Protein 3NL6 (pdb70)

Radius of gyration: 38.92 Å; Cα contacts (8 Å, |Δi|>4): 3420; chains: 3; bounding box: 98×101×98 Å

Sequence (1545 aa):
KFSKEQFDYSLYLVTSGMIPEGKTLYGQVEAGLQNGVTLVQIREKDADTKFFIEEALQIKELCHAHNVPLIINDRIDVAMAIGADGIHVGQDDMPIPMIRKLVGPDMVIGWSVGFPEEVDELSKMGPVDYIGVGTLFPTLTKKAPMGTAGAIRVLDALERNNAHWCRTVGIGGLHPDNIERVLYQCVSSNGKRSLDGICVVSDIIASLDAAKSTKILRGLIDKTDYKFVNIGLSTKNSLTTTDEIQSIISNTLKARPLVQHITNKVHQNFGANVTLALGSSPIMSEIQSEVNDLAAIPHATLLLNTGSVAPPEMLKAAIRAYNDVKRPIVFDPVGYSATETRLLLNNKLLTFGQFSCIKGNSSEILGLAELSNELLIQATKIVAFKYKTVAVCTGEFDFIADGTIEGKYSLSKGTNGTSVEDIPCVAVEAGPIEIMGDITASGCSLGSTIACMIGGQPSEGNLFHAVVAGVMLYKAAGKIASEKCNGSGSFQVELIDALYRLTRENTPVTWAPKLTHTKFSKEQFDYSLYLVTDSGMIPEGKTLYGQVEAGLQNGVTLVQIREKDADTKFFIEEALQIKELCHAHNVPLIINDRIDVAMAIGADGIHVGQDDMPIPMIRKLVGPDMVIGWSVGFPEEVDELSKMGPDVDYIGVGTLPTLTKKAPMGTAGAIRVLDALERNNAHWCRTVGIGGLHPDNIERVLYQCVSSNGKRSLDGICVVSDIIASLDAAKSTKILRGLIDKTDYKFVNIGLSTKNSLTTTDEIQSIISNTLKARPLVQHITNKVHQNFGANVTLALGSSPIMSEIQSEVNDLAAIPHATLLLNTGSVAPPEMLKAAIRAYNDVKRPIVFDPSATETRLLLNNKLLTFGQFSCIKGNSSEILGLAELSNELLIQATKIVAFKYKTVAVCTGEFDFIADGTIEGKYSLKGTNTSVEDIPCVAVEAGPIEIMGDITASGCSLGSTIACMIGGQPSEGNLFHAVVAGVMLYKAAGKIASEKCNGSGSFQVELIDALYRLTRENTPVTWAPKLTHTFSKEQFDYSLYLVTDSGMIPEGKTLYGQVEAGLQNGVTLVQIREKDADTKFFIEEALQIKELCHAHNVPLIINDRIDVAMAIGADGIHVGQDDMPIPMIRKLVGPDMVIGWSVGFPEEVDELSKMGPDMVDYIGVGTLPTLTMGTAGAIRVLDALERNNAHWCRTVGIGGLHPDNIERVLYQCVSSNGKRSLDGICVVSDIIASLDAAKSTKILRGLIDKTDYKFVNIGLSTKNSLTTTDEIQSIISNTLKARPLVQHITNKVHQNFGANVTLALGSSPIMSEIQSEVNDLAAIPHATLLLNTGSVAPPEMLKAAIRAYNDVKRPIVFDPVGYSATETRLLLNNKLLTFGQFSCIKGNSSEILGLAELSNELLIQATKIVAFKYKTVAVCTGEFDFIADGTIEGKYSLSTNGTSVEDIPCVAVEAGPIEIMGDITASGCSLGSTIACMIGGQPSEGNLFHAVVAGVMLYKAAGKIASEKCNGSGSFQVELIDALYRLTRENTPVTWAPKLTHT

Secondary structure (DSSP, 8-state):
---GGG---SEEEE--TTPPTT--HHHHHHHHHHTT-SEEEE--SSS-TTHHHHHHHHHHHHHHHTT--EEE-S-SHHHHHTT-SEEEE-TTSS-HHHHHHHH-TTSEEEEEE-SHHHHHHHHHT----EEEES--S-----PPP-HHHHHHHHHHHHHHTT-TT-EEEEESS--TTTHHHHHHH-B-TTSS-B-S-EEESHHHHT-TTHHHHHHHHHHHHH--B---SSSB-----S---HHHHHHHHHHHHHH--EEEEE--HHHHHHHHHHHHHTTSEEE----HHHHHHHTTSTT-EEEEESS-S--HHHHHHHHHHHHTTT--EEEE-TT-TTSHHHHHHHHHHTTS---SEEEE-HHHHHHHTT---HHHHHHHHHHHHHTTSEEEE-SSSEEEEE--GGGB--SSS--SS--TTSS-EEEEE-S--GGGGSSTTHHHHHHHHHHHHHHT--TT-BHHHHHHHHHHHHHHHHHHHHHH-SSHHHHHHHHHHHHHHHHHS--GGG---EEEE-/---GGG---SEEEE--TTSPPSS--HHHHHHHHHTTT--EEEEE-SSS-HHHHHHHHHHHHHHHHHTT--EEEES-HHHHHHTT-SEEEE-TTS--HHHHHHHH-TTSEEEEEE-SHHHHHHHHTTTT---EEEE-----SS-----HHHHHHHHHHHHHHTT-TT-EEEEESS--TTTHHHHHHH-B-TTSS-B---EEESHHHHT-S-HHHHHHHHHHHHH--B---SSS------S---HHHHHHHHHHHHHH--EEEEE--STTHHHHHHHHHHTT-EEE----HHHHHHHHHSTTEEEEEETT-SS-HHHHHHHHHHHHHTT--EEEE---SHHHHHHHHHHHTT---SEEEE-HHHHHHHTT---HHHHHHHHHHHHHTTSEEEE-SSSEEEEE--GGGB---------TTTS-EEEEE-S--GGGGSSTTHHHHHHHHHHHHHHT--TT--HHHHHHHHHHHHHHHHHHHHHH-SSHHHHHHHHHHHHHHHHHTT-GGG---EEEE-/--GGG---SSEEE--TTSPPTT--HHHHHHHHHHTT--EEEE--SSS-HHHHHHHHHHHHHHHHTTT--EEEES-HHHHHHHT-SEEEE-SSS--HHHHHHHH-TTSEEEEEE-SHHHHHHHHHT-SSS--EEEE--------HHHHHHHHHHHHHHHT-TT-EEEEESS--TTTHHHHHHH-B-TTSS-B-SEEEESSTTTT-S-HHHHHHHHHHHHH--B---SSSB-----S---HHHHHHHHHHHHHH--EEEEE--TTHHHHHHHHHHHTT-EEE----TTTHHHHTTSTT-EEEEETTSS--HHHHHHHHHHHHHTT--EEEE-TTTTTSHHHHHHHHHHTTT---SEEEE-HHHHHHHTT---SHHHHHHHHHHHHTTSEEEE-SSSEEEEE--GGGB-----TT--TTSS-EEEE--S--GGGGSSTTHHHHHHHHHHHHHHT--TT-BHHHHHHHHHHHHHHHHHHHHHH-SSHHHHHHHHHHHHHHHHHHT-GGG----EEE-

Solvent-accessible surface area: 56375 Å² total; per-residue (Å²): 141,32,52,63,147,114,20,66,12,17,0,2,0,4,4,46,87,60,43,20,174,88,82,84,16,80,29,5,0,54,14,0,14,115,53,17,6,31,0,0,9,0,70,23,113,143,32,108,68,153,108,5,51,104,23,0,84,101,2,39,133,9,0,72,84,73,114,8,4,0,0,0,12,38,73,12,74,2,0,82,70,7,38,10,18,0,0,20,2,15,75,143,49,70,78,8,84,117,0,52,179,100,26,23,98,116,20,1,0,0,18,45,2,16,99,30,116,24,0,56,89,0,20,97,73,19,115,7,12,1,0,6,0,15,52,2,19,101,66,186,72,167,66,85,62,35,1,7,19,3,0,6,102,0,0,40,3,1,49,156,50,104,1,120,52,0,76,0,2,0,51,8,13,6,57,56,69,8,0,37,17,0,1,1,5,0,5,0,34,54,2,145,15,0,0,14,0,0,3,4,19,40,23,0,0,44,11,145,74,3,36,133,24,0,54,78,0,53,38,29,4,89,75,74,51,20,83,3,0,67,0,18,11,49,60,68,116,86,54,11,66,57,110,57,5,70,54,9,3,53,41,3,60,178,27,131,0,12,0,0,1,0,2,29,48,13,0,17,35,1,0,0,10,0,0,20,0,4,5,0,39,26,41,41,0,53,55,89,69,1,2,103,53,1,0,71,63,106,58,0,0,0,0,0,0,1,20,7,126,7,73,48,120,3,2,105,35,0,0,108,4,0,26,85,74,83,18,0,0,0,0,7,1,41,21,2,46,69,7,105,36,28,74,103,43,0,63,109,0,9,27,26,3,1,5,1,0,0,5,1,62,46,74,11,0,46,29,5,11,80,113,111,67,143,86,25,31,101,2,0,37,29,0,0,2,11,14,1,0,0,0,0,1,27,42,95,70,8,6,0,0,8,0,2,20,63,0,95,7,34,39,46,73,4,24,94,74,23,21,23,134,90,7,28,11,10,7,0,36,5,26,99,23,156,18,22,49,13,5,14,17,25,21,14,0,6,0,0,0,0,0,0,3,0,0,2,6,35,69,153,13,14,2,5,15,0,0,0,0,0,0,12,0,8,14,1,0,0,54,47,0,33,119,113,24,102,4,2,9,17,1,29,20,28,0,12,0,0,0,38,66,9,2,100,86,21,59,9,90,98,25,48,11,112,26,59,110,85,162,22,51,68,147,116,14,65,12,16,0,1,0,6,0,29,40,77,59,39,25,176,82,83,88,11,85,33,5,0,56,16,0,14,116,45,18,6,23,0,0,8,0,54,22,131,120,36,106,61,150,110,6,50,102,16,0,81,97,1,47,138,7,0,49,78,68,95,12,4,0,0,0,12,31,79,10,70,3,0,74,75,9,37,7,18,0,0,21,1,17,74,144,80,64,70,4,85,113,0,29,186,94,29,26,107,80,29,1,0,0,19,44,1,17,130,31,108,22,0,55,96,0,24,94,59,24,84,65,0,11,0,0,5,0,17,56,14,104,43,175,20,64,223,142,68,36,7,13,13,5,0,5,100,0,0,42,2,0,50,151,55,101,0,124,52,0,79,0,0,0,45,10,12,7,62,51,66,26,0,37,28,6,1,0,4,0,8,1,32,56,1,148,16,1,1,22,0,0,2,3,18,34,22,0,0,44,13,146,68,4,42,133,21,0,52,75,0,45,39,26,6,94,74,75,49,19,75,3,1,74,0,16,9,54,50,71,113,83,58,11,72,48,102,60,5,56,57,11,3,56,40,3,59,182,30,121,0,22,0,0,1,0,5,35,46,15,0,17,33,4,0,0,9,0,0,18,0,4,5,0,33,27,37,38,2,55,58,89,73,1,5,100,55,3,1,72,61,114,53,0,0,0,0,1,8,12,16,16,139,10,73,52,119,4,8,106,32,0,0,103,2,0,29,91,64,87,18,0,0,0,0,10,20,64,90,4,118,38,53,81,114,45,9,60,107,1,7,50,24,3,0,3,1,0,0,7,0,60,47,77,42,0,46,37,21,6,80,105,116,67,143,82,24,31,89,2,0,28,26,0,0,2,10,10,2,0,0,0,0,0,25,45,87,70,7,6,0,0,5,0,1,20,69,0,84,7,44,48,80,5,18,158,61,16,19,136,92,9,34,9,7,8,0,40,3,26,98,22,159,20,26,49,14,5,12,15,22,21,18,0,8,0,0,0,0,0,0,2,0,0,3,3,43,68,147,12,14,1,6,7,0,0,0,0,0,1,12,0,7,14,0,0,0,53,40,0,31,118,113,26,97,5,4,10,17,0,27,25,32,0,11,1,0,0,38,71,8,3,98,85,25,54,9,125,91,20,49,12,103,33,59,105,66,80,58,70,151,106,16,71,10,5,6,2,0,5,1,24,34,84,57,42,24,179,92,82,88,15,85,29,3,0,64,18,0,13,114,46,25,10,24,0,0,4,0,53,27,126,144,42,105,96,150,109,4,54,106,16,0,76,106,3,46,135,12,0,80,82,73,110,6,2,0,0,0,15,25,40,13,92,4,0,81,74,7,40,6,27,0,0,19,1,17,74,146,59,72,70,3,70,118,0,24,181,96,24,22,91,118,25,1,0,0,19,43,3,14,120,33,111,25,0,54,89,0,18,94,48,21,77,72,43,0,15,0,0,4,0,17,71,14,138,66,191,73,82,7,9,14,4,0,3,104,0,0,36,3,0,52,154,54,102,1,118,55,0,77,0,1,0,53,6,19,7,66,57,74,27,0,34,25,7,3,0,4,0,5,0,34,56,1,142,18,1,0,16,0,1,3,9,18,29,23,2,0,43,18,138,72,2,42,135,23,2,52,79,5,49,37,28,5,91,81,78,58,17,84,2,0,71,0,20,11,53,59,74,120,84,62,13,67,58,100,55,8,67,57,9,2,50,42,4,61,189,30,110,0,26,0,1,0,0,3,24,42,16,0,14,36,2,0,1,9,0,0,13,0,4,4,0,30,32,36,31,6,51,52,94,70,2,3,108,51,2,1,70,55,121,52,0,0,0,0,0,1,1,17,14,130,14,80,46,118,6,5,110,30,0,0,107,4,0,24,86,73,86,18,0,0,0,0,5,0,40,15,6,51,66,6,116,37,20,62,108,44,0,52,113,0,7,46,31,4,1,4,1,0,0,4,0,60,47,76,20,0,45,27,0,10,73,116,121,67,146,83,24,27,100,3,0,29,30,0,0,2,11,11,0,0,0,0,0,0,23,44,94,85,6,3,0,0,6,0,1,24,71,0,89,4,49,52,66,18,84,82,37,23,22,140,91,11,34,12,9,6,0,13,8,30,102,22,154,19,24,54,18,5,10,17,17,25,12,0,8,0,0,0,0,0,0,2,0,0,4,5,46,62,144,12,14,1,5,7,0,0,0,0,0,1,13,0,10,14,2,0,0,57,51,0,30,119,107,26,94,2,4,6,15,0,30,26,31,0,9,0,0,0,37,70,21,3,95,69,26,60,9,88,103,32,50,11,128,36,71,103,85

InterPro domains:
  IPR000417 Hydroxyethylthiazole kinase [PF02110] (262-527)
  IPR000417 Hydroxyethylthiazole kinase [PR01099] (265-272)
  IPR000417 Hydroxyethylthiazole kinase [PR01099] (278-299)
  IPR000417 Hydroxyethylthiazole kinase [PR01099] (310-318)
  IPR000417 Hydroxyethylthiazole kinase [PR01099] (334-351)
  IPR000417 Hydroxyethylthiazole kinase [PR01099] (365-379)
  IPR000417 Hydroxyethylthiazole kinase [PR01099] (412-429)
  IPR000417 Hydroxyethylthiazole kinase [TIGR00694] (261-529)
  IPR000417 Hydroxyethylthiazole kinase [cd01170] (262-522)
  IPR013785 Aldolase-type TIM barrel [G3DSA:3.20.20.70] (1-230)
  IPR022998 Thiamine phosphate synthase/TenI [PF02581] (12-212)
  IPR022998 Thiamine phosphate synthase/TenI [cd00564] (12-226)
  IPR029056 Ribokinase-like [G3DSA:3.40.1190.20] (231-540)
  IPR029056 Ribokinase-like [SSF53613] (263-528)
  IPR034291 Thiamine phosphate synthase [MF_00097] (9-230)
  IPR034291 Thiamine phosphate synthase [TIGR00693] (11-223)
  IPR036206 Thiamin phosphate synthase superfamily [SSF51391] (7-230)

GO terms:
  GO:0004789 thiamine-phosphate diphosphorylase activity (F, IDA)
  GO:0004417 hydroxyethylthiazole kinase activity (F, IDA)

CATH classification: 3.20.20.70 (+1 more: 3.40.1190.20)

Structure (mmCIF, N/CA/C/O backbone):
data_3NL6
#
_entry.id   3NL6
#
_cell.length_a   163.173
_cell.length_b   153.528
_cell.length_c   109.618
_cell.angle_alpha   90.000
_cell.angle_beta   117.990
_cell.angle_gamma   90.000
#
_symmetry.space_group_name_H-M   'C 1 2 1'
#
loop_
_entity.id
_entity.type
_entity.pdbx_description
1 polymer 'Thiamine biosynthetic bifunctional enzyme'
2 non-polymer 'MAGNESIUM ION'
3 non-polymer 'THIAMIN PHOSPHATE'
4 non-polymer 'PHOSPHOMETHYLPHOSPHONIC ACID ADENYLATE ESTER'
#
loop_
_atom_site.group_PDB
_atom_site.id
_atom_site.type_symbol
_atom_site.label_atom_id
_atom_site.label_alt_id
_atom_site.label_comp_id
_atom_site.label_asym_id
_atom_site.label_entity_id
_atom_site.label_seq_id
_atom_site.pdbx_PDB_ins_code
_atom_site.Cartn_x
_atom_site.Cartn_y
_atom_site.Cartn_z
_atom_site.occupancy
_atom_site.B_iso_or_equiv
_atom_site.auth_seq_id
_atom_site.auth_comp_id
_atom_site.auth_asym_id
_atom_site.auth_atom_id
_atom_site.pdbx_PDB_model_num
ATOM 1 N N . LYS A 1 2 ? 85.549 63.712 -17.930 1.00 48.06 2 LYS A N 1
ATOM 2 C CA . LYS A 1 2 ? 84.198 64.113 -17.502 1.00 60.90 2 LYS A CA 1
ATOM 3 C C . LYS A 1 2 ? 83.101 63.954 -18.560 1.00 66.59 2 LYS A C 1
ATOM 4 O O . LYS A 1 2 ? 82.962 64.791 -19.462 1.00 72.28 2 LYS A O 1
ATOM 6 N N . PHE A 1 3 ? 82.291 62.909 -18.428 1.00 62.54 3 PHE A N 1
ATOM 7 C CA . PHE A 1 3 ? 81.153 62.729 -19.329 1.00 58.64 3 PHE A CA 1
ATOM 8 C C . PHE A 1 3 ? 79.854 63.296 -18.755 1.00 57.80 3 PHE A C 1
ATOM 9 O O . PHE A 1 3 ? 79.602 63.213 -17.555 1.00 62.65 3 PHE A O 1
ATOM 17 N N . SER A 1 4 ? 79.020 63.863 -19.614 1.00 55.66 4 SER A N 1
ATOM 18 C CA . SER A 1 4 ? 77.679 64.238 -19.197 1.00 56.38 4 SER A CA 1
ATOM 19 C C . SER A 1 4 ? 76.734 63.067 -19.464 1.00 60.50 4 SER A C 1
ATOM 20 O O . SER A 1 4 ? 76.964 62.282 -20.392 1.00 58.59 4 SER A O 1
ATOM 23 N N . LYS A 1 5 ? 75.685 62.943 -18.651 1.00 59.50 5 LYS A N 1
ATOM 24 C CA . LYS A 1 5 ? 74.726 61.841 -18.786 1.00 61.42 5 LYS A CA 1
ATOM 25 C C . LYS A 1 5 ? 74.318 61.587 -20.242 1.00 63.26 5 LYS A C 1
ATOM 26 O O . LYS A 1 5 ? 74.113 60.443 -20.645 1.00 63.05 5 LYS A O 1
ATOM 32 N N . GLU A 1 6 ? 74.221 62.656 -21.025 1.00 58.04 6 GLU A N 1
ATOM 33 C CA . GLU A 1 6 ? 73.788 62.572 -22.416 1.00 62.89 6 GLU A CA 1
ATOM 34 C C . GLU A 1 6 ? 74.817 61.903 -23.337 1.00 63.38 6 GLU A C 1
ATOM 35 O O . GLU A 1 6 ? 74.469 61.399 -24.414 1.00 56.49 6 GLU A O 1
ATOM 41 N N . GLN A 1 7 ? 76.080 61.912 -22.919 1.00 55.92 7 GLN A N 1
ATOM 42 C CA . GLN A 1 7 ? 77.165 61.402 -23.751 1.00 52.93 7 GLN A CA 1
ATOM 43 C C . GLN A 1 7 ? 77.354 59.895 -23.623 1.00 59.41 7 GLN A C 1
ATOM 44 O O . GLN A 1 7 ? 78.217 59.318 -24.286 1.00 62.31 7 GLN A O 1
ATOM 50 N N . PHE A 1 8 ? 76.567 59.258 -22.762 1.00 50.61 8 PHE A N 1
ATOM 51 C CA . PHE A 1 8 ? 76.659 57.813 -22.595 1.00 46.89 8 PHE A CA 1
ATOM 52 C C . PHE A 1 8 ? 76.033 57.048 -23.760 1.00 52.31 8 PHE A C 1
ATOM 53 O O . PHE A 1 8 ? 74.892 57.304 -24.166 1.00 49.69 8 PHE A O 1
ATOM 61 N N . ASP A 1 9 ? 76.801 56.104 -24.286 1.00 48.23 9 ASP A N 1
ATOM 62 C CA . ASP A 1 9 ? 76.373 55.260 -25.379 1.00 43.61 9 ASP A CA 1
ATOM 63 C C . ASP A 1 9 ? 76.281 53.831 -24.845 1.00 47.61 9 ASP A C 1
ATOM 64 O O . ASP A 1 9 ? 77.308 53.156 -24.660 1.00 39.35 9 ASP A O 1
ATOM 69 N N . TYR A 1 10 ? 75.051 53.373 -24.600 1.00 45.51 10 TYR A N 1
ATOM 70 C CA . TYR A 1 10 ? 74.831 52.041 -24.033 1.00 42.85 10 TYR A CA 1
ATOM 71 C C . TYR A 1 10 ? 74.801 50.923 -25.067 1.00 42.53 10 TYR A C 1
ATOM 72 O O . TYR A 1 10 ? 74.610 49.765 -24.708 1.00 47.99 10 TYR A O 1
ATOM 81 N N . SER A 1 11 ? 74.992 51.266 -26.337 1.00 44.35 11 SER A N 1
ATOM 82 C CA . SER A 1 11 ? 74.960 50.288 -27.428 1.00 43.65 11 SER A CA 1
ATOM 83 C C . SER A 1 11 ? 75.423 48.903 -27.006 1.00 46.14 11 SER A C 1
ATOM 84 O O . SER A 1 11 ? 74.638 47.952 -27.042 1.00 41.37 11 SER A O 1
ATOM 87 N N . LEU A 1 12 ? 76.704 48.803 -26.628 1.00 41.80 12 LEU A N 1
ATOM 88 C CA . LEU A 1 12 ? 77.322 47.545 -26.203 1.00 37.52 12 LEU A CA 1
ATOM 89 C C . LEU A 1 12 ? 78.056 47.729 -24.878 1.00 45.35 12 LEU A C 1
ATOM 90 O O . LEU A 1 12 ? 79.167 48.265 -24.813 1.00 41.71 12 LEU A O 1
ATOM 95 N N . TYR A 1 13 ? 77.406 47.262 -23.824 1.00 44.36 13 TYR A N 1
ATOM 96 C CA . TYR A 1 13 ? 77.767 47.571 -22.458 1.00 41.02 13 TYR A CA 1
ATOM 97 C C . TYR A 1 13 ? 78.403 46.333 -21.865 1.00 41.20 13 TYR A C 1
ATOM 98 O O . TYR A 1 13 ? 77.747 45.307 -21.718 1.00 41.98 13 TYR A O 1
ATOM 107 N N . LEU A 1 14 ? 79.689 46.433 -21.540 1.00 40.07 14 LEU A N 1
ATOM 108 C CA . LEU A 1 14 ? 80.472 45.294 -21.055 1.00 41.53 14 LEU A CA 1
ATOM 109 C C . LEU A 1 14 ? 80.558 45.270 -19.533 1.00 40.21 14 LEU A C 1
ATOM 110 O O . LEU A 1 14 ? 80.884 46.279 -18.920 1.00 39.33 14 LEU A O 1
ATOM 115 N N . VAL A 1 15 ? 80.274 44.120 -18.931 1.00 41.74 15 VAL A N 1
ATOM 116 C CA . VAL A 1 15 ? 80.366 43.955 -17.477 1.00 39.35 15 VAL A CA 1
ATOM 117 C C . VAL A 1 15 ? 81.379 42.857 -17.141 1.00 43.11 15 VAL A C 1
ATOM 118 O O . VAL A 1 15 ? 81.272 41.742 -17.659 1.00 47.38 15 VAL A O 1
ATOM 122 N N . THR A 1 16 ? 82.348 43.157 -16.273 1.00 39.92 16 THR A N 1
ATOM 123 C CA . THR A 1 16 ? 83.530 42.295 -16.102 1.00 37.36 16 THR A CA 1
ATOM 124 C C . THR A 1 16 ? 83.336 41.131 -15.135 1.00 37.35 16 THR A C 1
ATOM 125 O O . THR A 1 16 ? 82.441 41.166 -14.298 1.00 42.48 16 THR A O 1
ATOM 129 N N . SER A 1 18 ? 85.637 38.237 -14.271 1.00 67.48 18 SER A N 1
ATOM 130 C CA . SER A 1 18 ? 86.935 38.047 -13.607 1.00 69.46 18 SER A CA 1
ATOM 131 C C . SER A 1 18 ? 87.302 36.575 -13.368 1.00 73.86 18 SER A C 1
ATOM 132 O O . SER A 1 18 ? 88.094 35.980 -14.106 1.00 72.58 18 SER A O 1
ATOM 135 N N . GLY A 1 19 ? 86.726 36.005 -12.312 1.00 69.87 19 GLY A N 1
ATOM 136 C CA . GLY A 1 19 ? 86.868 34.594 -12.024 1.00 66.40 19 GLY A CA 1
ATOM 137 C C . GLY A 1 19 ? 86.672 33.725 -13.257 1.00 64.36 19 GLY A C 1
ATOM 138 O O . GLY A 1 19 ? 87.238 32.638 -13.329 1.00 66.67 19 GLY A O 1
ATOM 139 N N . MET A 1 20 ? 85.899 34.183 -14.237 1.00 62.34 20 MET A N 1
ATOM 140 C CA . MET A 1 20 ? 85.715 33.385 -15.447 1.00 61.04 20 MET A CA 1
ATOM 141 C C . MET A 1 20 ? 86.518 33.857 -16.660 1.00 60.90 20 MET A C 1
ATOM 142 O O . MET A 1 20 ? 85.948 33.969 -17.753 1.00 67.54 20 MET A O 1
ATOM 147 N N . ILE A 1 21 ? 87.812 34.121 -16.482 1.00 59.59 21 ILE A N 1
ATOM 148 C CA . ILE A 1 21 ? 88.665 34.532 -17.590 1.00 59.97 21 ILE A CA 1
ATOM 149 C C . ILE A 1 21 ? 89.495 33.367 -18.108 1.00 60.50 21 ILE A C 1
ATOM 150 O O . ILE A 1 21 ? 89.897 32.493 -17.347 1.00 63.69 21 ILE A O 1
ATOM 155 N N . PRO A 1 22 ? 89.727 33.330 -19.420 1.00 60.16 22 PRO A N 1
ATOM 156 C CA . PRO A 1 22 ? 90.530 32.242 -19.978 1.00 66.35 22 PRO A CA 1
ATOM 157 C C . PRO A 1 22 ? 92.009 32.449 -19.673 1.00 76.04 22 PRO A C 1
ATOM 158 O O . PRO A 1 22 ? 92.488 33.587 -19.650 1.00 74.64 22 PRO A O 1
ATOM 162 N N . GLU A 1 23 ? 92.723 31.349 -19.459 1.00 75.15 23 GLU A N 1
ATOM 163 C CA . GLU A 1 23 ? 94.140 31.402 -19.141 1.00 75.72 23 GLU A CA 1
ATOM 164 C C . GLU A 1 23 ? 94.963 32.059 -20.244 1.00 76.15 23 GLU A C 1
ATOM 165 O O . GLU A 1 23 ? 94.606 32.015 -21.428 1.00 68.10 23 GLU A O 1
ATOM 171 N N . GLY A 1 24 ? 96.066 32.679 -19.835 1.00 74.72 24 GLY A N 1
ATOM 172 C CA . GLY A 1 24 ? 96.933 33.388 -20.754 1.00 75.19 24 GLY A CA 1
ATOM 173 C C . GLY A 1 24 ? 96.304 34.702 -21.159 1.00 82.16 24 GLY A C 1
ATOM 174 O O . GLY A 1 24 ? 96.746 35.349 -22.111 1.00 79.73 24 GLY A O 1
ATOM 175 N N . LYS A 1 25 ? 95.266 35.094 -20.424 1.00 82.32 25 LYS A N 1
ATOM 176 C CA . LYS A 1 25 ? 94.531 36.326 -20.701 1.00 75.83 25 LYS A CA 1
ATOM 177 C C . LYS A 1 25 ? 94.268 37.131 -19.427 1.00 70.78 25 LYS A C 1
ATOM 178 O O . LYS A 1 25 ? 94.228 36.579 -18.330 1.00 73.07 25 LYS A O 1
ATOM 184 N N . THR A 1 26 ? 94.100 38.440 -19.581 1.00 63.66 26 THR A N 1
ATOM 185 C CA . THR A 1 26 ? 93.899 39.331 -18.445 1.00 64.40 26 THR A CA 1
ATOM 186 C C . THR A 1 26 ? 92.575 40.068 -18.556 1.00 62.75 26 THR A C 1
ATOM 187 O O . THR A 1 26 ? 92.092 40.316 -19.661 1.00 61.87 26 THR A O 1
ATOM 191 N N . LEU A 1 27 ? 91.996 40.441 -17.420 1.00 60.70 27 LEU A N 1
ATOM 192 C CA . LEU A 1 27 ? 90.818 41.293 -17.454 1.00 54.01 27 LEU A CA 1
ATOM 193 C C . LEU A 1 27 ? 91.117 42.466 -18.357 1.00 55.21 27 LEU A C 1
ATOM 194 O O . LEU A 1 27 ? 90.335 42.788 -19.242 1.00 59.82 27 LEU A O 1
ATOM 199 N N . TYR A 1 28 ? 92.265 43.095 -18.133 1.00 53.20 28 TYR A N 1
ATOM 200 C CA . TYR A 1 28 ? 92.694 44.231 -18.937 1.00 54.35 28 TYR A CA 1
ATOM 201 C C . TYR A 1 28 ? 92.735 43.923 -20.439 1.00 56.02 28 TYR A C 1
ATOM 202 O O . TYR A 1 28 ? 92.328 44.746 -21.260 1.00 56.46 28 TYR A O 1
ATOM 211 N N . GLY A 1 29 ? 93.245 42.749 -20.797 1.00 56.27 29 GLY A N 1
ATOM 212 C CA . GLY A 1 29 ? 93.375 42.375 -22.194 1.00 55.73 29 GLY A CA 1
ATOM 213 C C . GLY A 1 29 ? 92.028 42.265 -22.888 1.00 60.31 29 GLY A C 1
ATOM 214 O O . GLY A 1 29 ? 91.838 42.807 -23.978 1.00 55.98 29 GLY A O 1
ATOM 215 N N . GLN A 1 30 ? 91.102 41.554 -22.244 1.00 57.99 30 GLN A N 1
ATOM 216 C CA . GLN A 1 30 ? 89.755 41.321 -22.751 1.00 52.46 30 GLN A CA 1
ATOM 217 C C . GLN A 1 30 ? 88.975 42.617 -22.907 1.00 59.25 30 GLN A C 1
ATOM 218 O O . GLN A 1 30 ? 88.313 42.845 -23.933 1.00 55.84 30 GLN A O 1
ATOM 224 N N . VAL A 1 31 ? 89.031 43.450 -21.872 1.00 53.19 31 VAL A N 1
ATOM 225 C CA . VAL A 1 31 ? 88.377 44.745 -21.916 1.00 49.29 31 VAL A CA 1
ATOM 226 C C . VAL A 1 31 ? 88.945 45.569 -23.058 1.00 56.20 31 VAL A C 1
ATOM 227 O O . VAL A 1 31 ? 88.221 46.295 -23.733 1.00 61.02 31 VAL A O 1
ATOM 231 N N . GLU A 1 32 ? 90.245 45.449 -23.286 1.00 57.93 32 GLU A N 1
ATOM 232 C CA . GLU A 1 32 ? 90.866 46.136 -24.410 1.00 59.32 32 GLU A CA 1
ATOM 233 C C . GLU A 1 32 ? 90.417 45.546 -25.745 1.00 59.68 32 GLU A C 1
ATOM 234 O O . GLU A 1 32 ? 90.245 46.267 -26.727 1.00 63.96 32 GLU A O 1
ATOM 240 N N . ALA A 1 33 ? 90.236 44.231 -25.776 1.00 55.46 33 ALA A N 1
ATOM 241 C CA . ALA A 1 33 ? 89.775 43.560 -26.977 1.00 56.73 33 ALA A CA 1
ATOM 242 C C . ALA A 1 33 ? 88.414 44.125 -27.343 1.00 61.78 33 ALA A C 1
ATOM 243 O O . ALA A 1 33 ? 88.133 44.392 -28.508 1.00 61.71 33 ALA A O 1
ATOM 245 N N . GLY A 1 34 ? 87.580 44.324 -26.330 1.00 60.54 34 GLY A N 1
ATOM 246 C CA . GLY A 1 34 ? 86.241 44.835 -26.535 1.00 55.30 34 GLY A CA 1
ATOM 247 C C . GLY A 1 34 ? 86.189 46.315 -26.847 1.00 56.71 34 GLY A C 1
ATOM 248 O O . GLY A 1 34 ? 85.321 46.767 -27.599 1.00 68.52 34 GLY A O 1
ATOM 249 N N . LEU A 1 35 ? 87.101 47.080 -26.263 1.00 54.04 35 LEU A N 1
ATOM 250 C CA . LEU A 1 35 ? 87.107 48.521 -26.467 1.00 56.45 35 LEU A CA 1
ATOM 251 C C . LEU A 1 35 ? 87.583 48.836 -27.871 1.00 60.81 35 LEU A C 1
ATOM 252 O O . LEU A 1 35 ? 87.208 49.848 -28.462 1.00 62.64 35 LEU A O 1
ATOM 257 N N . GLN A 1 36 ? 88.421 47.957 -28.410 1.00 61.83 36 GLN A N 1
ATOM 258 C CA . GLN A 1 36 ? 88.960 48.135 -29.753 1.00 64.46 36 GLN A CA 1
ATOM 259 C C . GLN A 1 36 ? 87.932 47.759 -30.815 1.00 62.96 36 GLN A C 1
ATOM 260 O O . GLN A 1 36 ? 87.783 48.452 -31.822 1.00 62.65 36 GLN A O 1
ATOM 266 N N . ASN A 1 37 ? 87.224 46.658 -30.583 1.00 60.84 37 ASN A N 1
ATOM 267 C CA . ASN A 1 37 ? 86.211 46.187 -31.519 1.00 56.62 37 ASN A CA 1
ATOM 268 C C . ASN A 1 37 ? 84.806 46.249 -30.929 1.00 56.75 37 ASN A C 1
ATOM 269 O O . ASN A 1 37 ? 84.052 45.278 -30.994 1.00 48.48 37 ASN A O 1
ATOM 274 N N . GLY A 1 38 ? 84.461 47.396 -30.353 1.00 30.00 38 GLY A N 1
ATOM 275 C CA . GLY A 1 38 ? 83.152 47.585 -29.755 1.00 30.00 38 GLY A CA 1
ATOM 276 C C . GLY A 1 38 ? 82.296 47.579 -28.504 1.00 30.00 38 GLY A C 1
ATOM 277 O O . GLY A 1 38 ? 81.171 47.080 -28.513 1.00 30.00 38 GLY A O 1
ATOM 278 N N . VAL A 1 39 ? 82.833 48.136 -27.423 1.00 30.00 39 VAL A N 1
ATOM 279 C CA . VAL A 1 39 ? 82.116 48.195 -26.155 1.00 30.00 39 VAL A CA 1
ATOM 280 C C . VAL A 1 39 ? 82.126 49.712 -26.008 1.00 30.00 39 VAL A C 1
ATOM 281 O O . VAL A 1 39 ? 83.177 50.347 -26.094 1.00 30.00 39 VAL A O 1
ATOM 283 N N . THR A 1 40 ? 80.949 50.288 -25.786 1.00 30.00 40 THR A N 1
ATOM 284 C CA . THR A 1 40 ? 80.820 51.732 -25.627 1.00 30.00 40 THR A CA 1
ATOM 285 C C . THR A 1 40 ? 80.615 52.109 -24.164 1.00 30.00 40 THR A C 1
ATOM 286 O O . THR A 1 40 ? 80.321 53.261 -23.845 1.00 30.00 40 THR A O 1
ATOM 290 N N . LEU A 1 41 ? 80.772 51.131 -23.278 1.00 38.34 41 LEU A N 1
ATOM 291 C CA . LEU A 1 41 ? 80.604 51.358 -21.848 1.00 36.50 41 LEU A CA 1
ATOM 292 C C . LEU A 1 41 ? 81.088 50.158 -21.040 1.00 41.46 41 LEU A C 1
ATOM 293 O O . LEU A 1 41 ? 80.758 49.014 -21.353 1.00 43.77 41 LEU A O 1
ATOM 298 N N . VAL A 1 42 ? 81.871 50.427 -20.001 1.00 38.84 42 VAL A N 1
ATOM 299 C CA . VAL A 1 42 ? 82.400 49.376 -19.155 1.00 37.32 42 VAL A CA 1
ATOM 300 C C . VAL A 1 42 ? 82.004 49.529 -17.701 1.00 37.95 42 VAL A C 1
ATOM 301 O O . VAL A 1 42 ? 82.187 50.578 -17.091 1.00 41.87 42 VAL A O 1
ATOM 305 N N . GLN A 1 43 ? 81.453 48.471 -17.139 1.00 37.73 43 GLN A N 1
ATOM 306 C CA . GLN A 1 43 ? 81.206 48.444 -15.713 1.00 41.34 43 GLN A CA 1
ATOM 307 C C . GLN A 1 43 ? 82.146 47.444 -15.071 1.00 40.38 43 GLN A C 1
ATOM 308 O O . GLN A 1 43 ? 82.367 46.363 -15.611 1.00 37.22 43 GLN A O 1
ATOM 314 N N . ILE A 1 44 ? 82.697 47.812 -13.918 1.00 44.28 44 ILE A N 1
ATOM 315 C CA . ILE A 1 44 ? 83.587 46.927 -13.178 1.00 44.95 44 ILE A CA 1
ATOM 316 C C . ILE A 1 44 ? 82.860 46.280 -12.020 1.00 45.82 44 ILE A C 1
ATOM 317 O O . ILE A 1 44 ? 82.268 46.963 -11.179 1.00 42.71 44 ILE A O 1
ATOM 322 N N . ARG A 1 45 ? 82.921 44.954 -11.997 1.00 45.71 45 ARG A N 1
ATOM 323 C CA . ARG A 1 45 ? 82.181 44.139 -11.052 1.00 46.85 45 ARG A CA 1
ATOM 324 C C . ARG A 1 45 ? 83.155 43.202 -10.336 1.00 54.67 45 ARG A C 1
ATOM 325 O O . ARG A 1 45 ? 83.739 42.313 -10.963 1.00 52.90 45 ARG A O 1
ATOM 333 N N . GLU A 1 46 ? 83.347 43.409 -9.033 1.00 54.13 46 GLU A N 1
ATOM 334 C CA . GLU A 1 46 ? 84.254 42.562 -8.251 1.00 55.82 46 GLU A CA 1
ATOM 335 C C . GLU A 1 46 ? 83.650 42.201 -6.909 1.00 60.19 46 GLU A C 1
ATOM 336 O O . GLU A 1 46 ? 84.075 42.719 -5.875 1.00 60.31 46 GLU A O 1
ATOM 342 N N . LYS A 1 47 ? 82.671 41.302 -6.930 1.00 63.60 47 LYS A N 1
ATOM 343 C CA . LYS A 1 47 ? 81.875 40.991 -5.746 1.00 65.15 47 LYS A CA 1
ATOM 344 C C . LYS A 1 47 ? 82.634 40.291 -4.615 1.00 68.60 47 LYS A C 1
ATOM 345 O O . LYS A 1 47 ? 82.070 40.080 -3.538 1.00 68.72 47 LYS A O 1
ATOM 351 N N . ASP A 1 48 ? 83.897 39.933 -4.843 1.00 63.07 48 ASP A N 1
ATOM 352 C CA . ASP A 1 48 ? 84.622 39.139 -3.854 1.00 64.85 48 ASP A CA 1
ATOM 353 C C . ASP A 1 48 ? 86.047 39.616 -3.567 1.00 69.94 48 ASP A C 1
ATOM 354 O O . ASP A 1 48 ? 86.685 39.150 -2.623 1.00 71.34 48 ASP A O 1
ATOM 359 N N . ALA A 1 49 ? 86.539 40.554 -4.368 1.00 66.24 49 ALA A N 1
ATOM 360 C CA . ALA A 1 49 ? 87.911 41.027 -4.231 1.00 59.40 49 ALA A CA 1
ATOM 361 C C . ALA A 1 49 ? 88.096 41.991 -3.060 1.00 62.39 49 ALA A C 1
ATOM 362 O O . ALA A 1 49 ? 87.138 42.566 -2.546 1.00 56.63 49 ALA A O 1
ATOM 364 N N . ASP A 1 50 ? 89.344 42.162 -2.644 1.00 59.98 50 ASP A N 1
ATOM 365 C CA . ASP A 1 50 ? 89.661 43.083 -1.570 1.00 62.68 50 ASP A CA 1
ATOM 366 C C . ASP A 1 50 ? 89.489 44.510 -2.064 1.00 62.75 50 ASP A C 1
ATOM 367 O O . ASP A 1 50 ? 89.936 44.852 -3.160 1.00 59.36 50 ASP A O 1
ATOM 372 N N . THR A 1 51 ? 88.825 45.340 -1.266 1.00 57.08 51 THR A N 1
ATOM 373 C CA . THR A 1 51 ? 88.493 46.684 -1.715 1.00 54.08 51 THR A CA 1
ATOM 374 C C . THR A 1 51 ? 89.757 47.505 -1.977 1.00 59.74 51 THR A C 1
ATOM 375 O O . THR A 1 51 ? 89.677 48.683 -2.334 1.00 62.33 51 THR A O 1
ATOM 379 N N . LYS A 1 52 ? 90.923 46.890 -1.793 1.00 57.73 52 LYS A N 1
ATOM 380 C CA . LYS A 1 52 ? 92.179 47.534 -2.168 1.00 57.28 52 LYS A CA 1
ATOM 381 C C . LYS A 1 52 ? 92.604 47.125 -3.570 1.00 62.66 52 LYS A C 1
ATOM 382 O O . LYS A 1 52 ? 93.134 47.935 -4.333 1.00 66.08 52 LYS A O 1
ATOM 388 N N . PHE A 1 53 ? 92.386 45.855 -3.890 1.00 61.05 53 PHE A N 1
ATOM 389 C CA . PHE A 1 53 ? 92.692 45.315 -5.204 1.00 60.77 53 PHE A CA 1
ATOM 390 C C . PHE A 1 53 ? 91.688 45.881 -6.201 1.00 58.84 53 PHE A C 1
ATOM 391 O O . PHE A 1 53 ? 92.040 46.342 -7.286 1.00 55.51 53 PHE A O 1
ATOM 399 N N . PHE A 1 54 ? 90.425 45.843 -5.806 1.00 59.01 54 PHE A N 1
ATOM 400 C CA . PHE A 1 54 ? 89.355 46.464 -6.558 1.00 52.81 54 PHE A CA 1
ATOM 401 C C . PHE A 1 54 ? 89.786 47.867 -6.998 1.00 53.37 54 PHE A C 1
ATOM 402 O O . PHE A 1 54 ? 89.703 48.218 -8.175 1.00 48.55 54 PHE A O 1
ATOM 410 N N . ILE A 1 55 ? 90.268 48.674 -6.058 1.00 55.93 55 ILE A N 1
ATOM 411 C CA . ILE A 1 55 ? 90.657 50.041 -6.398 1.00 49.83 55 ILE A CA 1
ATOM 412 C C . ILE A 1 55 ? 91.787 50.084 -7.423 1.00 53.75 55 ILE A C 1
ATOM 413 O O . ILE A 1 55 ? 91.703 50.794 -8.426 1.00 52.79 55 ILE A O 1
ATOM 418 N N . GLU A 1 56 ? 92.838 49.312 -7.177 1.00 53.87 56 GLU A N 1
ATOM 419 C CA . GLU A 1 56 ? 93.937 49.207 -8.123 1.00 55.36 56 GLU A CA 1
ATOM 420 C C . GLU A 1 56 ? 93.436 48.769 -9.506 1.00 57.23 56 GLU A C 1
ATOM 421 O O . GLU A 1 56 ? 93.696 49.432 -10.516 1.00 55.19 56 GLU A O 1
ATOM 427 N N . GLU A 1 57 ? 92.696 47.665 -9.547 1.00 54.01 57 GLU A N 1
ATOM 428 C CA . GLU A 1 57 ? 92.148 47.166 -10.800 1.00 52.49 57 GLU A CA 1
ATOM 429 C C . GLU A 1 57 ? 91.316 48.249 -11.499 1.00 58.38 57 GLU A C 1
ATOM 430 O O . GLU A 1 57 ? 91.382 48.413 -12.721 1.00 56.58 57 GLU A O 1
ATOM 436 N N . ALA A 1 58 ? 90.550 49.006 -10.718 1.00 54.87 58 ALA A N 1
ATOM 437 C CA . ALA A 1 58 ? 89.626 49.973 -11.292 1.00 48.48 58 ALA A CA 1
ATOM 438 C C . ALA A 1 58 ? 90.344 51.207 -11.816 1.00 56.54 58 ALA A C 1
ATOM 439 O O . ALA A 1 58 ? 89.965 51.762 -12.847 1.00 57.91 58 ALA A O 1
ATOM 441 N N . LEU A 1 59 ? 91.376 51.647 -11.104 1.00 60.02 59 LEU A N 1
ATOM 442 C CA . LEU A 1 59 ? 92.119 52.822 -11.532 1.00 56.47 59 LEU A CA 1
ATOM 443 C C . LEU A 1 59 ? 92.847 52.486 -12.809 1.00 57.60 59 LEU A C 1
ATOM 444 O O . LEU A 1 59 ? 92.968 53.318 -13.707 1.00 57.99 59 LEU A O 1
ATOM 449 N N . GLN A 1 60 ? 93.328 51.250 -12.881 1.00 53.77 60 GLN A N 1
ATOM 450 C CA . GLN A 1 60 ? 94.029 50.787 -14.061 1.00 56.00 60 GLN A CA 1
ATOM 451 C C . GLN A 1 60 ? 93.097 50.841 -15.258 1.00 56.00 60 GLN A C 1
ATOM 452 O O . GLN A 1 60 ? 93.409 51.471 -16.265 1.00 60.07 60 GLN A O 1
ATOM 458 N N . ILE A 1 61 ? 91.940 50.198 -15.131 1.00 58.88 61 ILE A N 1
ATOM 459 C CA . ILE A 1 61 ? 90.975 50.103 -16.228 1.00 54.15 61 ILE A CA 1
ATOM 460 C C . ILE A 1 61 ? 90.235 51.410 -16.550 1.00 52.92 61 ILE A C 1
ATOM 461 O O . ILE A 1 61 ? 89.787 51.604 -17.682 1.00 46.75 61 ILE A O 1
ATOM 466 N N . LYS A 1 62 ? 90.129 52.312 -15.574 1.00 54.56 62 LYS A N 1
ATOM 467 C CA . LYS A 1 62 ? 89.546 53.628 -15.835 1.00 52.96 62 LYS A CA 1
ATOM 468 C C . LYS A 1 62 ? 90.396 54.375 -16.842 1.00 52.96 62 LYS A C 1
ATOM 469 O O . LYS A 1 62 ? 89.874 55.077 -17.705 1.00 54.87 62 LYS A O 1
ATOM 475 N N . GLU A 1 63 ? 91.710 54.228 -16.725 1.00 52.36 63 GLU A N 1
ATOM 476 C CA . GLU A 1 63 ? 92.616 54.824 -17.692 1.00 56.77 63 GLU A CA 1
ATOM 477 C C . GLU A 1 63 ? 92.480 54.170 -19.063 1.00 58.73 63 GLU A C 1
ATOM 478 O O . GLU A 1 63 ? 92.446 54.863 -20.077 1.00 58.73 63 GLU A O 1
ATOM 484 N N . LEU A 1 64 ? 92.390 52.842 -19.097 1.00 54.81 64 LEU A N 1
ATOM 485 C CA . LEU A 1 64 ? 92.182 52.140 -20.362 1.00 53.10 64 LEU A CA 1
ATOM 486 C C . LEU A 1 64 ? 90.916 52.649 -21.037 1.00 54.02 64 LEU A C 1
ATOM 487 O O . LEU A 1 64 ? 90.933 53.022 -22.209 1.00 56.68 64 LEU A O 1
ATOM 492 N N . CYS A 1 65 ? 89.814 52.658 -20.296 1.00 52.96 65 CYS A N 1
ATOM 493 C CA . CYS A 1 65 ? 88.552 53.138 -20.842 1.00 50.69 65 CYS A CA 1
ATOM 494 C C . CYS A 1 65 ? 88.697 54.552 -21.372 1.00 51.44 65 CYS A C 1
ATOM 495 O O . CYS A 1 65 ? 88.618 54.774 -22.576 1.00 56.18 65 CYS A O 1
ATOM 498 N N . HIS A 1 66 ? 88.908 55.495 -20.463 1.00 46.88 66 HIS A N 1
ATOM 499 C CA . HIS A 1 66 ? 89.106 56.898 -20.799 1.00 45.62 66 HIS A CA 1
ATOM 500 C C . HIS A 1 66 ? 89.995 57.126 -22.021 1.00 46.55 66 HIS A C 1
ATOM 501 O O . HIS A 1 66 ? 89.870 58.130 -22.703 1.00 47.41 66 HIS A O 1
ATOM 508 N N . ALA A 1 67 ? 90.908 56.206 -22.294 1.00 50.92 67 ALA A N 1
ATOM 509 C CA . ALA A 1 67 ? 91.748 56.334 -23.479 1.00 51.33 67 ALA A CA 1
ATOM 510 C C . ALA A 1 67 ? 90.941 56.170 -24.783 1.00 52.44 67 ALA A C 1
ATOM 511 O O . ALA A 1 67 ? 91.284 56.757 -25.805 1.00 50.17 67 ALA A O 1
ATOM 513 N N . HIS A 1 68 ? 89.882 55.362 -24.735 1.00 54.07 68 HIS A N 1
ATOM 514 C CA . HIS A 1 68 ? 88.970 55.180 -25.866 1.00 50.18 68 HIS A CA 1
ATOM 515 C C . HIS A 1 68 ? 87.717 56.046 -25.728 1.00 52.44 68 HIS A C 1
ATOM 516 O O . HIS A 1 68 ? 86.744 55.878 -26.466 1.00 54.70 68 HIS A O 1
ATOM 523 N N . ASN A 1 69 ? 87.741 56.973 -24.781 1.00 50.50 69 ASN A N 1
ATOM 524 C CA . ASN A 1 69 ? 86.626 57.889 -24.595 1.00 50.21 69 ASN A CA 1
ATOM 525 C C . ASN A 1 69 ? 85.359 57.170 -24.180 1.00 51.71 69 ASN A C 1
ATOM 526 O O . ASN A 1 69 ? 84.277 57.579 -24.557 1.00 48.39 69 ASN A O 1
ATOM 531 N N . VAL A 1 70 ? 85.490 56.096 -23.410 1.00 53.64 70 VAL A N 1
ATOM 532 C CA . VAL A 1 70 ? 84.318 55.431 -22.846 1.00 47.87 70 VAL A CA 1
ATOM 533 C C . VAL A 1 70 ? 84.361 55.425 -21.317 1.00 49.38 70 VAL A C 1
ATOM 534 O O . VAL A 1 70 ? 85.327 54.968 -20.721 1.00 47.26 70 VAL A O 1
ATOM 538 N N . PRO A 1 71 ? 83.309 55.955 -20.682 1.00 49.86 71 PRO A N 1
ATOM 539 C CA . PRO A 1 71 ? 83.211 56.076 -19.226 1.00 45.95 71 PRO A CA 1
ATOM 540 C C . PRO A 1 71 ? 83.286 54.728 -18.530 1.00 46.83 71 PRO A C 1
ATOM 541 O O . PRO A 1 71 ? 83.014 53.704 -19.158 1.00 43.56 71 PRO A O 1
ATOM 545 N N . LEU A 1 72 ? 83.651 54.742 -17.248 1.00 42.88 72 LEU A N 1
ATOM 546 C CA . LEU A 1 72 ? 83.701 53.539 -16.436 1.00 39.14 72 LEU A CA 1
ATOM 547 C C . LEU A 1 72 ? 82.685 53.613 -15.315 1.00 41.60 72 LEU A C 1
ATOM 548 O O . LEU A 1 72 ? 82.553 54.632 -14.642 1.00 42.42 72 LEU A O 1
ATOM 553 N N . ILE A 1 73 ? 81.960 52.517 -15.114 1.00 40.68 73 ILE A N 1
ATOM 554 C CA . ILE A 1 73 ? 80.950 52.448 -14.065 1.00 39.55 73 ILE A CA 1
ATOM 555 C C . ILE A 1 73 ? 81.288 51.363 -13.048 1.00 41.68 73 ILE A C 1
ATOM 556 O O . ILE A 1 73 ? 81.592 50.227 -13.415 1.00 43.02 73 ILE A O 1
ATOM 561 N N . ILE A 1 74 ? 81.232 51.719 -11.769 1.00 40.30 74 ILE A N 1
ATOM 562 C CA . ILE A 1 74 ? 81.536 50.778 -10.697 1.00 37.92 74 ILE A CA 1
ATOM 563 C C . ILE A 1 74 ? 80.297 49.989 -10.287 1.00 40.27 74 ILE A C 1
ATOM 564 O O . ILE A 1 74 ? 79.175 50.341 -10.651 1.00 41.44 74 ILE A O 1
ATOM 569 N N . ASN A 1 75 ? 80.509 48.919 -9.527 1.00 40.92 75 ASN A N 1
ATOM 570 C CA . ASN A 1 75 ? 79.411 48.078 -9.064 1.00 41.54 75 ASN A CA 1
ATOM 571 C C . ASN A 1 75 ? 79.211 48.174 -7.555 1.00 44.12 75 ASN A C 1
ATOM 572 O O . ASN A 1 75 ? 79.871 48.964 -6.881 1.00 43.65 75 ASN A O 1
ATOM 577 N N . ASP A 1 76 ? 78.296 47.364 -7.032 1.00 30.00 76 ASP A N 1
ATOM 578 C CA . ASP A 1 76 ? 78.008 47.357 -5.603 1.00 30.00 76 ASP A CA 1
ATOM 579 C C . ASP A 1 76 ? 79.143 47.995 -4.808 1.00 30.00 76 ASP A C 1
ATOM 580 O O . ASP A 1 76 ? 79.850 47.316 -4.063 1.00 30.00 76 ASP A O 1
ATOM 585 N N . ARG A 1 77 ? 79.310 49.303 -4.972 1.00 38.70 77 ARG A N 1
ATOM 586 C CA . ARG A 1 77 ? 80.359 50.035 -4.271 1.00 47.98 77 ARG A CA 1
ATOM 587 C C . ARG A 1 77 ? 80.362 51.507 -4.668 1.00 46.06 77 ARG A C 1
ATOM 588 O O . ARG A 1 77 ? 80.801 51.864 -5.761 1.00 44.43 77 ARG A O 1
ATOM 596 N N . ILE A 1 78 ? 79.871 52.357 -3.773 1.00 47.85 78 ILE A N 1
ATOM 597 C CA . ILE A 1 78 ? 79.816 53.792 -4.028 1.00 46.26 78 ILE A CA 1
ATOM 598 C C . ILE A 1 78 ? 81.093 54.484 -3.565 1.00 52.38 78 ILE A C 1
ATOM 599 O O . ILE A 1 78 ? 81.436 55.563 -4.049 1.00 51.27 78 ILE A O 1
ATOM 604 N N . ASP A 1 79 ? 81.793 53.857 -2.625 1.00 48.90 79 ASP A N 1
ATOM 605 C CA . ASP A 1 79 ? 83.035 54.413 -2.094 1.00 46.74 79 ASP A CA 1
ATOM 606 C C . ASP A 1 79 ? 84.260 54.141 -2.969 1.00 47.36 79 ASP A C 1
ATOM 607 O O . ASP A 1 79 ? 85.075 55.029 -3.189 1.00 51.31 79 ASP A O 1
ATOM 612 N N . VAL A 1 80 ? 84.398 52.927 -3.477 1.00 45.91 80 VAL A N 1
ATOM 613 C CA . VAL A 1 80 ? 85.410 52.694 -4.499 1.00 45.07 80 VAL A CA 1
ATOM 614 C C . VAL A 1 80 ? 85.218 53.666 -5.671 1.00 50.96 80 VAL A C 1
ATOM 615 O O . VAL A 1 80 ? 86.193 54.087 -6.291 1.00 53.83 80 VAL A O 1
ATOM 619 N N . ALA A 1 81 ? 83.966 54.025 -5.967 1.00 49.72 81 ALA A N 1
ATOM 620 C CA . ALA A 1 81 ? 83.658 54.850 -7.138 1.00 47.54 81 ALA A CA 1
ATOM 621 C C . ALA A 1 81 ? 83.974 56.328 -6.917 1.00 51.64 81 ALA A C 1
ATOM 622 O O . ALA A 1 81 ? 84.347 57.037 -7.852 1.00 50.33 81 ALA A O 1
ATOM 624 N N . MET A 1 82 ? 83.817 56.796 -5.683 1.00 50.22 82 MET A N 1
ATOM 625 C CA . MET A 1 82 ? 84.311 58.119 -5.317 1.00 48.62 82 MET A CA 1
ATOM 626 C C . MET A 1 82 ? 85.845 58.098 -5.219 1.00 49.30 82 MET A C 1
ATOM 627 O O . MET A 1 82 ? 86.534 58.888 -5.857 1.00 47.14 82 MET A O 1
ATOM 632 N N . ALA A 1 83 ? 86.380 57.173 -4.437 1.00 47.60 83 ALA A N 1
ATOM 633 C CA . ALA A 1 83 ? 87.825 56.989 -4.384 1.00 47.57 83 ALA A CA 1
ATOM 634 C C . ALA A 1 83 ? 88.477 57.245 -5.740 1.00 51.64 83 ALA A C 1
ATOM 635 O O . ALA A 1 83 ? 89.284 58.161 -5.883 1.00 54.25 83 ALA A O 1
ATOM 637 N N . ILE A 1 84 ? 88.115 56.453 -6.742 1.00 50.54 84 ILE A N 1
ATOM 638 C CA . ILE A 1 84 ? 88.808 56.526 -8.023 1.00 47.59 84 ILE A CA 1
ATOM 639 C C . ILE A 1 84 ? 88.190 57.492 -9.020 1.00 47.76 84 ILE A C 1
ATOM 640 O O . ILE A 1 84 ? 88.674 57.612 -10.141 1.00 49.54 84 ILE A O 1
ATOM 645 N N . GLY A 1 85 ? 87.143 58.199 -8.610 1.00 48.82 85 GLY A N 1
ATOM 646 C CA . GLY A 1 85 ? 86.474 59.123 -9.510 1.00 46.93 85 GLY A CA 1
ATOM 647 C C . GLY A 1 85 ? 85.887 58.383 -10.707 1.00 55.39 85 GLY A C 1
ATOM 648 O O . GLY A 1 85 ? 86.312 58.562 -11.850 1.00 60.24 85 GLY A O 1
ATOM 649 N N . ALA A 1 86 ? 84.912 57.524 -10.445 1.00 51.97 86 ALA A N 1
ATOM 650 C CA . ALA A 1 86 ? 84.246 56.791 -11.510 1.00 48.84 86 ALA A CA 1
ATOM 651 C C . ALA A 1 86 ? 83.199 57.665 -12.196 1.00 51.68 86 ALA A C 1
ATOM 652 O O . ALA A 1 86 ? 82.779 58.697 -11.663 1.00 50.05 86 ALA A O 1
ATOM 654 N N . ASP A 1 87 ? 82.775 57.226 -13.376 1.00 47.46 87 ASP A N 1
ATOM 655 C CA . ASP A 1 87 ? 81.840 57.968 -14.200 1.00 44.96 87 ASP A CA 1
ATOM 656 C C . ASP A 1 87 ? 80.389 57.692 -13.821 1.00 49.03 87 ASP A C 1
ATOM 657 O O . ASP A 1 87 ? 79.483 58.491 -14.117 1.00 42.42 87 ASP A O 1
ATOM 662 N N . GLY A 1 88 ? 80.189 56.550 -13.168 1.00 45.38 88 GLY A N 1
ATOM 663 C CA . GLY A 1 88 ? 78.892 56.149 -12.650 1.00 49.63 88 GLY A CA 1
ATOM 664 C C . GLY A 1 88 ? 79.015 54.920 -11.759 1.00 47.40 88 GLY A C 1
ATOM 665 O O . GLY A 1 88 ? 80.094 54.328 -11.671 1.00 40.63 88 GLY A O 1
ATOM 666 N N . ILE A 1 89 ? 77.921 54.539 -11.101 1.00 41.75 89 ILE A N 1
ATOM 667 C CA . ILE A 1 89 ? 77.886 53.321 -10.300 1.00 41.22 89 ILE A CA 1
ATOM 668 C C . ILE A 1 89 ? 76.612 52.554 -10.567 1.00 42.84 89 ILE A C 1
ATOM 669 O O . ILE A 1 89 ? 75.582 53.158 -10.830 1.00 46.38 89 ILE A O 1
ATOM 674 N N . HIS A 1 90 ? 76.665 51.230 -10.473 1.00 41.63 90 HIS A N 1
ATOM 675 C CA . HIS A 1 90 ? 75.474 50.415 -10.670 1.00 39.85 90 HIS A CA 1
ATOM 676 C C . HIS A 1 90 ? 75.113 49.680 -9.400 1.00 43.60 90 HIS A C 1
ATOM 677 O O . HIS A 1 90 ? 75.985 49.112 -8.757 1.00 47.15 90 HIS A O 1
ATOM 684 N N . VAL A 1 91 ? 73.831 49.679 -9.039 1.00 48.91 91 VAL A N 1
ATOM 685 C CA . VAL A 1 91 ? 73.377 48.983 -7.827 1.00 46.84 91 VAL A CA 1
ATOM 686 C C . VAL A 1 91 ? 72.125 48.145 -8.061 1.00 46.56 91 VAL A C 1
ATOM 687 O O . VAL A 1 91 ? 71.529 48.174 -9.147 1.00 47.06 91 VAL A O 1
ATOM 691 N N . GLY A 1 92 ? 71.727 47.405 -7.033 1.00 46.17 92 GLY A N 1
ATOM 692 C CA . GLY A 1 92 ? 70.554 46.556 -7.113 1.00 45.72 92 GLY A CA 1
ATOM 693 C C . GLY A 1 92 ? 69.489 46.940 -6.109 1.00 46.58 92 GLY A C 1
ATOM 694 O O . GLY A 1 92 ? 69.663 47.884 -5.351 1.00 50.56 92 GLY A O 1
ATOM 695 N N . GLN A 1 93 ? 68.382 46.206 -6.102 1.00 48.59 93 GLN A N 1
ATOM 696 C CA . GLN A 1 93 ? 67.294 46.493 -5.180 1.00 48.52 93 GLN A CA 1
ATOM 697 C C . GLN A 1 93 ? 67.706 46.301 -3.728 1.00 55.46 93 GLN A C 1
ATOM 698 O O . GLN A 1 93 ? 67.027 46.785 -2.823 1.00 59.38 93 GLN A O 1
ATOM 704 N N . ASP A 1 94 ? 68.818 45.601 -3.507 1.00 55.51 94 ASP A N 1
ATOM 705 C CA . ASP A 1 94 ? 69.256 45.284 -2.151 1.00 56.36 94 ASP A CA 1
ATOM 706 C C . ASP A 1 94 ? 70.609 45.916 -1.837 1.00 57.39 94 ASP A C 1
ATOM 707 O O . ASP A 1 94 ? 71.105 45.828 -0.715 1.00 59.51 94 ASP A O 1
ATOM 712 N N . ASP A 1 95 ? 71.208 46.552 -2.835 1.00 53.57 95 ASP A N 1
ATOM 713 C CA . ASP A 1 95 ? 72.396 47.359 -2.606 1.00 51.22 95 ASP A CA 1
ATOM 714 C C . ASP A 1 95 ? 71.921 48.657 -1.914 1.00 51.02 95 ASP A C 1
ATOM 715 O O . ASP A 1 95 ? 70.858 48.663 -1.298 1.00 49.39 95 ASP A O 1
ATOM 720 N N . MET A 1 96 ? 72.678 49.746 -2.010 1.00 46.50 96 MET A N 1
ATOM 721 C CA . MET A 1 96 ? 72.347 50.980 -1.279 1.00 45.18 96 MET A CA 1
ATOM 722 C C . MET A 1 96 ? 71.207 51.770 -1.901 1.00 47.09 96 MET A C 1
ATOM 723 O O . MET A 1 96 ? 71.241 52.067 -3.090 1.00 50.50 96 MET A O 1
ATOM 728 N N . PRO A 1 97 ? 70.206 52.156 -1.094 1.00 51.02 97 PRO A N 1
ATOM 729 C CA . PRO A 1 97 ? 69.102 52.980 -1.617 1.00 42.51 97 PRO A CA 1
ATOM 730 C C . PRO A 1 97 ? 69.608 54.135 -2.487 1.00 47.82 97 PRO A C 1
ATOM 731 O O . PRO A 1 97 ? 70.693 54.656 -2.236 1.00 51.87 97 PRO A O 1
ATOM 735 N N . ILE A 1 98 ? 68.833 54.524 -3.497 1.00 47.89 98 ILE A N 1
ATOM 736 C CA . ILE A 1 98 ? 69.313 55.458 -4.509 1.00 44.77 98 ILE A CA 1
ATOM 737 C C . ILE A 1 98 ? 69.508 56.890 -4.021 1.00 46.94 98 ILE A C 1
ATOM 738 O O . ILE A 1 98 ? 70.538 57.497 -4.298 1.00 50.16 98 ILE A O 1
ATOM 743 N N . PRO A 1 99 ? 68.519 57.450 -3.313 1.00 48.01 99 PRO A N 1
ATOM 744 C CA . PRO A 1 99 ? 68.749 58.803 -2.801 1.00 49.42 99 PRO A CA 1
ATOM 745 C C . PRO A 1 99 ? 70.020 58.909 -1.925 1.00 48.98 99 PRO A C 1
ATOM 746 O O . PRO A 1 99 ? 70.786 59.857 -2.113 1.00 50.47 99 PRO A O 1
ATOM 750 N N . MET A 1 100 ? 70.271 57.963 -1.022 1.00 43.26 100 MET A N 1
ATOM 751 C CA . MET A 1 100 ? 71.526 58.014 -0.253 1.00 48.24 100 MET A CA 1
ATOM 752 C C . MET A 1 100 ? 72.703 58.107 -1.196 1.00 46.47 100 MET A C 1
ATOM 753 O O . MET A 1 100 ? 73.621 58.887 -0.980 1.00 48.44 100 MET A O 1
ATOM 758 N N . ILE A 1 101 ? 72.675 57.296 -2.244 1.00 46.66 101 ILE A N 1
ATOM 759 C CA . ILE A 1 101 ? 73.771 57.270 -3.195 1.00 45.77 101 ILE A CA 1
ATOM 760 C C . ILE A 1 101 ? 73.935 58.636 -3.797 1.00 48.40 101 ILE A C 1
ATOM 761 O O . ILE A 1 101 ? 75.052 59.155 -3.894 1.00 51.82 101 ILE A O 1
ATOM 766 N N . ARG A 1 102 ? 72.809 59.216 -4.201 1.00 43.06 102 ARG A N 1
ATOM 767 C CA . ARG A 1 102 ? 72.817 60.518 -4.844 1.00 46.81 102 ARG A CA 1
ATOM 768 C C . ARG A 1 102 ? 73.344 61.548 -3.866 1.00 46.59 102 ARG A C 1
ATOM 769 O O . ARG A 1 102 ? 74.047 62.480 -4.247 1.00 47.76 102 ARG A O 1
ATOM 777 N N . LYS A 1 103 ? 73.018 61.368 -2.595 1.00 46.14 103 LYS A N 1
ATOM 778 C CA . LYS A 1 103 ? 73.465 62.312 -1.586 1.00 51.97 103 LYS A CA 1
ATOM 779 C C . LYS A 1 103 ? 74.989 62.374 -1.475 1.00 50.05 103 LYS A C 1
ATOM 780 O O . LYS A 1 103 ? 75.536 63.444 -1.234 1.00 48.12 103 LYS A O 1
ATOM 786 N N . LEU A 1 104 ? 75.676 61.249 -1.675 1.00 48.52 104 LEU A N 1
ATOM 787 C CA . LEU A 1 104 ? 77.136 61.233 -1.505 1.00 53.14 104 LEU A CA 1
ATOM 788 C C . LEU A 1 104 ? 77.888 61.617 -2.772 1.00 52.91 104 LEU A C 1
ATOM 789 O O . LEU A 1 104 ? 78.952 62.238 -2.711 1.00 56.75 104 LEU A O 1
ATOM 794 N N . VAL A 1 105 ? 77.352 61.219 -3.918 1.00 49.47 105 VAL A N 1
ATOM 795 C CA . VAL A 1 105 ? 78.081 61.380 -5.166 1.00 47.55 105 VAL A CA 1
ATOM 796 C C . VAL A 1 105 ? 77.713 62.667 -5.885 1.00 52.16 105 VAL A C 1
ATOM 797 O O . VAL A 1 105 ? 78.417 63.095 -6.800 1.00 52.12 105 VAL A O 1
ATOM 801 N N . GLY A 1 106 ? 76.615 63.285 -5.457 1.00 51.86 106 GLY A N 1
ATOM 802 C CA . GLY A 1 106 ? 76.100 64.482 -6.102 1.00 53.56 106 GLY A CA 1
ATOM 803 C C . GLY A 1 106 ? 75.559 64.177 -7.484 1.00 60.56 106 GLY A C 1
ATOM 804 O O . GLY A 1 106 ? 75.628 63.029 -7.935 1.00 56.97 106 GLY A O 1
ATOM 805 N N . PRO A 1 107 ? 75.024 65.196 -8.176 1.00 62.39 107 PRO A N 1
ATOM 806 C CA . PRO A 1 107 ? 74.568 64.957 -9.549 1.00 65.49 107 PRO A CA 1
ATOM 807 C C . PRO A 1 107 ? 75.780 64.811 -10.456 1.00 70.32 107 PRO A C 1
ATOM 808 O O . PRO A 1 107 ? 76.914 64.924 -9.969 1.00 72.25 107 PRO A O 1
ATOM 812 N N . ASP A 1 108 ? 75.552 64.544 -11.737 1.00 64.29 108 ASP A N 1
ATOM 813 C CA . ASP A 1 108 ? 76.649 64.397 -12.704 1.00 73.69 108 ASP A CA 1
ATOM 814 C C . ASP A 1 108 ? 77.401 63.069 -12.631 1.00 70.59 108 ASP A C 1
ATOM 815 O O . ASP A 1 108 ? 78.357 62.852 -13.382 1.00 72.21 108 ASP A O 1
ATOM 820 N N . MET A 1 109 ? 76.992 62.190 -11.722 1.00 64.91 109 MET A N 1
ATOM 821 C CA . MET A 1 109 ? 77.529 60.833 -11.718 1.00 59.46 109 MET A CA 1
ATOM 822 C C . MET A 1 109 ? 76.293 60.017 -12.116 1.00 58.37 109 MET A C 1
ATOM 823 O O . MET A 1 109 ? 75.197 60.219 -11.587 1.00 55.41 109 MET A O 1
ATOM 828 N N . VAL A 1 110 ? 76.479 59.115 -13.072 1.00 55.77 110 VAL A N 1
ATOM 829 C CA . VAL A 1 110 ? 75.402 58.271 -13.572 1.00 50.90 110 VAL A CA 1
ATOM 830 C C . VAL A 1 110 ? 75.089 57.175 -12.557 1.00 50.62 110 VAL A C 1
ATOM 831 O O . VAL A 1 110 ? 75.994 56.546 -12.009 1.00 48.95 110 VAL A O 1
ATOM 835 N N . ILE A 1 111 ? 73.808 56.958 -12.294 1.00 45.44 111 ILE A N 1
ATOM 836 C CA . ILE A 1 111 ? 73.395 55.908 -11.376 1.00 43.73 111 ILE A CA 1
ATOM 837 C C . ILE A 1 111 ? 72.532 54.906 -12.122 1.00 45.93 111 ILE A C 1
ATOM 838 O O . ILE A 1 111 ? 71.466 55.261 -12.623 1.00 45.46 111 ILE A O 1
ATOM 843 N N . GLY A 1 112 ? 73.013 53.667 -12.218 1.00 42.71 112 GLY A N 1
ATOM 844 C CA . GLY A 1 112 ? 72.277 52.588 -12.844 1.00 38.09 112 GLY A CA 1
ATOM 845 C C . GLY A 1 112 ? 71.550 51.819 -11.771 1.00 40.74 112 GLY A C 1
ATOM 846 O O . GLY A 1 112 ? 71.964 51.856 -10.628 1.00 46.34 112 GLY A O 1
ATOM 847 N N . TRP A 1 113 ? 70.471 51.126 -12.127 1.00 45.43 113 TRP A N 1
ATOM 848 C CA . TRP A 1 113 ? 69.702 50.333 -11.167 1.00 42.37 113 TRP A CA 1
ATOM 849 C C . TRP A 1 113 ? 69.339 49.009 -11.810 1.00 44.37 113 TRP A C 1
ATOM 850 O O . TRP A 1 113 ? 69.165 48.926 -13.022 1.00 47.65 113 TRP A O 1
ATOM 861 N N . SER A 1 114 ? 69.219 47.963 -11.013 1.00 42.01 114 SER A N 1
ATOM 862 C CA . SER A 1 114 ? 68.774 46.699 -11.563 1.00 38.82 114 SER A CA 1
ATOM 863 C C . SER A 1 114 ? 67.266 46.584 -11.437 1.00 40.88 114 SER A C 1
ATOM 864 O O . SER A 1 114 ? 66.723 46.705 -10.347 1.00 44.08 114 SER A O 1
ATOM 867 N N . VAL A 1 115 ? 66.580 46.371 -12.553 1.00 42.30 115 VAL A N 1
ATOM 868 C CA . VAL A 1 115 ? 65.118 46.334 -12.520 1.00 45.84 115 VAL A CA 1
ATOM 869 C C . VAL A 1 115 ? 64.563 45.134 -13.244 1.00 41.16 115 VAL A C 1
ATOM 870 O O . VAL A 1 115 ? 64.901 44.909 -14.392 1.00 42.57 115 VAL A O 1
ATOM 874 N N . GLY A 1 116 ? 63.703 44.371 -12.582 1.00 42.85 116 GLY A N 1
ATOM 875 C CA . GLY A 1 116 ? 63.097 43.217 -13.220 1.00 46.10 116 GLY A CA 1
ATOM 876 C C . GLY A 1 116 ? 61.583 43.299 -13.330 1.00 48.59 116 GLY A C 1
ATOM 877 O O . GLY A 1 116 ? 60.967 42.463 -13.985 1.00 53.37 116 GLY A O 1
ATOM 878 N N . PHE A 1 117 ? 60.987 44.305 -12.693 1.00 46.28 117 PHE A N 1
ATOM 879 C CA . PHE A 1 117 ? 59.538 44.376 -12.543 1.00 47.47 117 PHE A CA 1
ATOM 880 C C . PHE A 1 117 ? 59.045 45.791 -12.689 1.00 48.78 117 PHE A C 1
ATOM 881 O O . PHE A 1 117 ? 59.759 46.734 -12.370 1.00 52.17 117 PHE A O 1
ATOM 889 N N . PRO A 1 118 ? 57.802 45.946 -13.146 1.00 50.25 118 PRO A N 1
ATOM 890 C CA . PRO A 1 118 ? 57.238 47.288 -13.271 1.00 50.40 118 PRO A CA 1
ATOM 891 C C . PRO A 1 118 ? 57.156 48.017 -11.925 1.00 46.98 118 PRO A C 1
ATOM 892 O O . PRO A 1 118 ? 57.399 49.215 -11.899 1.00 47.91 118 PRO A O 1
ATOM 896 N N . GLU A 1 119 ? 56.835 47.318 -10.838 1.00 48.70 119 GLU A N 1
ATOM 897 C CA . GLU A 1 119 ? 56.753 47.947 -9.508 1.00 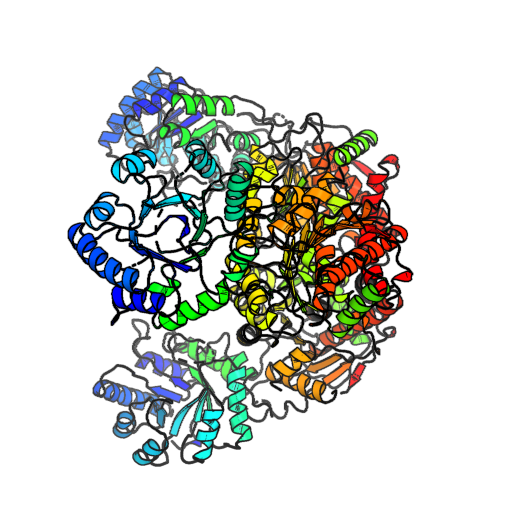50.42 119 GLU A CA 1
ATOM 898 C C . GLU A 1 119 ? 57.988 48.782 -9.186 1.00 52.17 119 GLU A C 1
ATOM 899 O O . GLU A 1 119 ? 57.908 49.779 -8.467 1.00 54.60 119 GLU A O 1
ATOM 905 N N . GLU A 1 120 ? 59.133 48.359 -9.714 1.00 48.71 120 GLU A N 1
ATOM 906 C CA . GLU A 1 120 ? 60.390 49.037 -9.454 1.00 48.37 120 GLU A CA 1
ATOM 907 C C . GLU A 1 120 ? 60.538 50.261 -10.336 1.00 48.15 120 GLU A C 1
ATOM 908 O O . GLU A 1 120 ? 61.151 51.244 -9.927 1.00 53.10 120 GLU A O 1
ATOM 914 N N . VAL A 1 121 ? 59.992 50.205 -11.547 1.00 46.90 121 VAL A N 1
ATOM 915 C CA . VAL A 1 121 ? 59.988 51.370 -12.427 1.00 43.85 121 VAL A CA 1
ATOM 916 C C . VAL A 1 121 ? 59.114 52.472 -11.831 1.00 49.31 121 VAL A C 1
ATOM 917 O O . VAL A 1 121 ? 59.333 53.659 -12.077 1.00 50.41 121 VAL A O 1
ATOM 921 N N . ASP A 1 122 ? 58.128 52.068 -11.035 1.00 49.24 122 ASP A N 1
ATOM 922 C CA . ASP A 1 122 ? 57.230 53.012 -10.385 1.00 52.65 122 ASP A CA 1
ATOM 923 C C . ASP A 1 122 ? 57.987 53.873 -9.370 1.00 54.64 122 ASP A C 1
ATOM 924 O O . ASP A 1 122 ? 57.782 55.092 -9.303 1.00 53.76 122 ASP A O 1
ATOM 929 N N . GLU A 1 123 ? 58.865 53.242 -8.592 1.00 52.15 123 GLU A N 1
ATOM 930 C CA . GLU A 1 123 ? 59.692 53.958 -7.618 1.00 49.48 123 GLU A CA 1
ATOM 931 C C . GLU A 1 123 ? 60.689 54.849 -8.332 1.00 49.02 123 GLU A C 1
ATOM 932 O O . GLU A 1 123 ? 60.845 56.020 -8.014 1.00 54.61 123 GLU A O 1
ATOM 938 N N . LEU A 1 124 ? 61.391 54.251 -9.281 1.00 50.04 124 LEU A N 1
ATOM 939 C CA . LEU A 1 124 ? 62.306 54.951 -10.163 1.00 50.89 124 LEU A CA 1
ATOM 940 C C . LEU A 1 124 ? 61.724 56.300 -10.563 1.00 54.82 124 LEU A C 1
ATOM 941 O O . LEU A 1 124 ? 62.443 57.306 -10.618 1.00 57.35 124 LEU A O 1
ATOM 946 N N . SER A 1 125 ? 60.415 56.309 -10.820 1.00 48.46 125 SER A N 1
ATOM 947 C CA . SER A 1 125 ? 59.687 57.511 -11.232 1.00 53.13 125 SER A CA 1
ATOM 948 C C . SER A 1 125 ? 59.269 58.432 -10.086 1.00 54.50 125 SER A C 1
ATOM 949 O O . SER A 1 125 ? 59.356 59.655 -10.206 1.00 53.99 125 SER A O 1
ATOM 952 N N . LYS A 1 126 ? 58.787 57.854 -8.991 1.00 48.34 126 LYS A N 1
ATOM 953 C CA . LYS A 1 126 ? 58.446 58.653 -7.828 1.00 46.54 126 LYS A CA 1
ATOM 954 C C . LYS A 1 126 ? 59.709 59.309 -7.276 1.00 54.38 126 LYS A C 1
ATOM 955 O O . LYS A 1 126 ? 59.649 60.047 -6.299 1.00 54.76 126 LYS A O 1
ATOM 957 N N . MET A 1 127 ? 60.854 59.028 -7.895 1.00 54.95 127 MET A N 1
ATOM 958 C CA . MET A 1 127 ? 62.114 59.643 -7.482 1.00 55.91 127 MET A CA 1
ATOM 959 C C . MET A 1 127 ? 62.478 60.776 -8.432 1.00 50.85 127 MET A C 1
ATOM 960 O O . MET A 1 127 ? 63.329 61.601 -8.115 1.00 60.67 127 MET A O 1
ATOM 965 N N . GLY A 1 128 ? 61.841 60.817 -9.595 1.00 46.88 128 GLY A N 1
ATOM 966 C CA . GLY A 1 128 ? 62.142 61.839 -10.587 1.00 52.45 128 GLY A CA 1
ATOM 967 C C . GLY A 1 128 ? 63.504 61.615 -11.215 1.00 50.84 128 GLY A C 1
ATOM 968 O O . GLY A 1 128 ? 64.032 60.511 -11.126 1.00 57.32 128 GLY A O 1
ATOM 969 N N . PRO A 1 129 ? 64.058 62.640 -11.889 1.00 54.11 129 PRO A N 1
ATOM 970 C CA . PRO A 1 129 ? 65.461 62.628 -12.351 1.00 50.68 129 PRO A CA 1
ATOM 971 C C . PRO A 1 129 ? 66.441 63.189 -11.304 1.00 60.01 129 PRO A C 1
ATOM 972 O O . PRO A 1 129 ? 67.637 62.853 -11.303 1.00 64.38 129 PRO A O 1
ATOM 976 N N . VAL A 1 132 ? 68.453 58.299 -10.597 1.00 38.55 132 VAL A N 1
ATOM 977 C CA . VAL A 1 132 ? 68.507 57.086 -11.452 1.00 45.58 132 VAL A CA 1
ATOM 978 C C . VAL A 1 132 ? 68.502 57.437 -12.926 1.00 40.39 132 VAL A C 1
ATOM 979 O O . VAL A 1 132 ? 67.558 58.041 -13.395 1.00 43.02 132 VAL A O 1
ATOM 983 N N . ASP A 1 133 ? 69.536 57.032 -13.655 1.00 39.92 133 ASP A N 1
ATOM 984 C CA . ASP A 1 133 ? 69.732 57.498 -15.022 1.00 40.98 133 ASP A CA 1
ATOM 985 C C . ASP A 1 133 ? 69.562 56.413 -16.089 1.00 43.73 133 ASP A C 1
ATOM 986 O O . ASP A 1 133 ? 69.185 56.698 -17.220 1.00 43.62 133 ASP A O 1
ATOM 991 N N . TYR A 1 134 ? 69.853 55.172 -15.726 1.00 45.51 134 TYR A N 1
ATOM 992 C CA . TYR A 1 134 ? 69.561 54.036 -16.586 1.00 42.40 134 TYR A CA 1
ATOM 993 C C . TYR A 1 134 ? 69.173 52.845 -15.701 1.00 44.25 134 TYR A C 1
ATOM 994 O O . TYR A 1 134 ? 69.297 52.906 -14.474 1.00 43.90 134 TYR A O 1
ATOM 1003 N N . ILE A 1 135 ? 68.665 51.785 -16.324 1.00 42.18 135 ILE A N 1
ATOM 1004 C CA . ILE A 1 135 ? 68.368 50.535 -15.640 1.00 39.04 135 ILE A CA 1
ATOM 1005 C C . ILE A 1 135 ? 68.813 49.394 -16.550 1.00 42.80 135 ILE A C 1
ATOM 1006 O O . ILE A 1 135 ? 68.744 49.512 -17.785 1.00 43.09 135 ILE A O 1
ATOM 1011 N N . GLY A 1 136 ? 69.293 48.309 -15.945 1.00 38.45 136 GLY A N 1
ATOM 1012 C CA . GLY A 1 136 ? 69.508 47.062 -16.654 1.00 33.61 136 GLY A CA 1
ATOM 1013 C C . GLY A 1 136 ? 68.296 46.215 -16.366 1.00 35.27 136 GLY A C 1
ATOM 1014 O O . GLY A 1 136 ? 67.917 46.057 -15.210 1.00 39.82 136 GLY A O 1
ATOM 1015 N N . VAL A 1 137 ? 67.658 45.695 -17.405 1.00 42.87 137 VAL A N 1
ATOM 1016 C CA . VAL A 1 137 ? 66.336 45.110 -17.226 1.00 39.88 137 VAL A CA 1
ATOM 1017 C C . VAL A 1 137 ? 66.396 43.608 -16.982 1.00 45.08 137 VAL A C 1
ATOM 1018 O O . VAL A 1 137 ? 66.807 42.840 -17.869 1.00 37.63 137 VAL A O 1
ATOM 1022 N N . GLY A 1 138 ? 65.998 43.255 -15.745 1.00 48.16 138 GLY A N 1
ATOM 1023 C CA . GLY A 1 138 ? 65.886 41.916 -15.179 1.00 36.63 138 GLY A CA 1
ATOM 1024 C C . GLY A 1 138 ? 66.960 41.017 -15.704 1.00 45.50 138 GLY A C 1
ATOM 1025 O O . GLY A 1 138 ? 67.862 41.486 -16.386 1.00 53.56 138 GLY A O 1
ATOM 1026 N N . THR A 1 139 ? 66.896 39.730 -15.404 1.00 43.06 139 THR A N 1
ATOM 1027 C CA . THR A 1 139 ? 67.757 38.819 -16.133 1.00 45.55 139 THR A CA 1
ATOM 1028 C C . THR A 1 139 ? 66.911 38.111 -17.168 1.00 44.95 139 THR A C 1
ATOM 1029 O O . THR A 1 139 ? 66.151 37.210 -16.835 1.00 55.79 139 THR A O 1
ATOM 1033 N N . LEU A 1 140 ? 67.026 38.531 -18.422 1.00 42.32 140 LEU A N 1
ATOM 1034 C CA . LEU A 1 140 ? 66.162 37.995 -19.474 1.00 48.83 140 LEU A CA 1
ATOM 1035 C C . LEU A 1 140 ? 66.203 36.471 -19.543 1.00 43.80 140 LEU A C 1
ATOM 1036 O O . LEU A 1 140 ? 65.241 35.803 -19.185 1.00 51.21 140 LEU A O 1
ATOM 1041 N N . PHE A 1 141 ? 67.322 35.925 -19.996 1.00 40.81 141 PHE A N 1
ATOM 1042 C CA . PHE A 1 141 ? 67.482 34.479 -20.105 1.00 45.31 141 PHE A CA 1
ATOM 1043 C C . PHE A 1 141 ? 68.354 33.924 -18.981 1.00 52.22 141 PHE A C 1
ATOM 1044 O O . PHE A 1 141 ? 69.131 34.664 -18.372 1.00 55.29 141 PHE A O 1
ATOM 1052 N N . PRO A 1 142 ? 68.241 32.615 -18.704 1.00 53.62 142 PRO A N 1
ATOM 1053 C CA . PRO A 1 142 ? 69.038 32.043 -17.615 1.00 61.20 142 PRO A CA 1
ATOM 1054 C C . PRO A 1 142 ? 70.530 32.281 -17.828 1.00 64.74 142 PRO A C 1
ATOM 1055 O O . PRO A 1 142 ? 71.080 31.827 -18.838 1.00 60.13 142 PRO A O 1
ATOM 1059 N N . THR A 1 143 ? 71.152 33.012 -16.900 1.00 62.61 143 THR A N 1
ATOM 1060 C CA . THR A 1 143 ? 72.602 33.208 -16.887 1.00 70.31 143 THR A CA 1
ATOM 1061 C C . THR A 1 143 ? 73.206 32.254 -15.849 1.00 74.16 143 THR A C 1
ATOM 1062 O O . THR A 1 143 ? 72.486 31.519 -15.168 1.00 75.60 143 THR A O 1
ATOM 1066 N N . LEU A 1 144 ? 74.527 32.255 -15.740 1.00 73.86 144 LEU A N 1
ATOM 1067 C CA . LEU A 1 144 ? 75.204 31.461 -14.725 1.00 76.70 144 LEU A CA 1
ATOM 1068 C C . LEU A 1 144 ? 76.215 32.358 -14.011 1.00 73.57 144 LEU A C 1
ATOM 1069 O O . LEU A 1 144 ? 77.028 31.893 -13.216 1.00 76.42 144 LEU A O 1
ATOM 1074 N N . THR A 1 145 ? 76.139 33.655 -14.299 1.00 70.54 145 THR A N 1
ATOM 1075 C CA . THR A 1 145 ? 77.069 34.631 -13.752 1.00 68.27 145 THR A CA 1
ATOM 1076 C C . THR A 1 145 ? 76.536 35.255 -12.460 1.00 72.49 145 THR A C 1
ATOM 1077 O O . THR A 1 145 ? 77.268 35.386 -11.469 1.00 71.32 145 THR A O 1
ATOM 1081 N N . LYS A 1 150 ? 68.149 35.363 -7.139 1.00 63.67 150 LYS A N 1
ATOM 1082 C CA . LYS A 1 150 ? 67.015 36.163 -6.660 1.00 76.65 150 LYS A CA 1
ATOM 1083 C C . LYS A 1 150 ? 65.694 35.780 -7.349 1.00 90.32 150 LYS A C 1
ATOM 1084 O O . LYS A 1 150 ? 65.031 34.821 -6.942 1.00 91.32 150 LYS A O 1
ATOM 1086 N N . LYS A 1 151 ? 65.317 36.534 -8.385 1.00 89.93 151 LYS A N 1
ATOM 1087 C CA . LYS A 1 151 ? 64.151 36.213 -9.217 1.00 80.71 151 LYS A CA 1
ATOM 1088 C C . LYS A 1 151 ? 64.552 35.392 -10.456 1.00 85.05 151 LYS A C 1
ATOM 1089 O O . LYS A 1 151 ? 65.724 35.372 -10.844 1.00 79.39 151 LYS A O 1
ATOM 1091 N N . ALA A 1 152 ? 63.585 34.711 -11.071 1.00 86.50 152 ALA A N 1
ATOM 1092 C CA . ALA A 1 152 ? 63.870 33.843 -12.219 1.00 80.77 152 ALA A CA 1
ATOM 1093 C C . ALA A 1 152 ? 63.775 34.601 -13.541 1.00 75.69 152 ALA A C 1
ATOM 1094 O O . ALA A 1 152 ? 63.039 35.584 -13.639 1.00 73.94 152 ALA A O 1
ATOM 1096 N N . PRO A 1 153 ? 64.530 34.145 -14.559 1.00 74.71 153 PRO A N 1
ATOM 1097 C CA . PRO A 1 153 ? 64.540 34.715 -15.916 1.00 68.78 153 PRO A CA 1
ATOM 1098 C C . PRO A 1 153 ? 63.146 34.945 -16.562 1.00 69.01 153 PRO A C 1
ATOM 1099 O O . PRO A 1 153 ? 62.245 34.092 -16.547 1.00 71.64 153 PRO A O 1
ATOM 1103 N N . MET A 1 154 ? 62.995 36.129 -17.146 1.00 58.33 154 MET A N 1
ATOM 1104 C CA . MET A 1 154 ? 61.690 36.634 -17.537 1.00 55.89 154 MET A CA 1
ATOM 1105 C C . MET A 1 154 ? 61.523 36.818 -19.050 1.00 51.04 154 MET A C 1
ATOM 1106 O O . MET A 1 154 ? 60.408 36.972 -19.541 1.00 47.80 154 MET A O 1
ATOM 1111 N N . GLY A 1 155 ? 62.632 36.822 -19.782 1.00 49.82 155 GLY A N 1
ATOM 1112 C CA . GLY A 1 155 ? 62.588 36.930 -21.229 1.00 42.84 155 GLY A CA 1
ATOM 1113 C C . GLY A 1 155 ? 62.016 38.239 -21.730 1.00 38.39 155 GLY A C 1
ATOM 1114 O O . GLY A 1 155 ? 61.629 39.090 -20.951 1.00 43.43 155 GLY A O 1
ATOM 1115 N N . THR A 1 156 ? 61.948 38.397 -23.044 1.00 42.20 156 THR A N 1
ATOM 1116 C CA . THR A 1 156 ? 61.468 39.642 -23.626 1.00 36.76 156 THR A CA 1
ATOM 1117 C C . THR A 1 156 ? 60.119 40.078 -23.068 1.00 38.01 156 THR A C 1
ATOM 1118 O O . THR A 1 156 ? 59.884 41.266 -22.900 1.00 43.94 156 THR A O 1
ATOM 1122 N N . ALA A 1 157 ? 59.224 39.135 -22.792 1.00 38.45 157 ALA A N 1
ATOM 1123 C CA . ALA A 1 157 ? 57.890 39.493 -22.310 1.00 37.41 157 ALA A CA 1
ATOM 1124 C C . ALA A 1 157 ? 57.964 40.282 -21.015 1.00 40.37 157 ALA A C 1
ATOM 1125 O O . ALA A 1 157 ? 57.135 41.153 -20.764 1.00 41.97 157 ALA A O 1
ATOM 1127 N N . GLY A 1 158 ? 58.958 39.965 -20.192 1.00 38.40 158 GLY A N 1
ATOM 1128 C CA . GLY A 1 158 ? 59.148 40.640 -18.922 1.00 39.91 158 GLY A CA 1
ATOM 1129 C C . GLY A 1 158 ? 59.856 41.963 -19.123 1.00 41.55 158 GLY A C 1
ATOM 1130 O O . GLY A 1 158 ? 59.601 42.935 -18.400 1.00 43.24 158 GLY A O 1
ATOM 1131 N N . ALA A 1 159 ? 60.747 41.995 -20.112 1.00 36.35 159 ALA A N 1
ATOM 1132 C CA . ALA A 1 159 ? 61.363 43.238 -20.551 1.00 34.57 159 ALA A CA 1
ATOM 1133 C C . ALA A 1 159 ? 60.289 44.208 -20.996 1.00 39.81 159 ALA A C 1
ATOM 1134 O O . ALA A 1 159 ? 60.240 45.346 -20.531 1.00 41.06 159 ALA A O 1
ATOM 1136 N N . ILE A 1 160 ? 59.423 43.750 -21.902 1.00 41.31 160 ILE A N 1
ATOM 1137 C CA . ILE A 1 160 ? 58.364 44.588 -22.444 1.00 37.59 160 ILE A CA 1
ATOM 1138 C C . ILE A 1 160 ? 57.491 45.165 -21.333 1.00 39.55 160 ILE A C 1
ATOM 1139 O O . ILE A 1 160 ? 57.098 46.325 -21.390 1.00 43.23 160 ILE A O 1
ATOM 1144 N N . ARG A 1 161 ? 57.190 44.376 -20.313 1.00 37.75 161 ARG A N 1
ATOM 1145 C CA . ARG A 1 161 ? 56.387 44.917 -19.229 1.00 43.11 161 ARG A CA 1
ATOM 1146 C C . ARG A 1 161 ? 57.078 46.124 -18.607 1.00 43.77 161 ARG A C 1
ATOM 1147 O O . ARG A 1 161 ? 56.432 47.118 -18.267 1.00 45.18 161 ARG A O 1
ATOM 1155 N N . VAL A 1 162 ? 58.397 46.049 -18.492 1.00 41.72 162 VAL A N 1
ATOM 1156 C CA . VAL A 1 162 ? 59.155 47.135 -17.887 1.00 40.65 162 VAL A CA 1
ATOM 1157 C C . VAL A 1 162 ? 59.257 48.362 -18.794 1.00 41.72 162 VAL A C 1
ATOM 1158 O O . VAL A 1 162 ? 59.141 49.493 -18.312 1.00 40.46 162 VAL A O 1
ATOM 1162 N N . LEU A 1 163 ? 59.469 48.153 -20.094 1.00 38.86 163 LEU A N 1
ATOM 1163 C CA . LEU A 1 163 ? 59.476 49.276 -21.038 1.00 38.58 163 LEU A CA 1
ATOM 1164 C C . LEU A 1 163 ? 58.140 50.004 -21.057 1.00 41.59 163 LEU A C 1
ATOM 1165 O O . LEU A 1 163 ? 58.093 51.222 -21.206 1.00 46.88 163 LEU A O 1
ATOM 1170 N N . ASP A 1 164 ? 57.048 49.266 -20.914 1.00 41.99 164 ASP A N 1
ATOM 1171 C CA . ASP A 1 164 ? 55.737 49.903 -20.886 1.00 45.67 164 ASP A CA 1
ATOM 1172 C C . ASP A 1 164 ? 55.517 50.760 -19.633 1.00 46.76 164 ASP A C 1
ATOM 1173 O O . ASP A 1 164 ? 54.839 51.790 -19.687 1.00 50.19 164 ASP A O 1
ATOM 1178 N N . ALA A 1 165 ? 56.080 50.330 -18.512 1.00 41.26 165 ALA A N 1
ATOM 1179 C CA . ALA A 1 165 ? 55.961 51.075 -17.271 1.00 41.95 165 ALA A CA 1
ATOM 1180 C C . ALA A 1 165 ? 56.692 52.414 -17.392 1.00 43.35 165 ALA A C 1
ATOM 1181 O O . ALA A 1 165 ? 56.252 53.427 -16.849 1.00 47.19 165 ALA A O 1
ATOM 1183 N N . LEU A 1 166 ? 57.810 52.417 -18.109 1.00 40.82 166 LEU A N 1
ATOM 1184 C CA . LEU A 1 166 ? 58.561 53.642 -18.334 1.00 41.86 166 LEU A CA 1
ATOM 1185 C C . LEU A 1 166 ? 57.699 54.586 -19.127 1.00 45.40 166 LEU A C 1
ATOM 1186 O O . LEU A 1 166 ? 57.650 55.784 -18.862 1.00 47.34 166 LEU A O 1
ATOM 1191 N N . GLU A 1 167 ? 57.024 54.022 -20.115 1.00 45.22 167 GLU A N 1
ATOM 1192 C CA . GLU A 1 167 ? 56.200 54.792 -21.026 1.00 46.51 167 GLU A CA 1
ATOM 1193 C C . GLU A 1 167 ? 54.958 55.330 -20.320 1.00 47.81 167 GLU A C 1
ATOM 1194 O O . GLU A 1 167 ? 54.648 56.519 -20.410 1.00 43.46 167 GLU A O 1
ATOM 1200 N N . ARG A 1 168 ? 54.266 54.456 -19.596 1.00 45.03 168 ARG A N 1
ATOM 1201 C CA . ARG A 1 168 ? 53.106 54.865 -18.822 1.00 43.65 168 ARG A CA 1
ATOM 1202 C C . ARG A 1 168 ? 53.470 55.935 -17.800 1.00 47.85 168 ARG A C 1
ATOM 1203 O O . ARG A 1 168 ? 52.704 56.878 -17.590 1.00 52.14 168 ARG A O 1
ATOM 1211 N N . ASN A 1 169 ? 54.637 55.779 -17.174 1.00 43.54 169 ASN A N 1
ATOM 1212 C CA . ASN A 1 169 ? 55.126 56.707 -16.158 1.00 40.73 169 ASN A CA 1
ATOM 1213 C C . ASN A 1 169 ? 55.880 57.884 -16.741 1.00 43.60 169 ASN A C 1
ATOM 1214 O O . ASN A 1 169 ? 56.387 58.725 -16.007 1.00 44.13 169 ASN A O 1
ATOM 1219 N N . ASN A 1 170 ? 55.974 57.929 -18.062 1.00 49.68 170 ASN A N 1
ATOM 1220 C CA . ASN A 1 170 ? 56.646 59.027 -18.746 1.00 48.49 170 ASN A CA 1
ATOM 1221 C C . ASN A 1 170 ? 58.016 59.317 -18.166 1.00 48.12 170 ASN A C 1
ATOM 1222 O O . ASN A 1 170 ? 58.394 60.477 -18.035 1.00 53.33 170 ASN A O 1
ATOM 1227 N N . ALA A 1 171 ? 58.755 58.269 -17.804 1.00 53.37 171 ALA A N 1
ATOM 1228 C CA . ALA A 1 171 ? 60.097 58.429 -17.233 1.00 46.53 171 ALA A CA 1
ATOM 1229 C C . ALA A 1 171 ? 61.133 58.557 -18.345 1.00 46.22 171 ALA A C 1
ATOM 1230 O O . ALA A 1 171 ? 61.933 57.653 -18.574 1.00 41.71 171 ALA A O 1
ATOM 1232 N N . HIS A 1 172 ? 61.103 59.697 -19.029 1.00 51.68 172 HIS A N 1
ATOM 1233 C CA . HIS A 1 172 ? 61.913 59.935 -20.223 1.00 50.12 172 HIS A CA 1
ATOM 1234 C C . HIS A 1 172 ? 63.409 59.996 -19.919 1.00 45.74 172 HIS A C 1
ATOM 1235 O O . HIS A 1 172 ? 64.234 59.663 -20.760 1.00 44.17 172 HIS A O 1
ATOM 1242 N N . TRP A 1 173 ? 63.766 60.426 -18.718 1.00 46.71 173 TRP A N 1
ATOM 1243 C CA . TRP A 1 173 ? 65.182 60.550 -18.378 1.00 44.94 173 TRP A CA 1
ATOM 1244 C C . TRP A 1 173 ? 65.916 59.213 -18.351 1.00 43.84 173 TRP A C 1
ATOM 1245 O O . TRP A 1 173 ? 67.107 59.146 -18.618 1.00 47.86 173 TRP A O 1
ATOM 1256 N N . CYS A 1 174 ? 65.184 58.149 -18.064 1.00 44.36 174 CYS A N 1
ATOM 1257 C CA . CYS A 1 174 ? 65.765 56.844 -17.820 1.00 38.94 174 CYS A CA 1
ATOM 1258 C C . CYS A 1 174 ? 66.048 56.016 -19.076 1.00 37.82 174 CYS A C 1
ATOM 1259 O O . CYS A 1 174 ? 65.137 55.688 -19.805 1.00 42.40 174 CYS A O 1
ATOM 1262 N N . ARG A 1 175 ? 67.309 55.668 -19.315 1.00 43.36 175 ARG A N 1
ATOM 1263 C CA . ARG A 1 175 ? 67.683 54.767 -20.414 1.00 39.44 175 ARG A CA 1
ATOM 1264 C C . ARG A 1 175 ? 67.550 53.316 -19.973 1.00 39.72 175 ARG A C 1
ATOM 1265 O O . ARG A 1 175 ? 67.332 53.040 -18.799 1.00 41.19 175 ARG A O 1
ATOM 1273 N N . THR A 1 176 ? 67.698 52.379 -20.903 1.00 40.93 176 THR A N 1
ATOM 1274 C CA . THR A 1 176 ? 67.625 50.962 -20.546 1.00 40.73 176 THR A CA 1
ATOM 1275 C C . THR A 1 176 ? 68.650 50.133 -21.304 1.00 40.23 176 THR A C 1
ATOM 1276 O O . THR A 1 176 ? 68.974 50.444 -22.445 1.00 43.15 176 THR A O 1
ATOM 1280 N N . VAL A 1 177 ? 69.157 49.077 -20.671 1.00 39.48 177 VAL A N 1
ATOM 1281 C CA . VAL A 1 177 ? 69.915 48.037 -21.377 1.00 35.15 177 VAL A CA 1
ATOM 1282 C C . VAL A 1 177 ? 69.374 46.659 -21.000 1.00 35.91 177 VAL A C 1
ATOM 1283 O O . VAL A 1 177 ? 68.873 46.470 -19.901 1.00 39.71 177 VAL A O 1
ATOM 1287 N N . GLY A 1 178 ? 69.447 45.698 -21.908 1.00 39.14 178 GLY A N 1
ATOM 1288 C CA . GLY A 1 178 ? 69.014 44.352 -21.578 1.00 40.51 178 GLY A CA 1
ATOM 1289 C C . GLY A 1 178 ? 70.196 43.549 -21.067 1.00 41.13 178 GLY A C 1
ATOM 1290 O O . GLY A 1 178 ? 71.312 43.779 -21.529 1.00 37.11 178 GLY A O 1
ATOM 1291 N N . ILE A 1 179 ? 69.961 42.621 -20.134 1.00 40.04 179 ILE A N 1
ATOM 1292 C CA . ILE A 1 179 ? 71.049 41.831 -19.539 1.00 40.12 179 ILE A CA 1
ATOM 1293 C C . ILE A 1 179 ? 70.675 40.413 -19.061 1.00 45.18 179 ILE A C 1
ATOM 1294 O O . ILE A 1 179 ? 69.584 40.185 -18.529 1.00 45.09 179 ILE A O 1
ATOM 1299 N N . GLY A 1 180 ? 71.598 39.469 -19.246 1.00 39.41 180 GLY A N 1
ATOM 1300 C CA . GLY A 1 180 ? 71.443 38.136 -18.698 1.00 37.80 180 GLY A CA 1
ATOM 1301 C C . GLY A 1 180 ? 71.175 37.067 -19.740 1.00 50.74 180 GLY A C 1
ATOM 1302 O O . GLY A 1 180 ? 70.066 36.956 -20.260 1.00 47.04 180 GLY A O 1
ATOM 1303 N N . GLY A 1 181 ? 72.192 36.272 -20.050 1.00 46.23 181 GLY A N 1
ATOM 1304 C CA . GLY A 1 181 ? 72.016 35.160 -20.958 1.00 41.86 181 GLY A CA 1
ATOM 1305 C C . GLY A 1 181 ? 72.176 35.572 -22.399 1.00 43.82 181 GLY A C 1
ATOM 1306 O O . GLY A 1 181 ? 71.932 34.784 -23.308 1.00 45.56 181 GLY A O 1
ATOM 1307 N N . LEU A 1 182 ? 72.614 36.806 -22.602 1.00 44.81 182 LEU A N 1
ATOM 1308 C CA . LEU A 1 182 ? 72.641 37.406 -23.923 1.00 42.70 182 LEU A CA 1
ATOM 1309 C C . LEU A 1 182 ? 73.794 36.921 -24.786 1.00 42.24 182 LEU A C 1
ATOM 1310 O O . LEU A 1 182 ? 74.938 37.253 -24.530 1.00 47.62 182 LEU A O 1
ATOM 1315 N N . HIS A 1 183 ? 73.487 36.150 -25.822 1.00 45.71 183 HIS A N 1
ATOM 1316 C CA . HIS A 1 183 ? 74.492 35.715 -26.792 1.00 45.62 183 HIS A CA 1
ATOM 1317 C C . HIS A 1 183 ? 73.994 35.854 -28.233 1.00 54.63 183 HIS A C 1
ATOM 1318 O O . HIS A 1 183 ? 72.819 36.156 -28.469 1.00 54.09 183 HIS A O 1
ATOM 1325 N N . PRO A 1 184 ? 74.890 35.644 -29.208 1.00 54.83 184 PRO A N 1
ATOM 1326 C CA . PRO A 1 184 ? 74.545 35.710 -30.638 1.00 48.26 184 PRO A CA 1
ATOM 1327 C C . PRO A 1 184 ? 73.261 34.957 -31.040 1.00 51.75 184 PRO A C 1
ATOM 1328 O O . PRO A 1 184 ? 72.624 35.307 -32.045 1.00 52.25 184 PRO A O 1
ATOM 1332 N N . ASP A 1 185 ? 72.876 33.944 -30.270 1.00 47.58 185 ASP A N 1
ATOM 1333 C CA . ASP A 1 185 ? 71.706 33.144 -30.616 1.00 46.84 185 ASP A CA 1
ATOM 1334 C C . ASP A 1 185 ? 70.369 33.718 -30.114 1.00 51.39 185 ASP A C 1
ATOM 1335 O O . ASP A 1 185 ? 69.316 33.099 -30.291 1.00 53.07 185 ASP A O 1
ATOM 1340 N N . ASN A 1 186 ? 70.397 34.890 -29.487 1.00 49.24 186 ASN A N 1
ATOM 1341 C CA . ASN A 1 186 ? 69.171 35.460 -28.938 1.00 46.41 186 ASN A CA 1
ATOM 1342 C C . ASN A 1 186 ? 69.154 36.978 -28.913 1.00 49.44 186 ASN A C 1
ATOM 1343 O O . ASN A 1 186 ? 68.154 37.594 -28.548 1.00 51.50 186 ASN A O 1
ATOM 1348 N N . ILE A 1 187 ? 70.258 37.586 -29.316 1.00 49.86 187 ILE A N 1
ATOM 1349 C CA . ILE A 1 187 ? 70.347 39.036 -29.287 1.00 47.34 187 ILE A CA 1
ATOM 1350 C C . ILE A 1 187 ? 69.363 39.682 -30.255 1.00 49.23 187 ILE A C 1
ATOM 1351 O O . ILE A 1 187 ? 68.541 40.490 -29.842 1.00 51.35 187 ILE A O 1
ATOM 1356 N N . GLU A 1 188 ? 69.424 39.315 -31.530 1.00 47.81 188 GLU A N 1
ATOM 1357 C CA . GLU A 1 188 ? 68.563 39.960 -32.515 1.00 48.85 188 GLU A CA 1
ATOM 1358 C C . GLU A 1 188 ? 67.070 39.733 -32.242 1.00 49.45 188 GLU A C 1
ATOM 1359 O O . GLU A 1 188 ? 66.237 40.564 -32.593 1.00 46.16 188 GLU A O 1
ATOM 1365 N N . ARG A 1 189 ? 66.732 38.629 -31.588 1.00 50.75 189 ARG A N 1
ATOM 1366 C CA . ARG A 1 189 ? 65.353 38.430 -31.157 1.00 46.24 189 ARG A CA 1
ATOM 1367 C C . ARG A 1 189 ? 65.003 39.288 -29.944 1.00 46.83 189 ARG A C 1
ATOM 1368 O O . ARG A 1 189 ? 63.886 39.792 -29.839 1.00 48.97 189 ARG A O 1
ATOM 1376 N N . VAL A 1 190 ? 65.953 39.446 -29.028 1.00 45.64 190 VAL A N 1
ATOM 1377 C CA . VAL A 1 190 ? 65.735 40.278 -27.850 1.00 45.85 190 VAL A CA 1
ATOM 1378 C C . VAL A 1 190 ? 65.609 41.745 -28.222 1.00 44.47 190 VAL A C 1
ATOM 1379 O O . VAL A 1 190 ? 64.875 42.483 -27.582 1.00 47.33 190 VAL A O 1
ATOM 1383 N N . LEU A 1 191 ? 66.328 42.159 -29.258 1.00 45.08 191 LEU A N 1
ATOM 1384 C CA . LEU A 1 191 ? 66.372 43.555 -29.672 1.00 43.54 191 LEU A CA 1
ATOM 1385 C C . LEU A 1 191 ? 65.151 43.831 -30.539 1.00 46.45 191 LEU A C 1
ATOM 1386 O O . LEU A 1 191 ? 64.580 44.920 -30.519 1.00 45.64 191 LEU A O 1
ATOM 1391 N N . TYR A 1 192 ? 64.753 42.806 -31.284 1.00 47.53 192 TYR A N 1
ATOM 1392 C CA . TYR A 1 192 ? 63.596 42.848 -32.178 1.00 47.18 192 TYR A CA 1
ATOM 1393 C C . TYR A 1 192 ? 62.270 42.863 -31.407 1.00 44.24 192 TYR A C 1
ATOM 1394 O O . TYR A 1 192 ? 61.395 43.692 -31.677 1.00 39.03 192 TYR A O 1
ATOM 1403 N N . GLN A 1 193 ? 62.129 41.975 -30.426 1.00 45.33 193 GLN A N 1
ATOM 1404 C CA . GLN A 1 193 ? 60.890 41.948 -29.664 1.00 42.15 193 GLN A CA 1
ATOM 1405 C C . GLN A 1 193 ? 60.877 42.689 -28.321 1.00 44.09 193 GLN A C 1
ATOM 1406 O O . GLN A 1 193 ? 59.854 42.712 -27.647 1.00 47.64 193 GLN A O 1
ATOM 1412 N N . CYS A 1 194 ? 61.977 43.343 -27.950 1.00 43.08 194 CYS A N 1
ATOM 1413 C CA . CYS A 1 194 ? 61.951 44.205 -26.763 1.00 38.72 194 CYS A CA 1
ATOM 1414 C C . CYS A 1 194 ? 61.693 45.662 -27.106 1.00 47.13 194 CYS A C 1
ATOM 1415 O O . CYS A 1 194 ? 62.620 46.479 -27.085 1.00 48.55 194 CYS A O 1
ATOM 1418 N N . VAL A 1 195 ? 60.438 45.977 -27.427 1.00 46.82 195 VAL A N 1
ATOM 1419 C CA . VAL A 1 195 ? 60.000 47.358 -27.631 1.00 43.55 195 VAL A CA 1
ATOM 1420 C C . VAL A 1 195 ? 58.683 47.596 -26.922 1.00 39.19 195 VAL A C 1
ATOM 1421 O O . VAL A 1 195 ? 57.838 46.716 -26.858 1.00 38.90 195 VAL A O 1
ATOM 1425 N N . SER A 1 196 ? 58.523 48.795 -26.389 1.00 40.17 196 SER A N 1
ATOM 1426 C CA . SER A 1 196 ? 57.290 49.214 -25.747 1.00 37.41 196 SER A CA 1
ATOM 1427 C C . SER A 1 196 ? 56.044 48.914 -26.592 1.00 41.40 196 SER A C 1
ATOM 1428 O O . SER A 1 196 ? 56.096 48.915 -27.821 1.00 39.39 196 SER A O 1
ATOM 1431 N N . SER A 1 197 ? 54.918 48.677 -25.932 1.00 39.87 197 SER A N 1
ATOM 1432 C CA . SER A 1 197 ? 53.657 48.453 -26.640 1.00 42.60 197 SER A CA 1
ATOM 1433 C C . SER A 1 197 ? 53.214 49.588 -27.570 1.00 45.24 197 SER A C 1
ATOM 1434 O O . SER A 1 197 ? 52.392 49.369 -28.451 1.00 47.48 197 SER A O 1
ATOM 1437 N N . ASN A 1 198 ? 53.758 50.790 -27.387 1.00 47.39 198 ASN A N 1
ATOM 1438 C CA . ASN A 1 198 ? 53.401 51.930 -28.237 1.00 45.45 198 ASN A CA 1
ATOM 1439 C C . ASN A 1 198 ? 54.440 52.252 -29.306 1.00 44.07 198 ASN A C 1
ATOM 1440 O O . ASN A 1 198 ? 54.432 53.335 -29.890 1.00 48.36 198 ASN A O 1
ATOM 1445 N N . GLY A 1 199 ? 55.332 51.305 -29.559 1.00 40.78 199 GLY A N 1
ATOM 1446 C CA . GLY A 1 199 ? 56.344 51.465 -30.589 1.00 49.03 199 GLY A CA 1
ATOM 1447 C C . GLY A 1 199 ? 57.379 52.552 -30.347 1.00 48.82 199 GLY A C 1
ATOM 1448 O O . GLY A 1 199 ? 58.304 52.713 -31.147 1.00 48.55 199 GLY A O 1
ATOM 1449 N N . LYS A 1 200 ? 57.245 53.280 -29.239 1.00 42.62 200 LYS A N 1
ATOM 1450 C CA . LYS A 1 200 ? 58.054 54.476 -29.026 1.00 46.08 200 LYS A CA 1
ATOM 1451 C C . LYS A 1 200 ? 59.394 54.259 -28.314 1.00 52.04 200 LYS A C 1
ATOM 1452 O O . LYS A 1 200 ? 60.288 55.090 -28.423 1.00 56.32 200 LYS A O 1
ATOM 1458 N N . ARG A 1 201 ? 59.544 53.150 -27.598 1.00 45.88 201 ARG A N 1
ATOM 1459 C CA . ARG A 1 201 ? 60.757 52.921 -26.829 1.00 44.27 201 ARG A CA 1
ATOM 1460 C C . ARG A 1 201 ? 61.299 51.503 -26.970 1.00 41.61 201 ARG A C 1
ATOM 1461 O O . ARG A 1 201 ? 60.579 50.539 -26.749 1.00 42.43 201 ARG A O 1
ATOM 1469 N N . SER A 1 202 ? 62.569 51.374 -27.332 1.00 43.24 202 SER A N 1
ATOM 1470 C CA . SER A 1 202 ? 63.215 50.064 -27.330 1.00 44.14 202 SER A CA 1
ATOM 1471 C C . SER A 1 202 ? 64.474 50.055 -26.442 1.00 42.08 202 SER A C 1
ATOM 1472 O O . SER A 1 202 ? 64.848 51.077 -25.875 1.00 42.69 202 SER A O 1
ATOM 1475 N N . LEU A 1 203 ? 65.124 48.907 -26.301 1.00 42.29 203 LEU A N 1
ATOM 1476 C CA . LEU A 1 203 ? 66.337 48.869 -25.488 1.00 41.82 203 LEU A CA 1
ATOM 1477 C C . LEU A 1 203 ? 67.349 49.830 -26.066 1.00 43.67 203 LEU A C 1
ATOM 1478 O O . LEU A 1 203 ? 67.409 50.019 -27.278 1.00 44.07 203 LEU A O 1
ATOM 1483 N N . ASP A 1 204 ? 68.147 50.426 -25.185 1.00 44.99 204 ASP A N 1
ATOM 1484 C CA . ASP A 1 204 ? 69.152 51.409 -25.565 1.00 43.32 204 ASP A CA 1
ATOM 1485 C C . ASP A 1 204 ? 70.484 50.752 -25.862 1.00 44.76 204 ASP A C 1
ATOM 1486 O O . ASP A 1 204 ? 71.375 51.360 -26.455 1.00 46.25 204 ASP A O 1
ATOM 1491 N N . GLY A 1 205 ? 70.617 49.507 -25.435 1.00 40.79 205 GLY A N 1
ATOM 1492 C CA . GLY A 1 205 ? 71.846 48.779 -25.637 1.00 41.84 205 GLY A CA 1
ATOM 1493 C C . GLY A 1 205 ? 71.744 47.360 -25.123 1.00 45.44 205 GLY A C 1
ATOM 1494 O O . GLY A 1 205 ? 70.725 46.932 -24.576 1.00 40.65 205 GLY A O 1
ATOM 1495 N N . ILE A 1 206 ? 72.821 46.617 -25.304 1.00 44.47 206 ILE A N 1
ATOM 1496 C CA . ILE A 1 206 ? 72.838 45.236 -24.889 1.00 40.91 206 ILE A CA 1
ATOM 1497 C C . ILE A 1 206 ? 74.040 45.016 -24.016 1.00 44.09 206 ILE A C 1
ATOM 1498 O O . ILE A 1 206 ? 75.106 45.575 -24.251 1.00 46.10 206 ILE A O 1
ATOM 1503 N N . CYS A 1 207 ? 73.862 44.201 -22.993 1.00 44.32 207 CYS A N 1
ATOM 1504 C CA . CYS A 1 207 ? 74.860 44.100 -21.960 1.00 41.74 207 CYS A CA 1
ATOM 1505 C C . CYS A 1 207 ? 75.365 42.660 -21.791 1.00 45.19 207 CYS A C 1
ATOM 1506 O O . CYS A 1 207 ? 74.578 41.729 -21.617 1.00 42.62 207 CYS A O 1
ATOM 1509 N N . VAL A 1 208 ? 76.681 42.477 -21.848 1.00 47.04 208 VAL A N 1
ATOM 1510 C CA . VAL A 1 208 ? 77.260 41.137 -21.731 1.00 44.41 208 VAL A CA 1
ATOM 1511 C C . VAL A 1 208 ? 78.362 41.019 -20.695 1.00 45.20 208 VAL A C 1
ATOM 1512 O O . VAL A 1 208 ? 79.085 41.976 -20.403 1.00 49.76 208 VAL A O 1
ATOM 1516 N N . VAL A 1 209 ? 78.490 39.820 -20.149 1.00 44.96 209 VAL A N 1
ATOM 1517 C CA . VAL A 1 209 ? 79.654 39.471 -19.361 1.00 42.27 209 VAL A CA 1
ATOM 1518 C C . VAL A 1 209 ? 80.350 38.302 -20.052 1.00 45.89 209 VAL A C 1
ATOM 1519 O O . VAL A 1 209 ? 81.313 38.481 -20.801 1.00 49.58 209 VAL A O 1
ATOM 1523 N N . SER A 1 210 ? 79.824 37.106 -19.828 1.00 47.25 210 SER A N 1
ATOM 1524 C CA . SER A 1 210 ? 80.478 35.883 -20.264 1.00 48.81 210 SER A CA 1
ATOM 1525 C C . SER A 1 210 ? 80.737 35.801 -21.770 1.00 49.29 210 SER A C 1
ATOM 1526 O O . SER A 1 210 ? 81.634 35.084 -22.206 1.00 50.73 210 SER A O 1
ATOM 1529 N N . ASP A 1 211 ? 79.973 36.527 -22.575 1.00 46.23 211 ASP A N 1
ATOM 1530 C CA . ASP A 1 211 ? 80.150 36.386 -24.009 1.00 50.58 211 ASP A CA 1
ATOM 1531 C C . ASP A 1 211 ? 81.485 36.961 -24.479 1.00 53.01 211 ASP A C 1
ATOM 1532 O O . ASP A 1 211 ? 82.045 36.514 -25.486 1.00 56.40 211 ASP A O 1
ATOM 1537 N N . ILE A 1 212 ? 81.990 37.948 -23.747 1.00 48.76 212 ILE A N 1
ATOM 1538 C CA . ILE A 1 212 ? 83.270 38.561 -24.083 1.00 50.87 212 ILE A CA 1
ATOM 1539 C C . ILE A 1 212 ? 84.367 38.207 -23.068 1.00 53.39 212 ILE A C 1
ATOM 1540 O O . ILE A 1 212 ? 85.437 37.708 -23.432 1.00 51.48 212 ILE A O 1
ATOM 1545 N N . ILE A 1 213 ? 84.092 38.453 -21.794 1.00 48.07 213 ILE A N 1
ATOM 1546 C CA . ILE A 1 213 ? 85.077 38.187 -20.759 1.00 53.92 213 ILE A CA 1
ATOM 1547 C C . ILE A 1 213 ? 85.643 36.767 -20.867 1.00 55.31 213 ILE A C 1
ATOM 1548 O O . ILE A 1 213 ? 86.856 36.567 -20.807 1.00 56.18 213 ILE A O 1
ATOM 1553 N N . ALA A 1 214 ? 84.759 35.793 -21.047 1.00 50.86 214 ALA A N 1
ATOM 1554 C CA . ALA A 1 214 ? 85.152 34.391 -21.076 1.00 51.78 214 ALA A CA 1
ATOM 1555 C C . ALA A 1 214 ? 85.575 33.952 -22.461 1.00 51.24 214 ALA A C 1
ATOM 1556 O O . ALA A 1 214 ? 85.612 32.760 -22.745 1.00 49.17 214 ALA A O 1
ATOM 1558 N N . SER A 1 215 ? 85.900 34.903 -23.323 1.00 50.33 215 SER A N 1
ATOM 1559 C CA . SER A 1 215 ? 86.128 34.566 -24.722 1.00 58.17 215 SER A CA 1
ATOM 1560 C C . SER A 1 215 ? 87.589 34.293 -25.034 1.00 64.11 215 SER A C 1
ATOM 1561 O O . SER A 1 215 ? 88.474 35.040 -24.609 1.00 62.71 215 SER A O 1
ATOM 1564 N N . LEU A 1 216 ? 87.833 33.228 -25.795 1.00 66.93 216 LEU A N 1
ATOM 1565 C CA . LEU A 1 216 ? 89.186 32.908 -26.255 1.00 68.28 216 LEU A CA 1
ATOM 1566 C C . LEU A 1 216 ? 89.665 33.919 -27.313 1.00 74.61 216 LEU A C 1
ATOM 1567 O O . LEU A 1 216 ? 90.859 34.240 -27.383 1.00 70.47 216 LEU A O 1
ATOM 1572 N N . ASP A 1 217 ? 88.730 34.408 -28.134 1.00 69.02 217 ASP A N 1
ATOM 1573 C CA . ASP A 1 217 ? 88.983 35.548 -29.019 1.00 64.06 217 ASP A CA 1
ATOM 1574 C C . ASP A 1 217 ? 87.931 36.632 -28.773 1.00 63.37 217 ASP A C 1
ATOM 1575 O O . ASP A 1 217 ? 86.953 36.756 -29.516 1.00 64.03 217 ASP A O 1
ATOM 1580 N N . ALA A 1 218 ? 88.140 37.406 -27.712 1.00 61.37 218 ALA A N 1
ATOM 1581 C CA . ALA A 1 218 ? 87.231 38.475 -27.326 1.00 56.93 218 ALA A CA 1
ATOM 1582 C C . ALA A 1 218 ? 87.165 39.576 -28.373 1.00 56.88 218 ALA A C 1
ATOM 1583 O O . ALA A 1 218 ? 86.280 40.424 -28.332 1.00 57.85 218 ALA A O 1
ATOM 1585 N N . ALA A 1 219 ? 88.109 39.579 -29.303 1.00 60.30 219 ALA A N 1
ATOM 1586 C CA . ALA A 1 219 ? 88.099 40.588 -30.350 1.00 61.96 219 ALA A CA 1
ATOM 1587 C C . ALA A 1 219 ? 87.059 40.174 -31.372 1.00 63.80 219 ALA A C 1
ATOM 1588 O O . ALA A 1 219 ? 86.304 41.000 -31.878 1.00 66.84 219 ALA A O 1
ATOM 1590 N N . LYS A 1 220 ? 87.011 38.878 -31.658 1.00 63.01 220 LYS A N 1
ATOM 1591 C CA . LYS A 1 220 ? 86.043 38.341 -32.602 1.00 65.07 220 LYS A CA 1
ATOM 1592 C C . LYS A 1 220 ? 84.648 38.409 -32.000 1.00 65.36 220 LYS A C 1
ATOM 1593 O O . LYS A 1 220 ? 83.700 38.878 -32.641 1.00 63.02 220 LYS A O 1
ATOM 1599 N N . SER A 1 221 ? 84.533 37.943 -30.759 1.00 61.12 221 SER A N 1
ATOM 1600 C CA . SER A 1 221 ? 83.253 37.914 -30.073 1.00 57.18 221 SER A CA 1
ATOM 1601 C C . SER A 1 221 ? 82.590 39.283 -30.082 1.00 57.23 221 SER A C 1
ATOM 1602 O O . SER A 1 221 ? 81.383 39.383 -30.257 1.00 61.92 221 SER A O 1
ATOM 1605 N N . THR A 1 222 ? 83.381 40.334 -29.915 1.00 55.40 222 THR A N 1
ATOM 1606 C CA . THR A 1 222 ? 82.840 41.682 -29.815 1.00 52.47 222 THR A CA 1
ATOM 1607 C C . THR A 1 222 ? 82.371 42.177 -31.176 1.00 55.95 222 THR A C 1
ATOM 1608 O O . THR A 1 222 ? 81.314 42.803 -31.297 1.00 56.67 222 THR A O 1
ATOM 1612 N N . LYS A 1 223 ? 83.149 41.891 -32.209 1.00 59.69 223 LYS A N 1
ATOM 1613 C CA . LYS A 1 223 ? 82.780 42.338 -33.543 1.00 60.73 223 LYS A CA 1
ATOM 1614 C C . LYS A 1 223 ? 81.445 41.702 -33.953 1.00 58.59 223 LYS A C 1
ATOM 1615 O O . LYS A 1 223 ? 80.594 42.356 -34.563 1.00 55.27 223 LYS A O 1
ATOM 1617 N N . ILE A 1 224 ? 81.265 40.429 -33.600 1.00 59.15 224 ILE A N 1
ATOM 1618 C CA . ILE A 1 224 ? 80.022 39.713 -33.880 1.00 53.79 224 ILE A CA 1
ATOM 1619 C C . ILE A 1 224 ? 78.838 40.389 -33.198 1.00 60.69 224 ILE A C 1
ATOM 1620 O O . ILE A 1 224 ? 77.792 40.605 -33.825 1.00 62.56 224 ILE A O 1
ATOM 1625 N N . LEU A 1 225 ? 79.000 40.723 -31.919 1.00 53.25 225 LEU A N 1
ATOM 1626 C CA . LEU A 1 225 ? 77.946 41.414 -31.194 1.00 49.08 225 LEU A CA 1
ATOM 1627 C C . LEU A 1 225 ? 77.710 42.782 -31.799 1.00 51.55 225 LEU A C 1
ATOM 1628 O O . LEU A 1 225 ? 76.581 43.271 -31.836 1.00 49.34 225 LEU A O 1
ATOM 1633 N N . ARG A 1 226 ? 78.773 43.412 -32.273 1.00 52.88 226 ARG A N 1
ATOM 1634 C CA . ARG A 1 226 ? 78.614 44.734 -32.854 1.00 51.38 226 ARG A CA 1
ATOM 1635 C C . ARG A 1 226 ? 77.788 44.707 -34.123 1.00 52.02 226 ARG A C 1
ATOM 1636 O O . ARG A 1 226 ? 76.900 45.534 -34.294 1.00 54.74 226 ARG A O 1
ATOM 1644 N N . GLY A 1 227 ? 78.069 43.752 -35.006 1.00 56.88 227 GLY A N 1
ATOM 1645 C CA . GLY A 1 227 ? 77.268 43.573 -36.211 1.00 52.73 227 GLY A CA 1
ATOM 1646 C C . GLY A 1 227 ? 75.805 43.358 -35.865 1.00 52.83 227 GLY A C 1
ATOM 1647 O O . GLY A 1 227 ? 74.941 44.111 -36.303 1.00 57.17 227 GLY A O 1
ATOM 1648 N N . LEU A 1 228 ? 75.539 42.323 -35.070 1.00 53.46 228 LEU A N 1
ATOM 1649 C CA . LEU A 1 228 ? 74.211 42.060 -34.522 1.00 49.31 228 LEU A CA 1
ATOM 1650 C C . LEU A 1 228 ? 73.494 43.304 -34.006 1.00 50.42 228 LEU A C 1
ATOM 1651 O O . LEU A 1 228 ? 72.312 43.485 -34.255 1.00 58.55 228 LEU A O 1
ATOM 1656 N N . ILE A 1 229 ? 74.200 44.159 -33.285 1.00 47.49 229 ILE A N 1
ATOM 1657 C CA . ILE A 1 229 ? 73.552 45.256 -32.588 1.00 45.34 229 ILE A CA 1
ATOM 1658 C C . ILE A 1 229 ? 73.240 46.437 -33.499 1.00 52.17 229 ILE A C 1
ATOM 1659 O O . ILE A 1 229 ? 72.217 47.096 -33.328 1.00 56.37 229 ILE A O 1
ATOM 1664 N N . ASP A 1 230 ? 74.097 46.722 -34.472 1.00 49.79 230 ASP A N 1
ATOM 1665 C CA . ASP A 1 230 ? 73.852 47.906 -35.293 1.00 55.21 230 ASP A CA 1
ATOM 1666 C C . ASP A 1 230 ? 73.291 47.596 -36.690 1.00 57.78 230 ASP A C 1
ATOM 1667 O O . ASP A 1 230 ? 73.226 48.462 -37.558 1.00 56.33 230 ASP A O 1
ATOM 1672 N N . LYS A 1 231 ? 72.879 46.348 -36.876 1.00 61.25 231 LYS A N 1
ATOM 1673 C CA . LYS A 1 231 ? 72.032 45.937 -37.988 1.00 56.92 231 LYS A CA 1
ATOM 1674 C C . LYS A 1 231 ? 70.609 46.383 -37.620 1.00 57.19 231 LYS A C 1
ATOM 1675 O O . LYS A 1 231 ? 70.368 46.756 -36.471 1.00 59.46 231 LYS A O 1
ATOM 1681 N N . THR A 1 232 ? 69.671 46.367 -38.566 1.00 54.29 232 THR A N 1
ATOM 1682 C CA . THR A 1 232 ? 68.296 46.798 -38.265 1.00 54.44 232 THR A CA 1
ATOM 1683 C C . THR A 1 232 ? 67.226 45.814 -38.761 1.00 58.74 232 THR A C 1
ATOM 1684 O O . THR A 1 232 ? 66.026 46.116 -38.782 1.00 53.64 232 THR A O 1
ATOM 1688 N N . ASP A 1 233 ? 67.664 44.624 -39.142 1.00 60.23 233 ASP A N 1
ATOM 1689 C CA . ASP A 1 233 ? 66.823 43.727 -39.901 1.00 58.63 233 ASP A CA 1
ATOM 1690 C C . ASP A 1 233 ? 66.982 42.297 -39.410 1.00 57.06 233 ASP A C 1
ATOM 1691 O O . ASP A 1 233 ? 68.067 41.724 -39.493 1.00 59.65 233 ASP A O 1
ATOM 1696 N N . TYR A 1 234 ? 65.897 41.718 -38.909 1.00 52.64 234 TYR A N 1
ATOM 1697 C CA . TYR A 1 234 ? 65.942 40.366 -38.367 1.00 53.59 234 TYR A CA 1
ATOM 1698 C C . TYR A 1 234 ? 65.190 39.347 -39.227 1.00 55.05 234 TYR A C 1
ATOM 1699 O O . TYR A 1 234 ? 64.005 39.098 -39.017 1.00 54.83 234 TYR A O 1
ATOM 1708 N N . LYS A 1 235 ? 65.885 38.745 -40.184 1.00 55.04 235 LYS A N 1
ATOM 1709 C CA . LYS A 1 235 ? 65.284 37.704 -41.017 1.00 55.27 235 LYS A CA 1
ATOM 1710 C C . LYS A 1 235 ? 65.128 36.380 -40.260 1.00 53.33 235 LYS A C 1
ATOM 1711 O O . LYS A 1 235 ? 65.995 35.513 -40.367 1.00 53.91 235 LYS A O 1
ATOM 1717 N N . PHE A 1 236 ? 64.032 36.207 -39.517 1.00 47.14 236 PHE A N 1
ATOM 1718 C CA . PHE A 1 236 ? 63.878 35.005 -38.690 1.00 45.00 236 PHE A CA 1
ATOM 1719 C C . PHE A 1 236 ? 63.317 33.810 -39.451 1.00 48.20 236 PHE A C 1
ATOM 1720 O O . PHE A 1 236 ? 63.498 32.657 -39.047 1.00 49.60 236 PHE A O 1
ATOM 1728 N N . VAL A 1 237 ? 62.643 34.091 -40.559 1.00 52.07 237 VAL A N 1
ATOM 1729 C CA . VAL A 1 237 ? 62.115 33.044 -41.429 1.00 50.69 237 VAL A CA 1
ATOM 1730 C C . VAL A 1 237 ? 62.417 33.370 -42.888 1.00 51.25 237 VAL A C 1
ATOM 1731 O O . VAL A 1 237 ? 62.392 34.531 -43.296 1.00 55.58 237 VAL A O 1
ATOM 1735 N N . ASN A 1 238 ? 62.732 32.344 -43.663 1.00 48.36 238 ASN A N 1
ATOM 1736 C CA . ASN A 1 238 ? 63.029 32.523 -45.076 1.00 57.52 238 ASN A CA 1
ATOM 1737 C C . ASN A 1 238 ? 61.766 32.698 -45.948 1.00 59.67 238 ASN A C 1
ATOM 1738 O O . ASN A 1 238 ? 61.548 31.965 -46.917 1.00 61.74 238 ASN A O 1
ATOM 1743 N N . ILE A 1 239 ? 60.933 33.666 -45.576 1.00 58.35 239 ILE A N 1
ATOM 1744 C CA . ILE A 1 239 ? 59.726 34.017 -46.311 1.00 51.22 239 ILE A CA 1
ATOM 1745 C C . ILE A 1 239 ? 59.516 35.502 -46.101 1.00 54.91 239 ILE A C 1
ATOM 1746 O O . ILE A 1 239 ? 59.709 35.989 -44.993 1.00 62.08 239 ILE A O 1
ATOM 1751 N N . GLY A 1 240 ? 59.121 36.226 -47.143 1.00 53.97 240 GLY A N 1
ATOM 1752 C CA . GLY A 1 240 ? 58.933 37.667 -47.038 1.00 49.71 240 GLY A CA 1
ATOM 1753 C C . GLY A 1 240 ? 57.980 38.143 -45.947 1.00 50.05 240 GLY A C 1
ATOM 1754 O O . GLY A 1 240 ? 56.945 37.528 -45.680 1.00 47.95 240 GLY A O 1
ATOM 1755 N N . LEU A 1 241 ? 58.324 39.265 -45.325 1.00 54.01 241 LEU A N 1
ATOM 1756 C CA . LEU A 1 241 ? 57.549 39.786 -44.202 1.00 56.79 241 LEU A CA 1
ATOM 1757 C C . LEU A 1 241 ? 57.010 41.178 -44.463 1.00 57.97 241 LEU A C 1
ATOM 1758 O O . LEU A 1 241 ? 56.672 41.904 -43.517 1.00 57.40 241 LEU A O 1
ATOM 1763 N N . SER A 1 242 ? 56.934 41.556 -45.733 1.00 56.24 242 SER A N 1
ATOM 1764 C CA . SER A 1 242 ? 56.503 42.903 -46.077 1.00 55.83 242 SER A CA 1
ATOM 1765 C C . SER A 1 242 ? 55.111 43.184 -45.526 1.00 56.55 242 SER A C 1
ATOM 1766 O O . SER A 1 242 ? 54.285 42.277 -45.422 1.00 57.56 242 SER A O 1
ATOM 1769 N N . THR A 1 243 ? 54.866 44.437 -45.146 1.00 59.61 243 THR A N 1
ATOM 1770 C CA . THR A 1 243 ? 53.554 44.829 -44.629 1.00 64.27 243 THR A CA 1
ATOM 1771 C C . THR A 1 243 ? 52.539 44.934 -45.774 1.00 66.87 243 THR A C 1
ATOM 1772 O O . THR A 1 243 ? 52.844 45.445 -46.861 1.00 57.62 243 THR A O 1
ATOM 1776 N N . LYS A 1 244 ? 51.336 44.432 -45.513 1.00 66.97 244 LYS A N 1
ATOM 1777 C CA . LYS A 1 244 ? 50.295 44.353 -46.523 1.00 67.05 244 LYS A CA 1
ATOM 1778 C C . LYS A 1 244 ? 48.991 45.008 -46.064 1.00 70.82 244 LYS A C 1
ATOM 1779 O O . LYS A 1 244 ? 48.297 44.485 -45.184 1.00 70.95 244 LYS A O 1
ATOM 1785 N N . ASN A 1 245 ? 48.661 46.147 -46.672 1.00 68.52 245 ASN A N 1
ATOM 1786 C CA . ASN A 1 245 ? 47.416 46.850 -46.376 1.00 66.89 245 ASN A CA 1
ATOM 1787 C C . ASN A 1 245 ? 46.252 46.281 -47.181 1.00 69.20 245 ASN A C 1
ATOM 1788 O O . ASN A 1 245 ? 45.103 46.277 -46.732 1.00 61.09 245 ASN A O 1
ATOM 1793 N N . SER A 1 246 ? 46.561 45.800 -48.379 1.00 64.05 246 SER A N 1
ATOM 1794 C CA . SER A 1 246 ? 45.540 45.326 -49.295 1.00 63.11 246 SER A CA 1
ATOM 1795 C C . SER A 1 246 ? 45.123 43.913 -48.938 1.00 61.50 246 SER A C 1
ATOM 1796 O O . SER A 1 246 ? 45.978 43.044 -48.757 1.00 62.15 246 SER A O 1
ATOM 1799 N N . LEU A 1 247 ? 43.812 43.695 -48.824 1.00 54.06 247 LEU A N 1
ATOM 1800 C CA . LEU A 1 247 ? 43.254 42.353 -48.658 1.00 52.27 247 LEU A CA 1
ATOM 1801 C C . LEU A 1 247 ? 43.942 41.321 -49.541 1.00 51.97 247 LEU A C 1
ATOM 1802 O O . LEU A 1 247 ? 44.433 41.631 -50.625 1.00 57.23 247 LEU A O 1
ATOM 1807 N N . THR A 1 248 ? 43.969 40.086 -49.067 1.00 51.07 248 THR A N 1
ATOM 1808 C CA . THR A 1 248 ? 44.643 39.022 -49.779 1.00 51.19 248 THR A CA 1
ATOM 1809 C C . THR A 1 248 ? 43.751 38.633 -50.929 1.00 53.63 248 THR A C 1
ATOM 1810 O O . THR A 1 248 ? 42.586 38.282 -50.721 1.00 60.21 248 THR A O 1
ATOM 1814 N N . THR A 1 249 ? 44.276 38.723 -52.146 1.00 55.57 249 THR A N 1
ATOM 1815 C CA . THR A 1 249 ? 43.446 38.526 -53.335 1.00 53.68 249 THR A CA 1
ATOM 1816 C C . THR A 1 249 ? 43.321 37.062 -53.684 1.00 54.45 249 THR A C 1
ATOM 1817 O O . THR A 1 249 ? 44.201 36.259 -53.365 1.00 54.10 249 THR A O 1
ATOM 1821 N N . THR A 1 250 ? 42.217 36.738 -54.347 1.00 47.63 250 THR A N 1
ATOM 1822 C CA . THR A 1 250 ? 41.950 35.406 -54.857 1.00 45.75 250 THR A CA 1
ATOM 1823 C C . THR A 1 250 ? 43.076 34.879 -55.733 1.00 49.41 250 THR A C 1
ATOM 1824 O O . THR A 1 250 ? 43.357 33.684 -55.734 1.00 55.83 250 THR A O 1
ATOM 1828 N N . ASP A 1 251 ? 43.731 35.763 -56.471 1.00 48.62 251 ASP A N 1
ATOM 1829 C CA . ASP A 1 251 ? 44.899 35.350 -57.238 1.00 54.36 251 ASP A CA 1
ATOM 1830 C C . ASP A 1 251 ? 46.012 34.848 -56.306 1.00 57.92 251 ASP A C 1
ATOM 1831 O O . ASP A 1 251 ? 46.628 33.810 -56.562 1.00 56.28 251 ASP A O 1
ATOM 1836 N N . GLU A 1 252 ? 46.254 35.598 -55.229 1.00 54.84 252 GLU A N 1
ATOM 1837 C CA . GLU A 1 252 ? 47.272 35.271 -54.234 1.00 53.14 252 GLU A CA 1
ATOM 1838 C C . GLU A 1 252 ? 46.969 33.956 -53.507 1.00 53.66 252 GLU A C 1
ATOM 1839 O O . GLU A 1 252 ? 47.832 33.067 -53.423 1.00 48.11 252 GLU A O 1
ATOM 1845 N N . ILE A 1 253 ? 45.749 33.829 -52.981 1.00 50.06 253 ILE A N 1
ATOM 1846 C CA . ILE A 1 253 ? 45.378 32.616 -52.267 1.00 45.77 253 ILE A CA 1
ATOM 1847 C C . ILE A 1 253 ? 45.595 31.430 -53.174 1.00 46.83 253 ILE A C 1
ATOM 1848 O O . ILE A 1 253 ? 46.006 30.371 -52.733 1.00 46.33 253 ILE A O 1
ATOM 1853 N N . GLN A 1 254 ? 45.316 31.614 -54.456 1.00 49.81 254 GLN A N 1
ATOM 1854 C CA . GLN A 1 254 ? 45.46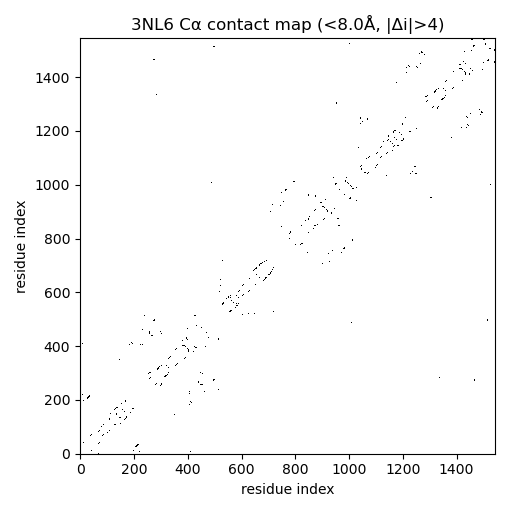3 30.523 -55.404 1.00 53.86 254 GLN A CA 1
ATOM 1855 C C . GLN A 1 254 ? 46.928 30.199 -55.625 1.00 53.56 254 GLN A C 1
ATOM 1856 O O . GLN A 1 254 ? 47.281 29.084 -56.011 1.00 54.04 254 GLN A O 1
ATOM 1862 N N . SER A 1 255 ? 47.786 31.179 -55.385 1.00 53.96 255 SER A N 1
ATOM 1863 C CA . SER A 1 255 ? 49.200 30.972 -55.625 1.00 53.99 255 SER A CA 1
ATOM 1864 C C . SER A 1 255 ? 49.855 30.303 -54.430 1.00 52.37 255 SER A C 1
ATOM 1865 O O . SER A 1 255 ? 50.787 29.522 -54.593 1.00 53.42 255 SER A O 1
ATOM 1868 N N . ILE A 1 256 ? 49.359 30.613 -53.235 1.00 53.98 256 ILE A N 1
ATOM 1869 C CA . ILE A 1 256 ? 49.808 29.950 -52.015 1.00 48.87 256 ILE A CA 1
ATOM 1870 C C . ILE A 1 256 ? 49.569 28.456 -52.164 1.00 48.68 256 ILE A C 1
ATOM 1871 O O . ILE A 1 256 ? 50.510 27.663 -52.167 1.00 48.24 256 ILE A O 1
ATOM 1876 N N . ILE A 1 257 ? 48.302 28.079 -52.313 1.00 50.54 257 ILE A N 1
ATOM 1877 C CA . ILE A 1 257 ? 47.931 26.674 -52.484 1.00 50.43 257 ILE A CA 1
ATOM 1878 C C . ILE A 1 257 ? 48.752 25.959 -53.562 1.00 51.64 257 ILE A C 1
ATOM 1879 O O . ILE A 1 257 ? 49.230 24.841 -53.348 1.00 51.87 257 ILE A O 1
ATOM 1884 N N . SER A 1 258 ? 48.920 26.602 -54.714 1.00 50.30 258 SER A N 1
ATOM 1885 C CA . SER A 1 258 ? 49.744 26.034 -55.774 1.00 50.56 258 SER A CA 1
ATOM 1886 C C . SER A 1 258 ? 51.118 25.721 -55.220 1.00 51.46 258 SER A C 1
ATOM 1887 O O . SER A 1 258 ? 51.594 24.584 -55.284 1.00 51.33 258 SER A O 1
ATOM 1890 N N . ASN A 1 259 ? 51.738 26.752 -54.657 1.00 52.25 259 ASN A N 1
ATOM 1891 C CA . ASN A 1 259 ? 53.087 26.678 -54.125 1.00 51.04 259 ASN A CA 1
ATOM 1892 C C . ASN A 1 259 ? 53.296 25.595 -53.082 1.00 52.00 259 ASN A C 1
ATOM 1893 O O . ASN A 1 259 ? 54.351 24.963 -53.051 1.00 50.33 259 ASN A O 1
ATOM 1898 N N . THR A 1 260 ? 52.297 25.378 -52.232 1.00 48.40 260 THR A N 1
ATOM 1899 C CA . THR A 1 260 ? 52.395 24.306 -51.253 1.00 49.14 260 THR A CA 1
ATOM 1900 C C . THR A 1 260 ? 52.181 22.911 -51.836 1.00 48.85 260 THR A C 1
ATOM 1901 O O . THR A 1 260 ? 52.814 21.958 -51.390 1.00 51.26 260 THR A O 1
ATOM 1905 N N . LEU A 1 261 ? 51.310 22.775 -52.829 1.00 51.44 261 LEU A N 1
ATOM 1906 C CA . LEU A 1 261 ? 51.137 21.465 -53.460 1.00 55.05 261 LEU A CA 1
ATOM 1907 C C . LEU A 1 261 ? 52.445 21.038 -54.115 1.00 56.42 261 LEU A C 1
ATOM 1908 O O . LEU A 1 261 ? 52.819 19.862 -54.086 1.00 51.88 261 LEU A O 1
ATOM 1913 N N . LYS A 1 262 ? 53.137 22.019 -54.686 1.00 56.47 262 LYS A N 1
ATOM 1914 C CA . LYS A 1 262 ? 54.391 21.805 -55.397 1.00 55.37 262 LYS A CA 1
ATOM 1915 C C . LYS A 1 262 ? 55.536 21.484 -54.445 1.00 62.89 262 LYS A C 1
ATOM 1916 O O . LYS A 1 262 ? 56.175 20.434 -54.557 1.00 64.18 262 LYS A O 1
ATOM 1922 N N . ALA A 1 263 ? 55.796 22.395 -53.512 1.00 59.80 263 ALA A N 1
ATOM 1923 C CA . ALA A 1 263 ? 56.822 22.185 -52.499 1.00 54.35 263 ALA A CA 1
ATOM 1924 C C . ALA A 1 263 ? 56.621 20.860 -51.759 1.00 58.21 263 ALA A C 1
ATOM 1925 O O . ALA A 1 263 ? 57.587 20.135 -51.490 1.00 60.87 263 ALA A O 1
ATOM 1927 N N . ARG A 1 264 ? 55.365 20.542 -51.449 1.00 57.15 264 ARG A N 1
ATOM 1928 C CA . ARG A 1 264 ? 55.035 19.371 -50.635 1.00 56.34 264 ARG A CA 1
ATOM 1929 C C . ARG A 1 264 ? 55.824 19.410 -49.323 1.00 57.08 264 ARG A C 1
ATOM 1930 O O . ARG A 1 264 ? 56.722 18.590 -49.104 1.00 52.93 264 ARG A O 1
ATOM 1938 N N . PRO A 1 265 ? 55.485 20.382 -48.451 1.00 55.53 265 PRO A N 1
ATOM 1939 C CA . PRO A 1 265 ? 56.214 20.705 -47.219 1.00 52.89 265 PRO A CA 1
ATOM 1940 C C . PRO A 1 265 ? 56.143 19.623 -46.156 1.00 54.11 265 PRO A C 1
ATOM 1941 O O . PRO A 1 265 ? 55.080 19.097 -45.842 1.00 53.36 265 PRO A O 1
ATOM 1945 N N . LEU A 1 266 ? 57.305 19.297 -45.610 1.00 57.19 266 LEU A N 1
ATOM 1946 C CA . LEU A 1 266 ? 57.396 18.453 -44.439 1.00 54.20 266 LEU A CA 1
ATOM 1947 C C . LEU A 1 266 ? 56.883 19.262 -43.254 1.00 54.64 266 LEU A C 1
ATOM 1948 O O . LEU A 1 266 ? 57.410 20.341 -42.957 1.00 55.13 266 LEU A O 1
ATOM 1953 N N . VAL A 1 267 ? 55.854 18.750 -42.584 1.00 50.08 267 VAL A N 1
ATOM 1954 C CA . VAL A 1 267 ? 55.263 19.449 -41.454 1.00 47.22 267 VAL A CA 1
ATOM 1955 C C . VAL A 1 267 ? 55.407 18.640 -40.183 1.00 44.86 267 VAL A C 1
ATOM 1956 O O . VAL A 1 267 ? 54.651 17.708 -39.948 1.00 43.52 267 VAL A O 1
ATOM 1960 N N . GLN A 1 268 ? 56.373 19.015 -39.354 1.00 44.24 268 GLN A N 1
ATOM 1961 C CA . GLN A 1 268 ? 56.601 18.309 -38.101 1.00 45.20 268 GLN A CA 1
ATOM 1962 C C . GLN A 1 268 ? 55.606 18.755 -37.036 1.00 46.44 268 GLN A C 1
ATOM 1963 O O . GLN A 1 268 ? 55.525 19.942 -36.698 1.00 40.75 268 GLN A O 1
ATOM 1969 N N . HIS A 1 269 ? 54.849 17.788 -36.519 1.00 45.55 269 HIS A N 1
ATOM 1970 C CA . HIS A 1 269 ? 53.850 18.044 -35.499 1.00 39.77 269 HIS A CA 1
ATOM 1971 C C . HIS A 1 269 ? 54.373 17.639 -34.137 1.00 46.82 269 HIS A C 1
ATOM 1972 O O . HIS A 1 269 ? 54.887 16.542 -33.957 1.00 47.27 269 HIS A O 1
ATOM 1979 N N . ILE A 1 270 ? 54.258 18.547 -33.183 1.00 45.60 270 ILE A N 1
ATOM 1980 C CA . ILE A 1 270 ? 54.521 18.242 -31.795 1.00 47.78 270 ILE A CA 1
ATOM 1981 C C . ILE A 1 270 ? 53.256 18.694 -31.100 1.00 48.37 270 ILE A C 1
ATOM 1982 O O . ILE A 1 270 ? 53.016 19.881 -30.937 1.00 49.64 270 ILE A O 1
ATOM 1987 N N . THR A 1 271 ? 52.433 17.745 -30.697 1.00 47.20 271 THR A N 1
ATOM 1988 C CA . THR A 1 271 ? 51.053 18.081 -30.463 1.00 55.32 271 THR A CA 1
ATOM 1989 C C . THR A 1 271 ? 50.413 17.018 -29.575 1.00 56.28 271 THR A C 1
ATOM 1990 O O . THR A 1 271 ? 50.891 15.892 -29.524 1.00 62.22 271 THR A O 1
ATOM 1994 N N . ASN A 1 272 ? 49.359 17.381 -28.849 1.00 58.41 272 ASN A N 1
ATOM 1995 C CA . ASN A 1 272 ? 48.667 16.431 -27.978 1.00 61.46 272 ASN A CA 1
ATOM 1996 C C . ASN A 1 272 ? 48.276 15.191 -28.760 1.00 67.36 272 ASN A C 1
ATOM 1997 O O . ASN A 1 272 ? 48.396 15.162 -29.985 1.00 67.30 272 ASN A O 1
ATOM 2002 N N . LYS A 1 273 ? 47.787 14.174 -28.060 1.00 68.74 273 LYS A N 1
ATOM 2003 C CA . LYS A 1 273 ? 47.453 12.909 -28.704 1.00 66.61 273 LYS A CA 1
ATOM 2004 C C . LYS A 1 273 ? 46.173 12.987 -29.536 1.00 60.24 273 LYS A C 1
ATOM 2005 O O . LYS A 1 273 ? 46.100 12.397 -30.614 1.00 57.93 273 LYS A O 1
ATOM 2007 N N . VAL A 1 274 ? 45.173 13.717 -29.046 1.00 62.51 274 VAL A N 1
ATOM 2008 C CA . VAL A 1 274 ? 43.888 13.816 -29.753 1.00 61.61 274 VAL A CA 1
ATOM 2009 C C . VAL A 1 274 ? 43.997 14.435 -31.147 1.00 62.57 274 VAL A C 1
ATOM 2010 O O . VAL A 1 274 ? 43.139 14.206 -32.006 1.00 68.42 274 VAL A O 1
ATOM 2014 N N . HIS A 1 275 ? 45.049 15.219 -31.362 1.00 60.36 275 HIS A N 1
ATOM 2015 C CA . HIS A 1 275 ? 45.274 15.889 -32.635 1.00 56.85 275 HIS A CA 1
ATOM 2016 C C . HIS A 1 275 ? 46.125 15.064 -33.616 1.00 53.61 275 HIS A C 1
ATOM 2017 O O . HIS A 1 275 ? 46.065 15.294 -34.812 1.00 58.85 275 HIS A O 1
ATOM 2024 N N . GLN A 1 276 ? 46.896 14.100 -33.125 1.00 54.94 276 GLN A N 1
ATOM 2025 C CA . GLN A 1 276 ? 47.895 13.430 -33.961 1.00 55.40 276 GLN A CA 1
ATOM 2026 C C . GLN A 1 276 ? 47.316 12.936 -35.283 1.00 60.17 276 GLN A C 1
ATOM 2027 O O . GLN A 1 276 ? 47.825 13.256 -36.362 1.00 58.46 276 GLN A O 1
ATOM 2033 N N . ASN A 1 277 ? 46.259 12.138 -35.201 1.00 59.51 277 ASN A N 1
ATOM 2034 C CA . ASN A 1 277 ? 45.710 11.526 -36.399 1.00 58.94 277 ASN A CA 1
ATOM 2035 C C . ASN A 1 277 ? 44.943 12.525 -37.268 1.00 58.29 277 ASN A C 1
ATOM 2036 O O . ASN A 1 277 ? 45.153 12.614 -38.482 1.00 59.21 277 ASN A O 1
ATOM 2041 N N . PHE A 1 278 ? 44.049 13.272 -36.637 1.00 52.76 278 PHE A N 1
ATOM 2042 C CA . PHE A 1 278 ? 43.308 14.308 -37.329 1.00 50.64 278 PHE A CA 1
ATOM 2043 C C . PHE A 1 278 ? 44.279 15.224 -38.071 1.00 52.14 278 PHE A C 1
ATOM 2044 O O . PHE A 1 278 ? 44.160 15.422 -39.281 1.00 47.00 278 PHE A O 1
ATOM 2052 N N . GLY A 1 279 ? 45.255 15.756 -37.337 1.00 52.70 279 GLY A N 1
ATOM 2053 C CA . GLY A 1 279 ? 46.209 16.703 -37.876 1.00 44.68 279 GLY A CA 1
ATOM 2054 C C . GLY A 1 279 ? 47.075 16.113 -38.963 1.00 43.68 279 GLY A C 1
ATOM 2055 O O . GLY A 1 279 ? 47.497 16.810 -39.881 1.00 45.26 279 GLY A O 1
ATOM 2056 N N . ALA A 1 280 ? 47.359 14.825 -38.869 1.00 42.07 280 ALA A N 1
ATOM 2057 C CA . ALA A 1 280 ? 48.149 14.199 -39.909 1.00 48.15 280 ALA A CA 1
ATOM 2058 C C . ALA A 1 280 ? 47.332 14.136 -41.201 1.00 53.46 280 ALA A C 1
ATOM 2059 O O . ALA A 1 280 ? 47.861 14.359 -42.292 1.00 50.75 280 ALA A O 1
ATOM 2061 N N . ASN A 1 281 ? 46.039 13.853 -41.074 1.00 47.44 281 ASN A N 1
ATOM 2062 C CA . ASN A 1 281 ? 45.183 13.740 -42.251 1.00 53.65 281 ASN A CA 1
ATOM 2063 C C . ASN A 1 281 ? 44.874 15.092 -42.910 1.00 55.13 281 ASN A C 1
ATOM 2064 O O . ASN A 1 281 ? 44.796 15.198 -44.144 1.00 52.50 281 ASN A O 1
ATOM 2069 N N . VAL A 1 282 ? 44.682 16.118 -42.086 1.00 49.54 282 VAL A N 1
ATOM 2070 C CA . VAL A 1 282 ? 44.465 17.451 -42.608 1.00 44.12 282 VAL A CA 1
ATOM 2071 C C . VAL A 1 282 ? 45.707 17.810 -43.392 1.00 47.34 282 VAL A C 1
ATOM 2072 O O . VAL A 1 282 ? 45.642 18.473 -44.420 1.00 49.28 282 VAL A O 1
ATOM 2076 N N . THR A 1 283 ? 46.850 17.350 -42.902 1.00 46.46 283 THR A N 1
ATOM 2077 C CA . THR A 1 283 ? 48.117 17.722 -43.505 1.00 47.78 283 THR A CA 1
ATOM 2078 C C . THR A 1 283 ? 48.259 17.131 -44.893 1.00 45.92 283 THR A C 1
ATOM 2079 O O . THR A 1 283 ? 48.528 17.850 -45.844 1.00 49.09 283 THR A O 1
ATOM 2083 N N . LEU A 1 284 ? 48.097 15.825 -45.027 1.00 42.74 284 LEU A N 1
ATOM 2084 C CA . LEU A 1 284 ? 48.268 15.260 -46.352 1.00 51.49 284 LEU A CA 1
ATOM 2085 C C . LEU A 1 284 ? 47.005 15.414 -47.228 1.00 53.48 284 LEU A C 1
ATOM 2086 O O . LEU A 1 284 ? 47.019 15.088 -48.415 1.00 54.08 284 LEU A O 1
ATOM 2091 N N . ALA A 1 285 ? 45.942 15.966 -46.643 1.00 46.59 285 ALA A N 1
ATOM 2092 C CA . ALA A 1 285 ? 44.820 16.457 -47.433 1.00 49.46 285 ALA A CA 1
ATOM 2093 C C . ALA A 1 285 ? 45.276 17.667 -48.215 1.00 47.90 285 ALA A C 1
ATOM 2094 O O . ALA A 1 285 ? 44.778 17.934 -49.298 1.00 48.00 285 ALA A O 1
ATOM 2096 N N . LEU A 1 286 ? 46.229 18.403 -47.655 1.00 50.52 286 LEU A N 1
ATOM 2097 C CA . LEU A 1 286 ? 46.715 19.625 -48.287 1.00 49.63 286 LEU A CA 1
ATOM 2098 C C . LEU A 1 286 ? 47.966 19.362 -49.117 1.00 49.44 286 LEU A C 1
ATOM 2099 O O . LEU A 1 286 ? 48.658 20.289 -49.526 1.00 46.30 286 LEU A O 1
ATOM 2104 N N . GLY A 1 287 ? 48.238 18.088 -49.376 1.00 51.22 287 GLY A N 1
ATOM 2105 C CA . GLY A 1 287 ? 49.228 17.723 -50.368 1.00 53.82 287 GLY A CA 1
ATOM 2106 C C . GLY A 1 287 ? 50.647 17.955 -49.911 1.00 59.85 287 GLY A C 1
ATOM 2107 O O . GLY A 1 287 ? 51.541 18.193 -50.723 1.00 67.09 287 GLY A O 1
ATOM 2108 N N . SER A 1 288 ? 50.844 17.903 -48.599 1.00 58.87 288 SER A N 1
ATOM 2109 C CA . SER A 1 288 ? 52.172 17.905 -48.006 1.00 58.07 288 SER A CA 1
ATOM 2110 C C . SER A 1 288 ? 52.273 16.695 -47.080 1.00 58.93 288 SER A C 1
ATOM 2111 O O . SER A 1 288 ? 51.318 15.919 -46.976 1.00 58.13 288 SER A O 1
ATOM 2114 N N . SER A 1 289 ? 53.419 16.510 -46.427 1.00 58.11 289 SER A N 1
ATOM 2115 C CA . SER A 1 289 ? 53.617 15.312 -45.602 1.00 59.28 289 SER A CA 1
ATOM 2116 C C . SER A 1 289 ? 53.904 15.648 -44.153 1.00 49.46 289 SER A C 1
ATOM 2117 O O . SER A 1 289 ? 54.721 16.507 -43.871 1.00 51.92 289 SER A O 1
ATOM 2120 N N . PRO A 1 290 ? 53.220 14.971 -43.230 1.00 46.26 290 PRO A N 1
ATOM 2121 C CA . PRO A 1 290 ? 53.387 15.230 -41.806 1.00 49.56 290 PRO A CA 1
ATOM 2122 C C . PRO A 1 290 ? 54.391 14.264 -41.163 1.00 53.83 290 PRO A C 1
ATOM 2123 O O . PRO A 1 290 ? 54.551 13.132 -41.627 1.00 50.21 290 PRO A O 1
ATOM 2127 N N . ILE A 1 291 ? 55.073 14.715 -40.115 1.00 50.70 291 ILE A N 1
ATOM 2128 C CA . ILE A 1 291 ? 55.854 13.808 -39.287 1.00 49.03 291 ILE A CA 1
ATOM 2129 C C . ILE A 1 291 ? 55.534 14.110 -37.854 1.00 48.14 291 ILE A C 1
ATOM 2130 O O . ILE A 1 291 ? 55.587 15.265 -37.434 1.00 49.06 291 ILE A O 1
ATOM 2135 N N . MET A 1 292 ? 55.203 13.070 -37.102 1.00 46.40 292 MET A N 1
ATOM 2136 C CA . MET A 1 292 ? 54.944 13.229 -35.680 1.00 51.20 292 MET A CA 1
ATOM 2137 C C . MET A 1 292 ? 56.120 12.738 -34.832 1.00 50.29 292 MET A C 1
ATOM 2138 O O . MET A 1 292 ? 55.989 11.777 -34.083 1.00 54.62 292 MET A O 1
ATOM 2143 N N . SER A 1 293 ? 57.264 13.406 -34.961 1.00 46.31 293 SER A N 1
ATOM 2144 C CA . SER A 1 293 ? 58.458 13.063 -34.193 1.00 53.42 293 SER A CA 1
ATOM 2145 C C . SER A 1 293 ? 58.678 13.955 -32.974 1.00 55.83 293 SER A C 1
ATOM 2146 O O . SER A 1 293 ? 58.690 15.183 -33.071 1.00 54.82 293 SER A O 1
ATOM 2149 N N . GLU A 1 294 ? 58.882 13.320 -31.827 1.00 62.22 294 GLU A N 1
ATOM 2150 C CA . GLU A 1 294 ? 59.130 14.035 -30.586 1.00 59.86 294 GLU A CA 1
ATOM 2151 C C . GLU A 1 294 ? 60.522 13.666 -30.087 1.00 59.57 294 GLU A C 1
ATOM 2152 O O . GLU A 1 294 ? 60.757 13.574 -28.881 1.00 61.71 294 GLU A O 1
ATOM 2158 N N . ILE A 1 295 ? 61.444 13.458 -31.024 1.00 55.94 295 ILE A N 1
ATOM 2159 C CA . ILE A 1 295 ? 62.776 12.959 -30.699 1.00 52.64 295 ILE A CA 1
ATOM 2160 C C . ILE A 1 295 ? 63.892 13.986 -30.922 1.00 53.74 295 ILE A C 1
ATOM 2161 O O . ILE A 1 295 ? 64.252 14.271 -32.062 1.00 53.01 295 ILE A O 1
ATOM 2166 N N . GLN A 1 296 ? 64.459 14.508 -29.832 1.00 52.88 296 GLN A N 1
ATOM 2167 C CA . GLN A 1 296 ? 65.558 15.488 -29.895 1.00 52.07 296 GLN A CA 1
ATOM 2168 C C . GLN A 1 296 ? 66.649 15.219 -30.929 1.00 54.17 296 GLN A C 1
ATOM 2169 O O . GLN A 1 296 ? 67.026 16.124 -31.673 1.00 51.37 296 GLN A O 1
ATOM 2175 N N . SER A 1 297 ? 67.193 14.000 -30.941 1.00 49.83 297 SER A N 1
ATOM 2176 C CA . SER A 1 297 ? 68.312 13.672 -31.835 1.00 49.30 297 SER A CA 1
ATOM 2177 C C . SER A 1 297 ? 67.989 13.840 -33.326 1.00 56.86 297 SER A C 1
ATOM 2178 O O . SER A 1 297 ? 68.888 14.013 -34.158 1.00 53.47 297 SER A O 1
ATOM 2181 N N . GLU A 1 298 ? 66.701 13.788 -33.654 1.00 55.13 298 GLU A N 1
ATOM 2182 C CA . GLU A 1 298 ? 66.252 13.905 -35.033 1.00 56.19 298 GLU A CA 1
ATOM 2183 C C . GLU A 1 298 ? 66.008 15.350 -35.463 1.00 59.53 298 GLU A C 1
ATOM 2184 O O . GLU A 1 298 ? 66.189 15.692 -36.639 1.00 59.62 298 GLU A O 1
ATOM 2190 N N . VAL A 1 299 ? 65.590 16.185 -34.511 1.00 55.06 299 VAL A N 1
ATOM 2191 C CA . VAL A 1 299 ? 65.058 17.509 -34.829 1.00 57.09 299 VAL A CA 1
ATOM 2192 C C . VAL A 1 299 ? 65.933 18.267 -35.807 1.00 58.73 299 VAL A C 1
ATOM 2193 O O . VAL A 1 299 ? 65.430 18.927 -36.717 1.00 54.72 299 VAL A O 1
ATOM 2197 N N . ASN A 1 300 ? 67.242 18.182 -35.616 1.00 55.48 300 ASN A N 1
ATOM 2198 C CA . ASN A 1 300 ? 68.157 18.918 -36.472 1.00 60.29 300 ASN A CA 1
ATOM 2199 C C . ASN A 1 300 ? 68.134 18.498 -37.940 1.00 61.26 300 ASN A C 1
ATOM 2200 O O . ASN A 1 300 ? 68.075 19.353 -38.825 1.00 58.11 300 ASN A O 1
ATOM 2205 N N . ASP A 1 301 ? 68.191 17.193 -38.199 1.00 62.08 301 ASP A N 1
ATOM 2206 C CA . ASP A 1 301 ? 68.218 16.715 -39.577 1.00 61.82 301 ASP A CA 1
ATOM 2207 C C . ASP A 1 301 ? 66.835 16.801 -40.191 1.00 62.31 301 ASP A C 1
ATOM 2208 O O . ASP A 1 301 ? 66.696 16.957 -41.401 1.00 67.10 301 ASP A O 1
ATOM 2213 N N . LEU A 1 302 ? 65.816 16.730 -39.342 1.00 63.23 302 LEU A N 1
ATOM 2214 C CA . LEU A 1 302 ? 64.426 16.898 -39.765 1.00 57.41 302 LEU A CA 1
ATOM 2215 C C . LEU A 1 302 ? 64.194 18.287 -40.354 1.00 55.20 302 LEU A C 1
ATOM 2216 O O . LEU A 1 302 ? 63.594 18.428 -41.409 1.00 62.11 302 LEU A O 1
ATOM 2221 N N . ALA A 1 303 ? 64.675 19.311 -39.659 1.00 54.21 303 ALA A N 1
ATOM 2222 C CA . ALA A 1 303 ? 64.478 20.695 -40.062 1.00 48.20 303 ALA A CA 1
ATOM 2223 C C . ALA A 1 303 ? 65.392 21.120 -41.202 1.00 48.04 303 ALA A C 1
ATOM 2224 O O . ALA A 1 303 ? 65.251 22.212 -41.733 1.00 54.06 303 ALA A O 1
ATOM 2226 N N . ALA A 1 304 ? 66.332 20.266 -41.578 1.00 54.51 304 ALA A N 1
ATOM 2227 C CA . ALA A 1 304 ? 67.245 20.598 -42.664 1.00 56.95 304 ALA A CA 1
ATOM 2228 C C . ALA A 1 304 ? 66.537 20.357 -43.989 1.00 61.38 304 ALA A C 1
ATOM 2229 O O . ALA A 1 304 ? 66.859 20.969 -45.010 1.00 63.93 304 ALA A O 1
ATOM 2231 N N . ILE A 1 305 ? 65.561 19.458 -43.953 1.00 58.60 305 ILE A N 1
ATOM 2232 C CA . ILE A 1 305 ? 64.750 19.136 -45.118 1.00 61.47 305 ILE A CA 1
ATOM 2233 C C . ILE A 1 305 ? 64.075 20.366 -45.719 1.00 63.70 305 ILE A C 1
ATOM 2234 O O . ILE A 1 305 ? 63.489 21.175 -44.995 1.00 65.39 305 ILE A O 1
ATOM 2239 N N . PRO A 1 306 ? 64.170 20.515 -47.051 1.00 64.43 306 PRO A N 1
ATOM 2240 C CA . PRO A 1 306 ? 63.569 21.645 -47.770 1.00 64.14 306 PRO A CA 1
ATOM 2241 C C . PRO A 1 306 ? 62.082 21.830 -47.459 1.00 62.29 306 PRO A C 1
ATOM 2242 O O . PRO A 1 306 ? 61.291 20.891 -47.550 1.00 57.98 306 PRO A O 1
ATOM 2246 N N . HIS A 1 307 ? 61.727 23.052 -47.079 1.00 61.85 307 HIS A N 1
ATOM 2247 C CA . HIS A 1 307 ? 60.343 23.425 -46.786 1.00 57.93 307 HIS A CA 1
ATOM 2248 C C . HIS A 1 307 ? 59.796 22.865 -45.474 1.00 57.70 307 HIS A C 1
ATOM 2249 O O . HIS A 1 307 ? 58.602 22.962 -45.202 1.00 55.88 307 HIS A O 1
ATOM 2256 N N . ALA A 1 308 ? 60.683 22.312 -44.652 1.00 59.39 308 ALA A N 1
ATOM 2257 C CA . ALA A 1 308 ? 60.311 21.868 -43.314 1.00 55.64 308 ALA A CA 1
ATOM 2258 C C . ALA A 1 308 ? 59.585 22.979 -42.557 1.00 53.05 308 ALA A C 1
ATOM 2259 O O . ALA A 1 308 ? 59.856 24.165 -42.748 1.00 50.00 308 ALA A O 1
ATOM 2261 N N . THR A 1 309 ? 58.663 22.578 -41.692 1.00 48.91 309 THR A N 1
ATOM 2262 C CA . THR A 1 309 ? 57.817 23.510 -40.975 1.00 45.02 309 THR A CA 1
ATOM 2263 C C . THR A 1 309 ? 57.409 22.841 -39.676 1.00 46.08 309 THR A C 1
ATOM 2264 O O . THR A 1 309 ? 57.204 21.625 -39.654 1.00 49.54 309 THR A O 1
ATOM 2268 N N . LEU A 1 310 ? 57.293 23.616 -38.599 1.00 40.04 310 LEU A N 1
ATOM 2269 C CA . LEU A 1 310 ? 56.996 23.045 -37.288 1.00 39.99 310 LEU A CA 1
ATOM 2270 C C . LEU A 1 310 ? 55.710 23.599 -36.684 1.00 39.62 310 LEU A C 1
ATOM 2271 O O . LEU A 1 310 ? 55.553 24.804 -36.516 1.00 37.91 310 LEU A O 1
ATOM 2276 N N . LEU A 1 311 ? 54.788 22.701 -36.368 1.00 41.74 311 LEU A N 1
ATOM 2277 C CA . LEU A 1 311 ? 53.559 23.072 -35.690 1.00 39.56 311 LEU A CA 1
ATOM 2278 C C . LEU A 1 311 ? 53.763 22.655 -34.258 1.00 42.57 311 LEU A C 1
ATOM 2279 O O . LEU A 1 311 ? 54.099 21.505 -33.982 1.00 43.05 311 LEU A O 1
ATOM 2284 N N . LEU A 1 312 ? 53.600 23.596 -33.343 1.00 46.38 312 LEU A N 1
ATOM 2285 C CA . LEU A 1 312 ? 53.922 23.328 -31.956 1.00 40.20 312 LEU A CA 1
ATOM 2286 C C . LEU A 1 312 ? 52.702 23.501 -31.081 1.00 44.15 312 LEU A C 1
ATOM 2287 O O . LEU A 1 312 ? 52.286 24.615 -30.790 1.00 44.76 312 LEU A O 1
ATOM 2292 N N . ASN A 1 313 ? 52.125 22.382 -30.674 1.00 48.23 313 ASN A N 1
ATOM 2293 C CA . ASN A 1 313 ? 51.057 22.392 -29.694 1.00 49.14 313 ASN A CA 1
ATOM 2294 C C . ASN A 1 313 ? 51.516 22.151 -28.262 1.00 59.52 313 ASN A C 1
ATOM 2295 O O . ASN A 1 313 ? 52.360 21.293 -27.968 1.00 59.35 313 ASN A O 1
ATOM 2300 N N . THR A 1 314 ? 50.914 22.914 -27.371 1.00 55.54 314 THR A N 1
ATOM 2301 C CA . THR A 1 314 ? 51.208 22.863 -25.965 1.00 53.53 314 THR A CA 1
ATOM 2302 C C . THR A 1 314 ? 50.362 21.790 -25.300 1.00 61.99 314 THR A C 1
ATOM 2303 O O . THR A 1 314 ? 49.299 21.433 -25.801 1.00 61.72 314 THR A O 1
ATOM 2307 N N . GLY A 1 315 ? 50.840 21.270 -24.174 1.00 72.27 315 GLY A N 1
ATOM 2308 C CA . GLY A 1 315 ? 50.184 20.155 -23.516 1.00 75.97 315 GLY A CA 1
ATOM 2309 C C . GLY A 1 315 ? 50.898 18.872 -23.893 1.00 81.31 315 GLY A C 1
ATOM 2310 O O . GLY A 1 315 ? 51.219 18.058 -23.017 1.00 81.23 315 GLY A O 1
ATOM 2311 N N . SER A 1 316 ? 51.138 18.707 -25.199 1.00 72.62 316 SER A N 1
ATOM 2312 C CA . SER A 1 316 ? 52.014 17.661 -25.740 1.00 73.57 316 SER A CA 1
ATOM 2313 C C . SER A 1 316 ? 52.938 17.090 -24.671 1.00 78.53 316 SER A C 1
ATOM 2314 O O . SER A 1 316 ? 53.617 17.841 -23.968 1.00 86.99 316 SER A O 1
ATOM 2317 N N . VAL A 1 317 ? 52.965 15.765 -24.558 1.00 81.58 317 VAL A N 1
ATOM 2318 C CA . VAL A 1 317 ? 53.737 15.074 -23.518 1.00 84.39 317 VAL A CA 1
ATOM 2319 C C . VAL A 1 317 ? 55.195 15.548 -23.397 1.00 78.08 317 VAL A C 1
ATOM 2320 O O . VAL A 1 317 ? 55.756 15.608 -22.289 1.00 68.70 317 VAL A O 1
ATOM 2324 N N . ALA A 1 318 ? 55.778 15.898 -24.544 1.00 75.42 318 ALA A N 1
ATOM 2325 C CA . ALA A 1 318 ? 57.201 16.236 -24.663 1.00 78.01 318 ALA A CA 1
ATOM 2326 C C . ALA A 1 318 ? 57.773 17.074 -23.524 1.00 69.58 318 ALA A C 1
ATOM 2327 O O . ALA A 1 318 ? 57.128 17.999 -23.034 1.00 69.37 318 ALA A O 1
ATOM 2329 N N . PRO A 1 319 ? 59.004 16.749 -23.117 1.00 64.10 319 PRO A N 1
ATOM 2330 C CA . PRO A 1 319 ? 59.783 17.462 -22.099 1.00 62.49 319 PRO A CA 1
ATOM 2331 C C . PRO A 1 319 ? 60.219 18.816 -22.631 1.00 64.69 319 PRO A C 1
ATOM 2332 O O . PRO A 1 319 ? 60.680 18.883 -23.774 1.00 63.23 319 PRO A O 1
ATOM 2336 N N . PRO A 1 320 ? 60.075 19.881 -21.826 1.00 64.45 320 PRO A N 1
ATOM 2337 C CA . PRO A 1 320 ? 60.507 21.220 -22.239 1.00 60.06 320 PRO A CA 1
ATOM 2338 C C . PRO A 1 320 ? 61.907 21.230 -22.849 1.00 60.62 320 PRO A C 1
ATOM 2339 O O . PRO A 1 320 ? 62.197 22.105 -23.660 1.00 58.45 320 PRO A O 1
ATOM 2343 N N . GLU A 1 321 ? 62.755 20.275 -22.478 1.00 61.83 321 GLU A N 1
ATOM 2344 C CA . GLU A 1 321 ? 64.079 20.171 -23.085 1.00 58.94 321 GLU A CA 1
ATOM 2345 C C . GLU A 1 321 ? 63.989 19.995 -24.601 1.00 57.73 321 GLU A C 1
ATOM 2346 O O . GLU A 1 321 ? 64.597 20.753 -25.351 1.00 52.74 321 GLU A O 1
ATOM 2352 N N . MET A 1 322 ? 63.234 18.994 -25.052 1.00 58.80 322 MET A N 1
ATOM 2353 C CA . MET A 1 322 ? 63.146 18.709 -26.484 1.00 53.54 322 MET A CA 1
ATOM 2354 C C . MET A 1 322 ? 62.480 19.880 -27.199 1.00 54.41 322 MET A C 1
ATOM 2355 O O . MET A 1 322 ? 62.890 20.266 -28.296 1.00 53.34 322 MET A O 1
ATOM 2360 N N . LEU A 1 323 ? 61.468 20.461 -26.559 1.00 56.52 323 LEU A N 1
ATOM 2361 C CA . LEU A 1 323 ? 60.762 21.602 -27.124 1.00 49.97 323 LEU A CA 1
ATOM 2362 C C . LEU A 1 323 ? 61.724 22.750 -27.388 1.00 50.35 323 LEU A C 1
ATOM 2363 O O . LEU A 1 323 ? 61.691 23.334 -28.466 1.00 48.94 323 LEU A O 1
ATOM 2368 N N . LYS A 1 324 ? 62.595 23.066 -26.428 1.00 48.33 324 LYS A N 1
ATOM 2369 C CA . LYS A 1 324 ? 63.567 24.135 -26.645 1.00 45.67 324 LYS A CA 1
ATOM 2370 C C . LYS A 1 324 ? 64.450 23.756 -27.832 1.00 44.83 324 LYS A C 1
ATOM 2371 O O . LYS A 1 324 ? 64.697 24.570 -28.716 1.00 45.17 324 LYS A O 1
ATOM 2377 N N . ALA A 1 325 ? 64.881 22.503 -27.874 1.00 42.95 325 ALA A N 1
ATOM 2378 C CA . ALA A 1 325 ? 65.797 22.053 -28.918 1.00 46.10 325 ALA A CA 1
ATOM 2379 C C . ALA A 1 325 ? 65.184 22.154 -30.316 1.00 50.52 325 ALA A C 1
ATOM 2380 O O . ALA A 1 325 ? 65.877 22.487 -31.284 1.00 49.72 325 ALA A O 1
ATOM 2382 N N . ALA A 1 326 ? 63.890 21.853 -30.417 1.00 45.68 326 ALA A N 1
ATOM 2383 C CA . ALA A 1 326 ? 63.184 21.926 -31.688 1.00 44.48 326 ALA A CA 1
ATOM 2384 C C . ALA A 1 326 ? 63.052 23.378 -32.131 1.00 46.64 326 ALA A C 1
ATOM 2385 O O . ALA A 1 326 ? 63.507 23.749 -33.211 1.00 49.84 326 ALA A O 1
ATOM 2387 N N . ILE A 1 327 ? 62.432 24.198 -31.288 1.00 44.01 327 ILE A N 1
ATOM 2388 C CA . ILE A 1 327 ? 62.271 25.617 -31.571 1.00 39.28 327 ILE A CA 1
ATOM 2389 C C . ILE A 1 327 ? 63.546 26.230 -32.128 1.00 39.44 327 ILE A C 1
ATOM 2390 O O . ILE A 1 327 ? 63.515 26.889 -33.161 1.00 45.54 327 ILE A O 1
ATOM 2395 N N . ARG A 1 328 ? 64.663 25.998 -31.448 1.00 43.86 328 ARG A N 1
ATOM 2396 C CA . ARG A 1 328 ? 65.960 26.545 -31.847 1.00 47.31 328 ARG A CA 1
ATOM 2397 C C . ARG A 1 328 ? 66.444 25.930 -33.158 1.00 45.23 328 ARG A C 1
ATOM 2398 O O . ARG A 1 328 ? 67.115 26.581 -33.953 1.00 48.18 328 ARG A O 1
ATOM 2406 N N . ALA A 1 329 ? 66.091 24.672 -33.380 1.00 45.58 329 ALA A N 1
ATOM 2407 C CA . ALA A 1 329 ? 66.514 23.965 -34.578 1.00 47.60 329 ALA A CA 1
ATOM 2408 C C . ALA A 1 329 ? 65.859 24.547 -35.823 1.00 46.81 329 ALA A C 1
ATOM 2409 O O . ALA A 1 329 ? 66.464 24.571 -36.888 1.00 51.62 329 ALA A O 1
ATOM 2411 N N . TYR A 1 330 ? 64.624 25.017 -35.687 1.00 46.22 330 TYR A N 1
ATOM 2412 C CA . TYR A 1 330 ? 63.930 25.625 -36.822 1.00 49.84 330 TYR A CA 1
ATOM 2413 C C . TYR A 1 330 ? 64.326 27.082 -37.005 1.00 49.78 330 TYR A C 1
ATOM 2414 O O . TYR A 1 330 ? 64.479 27.544 -38.134 1.00 54.87 330 TYR A O 1
ATOM 2423 N N . ASN A 1 331 ? 64.506 27.803 -35.904 1.00 48.39 331 ASN A N 1
ATOM 2424 C CA . ASN A 1 331 ? 64.979 29.189 -35.981 1.00 53.12 331 ASN A CA 1
ATOM 2425 C C . ASN A 1 331 ? 66.405 29.264 -36.516 1.00 51.77 331 ASN A C 1
ATOM 2426 O O . ASN A 1 331 ? 66.743 30.176 -37.272 1.00 50.09 331 ASN A O 1
ATOM 2431 N N . ASP A 1 332 ? 67.228 28.297 -36.113 1.00 50.90 332 ASP A N 1
ATOM 2432 C CA . ASP A 1 332 ? 68.611 28.184 -36.575 1.00 53.35 332 ASP A CA 1
ATOM 2433 C C . ASP A 1 332 ? 68.706 28.092 -38.095 1.00 57.20 332 ASP A C 1
ATOM 2434 O O . ASP A 1 332 ? 69.739 28.403 -38.689 1.00 56.69 332 ASP A O 1
ATOM 2439 N N . VAL A 1 333 ? 67.623 27.643 -38.718 1.00 56.83 333 VAL A N 1
ATOM 2440 C CA . VAL A 1 333 ? 67.620 27.332 -40.138 1.00 53.22 333 VAL A CA 1
ATOM 2441 C C . VAL A 1 333 ? 66.600 28.213 -40.873 1.00 55.29 333 VAL A C 1
ATOM 2442 O O . VAL A 1 333 ? 66.449 28.147 -42.094 1.00 59.59 333 VAL A O 1
ATOM 2446 N N . LYS A 1 334 ? 65.919 29.059 -40.108 1.00 52.60 334 LYS A N 1
ATOM 2447 C CA . LYS A 1 334 ? 64.999 30.052 -40.656 1.00 51.23 334 LYS A CA 1
ATOM 2448 C C . LYS A 1 334 ? 63.766 29.424 -41.303 1.00 55.41 334 LYS A C 1
ATOM 2449 O O . LYS A 1 334 ? 63.227 29.933 -42.288 1.00 51.80 334 LYS A O 1
ATOM 2455 N N . ARG A 1 335 ? 63.324 28.316 -40.719 1.00 51.63 335 ARG A N 1
ATOM 2456 C CA . ARG A 1 335 ? 62.064 27.699 -41.082 1.00 50.16 335 ARG A CA 1
ATOM 2457 C C . ARG A 1 335 ? 60.964 28.143 -40.110 1.00 48.92 335 ARG A C 1
ATOM 2458 O O . ARG A 1 335 ? 61.227 28.331 -38.922 1.00 48.13 335 ARG A O 1
ATOM 2466 N N . PRO A 1 336 ? 59.726 28.313 -40.619 1.00 49.52 336 PRO A N 1
ATOM 2467 C CA . PRO A 1 336 ? 58.586 28.830 -39.844 1.00 42.39 336 PRO A CA 1
ATOM 2468 C C . PRO A 1 336 ? 58.146 27.908 -38.703 1.00 41.58 336 PRO A C 1
ATOM 2469 O O . PRO A 1 336 ? 58.257 26.687 -38.785 1.00 40.89 336 PRO A O 1
ATOM 2473 N N . ILE A 1 337 ? 57.646 28.512 -37.633 1.00 41.57 337 ILE A N 1
ATOM 2474 C CA . ILE A 1 337 ? 57.080 27.766 -36.524 1.00 39.55 337 ILE A CA 1
ATOM 2475 C C . ILE A 1 337 ? 55.709 28.323 -36.216 1.00 38.47 337 ILE A C 1
ATOM 2476 O O . ILE A 1 337 ? 55.535 29.539 -36.096 1.00 37.41 337 ILE A O 1
ATOM 2481 N N . VAL A 1 338 ? 54.736 27.434 -36.078 1.00 37.16 338 VAL A N 1
ATOM 2482 C CA . VAL A 1 338 ? 53.387 27.842 -35.739 1.00 34.28 338 VAL A CA 1
ATOM 2483 C C . VAL A 1 338 ? 53.087 27.376 -34.325 1.00 39.04 338 VAL A C 1
ATOM 2484 O O . VAL A 1 338 ? 53.167 26.189 -34.013 1.00 44.28 338 VAL A O 1
ATOM 2488 N N . PHE A 1 339 ? 52.761 28.324 -33.461 1.00 35.68 339 PHE A N 1
ATOM 2489 C CA . PHE A 1 339 ? 52.623 28.042 -32.051 1.00 35.95 339 PHE A CA 1
ATOM 2490 C C . PHE A 1 339 ? 51.159 28.133 -31.631 1.00 38.53 339 PHE A C 1
ATOM 2491 O O . PHE A 1 339 ? 50.511 29.144 -31.859 1.00 40.60 339 PHE A O 1
ATOM 2499 N N . ASP A 1 340 ? 50.640 27.066 -31.031 1.00 42.10 340 ASP A N 1
ATOM 2500 C CA . ASP A 1 340 ? 49.271 27.045 -30.526 1.00 43.41 340 ASP A CA 1
ATOM 2501 C C . ASP A 1 340 ? 49.279 26.784 -29.033 1.00 47.42 340 ASP A C 1
ATOM 2502 O O . ASP A 1 340 ? 49.370 25.636 -28.619 1.00 51.42 340 ASP A O 1
ATOM 2507 N N . PRO A 1 341 ? 49.185 27.844 -28.237 1.00 44.79 341 PRO A N 1
ATOM 2508 C CA . PRO A 1 341 ? 49.183 27.714 -26.777 1.00 48.19 341 PRO A CA 1
ATOM 2509 C C . PRO A 1 341 ? 47.829 27.250 -26.251 1.00 51.70 341 PRO A C 1
ATOM 2510 O O . PRO A 1 341 ? 46.974 28.078 -25.935 1.00 58.46 341 PRO A O 1
ATOM 2514 N N . VAL A 1 342 ? 47.642 25.937 -26.160 1.00 48.04 342 VAL A N 1
ATOM 2515 C CA . VAL A 1 342 ? 46.388 25.374 -25.674 1.00 47.11 342 VAL A CA 1
ATOM 2516 C C . VAL A 1 342 ? 45.903 26.102 -24.425 1.00 55.72 342 VAL A C 1
ATOM 2517 O O . VAL A 1 342 ? 46.704 26.545 -23.603 1.00 62.86 342 VAL A O 1
ATOM 2521 N N . GLY A 1 343 ? 44.586 26.222 -24.290 1.00 30.00 343 GLY A N 1
ATOM 2522 C CA . GLY A 1 343 ? 43.996 26.893 -23.147 1.00 30.00 343 GLY A CA 1
ATOM 2523 C C . GLY A 1 343 ? 45.000 27.139 -22.038 1.00 30.00 343 GLY A C 1
ATOM 2524 O O . GLY A 1 343 ? 44.644 27.162 -20.859 1.00 30.00 343 GLY A O 1
ATOM 2525 N N . TYR A 1 344 ? 46.260 27.325 -22.418 1.00 30.00 344 TYR A N 1
ATOM 2526 C CA . TYR A 1 344 ? 47.323 27.571 -21.451 1.00 30.00 344 TYR A CA 1
ATOM 2527 C C . TYR A 1 344 ? 46.827 28.428 -20.291 1.00 30.00 344 TYR A C 1
ATOM 2528 O O . TYR A 1 344 ? 46.956 28.048 -19.127 1.00 30.00 344 TYR A O 1
ATOM 2537 N N . SER A 1 345 ? 46.259 29.585 -20.616 1.00 30.00 345 SER A N 1
ATOM 2538 C CA . SER A 1 345 ? 45.743 30.496 -19.603 1.00 30.00 345 SER A CA 1
ATOM 2539 C C . SER A 1 345 ? 44.569 29.877 -18.851 1.00 30.00 345 SER A C 1
ATOM 2540 O O . SER A 1 345 ? 43.563 30.539 -18.598 1.00 30.00 345 SER A O 1
ATOM 2543 N N . ALA A 1 346 ? 44.706 28.604 -18.495 1.00 67.49 346 ALA A N 1
ATOM 2544 C CA . ALA A 1 346 ? 43.659 27.894 -17.772 1.00 62.10 346 ALA A CA 1
ATOM 2545 C C . ALA A 1 346 ? 44.157 27.406 -16.416 1.00 61.17 346 ALA A C 1
ATOM 2546 O O . ALA A 1 346 ? 43.398 27.350 -15.448 1.00 55.22 346 ALA A O 1
ATOM 2548 N N . THR A 1 347 ? 45.437 27.054 -16.353 1.00 58.06 347 THR A N 1
ATOM 2549 C CA . THR A 1 347 ? 46.035 26.573 -15.123 1.00 61.00 347 THR A CA 1
ATOM 2550 C C . THR A 1 347 ? 47.401 27.223 -14.992 1.00 60.55 347 THR A C 1
ATOM 2551 O O . THR A 1 347 ? 48.095 27.428 -15.990 1.00 62.64 347 THR A O 1
ATOM 2555 N N . GLU A 1 348 ? 47.773 27.573 -13.767 1.00 63.81 348 GLU A N 1
ATOM 2556 C CA . GLU A 1 348 ? 49.100 28.105 -13.498 1.00 63.61 348 GLU A CA 1
ATOM 2557 C C . GLU A 1 348 ? 50.161 27.263 -14.217 1.00 55.21 348 GLU A C 1
ATOM 2558 O O . GLU A 1 348 ? 51.115 27.798 -14.768 1.00 56.32 348 GLU A O 1
ATOM 2564 N N . THR A 1 349 ? 49.984 25.948 -14.228 1.00 46.68 349 THR A N 1
ATOM 2565 C CA . THR A 1 349 ? 50.942 25.065 -14.890 1.00 50.59 349 THR A CA 1
ATOM 2566 C C . THR A 1 349 ? 51.158 25.331 -16.389 1.00 52.60 349 THR A C 1
ATOM 2567 O O . THR A 1 349 ? 52.298 25.383 -16.841 1.00 51.70 349 THR A O 1
ATOM 2571 N N . ARG A 1 350 ? 50.077 25.484 -17.158 1.00 53.60 350 ARG A N 1
ATOM 2572 C CA . ARG A 1 350 ? 50.186 25.761 -18.596 1.00 51.28 350 ARG A CA 1
ATOM 2573 C C . ARG A 1 350 ? 50.678 27.175 -18.858 1.00 51.51 350 ARG A C 1
ATOM 2574 O O . ARG A 1 350 ? 51.398 27.422 -19.828 1.00 50.27 350 ARG A O 1
ATOM 2582 N N . LEU A 1 351 ? 50.293 28.097 -17.979 1.00 54.36 351 LEU A N 1
ATOM 2583 C CA . LEU A 1 351 ? 50.769 29.477 -18.032 1.00 49.14 351 LEU A CA 1
ATOM 2584 C C . LEU A 1 351 ? 52.284 29.532 -17.953 1.00 47.60 351 LEU A C 1
ATOM 2585 O O . LEU A 1 351 ? 52.928 30.179 -18.778 1.00 45.04 351 LEU A O 1
ATOM 2590 N N . LEU A 1 352 ? 52.837 28.864 -16.940 1.00 49.08 352 LEU A N 1
ATOM 2591 C CA . LEU A 1 352 ? 54.274 28.670 -16.813 1.00 45.38 352 LEU A CA 1
ATOM 2592 C C . LEU A 1 352 ? 54.889 28.136 -18.095 1.00 42.88 352 LEU A C 1
ATOM 2593 O O . LEU A 1 352 ? 55.726 28.785 -18.699 1.00 47.61 352 LEU A O 1
ATOM 2598 N N . LEU A 1 353 ? 54.473 26.944 -18.502 1.00 44.13 353 LEU A N 1
ATOM 2599 C CA . LEU A 1 353 ? 55.084 26.247 -19.633 1.00 42.58 353 LEU A CA 1
ATOM 2600 C C . LEU A 1 353 ? 55.103 27.044 -20.954 1.00 49.79 353 LEU A C 1
ATOM 2601 O O . LEU A 1 353 ? 56.124 27.070 -21.653 1.00 46.63 353 LEU A O 1
ATOM 2606 N N . ASN A 1 354 ? 53.983 27.684 -21.295 1.00 47.07 354 ASN A N 1
ATOM 2607 C CA . ASN A 1 354 ? 53.901 28.490 -22.511 1.00 43.76 354 ASN A CA 1
ATOM 2608 C C . ASN A 1 354 ? 54.732 29.762 -22.437 1.00 44.54 354 ASN A C 1
ATOM 2609 O O . ASN A 1 354 ? 55.362 30.172 -23.414 1.00 42.25 354 ASN A O 1
ATOM 2614 N N . ASN A 1 355 ? 54.732 30.392 -21.276 1.00 40.19 355 ASN A N 1
ATOM 2615 C CA . ASN A 1 355 ? 55.557 31.566 -21.107 1.00 42.84 355 ASN A CA 1
ATOM 2616 C C . ASN A 1 355 ? 57.026 31.221 -21.319 1.00 41.51 355 ASN A C 1
ATOM 2617 O O . ASN A 1 355 ? 57.771 31.991 -21.922 1.00 45.45 355 ASN A O 1
ATOM 2622 N N . LYS A 1 356 ? 57.431 30.050 -20.844 1.00 41.70 356 LYS A N 1
ATOM 2623 C CA . LYS A 1 356 ? 58.813 29.604 -20.977 1.00 43.00 356 LYS A CA 1
ATOM 2624 C C . LYS A 1 356 ? 59.110 29.266 -22.436 1.00 46.43 356 LYS A C 1
ATOM 2625 O O . LYS A 1 356 ? 60.123 29.683 -22.995 1.00 46.56 356 LYS A O 1
ATOM 2631 N N . LEU A 1 357 ? 58.213 28.511 -23.054 1.00 45.13 357 LEU A N 1
ATOM 2632 C CA . LEU A 1 357 ? 58.335 28.220 -24.474 1.00 46.86 357 LEU A CA 1
ATOM 2633 C C . LEU A 1 357 ? 58.478 29.494 -25.294 1.00 42.57 357 LEU A C 1
ATOM 2634 O O . LEU A 1 357 ? 59.265 29.545 -26.231 1.00 41.25 357 LEU A O 1
ATOM 2639 N N . LEU A 1 358 ? 57.715 30.520 -24.938 1.00 42.30 358 LEU A N 1
ATOM 2640 C CA . LEU A 1 358 ? 57.741 31.771 -25.682 1.00 40.72 358 LEU A CA 1
ATOM 2641 C C . LEU A 1 358 ? 59.074 32.507 -25.578 1.00 45.03 358 LEU A C 1
ATOM 2642 O O . LEU A 1 358 ? 59.330 33.427 -26.357 1.00 50.27 358 LEU A O 1
ATOM 2647 N N . THR A 1 359 ? 59.917 32.110 -24.627 1.00 39.32 359 THR A N 1
ATOM 2648 C CA . THR A 1 359 ? 61.251 32.695 -24.520 1.00 39.71 359 THR A CA 1
ATOM 2649 C C . THR A 1 359 ? 62.321 31.936 -25.308 1.00 43.16 359 THR A C 1
ATOM 2650 O O . THR A 1 359 ? 63.475 32.351 -25.322 1.00 47.11 359 THR A O 1
ATOM 2654 N N . PHE A 1 360 ? 61.957 30.833 -25.959 1.00 45.54 360 PHE A N 1
ATOM 2655 C CA . PHE A 1 360 ? 62.953 29.966 -26.607 1.00 43.22 360 PHE A CA 1
ATOM 2656 C C . PHE A 1 360 ? 63.267 30.292 -28.072 1.00 45.34 360 PHE A C 1
ATOM 2657 O O . PHE A 1 360 ? 64.249 29.793 -28.627 1.00 43.01 360 PHE A O 1
ATOM 2665 N N . GLY A 1 361 ? 62.432 31.103 -28.711 1.00 45.03 361 GLY A N 1
ATOM 2666 C CA . GLY A 1 361 ? 62.631 31.388 -30.122 1.00 44.95 361 GLY A CA 1
ATOM 2667 C C . GLY A 1 361 ? 61.627 32.356 -30.720 1.00 46.00 361 GLY A C 1
ATOM 2668 O O . GLY A 1 361 ? 60.796 32.919 -30.012 1.00 42.16 361 GLY A O 1
ATOM 2669 N N . GLN A 1 362 ? 61.723 32.555 -32.033 1.00 45.06 362 GLN A N 1
ATOM 2670 C CA . GLN A 1 362 ? 60.814 33.428 -32.762 1.00 42.17 362 GLN A CA 1
ATOM 2671 C C . GLN A 1 362 ? 59.788 32.630 -33.532 1.00 48.57 362 GLN A C 1
ATOM 2672 O O . GLN A 1 362 ? 60.141 31.758 -34.329 1.00 47.03 362 GLN A O 1
ATOM 2678 N N . PHE A 1 363 ? 58.516 32.949 -33.304 1.00 43.83 363 PHE A N 1
ATOM 2679 C CA . PHE A 1 363 ? 57.430 32.233 -33.959 1.00 41.58 363 PHE A CA 1
ATOM 2680 C C . PHE A 1 363 ? 56.886 32.998 -35.160 1.00 39.39 363 PHE A C 1
ATOM 2681 O O . PHE A 1 363 ? 56.749 34.210 -35.120 1.00 38.53 363 PHE A O 1
ATOM 2689 N N . SER A 1 364 ? 56.603 32.282 -36.239 1.00 43.69 364 SER A N 1
ATOM 2690 C CA . SER A 1 364 ? 56.018 32.894 -37.421 1.00 37.93 364 SER A CA 1
ATOM 2691 C C . SER A 1 364 ? 54.577 33.280 -37.121 1.00 38.27 364 SER A C 1
ATOM 2692 O O . SER A 1 364 ? 54.142 34.384 -37.444 1.00 38.02 364 SER A O 1
ATOM 2695 N N . CYS A 1 365 ? 53.846 32.375 -36.479 1.00 31.89 365 CYS A N 1
ATOM 2696 C CA . CYS A 1 365 ? 52.444 32.600 -36.204 1.00 33.74 365 CYS A CA 1
ATOM 2697 C C . CYS A 1 365 ? 52.054 32.049 -34.858 1.00 33.22 365 CYS A C 1
ATOM 2698 O O . CYS A 1 365 ? 52.476 30.963 -34.490 1.00 37.01 365 CYS A O 1
ATOM 2701 N N . ILE A 1 366 ? 51.230 32.791 -34.136 1.00 31.86 366 ILE A N 1
ATOM 2702 C CA . ILE A 1 366 ? 50.660 32.315 -32.885 1.00 36.24 366 ILE A CA 1
ATOM 2703 C C . ILE A 1 366 ? 49.138 32.282 -33.000 1.00 39.44 366 ILE A C 1
ATOM 2704 O O . ILE A 1 366 ? 48.508 33.294 -33.284 1.00 42.25 366 ILE A O 1
ATOM 2709 N N . LYS A 1 367 ? 48.551 31.115 -32.769 1.00 45.65 367 LYS A N 1
ATOM 2710 C CA . LYS A 1 367 ? 47.137 30.869 -33.036 1.00 41.35 367 LYS A CA 1
ATOM 2711 C C . LYS A 1 367 ? 46.424 30.446 -31.755 1.00 45.64 367 LYS A C 1
ATOM 2712 O O . LYS A 1 367 ? 46.919 29.583 -31.038 1.00 45.82 367 LYS A O 1
ATOM 2718 N N . GLY A 1 368 ? 45.271 31.035 -31.454 1.00 42.71 368 GLY A N 1
ATOM 2719 C CA . GLY A 1 368 ? 44.539 30.640 -30.260 1.00 41.62 368 GLY A CA 1
ATOM 2720 C C . GLY A 1 368 ? 43.077 31.049 -30.259 1.00 40.26 368 GLY A C 1
ATOM 2721 O O . GLY A 1 368 ? 42.672 31.885 -31.041 1.00 39.40 368 GLY A O 1
ATOM 2722 N N . ASN A 1 369 ? 42.278 30.455 -29.383 1.00 40.34 369 ASN A N 1
ATOM 2723 C CA . ASN A 1 369 ? 40.881 30.833 -29.288 1.00 38.13 369 ASN A CA 1
ATOM 2724 C C . ASN A 1 369 ? 40.773 32.132 -28.536 1.00 43.38 369 ASN A C 1
ATOM 2725 O O . ASN A 1 369 ? 41.778 32.787 -28.304 1.00 47.80 369 ASN A O 1
ATOM 2730 N N . SER A 1 370 ? 39.565 32.520 -28.153 1.00 50.46 370 SER A N 1
ATOM 2731 C CA . SER A 1 370 ? 39.388 33.807 -27.488 1.00 48.90 370 SER A CA 1
ATOM 2732 C C . SER A 1 370 ? 40.074 33.833 -26.123 1.00 48.52 370 SER A C 1
ATOM 2733 O O . SER A 1 370 ? 40.885 34.711 -25.861 1.00 52.74 370 SER A O 1
ATOM 2736 N N . SER A 1 371 ? 39.767 32.864 -25.268 1.00 45.24 371 SER A N 1
ATOM 2737 C CA . SER A 1 371 ? 40.402 32.760 -23.961 1.00 45.67 371 SER A CA 1
ATOM 2738 C C . SER A 1 371 ? 41.922 32.919 -24.038 1.00 48.75 371 SER A C 1
ATOM 2739 O O . SER A 1 371 ? 42.505 33.709 -23.300 1.00 50.35 371 SER A O 1
ATOM 2742 N N . GLU A 1 372 ? 42.561 32.159 -24.922 1.00 50.03 372 GLU A N 1
ATOM 2743 C CA . GLU A 1 372 ? 44.018 32.143 -25.006 1.00 42.97 372 GLU A CA 1
ATOM 2744 C C . GLU A 1 372 ? 44.558 33.492 -25.474 1.00 47.09 372 GLU A C 1
ATOM 2745 O O . GLU A 1 372 ? 45.459 34.063 -24.856 1.00 44.61 372 GLU A O 1
ATOM 2751 N N . ILE A 1 373 ? 43.996 34.008 -26.559 1.00 44.71 373 ILE A N 1
ATOM 2752 C CA . ILE A 1 373 ? 44.416 35.300 -27.078 1.00 44.21 373 ILE A CA 1
ATOM 2753 C C . ILE A 1 373 ? 44.218 36.460 -26.080 1.00 48.12 373 ILE A C 1
ATOM 2754 O O . ILE A 1 373 ? 45.012 37.404 -26.055 1.00 53.54 373 ILE A O 1
ATOM 2759 N N . LEU A 1 374 ? 43.179 36.404 -25.253 1.00 45.98 374 LEU A N 1
ATOM 2760 C CA . LEU A 1 374 ? 43.014 37.431 -24.221 1.00 44.10 374 LEU A CA 1
ATOM 2761 C C . LEU A 1 374 ? 44.038 37.261 -23.105 1.00 52.53 374 LEU A C 1
ATOM 2762 O O . LEU A 1 374 ? 44.428 38.234 -22.454 1.00 55.51 374 LEU A O 1
ATOM 2767 N N . GLY A 1 375 ? 44.474 36.022 -22.889 1.00 46.93 375 GLY A N 1
ATOM 2768 C CA . GLY A 1 375 ? 45.503 35.746 -21.906 1.00 49.82 375 GLY A CA 1
ATOM 2769 C C . GLY A 1 375 ? 46.841 36.320 -22.340 1.00 51.57 375 GLY A C 1
ATOM 2770 O O . GLY A 1 375 ? 47.460 37.095 -21.621 1.00 51.92 375 GLY A O 1
ATOM 2771 N N . LEU A 1 376 ? 47.272 35.937 -23.537 1.00 51.20 376 LEU A N 1
ATOM 2772 C CA . LEU A 1 376 ? 48.526 36.390 -24.111 1.00 44.31 376 LEU A CA 1
ATOM 2773 C C . LEU A 1 376 ? 48.566 37.903 -24.290 1.00 49.61 376 LEU A C 1
ATOM 2774 O O . LEU A 1 376 ? 49.634 38.500 -24.282 1.00 51.96 376 LEU A O 1
ATOM 2779 N N . ALA A 1 377 ? 47.405 38.526 -24.464 1.00 53.10 377 ALA A N 1
ATOM 2780 C CA . ALA A 1 377 ? 47.344 39.978 -24.550 1.00 48.17 377 ALA A CA 1
ATOM 2781 C C . ALA A 1 377 ? 47.498 40.574 -23.157 1.00 52.56 377 ALA A C 1
ATOM 2782 O O . ALA A 1 377 ? 47.452 41.790 -22.981 1.00 51.47 377 ALA A O 1
ATOM 2784 N N . GLU A 1 378 ? 47.693 39.702 -22.171 1.00 54.55 378 GLU A N 1
ATOM 2785 C CA . GLU A 1 378 ? 47.848 40.120 -20.781 1.00 59.42 378 GLU A CA 1
ATOM 2786 C C . GLU A 1 378 ? 46.658 40.994 -20.392 1.00 65.33 378 GLU A C 1
ATOM 2787 O O . GLU A 1 378 ? 46.826 42.023 -19.735 1.00 59.43 378 GLU A O 1
ATOM 2793 N N . LEU A 1 379 ? 45.466 40.558 -20.820 1.00 67.11 379 LEU A N 1
ATOM 2794 C CA . LEU A 1 379 ? 44.190 41.271 -20.633 1.00 72.07 379 LEU A CA 1
ATOM 2795 C C . LEU A 1 379 ? 44.288 42.516 -19.742 1.00 82.79 379 LEU A C 1
ATOM 2796 O O . LEU A 1 379 ? 43.583 42.653 -18.735 1.00 85.81 379 LEU A O 1
ATOM 2798 N N . SER A 1 394 ? 33.025 39.933 -26.535 1.00 60.26 394 SER A N 1
ATOM 2799 C CA . SER A 1 394 ? 32.876 41.026 -27.498 1.00 63.00 394 SER A CA 1
ATOM 2800 C C . SER A 1 394 ? 33.663 40.749 -28.777 1.00 63.82 394 SER A C 1
ATOM 2801 O O . SER A 1 394 ? 34.094 39.621 -28.988 1.00 70.59 394 SER A O 1
ATOM 2804 N N . ASN A 1 395 ? 33.849 41.766 -29.622 1.00 58.56 395 ASN A N 1
ATOM 2805 C CA . ASN A 1 395 ? 34.544 41.605 -30.912 1.00 59.96 395 ASN A CA 1
ATOM 2806 C C . ASN A 1 395 ? 35.650 42.640 -31.156 1.00 59.42 395 ASN A C 1
ATOM 2807 O O . ASN A 1 395 ? 36.679 42.344 -31.763 1.00 51.77 395 ASN A O 1
ATOM 2812 N N . GLU A 1 396 ? 35.422 43.869 -30.714 1.00 61.67 396 GLU A N 1
ATOM 2813 C CA . GLU A 1 396 ? 36.446 44.889 -30.845 1.00 62.82 396 GLU A CA 1
ATOM 2814 C C . GLU A 1 396 ? 37.591 44.507 -29.931 1.00 56.38 396 GLU A C 1
ATOM 2815 O O . GLU A 1 396 ? 38.759 44.614 -30.300 1.00 53.15 396 GLU A O 1
ATOM 2821 N N . LEU A 1 397 ? 37.225 44.059 -28.734 1.00 50.40 397 LEU A N 1
ATOM 2822 C CA . LEU A 1 397 ? 38.170 43.645 -27.714 1.00 52.93 397 LEU A CA 1
ATOM 2823 C C . LEU A 1 397 ? 39.058 42.506 -28.216 1.00 51.28 397 LEU A C 1
ATOM 2824 O O . LEU A 1 397 ? 40.266 42.511 -27.989 1.00 45.45 397 LEU A O 1
ATOM 2829 N N . LEU A 1 398 ? 38.449 41.541 -28.907 1.00 53.86 398 LEU A N 1
ATOM 2830 C CA . LEU A 1 398 ? 39.182 40.440 -29.528 1.00 48.17 398 LEU A CA 1
ATOM 2831 C C . LEU A 1 398 ? 40.106 40.942 -30.624 1.00 52.27 398 LEU A C 1
ATOM 2832 O O . LEU A 1 398 ? 41.160 40.351 -30.881 1.00 50.98 398 LEU A O 1
ATOM 2837 N N . ILE A 1 399 ? 39.703 42.029 -31.276 1.00 48.74 399 ILE A N 1
ATOM 2838 C CA . ILE A 1 399 ? 40.522 42.624 -32.314 1.00 43.36 399 ILE A CA 1
ATOM 2839 C C . ILE A 1 399 ? 41.653 43.430 -31.694 1.00 50.42 399 ILE A C 1
ATOM 2840 O O . ILE A 1 399 ? 42.758 43.481 -32.234 1.00 52.08 399 ILE A O 1
ATOM 2845 N N . GLN A 1 400 ? 41.379 44.062 -30.558 1.00 48.88 400 GLN A N 1
ATOM 2846 C CA . GLN A 1 400 ? 42.411 44.788 -29.840 1.00 44.98 400 GLN A CA 1
ATOM 2847 C C . GLN A 1 400 ? 43.417 43.774 -29.283 1.00 47.76 400 GLN A C 1
ATOM 2848 O O . GLN A 1 400 ? 44.626 43.964 -29.384 1.00 45.24 400 GLN A O 1
ATOM 2854 N N . ALA A 1 401 ? 42.909 42.678 -28.728 1.00 46.76 401 ALA A N 1
ATOM 2855 C CA . ALA A 1 401 ? 43.766 41.637 -28.171 1.00 42.65 401 ALA A CA 1
ATOM 2856 C C . ALA A 1 401 ? 44.635 40.962 -29.235 1.00 43.91 401 ALA A C 1
ATOM 2857 O O . ALA A 1 401 ? 45.837 40.822 -29.055 1.00 43.08 401 ALA A O 1
ATOM 2859 N N . THR A 1 402 ? 44.032 40.533 -30.337 1.00 41.46 402 THR A N 1
ATOM 2860 C CA . THR A 1 402 ? 44.799 39.902 -31.401 1.00 36.85 402 THR A CA 1
ATOM 2861 C C . THR A 1 402 ? 45.935 40.805 -31.890 1.00 38.28 402 THR A C 1
ATOM 2862 O O . THR A 1 402 ? 46.967 40.315 -32.326 1.00 41.01 402 THR A O 1
ATOM 2866 N N . LYS A 1 403 ? 45.762 42.119 -31.817 1.00 39.27 403 LYS A N 1
ATOM 2867 C CA . LYS A 1 403 ? 46.790 43.012 -32.342 1.00 40.29 403 LYS A CA 1
ATOM 2868 C C . LYS A 1 403 ? 47.924 43.080 -31.343 1.00 44.93 403 LYS A C 1
ATOM 2869 O O . LYS A 1 403 ? 49.096 43.222 -31.711 1.00 44.92 403 LYS A O 1
ATOM 2875 N N . ILE A 1 404 ? 47.560 42.989 -30.068 1.00 44.80 404 ILE A N 1
ATOM 2876 C CA . ILE A 1 404 ? 48.525 43.053 -28.982 1.00 42.56 404 ILE A CA 1
ATOM 2877 C C . ILE A 1 404 ? 49.420 41.833 -29.053 1.00 42.04 404 ILE A C 1
ATOM 2878 O O . ILE A 1 404 ? 50.642 41.946 -29.040 1.00 42.57 404 ILE A O 1
ATOM 2883 N N . VAL A 1 405 ? 48.808 40.663 -29.153 1.00 43.02 405 VAL A N 1
ATOM 2884 C CA . VAL A 1 405 ? 49.586 39.446 -29.244 1.00 43.40 405 VAL A CA 1
ATOM 2885 C C . VAL A 1 405 ? 50.493 39.513 -30.464 1.00 40.93 405 VAL A C 1
ATOM 2886 O O . VAL A 1 405 ? 51.671 39.213 -30.374 1.00 41.53 405 VAL A O 1
ATOM 2890 N N . ALA A 1 406 ? 49.956 39.935 -31.598 1.00 39.12 406 ALA A N 1
ATOM 2891 C CA . ALA A 1 406 ? 50.762 39.988 -32.805 1.00 38.80 406 ALA A CA 1
ATOM 2892 C C . ALA A 1 406 ? 51.989 40.842 -32.564 1.00 41.40 406 ALA A C 1
ATOM 2893 O O . ALA A 1 406 ? 53.098 40.482 -32.963 1.00 42.27 406 ALA A O 1
ATOM 2895 N N . PHE A 1 407 ? 51.791 41.975 -31.904 1.00 40.68 407 PHE A N 1
ATOM 2896 C CA . PHE A 1 407 ? 52.876 42.932 -31.742 1.00 41.46 407 PHE A CA 1
ATOM 2897 C C . PHE A 1 407 ? 53.849 42.517 -30.646 1.00 42.31 407 PHE A C 1
ATOM 2898 O O . PHE A 1 407 ? 55.068 42.554 -30.842 1.00 42.19 407 PHE A O 1
ATOM 2906 N N . LYS A 1 408 ? 53.297 42.132 -29.497 1.00 41.44 408 LYS A N 1
ATOM 2907 C CA . LYS A 1 408 ? 54.081 41.665 -28.359 1.00 37.91 408 LYS A CA 1
ATOM 2908 C C . LYS A 1 408 ? 55.152 40.675 -28.792 1.00 39.56 408 LYS A C 1
ATOM 2909 O O . LYS A 1 408 ? 56.326 40.848 -28.455 1.00 38.55 408 LYS A O 1
ATOM 2915 N N . TYR A 1 409 ? 54.745 39.660 -29.557 1.00 33.87 409 TYR A N 1
ATOM 2916 C CA . TYR A 1 409 ? 55.654 38.584 -29.948 1.00 38.77 409 TYR A CA 1
ATOM 2917 C C . TYR A 1 409 ? 56.247 38.761 -31.339 1.00 36.94 409 TYR A C 1
ATOM 2918 O O . TYR A 1 409 ? 56.941 37.877 -31.846 1.00 33.24 409 TYR A O 1
ATOM 2927 N N . LYS A 1 410 ? 56.010 39.933 -31.922 1.00 39.01 410 LYS A N 1
ATOM 2928 C CA . LYS A 1 410 ? 56.466 40.227 -33.276 1.00 41.88 410 LYS A CA 1
ATOM 2929 C C . LYS A 1 410 ? 56.107 39.070 -34.193 1.00 42.07 410 LYS A C 1
ATOM 2930 O O . LYS A 1 410 ? 56.970 38.331 -34.676 1.00 43.53 410 LYS A O 1
ATOM 2936 N N . THR A 1 411 ? 54.816 38.917 -34.432 1.00 37.19 411 THR A N 1
ATOM 2937 C CA . THR A 1 411 ? 54.333 37.682 -35.003 1.00 40.56 411 THR A CA 1
ATOM 2938 C C . THR A 1 411 ? 53.007 37.903 -35.718 1.00 41.96 411 THR A C 1
ATOM 2939 O O . THR A 1 411 ? 52.354 38.931 -35.511 1.00 45.06 411 THR A O 1
ATOM 2943 N N . VAL A 1 412 ? 52.613 36.952 -36.566 1.00 41.94 412 VAL A N 1
ATOM 2944 C CA . VAL A 1 412 ? 51.251 36.929 -37.101 1.00 37.71 412 VAL A CA 1
ATOM 2945 C C . VAL A 1 412 ? 50.353 36.166 -36.146 1.00 35.15 412 VAL A C 1
ATOM 2946 O O . VAL A 1 412 ? 50.444 34.955 -36.067 1.00 39.69 412 VAL A O 1
ATOM 2950 N N . ALA A 1 413 ? 49.485 36.859 -35.425 1.00 34.84 413 ALA A N 1
ATOM 2951 C CA . ALA A 1 413 ? 48.585 36.185 -34.497 1.00 37.71 413 ALA A CA 1
ATOM 2952 C C . ALA A 1 413 ? 47.205 35.924 -35.105 1.00 38.29 413 ALA A C 1
ATOM 2953 O O . ALA A 1 413 ? 46.665 36.749 -35.835 1.00 42.34 413 ALA A O 1
ATOM 2955 N N . VAL A 1 414 ? 46.630 34.776 -34.784 1.00 37.76 414 VAL A N 1
ATOM 2956 C CA . VAL A 1 414 ? 45.295 34.436 -35.242 1.00 37.18 414 VAL A CA 1
ATOM 2957 C C . VAL A 1 414 ? 44.374 34.146 -34.064 1.00 38.45 414 VAL A C 1
ATOM 2958 O O . VAL A 1 414 ? 44.687 33.293 -33.241 1.00 43.09 414 VAL A O 1
ATOM 2962 N N . CYS A 1 415 ? 43.246 34.848 -33.976 1.00 38.67 415 CYS A N 1
ATOM 2963 C CA . CYS A 1 415 ? 42.254 34.584 -32.933 1.00 39.06 415 CYS A CA 1
ATOM 2964 C C . CYS A 1 415 ? 41.019 33.938 -33.543 1.00 44.92 415 CYS A C 1
ATOM 2965 O O . CYS A 1 415 ? 40.241 34.607 -34.214 1.00 50.15 415 CYS A O 1
ATOM 2968 N N . THR A 1 416 ? 40.834 32.642 -33.303 1.00 47.96 416 THR A N 1
ATOM 2969 C CA . THR A 1 416 ? 39.723 31.892 -33.893 1.00 42.86 416 THR A CA 1
ATOM 2970 C C . THR A 1 416 ? 38.398 32.053 -33.155 1.00 45.61 416 THR A C 1
ATOM 2971 O O . THR A 1 416 ? 38.346 32.109 -31.928 1.00 52.01 416 THR A O 1
ATOM 2975 N N . GLY A 1 417 ? 37.324 32.098 -33.930 1.00 52.03 417 GLY A N 1
ATOM 2976 C CA . GLY A 1 417 ? 35.973 32.220 -33.413 1.00 54.36 417 GLY A CA 1
ATOM 2977 C C . GLY A 1 417 ? 35.021 32.192 -34.593 1.00 49.66 417 GLY A C 1
ATOM 2978 O O . GLY A 1 417 ? 35.366 31.670 -35.654 1.00 45.68 417 GLY A O 1
ATOM 2979 N N . GLU A 1 418 ? 33.831 32.754 -34.423 1.00 49.09 418 GLU A N 1
ATOM 2980 C CA . GLU A 1 418 ? 32.912 32.886 -35.546 1.00 54.19 418 GLU A CA 1
ATOM 2981 C C . GLU A 1 418 ? 33.600 33.709 -36.635 1.00 54.67 418 GLU A C 1
ATOM 2982 O O . GLU A 1 418 ? 33.577 33.357 -37.821 1.00 50.49 418 GLU A O 1
ATOM 2988 N N . PHE A 1 419 ? 34.218 34.808 -36.215 1.00 48.93 419 PHE A N 1
ATOM 2989 C CA . PHE A 1 419 ? 35.180 35.499 -37.042 1.00 44.20 419 PHE A CA 1
ATOM 2990 C C . PHE A 1 419 ? 36.570 35.035 -36.604 1.00 55.92 419 PHE A C 1
ATOM 2991 O O . PHE A 1 419 ? 36.845 34.908 -35.406 1.00 55.16 419 PHE A O 1
ATOM 2999 N N . ASP A 1 420 ? 37.443 34.761 -37.566 1.00 52.59 420 ASP A N 1
ATOM 3000 C CA . ASP A 1 420 ? 38.843 34.524 -37.263 1.00 46.36 420 ASP A CA 1
ATOM 3001 C C . ASP A 1 420 ? 39.527 35.850 -37.521 1.00 49.20 420 ASP A C 1
ATOM 3002 O O . ASP A 1 420 ? 39.273 36.473 -38.545 1.00 50.10 420 ASP A O 1
ATOM 3007 N N . PHE A 1 421 ? 40.358 36.309 -36.591 1.00 46.43 421 PHE A N 1
ATOM 3008 C CA . PHE A 1 421 ? 41.065 37.571 -36.778 1.00 44.19 421 PHE A CA 1
ATOM 3009 C C . PHE A 1 421 ? 42.540 37.326 -36.991 1.00 45.49 421 PHE A C 1
ATOM 3010 O O . PHE A 1 421 ? 43.133 36.504 -36.298 1.00 52.47 421 PHE A O 1
ATOM 3018 N N . ILE A 1 422 ? 43.144 38.032 -37.938 1.00 40.13 422 ILE A N 1
ATOM 3019 C CA . ILE A 1 422 ? 44.556 37.813 -38.224 1.00 40.62 422 ILE A CA 1
ATOM 3020 C C . ILE A 1 422 ? 45.310 39.127 -38.214 1.00 46.80 422 ILE A C 1
ATOM 3021 O O . ILE A 1 422 ? 45.097 39.953 -39.093 1.00 51.80 422 ILE A O 1
ATOM 3026 N N . ALA A 1 423 ? 46.184 39.329 -37.226 1.00 46.67 423 ALA A N 1
ATOM 3027 C CA . ALA A 1 423 ? 47.012 40.542 -37.168 1.00 40.50 423 ALA A CA 1
ATOM 3028 C C . ALA A 1 423 ? 48.449 40.244 -37.588 1.00 39.09 423 ALA A C 1
ATOM 3029 O O . ALA A 1 423 ? 48.901 39.111 -37.466 1.00 39.93 423 ALA A O 1
ATOM 3031 N N . ASP A 1 424 ? 49.162 41.249 -38.093 1.00 40.86 424 ASP A N 1
ATOM 3032 C CA . ASP A 1 424 ? 50.557 41.064 -38.515 1.00 41.78 424 ASP A CA 1
ATOM 3033 C C . ASP A 1 424 ? 51.530 41.977 -37.749 1.00 43.30 424 ASP A C 1
ATOM 3034 O O . ASP A 1 424 ? 51.706 43.148 -38.089 1.00 44.90 424 ASP A O 1
ATOM 3039 N N . GLY A 1 425 ? 52.172 41.432 -36.718 1.00 43.79 425 GLY A N 1
ATOM 3040 C CA . GLY A 1 425 ? 53.023 42.237 -35.849 1.00 44.67 425 GLY A CA 1
ATOM 3041 C C . GLY A 1 425 ? 54.508 42.225 -36.176 1.00 43.04 425 GLY A C 1
ATOM 3042 O O . GLY A 1 425 ? 55.319 42.663 -35.370 1.00 45.79 425 GLY A O 1
ATOM 3043 N N . THR A 1 426 ? 54.859 41.746 -37.365 1.00 44.77 426 THR A N 1
ATOM 3044 C CA . THR A 1 426 ? 56.251 41.504 -37.734 1.00 39.72 426 THR A CA 1
ATOM 3045 C C . THR A 1 426 ? 57.056 42.745 -38.121 1.00 46.74 426 THR A C 1
ATOM 3046 O O . THR A 1 426 ? 58.283 42.733 -38.031 1.00 51.88 426 THR A O 1
ATOM 3050 N N . ILE A 1 427 ? 56.374 43.809 -38.542 1.00 45.38 427 ILE A N 1
ATOM 3051 C CA . ILE A 1 427 ? 57.026 45.051 -38.979 1.00 43.58 427 ILE A CA 1
ATOM 3052 C C . ILE A 1 427 ? 58.217 44.832 -39.916 1.00 46.08 427 ILE A C 1
ATOM 3053 O O . ILE A 1 427 ? 59.190 45.575 -39.872 1.00 46.33 427 ILE A O 1
ATOM 3058 N N . GLU A 1 428 ? 58.146 43.811 -40.754 1.00 51.13 428 GLU A N 1
ATOM 3059 C CA . GLU A 1 428 ? 59.151 43.605 -41.798 1.00 54.00 428 GLU A CA 1
ATOM 3060 C C . GLU A 1 428 ? 60.526 43.202 -41.264 1.00 57.07 428 GLU A C 1
ATOM 3061 O O . GLU A 1 428 ? 61.517 43.263 -41.997 1.00 60.47 428 GLU A O 1
ATOM 3067 N N . GLY A 1 429 ? 60.583 42.789 -39.997 1.00 56.82 429 GLY A N 1
ATOM 3068 C CA . GLY A 1 429 ? 61.820 42.312 -39.389 1.00 52.37 429 GLY A CA 1
ATOM 3069 C C . GLY A 1 429 ? 62.694 43.417 -38.815 1.00 52.29 429 GLY A C 1
ATOM 3070 O O . GLY A 1 429 ? 63.792 43.172 -38.310 1.00 54.66 429 GLY A O 1
ATOM 3071 N N . LYS A 1 430 ? 62.191 44.642 -38.880 1.00 50.46 430 LYS A N 1
ATOM 3072 C CA . LYS A 1 430 ? 62.957 45.806 -38.464 1.00 54.24 430 LYS A CA 1
ATOM 3073 C C . LYS A 1 430 ? 63.132 45.889 -36.955 1.00 52.43 430 LYS A C 1
ATOM 3074 O O . LYS A 1 430 ? 62.210 45.612 -36.184 1.00 46.87 430 LYS A O 1
ATOM 3080 N N . TYR A 1 431 ? 64.336 46.264 -36.544 1.00 52.42 431 TYR A N 1
ATOM 3081 C CA . TYR A 1 431 ? 64.578 46.655 -35.163 1.00 50.22 431 TYR A CA 1
ATOM 3082 C C . TYR A 1 431 ? 65.618 47.762 -35.088 1.00 48.88 431 TYR A C 1
ATOM 3083 O O . TYR A 1 431 ? 66.479 47.876 -35.960 1.00 52.35 431 TYR A O 1
ATOM 3092 N N . SER A 1 432 ? 65.522 48.586 -34.053 1.00 51.22 432 SER A N 1
ATOM 3093 C CA . SER A 1 432 ? 66.514 49.628 -33.811 1.00 52.86 432 SER A CA 1
ATOM 3094 C C . SER A 1 432 ? 66.777 49.748 -32.320 1.00 47.30 432 SER A C 1
ATOM 3095 O O . SER A 1 432 ? 66.062 49.171 -31.508 1.00 49.01 432 SER A O 1
ATOM 3098 N N . LEU A 1 433 ? 67.790 50.514 -31.948 1.00 48.46 433 LEU A N 1
ATOM 3099 C CA . LEU A 1 433 ? 68.029 50.753 -30.535 1.00 46.17 433 LEU A CA 1
ATOM 3100 C C . LEU A 1 433 ? 67.293 52.008 -30.116 1.00 46.07 433 LEU A C 1
ATOM 3101 O O . LEU A 1 433 ? 67.290 52.992 -30.842 1.00 50.53 433 LEU A O 1
ATOM 3106 N N . SER A 1 434 ? 66.631 51.940 -28.967 1.00 46.76 434 SER A N 1
ATOM 3107 C CA . SER A 1 434 ? 65.951 53.081 -28.339 1.00 47.02 434 SER A CA 1
ATOM 3108 C C . SER A 1 434 ? 64.906 53.874 -29.134 1.00 52.47 434 SER A C 1
ATOM 3109 O O . SER A 1 434 ? 64.176 54.656 -28.534 1.00 56.61 434 SER A O 1
ATOM 3112 N N . LYS A 1 435 ? 64.834 53.691 -30.455 1.00 55.25 435 LYS A N 1
ATOM 3113 C CA . LYS A 1 435 ? 63.990 54.538 -31.321 1.00 56.46 435 LYS A CA 1
ATOM 3114 C C . LYS A 1 435 ? 62.475 54.572 -31.006 1.00 59.53 435 LYS A C 1
ATOM 3115 O O . LYS A 1 435 ? 61.909 55.653 -30.830 1.00 68.22 435 LYS A O 1
ATOM 3117 N N . GLY A 1 436 ? 61.807 53.424 -30.953 1.00 51.76 436 GLY A N 1
ATOM 3118 C CA . GLY A 1 436 ? 62.404 52.142 -31.236 1.00 52.24 436 GLY A CA 1
ATOM 3119 C C . GLY A 1 436 ? 61.706 51.468 -32.399 1.00 60.82 436 GLY A C 1
ATOM 3120 O O . GLY A 1 436 ? 62.138 50.407 -32.843 1.00 60.54 436 GLY A O 1
ATOM 3121 N N . THR A 1 437 ? 60.632 52.082 -32.892 1.00 56.13 437 THR A N 1
ATOM 3122 C CA . THR A 1 437 ? 59.878 51.519 -34.004 1.00 66.90 437 THR A CA 1
ATOM 3123 C C . THR A 1 437 ? 59.532 52.599 -35.027 1.00 71.80 437 THR A C 1
ATOM 3124 O O . THR A 1 437 ? 59.279 53.751 -34.666 1.00 70.10 437 THR A O 1
ATOM 3128 N N . ASN A 1 438 ? 59.515 52.229 -36.305 1.00 76.10 438 ASN A N 1
ATOM 3129 C CA . ASN A 1 438 ? 59.145 53.179 -37.358 1.00 83.41 438 ASN A CA 1
ATOM 3130 C C . ASN A 1 438 ? 57.657 53.543 -37.262 1.00 78.67 438 ASN A C 1
ATOM 3131 O O . ASN A 1 438 ? 56.876 53.199 -38.150 1.00 75.05 438 ASN A O 1
ATOM 3133 N N . GLY A 1 439 ? 57.268 54.222 -36.182 1.00 75.62 439 GLY A N 1
ATOM 3134 C CA . GLY A 1 439 ? 55.873 54.572 -35.954 1.00 71.58 439 GLY A CA 1
ATOM 3135 C C . GLY A 1 439 ? 54.862 53.452 -36.168 1.00 67.97 439 GLY A C 1
ATOM 3136 O O . GLY A 1 439 ? 54.040 53.506 -37.081 1.00 75.61 439 GLY A O 1
ATOM 3137 N N . THR A 1 440 ? 54.909 52.437 -35.316 1.00 68.25 440 THR A N 1
ATOM 3138 C CA . THR A 1 440 ? 54.019 51.289 -35.446 1.00 61.89 440 THR A CA 1
ATOM 3139 C C . THR A 1 440 ? 53.683 50.746 -34.069 1.00 57.23 440 THR A C 1
ATOM 3140 O O . THR A 1 440 ? 54.485 50.039 -33.472 1.00 61.86 440 THR A O 1
ATOM 3144 N N . SER A 1 441 ? 52.504 51.064 -33.559 1.00 53.81 441 SER A N 1
ATOM 3145 C CA . SER A 1 441 ? 52.138 50.616 -32.220 1.00 57.64 441 SER A CA 1
ATOM 3146 C C . SER A 1 441 ? 51.307 49.330 -32.211 1.00 56.92 441 SER A C 1
ATOM 3147 O O . SER A 1 441 ? 50.919 48.815 -33.258 1.00 57.76 441 SER A O 1
ATOM 3150 N N . VAL A 1 442 ? 51.074 48.809 -31.010 1.00 55.85 442 VAL A N 1
ATOM 3151 C CA . VAL A 1 442 ? 50.141 47.713 -30.772 1.00 54.77 442 VAL A CA 1
ATOM 3152 C C . VAL A 1 442 ? 48.819 47.999 -31.473 1.00 62.81 442 VAL A C 1
ATOM 3153 O O . VAL A 1 442 ? 48.038 47.093 -31.769 1.00 58.79 442 VAL A O 1
ATOM 3157 N N . GLU A 1 443 ? 48.602 49.278 -31.765 1.00 69.50 443 GLU A N 1
ATOM 3158 C CA . GLU A 1 443 ? 47.293 49.801 -32.128 1.00 64.04 443 GLU A CA 1
ATOM 3159 C C . GLU A 1 443 ? 47.105 49.976 -33.619 1.00 61.12 443 GLU A C 1
ATOM 3160 O O . GLU A 1 443 ? 45.994 50.246 -34.067 1.00 72.70 443 GLU A O 1
ATOM 3166 N N . ASP A 1 444 ? 48.171 49.842 -34.398 1.00 57.11 444 ASP A N 1
ATOM 3167 C CA . ASP A 1 444 ? 48.016 50.049 -35.838 1.00 68.73 444 ASP A CA 1
ATOM 3168 C C . ASP A 1 444 ? 48.882 49.164 -36.744 1.00 65.31 444 ASP A C 1
ATOM 3169 O O . ASP A 1 444 ? 49.443 49.619 -37.742 1.00 66.97 444 ASP A O 1
ATOM 3174 N N . ILE A 1 445 ? 48.970 47.891 -36.385 1.00 62.07 445 ILE A N 1
ATOM 3175 C CA . ILE A 1 445 ? 49.411 46.864 -37.310 1.00 53.99 445 ILE A CA 1
ATOM 3176 C C . ILE A 1 445 ? 48.185 46.403 -38.127 1.00 54.45 445 ILE A C 1
ATOM 3177 O O . ILE A 1 445 ? 47.033 46.527 -37.677 1.00 49.00 445 ILE A O 1
ATOM 3182 N N . PRO A 1 446 ? 48.419 45.893 -39.342 1.00 49.85 446 PRO A N 1
ATOM 3183 C CA . PRO A 1 446 ? 47.256 45.504 -40.147 1.00 46.45 446 PRO A CA 1
ATOM 3184 C C . PRO A 1 446 ? 46.534 44.304 -39.520 1.00 50.48 446 PRO A C 1
ATOM 3185 O O . PRO A 1 446 ? 47.172 43.318 -39.159 1.00 53.96 446 PRO A O 1
ATOM 3189 N N . CYS A 1 447 ? 45.219 44.391 -39.375 1.00 48.12 447 CYS A N 1
ATOM 3190 C CA . CYS A 1 447 ? 44.452 43.296 -38.806 1.00 45.53 447 CYS A CA 1
ATOM 3191 C C . CYS A 1 447 ? 43.160 43.061 -39.585 1.00 52.67 447 CYS A C 1
ATOM 3192 O O . CYS A 1 447 ? 42.222 43.851 -39.501 1.00 51.45 447 CYS A O 1
ATOM 3195 N N . VAL A 1 448 ? 43.126 41.955 -40.326 1.00 48.18 448 VAL A N 1
ATOM 3196 C CA . VAL A 1 448 ? 42.009 41.597 -41.174 1.00 44.46 448 VAL A CA 1
ATOM 3197 C C . VAL A 1 448 ? 41.048 40.651 -40.453 1.00 50.82 448 VAL A C 1
ATOM 3198 O O . VAL A 1 448 ? 41.197 40.393 -39.258 1.00 48.23 448 VAL A O 1
ATOM 3202 N N . ALA A 1 449 ? 40.056 40.147 -41.187 1.00 49.94 449 ALA A N 1
ATOM 3203 C CA . ALA A 1 449 ? 38.983 39.335 -40.611 1.00 47.54 449 ALA A CA 1
ATOM 3204 C C . ALA A 1 449 ? 38.452 38.312 -41.622 1.00 49.22 449 ALA A C 1
ATOM 3205 O O . ALA A 1 449 ? 38.467 38.549 -42.835 1.00 49.48 449 ALA A O 1
ATOM 3207 N N . VAL A 1 450 ? 37.998 37.170 -41.119 1.00 42.58 450 VAL A N 1
ATOM 3208 C CA . VAL A 1 450 ? 37.523 36.090 -41.970 1.00 39.13 450 VAL A CA 1
ATOM 3209 C C . VAL A 1 450 ? 36.266 35.497 -41.352 1.00 47.26 450 VAL A C 1
ATOM 3210 O O . VAL A 1 450 ? 36.234 35.211 -40.157 1.00 48.37 450 VAL A O 1
ATOM 3214 N N . GLU A 1 451 ? 35.219 35.348 -42.165 1.00 53.06 451 GLU A N 1
ATOM 3215 C CA . GLU A 1 451 ? 33.922 34.896 -41.667 1.00 51.12 451 GLU A CA 1
ATOM 3216 C C . GLU A 1 451 ? 33.028 34.332 -42.767 1.00 56.72 451 GLU A C 1
ATOM 3217 O O . GLU A 1 451 ? 33.006 34.834 -43.894 1.00 56.56 451 GLU A O 1
ATOM 3223 N N . ALA A 1 452 ? 32.303 33.272 -42.427 1.00 56.72 452 ALA A N 1
ATOM 3224 C CA . ALA A 1 452 ? 31.399 32.619 -43.361 1.00 55.04 452 ALA A CA 1
ATOM 3225 C C . ALA A 1 452 ? 30.098 32.240 -42.659 1.00 53.26 452 ALA A C 1
ATOM 3226 O O . ALA A 1 452 ? 29.508 31.194 -42.939 1.00 55.66 452 ALA A O 1
ATOM 3228 N N . GLY A 1 453 ? 29.659 33.107 -41.749 1.00 53.46 453 GLY A N 1
ATOM 3229 C CA . GLY A 1 453 ? 28.441 32.888 -40.989 1.00 52.37 453 GLY A CA 1
ATOM 3230 C C . GLY A 1 453 ? 28.721 32.064 -39.754 1.00 58.49 453 GLY A C 1
ATOM 3231 O O . GLY A 1 453 ? 29.855 31.640 -39.550 1.00 59.90 453 GLY A O 1
ATOM 3232 N N . PRO A 1 454 ? 27.696 31.852 -38.911 1.00 63.21 454 PRO A N 1
ATOM 3233 C CA . PRO A 1 454 ? 27.784 30.941 -37.762 1.00 58.88 454 PRO A CA 1
ATOM 3234 C C . PRO A 1 454 ? 27.818 29.485 -38.214 1.00 58.02 454 PRO A C 1
ATOM 3235 O O . PRO A 1 454 ? 26.998 29.046 -39.023 1.00 54.80 454 PRO A O 1
ATOM 3239 N N . ILE A 1 455 ? 28.793 28.756 -37.692 1.00 60.06 455 ILE A N 1
ATOM 3240 C CA . ILE A 1 455 ? 28.962 27.348 -37.979 1.00 60.09 455 ILE A CA 1
ATOM 3241 C C . ILE A 1 455 ? 29.371 26.704 -36.668 1.00 60.95 455 ILE A C 1
ATOM 3242 O O . ILE A 1 455 ? 30.490 26.214 -36.535 1.00 62.49 455 ILE A O 1
ATOM 3247 N N . GLU A 1 456 ? 28.459 26.725 -35.697 1.00 66.49 456 GLU A N 1
ATOM 3248 C CA . GLU A 1 456 ? 28.748 26.222 -34.356 1.00 70.38 456 GLU A CA 1
ATOM 3249 C C . GLU A 1 456 ? 29.385 24.841 -34.371 1.00 68.77 456 GLU A C 1
ATOM 3250 O O . GLU A 1 456 ? 30.219 24.534 -33.522 1.00 69.65 456 GLU A O 1
ATOM 3256 N N . ILE A 1 457 ? 28.996 24.019 -35.341 1.00 61.17 457 ILE A N 1
ATOM 3257 C CA . ILE A 1 457 ? 29.495 22.648 -35.437 1.00 63.74 457 ILE A CA 1
ATOM 3258 C C . ILE A 1 457 ? 31.029 22.544 -35.567 1.00 64.99 457 ILE A C 1
ATOM 3259 O O . ILE A 1 457 ? 31.600 21.497 -35.262 1.00 69.56 457 ILE A O 1
ATOM 3264 N N . MET A 1 458 ? 31.707 23.607 -35.998 1.00 61.22 458 MET A N 1
ATOM 3265 C CA . MET A 1 458 ? 33.171 23.549 -36.084 1.00 63.62 458 MET A CA 1
ATOM 3266 C C . MET A 1 458 ? 33.827 23.424 -34.698 1.00 70.94 458 MET A C 1
ATOM 3267 O O . MET A 1 458 ? 34.979 22.993 -34.570 1.00 67.29 458 MET A O 1
ATOM 3272 N N . GLY A 1 459 ? 33.083 23.791 -33.660 1.00 70.78 459 GLY A N 1
ATOM 3273 C CA . GLY A 1 459 ? 33.590 23.710 -32.303 1.00 70.97 459 GLY A CA 1
ATOM 3274 C C . GLY A 1 459 ? 33.058 22.504 -31.556 1.00 69.57 459 GLY A C 1
ATOM 3275 O O . GLY A 1 459 ? 33.285 22.364 -30.356 1.00 68.97 459 GLY A O 1
ATOM 3276 N N . ASP A 1 460 ? 32.343 21.636 -32.268 1.00 69.33 460 ASP A N 1
ATOM 3277 C CA . ASP A 1 460 ? 31.812 20.407 -31.679 1.00 68.82 460 ASP A CA 1
ATOM 3278 C C . ASP A 1 460 ? 32.595 19.183 -32.155 1.00 66.62 460 ASP A C 1
ATOM 3279 O O . ASP A 1 460 ? 32.089 18.059 -32.137 1.00 66.67 460 ASP A O 1
ATOM 3284 N N . ILE A 1 461 ? 33.834 19.425 -32.581 1.00 67.46 461 ILE A N 1
ATOM 3285 C CA . ILE A 1 461 ? 34.781 18.374 -32.965 1.00 64.33 461 ILE A CA 1
ATOM 3286 C C . ILE A 1 461 ? 36.187 18.746 -32.460 1.00 69.73 461 ILE A C 1
ATOM 3287 O O . ILE A 1 461 ? 36.582 19.917 -32.498 1.00 71.58 461 ILE A O 1
ATOM 3292 N N . THR A 1 462 ? 36.930 17.752 -31.974 1.00 70.47 462 THR A N 1
ATOM 3293 C CA . THR A 1 462 ? 38.185 18.005 -31.256 1.00 71.40 462 THR A CA 1
ATOM 3294 C C . THR A 1 462 ? 39.330 18.495 -32.146 1.00 69.38 462 THR A C 1
ATOM 3295 O O . THR A 1 462 ? 39.449 18.096 -33.309 1.00 69.03 462 THR A O 1
ATOM 3299 N N . ALA A 1 463 ? 40.168 19.357 -31.575 1.00 69.39 463 ALA A N 1
ATOM 3300 C CA . ALA A 1 463 ? 41.306 19.940 -32.281 1.00 68.23 463 ALA A CA 1
ATOM 3301 C C . ALA A 1 463 ? 40.911 20.672 -33.571 1.00 65.39 463 ALA A C 1
ATOM 3302 O O . ALA A 1 463 ? 41.688 20.722 -34.526 1.00 64.65 463 ALA A O 1
ATOM 3304 N N . SER A 1 464 ? 39.703 21.227 -33.606 1.00 61.12 464 SER A N 1
ATOM 3305 C CA . SER A 1 464 ? 39.326 22.111 -34.699 1.00 59.79 464 SER A CA 1
ATOM 3306 C C . SER A 1 464 ? 40.431 23.154 -34.886 1.00 59.99 464 SER A C 1
ATOM 3307 O O . SER A 1 464 ? 40.917 23.384 -35.994 1.00 54.15 464 SER A O 1
ATOM 3310 N N . GLY A 1 465 ? 40.834 23.766 -33.776 1.00 62.62 465 GLY A N 1
ATOM 3311 C CA . GLY A 1 465 ? 41.868 24.780 -33.784 1.00 59.08 465 GLY A CA 1
ATOM 3312 C C . GLY A 1 465 ? 43.248 24.206 -34.043 1.00 57.55 465 GLY A C 1
ATOM 3313 O O . GLY A 1 465 ? 44.068 24.836 -34.707 1.00 55.15 465 GLY A O 1
ATOM 3314 N N . CYS A 1 466 ? 43.513 23.012 -33.521 1.00 56.04 466 CYS A N 1
ATOM 3315 C CA . CYS A 1 466 ? 44.793 22.360 -33.788 1.00 57.74 466 CYS A CA 1
ATOM 3316 C C . CYS A 1 466 ? 44.945 22.116 -35.298 1.00 55.69 466 CYS A C 1
ATOM 3317 O O . CYS A 1 466 ? 45.997 22.397 -35.879 1.00 47.05 466 CYS A O 1
ATOM 3320 N N . SER A 1 467 ? 43.875 21.623 -35.929 1.00 59.70 467 SER A N 1
ATOM 3321 C CA . SER A 1 467 ? 43.849 21.370 -37.377 1.00 53.03 467 SER A CA 1
ATOM 3322 C C . SER A 1 467 ? 43.872 22.645 -38.218 1.00 50.29 467 SER A C 1
ATOM 3323 O O . SER A 1 467 ? 44.413 22.662 -39.332 1.00 46.94 467 SER A O 1
ATOM 3326 N N . LEU A 1 468 ? 43.286 23.713 -37.691 1.00 44.59 468 LEU A N 1
ATOM 3327 C CA . LEU A 1 468 ? 43.532 25.020 -38.269 1.00 44.22 468 LEU A CA 1
ATOM 3328 C C . LEU A 1 468 ? 45.041 25.271 -38.342 1.00 43.86 468 LEU A C 1
ATOM 3329 O O . LEU A 1 468 ? 45.556 25.707 -39.367 1.00 40.98 468 LEU A O 1
ATOM 3334 N N . GLY A 1 469 ? 45.742 24.972 -37.247 1.00 46.64 469 GLY A N 1
ATOM 3335 C CA . GLY A 1 469 ? 47.188 25.102 -37.182 1.00 41.35 469 GLY A CA 1
ATOM 3336 C C . GLY A 1 469 ? 47.923 24.279 -38.229 1.00 42.56 469 GLY A C 1
ATOM 3337 O O . GLY A 1 469 ? 48.890 24.747 -38.830 1.00 41.62 469 GLY A O 1
ATOM 3338 N N . SER A 1 470 ? 47.476 23.046 -38.450 1.00 44.27 470 SER A N 1
ATOM 3339 C CA . SER A 1 470 ? 48.038 22.217 -39.513 1.00 42.45 470 SER A CA 1
ATOM 3340 C C . SER A 1 470 ? 47.903 22.905 -40.869 1.00 45.67 470 SER A C 1
ATOM 3341 O O . SER A 1 470 ? 48.855 22.926 -41.653 1.00 45.45 470 SER A O 1
ATOM 3344 N N . THR A 1 471 ? 46.724 23.475 -41.136 1.00 42.56 471 THR A N 1
ATOM 3345 C CA . THR A 1 471 ? 46.449 24.114 -42.420 1.00 39.82 471 THR A CA 1
ATOM 3346 C C . THR A 1 471 ? 47.355 25.320 -42.627 1.00 40.25 471 THR A C 1
ATOM 3347 O O . THR A 1 471 ? 47.985 25.473 -43.673 1.00 41.14 471 THR A O 1
ATOM 3351 N N . ILE A 1 472 ? 47.426 26.174 -41.617 1.00 40.88 472 ILE A N 1
ATOM 3352 C CA . ILE A 1 472 ? 48.321 27.324 -41.648 1.00 38.36 472 ILE A CA 1
ATOM 3353 C C . ILE A 1 472 ? 49.774 26.903 -41.907 1.00 44.51 472 ILE A C 1
ATOM 3354 O O . ILE A 1 472 ? 50.454 27.479 -42.763 1.00 40.92 472 ILE A O 1
ATOM 3359 N N . ALA A 1 473 ? 50.239 25.889 -41.175 1.00 41.94 473 ALA A N 1
ATOM 3360 C CA . ALA A 1 473 ? 51.608 25.415 -41.311 1.00 38.37 473 ALA A CA 1
ATOM 3361 C C . ALA A 1 473 ? 51.908 25.029 -42.751 1.00 45.83 473 ALA A C 1
ATOM 3362 O O . ALA A 1 473 ? 52.965 25.376 -43.279 1.00 46.38 473 ALA A O 1
ATOM 3364 N N . CYS A 1 474 ? 50.981 24.309 -43.385 1.00 44.97 474 CYS A N 1
ATOM 3365 C CA . CYS A 1 474 ? 51.184 23.853 -44.764 1.00 45.59 474 CYS A CA 1
ATOM 3366 C C . CYS A 1 474 ? 51.241 25.030 -45.719 1.00 45.71 474 CYS A C 1
ATOM 3367 O O . CYS A 1 474 ? 52.135 25.113 -46.562 1.00 44.57 474 CYS A O 1
ATOM 3370 N N . MET A 1 475 ? 50.281 25.940 -45.577 1.00 45.02 475 MET A N 1
ATOM 3371 C CA . MET A 1 475 ? 50.261 27.143 -46.390 1.00 46.19 475 MET A CA 1
ATOM 3372 C C . MET A 1 475 ? 51.579 27.896 -46.218 1.00 47.85 475 MET A C 1
ATOM 3373 O O . MET A 1 475 ? 52.258 28.189 -47.201 1.00 52.97 475 MET A O 1
ATOM 3378 N N . ILE A 1 476 ? 51.945 28.200 -44.975 1.00 42.84 476 ILE A N 1
ATOM 3379 C CA . ILE A 1 476 ? 53.222 28.856 -44.722 1.00 47.56 476 ILE A CA 1
ATOM 3380 C C . ILE A 1 476 ? 54.360 27.975 -45.202 1.00 47.50 476 ILE A C 1
ATOM 3381 O O . ILE A 1 476 ? 55.372 28.466 -45.680 1.00 50.53 476 ILE A O 1
ATOM 3386 N N . GLY A 1 477 ? 54.199 26.668 -45.051 1.00 46.38 477 GLY A N 1
ATOM 3387 C CA . GLY A 1 477 ? 55.267 25.735 -45.350 1.00 48.28 477 GLY A CA 1
ATOM 3388 C C . GLY A 1 477 ? 55.801 25.857 -46.765 1.00 54.81 477 GLY A C 1
ATOM 3389 O O . GLY A 1 477 ? 57.016 25.967 -46.970 1.00 56.73 477 GLY A O 1
ATOM 3390 N N . GLY A 1 478 ? 54.890 25.853 -47.739 1.00 51.10 478 GLY A N 1
ATOM 3391 C CA . GLY A 1 478 ? 55.259 25.828 -49.146 1.00 54.07 478 GLY A CA 1
ATOM 3392 C C . GLY A 1 478 ? 55.680 27.164 -49.745 1.00 58.62 478 GLY A C 1
ATOM 3393 O O . GLY A 1 478 ? 56.027 27.250 -50.927 1.00 63.61 478 GLY A O 1
ATOM 3394 N N . GLN A 1 479 ? 55.653 28.215 -48.937 1.00 50.53 479 GLN A N 1
ATOM 3395 C CA . GLN A 1 479 ? 56.073 29.530 -49.403 1.00 56.40 479 GLN A CA 1
ATOM 3396 C C . GLN A 1 479 ? 57.562 29.618 -49.762 1.00 62.31 479 GLN A C 1
ATOM 3397 O O . GLN A 1 479 ? 58.425 29.078 -49.054 1.00 67.63 479 GLN A O 1
ATOM 3403 N N . PRO A 1 480 ? 57.857 30.301 -50.879 1.00 64.02 480 PRO A N 1
ATOM 3404 C CA . PRO A 1 480 ? 59.202 30.540 -51.404 1.00 63.36 480 PRO A CA 1
ATOM 3405 C C . PRO A 1 480 ? 59.877 31.700 -50.700 1.00 66.83 480 PRO A C 1
ATOM 3406 O O . PRO A 1 480 ? 59.296 32.349 -49.829 1.00 64.57 480 PRO A O 1
ATOM 3410 N N . SER A 1 481 ? 61.108 31.968 -51.107 1.00 67.93 481 SER A N 1
ATOM 3411 C CA . SER A 1 481 ? 61.859 33.082 -50.571 1.00 71.21 481 SER A CA 1
ATOM 3412 C C . SER A 1 481 ? 61.098 34.390 -50.793 1.00 70.77 481 SER A C 1
ATOM 3413 O O . SER A 1 481 ? 61.125 35.288 -49.952 1.00 69.70 481 SER A O 1
ATOM 3416 N N . GLU A 1 482 ? 60.402 34.484 -51.920 1.00 70.67 482 GLU A N 1
ATOM 3417 C CA . GLU A 1 482 ? 59.733 35.724 -52.308 1.00 71.33 482 GLU A CA 1
ATOM 3418 C C . GLU A 1 482 ? 58.282 35.769 -51.856 1.00 64.87 482 GLU A C 1
ATOM 3419 O O . GLU A 1 482 ? 57.566 36.721 -52.155 1.00 50.46 482 GLU A O 1
ATOM 3425 N N . GLY A 1 483 ? 57.851 34.731 -51.145 1.00 67.85 483 GLY A N 1
ATOM 3426 C CA . GLY A 1 483 ? 56.487 34.662 -50.646 1.00 60.23 483 GLY A CA 1
ATOM 3427 C C . GLY A 1 483 ? 56.201 35.711 -49.586 1.00 57.00 483 GLY A C 1
ATOM 3428 O O . GLY A 1 483 ? 57.061 36.528 -49.267 1.00 54.80 483 GLY A O 1
ATOM 3429 N N . ASN A 1 484 ? 54.984 35.696 -49.053 1.00 52.46 484 ASN A N 1
ATOM 3430 C CA . ASN A 1 484 ? 54.601 36.617 -47.990 1.00 54.33 484 ASN A CA 1
ATOM 3431 C C . ASN A 1 484 ? 53.968 35.868 -46.837 1.00 55.49 484 ASN A C 1
ATOM 3432 O O . ASN A 1 484 ? 52.967 35.171 -47.012 1.00 55.06 484 ASN A O 1
ATOM 3437 N N . LEU A 1 485 ? 54.551 36.027 -45.656 1.00 52.80 485 LEU A N 1
ATOM 3438 C CA . LEU A 1 485 ? 54.112 35.288 -44.492 1.00 47.14 485 LEU A CA 1
ATOM 3439 C C . LEU A 1 485 ? 52.656 35.583 -44.197 1.00 46.98 485 LEU A C 1
ATOM 3440 O O . LEU A 1 485 ? 51.836 34.669 -44.091 1.00 48.76 485 LEU A O 1
ATOM 3445 N N . PHE A 1 486 ? 52.322 36.861 -44.085 1.00 47.95 486 PHE A N 1
ATOM 3446 C CA . PHE A 1 486 ? 50.940 37.245 -43.796 1.00 48.10 486 PHE A CA 1
ATOM 3447 C C . PHE A 1 486 ? 49.926 36.612 -44.748 1.00 50.16 486 PHE A C 1
ATOM 3448 O O . PHE A 1 486 ? 48.968 35.991 -44.299 1.00 54.04 486 PHE A O 1
ATOM 3456 N N . HIS A 1 487 ? 50.134 36.770 -46.053 1.00 48.30 487 HIS A N 1
ATOM 3457 C CA . HIS A 1 487 ? 49.175 36.272 -47.031 1.00 49.89 487 HIS A CA 1
ATOM 3458 C C . HIS A 1 487 ? 48.970 34.774 -46.891 1.00 47.20 487 HIS A C 1
ATOM 3459 O O . HIS A 1 487 ? 47.870 34.267 -47.137 1.00 45.58 487 HIS A O 1
ATOM 3466 N N . ALA A 1 488 ? 50.025 34.061 -46.514 1.00 42.74 488 ALA A N 1
ATOM 3467 C CA . ALA A 1 488 ? 49.914 32.607 -46.400 1.00 42.98 488 ALA A CA 1
ATOM 3468 C C . ALA A 1 488 ? 49.122 32.182 -45.166 1.00 40.10 488 ALA A C 1
ATOM 3469 O O . ALA A 1 488 ? 48.455 31.157 -45.169 1.00 38.99 488 ALA A O 1
ATOM 3471 N N . VAL A 1 489 ? 49.188 32.975 -44.110 1.00 43.99 489 VAL A N 1
ATOM 3472 C CA . VAL A 1 489 ? 48.408 32.678 -42.920 1.00 44.39 489 VAL A CA 1
ATOM 3473 C C . VAL A 1 489 ? 46.933 32.926 -43.231 1.00 43.11 489 VAL A C 1
ATOM 3474 O O . VAL A 1 489 ? 46.061 32.130 -42.874 1.00 46.17 489 VAL A O 1
ATOM 3478 N N . VAL A 1 490 ? 46.643 34.023 -43.913 1.00 39.90 490 VAL A N 1
ATOM 3479 C CA . VAL A 1 490 ? 45.259 34.288 -44.269 1.00 44.93 490 VAL A CA 1
ATOM 3480 C C . VAL A 1 490 ? 44.778 33.248 -45.294 1.00 43.87 490 VAL A C 1
ATOM 3481 O O . VAL A 1 490 ? 43.688 32.695 -45.162 1.00 44.03 490 VAL A O 1
ATOM 3485 N N . ALA A 1 491 ? 45.598 32.966 -46.302 1.00 40.86 491 ALA A N 1
ATOM 3486 C CA . ALA A 1 491 ? 45.254 31.929 -47.260 1.00 39.13 491 ALA A CA 1
ATOM 3487 C C . ALA A 1 491 ? 44.720 30.704 -46.525 1.00 42.28 491 ALA A C 1
ATOM 3488 O O . ALA A 1 491 ? 43.642 30.203 -46.842 1.00 42.89 491 ALA A O 1
ATOM 3490 N N . GLY A 1 492 ? 45.458 30.252 -45.516 1.00 38.18 492 GLY A N 1
ATOM 3491 C CA . GLY A 1 492 ? 45.115 29.045 -44.793 1.00 35.56 492 GLY A CA 1
ATOM 3492 C C . GLY A 1 492 ? 43.924 29.136 -43.860 1.00 38.21 492 GLY A C 1
ATOM 3493 O O . GLY A 1 492 ? 43.307 28.124 -43.546 1.00 41.68 492 GLY A O 1
ATOM 3494 N N . VAL A 1 493 ? 43.596 30.331 -43.392 1.00 37.48 493 VAL A N 1
ATOM 3495 C CA . VAL A 1 493 ? 42.373 30.492 -42.614 1.00 39.64 493 VAL A CA 1
ATOM 3496 C C . VAL A 1 493 ? 41.126 30.530 -43.522 1.00 44.23 493 VAL A C 1
ATOM 3497 O O . VAL A 1 493 ? 40.092 29.942 -43.195 1.00 43.05 493 VAL A O 1
ATOM 3501 N N . MET A 1 494 ? 41.224 31.230 -44.652 1.00 43.92 494 MET A N 1
ATOM 3502 C CA . MET A 1 494 ? 40.177 31.194 -45.667 1.00 43.20 494 MET A CA 1
ATOM 3503 C C . MET A 1 494 ? 39.884 29.737 -45.973 1.00 45.19 494 MET A C 1
ATOM 3504 O O . MET A 1 494 ? 38.748 29.276 -45.856 1.00 45.29 494 MET A O 1
ATOM 3509 N N . LEU A 1 495 ? 40.933 29.018 -46.360 1.00 40.80 495 LEU A N 1
ATOM 3510 C CA . LEU A 1 495 ? 40.811 27.640 -46.787 1.00 40.47 495 LEU A CA 1
ATOM 3511 C C . LEU A 1 495 ? 40.090 26.820 -45.738 1.00 41.12 495 LEU A C 1
ATOM 3512 O O . LEU A 1 495 ? 39.104 26.156 -46.034 1.00 45.46 495 LEU A O 1
ATOM 3517 N N . TYR A 1 496 ? 40.574 26.876 -44.506 1.00 40.93 496 TYR A N 1
ATOM 3518 C CA . TYR A 1 496 ? 40.012 26.049 -43.445 1.00 44.19 496 TYR A CA 1
ATOM 3519 C C . TYR A 1 496 ? 38.552 26.424 -43.193 1.00 43.48 496 TYR A C 1
ATOM 3520 O O . TYR A 1 496 ? 37.705 25.562 -42.954 1.00 44.41 496 TYR A O 1
ATOM 3529 N N . LYS A 1 497 ? 38.261 27.717 -43.251 1.00 44.94 497 LYS A N 1
ATOM 3530 C CA . LYS A 1 497 ? 36.903 28.195 -43.040 1.00 46.29 497 LYS A CA 1
ATOM 3531 C C . LYS A 1 497 ? 36.022 27.816 -44.218 1.00 45.27 497 LYS A C 1
ATOM 3532 O O . LYS A 1 497 ? 34.859 27.453 -44.044 1.00 43.29 497 LYS A O 1
ATOM 3538 N N . ALA A 1 498 ? 36.579 27.905 -45.420 1.00 45.19 498 ALA A N 1
ATOM 3539 C CA . ALA A 1 498 ? 35.843 27.519 -46.615 1.00 45.69 498 ALA A CA 1
ATOM 3540 C C . ALA A 1 498 ? 35.502 26.031 -46.563 1.00 49.65 498 ALA A C 1
ATOM 3541 O O . ALA A 1 498 ? 34.405 25.620 -46.963 1.00 49.68 498 ALA A O 1
ATOM 3543 N N . ALA A 1 499 ? 36.432 25.226 -46.052 1.00 43.95 499 ALA A N 1
ATOM 3544 C CA . ALA A 1 499 ? 36.199 23.795 -45.960 1.00 38.56 499 ALA A CA 1
ATOM 3545 C C . ALA A 1 499 ? 35.202 23.464 -44.861 1.00 39.58 499 ALA A C 1
ATOM 3546 O O . ALA A 1 499 ? 34.463 22.486 -44.954 1.00 45.02 499 ALA A O 1
ATOM 3548 N N . GLY A 1 500 ? 35.153 24.291 -43.832 1.00 39.18 500 GLY A N 1
ATOM 3549 C CA . GLY A 1 500 ? 34.220 24.054 -42.750 1.00 42.14 500 GLY A CA 1
ATOM 3550 C C . GLY A 1 500 ? 32.796 24.389 -43.150 1.00 47.34 500 GLY A C 1
ATOM 3551 O O . GLY A 1 500 ? 31.843 23.749 -42.708 1.00 51.35 500 GLY A O 1
ATOM 3552 N N . LYS A 1 501 ? 32.646 25.411 -43.983 1.00 46.92 501 LYS A N 1
ATOM 3553 C CA . LYS A 1 501 ? 31.330 25.823 -44.439 1.00 48.72 501 LYS A CA 1
ATOM 3554 C C . LYS A 1 501 ? 30.707 24.664 -45.214 1.00 48.38 501 LYS A C 1
ATOM 3555 O O . LYS A 1 501 ? 29.568 24.263 -44.965 1.00 47.48 501 LYS A O 1
ATOM 3561 N N . ILE A 1 502 ? 31.478 24.121 -46.148 1.00 41.90 502 ILE A N 1
ATOM 3562 C CA . ILE A 1 502 ? 31.025 23.013 -46.960 1.00 39.88 502 ILE A CA 1
ATOM 3563 C C . ILE A 1 502 ? 30.654 21.809 -46.108 1.00 44.75 502 ILE A C 1
ATOM 3564 O O . ILE A 1 502 ? 29.554 21.283 -46.230 1.00 45.45 502 ILE A O 1
ATOM 3569 N N . ALA A 1 503 ? 31.552 21.386 -45.223 1.00 46.59 503 ALA A N 1
ATOM 3570 C CA . ALA A 1 503 ? 31.285 20.205 -44.403 1.00 45.20 503 ALA A CA 1
ATOM 3571 C C . ALA A 1 503 ? 30.017 20.353 -43.556 1.00 46.62 503 ALA A C 1
ATOM 3572 O O . ALA A 1 503 ? 29.281 19.389 -43.361 1.00 46.36 503 ALA A O 1
ATOM 3574 N N . SER A 1 504 ? 29.760 21.559 -43.062 1.00 46.65 504 SER A N 1
ATOM 3575 C CA . SER A 1 504 ? 28.590 21.797 -42.221 1.00 46.45 504 SER A CA 1
ATOM 3576 C C . SER A 1 504 ? 27.298 21.635 -43.005 1.00 48.82 504 SER A C 1
ATOM 3577 O O . SER A 1 504 ? 26.235 21.417 -42.425 1.00 51.88 504 SER A O 1
ATOM 3580 N N . GLU A 1 505 ? 27.392 21.763 -44.324 1.00 48.17 505 GLU A N 1
ATOM 3581 C CA . GLU A 1 505 ? 26.235 21.580 -45.198 1.00 49.76 505 GLU A CA 1
ATOM 3582 C C . GLU A 1 505 ? 25.999 20.097 -45.485 1.00 47.97 505 GLU A C 1
ATOM 3583 O O . GLU A 1 505 ? 24.871 19.620 -45.421 1.00 50.79 505 GLU A O 1
ATOM 3589 N N . LYS A 1 506 ? 27.078 19.372 -45.765 1.00 43.37 506 LYS A N 1
ATOM 3590 C CA . LYS A 1 506 ? 27.000 17.965 -46.136 1.00 43.12 506 LYS A CA 1
ATOM 3591 C C . LYS A 1 506 ? 26.938 16.972 -44.966 1.00 44.04 506 LYS A C 1
ATOM 3592 O O . LYS A 1 506 ? 26.744 15.778 -45.168 1.00 47.00 506 LYS A O 1
ATOM 3598 N N . CYS A 1 507 ? 27.094 17.446 -43.741 1.00 47.79 507 CYS A N 1
ATOM 3599 C CA . CYS A 1 507 ? 27.243 16.518 -42.623 1.00 46.44 507 CYS A CA 1
ATOM 3600 C C . CYS A 1 507 ? 25.899 16.164 -41.985 1.00 48.05 507 CYS A C 1
ATOM 3601 O O . CYS A 1 507 ? 24.890 16.780 -42.291 1.00 46.18 507 CYS A O 1
ATOM 3604 N N . ASN A 1 508 ? 25.888 15.172 -41.098 1.00 48.98 508 ASN A N 1
ATOM 3605 C CA . ASN A 1 508 ? 24.677 14.827 -40.349 1.00 49.17 508 ASN A CA 1
ATOM 3606 C C . ASN A 1 508 ? 24.881 14.828 -38.821 1.00 52.67 508 ASN A C 1
ATOM 3607 O O . ASN A 1 508 ? 24.119 14.203 -38.076 1.00 50.90 508 ASN A O 1
ATOM 3612 N N . GLY A 1 509 ? 25.902 15.550 -38.363 1.00 53.27 509 GLY A N 1
ATOM 3613 C CA . GLY A 1 509 ? 26.295 15.557 -36.960 1.00 51.34 509 GLY A CA 1
ATOM 3614 C C . GLY A 1 509 ? 27.804 15.642 -36.814 1.00 50.41 509 GLY A C 1
ATOM 3615 O O . GLY A 1 509 ? 28.523 15.687 -37.814 1.00 52.14 509 GLY A O 1
ATOM 3616 N N . SER A 1 510 ? 28.292 15.656 -35.577 1.00 50.66 510 SER A N 1
ATOM 3617 C CA . SER A 1 510 ? 29.724 15.817 -35.319 1.00 48.31 510 SER A CA 1
ATOM 3618 C C . SER A 1 510 ? 30.576 14.828 -36.086 1.00 46.68 510 SER A C 1
ATOM 3619 O O . SER A 1 510 ? 31.558 15.201 -36.722 1.00 49.42 510 SER A O 1
ATOM 3622 N N . GLY A 1 511 ? 30.200 13.560 -36.001 1.00 47.35 511 GLY A N 1
ATOM 3623 C CA . GLY A 1 511 ? 30.989 12.479 -36.562 1.00 51.35 511 GLY A CA 1
ATOM 3624 C C . GLY A 1 511 ? 31.334 12.647 -38.025 1.00 50.19 511 GLY A C 1
ATOM 3625 O O . GLY A 1 511 ? 32.500 12.559 -38.403 1.00 50.95 511 GLY A O 1
ATOM 3626 N N . SER A 1 512 ? 30.319 12.871 -38.851 1.00 48.02 512 SER A N 1
ATOM 3627 C CA . SER A 1 512 ? 30.537 13.040 -40.283 1.00 51.15 512 SER A CA 1
ATOM 3628 C C . SER A 1 512 ? 31.052 14.432 -40.611 1.00 47.78 512 SER A C 1
ATOM 3629 O O . SER A 1 512 ? 31.694 14.636 -41.645 1.00 49.82 512 SER A O 1
ATOM 3632 N N . PHE A 1 513 ? 30.778 15.395 -39.739 1.00 44.49 513 PHE A N 1
ATOM 3633 C CA . PHE A 1 513 ? 31.346 16.716 -39.954 1.00 46.24 513 PHE A CA 1
ATOM 3634 C C . PHE A 1 513 ? 32.851 16.610 -40.177 1.00 49.78 513 PHE A C 1
ATOM 3635 O O . PHE A 1 513 ? 33.396 17.244 -41.083 1.00 47.80 513 PHE A O 1
ATOM 3643 N N . GLN A 1 514 ? 33.523 15.804 -39.356 1.00 48.18 514 GLN A N 1
ATOM 3644 C CA . GLN A 1 514 ? 34.976 15.725 -39.422 1.00 45.14 514 GLN A CA 1
ATOM 3645 C C . GLN A 1 514 ? 35.482 15.093 -40.711 1.00 45.71 514 GLN A C 1
ATOM 3646 O O . GLN A 1 514 ? 36.469 15.547 -41.289 1.00 42.42 514 GLN A O 1
ATOM 3652 N N . VAL A 1 515 ? 34.806 14.047 -41.166 1.00 48.93 515 VAL A N 1
ATOM 3653 C CA . VAL A 1 515 ? 35.219 13.377 -42.392 1.00 48.20 515 VAL A CA 1
ATOM 3654 C C . VAL A 1 515 ? 34.958 14.271 -43.597 1.00 46.99 515 VAL A C 1
ATOM 3655 O O . VAL A 1 515 ? 35.719 14.261 -44.559 1.00 50.01 515 VAL A O 1
ATOM 3659 N N . GLU A 1 516 ? 33.905 15.074 -43.535 1.00 45.09 516 GLU A N 1
ATOM 3660 C CA . GLU A 1 516 ? 33.649 16.023 -44.609 1.00 45.07 516 GLU A CA 1
ATOM 3661 C C . GLU A 1 516 ? 34.650 17.172 -44.590 1.00 44.75 516 GLU A C 1
ATOM 3662 O O . GLU A 1 516 ? 35.111 17.617 -45.633 1.00 45.26 516 GLU A O 1
ATOM 3668 N N . LEU A 1 517 ? 34.985 17.654 -43.401 1.00 43.75 517 LEU A N 1
ATOM 3669 C CA . LEU A 1 517 ? 35.989 18.699 -43.271 1.00 42.74 517 LEU A CA 1
ATOM 3670 C C . LEU A 1 517 ? 37.279 18.316 -44.002 1.00 41.14 517 LEU A C 1
ATOM 3671 O O . LEU A 1 517 ? 37.861 19.126 -44.718 1.00 37.98 517 LEU A O 1
ATOM 3676 N N . ILE A 1 518 ? 37.718 17.077 -43.833 1.00 38.67 518 ILE A N 1
ATOM 3677 C CA . ILE A 1 518 ? 38.916 16.629 -44.517 1.00 42.11 518 ILE A CA 1
ATOM 3678 C C . ILE A 1 518 ? 38.683 16.536 -46.014 1.00 40.33 518 ILE A C 1
ATOM 3679 O O . ILE A 1 518 ? 39.435 17.099 -46.811 1.00 39.64 518 ILE A O 1
ATOM 3684 N N . ASP A 1 519 ? 37.635 15.822 -46.397 1.00 43.65 519 ASP A N 1
ATOM 3685 C CA . ASP A 1 519 ? 37.240 15.766 -47.801 1.00 45.74 519 ASP A CA 1
ATOM 3686 C C . ASP A 1 519 ? 37.209 17.157 -48.442 1.00 43.52 519 ASP A C 1
ATOM 3687 O O . ASP A 1 519 ? 37.790 17.367 -49.503 1.00 41.77 519 ASP A O 1
ATOM 3692 N N . ALA A 1 520 ? 36.533 18.098 -47.787 1.00 39.12 520 ALA A N 1
ATOM 3693 C CA . ALA A 1 520 ? 36.396 19.448 -48.316 1.00 42.27 520 ALA A CA 1
ATOM 3694 C C . ALA A 1 520 ? 37.753 20.094 -48.563 1.00 44.04 520 ALA A C 1
ATOM 3695 O O . ALA A 1 520 ? 37.940 20.773 -49.575 1.00 44.81 520 ALA A O 1
ATOM 3697 N N . LEU A 1 521 ? 38.693 19.883 -47.638 1.00 43.45 521 LEU A N 1
ATOM 3698 C CA . LEU A 1 521 ? 40.054 20.409 -47.776 1.00 39.22 521 LEU A CA 1
ATOM 3699 C C . LEU A 1 521 ? 40.744 19.721 -48.933 1.00 42.90 521 LEU A C 1
ATOM 3700 O O . LEU A 1 521 ? 41.490 20.348 -49.689 1.00 41.34 521 LEU A O 1
ATOM 3705 N N . TYR A 1 522 ? 40.499 18.417 -49.051 1.00 40.30 522 TYR A N 1
ATOM 3706 C CA . TYR A 1 522 ? 41.076 17.619 -50.120 1.00 41.77 522 TYR A CA 1
ATOM 3707 C C . TYR A 1 522 ? 40.567 18.075 -51.479 1.00 48.44 522 TYR A C 1
ATOM 3708 O O . TYR A 1 522 ? 41.340 18.198 -52.426 1.00 51.02 522 TYR A O 1
ATOM 3717 N N . ARG A 1 523 ? 39.258 18.308 -51.573 1.00 46.50 523 ARG A N 1
ATOM 3718 C CA . ARG A 1 523 ? 38.632 18.733 -52.824 1.00 46.72 523 ARG A CA 1
ATOM 3719 C C . ARG A 1 523 ? 39.049 20.161 -53.166 1.00 51.87 523 ARG A C 1
ATOM 3720 O O . ARG A 1 523 ? 39.430 20.456 -54.303 1.00 53.32 523 ARG A O 1
ATOM 3728 N N . LEU A 1 524 ? 38.987 21.036 -52.166 1.00 47.80 524 LEU A N 1
ATOM 3729 C CA . LEU A 1 524 ? 39.224 22.461 -52.361 1.00 45.20 524 LEU A CA 1
ATOM 3730 C C . LEU A 1 524 ? 40.598 22.791 -52.925 1.00 46.99 524 LEU A C 1
ATOM 3731 O O . LEU A 1 524 ? 40.741 23.734 -53.698 1.00 55.94 524 LEU A O 1
ATOM 3736 N N . THR A 1 525 ? 41.606 22.015 -52.548 1.00 45.14 525 THR A N 1
ATOM 3737 C CA . THR A 1 525 ? 42.972 22.326 -52.936 1.00 47.22 525 THR A CA 1
ATOM 3738 C C . THR A 1 525 ? 43.357 21.577 -54.202 1.00 52.74 525 THR A C 1
ATOM 3739 O O . THR A 1 525 ? 44.305 21.942 -54.892 1.00 56.65 525 THR A O 1
ATOM 3743 N N . ARG A 1 526 ? 42.617 20.525 -54.515 1.00 50.60 526 ARG A N 1
ATOM 3744 C CA . ARG A 1 526 ? 42.845 19.830 -55.766 1.00 52.56 526 ARG A CA 1
ATOM 3745 C C . ARG A 1 526 ? 42.421 20.725 -56.947 1.00 61.31 526 ARG A C 1
ATOM 3746 O O . ARG A 1 526 ? 42.886 20.547 -58.073 1.00 68.72 526 ARG A O 1
ATOM 3754 N N . GLU A 1 527 ? 41.556 21.701 -56.680 1.00 61.85 527 GLU A N 1
ATOM 3755 C CA . GLU A 1 527 ? 41.142 22.686 -57.683 1.00 58.14 527 GLU A CA 1
ATOM 3756 C C . GLU A 1 527 ? 41.197 24.101 -57.111 1.00 65.65 527 GLU A C 1
ATOM 3757 O O . GLU A 1 527 ? 40.177 24.602 -56.643 1.00 72.02 527 GLU A O 1
ATOM 3763 N N . ASN A 1 528 ? 42.355 24.758 -57.116 1.00 63.77 528 ASN A N 1
ATOM 3764 C CA . ASN A 1 528 ? 42.375 26.121 -56.588 1.00 60.96 528 ASN A CA 1
ATOM 3765 C C . ASN A 1 528 ? 41.409 26.958 -57.381 1.00 60.43 528 ASN A C 1
ATOM 3766 O O . ASN A 1 528 ? 41.755 27.470 -58.439 1.00 64.25 528 ASN A O 1
ATOM 3771 N N . THR A 1 529 ? 40.196 27.100 -56.881 1.00 57.04 529 THR A N 1
ATOM 3772 C CA . THR A 1 529 ? 39.307 28.089 -57.441 1.00 58.34 529 THR A CA 1
ATOM 3773 C C . THR A 1 529 ? 38.751 28.868 -56.276 1.00 56.82 529 THR A C 1
ATOM 3774 O O . THR A 1 529 ? 37.561 28.799 -55.989 1.00 64.79 529 THR A O 1
ATOM 3778 N N . PRO A 1 530 ? 39.627 29.601 -55.583 1.00 52.66 530 PRO A N 1
ATOM 3779 C CA . PRO A 1 530 ? 39.185 30.358 -54.416 1.00 54.40 530 PRO A CA 1
ATOM 3780 C C . PRO A 1 530 ? 38.034 31.312 -54.746 1.00 58.92 530 PRO A C 1
ATOM 3781 O O . PRO A 1 530 ? 37.287 31.645 -53.820 1.00 58.95 530 PRO A O 1
ATOM 3785 N N . VAL A 1 531 ? 37.888 31.731 -56.012 1.00 57.24 531 VAL A N 1
ATOM 3786 C CA . VAL A 1 531 ? 36.768 32.598 -56.422 1.00 60.06 531 VAL A CA 1
ATOM 3787 C C . VAL A 1 531 ? 35.445 31.997 -55.963 1.00 58.12 531 VAL A C 1
ATOM 3788 O O . VAL A 1 531 ? 34.481 32.707 -55.673 1.00 56.04 531 VAL A O 1
ATOM 3790 N N . THR A 1 532 ? 35.440 30.672 -55.891 1.00 54.88 532 THR A N 1
ATOM 3791 C CA . THR A 1 532 ? 34.314 29.862 -55.443 1.00 51.61 532 THR A CA 1
ATOM 3792 C C . THR A 1 532 ? 34.037 29.849 -53.929 1.00 58.65 532 THR A C 1
ATOM 3793 O O . THR A 1 532 ? 32.883 29.705 -53.528 1.00 52.41 532 THR A O 1
ATOM 3797 N N . TRP A 1 533 ? 35.074 29.983 -53.092 1.00 55.24 533 TRP A N 1
ATOM 3798 C CA . TRP A 1 533 ? 34.915 29.775 -51.647 1.00 48.63 533 TRP A CA 1
ATOM 3799 C C . TRP A 1 533 ? 33.905 30.701 -50.991 1.00 49.36 533 TRP A C 1
ATOM 3800 O O . TRP A 1 533 ? 33.571 31.743 -51.536 1.00 49.88 533 TRP A O 1
ATOM 3811 N N . ALA A 1 534 ? 33.440 30.315 -49.807 1.00 49.53 534 ALA A N 1
ATOM 3812 C CA . ALA A 1 534 ? 32.350 31.019 -49.128 1.00 53.87 534 ALA A CA 1
ATOM 3813 C C . ALA A 1 534 ? 32.746 32.122 -48.126 1.00 57.81 534 ALA A C 1
ATOM 3814 O O . ALA A 1 534 ? 31.924 32.993 -47.814 1.00 54.68 534 ALA A O 1
ATOM 3816 N N . PRO A 1 535 ? 33.982 32.080 -47.591 1.00 57.36 535 PRO A N 1
ATOM 3817 C CA . PRO A 1 535 ? 34.236 33.046 -46.513 1.00 55.22 535 PRO A CA 1
ATOM 3818 C C . PRO A 1 535 ? 34.556 34.427 -47.056 1.00 51.71 535 PRO A C 1
ATOM 3819 O O . PRO A 1 535 ? 35.121 34.534 -48.146 1.00 51.42 535 PRO A O 1
ATOM 3823 N N . LYS A 1 536 ? 34.203 35.454 -46.283 1.00 51.80 536 LYS A N 1
ATOM 3824 C CA . LYS A 1 536 ? 34.414 36.853 -46.645 1.00 52.00 536 LYS A CA 1
ATOM 3825 C C . LYS A 1 536 ? 35.588 37.456 -45.849 1.00 53.15 536 LYS A C 1
ATOM 3826 O O . LYS A 1 536 ? 35.614 37.410 -44.613 1.00 48.00 536 LYS A O 1
ATOM 3832 N N . LEU A 1 537 ? 36.543 38.029 -46.574 1.00 48.33 537 LEU A N 1
ATOM 3833 C CA . LEU A 1 537 ? 37.761 38.595 -46.005 1.00 43.65 537 LEU A CA 1
ATOM 3834 C C . LEU A 1 537 ? 37.673 40.106 -45.974 1.00 47.67 537 LEU A C 1
ATOM 3835 O O . LEU A 1 537 ? 37.484 40.719 -47.021 1.00 56.56 537 LEU A O 1
ATOM 3840 N N . THR A 1 538 ? 37.815 40.711 -44.794 1.00 46.04 538 THR A N 1
ATOM 3841 C CA . THR A 1 538 ? 37.603 42.159 -44.641 1.00 46.43 538 THR A CA 1
ATOM 3842 C C . THR A 1 538 ? 38.589 42.842 -43.694 1.00 48.61 538 THR A C 1
ATOM 3843 O O . THR A 1 538 ? 39.073 42.228 -42.749 1.00 55.10 538 THR A O 1
ATOM 3847 N N . HIS A 1 539 ? 38.872 44.117 -43.937 1.00 43.00 539 HIS A N 1
ATOM 3848 C CA . HIS A 1 539 ? 39.638 44.916 -42.996 1.00 46.49 539 HIS A CA 1
ATOM 3849 C C . HIS A 1 539 ? 38.888 45.033 -41.684 1.00 53.78 539 HIS A C 1
ATOM 3850 O O . HIS A 1 539 ? 37.657 45.071 -41.680 1.00 47.91 539 HIS A O 1
ATOM 3857 N N . THR A 1 540 ? 39.633 45.089 -40.577 1.00 54.70 540 THR A N 1
ATOM 3858 C CA . THR A 1 540 ? 39.037 45.207 -39.243 1.00 58.04 540 THR A CA 1
ATOM 3859 C C . THR A 1 540 ? 38.618 46.650 -38.950 1.00 68.83 540 THR A C 1
ATOM 3860 O O . THR A 1 540 ? 37.742 46.907 -38.115 1.00 69.21 540 THR A O 1
ATOM 3863 N N . LYS B 1 2 ? 38.869 -6.961 35.542 1.00 56.64 2 LYS B N 1
ATOM 3864 C CA . LYS B 1 2 ? 38.042 -5.811 35.916 1.00 65.91 2 LYS B CA 1
ATOM 3865 C C . LYS B 1 2 ? 37.231 -5.200 34.755 1.00 72.51 2 LYS B C 1
ATOM 3866 O O . LYS B 1 2 ? 36.277 -4.450 34.995 1.00 68.42 2 LYS B O 1
ATOM 3872 N N . PHE B 1 3 ? 37.632 -5.475 33.513 1.00 72.82 3 PHE B N 1
ATOM 3873 C CA . PHE B 1 3 ? 36.815 -5.134 32.345 1.00 69.03 3 PHE B CA 1
ATOM 3874 C C . PHE B 1 3 ? 36.373 -6.436 31.693 1.00 72.93 3 PHE B C 1
ATOM 3875 O O . PHE B 1 3 ? 37.205 -7.308 31.416 1.00 70.21 3 PHE B O 1
ATOM 3883 N N . SER B 1 4 ? 35.071 -6.579 31.458 1.00 69.19 4 SER B N 1
ATOM 3884 C CA . SER B 1 4 ? 34.557 -7.768 30.785 1.00 68.89 4 SER B CA 1
ATOM 3885 C C . SER B 1 4 ? 34.752 -7.627 29.279 1.00 69.09 4 SER B C 1
ATOM 3886 O O . SER B 1 4 ? 34.726 -6.518 28.749 1.00 66.82 4 SER B O 1
ATOM 3889 N N . LYS B 1 5 ? 34.946 -8.746 28.592 1.00 67.66 5 LYS B N 1
ATOM 3890 C CA . LYS B 1 5 ? 35.175 -8.709 27.154 1.00 66.28 5 LYS B CA 1
ATOM 3891 C C . LYS B 1 5 ? 34.143 -7.843 26.424 1.00 68.01 5 LYS B C 1
ATOM 3892 O O . LYS B 1 5 ? 34.438 -7.264 25.381 1.00 66.94 5 LYS B O 1
ATOM 3898 N N . GLU B 1 6 ? 32.939 -7.746 26.981 1.00 66.16 6 GLU B N 1
ATOM 3899 C CA . GLU B 1 6 ? 31.844 -7.044 26.317 1.00 66.77 6 GLU B CA 1
ATOM 3900 C C . GLU B 1 6 ? 31.893 -5.537 26.568 1.00 65.44 6 GLU B C 1
ATOM 3901 O O . GLU B 1 6 ? 31.219 -4.763 25.890 1.00 65.29 6 GLU B O 1
ATOM 3907 N N . GLN B 1 7 ? 32.688 -5.119 27.545 1.00 64.18 7 GLN B N 1
ATOM 3908 C CA . GLN B 1 7 ? 32.740 -3.710 27.918 1.00 60.60 7 GLN B CA 1
ATOM 3909 C C . GLN B 1 7 ? 33.762 -2.917 27.104 1.00 60.66 7 GLN B C 1
ATOM 3910 O O . GLN B 1 7 ? 33.895 -1.708 27.278 1.00 62.75 7 GLN B O 1
ATOM 3916 N N . PHE B 1 8 ? 34.476 -3.601 26.214 1.00 57.46 8 PHE B N 1
ATOM 3917 C CA . PHE B 1 8 ? 35.482 -2.969 25.361 1.00 52.65 8 PHE B CA 1
ATOM 3918 C C . PHE B 1 8 ? 34.873 -2.203 24.186 1.00 56.26 8 PHE B C 1
ATOM 3919 O O . PHE B 1 8 ? 34.314 -2.803 23.271 1.00 62.16 8 PHE B O 1
ATOM 3927 N N . ASP B 1 9 ? 34.991 -0.881 24.206 1.00 52.05 9 ASP B N 1
ATOM 3928 C CA . ASP B 1 9 ? 34.570 -0.054 23.084 1.00 45.46 9 ASP B CA 1
ATOM 3929 C C . ASP B 1 9 ? 35.754 0.045 22.120 1.00 52.32 9 ASP B C 1
ATOM 3930 O O . ASP B 1 9 ? 36.840 0.472 22.516 1.00 51.68 9 ASP B O 1
ATOM 3935 N N . TYR B 1 10 ? 35.567 -0.362 20.866 1.00 47.85 10 TYR B N 1
ATOM 3936 C CA . TYR B 1 10 ? 36.686 -0.374 19.923 1.00 47.55 10 TYR B CA 1
ATOM 3937 C C . TYR B 1 10 ? 36.699 0.850 19.042 1.00 47.77 10 TYR B C 1
ATOM 3938 O O . TYR B 1 10 ? 37.554 0.971 18.167 1.00 51.10 10 TYR B O 1
ATOM 3947 N N . SER B 1 11 ? 35.744 1.744 19.278 1.00 48.09 11 SER B N 1
ATOM 3948 C CA . SER B 1 11 ? 35.536 2.936 18.455 1.00 49.03 11 SER B CA 1
ATOM 3949 C C . SER B 1 11 ? 36.806 3.488 17.834 1.00 54.70 11 SER B C 1
ATOM 3950 O O . SER B 1 11 ? 37.055 3.302 16.641 1.00 48.88 11 SER B O 1
ATOM 3953 N N . LEU B 1 12 ? 37.580 4.193 18.667 1.00 52.58 12 LEU B N 1
ATOM 3954 C CA . LEU B 1 12 ? 38.859 4.787 18.289 1.00 46.92 12 LEU B CA 1
ATOM 3955 C C . LEU B 1 12 ? 39.958 4.178 19.146 1.00 49.45 12 LEU B C 1
ATOM 3956 O O . LEU B 1 12 ? 40.096 4.513 20.318 1.00 51.13 12 LEU B O 1
ATOM 3961 N N . TYR B 1 13 ? 40.741 3.287 18.550 1.00 47.98 13 TYR B N 1
ATOM 3962 C CA . TYR B 1 13 ? 41.729 2.492 19.272 1.00 46.29 13 TYR B CA 1
ATOM 3963 C C . TYR B 1 13 ? 43.136 3.017 18.987 1.00 48.67 13 TYR B C 1
ATOM 3964 O O . TYR B 1 13 ? 43.648 2.875 17.878 1.00 49.30 13 TYR B O 1
ATOM 3973 N N . LEU B 1 14 ? 43.745 3.633 20.001 1.00 53.95 14 LEU B N 1
ATOM 3974 C CA . LEU B 1 14 ? 45.075 4.250 19.899 1.00 48.44 14 LEU B CA 1
ATOM 3975 C C . LEU B 1 14 ? 46.187 3.261 20.235 1.00 47.70 14 LEU B C 1
ATOM 3976 O O . LEU B 1 14 ? 46.153 2.596 21.271 1.00 45.59 14 LEU B O 1
ATOM 3981 N N . VAL B 1 15 ? 47.166 3.167 19.346 1.00 46.20 15 VAL B N 1
ATOM 3982 C CA . VAL B 1 15 ? 48.294 2.264 19.529 1.00 49.83 15 VAL B CA 1
ATOM 3983 C C . VAL B 1 15 ? 49.589 3.080 19.578 1.00 56.08 15 VAL B C 1
ATOM 3984 O O . VAL B 1 15 ? 49.877 3.824 18.636 1.00 58.15 15 VAL B O 1
ATOM 3988 N N . THR B 1 16 ? 50.360 2.963 20.666 1.00 47.37 16 THR B N 1
ATOM 3989 C CA . THR B 1 16 ? 51.474 3.898 20.894 1.00 49.61 16 THR B CA 1
ATOM 3990 C C . THR B 1 16 ? 52.749 3.554 20.136 1.00 55.55 16 THR B C 1
ATOM 3991 O O . THR B 1 16 ? 52.961 2.411 19.729 1.00 59.49 16 THR B O 1
ATOM 3995 N N . ASP B 1 17 ? 53.587 4.567 19.942 1.00 57.86 17 ASP B N 1
ATOM 3996 C CA . ASP B 1 17 ? 54.950 4.382 19.444 1.00 67.11 17 ASP B CA 1
ATOM 3997 C C . ASP B 1 17 ? 55.839 5.433 20.115 1.00 72.21 17 ASP B C 1
ATOM 3998 O O . ASP B 1 17 ? 55.758 6.619 19.801 1.00 70.96 17 ASP B O 1
ATOM 4003 N N . SER B 1 18 ? 56.678 4.996 21.047 1.00 73.92 18 SER B N 1
ATOM 4004 C CA . SER B 1 18 ? 57.401 5.923 21.922 1.00 73.55 18 SER B CA 1
ATOM 4005 C C . SER B 1 18 ? 58.426 6.815 21.214 1.00 69.90 18 SER B C 1
ATOM 4006 O O . SER B 1 18 ? 58.781 7.869 21.726 1.00 63.65 18 SER B O 1
ATOM 4009 N N . GLY B 1 19 ? 58.895 6.399 20.042 1.00 71.28 19 GLY B N 1
ATOM 4010 C CA . GLY B 1 19 ? 59.953 7.128 19.366 1.00 70.75 19 GLY B CA 1
ATOM 4011 C C . GLY B 1 19 ? 59.516 7.920 18.149 1.00 70.04 19 GLY B C 1
ATOM 4012 O O . GLY B 1 19 ? 60.229 7.982 17.151 1.00 76.63 19 GLY B O 1
ATOM 4013 N N . MET B 1 20 ? 58.350 8.542 18.238 1.00 66.36 20 MET B N 1
ATOM 4014 C CA . MET B 1 20 ? 57.782 9.269 17.114 1.00 61.73 2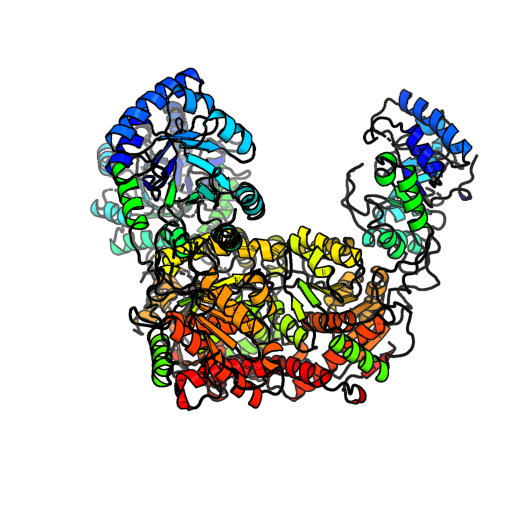0 MET B CA 1
ATOM 4015 C C . MET B 1 20 ? 57.050 10.483 17.667 1.00 62.40 20 MET B C 1
ATOM 4016 O O . MET B 1 20 ? 56.537 11.313 16.925 1.00 60.52 20 MET B O 1
ATOM 4021 N N . ILE B 1 21 ? 57.045 10.579 18.994 1.00 67.31 21 ILE B N 1
ATOM 4022 C CA . ILE B 1 21 ? 56.508 11.726 19.721 1.00 70.61 21 ILE B CA 1
ATOM 4023 C C . ILE B 1 21 ? 57.324 12.998 19.481 1.00 73.50 21 ILE B C 1
ATOM 4024 O O . ILE B 1 21 ? 58.555 12.969 19.538 1.00 71.32 21 ILE B O 1
ATOM 4029 N N . PRO B 1 22 ? 56.633 14.122 19.219 1.00 72.29 22 PRO B N 1
ATOM 4030 C CA . PRO B 1 22 ? 57.229 15.445 18.996 1.00 76.73 22 PRO B CA 1
ATOM 4031 C C . PRO B 1 22 ? 57.862 16.008 20.269 1.00 80.09 22 PRO B C 1
ATOM 4032 O O . PRO B 1 22 ? 57.396 15.681 21.364 1.00 79.27 22 PRO B O 1
ATOM 4036 N N . GLU B 1 23 ? 58.882 16.856 20.124 1.00 84.08 23 GLU B N 1
ATOM 4037 C CA . GLU B 1 23 ? 59.557 17.469 21.273 1.00 87.30 23 GLU B CA 1
ATOM 4038 C C . GLU B 1 23 ? 58.634 18.355 22.109 1.00 84.88 23 GLU B C 1
ATOM 4039 O O . GLU B 1 23 ? 57.656 18.913 21.599 1.00 77.87 23 GLU B O 1
ATOM 4045 N N . GLY B 1 24 ? 58.958 18.489 23.394 1.00 78.45 24 GLY B N 1
ATOM 4046 C CA . GLY B 1 24 ? 58.110 19.219 24.320 1.00 77.81 24 GLY B CA 1
ATOM 4047 C C . GLY B 1 24 ? 56.761 18.539 24.450 1.00 79.16 24 GLY B C 1
ATOM 4048 O O . GLY B 1 24 ? 55.732 19.186 24.656 1.00 75.79 24 GLY B O 1
ATOM 4049 N N . LYS B 1 25 ? 56.784 17.217 24.313 1.00 79.69 25 LYS B N 1
ATOM 4050 C CA . LYS B 1 25 ? 55.589 16.386 24.357 1.00 72.52 25 LYS B CA 1
ATOM 4051 C C . LYS B 1 25 ? 55.995 15.010 24.838 1.00 71.42 25 LYS B C 1
ATOM 4052 O O . LYS B 1 25 ? 57.072 14.529 24.493 1.00 75.18 25 LYS B O 1
ATOM 4058 N N . THR B 1 26 ? 55.146 14.382 25.644 1.00 67.77 26 THR B N 1
ATOM 4059 C CA . THR B 1 26 ? 55.433 13.041 26.151 1.00 67.30 26 THR B CA 1
ATOM 4060 C C . THR B 1 26 ? 54.322 12.050 25.822 1.00 65.76 26 THR B C 1
ATOM 4061 O O . THR B 1 26 ? 53.188 12.451 25.560 1.00 66.73 26 THR B O 1
ATOM 4065 N N . LEU B 1 27 ? 54.646 10.758 25.847 1.00 61.87 27 LEU B N 1
ATOM 4066 C CA . LEU B 1 27 ? 53.641 9.730 25.610 1.00 55.76 27 LEU B CA 1
ATOM 4067 C C . LEU B 1 27 ? 52.445 9.927 26.524 1.00 56.00 27 LEU B C 1
ATOM 4068 O O . LEU B 1 27 ? 51.306 9.933 26.069 1.00 65.11 27 LEU B O 1
ATOM 4073 N N . TYR B 1 28 ? 52.699 10.092 27.811 1.00 54.92 28 TYR B N 1
ATOM 4074 C CA . TYR B 1 28 ? 51.631 10.388 28.749 1.00 59.97 28 TYR B CA 1
ATOM 4075 C C . TYR B 1 28 ? 50.828 11.601 28.279 1.00 62.43 28 TYR B C 1
ATOM 4076 O O . TYR B 1 28 ? 49.604 11.654 28.442 1.00 66.18 28 TYR B O 1
ATOM 4085 N N . GLY B 1 29 ? 51.522 12.570 27.689 1.00 59.70 29 GLY B N 1
ATOM 4086 C CA . GLY B 1 29 ? 50.894 13.808 27.261 1.00 58.87 29 GLY B CA 1
ATOM 4087 C C . GLY B 1 29 ? 50.002 13.611 26.052 1.00 63.77 29 GLY B C 1
ATOM 4088 O O . GLY B 1 29 ? 48.912 14.180 25.969 1.00 61.40 29 GLY B O 1
ATOM 4089 N N . GLN B 1 30 ? 50.474 12.803 25.109 1.00 61.52 30 GLN B N 1
ATOM 4090 C CA . GLN B 1 30 ? 49.707 12.497 23.916 1.00 56.59 30 GLN B CA 1
ATOM 4091 C C . GLN B 1 30 ? 48.561 11.553 24.253 1.00 57.30 30 GLN B C 1
ATOM 4092 O O . GLN B 1 30 ? 47.437 11.751 23.804 1.00 57.98 30 GLN B O 1
ATOM 4098 N N . VAL B 1 31 ? 48.832 10.537 25.061 1.00 55.11 31 VAL B N 1
ATOM 4099 C CA . VAL B 1 31 ? 47.798 9.563 25.379 1.00 51.99 31 VAL B CA 1
ATOM 4100 C C . VAL B 1 31 ? 46.720 10.151 26.266 1.00 57.26 31 VAL B C 1
ATOM 4101 O O . VAL B 1 31 ? 45.640 9.594 26.370 1.00 66.62 31 VAL B O 1
ATOM 4105 N N . GLU B 1 32 ? 46.993 11.281 26.901 1.00 63.82 32 GLU B N 1
ATOM 4106 C CA . GLU B 1 32 ? 45.965 11.919 27.719 1.00 67.51 32 GLU B CA 1
ATOM 4107 C C . GLU B 1 32 ? 45.005 12.799 26.899 1.00 64.94 32 GLU B C 1
ATOM 4108 O O . GLU B 1 32 ? 43.805 12.846 27.173 1.00 67.21 32 GLU B O 1
ATOM 4114 N N . ALA B 1 33 ? 45.541 13.497 25.903 1.00 64.19 33 ALA B N 1
ATOM 4115 C CA . ALA B 1 33 ? 44.721 14.299 25.002 1.00 65.70 33 ALA B CA 1
ATOM 4116 C C . ALA B 1 33 ? 43.711 13.380 24.344 1.00 66.37 33 ALA B C 1
ATOM 4117 O O . ALA B 1 33 ? 42.501 13.602 24.417 1.00 66.11 33 ALA B O 1
ATOM 4119 N N . GLY B 1 34 ? 44.224 12.338 23.703 1.00 60.79 34 GLY B N 1
ATOM 4120 C CA . GLY B 1 34 ? 43.373 11.309 23.151 1.00 62.20 34 GLY B CA 1
ATOM 4121 C C . GLY B 1 34 ? 42.239 10.976 24.100 1.00 61.85 34 GLY B C 1
ATOM 4122 O O . GLY B 1 34 ? 41.077 11.139 23.745 1.00 65.28 34 GLY B O 1
ATOM 4123 N N . LEU B 1 35 ? 42.571 10.529 25.310 1.00 58.35 35 LEU B N 1
ATOM 4124 C CA . LEU B 1 35 ? 41.559 10.058 26.251 1.00 58.97 35 LEU B CA 1
ATOM 4125 C C . LEU B 1 35 ? 40.470 11.083 26.520 1.00 66.98 35 LEU B C 1
ATOM 4126 O O . LEU B 1 35 ? 39.377 10.734 26.972 1.00 67.05 35 LEU B O 1
ATOM 4131 N N . GLN B 1 36 ? 40.763 12.346 26.238 1.00 66.86 36 GLN B N 1
ATOM 4132 C CA . GLN B 1 36 ? 39.818 13.417 26.531 1.00 67.05 36 GLN B CA 1
ATOM 4133 C C . GLN B 1 36 ? 39.049 13.868 25.294 1.00 65.49 36 GLN B C 1
ATOM 4134 O O . GLN B 1 36 ? 38.231 14.782 25.354 1.00 68.05 36 GLN B O 1
ATOM 4140 N N . ASN B 1 37 ? 39.297 13.209 24.173 1.00 65.42 37 ASN B N 1
ATOM 4141 C CA . ASN B 1 37 ? 38.694 13.636 22.925 1.00 59.54 37 ASN B CA 1
ATOM 4142 C C . ASN B 1 37 ? 38.111 12.499 22.103 1.00 63.45 37 ASN B C 1
ATOM 4143 O O . ASN B 1 37 ? 37.531 12.727 21.040 1.00 63.53 37 ASN B O 1
ATOM 4148 N N . GLY B 1 38 ? 38.259 11.273 22.592 1.00 62.97 38 GLY B N 1
ATOM 4149 C CA . GLY B 1 38 ? 37.549 10.167 21.985 1.00 63.39 38 GLY B CA 1
ATOM 4150 C C . GLY B 1 38 ? 38.313 8.882 21.737 1.00 60.50 38 GLY B C 1
ATOM 4151 O O . GLY B 1 38 ? 37.964 8.130 20.827 1.00 62.25 38 GLY B O 1
ATOM 4152 N N . VAL B 1 39 ? 39.345 8.612 22.526 1.00 53.96 39 VAL B N 1
ATOM 4153 C CA . VAL B 1 39 ? 39.984 7.305 22.444 1.00 51.57 39 VAL B CA 1
ATOM 4154 C C . VAL B 1 39 ? 39.307 6.383 23.461 1.00 50.21 39 VAL B C 1
ATOM 4155 O O . VAL B 1 39 ? 38.886 6.825 24.526 1.00 52.25 39 VAL B O 1
ATOM 4159 N N . THR B 1 40 ? 39.162 5.112 23.117 1.00 48.32 40 THR B N 1
ATOM 4160 C CA . THR B 1 40 ? 38.326 4.221 23.905 1.00 48.74 40 THR B CA 1
ATOM 4161 C C . THR B 1 40 ? 39.079 2.956 24.267 1.00 51.03 40 THR B C 1
ATOM 4162 O O . THR B 1 40 ? 38.611 2.149 25.066 1.00 55.33 40 THR B O 1
ATOM 4166 N N . LEU B 1 41 ? 40.248 2.785 23.672 1.00 47.54 41 LEU B N 1
ATOM 4167 C CA . LEU B 1 41 ? 41.036 1.586 23.879 1.00 49.56 41 LEU B CA 1
ATOM 4168 C C . LEU B 1 41 ? 42.476 1.999 23.635 1.00 50.80 41 LEU B C 1
ATOM 4169 O O . LEU B 1 41 ? 42.754 2.681 22.648 1.00 51.50 41 LEU B O 1
ATOM 4174 N N . VAL B 1 42 ? 43.391 1.623 24.525 1.00 49.81 42 VAL B N 1
ATOM 4175 C CA . VAL B 1 42 ? 44.789 1.962 24.318 1.00 43.08 42 VAL B CA 1
ATOM 4176 C C . VAL B 1 42 ? 45.665 0.725 24.364 1.00 41.70 42 VAL B C 1
ATOM 4177 O O . VAL B 1 42 ? 45.489 -0.159 25.201 1.00 42.44 42 VAL B O 1
ATOM 4181 N N . GLN B 1 43 ? 46.601 0.661 23.434 1.00 44.23 43 GLN B N 1
ATOM 4182 C CA . GLN B 1 43 ? 47.584 -0.406 23.417 1.00 47.34 43 GLN B CA 1
ATOM 4183 C C . GLN B 1 43 ? 48.984 0.186 23.506 1.00 49.64 43 GLN B C 1
ATOM 4184 O O . GLN B 1 43 ? 49.313 1.139 22.797 1.00 51.15 43 GLN B O 1
ATOM 4190 N N . ILE B 1 44 ? 49.804 -0.386 24.377 1.00 48.79 44 ILE B N 1
ATOM 4191 C CA . ILE B 1 44 ? 51.191 0.038 24.525 1.00 53.67 44 ILE B CA 1
ATOM 4192 C C . ILE B 1 44 ? 52.127 -0.832 23.698 1.00 55.37 44 ILE B C 1
ATOM 4193 O O . ILE B 1 44 ? 52.098 -2.060 23.779 1.00 58.20 44 ILE B O 1
ATOM 4198 N N . ARG B 1 45 ? 52.949 -0.178 22.892 1.00 57.08 45 ARG B N 1
ATOM 4199 C CA . ARG B 1 45 ? 53.794 -0.867 21.936 1.00 57.99 45 ARG B CA 1
ATOM 4200 C C . ARG B 1 45 ? 55.215 -0.371 22.126 1.00 63.94 45 ARG B C 1
ATOM 4201 O O . ARG B 1 45 ? 55.465 0.838 22.123 1.00 67.77 45 ARG B O 1
ATOM 4209 N N . GLU B 1 46 ? 56.139 -1.307 22.308 1.00 65.93 46 GLU B N 1
ATOM 4210 C CA . GLU B 1 46 ? 57.544 -0.981 22.534 1.00 69.72 46 GLU B CA 1
ATOM 4211 C C . GLU B 1 46 ? 58.463 -2.051 21.955 1.00 75.37 46 GLU B C 1
ATOM 4212 O O . GLU B 1 46 ? 59.065 -2.838 22.697 1.00 76.94 46 GLU B O 1
ATOM 4218 N N . LYS B 1 47 ? 58.571 -2.063 20.627 1.00 70.51 47 LYS B N 1
ATOM 4219 C CA . LYS B 1 47 ? 59.297 -3.110 19.913 1.00 76.07 47 LYS B CA 1
ATOM 4220 C C . LYS B 1 47 ? 60.799 -3.151 20.237 1.00 84.68 47 LYS B C 1
ATOM 4221 O O . LYS B 1 47 ? 61.505 -4.061 19.792 1.00 84.64 47 LYS B O 1
ATOM 4227 N N . ASP B 1 48 ? 61.288 -2.182 21.009 1.00 83.37 48 ASP B N 1
ATOM 4228 C CA . ASP B 1 48 ? 62.731 -2.061 21.216 1.00 83.35 48 ASP B CA 1
ATOM 4229 C C . ASP B 1 48 ? 63.134 -1.702 22.642 1.00 84.82 48 ASP B C 1
ATOM 4230 O O . ASP B 1 48 ? 64.203 -2.100 23.108 1.00 78.92 48 ASP B O 1
ATOM 4235 N N . ALA B 1 49 ? 62.276 -0.959 23.331 1.00 81.96 49 ALA B N 1
ATOM 4236 C CA . ALA B 1 49 ? 62.589 -0.458 24.670 1.00 77.82 49 ALA B CA 1
ATOM 4237 C C . ALA B 1 49 ? 63.034 -1.526 25.677 1.00 72.90 49 ALA B C 1
ATOM 4238 O O . ALA B 1 49 ? 62.925 -2.726 25.430 1.00 62.79 49 ALA B O 1
ATOM 4240 N N . ASP B 1 50 ? 63.543 -1.063 26.815 1.00 73.97 50 ASP B N 1
ATOM 4241 C CA . ASP B 1 50 ? 63.977 -1.952 27.884 1.00 75.62 50 ASP B CA 1
ATOM 4242 C C . ASP B 1 50 ? 62.768 -2.554 28.579 1.00 67.47 50 ASP B C 1
ATOM 4243 O O . ASP B 1 50 ? 61.816 -1.845 28.900 1.00 61.90 50 ASP B O 1
ATOM 4248 N N . THR B 1 51 ? 62.822 -3.863 28.815 1.00 67.06 51 THR B N 1
ATOM 4249 C CA . THR B 1 51 ? 61.717 -4.584 29.433 1.00 59.75 51 THR B CA 1
ATOM 4250 C C . THR B 1 51 ? 61.335 -3.989 30.782 1.00 62.59 51 THR B C 1
ATOM 4251 O O . THR B 1 51 ? 60.230 -4.204 31.272 1.00 62.31 51 THR B O 1
ATOM 4255 N N . LYS B 1 52 ? 62.249 -3.237 31.384 1.00 65.09 52 LYS B N 1
ATOM 4256 C CA . LYS B 1 52 ? 61.973 -2.632 32.673 1.00 62.92 52 LYS B CA 1
ATOM 4257 C C . LYS B 1 52 ? 61.423 -1.223 32.510 1.00 64.92 52 LYS B C 1
ATOM 4258 O O . LYS B 1 52 ? 60.573 -0.798 33.289 1.00 69.61 52 LYS B O 1
ATOM 4264 N N . PHE B 1 53 ? 61.917 -0.489 31.517 1.00 63.42 53 PHE B N 1
ATOM 4265 C CA . PHE B 1 53 ? 61.352 0.821 31.214 1.00 66.33 53 PHE B CA 1
ATOM 4266 C C . PHE B 1 53 ? 59.919 0.596 30.761 1.00 65.46 53 PHE B C 1
ATOM 4267 O O . PHE B 1 53 ? 58.981 1.253 31.220 1.00 63.53 53 PHE B O 1
ATOM 4275 N N . PHE B 1 54 ? 59.780 -0.362 29.854 1.00 64.77 54 PHE B N 1
ATOM 4276 C CA . PHE B 1 54 ? 58.497 -0.835 29.370 1.00 64.08 54 PHE B CA 1
ATOM 4277 C C . PHE B 1 54 ? 57.491 -0.992 30.510 1.00 64.14 54 PHE B C 1
ATOM 4278 O O . PHE B 1 54 ? 56.397 -0.430 30.446 1.00 65.51 54 PHE B O 1
ATOM 4286 N N . ILE B 1 55 ? 57.855 -1.756 31.543 1.00 58.83 55 ILE B N 1
ATOM 4287 C CA . ILE B 1 55 ? 56.946 -2.012 32.668 1.00 59.34 55 ILE B CA 1
ATOM 4288 C C . ILE B 1 55 ? 56.570 -0.730 33.400 1.00 63.92 55 ILE B C 1
ATOM 4289 O O . ILE B 1 55 ? 55.390 -0.466 33.656 1.00 62.83 55 ILE B O 1
ATOM 4294 N N . GLU B 1 56 ? 57.579 0.063 33.744 1.00 64.24 56 GLU B N 1
ATOM 4295 C CA . GLU B 1 56 ? 57.338 1.316 34.437 1.00 66.08 56 GLU B CA 1
ATOM 4296 C C . GLU B 1 56 ? 56.407 2.196 33.604 1.00 63.61 56 GLU B C 1
ATOM 4297 O O . GLU B 1 56 ? 55.546 2.896 34.146 1.00 62.39 56 GLU B O 1
ATOM 4303 N N . GLU B 1 57 ? 56.572 2.144 32.285 1.00 63.16 57 GLU B N 1
ATOM 4304 C CA . GLU B 1 57 ? 55.724 2.916 31.374 1.00 67.61 57 GLU B CA 1
ATOM 4305 C C . GLU B 1 57 ? 54.299 2.373 31.310 1.00 65.58 57 GLU B C 1
ATOM 4306 O O . GLU B 1 57 ? 53.331 3.136 31.312 1.00 62.44 57 GLU B O 1
ATOM 4312 N N . ALA B 1 58 ? 54.177 1.051 31.247 1.00 62.66 58 ALA B N 1
ATOM 4313 C CA . ALA B 1 58 ? 52.868 0.420 31.215 1.00 62.97 58 ALA B CA 1
ATOM 4314 C C . ALA B 1 58 ? 52.060 0.780 32.459 1.00 64.93 58 ALA B C 1
ATOM 4315 O O . ALA B 1 58 ? 50.877 1.099 32.369 1.00 67.65 58 ALA B O 1
ATOM 4317 N N . LEU B 1 59 ? 52.706 0.745 33.618 1.00 62.62 59 LEU B N 1
ATOM 4318 C CA . LEU B 1 59 ? 52.017 0.967 34.885 1.00 60.64 59 LEU B CA 1
ATOM 4319 C C . LEU B 1 59 ? 51.472 2.378 35.015 1.00 58.35 59 LEU B C 1
ATOM 4320 O O . LEU B 1 59 ? 50.426 2.592 35.621 1.00 60.19 59 LEU B O 1
ATOM 4325 N N . GLN B 1 60 ? 52.193 3.334 34.444 1.00 58.54 60 GLN B N 1
ATOM 4326 C CA . GLN B 1 60 ? 51.884 4.750 34.613 1.00 67.83 60 GLN B CA 1
ATOM 4327 C C . GLN B 1 60 ? 50.733 5.163 33.709 1.00 66.89 60 GLN B C 1
ATOM 4328 O O . GLN B 1 60 ? 49.956 6.067 34.033 1.00 65.86 60 GLN B O 1
ATOM 4334 N N . ILE B 1 61 ? 50.643 4.486 32.570 1.00 63.48 61 ILE B N 1
ATOM 4335 C CA . ILE B 1 61 ? 49.588 4.714 31.601 1.00 62.79 61 ILE B CA 1
ATOM 4336 C C . ILE B 1 61 ? 48.348 3.898 31.973 1.00 64.05 61 ILE B C 1
ATOM 4337 O O . ILE B 1 61 ? 47.224 4.290 31.656 1.00 60.44 61 ILE B O 1
ATOM 4342 N N . LYS B 1 62 ? 48.554 2.780 32.669 1.00 58.03 62 LYS B N 1
ATOM 4343 C CA . LYS B 1 62 ? 47.435 1.993 33.170 1.00 56.95 62 LYS B CA 1
ATOM 4344 C C . LYS B 1 62 ? 46.614 2.797 34.161 1.00 63.01 62 LYS B C 1
ATOM 4345 O O . LYS B 1 62 ? 45.386 2.795 34.101 1.00 63.17 62 LYS B O 1
ATOM 4351 N N . GLU B 1 63 ? 47.290 3.477 35.082 1.00 64.48 63 GLU B N 1
ATOM 4352 C CA . GLU B 1 63 ? 46.601 4.392 35.979 1.00 66.55 63 GLU B CA 1
ATOM 4353 C C . GLU B 1 63 ? 45.776 5.356 35.154 1.00 62.29 63 GLU B C 1
ATOM 4354 O O . GLU B 1 63 ? 44.615 5.610 35.459 1.00 62.83 63 GLU B O 1
ATOM 4360 N N . LEU B 1 64 ? 46.392 5.885 34.103 1.00 61.04 64 LEU B N 1
ATOM 4361 C CA . LEU B 1 64 ? 45.782 6.929 33.284 1.00 66.41 64 LEU B CA 1
ATOM 4362 C C . LEU B 1 64 ? 44.530 6.417 32.591 1.00 64.59 64 LEU B C 1
ATOM 4363 O O . LEU B 1 64 ? 43.471 7.042 32.641 1.00 65.73 64 LEU B O 1
ATOM 4368 N N . CYS B 1 65 ? 44.665 5.277 31.931 1.00 63.77 65 CYS B N 1
ATOM 4369 C CA . CYS B 1 65 ? 43.557 4.696 31.196 1.00 63.71 65 CYS B CA 1
ATOM 4370 C C . CYS B 1 65 ? 42.369 4.424 32.117 1.00 65.07 65 CYS B C 1
ATOM 4371 O O . CYS B 1 65 ? 41.251 4.870 31.843 1.00 68.48 65 CYS B O 1
ATOM 4374 N N . HIS B 1 66 ? 42.618 3.714 33.214 1.00 60.54 66 HIS B N 1
ATOM 4375 C CA . HIS B 1 66 ? 41.584 3.430 34.207 1.00 57.83 66 HIS B CA 1
ATOM 4376 C C . HIS B 1 66 ? 40.985 4.708 34.790 1.00 60.68 66 HIS B C 1
ATOM 4377 O O . HIS B 1 66 ? 39.837 4.722 35.238 1.00 61.07 66 HIS B O 1
ATOM 4384 N N . ALA B 1 67 ? 41.766 5.780 34.807 1.00 61.33 67 ALA B N 1
ATOM 4385 C CA . ALA B 1 67 ? 41.254 7.045 35.307 1.00 62.69 67 ALA B CA 1
ATOM 4386 C C . ALA B 1 67 ? 40.018 7.379 34.499 1.00 66.43 67 ALA B C 1
ATOM 4387 O O . ALA B 1 67 ? 38.953 7.625 35.063 1.00 67.20 67 ALA B O 1
ATOM 4389 N N . HIS B 1 68 ? 40.169 7.349 33.174 1.00 65.79 68 HIS B N 1
ATOM 4390 C CA . HIS B 1 68 ? 39.077 7.626 32.237 1.00 69.23 68 HIS B CA 1
ATOM 4391 C C . HIS B 1 68 ? 38.204 6.394 31.964 1.00 69.63 68 HIS B C 1
ATOM 4392 O O . HIS B 1 68 ? 37.262 6.441 31.167 1.00 67.85 68 HIS B O 1
ATOM 4399 N N . ASN B 1 69 ? 38.533 5.292 32.624 1.00 65.24 69 ASN B N 1
ATOM 4400 C CA . ASN B 1 69 ? 37.776 4.059 32.475 1.00 67.51 69 ASN B CA 1
ATOM 4401 C C . ASN B 1 69 ? 37.912 3.454 31.083 1.00 68.45 69 ASN B C 1
ATOM 4402 O O . ASN B 1 69 ? 36.918 3.054 30.474 1.00 65.94 69 ASN B O 1
ATOM 4407 N N . VAL B 1 70 ? 39.140 3.397 30.577 1.00 62.92 70 VAL B N 1
ATOM 4408 C CA . VAL B 1 70 ? 39.395 2.712 29.316 1.00 60.66 70 VAL B CA 1
ATOM 4409 C C . VAL B 1 70 ? 40.536 1.729 29.512 1.00 55.45 70 VAL B C 1
ATOM 4410 O O . VAL B 1 70 ? 41.526 2.061 30.125 1.00 60.87 70 VAL B O 1
ATOM 4414 N N . PRO B 1 71 ? 40.376 0.495 29.028 1.00 56.95 71 PRO B N 1
ATOM 4415 C CA . PRO B 1 71 ? 41.374 -0.554 29.268 1.00 54.05 71 PRO B CA 1
ATOM 4416 C C . PRO B 1 71 ? 42.709 -0.331 28.548 1.00 50.19 71 PRO B C 1
ATOM 4417 O O . PRO B 1 71 ? 42.823 0.591 27.738 1.00 45.04 71 PRO B O 1
ATOM 4421 N N . LEU B 1 72 ? 43.690 -1.187 28.840 1.00 50.26 72 LEU B N 1
ATOM 4422 C CA . LEU B 1 72 ? 45.041 -1.076 28.290 1.00 50.62 72 LEU B CA 1
ATOM 4423 C C . LEU B 1 72 ? 45.557 -2.413 27.766 1.00 51.21 72 LEU B C 1
ATOM 4424 O O . LEU B 1 72 ? 45.461 -3.428 28.456 1.00 51.86 72 LEU B O 1
ATOM 4429 N N . ILE B 1 73 ? 46.128 -2.406 26.561 1.00 46.99 73 ILE B N 1
ATOM 4430 C CA . ILE B 1 73 ? 46.584 -3.637 25.912 1.00 46.67 73 ILE B CA 1
ATOM 4431 C C . ILE B 1 73 ? 48.096 -3.597 25.622 1.00 49.36 73 ILE B C 1
ATOM 4432 O O . ILE B 1 73 ? 48.639 -2.525 25.392 1.00 50.41 73 ILE B O 1
ATOM 4437 N N . ILE B 1 74 ? 48.743 -4.758 25.639 1.00 46.21 74 ILE B N 1
ATOM 4438 C CA . ILE B 1 74 ? 50.176 -4.839 25.381 1.00 43.61 74 ILE B CA 1
ATOM 4439 C C . ILE B 1 74 ? 50.468 -5.677 24.141 1.00 43.57 74 ILE B C 1
ATOM 4440 O O . ILE B 1 74 ? 50.015 -6.816 24.029 1.00 44.95 74 ILE B O 1
ATOM 4445 N N . ASN B 1 75 ? 51.227 -5.105 23.212 1.00 30.00 75 ASN B N 1
ATOM 4446 C CA . ASN B 1 75 ? 51.581 -5.797 21.979 1.00 30.00 75 ASN B CA 1
ATOM 4447 C C . ASN B 1 75 ? 53.092 -5.814 21.771 1.00 30.00 75 ASN B C 1
ATOM 4448 O O . ASN B 1 75 ? 53.685 -4.809 21.379 1.00 30.00 75 ASN B O 1
ATOM 4450 N N . ASP B 1 76 ? 53.708 -6.962 22.035 1.00 30.00 76 ASP B N 1
ATOM 4451 C CA . ASP B 1 76 ? 52.976 -8.135 22.498 1.00 30.00 76 ASP B CA 1
ATOM 4452 C C . ASP B 1 76 ? 53.751 -8.877 23.582 1.00 30.00 76 ASP B C 1
ATOM 4453 O O . ASP B 1 76 ? 54.131 -10.034 23.404 1.00 30.00 76 ASP B O 1
ATOM 4455 N N . ARG B 1 77 ? 53.980 -8.204 24.704 1.00 30.00 77 ARG B N 1
ATOM 4456 C CA . ARG B 1 77 ? 54.708 -8.799 25.819 1.00 30.00 77 ARG B CA 1
ATOM 4457 C C . ARG B 1 77 ? 53.760 -9.509 26.781 1.00 30.00 77 ARG B C 1
ATOM 4458 O O . ARG B 1 77 ? 53.135 -8.876 27.631 1.00 30.00 77 ARG B O 1
ATOM 4466 N N . ILE B 1 78 ? 53.660 -10.826 26.640 1.00 49.49 78 ILE B N 1
ATOM 4467 C CA . ILE B 1 78 ? 52.790 -11.624 27.496 1.00 51.68 78 ILE B CA 1
ATOM 4468 C C . ILE B 1 78 ? 53.174 -11.475 28.964 1.00 53.27 78 ILE B C 1
ATOM 4469 O O . ILE B 1 78 ? 52.337 -11.140 29.803 1.00 55.07 78 ILE B O 1
ATOM 4474 N N . ASP B 1 79 ? 54.443 -11.725 29.268 1.00 53.97 79 ASP B N 1
ATOM 4475 C CA . ASP B 1 79 ? 54.941 -11.619 30.641 1.00 61.36 79 ASP B CA 1
ATOM 4476 C C . ASP B 1 79 ? 54.697 -10.244 31.292 1.00 58.51 79 ASP B C 1
ATOM 4477 O O . ASP B 1 79 ? 54.177 -10.161 32.402 1.00 60.58 79 ASP B O 1
ATOM 4482 N N . VAL B 1 80 ? 55.091 -9.176 30.610 1.00 52.39 80 VAL B N 1
ATOM 4483 C CA . VAL B 1 80 ? 54.755 -7.829 31.039 1.00 54.49 80 VAL B CA 1
ATOM 4484 C C . VAL B 1 80 ? 53.256 -7.673 31.270 1.00 55.65 80 VAL B C 1
ATOM 4485 O O . VAL B 1 80 ? 52.839 -7.160 32.308 1.00 55.28 80 VAL B O 1
ATOM 4489 N N . ALA B 1 81 ? 52.457 -8.105 30.293 1.00 57.29 81 ALA B N 1
ATOM 4490 C CA . ALA B 1 81 ? 50.997 -8.001 30.367 1.00 57.15 81 ALA B CA 1
ATOM 4491 C C . ALA B 1 81 ? 50.487 -8.586 31.673 1.00 56.79 81 ALA B C 1
ATOM 4492 O O . ALA B 1 81 ? 49.595 -8.029 32.315 1.00 56.06 81 ALA B O 1
ATOM 4494 N N . MET B 1 82 ? 51.065 -9.722 32.052 1.00 57.28 82 MET B N 1
ATOM 4495 C CA . MET B 1 82 ? 50.773 -10.356 33.332 1.00 58.37 82 MET B CA 1
ATOM 4496 C C . MET B 1 82 ? 51.346 -9.546 34.495 1.00 57.28 82 MET B C 1
ATOM 4497 O O . MET B 1 82 ? 50.601 -9.059 35.346 1.00 56.93 82 MET B O 1
ATOM 4502 N N . ALA B 1 83 ? 52.667 -9.394 34.520 1.00 55.81 83 ALA B N 1
ATOM 4503 C CA . ALA B 1 83 ? 53.332 -8.573 35.530 1.00 54.34 83 ALA B CA 1
ATOM 4504 C C . ALA B 1 83 ? 52.482 -7.377 35.967 1.00 58.31 83 ALA B C 1
ATOM 4505 O O . ALA B 1 83 ? 52.096 -7.277 37.127 1.00 60.70 83 ALA B O 1
ATOM 4507 N N . ILE B 1 84 ? 52.170 -6.481 35.037 1.00 59.77 84 ILE B N 1
ATOM 4508 C CA . ILE B 1 84 ? 51.425 -5.274 35.384 1.00 60.78 84 ILE B CA 1
ATOM 4509 C C . ILE B 1 84 ? 49.918 -5.484 35.455 1.00 58.20 84 ILE B C 1
ATOM 4510 O O . ILE B 1 84 ? 49.182 -4.566 35.802 1.00 56.13 84 ILE B O 1
ATOM 4515 N N . GLY B 1 85 ? 49.457 -6.682 35.114 1.00 58.75 85 GLY B N 1
ATOM 4516 C CA . GLY B 1 85 ? 48.031 -6.963 35.113 1.00 59.81 85 GLY B CA 1
ATOM 4517 C C . GLY B 1 85 ? 47.293 -6.130 34.078 1.00 66.25 85 GLY B C 1
ATOM 4518 O O . GLY B 1 85 ? 46.388 -5.353 34.399 1.00 64.21 85 GLY B O 1
ATOM 4519 N N . ALA B 1 86 ? 47.689 -6.285 32.820 1.00 67.41 86 ALA B N 1
ATOM 4520 C CA . ALA B 1 86 ? 47.072 -5.540 31.728 1.00 59.86 86 ALA B CA 1
ATOM 4521 C C . ALA B 1 86 ? 45.660 -6.055 31.428 1.00 60.09 86 ALA B C 1
ATOM 4522 O O . ALA B 1 86 ? 45.263 -7.126 31.894 1.00 61.24 86 ALA B O 1
ATOM 4524 N N . ASP B 1 87 ? 44.909 -5.291 30.641 1.00 55.09 87 ASP B N 1
ATOM 4525 C CA . ASP B 1 87 ? 43.524 -5.626 30.346 1.00 52.49 87 ASP B CA 1
ATOM 4526 C C . ASP B 1 87 ? 43.379 -6.566 29.164 1.00 50.95 87 ASP B C 1
ATOM 4527 O O . ASP B 1 87 ? 42.377 -7.259 29.039 1.00 54.41 87 ASP B O 1
ATOM 4532 N N . GLY B 1 88 ? 44.389 -6.584 28.305 1.00 50.99 88 GLY B N 1
ATOM 4533 C CA . GLY B 1 88 ? 44.425 -7.472 27.160 1.00 48.26 88 GLY B CA 1
ATOM 4534 C C . GLY B 1 88 ? 45.805 -7.445 26.539 1.00 49.82 88 GLY B C 1
ATOM 4535 O O . GLY B 1 88 ? 46.692 -6.725 27.000 1.00 51.33 88 GLY B O 1
ATOM 4536 N N . ILE B 1 89 ? 46.007 -8.232 25.495 1.00 45.88 89 ILE B N 1
ATOM 4537 C CA . ILE B 1 89 ? 47.287 -8.227 24.812 1.00 43.76 89 ILE B CA 1
ATOM 4538 C C . ILE B 1 89 ? 47.081 -8.410 23.310 1.00 49.39 89 ILE B C 1
ATOM 4539 O O . ILE B 1 89 ? 46.177 -9.126 22.877 1.00 51.56 89 ILE B O 1
ATOM 4544 N N . HIS B 1 90 ? 47.909 -7.748 22.513 1.00 45.02 90 HIS B N 1
ATOM 4545 C CA . HIS B 1 90 ? 47.833 -7.899 21.073 1.00 43.82 90 HIS B CA 1
ATOM 4546 C C . HIS B 1 90 ? 49.058 -8.606 20.527 1.00 45.24 90 HIS B C 1
ATOM 4547 O O . HIS B 1 90 ? 50.159 -8.078 20.598 1.00 50.40 90 HIS B O 1
ATOM 4554 N N . VAL B 1 91 ? 48.874 -9.799 19.977 1.00 45.08 91 VAL B N 1
ATOM 4555 C CA . VAL B 1 91 ? 49.980 -10.481 19.312 1.00 48.25 91 VAL B CA 1
ATOM 4556 C C . VAL B 1 91 ? 49.763 -10.572 17.808 1.00 47.33 91 VAL B C 1
ATOM 4557 O O . VAL B 1 91 ? 48.675 -10.312 17.311 1.00 47.53 91 VAL B O 1
ATOM 4561 N N . GLY B 1 92 ? 50.810 -10.938 17.085 1.00 47.54 92 GLY B N 1
ATOM 4562 C CA . GLY B 1 92 ? 50.728 -11.028 15.646 1.00 46.87 92 GLY B CA 1
ATOM 4563 C C . GLY B 1 92 ? 51.002 -12.426 15.138 1.00 51.94 92 GLY B C 1
ATOM 4564 O O . GLY B 1 92 ? 51.194 -13.356 15.912 1.00 54.85 92 GLY B O 1
ATOM 4565 N N . GLN B 1 93 ? 51.035 -12.562 13.822 1.00 54.36 93 GLN B N 1
ATOM 4566 C CA . GLN B 1 93 ? 51.170 -13.856 13.182 1.00 54.12 93 GLN B CA 1
ATOM 4567 C C . GLN B 1 93 ? 52.521 -14.548 13.439 1.00 56.76 93 GLN B C 1
ATOM 4568 O O . GLN B 1 93 ? 52.662 -15.736 13.157 1.00 64.93 93 GLN B O 1
ATOM 4574 N N . ASP B 1 94 ? 53.513 -13.826 13.957 1.00 55.02 94 ASP B N 1
ATOM 4575 C CA . ASP B 1 94 ? 54.834 -14.430 14.197 1.00 59.56 94 ASP B CA 1
ATOM 4576 C C . ASP B 1 94 ? 55.282 -14.272 15.653 1.00 60.32 94 ASP B C 1
ATOM 4577 O O . ASP B 1 94 ? 56.425 -14.554 15.996 1.00 64.88 94 ASP B O 1
ATOM 4582 N N . ASP B 1 95 ? 54.382 -13.798 16.502 1.00 58.16 95 ASP B N 1
ATOM 4583 C CA . ASP B 1 95 ? 54.653 -13.723 17.929 1.00 53.56 95 ASP B CA 1
ATOM 4584 C C . ASP B 1 95 ? 54.156 -15.024 18.563 1.00 54.26 95 ASP B C 1
ATOM 4585 O O . ASP B 1 95 ? 54.254 -16.081 17.938 1.00 52.30 95 ASP B O 1
ATOM 4590 N N . MET B 1 96 ? 53.619 -14.976 19.778 1.00 51.73 96 MET B N 1
ATOM 4591 C CA . MET B 1 96 ? 53.300 -16.227 20.473 1.00 52.54 96 MET B CA 1
ATOM 4592 C C . MET B 1 96 ? 51.923 -16.792 20.157 1.00 51.58 96 MET B C 1
ATOM 4593 O O . MET B 1 96 ? 50.919 -16.098 20.285 1.00 51.63 96 MET B O 1
ATOM 4598 N N . PRO B 1 97 ? 51.872 -18.077 19.778 1.00 55.59 97 PRO B N 1
ATOM 4599 C CA . PRO B 1 97 ? 50.612 -18.728 19.376 1.00 50.34 97 PRO B CA 1
ATOM 4600 C C . PRO B 1 97 ? 49.508 -18.541 20.414 1.00 51.52 97 PRO B C 1
ATOM 4601 O O . PRO B 1 97 ? 49.774 -18.524 21.614 1.00 56.38 97 PRO B O 1
ATOM 4605 N N . ILE B 1 98 ? 48.276 -18.399 19.944 1.00 53.65 98 ILE B N 1
ATOM 4606 C CA . ILE B 1 98 ? 47.162 -18.082 20.822 1.00 52.46 98 ILE B CA 1
ATOM 4607 C C . ILE B 1 98 ? 46.935 -19.123 21.929 1.00 53.53 98 ILE B C 1
ATOM 4608 O O . ILE B 1 98 ? 46.787 -18.766 23.094 1.00 54.22 98 ILE B O 1
ATOM 4613 N N . PRO B 1 99 ? 46.898 -20.412 21.578 1.00 50.38 99 PRO B N 1
ATOM 4614 C CA . PRO B 1 99 ? 46.699 -21.360 22.675 1.00 54.51 99 PRO B CA 1
ATOM 4615 C C . PRO B 1 99 ? 47.697 -21.158 23.828 1.00 59.17 99 PRO B C 1
ATOM 4616 O O . PRO B 1 99 ? 47.255 -20.954 24.961 1.00 61.69 99 PRO B O 1
ATOM 4620 N N . MET B 1 100 ? 49.002 -21.190 23.565 1.00 55.96 100 MET B N 1
ATOM 4621 C CA . MET B 1 100 ? 49.971 -20.982 24.643 1.00 54.56 100 MET B CA 1
ATOM 4622 C C . MET B 1 100 ? 49.603 -19.788 25.513 1.00 57.20 100 MET B C 1
ATOM 4623 O O . MET B 1 100 ? 49.679 -19.849 26.738 1.00 61.48 100 MET B O 1
ATOM 4628 N N . ILE B 1 101 ? 49.220 -18.694 24.873 1.00 53.63 101 ILE B N 1
ATOM 4629 C CA . ILE B 1 101 ? 48.919 -17.469 25.594 1.00 55.16 101 ILE B CA 1
ATOM 4630 C C . ILE B 1 101 ? 47.748 -17.701 26.515 1.00 55.72 101 ILE B C 1
ATOM 4631 O O . ILE B 1 101 ? 47.815 -17.419 27.705 1.00 59.34 101 ILE B O 1
ATOM 4636 N N . ARG B 1 102 ? 46.669 -18.211 25.938 1.00 57.12 102 ARG B N 1
ATOM 4637 C CA . ARG B 1 102 ? 45.415 -18.400 26.644 1.00 56.06 102 ARG B CA 1
ATOM 4638 C C . ARG B 1 102 ? 45.683 -19.290 27.839 1.00 55.95 102 ARG B C 1
ATOM 4639 O O . ARG B 1 102 ? 45.074 -19.133 28.899 1.00 57.90 102 ARG B O 1
ATOM 4647 N N . LYS B 1 103 ? 46.638 -20.196 27.661 1.00 55.96 103 LYS B N 1
ATOM 4648 C CA . LYS B 1 103 ? 47.028 -21.140 28.700 1.00 58.59 103 LYS B CA 1
ATOM 4649 C C . LYS B 1 103 ? 47.803 -20.471 29.828 1.00 61.43 103 LYS B C 1
ATOM 4650 O O . LYS B 1 103 ? 47.927 -21.030 30.915 1.00 64.38 103 LYS B O 1
ATOM 4656 N N . LEU B 1 104 ? 48.325 -19.277 29.560 1.00 61.84 104 LEU B N 1
ATOM 4657 C CA . LEU B 1 104 ? 49.122 -18.535 30.531 1.00 53.19 104 LEU B CA 1
ATOM 4658 C C . LEU B 1 104 ? 48.318 -17.432 31.224 1.00 57.37 104 LEU B C 1
ATOM 4659 O O . LEU B 1 104 ? 48.666 -16.999 32.321 1.00 57.35 104 LEU B O 1
ATOM 4664 N N . VAL B 1 105 ? 47.241 -16.978 30.589 1.00 54.20 105 VAL B N 1
ATOM 4665 C CA . VAL B 1 105 ? 46.550 -15.782 31.062 1.00 52.78 105 VAL B CA 1
ATOM 4666 C C . VAL B 1 105 ? 45.090 -15.993 31.490 1.00 59.08 105 VAL B C 1
ATOM 4667 O O . VAL B 1 105 ? 44.493 -15.126 32.135 1.00 53.40 105 VAL B O 1
ATOM 4671 N N . GLY B 1 106 ? 44.517 -17.140 31.138 1.00 58.57 106 GLY B N 1
ATOM 4672 C CA . GLY B 1 106 ? 43.160 -17.445 31.549 1.00 58.01 106 GLY B CA 1
ATOM 4673 C C . GLY B 1 106 ? 42.150 -16.835 30.602 1.00 66.28 106 GLY B C 1
ATOM 4674 O O . GLY B 1 106 ? 42.493 -15.984 29.787 1.00 65.75 106 GLY B O 1
ATOM 4675 N N . PRO B 1 107 ? 40.886 -17.249 30.719 1.00 68.12 107 PRO B N 1
ATOM 4676 C CA . PRO B 1 107 ? 39.923 -16.995 29.648 1.00 68.67 107 PRO B CA 1
ATOM 4677 C C . PRO B 1 107 ? 39.392 -15.577 29.665 1.00 71.30 107 PRO B C 1
ATOM 4678 O O . PRO B 1 107 ? 38.804 -15.153 28.667 1.00 68.70 107 PRO B O 1
ATOM 4682 N N . ASP B 1 108 ? 39.605 -14.857 30.764 1.00 69.30 108 ASP B N 1
ATOM 4683 C CA . ASP B 1 108 ? 38.958 -13.556 30.956 1.00 69.45 108 ASP B CA 1
ATOM 4684 C C . ASP B 1 108 ? 39.703 -12.361 30.338 1.00 68.14 108 ASP B C 1
ATOM 4685 O O . ASP B 1 108 ? 39.145 -11.267 30.203 1.00 64.44 108 ASP B O 1
ATOM 4687 N N . MET B 1 109 ? 40.957 -12.565 29.961 1.00 64.77 109 MET B N 1
ATOM 4688 C CA . MET B 1 109 ? 41.738 -11.487 29.370 1.00 59.69 109 MET B CA 1
ATOM 4689 C C . MET B 1 109 ? 41.502 -11.399 27.864 1.00 58.20 109 MET B C 1
ATOM 4690 O O . MET B 1 109 ? 41.349 -12.423 27.202 1.00 58.13 109 MET B O 1
ATOM 4695 N N . VAL B 1 110 ? 41.470 -10.179 27.329 1.00 53.34 110 VAL B N 1
ATOM 4696 C CA . VAL B 1 110 ? 41.229 -9.967 25.903 1.00 53.08 110 VAL B CA 1
ATOM 4697 C C . VAL B 1 110 ? 42.483 -10.186 25.062 1.00 52.39 110 VAL B C 1
ATOM 4698 O O . VAL B 1 110 ? 43.511 -9.575 25.308 1.00 52.75 110 VAL B O 1
ATOM 4702 N N . ILE B 1 111 ? 42.390 -11.051 24.060 1.00 52.81 111 ILE B N 1
ATOM 4703 C CA . ILE B 1 111 ? 43.508 -11.294 23.155 1.00 45.83 111 ILE B CA 1
ATOM 4704 C C . ILE B 1 111 ? 43.184 -10.806 21.741 1.00 52.82 111 ILE B C 1
ATOM 4705 O O . ILE B 1 111 ? 42.250 -11.295 21.101 1.00 49.99 111 ILE B O 1
ATOM 4710 N N . GLY B 1 112 ? 43.957 -9.841 21.255 1.00 52.75 112 GLY B N 1
ATOM 4711 C CA . GLY B 1 112 ? 43.836 -9.391 19.880 1.00 48.48 112 GLY B CA 1
ATOM 4712 C C . GLY B 1 112 ? 44.812 -10.141 18.993 1.00 46.54 112 GLY B C 1
ATOM 4713 O O . GLY B 1 112 ? 45.860 -10.564 19.449 1.00 50.78 112 GLY B O 1
ATOM 4714 N N . TRP B 1 113 ? 44.468 -10.311 17.725 1.00 48.78 113 TRP B N 1
ATOM 4715 C CA . TRP B 1 113 ? 45.351 -10.964 16.776 1.00 45.39 113 TRP B CA 1
ATOM 4716 C C . TRP B 1 113 ? 45.470 -10.066 15.546 1.00 46.93 113 TRP B C 1
ATOM 4717 O O . TRP B 1 113 ? 44.527 -9.366 15.185 1.00 48.25 113 TRP B O 1
ATOM 4728 N N . SER B 1 114 ? 46.629 -10.059 14.909 1.00 45.30 114 SER B N 1
ATOM 4729 C CA . SER B 1 114 ? 46.784 -9.273 13.703 1.00 47.16 114 SER B CA 1
ATOM 4730 C C . SER B 1 114 ? 46.491 -10.152 12.507 1.00 49.14 114 SER B C 1
ATOM 4731 O O . SER B 1 114 ? 47.170 -11.156 12.286 1.00 51.27 114 SER B O 1
ATOM 4734 N N . VAL B 1 115 ? 45.475 -9.772 11.740 1.00 46.03 115 VAL B N 1
ATOM 4735 C CA . VAL B 1 115 ? 44.982 -10.613 10.657 1.00 46.78 115 VAL B CA 1
ATOM 4736 C C . VAL B 1 115 ? 44.974 -9.867 9.337 1.00 46.90 115 VAL B C 1
ATOM 4737 O O . VAL B 1 115 ? 44.372 -8.806 9.229 1.00 46.53 115 VAL B O 1
ATOM 4741 N N . GLY B 1 116 ? 45.628 -10.416 8.323 1.00 48.15 116 GLY B N 1
ATOM 4742 C CA . GLY B 1 116 ? 45.526 -9.825 6.998 1.00 56.25 116 GLY B CA 1
ATOM 4743 C C . GLY B 1 116 ? 45.102 -10.766 5.874 1.00 53.56 116 GLY B C 1
ATOM 4744 O O . GLY B 1 116 ? 45.364 -10.474 4.710 1.00 54.07 116 GLY B O 1
ATOM 4745 N N . PHE B 1 117 ? 44.472 -11.890 6.216 1.00 46.23 117 PHE B N 1
ATOM 4746 C CA . PHE B 1 117 ? 44.120 -12.914 5.238 1.00 50.02 117 PHE B CA 1
ATOM 4747 C C . PHE B 1 117 ? 42.997 -13.786 5.781 1.00 57.21 117 PHE B C 1
ATOM 4748 O O . PHE B 1 117 ? 42.949 -14.058 6.979 1.00 58.83 117 PHE B O 1
ATOM 4756 N N . PRO B 1 118 ? 42.098 -14.243 4.897 1.00 56.26 118 PRO B N 1
ATOM 4757 C CA . PRO B 1 118 ? 40.933 -15.050 5.281 1.00 55.34 118 PRO B CA 1
ATOM 4758 C C . PRO B 1 118 ? 41.315 -16.382 5.920 1.00 54.73 118 PRO B C 1
ATOM 4759 O O . PRO B 1 118 ? 40.556 -16.872 6.750 1.00 55.11 118 PRO B O 1
ATOM 4763 N N . GLU B 1 119 ? 42.448 -16.958 5.517 1.00 57.04 119 GLU B N 1
ATOM 4764 C CA . GLU B 1 119 ? 42.957 -18.215 6.082 1.00 59.70 119 GLU B CA 1
ATOM 4765 C C . GLU B 1 119 ? 43.165 -18.085 7.580 1.00 57.41 119 GLU B C 1
ATOM 4766 O O . GLU B 1 119 ? 42.885 -19.011 8.339 1.00 56.49 119 GLU B O 1
ATOM 4772 N N . GLU B 1 120 ? 43.666 -16.924 7.990 1.00 54.34 120 GLU B N 1
ATOM 4773 C CA . GLU B 1 120 ? 43.896 -16.629 9.394 1.00 51.34 120 GLU B CA 1
ATOM 4774 C C . GLU B 1 120 ? 42.583 -16.520 10.167 1.00 53.57 120 GLU B C 1
ATOM 4775 O O . GLU B 1 120 ? 42.556 -16.756 11.369 1.00 54.60 120 GLU B O 1
ATOM 4781 N N . VAL B 1 121 ? 41.492 -16.181 9.486 1.00 49.08 121 VAL B N 1
ATOM 4782 C CA . VAL B 1 121 ? 40.182 -16.183 10.137 1.00 49.08 121 VAL B CA 1
ATOM 4783 C C . VAL B 1 121 ? 39.634 -17.606 10.283 1.00 51.85 121 VAL B C 1
ATOM 4784 O O . VAL B 1 121 ? 38.930 -17.928 11.240 1.00 48.72 121 VAL B O 1
ATOM 4788 N N . ASP B 1 122 ? 39.967 -18.460 9.327 1.00 50.25 122 ASP B N 1
ATOM 4789 C CA . ASP B 1 122 ? 39.642 -19.858 9.453 1.00 50.32 122 ASP B CA 1
ATOM 4790 C C . ASP B 1 122 ? 40.345 -20.370 10.729 1.00 60.71 122 ASP B C 1
ATOM 4791 O O . ASP B 1 122 ? 39.698 -20.927 11.622 1.00 61.89 122 ASP B O 1
ATOM 4796 N N . GLU B 1 123 ? 41.656 -20.148 10.834 1.00 53.82 123 GLU B N 1
ATOM 4797 C CA . GLU B 1 123 ? 42.413 -20.616 11.997 1.00 57.22 123 GLU B CA 1
ATOM 4798 C C . GLU B 1 123 ?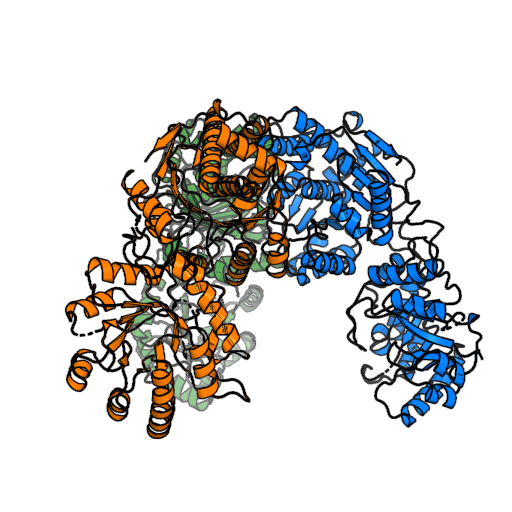 41.772 -20.106 13.270 1.00 53.54 123 GLU B C 1
ATOM 4799 O O . GLU B 1 123 ? 41.624 -20.823 14.246 1.00 58.18 123 GLU B O 1
ATOM 4805 N N . LEU B 1 124 ? 41.406 -18.840 13.241 1.00 51.66 124 LEU B N 1
ATOM 4806 C CA . LEU B 1 124 ? 40.851 -18.156 14.389 1.00 53.85 124 LEU B CA 1
ATOM 4807 C C . LEU B 1 124 ? 39.573 -18.858 14.838 1.00 55.87 124 LEU B C 1
ATOM 4808 O O . LEU B 1 124 ? 39.270 -18.927 16.031 1.00 58.02 124 LEU B O 1
ATOM 4813 N N . SER B 1 125 ? 38.840 -19.396 13.868 1.00 56.27 125 SER B N 1
ATOM 4814 C CA . SER B 1 125 ? 37.514 -19.954 14.105 1.00 56.13 125 SER B CA 1
ATOM 4815 C C . SER B 1 125 ? 37.556 -21.441 14.435 1.00 61.20 125 SER B C 1
ATOM 4816 O O . SER B 1 125 ? 36.615 -21.985 15.016 1.00 60.60 125 SER B O 1
ATOM 4819 N N . LYS B 1 126 ? 38.638 -22.102 14.039 1.00 58.05 126 LYS B N 1
ATOM 4820 C CA . LYS B 1 126 ? 38.842 -23.490 14.406 1.00 52.34 126 LYS B CA 1
ATOM 4821 C C . LYS B 1 126 ? 39.531 -23.528 15.769 1.00 61.30 126 LYS B C 1
ATOM 4822 O O . LYS B 1 126 ? 40.227 -24.491 16.099 1.00 69.87 126 LYS B O 1
ATOM 4824 N N . MET B 1 127 ? 39.351 -22.460 16.547 1.00 60.51 127 MET B N 1
ATOM 4825 C CA . MET B 1 127 ? 39.918 -22.351 17.896 1.00 60.66 127 MET B CA 1
ATOM 4826 C C . MET B 1 127 ? 38.780 -22.012 18.838 1.00 60.39 127 MET B C 1
ATOM 4827 O O . MET B 1 127 ? 38.964 -21.892 20.049 1.00 65.06 127 MET B O 1
ATOM 4832 N N . GLY B 1 128 ? 37.595 -21.850 18.271 1.00 57.82 128 GLY B N 1
ATOM 4833 C CA . GLY B 1 128 ? 36.429 -21.512 19.061 1.00 60.33 128 GLY B CA 1
ATOM 4834 C C . GLY B 1 128 ? 36.551 -20.135 19.669 1.00 58.92 128 GLY B C 1
ATOM 4835 O O . GLY B 1 128 ? 37.489 -19.402 19.351 1.00 59.46 128 GLY B O 1
ATOM 4836 N N . PRO B 1 129 ? 35.578 -19.768 20.515 1.00 60.76 129 PRO B N 1
ATOM 4837 C CA . PRO B 1 129 ? 35.533 -18.516 21.282 1.00 59.47 129 PRO B CA 1
ATOM 4838 C C . PRO B 1 129 ? 36.551 -18.415 22.433 1.00 70.27 129 PRO B C 1
ATOM 4839 O O . PRO B 1 129 ? 36.502 -17.431 23.187 1.00 76.74 129 PRO B O 1
ATOM 4843 N N . ASP B 1 130 ? 37.461 -19.378 22.573 1.00 71.98 130 ASP B N 1
ATOM 4844 C CA . ASP B 1 130 ? 38.593 -19.195 23.505 1.00 79.95 130 ASP B CA 1
ATOM 4845 C C . ASP B 1 130 ? 39.815 -18.516 22.861 1.00 64.61 130 ASP B C 1
ATOM 4846 O O . ASP B 1 130 ? 39.786 -17.326 22.523 1.00 52.32 130 ASP B O 1
ATOM 4848 N N . VAL B 1 132 ? 40.919 -15.852 20.919 1.00 45.78 132 VAL B N 1
ATOM 4849 C CA . VAL B 1 132 ? 40.858 -14.613 20.115 1.00 53.04 132 VAL B CA 1
ATOM 4850 C C . VAL B 1 132 ? 39.562 -13.825 20.268 1.00 46.37 132 VAL B C 1
ATOM 4851 O O . VAL B 1 132 ? 38.493 -14.328 19.977 1.00 51.86 132 VAL B O 1
ATOM 4855 N N . ASP B 1 133 ? 39.671 -12.569 20.674 1.00 46.02 133 ASP B N 1
ATOM 4856 C CA . ASP B 1 133 ? 38.499 -11.769 20.994 1.00 49.41 133 ASP B CA 1
ATOM 4857 C C . ASP B 1 133 ? 38.301 -10.584 20.038 1.00 52.13 133 ASP B C 1
ATOM 4858 O O . ASP B 1 133 ? 37.201 -10.035 19.933 1.00 52.29 133 ASP B O 1
ATOM 4863 N N . TYR B 1 134 ? 39.373 -10.178 19.367 1.00 47.18 134 TYR B N 1
ATOM 4864 C CA . TYR B 1 134 ? 39.280 -9.205 18.287 1.00 42.95 134 TYR B CA 1
ATOM 4865 C C . TYR B 1 134 ? 40.484 -9.374 17.372 1.00 45.65 134 TYR B C 1
ATOM 4866 O O . TYR B 1 134 ? 41.460 -10.025 17.737 1.00 41.60 134 TYR B O 1
ATOM 4875 N N . ILE B 1 135 ? 40.392 -8.820 16.167 1.00 47.61 135 ILE B N 1
ATOM 4876 C CA . ILE B 1 135 ? 41.523 -8.799 15.248 1.00 40.94 135 ILE B CA 1
ATOM 4877 C C . ILE B 1 135 ? 41.712 -7.388 14.696 1.00 42.92 135 ILE B C 1
ATOM 4878 O O . ILE B 1 135 ? 40.750 -6.611 14.588 1.00 40.57 135 ILE B O 1
ATOM 4883 N N . GLY B 1 136 ? 42.960 -7.050 14.381 1.00 43.35 136 GLY B N 1
ATOM 4884 C CA . GLY B 1 136 ? 43.261 -5.820 13.675 1.00 42.36 136 GLY B CA 1
ATOM 4885 C C . GLY B 1 136 ? 43.475 -6.210 12.228 1.00 46.77 136 GLY B C 1
ATOM 4886 O O . GLY B 1 136 ? 44.394 -6.983 11.939 1.00 43.70 136 GLY B O 1
ATOM 4887 N N . VAL B 1 137 ? 42.624 -5.715 11.327 1.00 44.40 137 VAL B N 1
ATOM 4888 C CA . VAL B 1 137 ? 42.697 -6.141 9.929 1.00 45.39 137 VAL B CA 1
ATOM 4889 C C . VAL B 1 137 ? 43.900 -5.537 9.195 1.00 49.66 137 VAL B C 1
ATOM 4890 O O . VAL B 1 137 ? 43.970 -4.319 9.013 1.00 39.77 137 VAL B O 1
ATOM 4894 N N . GLY B 1 138 ? 44.825 -6.431 8.805 1.00 58.55 138 GLY B N 1
ATOM 4895 C CA . GLY B 1 138 ? 46.047 -6.188 8.034 1.00 41.73 138 GLY B CA 1
ATOM 4896 C C . GLY B 1 138 ? 46.534 -4.768 8.019 1.00 54.13 138 GLY B C 1
ATOM 4897 O O . GLY B 1 138 ? 46.140 -3.967 8.860 1.00 60.04 138 GLY B O 1
ATOM 4898 N N . THR B 1 139 ? 47.413 -4.441 7.081 1.00 55.64 139 THR B N 1
ATOM 4899 C CA . THR B 1 139 ? 47.739 -3.036 6.873 1.00 54.96 139 THR B CA 1
ATOM 4900 C C . THR B 1 139 ? 46.969 -2.552 5.645 1.00 54.01 139 THR B C 1
ATOM 4901 O O . THR B 1 139 ? 47.129 -3.086 4.553 1.00 63.65 139 THR B O 1
ATOM 4905 N N . LEU B 1 140 ? 46.115 -1.555 5.833 1.00 47.73 140 LEU B N 1
ATOM 4906 C CA . LEU B 1 140 ? 45.281 -1.058 4.749 1.00 53.01 140 LEU B CA 1
ATOM 4907 C C . LEU B 1 140 ? 46.004 -0.132 3.753 1.00 49.18 140 LEU B C 1
ATOM 4908 O O . LEU B 1 140 ? 46.541 0.927 4.115 1.00 54.40 140 LEU B O 1
ATOM 4913 N N . PRO B 1 142 ? 48.991 1.525 3.501 1.00 64.90 142 PRO B N 1
ATOM 4914 C CA . PRO B 1 142 ? 50.452 1.500 3.604 1.00 71.78 142 PRO B CA 1
ATOM 4915 C C . PRO B 1 142 ? 50.926 2.552 4.591 1.00 80.28 142 PRO B C 1
ATOM 4916 O O . PRO B 1 142 ? 50.820 3.745 4.298 1.00 75.92 142 PRO B O 1
ATOM 4920 N N . THR B 1 143 ? 51.435 2.111 5.739 1.00 83.36 143 THR B N 1
ATOM 4921 C CA . THR B 1 143 ? 51.918 3.006 6.785 1.00 83.99 143 THR B CA 1
ATOM 4922 C C . THR B 1 143 ? 53.444 3.116 6.652 1.00 89.61 143 THR B C 1
ATOM 4923 O O . THR B 1 143 ? 54.055 2.442 5.815 1.00 89.50 143 THR B O 1
ATOM 4927 N N . LEU B 1 144 ? 54.054 3.982 7.454 1.00 86.50 144 LEU B N 1
ATOM 4928 C CA . LEU B 1 144 ? 55.507 4.066 7.527 1.00 89.46 144 LEU B CA 1
ATOM 4929 C C . LEU B 1 144 ? 55.905 3.717 8.962 1.00 89.59 144 LEU B C 1
ATOM 4930 O O . LEU B 1 144 ? 57.082 3.548 9.285 1.00 83.45 144 LEU B O 1
ATOM 4935 N N . THR B 1 145 ? 54.882 3.595 9.804 1.00 87.99 145 THR B N 1
ATOM 4936 C CA . THR B 1 145 ? 55.014 3.265 11.216 1.00 81.48 145 THR B CA 1
ATOM 4937 C C . THR B 1 145 ? 55.487 1.826 11.438 1.00 87.35 145 THR B C 1
ATOM 4938 O O . THR B 1 145 ? 55.741 1.413 12.573 1.00 88.86 145 THR B O 1
ATOM 4942 N N . LYS B 1 146 ? 55.610 1.063 10.355 1.00 95.61 146 LYS B N 1
ATOM 4943 C CA . LYS B 1 146 ? 55.927 -0.362 10.464 1.00 102.28 146 LYS B CA 1
ATOM 4944 C C . LYS B 1 146 ? 57.421 -0.633 10.662 1.00 106.50 146 LYS B C 1
ATOM 4945 O O . LYS B 1 146 ? 57.877 -0.808 11.798 1.00 103.87 146 LYS B O 1
ATOM 4947 N N . LYS B 1 147 ? 58.158 -0.661 9.549 1.00 106.15 147 LYS B N 1
ATOM 4948 C CA . LYS B 1 147 ? 59.591 -0.992 9.508 1.00 105.31 147 LYS B CA 1
ATOM 4949 C C . LYS B 1 147 ? 59.825 -2.414 8.975 1.00 99.51 147 LYS B C 1
ATOM 4950 O O . LYS B 1 147 ? 60.344 -3.287 9.673 1.00 85.83 147 LYS B O 1
ATOM 4956 N N . ALA B 1 152 ? 52.588 -6.215 2.371 1.00 69.75 152 ALA B N 1
ATOM 4957 C CA . ALA B 1 152 ? 51.949 -5.387 1.348 1.00 81.56 152 ALA B CA 1
ATOM 4958 C C . ALA B 1 152 ? 50.496 -5.043 1.691 1.00 74.22 152 ALA B C 1
ATOM 4959 O O . ALA B 1 152 ? 49.675 -5.936 1.904 1.00 70.37 152 ALA B O 1
ATOM 4961 N N . PRO B 1 153 ? 50.180 -3.739 1.747 1.00 72.94 153 PRO B N 1
ATOM 4962 C CA . PRO B 1 153 ? 48.815 -3.233 1.957 1.00 72.21 153 PRO B CA 1
ATOM 4963 C C . PRO B 1 153 ? 47.766 -3.818 1.003 1.00 74.21 153 PRO B C 1
ATOM 4964 O O . PRO B 1 153 ? 48.019 -4.076 -0.187 1.00 74.15 153 PRO B O 1
ATOM 4968 N N . MET B 1 154 ? 46.573 -4.021 1.553 1.00 64.79 154 MET B N 1
ATOM 4969 C CA . MET B 1 154 ? 45.551 -4.800 0.880 1.00 58.55 154 MET B CA 1
ATOM 4970 C C . MET B 1 154 ? 44.343 -3.953 0.523 1.00 50.17 154 MET B C 1
ATOM 4971 O O . MET B 1 154 ? 43.581 -4.287 -0.372 1.00 54.34 154 MET B O 1
ATOM 4976 N N . GLY B 1 155 ? 44.174 -2.844 1.218 1.00 51.98 155 GLY B N 1
ATOM 4977 C CA . GLY B 1 155 ? 43.066 -1.964 0.926 1.00 44.76 155 GLY B CA 1
ATOM 4978 C C . GLY B 1 155 ? 41.830 -2.500 1.600 1.00 44.39 155 GLY B C 1
ATOM 4979 O O . GLY B 1 155 ? 41.896 -3.505 2.306 1.00 47.35 155 GLY B O 1
ATOM 4980 N N . THR B 1 156 ? 40.706 -1.827 1.383 1.00 46.04 156 THR B N 1
ATOM 4981 C CA . THR B 1 156 ? 39.427 -2.261 1.925 1.00 41.91 156 THR B CA 1
ATOM 4982 C C . THR B 1 156 ? 38.962 -3.546 1.253 1.00 43.66 156 THR B C 1
ATOM 4983 O O . THR B 1 156 ? 38.304 -4.381 1.880 1.00 43.09 156 THR B O 1
ATOM 4987 N N . ALA B 1 157 ? 39.304 -3.709 -0.023 1.00 44.89 157 ALA B N 1
ATOM 4988 C CA . ALA B 1 157 ? 39.012 -4.960 -0.715 1.00 42.13 157 ALA B CA 1
ATOM 4989 C C . ALA B 1 157 ? 39.579 -6.116 0.094 1.00 44.42 157 ALA B C 1
ATOM 4990 O O . ALA B 1 157 ? 38.924 -7.146 0.259 1.00 47.12 157 ALA B O 1
ATOM 4992 N N . GLY B 1 158 ? 40.799 -5.931 0.602 1.00 45.58 158 GLY B N 1
ATOM 4993 C CA . GLY B 1 158 ? 41.484 -6.945 1.388 1.00 43.90 158 GLY B CA 1
ATOM 4994 C C . GLY B 1 158 ? 40.858 -7.132 2.759 1.00 42.44 158 GLY B C 1
ATOM 4995 O O . GLY B 1 158 ? 40.785 -8.242 3.282 1.00 45.28 158 GLY B O 1
ATOM 4996 N N . ALA B 1 159 ? 40.404 -6.034 3.343 1.00 36.55 159 ALA B N 1
ATOM 4997 C CA . ALA B 1 159 ? 39.644 -6.085 4.576 1.00 37.93 159 ALA B CA 1
ATOM 4998 C C . ALA B 1 159 ? 38.328 -6.856 4.407 1.00 47.30 159 ALA B C 1
ATOM 4999 O O . ALA B 1 159 ? 37.969 -7.674 5.259 1.00 45.42 159 ALA B O 1
ATOM 5001 N N . ILE B 1 160 ? 37.601 -6.590 3.320 1.00 44.99 160 ILE B N 1
ATOM 5002 C CA . ILE B 1 160 ? 36.323 -7.244 3.095 1.00 38.63 160 ILE B CA 1
ATOM 5003 C C . ILE B 1 160 ? 36.454 -8.767 3.047 1.00 42.34 160 ILE B C 1
ATOM 5004 O O . ILE B 1 160 ? 35.626 -9.477 3.622 1.00 42.97 160 ILE B O 1
ATOM 5009 N N . ARG B 1 161 ? 37.482 -9.281 2.378 1.00 39.02 161 ARG B N 1
ATOM 5010 C CA . ARG B 1 161 ? 37.663 -10.735 2.351 1.00 40.76 161 ARG B CA 1
ATOM 5011 C C . ARG B 1 161 ? 37.763 -11.290 3.773 1.00 46.22 161 ARG B C 1
ATOM 5012 O O . ARG B 1 161 ? 37.243 -12.370 4.070 1.00 49.22 161 ARG B O 1
ATOM 5020 N N . VAL B 1 162 ? 38.430 -10.539 4.647 1.00 43.94 162 VAL B N 1
ATOM 5021 C CA . VAL B 1 162 ? 38.602 -10.939 6.035 1.00 42.33 162 VAL B CA 1
ATOM 5022 C C . VAL B 1 162 ? 37.294 -10.818 6.793 1.00 43.97 162 VAL B C 1
ATOM 5023 O O . VAL B 1 162 ? 36.959 -11.688 7.596 1.00 45.66 162 VAL B O 1
ATOM 5027 N N . LEU B 1 163 ? 36.550 -9.745 6.546 1.00 39.67 163 LEU B N 1
ATOM 5028 C CA . LEU B 1 163 ? 35.232 -9.621 7.152 1.00 42.57 163 LEU B CA 1
ATOM 5029 C C . LEU B 1 163 ? 34.341 -10.768 6.677 1.00 49.40 163 LEU B C 1
ATOM 5030 O O . LEU B 1 163 ? 33.615 -11.370 7.467 1.00 50.93 163 LEU B O 1
ATOM 5035 N N . ASP B 1 164 ? 34.408 -11.079 5.387 1.00 44.61 164 ASP B N 1
ATOM 5036 C CA . ASP B 1 164 ? 33.562 -12.123 4.829 1.00 43.99 164 ASP B CA 1
ATOM 5037 C C . ASP B 1 164 ? 33.854 -13.478 5.448 1.00 49.30 164 ASP B C 1
ATOM 5038 O O . ASP B 1 164 ? 32.945 -14.297 5.611 1.00 46.68 164 ASP B O 1
ATOM 5043 N N . ALA B 1 165 ? 35.120 -13.721 5.783 1.00 46.13 165 ALA B N 1
ATOM 5044 C CA . ALA B 1 165 ? 35.506 -15.000 6.376 1.00 43.95 165 ALA B CA 1
ATOM 5045 C C . ALA B 1 165 ? 34.998 -15.135 7.813 1.00 46.16 165 ALA B C 1
ATOM 5046 O O . ALA B 1 165 ? 34.653 -16.227 8.249 1.00 44.98 165 ALA B O 1
ATOM 5048 N N . LEU B 1 166 ? 34.936 -14.021 8.540 1.00 49.90 166 LEU B N 1
ATOM 5049 C CA . LEU B 1 166 ? 34.268 -13.999 9.841 1.00 48.85 166 LEU B CA 1
ATOM 5050 C C . LEU B 1 166 ? 32.802 -14.395 9.665 1.00 50.05 166 LEU B C 1
ATOM 5051 O O . LEU B 1 166 ? 32.297 -15.295 10.325 1.00 49.03 166 LEU B O 1
ATOM 5056 N N . GLU B 1 167 ? 32.121 -13.711 8.756 1.00 52.87 167 GLU B N 1
ATOM 5057 C CA . GLU B 1 167 ? 30.707 -13.955 8.507 1.00 47.56 167 GLU B CA 1
ATOM 5058 C C . GLU B 1 167 ? 30.452 -15.389 8.023 1.00 50.69 167 GLU B C 1
ATOM 5059 O O . GLU B 1 167 ? 29.569 -16.086 8.531 1.00 47.07 167 GLU B O 1
ATOM 5065 N N . ARG B 1 168 ? 31.238 -15.836 7.051 1.00 46.92 168 ARG B N 1
ATOM 5066 C CA . ARG B 1 168 ? 31.147 -17.210 6.578 1.00 42.25 168 ARG B CA 1
ATOM 5067 C C . ARG B 1 168 ? 31.351 -18.203 7.716 1.00 49.43 168 ARG B C 1
ATOM 5068 O O . ARG B 1 168 ? 30.594 -19.150 7.839 1.00 51.47 168 ARG B O 1
ATOM 5076 N N . ASN B 1 169 ? 32.363 -17.981 8.555 1.00 50.65 169 ASN B N 1
ATOM 5077 C CA . ASN B 1 169 ? 32.625 -18.862 9.699 1.00 47.78 169 ASN B CA 1
ATOM 5078 C C . ASN B 1 169 ? 31.765 -18.570 10.935 1.00 51.61 169 ASN B C 1
ATOM 5079 O O . ASN B 1 169 ? 31.928 -19.206 11.978 1.00 46.09 169 ASN B O 1
ATOM 5084 N N . ASN B 1 170 ? 30.846 -17.615 10.815 1.00 53.58 170 ASN B N 1
ATOM 5085 C CA . ASN B 1 170 ? 30.094 -17.118 11.969 1.00 49.34 170 ASN B CA 1
ATOM 5086 C C . ASN B 1 170 ? 30.905 -17.082 13.269 1.00 53.03 170 ASN B C 1
ATOM 5087 O O . ASN B 1 170 ? 30.536 -17.717 14.259 1.00 54.55 170 ASN B O 1
ATOM 5092 N N . ALA B 1 171 ? 32.020 -16.353 13.244 1.00 51.72 171 ALA B N 1
ATOM 5093 C CA . ALA B 1 171 ? 32.808 -16.082 14.440 1.00 50.92 171 ALA B CA 1
ATOM 5094 C C . ALA B 1 171 ? 32.238 -14.861 15.141 1.00 51.42 171 ALA B C 1
ATOM 5095 O O . ALA B 1 171 ? 32.906 -13.836 15.262 1.00 47.30 171 ALA B O 1
ATOM 5097 N N . HIS B 1 172 ? 30.994 -14.983 15.596 1.00 52.21 172 HIS B N 1
ATOM 5098 C CA . HIS B 1 172 ? 30.270 -13.863 16.182 1.00 53.48 172 HIS B CA 1
ATOM 5099 C C . HIS B 1 172 ? 31.044 -13.237 17.349 1.00 48.53 172 HIS B C 1
ATOM 5100 O O . HIS B 1 172 ? 30.849 -12.067 17.682 1.00 47.19 172 HIS B O 1
ATOM 5107 N N . TRP B 1 173 ? 31.925 -14.013 17.969 1.00 51.71 173 TRP B N 1
ATOM 5108 C CA . TRP B 1 173 ? 32.591 -13.561 19.198 1.00 55.47 173 TRP B CA 1
ATOM 5109 C C . TRP B 1 173 ? 33.705 -12.547 18.976 1.00 50.45 173 TRP B C 1
ATOM 5110 O O . TRP B 1 173 ? 34.109 -11.860 19.900 1.00 52.22 173 TRP B O 1
ATOM 5121 N N . CYS B 1 174 ? 34.170 -12.450 17.736 1.00 55.08 174 CYS B N 1
ATOM 5122 C CA . CYS B 1 174 ? 35.368 -11.698 17.380 1.00 46.68 174 CYS B CA 1
ATOM 5123 C C . CYS B 1 174 ? 35.063 -10.311 16.826 1.00 48.42 174 CYS B C 1
ATOM 5124 O O . CYS B 1 174 ? 34.447 -10.190 15.773 1.00 51.08 174 CYS B O 1
ATOM 5127 N N . ARG B 1 175 ? 35.497 -9.266 17.523 1.00 47.42 175 ARG B N 1
ATOM 5128 C CA . ARG B 1 175 ? 35.377 -7.908 16.994 1.00 45.35 175 ARG B CA 1
ATOM 5129 C C . ARG B 1 175 ? 36.515 -7.566 16.017 1.00 44.76 175 ARG B C 1
ATOM 5130 O O . ARG B 1 175 ? 37.505 -8.292 15.909 1.00 42.45 175 ARG B O 1
ATOM 5138 N N . THR B 1 176 ? 36.362 -6.464 15.291 1.00 47.27 176 THR B N 1
ATOM 5139 C CA . THR B 1 176 ? 37.370 -6.050 14.319 1.00 45.48 176 THR B CA 1
ATOM 5140 C C . THR B 1 176 ? 37.616 -4.566 14.418 1.00 45.00 176 THR B C 1
ATOM 5141 O O . THR B 1 176 ? 36.679 -3.797 14.612 1.00 48.50 176 THR B O 1
ATOM 5145 N N . VAL B 1 177 ? 38.876 -4.172 14.267 1.00 39.57 177 VAL B N 1
ATOM 5146 C CA . VAL B 1 177 ? 39.236 -2.777 14.067 1.00 39.14 177 VAL B CA 1
ATOM 5147 C C . VAL B 1 177 ? 40.074 -2.701 12.787 1.00 41.20 177 VAL B C 1
ATOM 5148 O O . VAL B 1 177 ? 40.804 -3.646 12.466 1.00 46.41 177 VAL B O 1
ATOM 5152 N N . GLY B 1 178 ? 39.960 -1.607 12.037 1.00 40.53 178 GLY B N 1
ATOM 5153 C CA . GLY B 1 178 ? 40.852 -1.381 10.905 1.00 41.59 178 GLY B CA 1
ATOM 5154 C C . GLY B 1 178 ? 42.161 -0.729 11.345 1.00 45.70 178 GLY B C 1
ATOM 5155 O O . GLY B 1 178 ? 42.167 0.027 12.312 1.00 47.56 178 GLY B O 1
ATOM 5156 N N . ILE B 1 179 ? 43.268 -1.001 10.654 1.00 42.48 179 ILE B N 1
ATOM 5157 C CA . ILE B 1 179 ? 44.535 -0.378 11.035 1.00 46.54 179 ILE B CA 1
ATOM 5158 C C . ILE B 1 179 ? 45.584 -0.283 9.925 1.00 48.95 179 ILE B C 1
ATOM 5159 O O . ILE B 1 179 ? 45.623 -1.114 9.026 1.00 49.73 179 ILE B O 1
ATOM 5164 N N . GLY B 1 180 ? 46.440 0.734 10.000 1.00 49.24 180 GLY B N 1
ATOM 5165 C CA . GLY B 1 180 ? 47.513 0.894 9.035 1.00 46.61 180 GLY B CA 1
ATOM 5166 C C . GLY B 1 180 ? 47.222 1.910 7.950 1.00 55.84 180 GLY B C 1
ATOM 5167 O O . GLY B 1 180 ? 46.517 1.622 6.982 1.00 54.54 180 GLY B O 1
ATOM 5168 N N . GLY B 1 181 ? 47.767 3.109 8.105 1.00 54.25 181 GLY B N 1
ATOM 5169 C CA . GLY B 1 181 ? 47.622 4.130 7.085 1.00 48.99 181 GLY B CA 1
ATOM 5170 C C . GLY B 1 181 ? 46.508 5.114 7.360 1.00 40.69 181 GLY B C 1
ATOM 5171 O O . GLY B 1 181 ? 46.360 6.090 6.634 1.00 43.61 181 GLY B O 1
ATOM 5172 N N . LEU B 1 182 ? 45.751 4.875 8.424 1.00 39.96 182 LEU B N 1
ATOM 5173 C CA . LEU B 1 182 ? 44.489 5.574 8.654 1.00 41.68 182 LEU B CA 1
ATOM 5174 C C . LEU B 1 182 ? 44.599 7.026 9.125 1.00 44.56 182 LEU B C 1
ATOM 5175 O O . LEU B 1 182 ? 45.087 7.303 10.212 1.00 44.53 182 LEU B O 1
ATOM 5180 N N . HIS B 1 183 ? 44.103 7.943 8.295 1.00 50.93 183 HIS B N 1
ATOM 5181 C CA . HIS B 1 183 ? 44.050 9.378 8.597 1.00 47.81 183 HIS B CA 1
ATOM 5182 C C . HIS B 1 183 ? 42.700 9.970 8.150 1.00 54.48 183 HIS B C 1
ATOM 5183 O O . HIS B 1 183 ? 41.919 9.301 7.466 1.00 55.02 183 HIS B O 1
ATOM 5190 N N . PRO B 1 184 ? 42.418 11.227 8.530 1.00 54.58 184 PRO B N 1
ATOM 5191 C CA . PRO B 1 184 ? 41.148 11.868 8.150 1.00 49.10 184 PRO B CA 1
ATOM 5192 C C . PRO B 1 184 ? 40.797 11.778 6.658 1.00 53.29 184 PRO B C 1
ATOM 5193 O O . PRO B 1 184 ? 39.628 11.952 6.280 1.00 55.66 184 PRO B O 1
ATOM 5197 N N . ASP B 1 185 ? 41.777 11.487 5.814 1.00 48.24 185 ASP B N 1
ATOM 5198 C CA . ASP B 1 185 ? 41.526 11.501 4.376 1.00 50.83 185 ASP B CA 1
ATOM 5199 C C . ASP B 1 185 ? 41.111 10.145 3.765 1.00 53.20 185 ASP B C 1
ATOM 5200 O O . ASP B 1 185 ? 40.869 10.057 2.559 1.00 54.59 185 ASP B O 1
ATOM 5205 N N . ASN B 1 186 ? 41.049 9.094 4.583 1.00 51.09 186 ASN B N 1
ATOM 5206 C CA . ASN B 1 186 ? 40.650 7.766 4.107 1.00 47.39 186 ASN B CA 1
ATOM 5207 C C . ASN B 1 186 ? 39.734 7.060 5.087 1.00 49.50 186 ASN B C 1
ATOM 5208 O O . ASN B 1 186 ? 39.316 5.924 4.857 1.00 46.90 186 ASN B O 1
ATOM 5213 N N . ILE B 1 187 ? 39.429 7.727 6.193 1.00 50.65 187 ILE B N 1
ATOM 5214 C CA . ILE B 1 187 ? 38.764 7.038 7.292 1.00 52.10 187 ILE B CA 1
ATOM 5215 C C . ILE B 1 187 ? 37.301 6.791 7.007 1.00 47.17 187 ILE B C 1
ATOM 5216 O O . ILE B 1 187 ? 36.801 5.694 7.240 1.00 51.85 187 ILE B O 1
ATOM 5221 N N . GLU B 1 188 ? 36.612 7.800 6.499 1.00 48.63 188 GLU B N 1
ATOM 5222 C CA . GLU B 1 188 ? 35.222 7.609 6.116 1.00 51.72 188 GLU B CA 1
ATOM 5223 C C . GLU B 1 188 ? 35.109 6.634 4.947 1.00 48.02 188 GLU B C 1
ATOM 5224 O O . GLU B 1 188 ? 34.198 5.814 4.906 1.00 50.89 188 GLU B O 1
ATOM 5230 N N . ARG B 1 189 ? 36.046 6.698 4.011 1.00 45.62 189 ARG B N 1
ATOM 5231 C CA . ARG B 1 189 ? 36.046 5.732 2.922 1.00 45.98 189 ARG B CA 1
ATOM 5232 C C . ARG B 1 189 ? 36.225 4.319 3.462 1.00 50.09 189 ARG B C 1
ATOM 5233 O O . ARG B 1 189 ? 35.713 3.352 2.895 1.00 58.50 189 ARG B O 1
ATOM 5241 N N . VAL B 1 190 ? 36.947 4.199 4.564 1.00 46.89 190 VAL B N 1
ATOM 5242 C CA . VAL B 1 190 ? 37.241 2.891 5.138 1.00 50.67 190 VAL B CA 1
ATOM 5243 C C . VAL B 1 190 ? 36.053 2.322 5.920 1.00 47.71 190 VAL B C 1
ATOM 5244 O O . VAL B 1 190 ? 35.723 1.155 5.787 1.00 51.07 190 VAL B O 1
ATOM 5248 N N . LEU B 1 191 ? 35.423 3.153 6.739 1.00 48.11 191 LEU B N 1
ATOM 5249 C CA . LEU B 1 191 ? 34.194 2.787 7.422 1.00 47.37 191 LEU B CA 1
ATOM 5250 C C . LEU B 1 191 ? 33.087 2.455 6.428 1.00 51.14 191 LEU B C 1
ATOM 5251 O O . LEU B 1 191 ? 32.306 1.521 6.633 1.00 52.26 191 LEU B O 1
ATOM 5256 N N . TYR B 1 192 ? 33.027 3.251 5.362 1.00 50.09 192 TYR B N 1
ATOM 5257 C CA . TYR B 1 192 ? 31.994 3.170 4.334 1.00 45.85 192 TYR B CA 1
ATOM 5258 C C . TYR B 1 192 ? 32.075 1.897 3.503 1.00 44.50 192 TYR B C 1
ATOM 5259 O O . TYR B 1 192 ? 31.108 1.143 3.427 1.00 44.58 192 TYR B O 1
ATOM 5268 N N . GLN B 1 193 ? 33.224 1.649 2.885 1.00 43.66 193 GLN B N 1
ATOM 5269 C CA . GLN B 1 193 ? 33.346 0.465 2.051 1.00 43.25 193 GLN B CA 1
ATOM 5270 C C . GLN B 1 193 ? 33.918 -0.788 2.725 1.00 47.92 193 GLN B C 1
ATOM 5271 O O . GLN B 1 193 ? 34.044 -1.824 2.080 1.00 52.58 193 GLN B O 1
ATOM 5277 N N . CYS B 1 194 ? 34.224 -0.721 4.021 1.00 48.27 194 CYS B N 1
ATOM 5278 C CA . CYS B 1 194 ? 34.655 -1.923 4.753 1.00 49.44 194 CYS B CA 1
ATOM 5279 C C . CYS B 1 194 ? 33.501 -2.634 5.440 1.00 52.08 194 CYS B C 1
ATOM 5280 O O . CYS B 1 194 ? 33.397 -2.606 6.668 1.00 51.58 194 CYS B O 1
ATOM 5283 N N . VAL B 1 195 ? 32.633 -3.264 4.651 1.00 51.45 195 VAL B N 1
ATOM 5284 C CA . VAL B 1 195 ? 31.548 -4.056 5.219 1.00 52.53 195 VAL B CA 1
ATOM 5285 C C . VAL B 1 195 ? 31.494 -5.452 4.625 1.00 48.66 195 VAL B C 1
ATOM 5286 O O . VAL B 1 195 ? 32.058 -5.720 3.568 1.00 51.03 195 VAL B O 1
ATOM 5290 N N . SER B 1 196 ? 30.823 -6.340 5.342 1.00 50.19 196 SER B N 1
ATOM 5291 C CA . SER B 1 196 ? 30.665 -7.719 4.935 1.00 45.94 196 SER B CA 1
ATOM 5292 C C . SER B 1 196 ? 29.804 -7.765 3.677 1.00 55.27 196 SER B C 1
ATOM 5293 O O . SER B 1 196 ? 28.963 -6.892 3.463 1.00 54.90 196 SER B O 1
ATOM 5296 N N . SER B 1 197 ? 29.998 -8.774 2.838 1.00 56.15 197 SER B N 1
ATOM 5297 C CA . SER B 1 197 ? 29.181 -8.887 1.632 1.00 54.38 197 SER B CA 1
ATOM 5298 C C . SER B 1 197 ? 27.691 -9.016 1.939 1.00 59.60 197 SER B C 1
ATOM 5299 O O . SER B 1 197 ? 26.851 -8.490 1.201 1.00 62.02 197 SER B O 1
ATOM 5302 N N . ASN B 1 198 ? 27.361 -9.709 3.024 1.00 59.02 198 ASN B N 1
ATOM 5303 C CA . ASN B 1 198 ? 25.964 -9.852 3.419 1.00 56.02 198 ASN B CA 1
ATOM 5304 C C . ASN B 1 198 ? 25.452 -8.600 4.112 1.00 55.77 198 ASN B C 1
ATOM 5305 O O . ASN B 1 198 ? 24.287 -8.521 4.492 1.00 60.01 198 ASN B O 1
ATOM 5310 N N . GLY B 1 199 ? 26.339 -7.625 4.272 1.00 56.78 199 GLY B N 1
ATOM 5311 C CA . GLY B 1 199 ? 25.975 -6.318 4.791 1.00 57.95 199 GLY B CA 1
ATOM 5312 C C . GLY B 1 199 ? 25.719 -6.310 6.280 1.00 58.24 199 GLY B C 1
ATOM 5313 O O . GLY B 1 199 ? 25.421 -5.267 6.861 1.00 63.29 199 GLY B O 1
ATOM 5314 N N . LYS B 1 200 ? 25.863 -7.475 6.900 1.00 54.78 200 LYS B N 1
ATOM 5315 C CA . LYS B 1 200 ? 25.526 -7.644 8.304 1.00 55.90 200 LYS B CA 1
ATOM 5316 C C . LYS B 1 200 ? 26.604 -7.182 9.286 1.00 62.97 200 LYS B C 1
ATOM 5317 O O . LYS B 1 200 ? 26.291 -6.821 10.423 1.00 63.81 200 LYS B O 1
ATOM 5323 N N . ARG B 1 201 ? 27.863 -7.178 8.849 1.00 60.87 201 ARG B N 1
ATOM 5324 C CA . ARG B 1 201 ? 28.977 -6.887 9.752 1.00 54.50 201 ARG B CA 1
ATOM 5325 C C . ARG B 1 201 ? 29.984 -5.911 9.169 1.00 53.92 201 ARG B C 1
ATOM 5326 O O . ARG B 1 201 ? 30.556 -6.170 8.114 1.00 53.64 201 ARG B O 1
ATOM 5334 N N . SER B 1 202 ? 30.214 -4.797 9.862 1.00 55.87 202 SER B N 1
ATOM 5335 C CA . SER B 1 202 ? 31.237 -3.836 9.441 1.00 52.19 202 SER B CA 1
ATOM 5336 C C . SER B 1 202 ? 32.373 -3.742 10.462 1.00 49.62 202 SER B C 1
ATOM 5337 O O . SER B 1 202 ? 32.473 -4.566 11.370 1.00 51.04 202 SER B O 1
ATOM 5340 N N . LEU B 1 203 ? 33.234 -2.741 10.316 1.00 47.85 203 LEU B N 1
ATOM 5341 C CA . LEU B 1 203 ? 34.330 -2.582 11.263 1.00 51.69 203 LEU B CA 1
ATOM 5342 C C . LEU B 1 203 ? 33.795 -2.125 12.615 1.00 52.90 203 LEU B C 1
ATOM 5343 O O . LEU B 1 203 ? 32.809 -1.388 12.680 1.00 51.13 203 LEU B O 1
ATOM 5348 N N . ASP B 1 204 ? 34.454 -2.569 13.687 1.00 49.66 204 ASP B N 1
ATOM 5349 C CA . ASP B 1 204 ? 34.029 -2.255 15.051 1.00 48.56 204 ASP B CA 1
ATOM 5350 C C . ASP B 1 204 ? 34.697 -0.999 15.609 1.00 52.67 204 ASP B C 1
ATOM 5351 O O . ASP B 1 204 ? 34.257 -0.439 16.622 1.00 53.56 204 ASP B O 1
ATOM 5356 N N . GLY B 1 205 ? 35.759 -0.556 14.946 1.00 48.33 205 GLY B N 1
ATOM 5357 C CA . GLY B 1 205 ? 36.431 0.667 15.336 1.00 45.49 205 GLY B CA 1
ATOM 5358 C C . GLY B 1 205 ? 37.644 0.932 14.473 1.00 45.31 205 GLY B C 1
ATOM 5359 O O . GLY B 1 205 ? 37.941 0.181 13.545 1.00 43.64 205 GLY B O 1
ATOM 5360 N N . ILE B 1 206 ? 38.372 1.988 14.808 1.00 47.06 206 ILE B N 1
ATOM 5361 C CA . ILE B 1 206 ? 39.495 2.424 13.995 1.00 46.27 206 ILE B CA 1
ATOM 5362 C C . ILE B 1 206 ? 40.807 2.622 14.786 1.00 51.80 206 ILE B C 1
ATOM 5363 O O . ILE B 1 206 ? 40.824 3.195 15.880 1.00 50.53 206 ILE B O 1
ATOM 5368 N N . CYS B 1 207 ? 41.900 2.118 14.221 1.00 47.65 207 CYS B N 1
ATOM 5369 C CA . CYS B 1 207 ? 43.207 2.197 14.853 1.00 45.94 207 CYS B CA 1
ATOM 5370 C C . CYS B 1 207 ? 44.128 3.224 14.224 1.00 50.45 207 CYS B C 1
ATOM 5371 O O . CYS B 1 207 ? 44.350 3.229 13.005 1.00 50.60 207 CYS B O 1
ATOM 5374 N N . VAL B 1 208 ? 44.710 4.055 15.081 1.00 52.25 208 VAL B N 1
ATOM 5375 C CA . VAL B 1 208 ? 45.719 5.015 14.670 1.00 50.75 208 VAL B CA 1
ATOM 5376 C C . VAL B 1 208 ? 46.955 4.940 15.557 1.00 51.85 208 VAL B C 1
ATOM 5377 O O . VAL B 1 208 ? 46.866 4.707 16.769 1.00 47.71 208 VAL B O 1
ATOM 5381 N N . VAL B 1 209 ? 48.111 5.126 14.932 1.00 52.97 209 VAL B N 1
ATOM 5382 C CA . VAL B 1 209 ? 49.310 5.488 15.665 1.00 49.69 209 VAL B CA 1
ATOM 5383 C C . VAL B 1 209 ? 49.710 6.912 15.275 1.00 48.04 209 VAL B C 1
ATOM 5384 O O . VAL B 1 209 ? 49.484 7.856 16.036 1.00 50.41 209 VAL B O 1
ATOM 5388 N N . SER B 1 210 ? 50.264 7.079 14.078 1.00 44.96 210 SER B N 1
ATOM 5389 C CA . SER B 1 210 ? 50.797 8.385 13.690 1.00 50.22 210 SER B CA 1
ATOM 5390 C C . SER B 1 210 ? 49.804 9.548 13.813 1.00 50.20 210 SER B C 1
ATOM 5391 O O . SER B 1 210 ? 50.166 10.622 14.277 1.00 51.49 210 SER B O 1
ATOM 5394 N N . ASP B 1 211 ? 48.552 9.341 13.425 1.00 54.27 211 ASP B N 1
ATOM 5395 C CA . ASP B 1 211 ? 47.610 10.452 13.423 1.00 50.97 211 ASP B CA 1
ATOM 5396 C C . ASP B 1 211 ? 47.473 11.130 14.785 1.00 48.49 211 ASP B C 1
ATOM 5397 O O . ASP B 1 211 ? 47.229 12.339 14.858 1.00 46.37 211 ASP B O 1
ATOM 5402 N N . ILE B 1 212 ? 47.612 10.362 15.860 1.00 44.88 212 ILE B N 1
ATOM 5403 C CA . ILE B 1 212 ? 47.457 10.938 17.192 1.00 49.19 212 ILE B CA 1
ATOM 5404 C C . ILE B 1 212 ? 48.790 11.116 17.920 1.00 53.44 212 ILE B C 1
ATOM 5405 O O . ILE B 1 212 ? 49.110 12.209 18.393 1.00 53.28 212 ILE B O 1
ATOM 5410 N N . ILE B 1 213 ? 49.567 10.041 17.990 1.00 54.47 213 ILE B N 1
ATOM 5411 C CA . ILE B 1 213 ? 50.847 10.059 18.690 1.00 56.09 213 ILE B CA 1
ATOM 5412 C C . ILE B 1 213 ? 51.788 11.155 18.192 1.00 58.14 213 ILE B C 1
ATOM 5413 O O . ILE B 1 213 ? 52.284 11.954 18.983 1.00 59.17 213 ILE B O 1
ATOM 5418 N N . ALA B 1 214 ? 52.024 11.193 16.884 1.00 58.04 214 ALA B N 1
ATOM 5419 C CA . ALA B 1 214 ? 52.922 12.176 16.285 1.00 55.05 214 ALA B CA 1
ATOM 5420 C C . ALA B 1 214 ? 52.218 13.479 15.928 1.00 57.00 214 ALA B C 1
ATOM 5421 O O . ALA B 1 214 ? 52.576 14.125 14.946 1.00 57.59 214 ALA B O 1
ATOM 5423 N N . SER B 1 215 ? 51.228 13.877 16.714 1.00 51.85 215 SER B N 1
ATOM 5424 C CA . SER B 1 215 ? 50.539 15.127 16.418 1.00 62.98 215 SER B CA 1
ATOM 5425 C C . SER B 1 215 ? 51.027 16.322 17.258 1.00 72.47 215 SER B C 1
ATOM 5426 O O . SER B 1 215 ? 51.322 16.193 18.459 1.00 64.93 215 SER B O 1
ATOM 5429 N N . LEU B 1 216 ? 51.100 17.486 16.612 1.00 68.74 216 LEU B N 1
ATOM 5430 C CA . LEU B 1 216 ? 51.430 18.726 17.297 1.00 67.68 216 LEU B CA 1
ATOM 5431 C C . LEU B 1 216 ? 50.266 19.171 18.175 1.00 71.32 216 LEU B C 1
ATOM 5432 O O . LEU B 1 216 ? 50.444 19.969 19.098 1.00 73.17 216 LEU B O 1
ATOM 5437 N N . ASP B 1 217 ? 49.077 18.648 17.874 1.00 69.89 217 ASP B N 1
ATOM 5438 C CA . ASP B 1 217 ? 47.883 18.878 18.689 1.00 69.50 217 ASP B CA 1
ATOM 5439 C C . ASP B 1 217 ? 47.037 17.605 18.754 1.00 69.23 217 ASP B C 1
ATOM 5440 O O . ASP B 1 217 ? 46.136 17.409 17.933 1.00 65.97 217 ASP B O 1
ATOM 5445 N N . ALA B 1 218 ? 47.336 16.744 19.726 1.00 64.16 218 ALA B N 1
ATOM 5446 C CA . ALA B 1 218 ? 46.635 15.472 19.872 1.00 63.15 218 ALA B CA 1
ATOM 5447 C C . ALA B 1 218 ? 45.158 15.656 20.240 1.00 70.28 218 ALA B C 1
ATOM 5448 O O . ALA B 1 218 ? 44.307 14.845 19.858 1.00 64.50 218 ALA B O 1
ATOM 5450 N N . ALA B 1 219 ? 44.856 16.713 20.990 1.00 69.75 219 ALA B N 1
ATOM 5451 C CA . ALA B 1 219 ? 43.479 16.984 21.389 1.00 65.47 219 ALA B CA 1
ATOM 5452 C C . ALA B 1 219 ? 42.632 17.260 20.154 1.00 67.41 219 ALA B C 1
ATOM 5453 O O . ALA B 1 219 ? 41.530 16.731 20.010 1.00 67.59 219 ALA B O 1
ATOM 5455 N N . LYS B 1 220 ? 43.169 18.083 19.260 1.00 66.22 220 LYS B N 1
ATOM 5456 C CA . LYS B 1 220 ? 42.517 18.404 17.996 1.00 66.71 220 LYS B CA 1
ATOM 5457 C C . LYS B 1 220 ? 42.425 17.186 17.071 1.00 66.12 220 LYS B C 1
ATOM 5458 O O . LYS B 1 220 ? 41.346 16.852 16.570 1.00 65.73 220 LYS B O 1
ATOM 5464 N N . SER B 1 221 ? 43.557 16.527 16.844 1.00 59.81 221 SER B N 1
ATOM 5465 C CA . SER B 1 221 ? 43.596 15.383 15.944 1.00 56.30 221 SER B CA 1
ATOM 5466 C C . SER B 1 221 ? 42.582 14.313 16.323 1.00 57.18 221 SER B C 1
ATOM 5467 O O . SER B 1 221 ? 42.098 13.578 15.469 1.00 57.94 221 SER B O 1
ATOM 5470 N N . THR B 1 222 ? 42.264 14.226 17.606 1.00 57.25 222 THR B N 1
ATOM 5471 C CA . THR B 1 222 ? 41.369 13.187 18.076 1.00 55.57 222 THR B CA 1
ATOM 5472 C C . THR B 1 222 ? 39.933 13.598 17.850 1.00 59.55 222 THR B C 1
ATOM 5473 O O . THR B 1 222 ? 39.128 12.811 17.358 1.00 63.13 222 THR B O 1
ATOM 5477 N N . LYS B 1 223 ? 39.608 14.832 18.206 1.00 58.49 223 LYS B N 1
ATOM 5478 C CA . LYS B 1 223 ? 38.268 15.338 17.953 1.00 62.83 223 LYS B CA 1
ATOM 5479 C C . LYS B 1 223 ? 37.876 15.034 16.502 1.00 60.13 223 LYS B C 1
ATOM 5480 O O . LYS B 1 223 ? 36.772 14.564 16.234 1.00 58.85 223 LYS B O 1
ATOM 5482 N N . ILE B 1 224 ? 38.796 15.288 15.577 1.00 57.98 224 ILE B N 1
ATOM 5483 C CA . ILE B 1 224 ? 38.575 15.004 14.166 1.00 53.83 224 ILE B CA 1
ATOM 5484 C C . ILE B 1 224 ? 38.178 13.546 13.930 1.00 56.07 224 ILE B C 1
ATOM 5485 O O . ILE B 1 224 ? 37.068 13.271 13.481 1.00 63.58 224 ILE B O 1
ATOM 5490 N N . LEU B 1 225 ? 39.082 12.617 14.230 1.00 57.43 225 LEU B N 1
ATOM 5491 C CA . LEU B 1 225 ? 38.814 11.190 14.061 1.00 54.43 225 LEU B CA 1
ATOM 5492 C C . LEU B 1 225 ? 37.523 10.810 14.746 1.00 54.29 225 LEU B C 1
ATOM 5493 O O . LEU B 1 225 ? 36.832 9.906 14.308 1.00 60.74 225 LEU B O 1
ATOM 5498 N N . ARG B 1 226 ? 37.208 11.480 15.844 1.00 56.81 226 ARG B N 1
ATOM 5499 C CA . ARG B 1 226 ? 35.922 11.274 16.480 1.00 57.47 226 ARG B CA 1
ATOM 5500 C C . ARG B 1 226 ? 34.786 11.618 15.540 1.00 59.96 226 ARG B C 1
ATOM 5501 O O . ARG B 1 226 ? 33.993 10.747 15.191 1.00 65.13 226 ARG B O 1
ATOM 5509 N N . GLY B 1 227 ? 34.708 12.887 15.139 1.00 63.46 227 GLY B N 1
ATOM 5510 C CA . GLY B 1 227 ? 33.709 13.345 14.183 1.00 58.87 227 GLY B CA 1
ATOM 5511 C C . GLY B 1 227 ? 33.480 12.316 13.092 1.00 62.05 227 GLY B C 1
ATOM 5512 O O . GLY B 1 227 ? 32.363 11.843 12.898 1.00 62.82 227 GLY B O 1
ATOM 5513 N N . LEU B 1 228 ? 34.551 11.947 12.397 1.00 59.96 228 LEU B N 1
ATOM 5514 C CA . LEU B 1 228 ? 34.483 10.905 11.380 1.00 55.75 228 LEU B CA 1
ATOM 5515 C C . LEU B 1 228 ? 33.836 9.624 11.899 1.00 56.58 228 LEU B C 1
ATOM 5516 O O . LEU B 1 228 ? 32.860 9.146 11.343 1.00 58.36 228 LEU B O 1
ATOM 5521 N N . ILE B 1 229 ? 34.378 9.064 12.966 1.00 56.97 229 ILE B N 1
ATOM 5522 C CA . ILE B 1 229 ? 33.938 7.747 13.398 1.00 58.07 229 ILE B CA 1
ATOM 5523 C C . ILE B 1 229 ? 32.471 7.681 13.817 1.00 64.99 229 ILE B C 1
ATOM 5524 O O . ILE B 1 229 ? 31.767 6.737 13.454 1.00 71.23 229 ILE B O 1
ATOM 5529 N N . ASP B 1 230 ? 31.997 8.667 14.571 1.00 64.23 230 ASP B N 1
ATOM 5530 C CA . ASP B 1 230 ? 30.619 8.610 15.071 1.00 71.08 230 ASP B CA 1
ATOM 5531 C C . ASP B 1 230 ? 29.589 9.326 14.164 1.00 69.22 230 ASP B C 1
ATOM 5532 O O . ASP B 1 230 ? 28.396 9.404 14.482 1.00 65.46 230 ASP B O 1
ATOM 5537 N N . LYS B 1 231 ? 30.070 9.832 13.033 1.00 67.63 231 LYS B N 1
ATOM 5538 C CA . LYS B 1 231 ? 29.220 10.286 11.934 1.00 60.35 231 LYS B CA 1
ATOM 5539 C C . LYS B 1 231 ? 28.665 9.046 11.224 1.00 61.87 231 LYS B C 1
ATOM 5540 O O . LYS B 1 231 ? 29.234 7.962 11.331 1.00 62.93 231 LYS B O 1
ATOM 5546 N N . THR B 1 232 ? 27.556 9.177 10.513 1.00 60.69 232 THR B N 1
ATOM 5547 C CA . THR B 1 232 ? 26.927 7.989 9.934 1.00 64.53 232 THR B CA 1
ATOM 5548 C C . THR B 1 232 ? 26.649 8.089 8.425 1.00 64.58 232 THR B C 1
ATOM 5549 O O . THR B 1 232 ? 25.904 7.283 7.853 1.00 58.14 232 THR B O 1
ATOM 5553 N N . ASP B 1 233 ? 27.267 9.063 7.775 1.00 64.35 233 ASP B N 1
ATOM 5554 C CA . ASP B 1 233 ? 26.923 9.355 6.398 1.00 63.93 233 ASP B CA 1
ATOM 5555 C C . ASP B 1 233 ? 28.079 10.015 5.640 1.00 61.53 233 ASP B C 1
ATOM 5556 O O . ASP B 1 233 ? 28.646 11.005 6.092 1.00 58.59 233 ASP B O 1
ATOM 5561 N N . TYR B 1 234 ? 28.411 9.466 4.477 1.00 58.41 234 TYR B N 1
ATOM 5562 C CA . TYR B 1 234 ? 29.583 9.906 3.726 1.00 57.90 234 TYR B CA 1
ATOM 5563 C C . TYR B 1 234 ? 29.257 10.414 2.312 1.00 60.97 234 TYR B C 1
ATOM 5564 O O . TYR B 1 234 ? 29.242 9.643 1.358 1.00 56.95 234 TYR B O 1
ATOM 5573 N N . LYS B 1 235 ? 29.008 11.714 2.177 1.00 62.45 235 LYS B N 1
ATOM 5574 C CA . LYS B 1 235 ? 28.818 12.317 0.856 1.00 64.74 235 LYS B CA 1
ATOM 5575 C C . LYS B 1 235 ? 30.151 12.487 0.123 1.00 60.33 235 LYS B C 1
ATOM 5576 O O . LYS B 1 235 ? 30.838 13.496 0.292 1.00 60.76 235 LYS B O 1
ATOM 5582 N N . PHE B 1 236 ? 30.503 11.495 -0.690 1.00 55.69 236 PHE B N 1
ATOM 5583 C CA . PHE B 1 236 ? 31.772 11.485 -1.418 1.00 53.05 236 PHE B CA 1
ATOM 5584 C C . PHE B 1 236 ? 31.688 12.236 -2.756 1.00 55.46 236 PHE B C 1
ATOM 5585 O O . PHE B 1 236 ? 32.702 12.498 -3.422 1.00 48.67 236 PHE B O 1
ATOM 5593 N N . VAL B 1 237 ? 30.462 12.565 -3.150 1.00 60.00 237 VAL B N 1
ATOM 5594 C CA . VAL B 1 237 ? 30.220 13.249 -4.415 1.00 61.40 237 VAL B CA 1
ATOM 5595 C C . VAL B 1 237 ? 28.993 14.142 -4.298 1.00 60.44 237 VAL B C 1
ATOM 5596 O O . VAL B 1 237 ? 27.966 13.736 -3.750 1.00 61.41 237 VAL B O 1
ATOM 5600 N N . ASN B 1 238 ? 29.117 15.366 -4.803 1.00 61.15 238 ASN B N 1
ATOM 5601 C CA . ASN B 1 238 ? 28.062 16.363 -4.686 1.00 64.27 238 ASN B CA 1
ATOM 5602 C C . ASN B 1 238 ? 26.913 16.147 -5.670 1.00 64.59 238 ASN B C 1
ATOM 5603 O O . ASN B 1 238 ? 26.583 17.033 -6.459 1.00 67.38 238 ASN B O 1
ATOM 5608 N N . ILE B 1 239 ? 26.328 14.953 -5.612 1.00 65.21 239 ILE B N 1
ATOM 5609 C CA . ILE B 1 239 ? 25.181 14.556 -6.420 1.00 57.65 239 ILE B CA 1
ATOM 5610 C C . ILE B 1 239 ? 24.343 13.634 -5.549 1.00 57.47 239 ILE B C 1
ATOM 5611 O O . ILE B 1 239 ? 24.874 12.711 -4.942 1.00 63.43 239 ILE B O 1
ATOM 5616 N N . GLY B 1 240 ? 23.045 13.885 -5.469 1.00 53.39 240 GLY B N 1
ATOM 5617 C CA . GLY B 1 240 ? 22.164 13.061 -4.663 1.00 55.61 240 GLY B CA 1
ATOM 5618 C C . GLY B 1 240 ? 22.366 11.569 -4.857 1.00 58.65 240 GLY B C 1
ATOM 5619 O O . GLY B 1 240 ? 22.363 11.066 -5.981 1.00 55.03 240 GLY B O 1
ATOM 5620 N N . LEU B 1 241 ? 22.546 10.862 -3.747 1.00 61.37 241 LEU B N 1
ATOM 5621 C CA . LEU B 1 241 ? 22.794 9.427 -3.769 1.00 62.80 241 LEU B CA 1
ATOM 5622 C C . LEU B 1 241 ? 21.529 8.664 -3.428 1.00 70.34 241 LEU B C 1
ATOM 5623 O O . LEU B 1 241 ? 21.575 7.463 -3.142 1.00 72.31 241 LEU B O 1
ATOM 5628 N N . SER B 1 242 ? 20.400 9.362 -3.448 1.00 69.67 242 SER B N 1
ATOM 5629 C CA . SER B 1 242 ? 19.161 8.783 -2.956 1.00 71.67 242 SER B CA 1
ATOM 5630 C C . SER B 1 242 ? 18.883 7.436 -3.624 1.00 73.78 242 SER B C 1
ATOM 5631 O O . SER B 1 242 ? 19.242 7.225 -4.789 1.00 70.64 242 SER B O 1
ATOM 5634 N N . THR B 1 243 ? 18.269 6.521 -2.875 1.00 72.99 243 THR B N 1
ATOM 5635 C CA . THR B 1 243 ? 17.915 5.202 -3.409 1.00 81.05 243 THR B CA 1
ATOM 5636 C C . THR B 1 243 ? 16.603 5.234 -4.199 1.00 77.70 243 THR B C 1
ATOM 5637 O O . THR B 1 243 ? 15.553 5.616 -3.671 1.00 70.20 243 THR B O 1
ATOM 5641 N N . LYS B 1 244 ? 16.685 4.826 -5.465 1.00 77.54 244 LYS B N 1
ATOM 5642 C CA . LYS B 1 244 ? 15.539 4.829 -6.373 1.00 85.30 244 LYS B CA 1
ATOM 5643 C C . LYS B 1 244 ? 15.095 3.410 -6.736 1.00 81.50 244 LYS B C 1
ATOM 5644 O O . LYS B 1 244 ? 15.860 2.637 -7.317 1.00 79.95 244 LYS B O 1
ATOM 5650 N N . ASN B 1 245 ? 13.855 3.071 -6.398 1.00 77.79 245 ASN B N 1
ATOM 5651 C CA . ASN B 1 245 ? 13.329 1.746 -6.706 1.00 79.88 245 ASN B CA 1
ATOM 5652 C C . ASN B 1 245 ? 12.517 1.761 -7.998 1.00 77.51 245 ASN B C 1
ATOM 5653 O O . ASN B 1 245 ? 12.207 0.716 -8.575 1.00 76.90 245 ASN B O 1
ATOM 5658 N N . SER B 1 246 ? 12.188 2.962 -8.457 1.00 73.59 246 SER B N 1
ATOM 5659 C CA . SER B 1 246 ? 11.434 3.125 -9.690 1.00 74.56 246 SER B CA 1
ATOM 5660 C C . SER B 1 246 ? 12.372 3.194 -10.890 1.00 69.59 246 SER B C 1
ATOM 5661 O O . SER B 1 246 ? 13.515 3.628 -10.765 1.00 69.16 246 SER B O 1
ATOM 5664 N N . LEU B 1 247 ? 11.897 2.763 -12.054 1.00 70.10 247 LEU B N 1
ATOM 5665 C CA . LEU B 1 247 ? 12.688 2.918 -13.266 1.00 64.10 247 LEU B CA 1
ATOM 5666 C C . LEU B 1 247 ? 12.898 4.384 -13.607 1.00 66.32 247 LEU B C 1
ATOM 5667 O O . LEU B 1 247 ? 12.209 5.274 -13.095 1.00 68.65 247 LEU B O 1
ATOM 5672 N N . THR B 1 248 ? 13.862 4.625 -14.482 1.00 62.52 248 THR B N 1
ATOM 5673 C CA . THR B 1 248 ? 14.203 5.975 -14.878 1.00 59.46 248 THR B CA 1
ATOM 5674 C C . THR B 1 248 ? 13.242 6.466 -15.953 1.00 62.62 248 THR B C 1
ATOM 5675 O O . THR B 1 248 ? 13.297 6.035 -17.106 1.00 61.40 248 THR B O 1
ATOM 5679 N N . THR B 1 249 ? 12.356 7.370 -15.561 1.00 62.35 249 THR B N 1
ATOM 5680 C CA . THR B 1 249 ? 11.362 7.914 -16.473 1.00 60.83 249 THR B CA 1
ATOM 5681 C C . THR B 1 249 ? 11.984 8.725 -17.613 1.00 61.46 249 THR B C 1
ATOM 5682 O O . THR B 1 249 ? 13.130 9.183 -17.524 1.00 60.37 249 THR B O 1
ATOM 5686 N N . THR B 1 250 ? 11.213 8.885 -18.685 1.00 58.20 250 THR B N 1
ATOM 5687 C CA . THR B 1 250 ? 11.640 9.630 -19.864 1.00 57.02 250 THR B CA 1
ATOM 5688 C C . THR B 1 250 ? 11.843 11.110 -19.539 1.00 61.92 250 THR B C 1
ATOM 5689 O O . THR B 1 250 ? 12.674 11.785 -20.152 1.00 61.86 250 THR B O 1
ATOM 5693 N N . ASP B 1 251 ? 11.091 11.606 -18.562 1.00 64.00 251 ASP B N 1
ATOM 5694 C CA . ASP B 1 251 ? 11.277 12.965 -18.065 1.00 62.93 251 ASP B CA 1
ATOM 5695 C C . ASP B 1 251 ? 12.580 13.099 -17.268 1.00 63.33 251 ASP B C 1
ATOM 5696 O O . ASP B 1 251 ? 13.292 14.101 -17.376 1.00 62.60 251 ASP B O 1
ATOM 5701 N N . GLU B 1 252 ? 12.893 12.089 -16.465 1.00 60.05 252 GLU B N 1
ATOM 5702 C CA . GLU B 1 252 ? 14.142 12.103 -15.715 1.00 61.95 252 GLU B CA 1
ATOM 5703 C C . GLU B 1 252 ? 15.336 12.046 -16.659 1.00 61.08 252 GLU B C 1
ATOM 5704 O O . GLU B 1 252 ? 16.295 12.795 -16.486 1.00 61.82 252 GLU B O 1
ATOM 5710 N N . ILE B 1 253 ? 15.269 11.173 -17.662 1.00 56.95 253 ILE B N 1
ATOM 5711 C CA . ILE B 1 253 ? 16.342 11.082 -18.643 1.00 54.08 253 ILE B CA 1
ATOM 5712 C C . ILE B 1 253 ? 16.489 12.417 -19.348 1.00 56.61 253 ILE B C 1
ATOM 5713 O O . ILE B 1 253 ? 17.593 12.906 -19.573 1.00 56.88 253 ILE B O 1
ATOM 5718 N N . GLN B 1 254 ? 15.351 13.011 -19.669 1.00 60.44 254 GLN B N 1
ATOM 5719 C CA . GLN B 1 254 ? 15.301 14.237 -20.447 1.00 58.17 254 GLN B CA 1
ATOM 5720 C C . GLN B 1 254 ? 15.846 15.407 -19.643 1.00 58.89 254 GLN B C 1
ATOM 5721 O O . GLN B 1 254 ? 16.551 16.271 -20.171 1.00 56.51 254 GLN B O 1
ATOM 5727 N N . SER B 1 255 ? 15.505 15.431 -18.360 1.00 59.75 255 SER B N 1
ATOM 5728 C CA . SER B 1 255 ? 16.026 16.436 -17.447 1.00 61.41 255 SER B CA 1
ATOM 5729 C C . SER B 1 255 ? 17.538 16.267 -17.269 1.00 56.79 255 SER B C 1
ATOM 5730 O O . SER B 1 255 ? 18.274 17.253 -17.229 1.00 58.35 255 SER B O 1
ATOM 5733 N N . ILE B 1 256 ? 17.995 15.020 -17.162 1.00 53.44 256 ILE B N 1
ATOM 5734 C CA . ILE B 1 256 ? 19.428 14.736 -17.130 1.00 52.88 256 ILE B CA 1
ATOM 5735 C C . ILE B 1 256 ? 20.117 15.407 -18.322 1.00 56.29 256 ILE B C 1
ATOM 5736 O O . ILE B 1 256 ? 21.001 16.240 -18.138 1.00 56.40 256 ILE B O 1
ATOM 5741 N N . ILE B 1 257 ? 19.704 15.060 -19.542 1.00 55.94 257 ILE B N 1
ATOM 5742 C CA . ILE B 1 257 ? 20.339 15.604 -20.750 1.00 54.60 257 ILE B CA 1
ATOM 5743 C C . ILE B 1 257 ? 20.270 17.135 -20.864 1.00 55.92 257 ILE B C 1
ATOM 5744 O O . ILE B 1 257 ? 21.248 17.779 -21.263 1.00 54.99 257 ILE B O 1
ATOM 5749 N N . SER B 1 258 ? 19.126 17.721 -20.525 1.00 55.06 258 SER B N 1
ATOM 5750 C CA . SER B 1 258 ? 19.035 19.178 -20.530 1.00 58.19 258 SER B CA 1
ATOM 5751 C C . SER B 1 258 ? 20.142 19.700 -19.649 1.00 58.14 258 SER B C 1
ATOM 5752 O O . SER B 1 258 ? 20.907 20.585 -20.039 1.00 60.80 258 SER B O 1
ATOM 5755 N N . ASN B 1 259 ? 20.226 19.133 -18.453 1.00 58.50 259 ASN B N 1
ATOM 5756 C CA . ASN B 1 259 ? 21.204 19.578 -17.476 1.00 54.85 259 ASN B CA 1
ATOM 5757 C C . ASN B 1 259 ? 22.622 19.578 -17.991 1.00 49.28 259 ASN B C 1
ATOM 5758 O O . ASN B 1 259 ? 23.331 20.552 -17.809 1.00 55.82 259 ASN B O 1
ATOM 5763 N N . THR B 1 260 ? 23.039 18.505 -18.652 1.00 49.11 260 THR B N 1
ATOM 5764 C CA . THR B 1 260 ? 24.441 18.415 -19.037 1.00 52.05 260 THR B CA 1
ATOM 5765 C C . THR B 1 260 ? 24.787 19.299 -20.233 1.00 53.07 260 THR B C 1
ATOM 5766 O O . THR B 1 260 ? 25.900 19.805 -20.324 1.00 54.66 260 THR B O 1
ATOM 5770 N N . LEU B 1 261 ? 23.834 19.508 -21.136 1.00 61.05 261 LEU B N 1
ATOM 5771 C CA . LEU B 1 261 ? 24.036 20.464 -22.227 1.00 58.10 261 LEU B CA 1
ATOM 5772 C C . LEU B 1 261 ? 24.263 21.870 -21.669 1.00 56.12 261 LEU B C 1
ATOM 5773 O O . LEU B 1 261 ? 25.102 22.624 -22.174 1.00 51.18 261 LEU B O 1
ATOM 5778 N N . LYS B 1 262 ? 23.525 22.187 -20.606 1.00 52.38 262 LYS B N 1
ATOM 5779 C CA . LYS B 1 262 ? 23.493 23.516 -20.001 1.00 56.76 262 LYS B CA 1
ATOM 5780 C C . LYS B 1 262 ? 24.716 23.821 -19.150 1.00 60.85 262 LYS B C 1
ATOM 5781 O O . LYS B 1 262 ? 25.277 24.922 -19.216 1.00 57.37 262 LYS B O 1
ATOM 5787 N N . ALA B 1 263 ? 25.102 22.834 -18.340 1.00 65.73 263 ALA B N 1
ATOM 5788 C CA . ALA B 1 263 ? 26.286 22.900 -17.483 1.00 60.06 263 ALA B CA 1
ATOM 5789 C C . ALA B 1 263 ? 27.568 22.764 -18.304 1.00 58.60 263 ALA B C 1
ATOM 5790 O O . ALA B 1 263 ? 28.617 23.301 -17.937 1.00 56.78 263 ALA B O 1
ATOM 5792 N N . ARG B 1 264 ? 27.474 22.052 -19.423 1.00 56.41 264 ARG B N 1
ATOM 5793 C CA . ARG B 1 264 ? 28.630 21.817 -20.276 1.00 56.35 264 ARG B CA 1
ATOM 5794 C C . ARG B 1 264 ? 29.817 21.284 -19.456 1.00 58.80 264 ARG B C 1
ATOM 5795 O O . ARG B 1 264 ? 30.875 21.907 -19.412 1.00 60.18 264 ARG B O 1
ATOM 5803 N N . PRO B 1 265 ? 29.642 20.110 -18.815 1.00 57.85 265 PRO B N 1
ATOM 5804 C CA . PRO B 1 265 ? 30.649 19.539 -17.913 1.00 54.59 265 PRO B CA 1
ATOM 5805 C C . PRO B 1 265 ? 32.024 19.412 -18.551 1.00 54.24 265 PRO B C 1
ATOM 5806 O O . PRO B 1 265 ? 32.165 19.352 -19.771 1.00 55.10 265 PRO B O 1
ATOM 5810 N N . LEU B 1 266 ? 33.037 19.367 -17.700 1.00 52.21 266 LEU B N 1
ATOM 5811 C CA . LEU B 1 266 ? 34.412 19.197 -18.129 1.00 48.49 266 LEU B CA 1
ATOM 5812 C C . LEU B 1 266 ? 34.865 17.794 -17.741 1.00 51.17 266 LEU B C 1
ATOM 5813 O O . LEU B 1 266 ? 34.852 17.420 -16.566 1.00 54.54 266 LEU B O 1
ATOM 5818 N N . VAL B 1 267 ? 35.253 17.009 -18.735 1.00 49.23 267 VAL B N 1
ATOM 5819 C CA . VAL B 1 267 ? 35.510 15.605 -18.513 1.00 44.09 267 VAL B CA 1
ATOM 5820 C C . VAL B 1 267 ? 36.970 15.338 -18.766 1.00 48.37 267 VAL B C 1
ATOM 5821 O O . VAL B 1 267 ? 37.381 15.137 -19.904 1.00 50.28 267 VAL B O 1
ATOM 5825 N N . GLN B 1 268 ? 37.757 15.338 -17.701 1.00 44.92 268 GLN B N 1
ATOM 5826 C CA . GLN B 1 268 ? 39.162 15.035 -17.834 1.00 44.85 268 GLN B CA 1
ATOM 5827 C C . GLN B 1 268 ? 39.286 13.554 -18.141 1.00 44.55 268 GLN B C 1
ATOM 5828 O O . GLN B 1 268 ? 38.733 12.708 -17.437 1.00 44.40 268 GLN B O 1
ATOM 5834 N N . HIS B 1 269 ? 40.002 13.258 -19.216 1.00 45.92 269 HIS B N 1
ATOM 5835 C CA . HIS B 1 269 ? 40.229 11.898 -19.666 1.00 45.92 269 HIS B CA 1
ATOM 5836 C C . HIS B 1 269 ? 41.673 11.470 -19.376 1.00 52.16 269 HIS B C 1
ATOM 5837 O O . HIS B 1 269 ? 42.615 11.990 -19.973 1.00 53.90 269 HIS B O 1
ATOM 5844 N N . ILE B 1 270 ? 41.853 10.529 -18.461 1.00 47.08 270 ILE B N 1
ATOM 5845 C CA . ILE B 1 270 ? 43.117 9.826 -18.371 1.00 51.15 270 ILE B CA 1
ATOM 5846 C C . ILE B 1 270 ? 42.828 8.452 -18.944 1.00 53.67 270 ILE B C 1
ATOM 5847 O O . ILE B 1 270 ? 42.052 7.707 -18.360 1.00 56.06 270 ILE B O 1
ATOM 5852 N N . THR B 1 271 ? 43.424 8.118 -20.087 1.00 53.93 271 THR B N 1
ATOM 5853 C CA . THR B 1 271 ? 43.049 6.899 -20.804 1.00 59.62 271 THR B CA 1
ATOM 5854 C C . THR B 1 271 ? 44.074 6.472 -21.860 1.00 62.04 271 THR B C 1
ATOM 5855 O O . THR B 1 271 ? 45.051 7.178 -22.091 1.00 62.56 271 THR B O 1
ATOM 5859 N N . ASN B 1 272 ? 43.854 5.314 -22.487 1.00 64.12 272 ASN B N 1
ATOM 5860 C CA . ASN B 1 272 ? 44.785 4.795 -23.495 1.00 68.37 272 ASN B CA 1
ATOM 5861 C C . ASN B 1 272 ? 44.890 5.700 -24.714 1.00 67.34 272 ASN B C 1
ATOM 5862 O O . ASN B 1 272 ? 44.135 6.657 -24.861 1.00 63.72 272 ASN B O 1
ATOM 5867 N N . LYS B 1 273 ? 45.824 5.369 -25.600 1.00 71.90 273 LYS B N 1
ATOM 5868 C CA . LYS B 1 273 ? 46.032 6.139 -26.818 1.00 71.11 273 LYS B CA 1
ATOM 5869 C C . LYS B 1 273 ? 44.842 6.008 -27.766 1.00 65.22 273 LYS B C 1
ATOM 5870 O O . LYS B 1 273 ? 44.323 7.009 -28.246 1.00 60.07 273 LYS B O 1
ATOM 5872 N N . VAL B 1 274 ? 44.407 4.775 -28.024 1.00 67.69 274 VAL B N 1
ATOM 5873 C CA . VAL B 1 274 ? 43.316 4.536 -28.970 1.00 60.99 274 VAL B CA 1
ATOM 5874 C C . VAL B 1 274 ? 42.032 5.276 -28.614 1.00 61.45 274 VAL B C 1
ATOM 5875 O O . VAL B 1 274 ? 41.266 5.636 -29.502 1.00 70.03 274 VAL B O 1
ATOM 5879 N N . HIS B 1 275 ? 41.797 5.516 -27.328 1.00 62.24 275 HIS B N 1
ATOM 5880 C CA . HIS B 1 275 ? 40.550 6.144 -26.903 1.00 58.46 275 HIS B CA 1
ATOM 5881 C C . HIS B 1 275 ? 40.579 7.678 -26.855 1.00 60.60 275 HIS B C 1
ATOM 5882 O O . HIS B 1 275 ? 39.609 8.303 -26.441 1.00 61.41 275 HIS B O 1
ATOM 5889 N N . GLN B 1 276 ? 41.673 8.295 -27.281 1.00 62.23 276 GLN B N 1
ATOM 5890 C CA . GLN B 1 276 ? 41.789 9.746 -27.143 1.00 62.28 276 GLN B CA 1
ATOM 5891 C C . GLN B 1 276 ? 40.784 10.493 -28.015 1.00 60.07 276 GLN B C 1
ATOM 5892 O O . GLN B 1 276 ? 39.948 11.241 -27.514 1.00 59.82 276 GLN B O 1
ATOM 5898 N N . ASN B 1 277 ? 40.868 10.299 -29.322 1.00 57.98 277 ASN B N 1
ATOM 5899 C CA . ASN B 1 277 ? 40.077 11.114 -30.228 1.00 59.14 277 ASN B CA 1
ATOM 5900 C C . ASN B 1 277 ? 38.589 10.774 -30.171 1.00 58.34 277 ASN B C 1
ATOM 5901 O O . ASN B 1 277 ? 37.728 11.658 -30.066 1.00 52.78 277 ASN B O 1
ATOM 5906 N N . PHE B 1 278 ? 38.303 9.480 -30.242 1.00 54.48 278 PHE B N 1
ATOM 5907 C CA . PHE B 1 278 ? 36.947 8.977 -30.139 1.00 52.30 278 PHE B CA 1
ATOM 5908 C C . PHE B 1 278 ? 36.318 9.486 -28.845 1.00 52.64 278 PHE B C 1
ATOM 5909 O O . PHE B 1 278 ? 35.242 10.096 -28.855 1.00 49.00 278 PHE B O 1
ATOM 5917 N N . GLY B 1 279 ? 37.014 9.254 -27.735 1.00 54.07 279 GLY B N 1
ATOM 5918 C CA . GLY B 1 279 ? 36.524 9.645 -26.428 1.00 49.11 279 GLY B CA 1
ATOM 5919 C C . GLY B 1 279 ? 36.248 11.126 -26.348 1.00 48.04 279 GLY B C 1
ATOM 5920 O O . GLY B 1 279 ? 35.283 11.557 -25.711 1.00 45.83 279 GLY B O 1
ATOM 5921 N N . ALA B 1 280 ? 37.098 11.910 -27.003 1.00 52.33 280 ALA B N 1
ATOM 5922 C CA . ALA B 1 280 ? 36.952 13.362 -27.011 1.00 51.30 280 ALA B CA 1
ATOM 5923 C C . ALA B 1 280 ? 35.711 13.770 -27.782 1.00 54.15 280 ALA B C 1
ATOM 5924 O O . ALA B 1 280 ? 34.862 14.502 -27.274 1.00 53.54 280 ALA B O 1
ATOM 5926 N N . ASN B 1 281 ? 35.616 13.278 -29.011 1.00 53.47 281 ASN B N 1
ATOM 5927 C CA . ASN B 1 281 ? 34.490 13.577 -29.884 1.00 53.72 281 ASN B CA 1
ATOM 5928 C C . ASN B 1 281 ? 33.121 13.123 -29.356 1.00 53.77 281 ASN B C 1
ATOM 5929 O O . ASN B 1 281 ? 32.125 13.841 -29.512 1.00 52.36 281 ASN B O 1
ATOM 5934 N N . VAL B 1 282 ? 33.062 11.943 -28.741 1.00 46.36 282 VAL B N 1
ATOM 5935 C CA . VAL B 1 282 ? 31.857 11.553 -28.019 1.00 43.12 282 VAL B CA 1
ATOM 5936 C C . VAL B 1 282 ? 31.477 12.652 -27.031 1.00 45.96 282 VAL B C 1
ATOM 5937 O O . VAL B 1 282 ? 30.344 13.126 -27.002 1.00 43.21 282 VAL B O 1
ATOM 5941 N N . THR B 1 283 ? 32.452 13.062 -26.227 1.00 51.21 283 THR B N 1
ATOM 5942 C CA . THR B 1 283 ? 32.218 14.035 -25.168 1.00 47.36 283 THR B CA 1
ATOM 5943 C C . THR B 1 283 ? 31.641 15.329 -25.692 1.00 47.38 283 THR B C 1
ATOM 5944 O O . THR B 1 283 ? 30.633 15.808 -25.187 1.00 49.35 283 THR B O 1
ATOM 5948 N N . LEU B 1 284 ? 32.275 15.920 -26.691 1.00 46.84 284 LEU B N 1
ATOM 5949 C CA . LEU B 1 284 ? 31.732 17.176 -27.180 1.00 54.26 284 LEU B CA 1
ATOM 5950 C C . LEU B 1 284 ? 30.586 16.979 -28.190 1.00 51.82 284 LEU B C 1
ATOM 5951 O O . LEU B 1 284 ? 29.907 17.934 -28.552 1.00 53.79 284 LEU B O 1
ATOM 5956 N N . ALA B 1 285 ? 30.349 15.732 -28.594 1.00 47.55 285 ALA B N 1
ATOM 5957 C CA . ALA B 1 285 ? 29.105 15.399 -29.274 1.00 51.47 285 ALA B CA 1
ATOM 5958 C C . ALA B 1 285 ? 27.991 15.399 -28.242 1.00 49.51 285 ALA B C 1
ATOM 5959 O O . ALA B 1 285 ? 26.828 15.544 -28.584 1.00 50.80 285 ALA B O 1
ATOM 5961 N N . LEU B 1 286 ? 28.350 15.231 -26.974 1.00 50.49 286 LEU B N 1
ATOM 5962 C CA . LEU B 1 286 ? 27.365 15.306 -25.897 1.00 51.65 286 LEU B CA 1
ATOM 5963 C C . LEU B 1 286 ? 27.294 16.716 -25.330 1.00 53.27 286 LEU B C 1
ATOM 5964 O O . LEU B 1 286 ? 26.803 16.923 -24.222 1.00 51.11 286 LEU B O 1
ATOM 5969 N N . GLY B 1 287 ? 27.803 17.683 -26.085 1.00 56.50 287 GLY B N 1
ATOM 5970 C CA . GLY B 1 287 ? 27.702 19.080 -25.694 1.00 58.18 287 GLY B CA 1
ATOM 5971 C C . GLY B 1 287 ? 28.412 19.447 -24.401 1.00 60.28 287 GLY B C 1
ATOM 5972 O O . GLY B 1 287 ? 27.999 20.368 -23.696 1.00 63.43 287 GLY B O 1
ATOM 5973 N N . SER B 1 288 ? 29.476 18.721 -24.082 1.00 51.58 288 SER B N 1
ATOM 5974 C CA . SER B 1 288 ? 30.344 19.108 -22.983 1.00 54.74 288 SER B CA 1
ATOM 5975 C C . SER B 1 288 ? 31.797 19.077 -23.468 1.00 55.65 288 SER B C 1
ATOM 5976 O O . SER B 1 288 ? 32.059 18.612 -24.575 1.00 55.95 288 SER B O 1
ATOM 5979 N N . SER B 1 289 ? 32.729 19.599 -22.670 1.00 56.68 289 SER B N 1
ATOM 5980 C CA . SER B 1 289 ? 34.123 19.734 -23.116 1.00 57.49 289 SER B CA 1
ATOM 5981 C C . SER B 1 289 ? 35.070 18.809 -22.378 1.00 52.49 289 SER B C 1
ATOM 5982 O O . SER B 1 289 ? 34.917 18.594 -21.186 1.00 55.30 289 SER B O 1
ATOM 5985 N N . PRO B 1 290 ? 36.042 18.245 -23.101 1.00 49.76 290 PRO B N 1
ATOM 5986 C CA . PRO B 1 290 ? 37.029 17.284 -22.611 1.00 50.33 290 PRO B CA 1
ATOM 5987 C C . PRO B 1 290 ? 38.483 17.783 -22.580 1.00 56.34 290 PRO B C 1
ATOM 5988 O O . PRO B 1 290 ? 38.938 18.416 -23.536 1.00 54.52 290 PRO B O 1
ATOM 5992 N N . ILE B 1 291 ? 39.195 17.476 -21.493 1.00 54.83 291 ILE B N 1
ATOM 5993 C CA . ILE B 1 291 ? 40.633 17.714 -21.385 1.00 49.99 291 ILE B CA 1
ATOM 5994 C C . ILE B 1 291 ? 41.304 16.378 -21.338 1.00 50.37 291 ILE B C 1
ATOM 5995 O O . ILE B 1 291 ? 40.910 15.529 -20.551 1.00 50.62 291 ILE B O 1
ATOM 6000 N N . MET B 1 292 ? 42.337 16.189 -22.139 1.00 50.10 292 MET B N 1
ATOM 6001 C CA . MET B 1 292 ? 43.105 14.965 -22.037 1.00 54.80 292 MET B CA 1
ATOM 6002 C C . MET B 1 292 ? 44.405 15.177 -21.255 1.00 58.32 292 MET B C 1
ATOM 6003 O O . MET B 1 292 ? 45.462 14.714 -21.682 1.00 62.84 292 MET B O 1
ATOM 6008 N N . SER B 1 293 ? 44.327 15.863 -20.115 1.00 55.72 293 SER B N 1
ATOM 6009 C CA . SER B 1 293 ? 45.523 16.143 -19.303 1.00 59.80 293 SER B CA 1
ATOM 6010 C C . SER B 1 293 ? 46.033 14.969 -18.482 1.00 61.49 293 SER B C 1
ATOM 6011 O O . SER B 1 293 ? 45.264 14.251 -17.841 1.00 56.29 293 SER B O 1
ATOM 6014 N N . GLU B 1 294 ? 47.351 14.813 -18.469 1.00 65.56 294 GLU B N 1
ATOM 6015 C CA . GLU B 1 294 ? 47.975 13.772 -17.671 1.00 65.48 294 GLU B CA 1
ATOM 6016 C C . GLU B 1 294 ? 49.075 14.356 -16.783 1.00 61.62 294 GLU B C 1
ATOM 6017 O O . GLU B 1 294 ? 50.097 13.720 -16.542 1.00 59.72 294 GLU B O 1
ATOM 6023 N N . ILE B 1 295 ? 48.857 15.570 -16.294 1.00 61.62 295 ILE B N 1
ATOM 6024 C CA . ILE B 1 295 ? 49.890 16.280 -15.559 1.00 57.32 295 ILE B CA 1
ATOM 6025 C C . ILE B 1 295 ? 49.483 16.492 -14.105 1.00 57.72 295 ILE B C 1
ATOM 6026 O O . ILE B 1 295 ? 48.487 17.163 -13.830 1.00 57.93 295 ILE B O 1
ATOM 6031 N N . GLN B 1 296 ? 50.257 15.933 -13.176 1.00 55.48 296 GLN B N 1
ATOM 6032 C CA . GLN B 1 296 ? 50.010 16.128 -11.743 1.00 52.76 296 GLN B CA 1
ATOM 6033 C C . GLN B 1 296 ? 49.853 17.589 -11.313 1.00 58.76 296 GLN B C 1
ATOM 6034 O O . GLN B 1 296 ? 48.948 17.917 -10.536 1.00 56.92 296 GLN B O 1
ATOM 6040 N N . SER B 1 297 ? 50.757 18.449 -11.789 1.00 53.55 297 SER B N 1
ATOM 6041 C CA . SER B 1 297 ? 50.755 19.873 -11.442 1.00 48.37 297 SER B CA 1
ATOM 6042 C C . SER B 1 297 ? 49.387 20.514 -11.668 1.00 55.47 297 SER B C 1
ATOM 6043 O O . SER B 1 297 ? 49.055 21.527 -11.056 1.00 57.49 297 SER B O 1
ATOM 6046 N N . GLU B 1 298 ? 48.593 19.907 -12.551 1.00 62.59 298 GLU B N 1
ATOM 6047 C CA . GLU B 1 298 ? 47.339 20.489 -13.031 1.00 57.13 298 GLU B CA 1
ATOM 6048 C C . GLU B 1 298 ? 46.081 19.958 -12.361 1.00 56.34 298 GLU B C 1
ATOM 6049 O O . GLU B 1 298 ? 45.096 20.687 -12.235 1.00 58.38 298 GLU B O 1
ATOM 6055 N N . VAL B 1 299 ? 46.100 18.690 -11.959 1.00 50.58 299 VAL B N 1
ATOM 6056 C CA . VAL B 1 299 ? 44.866 18.005 -11.571 1.00 54.07 299 VAL B CA 1
ATOM 6057 C C . VAL B 1 299 ? 44.001 18.793 -10.593 1.00 56.34 299 VAL B C 1
ATOM 6058 O O . VAL B 1 299 ? 42.768 18.707 -10.622 1.00 55.10 299 VAL B O 1
ATOM 6062 N N . ASN B 1 300 ? 44.646 19.558 -9.726 1.00 51.55 300 ASN B N 1
ATOM 6063 C CA . ASN B 1 300 ? 43.928 20.295 -8.708 1.00 49.99 300 ASN B CA 1
ATOM 6064 C C . ASN B 1 300 ? 43.117 21.449 -9.271 1.00 53.21 300 ASN B C 1
ATOM 6065 O O . ASN B 1 300 ? 42.003 21.725 -8.806 1.00 51.85 300 ASN B O 1
ATOM 6070 N N . ASP B 1 301 ? 43.699 22.131 -10.256 1.00 54.69 301 ASP B N 1
ATOM 6071 C CA . ASP B 1 301 ? 43.050 23.252 -10.929 1.00 59.64 301 ASP B CA 1
ATOM 6072 C C . ASP B 1 301 ? 41.852 22.743 -11.732 1.00 54.30 301 ASP B C 1
ATOM 6073 O O . ASP B 1 301 ? 40.763 23.308 -11.666 1.00 52.52 301 ASP B O 1
ATOM 6078 N N . LEU B 1 302 ? 42.072 21.660 -12.472 1.00 50.29 302 LEU B N 1
ATOM 6079 C CA . LEU B 1 302 ? 41.033 21.029 -13.268 1.00 49.55 302 LEU B CA 1
ATOM 6080 C C . LEU B 1 302 ? 39.847 20.569 -12.426 1.00 50.52 302 LEU B C 1
ATOM 6081 O O . LEU B 1 302 ? 38.708 20.793 -12.801 1.00 52.03 302 LEU B O 1
ATOM 6086 N N . ALA B 1 303 ? 40.105 19.952 -11.280 1.00 50.24 303 ALA B N 1
ATOM 6087 C CA . ALA B 1 303 ? 39.018 19.471 -10.432 1.00 49.42 303 ALA B CA 1
ATOM 6088 C C . ALA B 1 303 ? 38.191 20.614 -9.855 1.00 54.39 303 ALA B C 1
ATOM 6089 O O . ALA B 1 303 ? 37.021 20.431 -9.498 1.00 56.79 303 ALA B O 1
ATOM 6091 N N . ALA B 1 304 ? 38.801 21.791 -9.766 1.00 52.10 304 ALA B N 1
ATOM 6092 C CA . ALA B 1 304 ? 38.178 22.938 -9.104 1.00 58.46 304 ALA B CA 1
ATOM 6093 C C . ALA B 1 304 ? 37.146 23.624 -9.994 1.00 61.38 304 ALA B C 1
ATOM 6094 O O . ALA B 1 304 ? 36.288 24.383 -9.525 1.00 60.17 304 ALA B O 1
ATOM 6096 N N . ILE B 1 305 ? 37.254 23.360 -11.286 1.00 56.90 305 ILE B N 1
ATOM 6097 C CA . ILE B 1 305 ? 36.320 23.883 -12.266 1.00 60.46 305 ILE B CA 1
ATOM 6098 C C . ILE B 1 305 ? 34.897 23.357 -12.021 1.00 61.27 305 ILE B C 1
ATOM 6099 O O . ILE B 1 305 ? 34.698 22.173 -11.742 1.00 59.96 305 ILE B O 1
ATOM 6104 N N . PRO B 1 306 ? 33.909 24.259 -12.102 1.00 59.56 306 PRO B N 1
ATOM 6105 C CA . PRO B 1 306 ? 32.517 24.096 -11.669 1.00 65.30 306 PRO B CA 1
ATOM 6106 C C . PRO B 1 306 ? 31.846 22.748 -11.945 1.00 67.16 306 PRO B C 1
ATOM 6107 O O . PRO B 1 306 ? 31.033 22.321 -11.113 1.00 69.11 306 PRO B O 1
ATOM 6111 N N . HIS B 1 307 ? 32.145 22.090 -13.061 1.00 59.21 307 HIS B N 1
ATOM 6112 C CA . HIS B 1 307 ? 31.549 20.767 -13.282 1.00 58.64 307 HIS B CA 1
ATOM 6113 C C . HIS B 1 307 ? 32.533 19.672 -13.697 1.00 57.94 307 HIS B C 1
ATOM 6114 O O . HIS B 1 307 ? 32.166 18.724 -14.386 1.00 54.86 307 HIS B O 1
ATOM 6121 N N . ALA B 1 308 ? 33.775 19.794 -13.243 1.00 56.24 308 ALA B N 1
ATOM 6122 C CA . ALA B 1 308 ? 34.804 18.819 -13.562 1.00 48.93 308 ALA B CA 1
ATOM 6123 C C . ALA B 1 308 ? 34.346 17.409 -13.243 1.00 48.17 308 ALA B C 1
ATOM 6124 O O . ALA B 1 308 ? 33.664 17.170 -12.243 1.00 44.59 308 ALA B O 1
ATOM 6126 N N . THR B 1 309 ? 34.745 16.487 -14.110 1.00 41.29 309 THR B N 1
ATOM 6127 C CA . THR B 1 309 ? 34.415 15.083 -13.989 1.00 40.60 309 THR B CA 1
ATOM 6128 C C . THR B 1 309 ? 35.627 14.325 -14.494 1.00 44.43 309 THR B C 1
ATOM 6129 O O . THR B 1 309 ? 36.232 14.715 -15.493 1.00 45.70 309 THR B O 1
ATOM 6133 N N . LEU B 1 310 ? 36.010 13.264 -13.794 1.00 40.68 310 LEU B N 1
ATOM 6134 C CA . LEU B 1 310 ? 37.191 12.518 -14.186 1.00 39.86 310 LEU B CA 1
ATOM 6135 C C . LEU B 1 310 ? 36.782 11.158 -14.709 1.00 40.93 310 LEU B C 1
ATOM 6136 O O . LEU B 1 310 ? 36.047 10.428 -14.047 1.00 36.20 310 LEU B O 1
ATOM 6141 N N . LEU B 1 311 ? 37.239 10.835 -15.912 1.00 40.56 311 LEU B N 1
ATOM 6142 C CA . LEU B 1 311 ? 37.034 9.515 -16.475 1.00 40.54 311 LEU B CA 1
ATOM 6143 C C . LEU B 1 311 ? 38.388 8.880 -16.426 1.00 44.88 311 LEU B C 1
ATOM 6144 O O . LEU B 1 311 ? 39.361 9.426 -16.943 1.00 46.92 311 LEU B O 1
ATOM 6149 N N . LEU B 1 312 ? 38.454 7.723 -15.791 1.00 46.97 312 LEU B N 1
ATOM 6150 C CA . LEU B 1 312 ? 39.726 7.085 -15.521 1.00 44.44 312 LEU B CA 1
ATOM 6151 C C . LEU B 1 312 ? 39.810 5.734 -16.216 1.00 47.64 312 LEU B C 1
ATOM 6152 O O . LEU B 1 312 ? 39.055 4.816 -15.915 1.00 48.19 312 LEU B O 1
ATOM 6157 N N . ASN B 1 313 ? 40.738 5.621 -17.151 1.00 49.20 313 ASN B N 1
ATOM 6158 C CA . ASN B 1 313 ? 40.841 4.427 -17.965 1.00 55.04 313 ASN B CA 1
ATOM 6159 C C . ASN B 1 313 ? 42.209 3.772 -17.853 1.00 62.36 313 ASN B C 1
ATOM 6160 O O . ASN B 1 313 ? 43.244 4.408 -18.048 1.00 72.97 313 ASN B O 1
ATOM 6165 N N . THR B 1 314 ? 42.197 2.487 -17.552 1.00 62.10 314 THR B N 1
ATOM 6166 C CA . THR B 1 314 ? 43.389 1.758 -17.162 1.00 64.46 314 THR B CA 1
ATOM 6167 C C . THR B 1 314 ? 44.267 1.402 -18.353 1.00 74.20 314 THR B C 1
ATOM 6168 O O . THR B 1 314 ? 43.841 1.512 -19.504 1.00 72.69 314 THR B O 1
ATOM 6172 N N . GLY B 1 315 ? 45.503 0.998 -18.073 1.00 79.72 315 GLY B N 1
ATOM 6173 C CA . GLY B 1 315 ? 46.400 0.529 -19.110 1.00 81.41 315 GLY B CA 1
ATOM 6174 C C . GLY B 1 315 ? 47.080 1.676 -19.823 1.00 89.55 315 GLY B C 1
ATOM 6175 O O . GLY B 1 315 ? 48.004 1.462 -20.609 1.00 94.96 315 GLY B O 1
ATOM 6176 N N . SER B 1 316 ? 46.620 2.897 -19.558 1.00 82.88 316 SER B N 1
ATOM 6177 C CA . SER B 1 316 ? 47.333 4.077 -20.029 1.00 82.97 316 SER B CA 1
ATOM 6178 C C . SER B 1 316 ? 48.750 4.041 -19.461 1.00 91.04 316 SER B C 1
ATOM 6179 O O . SER B 1 316 ? 49.065 3.205 -18.600 1.00 89.56 316 SER B O 1
ATOM 6182 N N . VAL B 1 317 ? 49.608 4.936 -19.944 1.00 95.06 317 VAL B N 1
ATOM 6183 C CA . VAL B 1 317 ? 51.017 4.929 -19.544 1.00 99.24 317 VAL B CA 1
ATOM 6184 C C . VAL B 1 317 ? 51.286 5.747 -18.281 1.00 88.66 317 VAL B C 1
ATOM 6185 O O . VAL B 1 317 ? 52.292 5.528 -17.598 1.00 87.47 317 VAL B O 1
ATOM 6189 N N . ALA B 1 318 ? 50.384 6.679 -17.978 1.00 81.08 318 ALA B N 1
ATOM 6190 C CA . ALA B 1 318 ? 50.512 7.538 -16.800 1.00 80.89 318 ALA B CA 1
ATOM 6191 C C . ALA B 1 318 ? 50.957 6.785 -15.541 1.00 76.79 318 ALA B C 1
ATOM 6192 O O . ALA B 1 318 ? 50.460 5.692 -15.247 1.00 75.35 318 ALA B O 1
ATOM 6194 N N . PRO B 1 319 ? 51.902 7.376 -14.795 1.00 67.30 319 PRO B N 1
ATOM 6195 C CA . PRO B 1 319 ? 52.400 6.803 -13.541 1.00 63.92 319 PRO B CA 1
ATOM 6196 C C . PRO B 1 319 ? 51.288 6.732 -12.498 1.00 58.03 319 PRO B C 1
ATOM 6197 O O . PRO B 1 319 ? 50.434 7.615 -12.454 1.00 60.03 319 PRO B O 1
ATOM 6201 N N . PRO B 1 320 ? 51.296 5.688 -11.665 1.00 56.55 320 PRO B N 1
ATOM 6202 C CA . PRO B 1 320 ? 50.330 5.499 -10.576 1.00 57.19 320 PRO B CA 1
ATOM 6203 C C . PRO B 1 320 ? 50.302 6.694 -9.650 1.00 59.06 320 PRO B C 1
ATOM 6204 O O . PRO B 1 320 ? 49.252 6.999 -9.076 1.00 55.01 320 PRO B O 1
ATOM 6208 N N . GLU B 1 321 ? 51.455 7.343 -9.496 1.00 57.96 321 GLU B N 1
ATOM 6209 C CA . GLU B 1 321 ? 51.571 8.526 -8.663 1.00 53.67 321 GLU B CA 1
ATOM 6210 C C . GLU B 1 321 ? 50.649 9.610 -9.174 1.00 56.62 321 GLU B C 1
ATOM 6211 O O . GLU B 1 321 ? 49.949 10.260 -8.393 1.00 58.91 321 GLU B O 1
ATOM 6217 N N . MET B 1 322 ? 50.649 9.808 -10.491 1.00 55.22 322 MET B N 1
ATOM 6218 C CA . MET B 1 322 ? 49.810 10.838 -11.093 1.00 54.70 322 MET B CA 1
ATOM 6219 C C . MET B 1 322 ? 48.345 10.455 -10.927 1.00 52.51 322 MET B C 1
ATOM 6220 O O . MET B 1 322 ? 47.512 11.295 -10.578 1.00 51.28 322 MET B O 1
ATOM 6225 N N . LEU B 1 323 ? 48.052 9.174 -11.158 1.00 52.66 323 LEU B N 1
ATOM 6226 C CA . LEU B 1 323 ? 46.714 8.615 -10.980 1.00 46.55 323 LEU B CA 1
ATOM 6227 C C . LEU B 1 323 ? 46.199 8.741 -9.552 1.00 48.19 323 LEU B C 1
ATOM 6228 O O . LEU B 1 323 ? 45.028 9.071 -9.345 1.00 42.10 323 LEU B O 1
ATOM 6233 N N . LYS B 1 324 ? 47.068 8.475 -8.572 1.00 47.97 324 LYS B N 1
ATOM 6234 C CA . LYS B 1 324 ? 46.702 8.623 -7.166 1.00 44.31 324 LYS B CA 1
ATOM 6235 C C . LYS B 1 324 ? 46.371 10.077 -6.838 1.00 50.48 324 LYS B C 1
ATOM 6236 O O . LYS B 1 324 ? 45.371 10.364 -6.168 1.00 50.24 324 LYS B O 1
ATOM 6242 N N . ALA B 1 325 ? 47.191 11.001 -7.328 1.00 50.70 325 ALA B N 1
ATOM 6243 C CA . ALA B 1 325 ? 46.939 12.419 -7.087 1.00 50.56 325 ALA B CA 1
ATOM 6244 C C . ALA B 1 325 ? 45.669 12.910 -7.803 1.00 44.24 325 ALA B C 1
ATOM 6245 O O . ALA B 1 325 ? 44.905 13.714 -7.263 1.00 41.97 325 ALA B O 1
ATOM 6247 N N . ALA B 1 326 ? 45.448 12.423 -9.018 1.00 42.80 326 ALA B N 1
ATOM 6248 C CA . ALA B 1 326 ? 44.204 12.718 -9.733 1.00 48.13 326 ALA B CA 1
ATOM 6249 C C . ALA B 1 326 ? 42.985 12.254 -8.935 1.00 43.26 326 ALA B C 1
ATOM 6250 O O . ALA B 1 326 ? 42.093 13.047 -8.623 1.00 45.93 326 ALA B O 1
ATOM 6252 N N . ILE B 1 327 ? 42.952 10.970 -8.600 1.00 39.39 327 ILE B N 1
ATOM 6253 C CA . ILE B 1 327 ? 41.842 10.429 -7.828 1.00 41.17 327 ILE B CA 1
ATOM 6254 C C . ILE B 1 327 ? 41.589 11.253 -6.569 1.00 40.19 327 ILE B C 1
ATOM 6255 O O . ILE B 1 327 ? 40.448 11.567 -6.236 1.00 39.04 327 ILE B O 1
ATOM 6260 N N . ARG B 1 328 ? 42.667 11.611 -5.880 1.00 47.25 328 ARG B N 1
ATOM 6261 C CA . ARG B 1 328 ? 42.561 12.362 -4.633 1.00 46.24 328 ARG B CA 1
ATOM 6262 C C . ARG B 1 328 ? 42.027 13.773 -4.860 1.00 45.36 328 ARG B C 1
ATOM 6263 O O . ARG B 1 328 ? 41.193 14.258 -4.097 1.00 46.45 328 ARG B O 1
ATOM 6271 N N . ALA B 1 329 ? 42.517 14.435 -5.903 1.00 44.65 329 ALA B N 1
ATOM 6272 C CA . ALA B 1 329 ? 42.009 15.751 -6.268 1.00 44.65 329 ALA B CA 1
ATOM 6273 C C . ALA B 1 329 ? 40.497 15.724 -6.492 1.00 48.27 329 ALA B C 1
ATOM 6274 O O . ALA B 1 329 ? 39.777 16.579 -5.979 1.00 52.88 329 ALA B O 1
ATOM 6276 N N . TYR B 1 330 ? 39.998 14.755 -7.249 1.00 41.73 330 TYR B N 1
ATOM 6277 C CA . TYR B 1 330 ? 38.563 14.767 -7.498 1.00 49.10 330 TYR B CA 1
ATOM 6278 C C . TYR B 1 330 ? 37.761 14.421 -6.259 1.00 46.90 330 TYR B C 1
ATOM 6279 O O . TYR B 1 330 ? 36.705 15.006 -6.021 1.00 50.90 330 TYR B O 1
ATOM 6288 N N . ASN B 1 331 ? 38.264 13.493 -5.460 1.00 41.64 331 ASN B N 1
ATOM 6289 C CA . ASN B 1 331 ? 37.595 13.169 -4.207 1.00 47.78 331 ASN B CA 1
ATOM 6290 C C . ASN B 1 331 ? 37.632 14.324 -3.187 1.00 52.44 331 ASN B C 1
ATOM 6291 O O . ASN B 1 331 ? 36.719 14.485 -2.368 1.00 52.24 331 ASN B O 1
ATOM 6296 N N . ASP B 1 332 ? 38.693 15.123 -3.238 1.00 50.39 332 ASP B N 1
ATOM 6297 C CA . ASP B 1 332 ? 38.854 16.246 -2.320 1.00 55.05 332 ASP B CA 1
ATOM 6298 C C . ASP B 1 332 ? 37.762 17.281 -2.552 1.00 55.44 332 ASP B C 1
ATOM 6299 O O . ASP B 1 332 ? 37.440 18.081 -1.668 1.00 56.04 332 ASP B O 1
ATOM 6304 N N . VAL B 1 333 ? 37.211 17.257 -3.761 1.00 52.80 333 VAL B N 1
ATOM 6305 C CA . VAL B 1 333 ? 36.298 18.284 -4.249 1.00 51.93 333 VAL B CA 1
ATOM 6306 C C . VAL B 1 333 ? 34.882 17.718 -4.425 1.00 55.76 333 VAL B C 1
ATOM 6307 O O . VAL B 1 333 ? 33.978 18.385 -4.933 1.00 59.25 333 VAL B O 1
ATOM 6311 N N . LYS B 1 334 ? 34.700 16.477 -3.994 1.00 56.99 334 LYS B N 1
ATOM 6312 C CA . LYS B 1 334 ? 33.434 15.780 -4.148 1.00 53.71 334 LYS B CA 1
ATOM 6313 C C . LYS B 1 334 ? 32.951 15.864 -5.590 1.00 56.03 334 LYS B C 1
ATOM 6314 O O . LYS B 1 334 ? 31.787 16.155 -5.851 1.00 58.67 334 LYS B O 1
ATOM 6320 N N . ARG B 1 335 ? 33.858 15.609 -6.527 1.00 51.75 335 ARG B N 1
ATOM 6321 C CA . ARG B 1 335 ? 33.492 15.534 -7.931 1.00 47.50 335 ARG B CA 1
ATOM 6322 C C . ARG B 1 335 ? 33.648 14.102 -8.467 1.00 50.45 335 ARG B C 1
ATOM 6323 O O . ARG B 1 335 ? 34.584 13.396 -8.075 1.00 44.88 335 ARG B O 1
ATOM 6331 N N . PRO B 1 336 ? 32.718 13.675 -9.356 1.00 46.27 336 PRO B N 1
ATOM 6332 C CA . PRO B 1 336 ? 32.538 12.304 -9.851 1.00 41.00 336 PRO B CA 1
ATOM 6333 C C . PRO B 1 336 ? 33.725 11.738 -10.618 1.00 43.68 336 PRO B C 1
ATOM 6334 O O . PRO B 1 336 ? 34.324 12.413 -11.466 1.00 42.12 336 PRO B O 1
ATOM 6338 N N . ILE B 1 337 ? 34.039 10.484 -10.308 1.00 43.91 337 ILE B N 1
ATOM 6339 C CA . ILE B 1 337 ? 35.040 9.714 -11.028 1.00 42.70 337 ILE B CA 1
ATOM 6340 C C . ILE B 1 337 ? 34.394 8.460 -11.608 1.00 39.77 337 ILE B C 1
ATOM 6341 O O . ILE B 1 337 ? 33.667 7.739 -10.917 1.00 37.13 337 ILE B O 1
ATOM 6346 N N . VAL B 1 338 ? 34.658 8.214 -12.884 1.00 37.47 338 VAL B N 1
ATOM 6347 C CA . VAL B 1 338 ? 34.166 7.028 -13.552 1.00 37.47 338 VAL B CA 1
ATOM 6348 C C . VAL B 1 338 ? 35.382 6.181 -13.820 1.00 43.01 338 VAL B C 1
ATOM 6349 O O . VAL B 1 338 ? 36.339 6.635 -14.444 1.00 46.86 338 VAL B O 1
ATOM 6353 N N . PHE B 1 339 ? 35.352 4.954 -13.323 1.00 40.67 339 PHE B N 1
ATOM 6354 C CA . PHE B 1 339 ? 36.494 4.074 -13.400 1.00 37.87 339 PHE B CA 1
ATOM 6355 C C . PHE B 1 339 ? 36.246 2.954 -14.407 1.00 45.14 339 PHE B C 1
ATOM 6356 O O . PHE B 1 339 ? 35.194 2.329 -14.416 1.00 47.90 339 PHE B O 1
ATOM 6364 N N . ASP B 1 340 ? 37.230 2.707 -15.258 1.00 51.40 340 ASP B N 1
ATOM 6365 C CA . ASP B 1 340 ? 37.133 1.670 -16.269 1.00 52.49 340 ASP B CA 1
ATOM 6366 C C . ASP B 1 340 ? 38.392 0.788 -16.265 1.00 52.23 340 ASP B C 1
ATOM 6367 O O . ASP B 1 340 ? 39.377 1.122 -16.909 1.00 58.84 340 ASP B O 1
ATOM 6372 N N . PRO B 1 341 ? 38.361 -0.351 -15.561 1.00 48.28 341 PRO B N 1
ATOM 6373 C CA . PRO B 1 341 ? 39.563 -1.184 -15.423 1.00 55.31 341 PRO B CA 1
ATOM 6374 C C . PRO B 1 341 ? 39.674 -2.185 -16.554 1.00 53.18 341 PRO B C 1
ATOM 6375 O O . PRO B 1 341 ? 39.033 -3.220 -16.457 1.00 55.83 341 PRO B O 1
ATOM 6379 N N . SER B 1 345 ? 41.958 -7.335 -15.887 1.00 60.25 345 SER B N 1
ATOM 6380 C CA . SER B 1 345 ? 42.531 -8.478 -15.150 1.00 69.04 345 SER B CA 1
ATOM 6381 C C . SER B 1 345 ? 43.034 -9.631 -16.051 1.00 69.80 345 SER B C 1
ATOM 6382 O O . SER B 1 345 ? 43.185 -10.773 -15.599 1.00 56.83 345 SER B O 1
ATOM 6385 N N . ALA B 1 346 ? 43.289 -9.325 -17.321 1.00 69.69 346 ALA B N 1
ATOM 6386 C CA . ALA B 1 346 ? 43.747 -10.321 -18.288 1.00 62.45 346 ALA B CA 1
ATOM 6387 C C . ALA B 1 346 ? 45.204 -10.707 -18.067 1.00 66.94 346 ALA B C 1
ATOM 6388 O O . ALA B 1 346 ? 45.629 -11.796 -18.453 1.00 62.61 346 ALA B O 1
ATOM 6390 N N . THR B 1 347 ? 45.970 -9.796 -17.471 1.00 67.19 347 THR B N 1
ATOM 6391 C CA . THR B 1 347 ? 47.369 -10.057 -17.133 1.00 65.65 347 THR B CA 1
ATOM 6392 C C . THR B 1 347 ? 47.665 -9.654 -15.690 1.00 67.59 347 THR B C 1
ATOM 6393 O O . THR B 1 347 ? 47.193 -8.621 -15.209 1.00 65.22 347 THR B O 1
ATOM 6397 N N . GLU B 1 348 ? 48.448 -10.481 -15.007 1.00 70.82 348 GLU B N 1
ATOM 6398 C CA . GLU B 1 348 ? 48.824 -10.240 -13.620 1.00 67.75 348 GLU B CA 1
ATOM 6399 C C . GLU B 1 348 ? 49.231 -8.775 -13.403 1.00 65.25 348 GLU B C 1
ATOM 6400 O O . GLU B 1 348 ? 48.902 -8.168 -12.378 1.00 62.08 348 GLU B O 1
ATOM 6406 N N . THR B 1 349 ? 49.934 -8.200 -14.373 1.00 64.16 349 THR B N 1
ATOM 6407 C CA . THR B 1 349 ? 50.378 -6.810 -14.249 1.00 63.96 349 THR B CA 1
ATOM 6408 C C . THR B 1 349 ? 49.207 -5.835 -14.117 1.00 61.74 349 THR B C 1
ATOM 6409 O O . THR B 1 349 ? 49.284 -4.873 -13.362 1.00 59.62 349 THR B O 1
ATOM 6413 N N . ARG B 1 350 ? 48.128 -6.089 -14.856 1.00 62.84 350 ARG B N 1
ATOM 6414 C CA . ARG B 1 350 ? 46.936 -5.237 -14.811 1.00 61.91 350 ARG B CA 1
ATOM 6415 C C . ARG B 1 350 ? 46.076 -5.466 -13.578 1.00 57.84 350 ARG B C 1
ATOM 6416 O O . ARG B 1 350 ? 45.402 -4.550 -13.112 1.00 56.76 350 ARG B O 1
ATOM 6424 N N . LEU B 1 351 ? 46.096 -6.688 -13.057 1.00 58.46 351 LEU B N 1
ATOM 6425 C CA . LEU B 1 351 ? 45.392 -6.994 -11.822 1.00 51.79 351 LEU B CA 1
ATOM 6426 C C . LEU B 1 351 ? 46.008 -6.206 -10.671 1.00 60.04 351 LEU B C 1
ATOM 6427 O O . LEU B 1 351 ? 45.293 -5.605 -9.865 1.00 59.47 351 LEU B O 1
ATOM 6432 N N . LEU B 1 352 ? 47.339 -6.207 -10.604 1.00 59.19 352 LEU B N 1
ATOM 6433 C CA . LEU B 1 352 ? 48.072 -5.370 -9.651 1.00 56.67 352 LEU B CA 1
ATOM 6434 C C . LEU B 1 352 ? 47.669 -3.900 -9.733 1.00 56.72 352 LEU B C 1
ATOM 6435 O O . LEU B 1 352 ? 47.136 -3.338 -8.781 1.00 59.64 352 LEU B O 1
ATOM 6440 N N . LEU B 1 353 ? 47.944 -3.285 -10.880 1.00 58.14 353 LEU B N 1
ATOM 6441 C CA . LEU B 1 353 ? 47.741 -1.851 -11.075 1.00 54.88 353 LEU B CA 1
ATOM 6442 C C . LEU B 1 353 ? 46.317 -1.405 -10.734 1.00 54.59 353 LEU B C 1
ATOM 6443 O O . LEU B 1 353 ? 46.115 -0.342 -10.147 1.00 50.61 353 LEU B O 1
ATOM 6448 N N . ASN B 1 354 ? 45.335 -2.225 -11.091 1.00 54.18 354 ASN B N 1
ATOM 6449 C CA . ASN B 1 354 ? 43.938 -1.882 -10.862 1.00 53.24 354 ASN B CA 1
ATOM 6450 C C . ASN B 1 354 ? 43.510 -2.008 -9.416 1.00 51.75 354 ASN B C 1
ATOM 6451 O O . ASN B 1 354 ? 42.804 -1.156 -8.891 1.00 49.40 354 ASN B O 1
ATOM 6456 N N . ASN B 1 355 ? 43.931 -3.078 -8.765 1.00 53.98 355 ASN B N 1
ATOM 6457 C CA . ASN B 1 355 ? 43.589 -3.234 -7.371 1.00 52.71 355 ASN B CA 1
ATOM 6458 C C . ASN B 1 355 ? 44.159 -2.069 -6.601 1.00 48.91 355 ASN B C 1
ATOM 6459 O O . ASN B 1 355 ? 43.579 -1.608 -5.619 1.00 49.85 355 ASN B O 1
ATOM 6464 N N . LYS B 1 356 ? 45.291 -1.574 -7.080 1.00 49.30 356 LYS B N 1
ATOM 6465 C CA . LYS B 1 356 ? 45.982 -0.490 -6.407 1.00 49.88 356 LYS B CA 1
ATOM 6466 C C . LYS B 1 356 ? 45.212 0.823 -6.524 1.00 51.23 356 LYS B C 1
ATOM 6467 O O . LYS B 1 356 ? 45.009 1.522 -5.532 1.00 54.83 356 LYS B O 1
ATOM 6473 N N . LEU B 1 357 ? 44.777 1.159 -7.734 1.00 49.13 357 LEU B N 1
ATOM 6474 C CA . LEU B 1 357 ? 43.993 2.371 -7.935 1.00 48.88 357 LEU B CA 1
ATOM 6475 C C . LEU B 1 357 ? 42.703 2.296 -7.128 1.00 49.32 357 LEU B C 1
ATOM 6476 O O . LEU B 1 357 ? 42.247 3.292 -6.573 1.00 48.28 357 LEU B O 1
ATOM 6481 N N . LEU B 1 358 ? 42.119 1.107 -7.054 1.00 47.35 358 LEU B N 1
ATOM 6482 C CA . LEU B 1 358 ? 40.896 0.931 -6.287 1.00 45.67 358 LEU B CA 1
ATOM 6483 C C . LEU B 1 358 ? 41.099 1.264 -4.796 1.00 47.81 358 LEU B C 1
ATOM 6484 O O . LEU B 1 358 ? 40.133 1.532 -4.083 1.00 49.62 358 LEU B O 1
ATOM 6489 N N . THR B 1 359 ? 42.349 1.283 -4.335 1.00 42.99 359 THR B N 1
ATOM 6490 C CA . THR B 1 359 ? 42.632 1.660 -2.948 1.00 48.20 359 THR B CA 1
ATOM 6491 C C . THR B 1 359 ? 42.873 3.159 -2.780 1.00 49.57 359 THR B C 1
ATOM 6492 O O . THR B 1 359 ? 42.935 3.654 -1.659 1.00 49.47 359 THR B O 1
ATOM 6496 N N . PHE B 1 360 ? 43.020 3.881 -3.885 1.00 48.69 360 PHE B N 1
ATOM 6497 C CA . PHE B 1 360 ? 43.309 5.307 -3.807 1.00 44.97 360 PHE B CA 1
ATOM 6498 C C . PHE B 1 360 ? 42.097 6.174 -3.523 1.00 43.60 360 PHE B C 1
ATOM 6499 O O . PHE B 1 360 ? 42.231 7.298 -3.055 1.00 42.99 360 PHE B O 1
ATOM 6507 N N . GLY B 1 361 ? 40.907 5.682 -3.825 1.00 47.93 361 GLY B N 1
ATOM 6508 C CA . GLY B 1 361 ? 39.766 6.567 -3.753 1.00 47.31 361 GLY B CA 1
ATOM 6509 C C . GLY B 1 361 ? 38.395 5.944 -3.839 1.00 47.66 361 GLY B C 1
ATOM 6510 O O . GLY B 1 361 ? 38.240 4.734 -4.023 1.00 49.37 361 GLY B O 1
ATOM 6511 N N . GLN B 1 362 ? 37.396 6.810 -3.698 1.00 47.71 362 GLN B N 1
ATOM 6512 C CA . GLN B 1 362 ? 35.994 6.438 -3.721 1.00 44.39 362 GLN B CA 1
ATOM 6513 C C . GLN B 1 362 ? 35.406 6.761 -5.087 1.00 47.65 362 GLN B C 1
ATOM 6514 O O . GLN B 1 362 ? 35.230 7.936 -5.426 1.00 51.65 362 GLN B O 1
ATOM 6520 N N . PHE B 1 363 ? 35.105 5.728 -5.871 1.00 43.78 363 PHE B N 1
ATOM 6521 C CA . PHE B 1 363 ? 34.604 5.928 -7.233 1.00 45.70 363 PHE B CA 1
ATOM 6522 C C . PHE B 1 363 ? 33.084 6.129 -7.355 1.00 44.45 363 PHE B C 1
ATOM 6523 O O . PHE B 1 363 ? 32.302 5.506 -6.643 1.00 43.24 363 PHE B O 1
ATOM 6531 N N . SER B 1 364 ? 32.678 7.007 -8.267 1.00 46.05 364 SER B N 1
ATOM 6532 C CA . SER B 1 364 ? 31.267 7.260 -8.510 1.00 38.49 364 SER B CA 1
ATOM 6533 C C . SER B 1 364 ? 30.637 6.153 -9.345 1.00 40.28 364 SER B C 1
ATOM 6534 O O . SER B 1 364 ? 29.486 5.796 -9.132 1.00 39.41 364 SER B O 1
ATOM 6537 N N . CYS B 1 365 ? 31.401 5.587 -10.271 1.00 36.85 365 CYS B N 1
ATOM 6538 C CA . CYS B 1 365 ? 30.882 4.528 -11.117 1.00 35.82 365 CYS B CA 1
ATOM 6539 C C . CYS B 1 365 ? 31.981 3.655 -11.695 1.00 38.86 365 CYS B C 1
ATOM 6540 O O . CYS B 1 365 ? 32.968 4.171 -12.209 1.00 42.13 365 CYS B O 1
ATOM 6543 N N . ILE B 1 366 ? 31.800 2.338 -11.634 1.00 34.85 366 ILE B N 1
ATOM 6544 C CA . ILE B 1 366 ? 32.748 1.399 -12.233 1.00 37.51 366 ILE B CA 1
ATOM 6545 C C . ILE B 1 366 ? 32.167 0.641 -13.445 1.00 44.66 366 ILE B C 1
ATOM 6546 O O . ILE B 1 366 ? 31.124 -0.005 -13.355 1.00 41.67 366 ILE B O 1
ATOM 6551 N N . LYS B 1 367 ? 32.874 0.708 -14.567 1.00 44.91 367 LYS B N 1
ATOM 6552 C CA . LYS B 1 367 ? 32.374 0.214 -15.839 1.00 43.99 367 LYS B CA 1
ATOM 6553 C C . LYS B 1 367 ? 33.295 -0.835 -16.452 1.00 51.68 367 LYS B C 1
ATOM 6554 O O . LYS B 1 367 ? 34.476 -0.576 -16.671 1.00 57.38 367 LYS B O 1
ATOM 6560 N N . GLY B 1 368 ? 32.759 -2.011 -16.756 1.00 49.56 368 GLY B N 1
ATOM 6561 C CA . GLY B 1 368 ? 33.529 -3.019 -17.458 1.00 48.77 368 GLY B CA 1
ATOM 6562 C C . GLY B 1 368 ? 32.655 -4.001 -18.212 1.00 47.11 368 GLY B C 1
ATOM 6563 O O . GLY B 1 368 ? 31.440 -3.969 -18.071 1.00 46.50 368 GLY B O 1
ATOM 6564 N N . ASN B 1 369 ? 33.277 -4.870 -19.006 1.00 42.64 369 ASN B N 1
ATOM 6565 C CA . ASN B 1 369 ? 32.557 -5.912 -19.711 1.00 47.72 369 ASN B CA 1
ATOM 6566 C C . ASN B 1 369 ? 32.356 -7.133 -18.824 1.00 54.23 369 ASN B C 1
ATOM 6567 O O . ASN B 1 369 ? 32.668 -7.094 -17.630 1.00 55.32 369 ASN B O 1
ATOM 6572 N N . SER B 1 370 ? 31.836 -8.218 -19.392 1.00 52.83 370 SER B N 1
ATOM 6573 C CA . SER B 1 370 ? 31.567 -9.406 -18.583 1.00 56.03 370 SER B CA 1
ATOM 6574 C C . SER B 1 370 ? 32.845 -9.942 -17.900 1.00 53.35 370 SER B C 1
ATOM 6575 O O . SER B 1 370 ? 32.844 -10.265 -16.710 1.00 45.67 370 SER B O 1
ATOM 6578 N N . SER B 1 371 ? 33.931 -10.023 -18.656 1.00 51.88 371 SER B N 1
ATOM 6579 C CA . SER B 1 371 ? 35.177 -10.526 -18.116 1.00 51.48 371 SER B CA 1
ATOM 6580 C C . SER B 1 371 ? 35.668 -9.702 -16.919 1.00 56.41 371 SER B C 1
ATOM 6581 O O . SER B 1 371 ? 36.021 -10.256 -15.875 1.00 56.31 371 SER B O 1
ATOM 6584 N N . GLU B 1 372 ? 35.684 -8.382 -17.070 1.00 53.34 372 GLU B N 1
ATOM 6585 C CA . GLU B 1 372 ? 36.245 -7.498 -16.051 1.00 49.58 372 GLU B CA 1
ATOM 6586 C C . GLU B 1 372 ? 35.354 -7.464 -14.823 1.00 50.19 372 GLU B C 1
ATOM 6587 O O . GLU B 1 372 ? 35.836 -7.419 -13.698 1.00 51.07 372 GLU B O 1
ATOM 6593 N N . ILE B 1 373 ? 34.046 -7.500 -15.038 1.00 52.16 373 ILE B N 1
ATOM 6594 C CA . ILE B 1 373 ? 33.107 -7.482 -13.922 1.00 52.04 373 ILE B CA 1
ATOM 6595 C C . ILE B 1 373 ? 33.128 -8.783 -13.115 1.00 52.42 373 ILE B C 1
ATOM 6596 O O . ILE B 1 373 ? 32.860 -8.786 -11.915 1.00 52.15 373 ILE B O 1
ATOM 6601 N N . LEU B 1 374 ? 33.450 -9.887 -13.774 1.00 52.94 374 LEU B N 1
ATOM 6602 C CA . LEU B 1 374 ? 33.544 -11.163 -13.086 1.00 53.05 374 LEU B CA 1
ATOM 6603 C C . LEU B 1 374 ? 34.857 -11.259 -12.314 1.00 57.22 374 LEU B C 1
ATOM 6604 O O . LEU B 1 374 ? 34.918 -11.890 -11.261 1.00 57.04 374 LEU B O 1
ATOM 6609 N N . GLY B 1 375 ? 35.905 -10.632 -12.846 1.00 56.89 375 GLY B N 1
ATOM 6610 C CA . GLY B 1 375 ? 37.165 -10.521 -12.134 1.00 44.76 375 GLY B CA 1
ATOM 6611 C C . GLY B 1 375 ? 36.953 -9.744 -10.845 1.00 51.64 375 GLY B C 1
ATOM 6612 O O . GLY B 1 375 ? 37.269 -10.229 -9.767 1.00 56.66 375 GLY B O 1
ATOM 6613 N N . LEU B 1 376 ? 36.392 -8.544 -10.954 1.00 52.18 376 LEU B N 1
ATOM 6614 C CA . LEU B 1 376 ? 36.141 -7.695 -9.788 1.00 50.05 376 LEU B CA 1
ATOM 6615 C C . LEU B 1 376 ? 35.154 -8.293 -8.785 1.00 49.94 376 LEU B C 1
ATOM 6616 O O . LEU B 1 376 ? 35.210 -7.973 -7.607 1.00 53.98 376 LEU B O 1
ATOM 6621 N N . ALA B 1 377 ? 34.250 -9.146 -9.251 1.00 51.09 377 ALA B N 1
ATOM 6622 C CA . ALA B 1 377 ? 33.285 -9.788 -8.367 1.00 52.05 377 ALA B CA 1
ATOM 6623 C C . ALA B 1 377 ? 33.949 -10.938 -7.621 1.00 55.30 377 ALA B C 1
ATOM 6624 O O . ALA B 1 377 ? 33.381 -11.497 -6.679 1.00 51.34 377 ALA B O 1
ATOM 6626 N N . GLU B 1 378 ? 35.161 -11.273 -8.060 1.00 56.78 378 GLU B N 1
ATOM 6627 C CA . GLU B 1 378 ? 35.954 -12.360 -7.493 1.00 57.85 378 GLU B CA 1
ATOM 6628 C C . GLU B 1 378 ? 35.460 -13.713 -8.010 1.00 65.82 378 GLU B C 1
ATOM 6629 O O . GLU B 1 378 ? 35.255 -14.657 -7.245 1.00 69.15 378 GLU B O 1
ATOM 6635 N N . LEU B 1 379 ? 35.292 -13.769 -9.334 1.00 61.99 379 LEU B N 1
ATOM 6636 C CA . LEU B 1 379 ? 34.821 -14.943 -10.087 1.00 67.78 379 LEU B CA 1
ATOM 6637 C C . LEU B 1 379 ? 33.305 -15.206 -10.002 1.00 67.27 379 LEU B C 1
ATOM 6638 O O . LEU B 1 379 ? 32.657 -14.952 -8.984 1.00 65.16 379 LEU B O 1
ATOM 6640 N N . SER B 1 394 ? 26.769 -17.052 -18.955 1.00 63.66 394 SER B N 1
ATOM 6641 C CA . SER B 1 394 ? 25.428 -16.915 -18.388 1.00 66.81 394 SER B CA 1
ATOM 6642 C C . SER B 1 394 ? 24.990 -15.463 -18.327 1.00 71.11 394 SER B C 1
ATOM 6643 O O . SER B 1 394 ? 25.679 -14.584 -18.840 1.00 76.23 394 SER B O 1
ATOM 6646 N N . ASN B 1 395 ? 23.851 -15.218 -17.684 1.00 70.29 395 ASN B N 1
ATOM 6647 C CA . ASN B 1 395 ? 23.194 -13.915 -17.721 1.00 67.46 395 ASN B CA 1
ATOM 6648 C C . ASN B 1 395 ? 22.759 -13.519 -16.320 1.00 66.74 395 ASN B C 1
ATOM 6649 O O . ASN B 1 395 ? 22.698 -12.340 -15.978 1.00 66.30 395 ASN B O 1
ATOM 6654 N N . GLU B 1 396 ? 22.441 -14.518 -15.508 1.00 73.20 396 GLU B N 1
ATOM 6655 C CA . GLU B 1 396 ? 22.074 -14.265 -14.126 1.00 71.44 396 GLU B CA 1
ATOM 6656 C C . GLU B 1 396 ? 23.349 -14.155 -13.330 1.00 64.90 396 GLU B C 1
ATOM 6657 O O . GLU B 1 396 ? 23.380 -13.512 -12.283 1.00 64.91 396 GLU B O 1
ATOM 6663 N N . LEU B 1 397 ? 24.404 -14.789 -13.833 1.00 60.95 397 LEU B N 1
ATOM 6664 C CA . LEU B 1 397 ? 25.703 -14.695 -13.187 1.00 59.94 397 LEU B CA 1
ATOM 6665 C C . LEU B 1 397 ? 26.203 -13.260 -13.305 1.00 60.43 397 LEU B C 1
ATOM 6666 O O . LEU B 1 397 ? 26.711 -12.689 -12.341 1.00 58.22 397 LEU B O 1
ATOM 6671 N N . LEU B 1 398 ? 26.029 -12.671 -14.485 1.00 61.36 398 LEU B N 1
ATOM 6672 C CA . LEU B 1 398 ? 26.436 -11.293 -14.700 1.00 55.62 398 LEU B CA 1
ATOM 6673 C C . LEU B 1 398 ? 25.667 -10.322 -13.805 1.00 59.16 398 LEU B C 1
ATOM 6674 O O . LEU B 1 398 ? 26.244 -9.366 -13.285 1.00 58.67 398 LEU B O 1
ATOM 6679 N N . ILE B 1 399 ? 24.373 -10.569 -13.617 1.00 54.83 399 ILE B N 1
ATOM 6680 C CA . ILE B 1 399 ? 23.561 -9.721 -12.747 1.00 50.79 399 ILE B CA 1
ATOM 6681 C C . ILE B 1 399 ? 23.946 -9.919 -11.284 1.00 57.68 399 ILE B C 1
ATOM 6682 O O . ILE B 1 399 ? 23.738 -9.043 -10.446 1.00 56.18 399 ILE B O 1
ATOM 6687 N N . GLN B 1 400 ? 24.496 -11.083 -10.970 1.00 55.40 400 GLN B N 1
ATOM 6688 C CA . GLN B 1 400 ? 25.001 -11.306 -9.632 1.00 58.80 400 GLN B CA 1
ATOM 6689 C C . GLN B 1 400 ? 26.360 -10.607 -9.511 1.00 58.94 400 GLN B C 1
ATOM 6690 O O . GLN B 1 400 ? 26.594 -9.799 -8.601 1.00 53.16 400 GLN B O 1
ATOM 6696 N N . ALA B 1 401 ? 27.251 -10.913 -10.446 1.00 54.17 401 ALA B N 1
ATOM 6697 C CA . ALA B 1 401 ? 28.567 -10.304 -10.448 1.00 52.30 401 ALA B CA 1
ATOM 6698 C C . ALA B 1 401 ? 28.493 -8.772 -10.492 1.00 51.43 401 ALA B C 1
ATOM 6699 O O . ALA B 1 401 ? 29.332 -8.091 -9.918 1.00 52.17 401 ALA B O 1
ATOM 6701 N N . THR B 1 402 ? 27.483 -8.225 -11.156 1.00 53.49 402 THR B N 1
ATOM 6702 C CA . THR B 1 402 ? 27.358 -6.773 -11.242 1.00 49.08 402 THR B CA 1
ATOM 6703 C C . THR B 1 402 ? 26.883 -6.169 -9.914 1.00 49.79 402 THR B C 1
ATOM 6704 O O . THR B 1 402 ? 27.233 -5.038 -9.583 1.00 48.13 402 THR B O 1
ATOM 6708 N N . LYS B 1 403 ? 26.101 -6.926 -9.147 1.00 51.43 403 LYS B N 1
ATOM 6709 C CA . LYS B 1 403 ? 25.599 -6.434 -7.866 1.00 49.44 403 LYS B CA 1
ATOM 6710 C C . LYS B 1 403 ? 26.693 -6.506 -6.797 1.00 52.04 403 LYS B C 1
ATOM 6711 O O . LYS B 1 403 ? 26.776 -5.655 -5.909 1.00 51.92 403 LYS B O 1
ATOM 6717 N N . ILE B 1 404 ? 27.537 -7.525 -6.892 1.00 50.42 404 ILE B N 1
ATOM 6718 C CA . ILE B 1 404 ? 28.660 -7.671 -5.982 1.00 50.83 404 ILE B CA 1
ATOM 6719 C C . ILE B 1 404 ? 29.602 -6.484 -6.113 1.00 49.30 404 ILE B C 1
ATOM 6720 O O . ILE B 1 404 ? 29.834 -5.761 -5.149 1.00 47.63 404 ILE B O 1
ATOM 6725 N N . VAL B 1 405 ? 30.127 -6.288 -7.319 1.00 48.29 405 VAL B N 1
ATOM 6726 C CA . VAL B 1 405 ? 31.021 -5.176 -7.615 1.00 41.34 405 VAL B CA 1
ATOM 6727 C C . VAL B 1 405 ? 30.480 -3.829 -7.174 1.00 42.99 405 VAL B C 1
ATOM 6728 O O . VAL B 1 405 ? 31.239 -2.989 -6.697 1.00 46.69 405 VAL B O 1
ATOM 6732 N N . ALA B 1 406 ? 29.179 -3.610 -7.341 1.00 43.08 406 ALA B N 1
ATOM 6733 C CA . ALA B 1 406 ? 28.591 -2.327 -6.956 1.00 44.46 406 ALA B CA 1
ATOM 6734 C C . ALA B 1 406 ? 28.630 -2.200 -5.452 1.00 46.34 406 ALA B C 1
ATOM 6735 O O . ALA B 1 406 ? 28.913 -1.131 -4.914 1.00 44.13 406 ALA B O 1
ATOM 6737 N N . PHE B 1 407 ? 28.344 -3.302 -4.773 1.00 42.87 407 PHE B N 1
ATOM 6738 C CA . PHE B 1 407 ? 28.322 -3.274 -3.328 1.00 48.23 407 PHE B CA 1
ATOM 6739 C C . PHE B 1 407 ? 29.738 -3.225 -2.734 1.00 45.30 407 PHE B C 1
ATOM 6740 O O . PHE B 1 407 ? 30.014 -2.423 -1.845 1.00 41.00 407 PHE B O 1
ATOM 6748 N N . LYS B 1 408 ? 30.623 -4.075 -3.244 1.00 43.74 408 LYS B N 1
ATOM 6749 C CA . LYS B 1 408 ? 31.997 -4.154 -2.768 1.00 44.01 408 LYS B CA 1
ATOM 6750 C C . LYS B 1 408 ? 32.667 -2.786 -2.694 1.00 48.30 408 LYS B C 1
ATOM 6751 O O . LYS B 1 408 ? 33.283 -2.443 -1.670 1.00 41.21 408 LYS B O 1
ATOM 6757 N N . TYR B 1 409 ? 32.538 -2.013 -3.776 1.00 43.25 409 TYR B N 1
ATOM 6758 C CA . TYR B 1 409 ? 33.187 -0.701 -3.873 1.00 44.55 409 TYR B CA 1
ATOM 6759 C C . TYR B 1 409 ? 32.244 0.474 -3.633 1.00 41.11 409 TYR B C 1
ATOM 6760 O O . TYR B 1 409 ? 32.589 1.624 -3.918 1.00 37.83 409 TYR B O 1
ATOM 6769 N N . LYS B 1 410 ? 31.073 0.174 -3.079 1.00 43.23 410 LYS B N 1
ATOM 6770 C CA . LYS B 1 410 ? 30.055 1.188 -2.800 1.00 46.78 410 LYS B CA 1
ATOM 6771 C C . LYS B 1 410 ? 29.864 2.156 -3.975 1.00 47.75 410 LYS B C 1
ATOM 6772 O O . LYS B 1 410 ? 30.032 3.369 -3.844 1.00 49.12 410 LYS B O 1
ATOM 6778 N N . THR B 1 411 ? 29.495 1.608 -5.125 1.00 44.96 411 THR B N 1
ATOM 6779 C CA . THR B 1 411 ? 29.520 2.375 -6.357 1.00 44.87 411 THR B CA 1
ATOM 6780 C C . THR B 1 411 ? 28.398 1.953 -7.311 1.00 47.76 411 THR B C 1
ATOM 6781 O O . THR B 1 411 ? 27.753 0.925 -7.110 1.00 51.01 411 THR B O 1
ATOM 6785 N N . VAL B 1 412 ? 28.153 2.745 -8.349 1.00 47.16 412 VAL B N 1
ATOM 6786 C CA . VAL B 1 412 ? 27.278 2.291 -9.424 1.00 43.11 412 VAL B CA 1
ATOM 6787 C C . VAL B 1 412 ? 28.117 1.488 -10.431 1.00 41.10 412 VAL B C 1
ATOM 6788 O O . VAL B 1 412 ? 28.931 2.056 -11.152 1.00 41.39 412 VAL B O 1
ATOM 6792 N N . ALA B 1 413 ? 27.939 0.168 -10.462 1.00 39.06 413 ALA B N 1
ATOM 6793 C CA . ALA B 1 413 ? 28.649 -0.674 -11.427 1.00 39.09 413 ALA B CA 1
ATOM 6794 C C . ALA B 1 413 ? 27.859 -0.830 -12.724 1.00 42.72 413 ALA B C 1
ATOM 6795 O O . ALA B 1 413 ? 26.638 -0.729 -12.733 1.00 42.98 413 ALA B O 1
ATOM 6797 N N . VAL B 1 414 ? 28.574 -1.069 -13.815 1.00 40.69 414 VAL B N 1
ATOM 6798 C CA . VAL B 1 414 ? 27.967 -1.230 -15.116 1.00 40.79 414 VAL B CA 1
ATOM 6799 C C . VAL B 1 414 ? 28.615 -2.404 -15.852 1.00 48.68 414 VAL B C 1
ATOM 6800 O O . VAL B 1 414 ? 29.827 -2.417 -16.069 1.00 44.23 414 VAL B O 1
ATOM 6804 N N . CYS B 1 415 ? 27.806 -3.383 -16.249 1.00 49.47 415 CYS B N 1
ATOM 6805 C CA . CYS B 1 415 ? 28.319 -4.531 -16.995 1.00 49.55 415 CYS B CA 1
ATOM 6806 C C . CYS B 1 415 ? 27.856 -4.497 -18.445 1.00 48.79 415 CYS B C 1
ATOM 6807 O O . CYS B 1 415 ? 26.694 -4.759 -18.726 1.00 50.77 415 CYS B O 1
ATOM 6810 N N . THR B 1 416 ? 28.765 -4.190 -19.365 1.00 49.10 416 THR B N 1
ATOM 6811 C CA . THR B 1 416 ? 28.407 -4.118 -20.779 1.00 51.43 416 THR B CA 1
ATOM 6812 C C . THR B 1 416 ? 28.205 -5.504 -21.397 1.00 52.07 416 THR B C 1
ATOM 6813 O O . THR B 1 416 ? 28.540 -6.525 -20.789 1.00 57.97 416 THR B O 1
ATOM 6817 N N . GLY B 1 417 ? 27.656 -5.524 -22.606 1.00 48.66 417 GLY B N 1
ATOM 6818 C CA . GLY B 1 417 ? 27.307 -6.757 -23.300 1.00 53.62 417 GLY B CA 1
ATOM 6819 C C . GLY B 1 417 ? 26.080 -6.550 -24.174 1.00 53.34 417 GLY B C 1
ATOM 6820 O O . GLY B 1 417 ? 25.679 -5.413 -24.435 1.00 51.59 417 GLY B O 1
ATOM 6821 N N . GLU B 1 418 ? 25.470 -7.632 -24.639 1.00 59.40 418 GLU B N 1
ATOM 6822 C CA . GLU B 1 418 ? 24.205 -7.477 -25.350 1.00 59.23 418 GLU B CA 1
ATOM 6823 C C . GLU B 1 418 ? 23.232 -6.740 -24.439 1.00 53.38 418 GLU B C 1
ATOM 6824 O O . GLU B 1 418 ? 22.614 -5.760 -24.841 1.00 56.01 418 GLU B O 1
ATOM 6830 N N . PHE B 1 419 ? 23.108 -7.212 -23.207 1.00 49.05 419 PHE B N 1
ATOM 6831 C CA . PHE B 1 419 ? 22.360 -6.493 -22.192 1.00 50.41 419 PHE B CA 1
ATOM 6832 C C . PHE B 1 419 ? 23.352 -5.780 -21.281 1.00 53.18 419 PHE B C 1
ATOM 6833 O O . PHE B 1 419 ? 24.343 -6.373 -20.870 1.00 55.80 419 PHE B O 1
ATOM 6841 N N . ASP B 1 420 ? 23.098 -4.512 -20.978 1.00 51.34 420 ASP B N 1
ATOM 6842 C CA . ASP B 1 420 ? 23.893 -3.777 -19.999 1.00 48.50 420 ASP B CA 1
ATOM 6843 C C . ASP B 1 420 ? 23.166 -3.808 -18.667 1.00 51.23 420 ASP B C 1
ATOM 6844 O O . ASP B 1 420 ? 21.993 -3.445 -18.596 1.00 52.10 420 ASP B O 1
ATOM 6849 N N . PHE B 1 421 ? 23.840 -4.251 -17.612 1.00 47.57 421 PHE B N 1
ATOM 6850 C CA . PHE B 1 421 ? 23.237 -4.228 -16.287 1.00 45.33 421 PHE B CA 1
ATOM 6851 C C . PHE B 1 421 ? 23.877 -3.126 -15.456 1.00 48.59 421 PHE B C 1
ATOM 6852 O O . PHE B 1 421 ? 25.073 -2.873 -15.566 1.00 51.91 421 PHE B O 1
ATOM 6860 N N . ILE B 1 422 ? 23.079 -2.472 -14.622 1.00 46.83 422 ILE B N 1
ATOM 6861 C CA . ILE B 1 422 ? 23.536 -1.306 -13.885 1.00 42.00 422 ILE B CA 1
ATOM 6862 C C . ILE B 1 422 ? 23.035 -1.410 -12.462 1.00 48.98 422 ILE B C 1
ATOM 6863 O O . ILE B 1 422 ? 21.847 -1.208 -12.213 1.00 52.15 422 ILE B O 1
ATOM 6868 N N . ALA B 1 423 ? 23.934 -1.727 -11.530 1.00 47.34 423 ALA B N 1
ATOM 6869 C CA . ALA B 1 423 ? 23.576 -1.853 -10.117 1.00 42.73 423 ALA B CA 1
ATOM 6870 C C . ALA B 1 423 ? 23.961 -0.606 -9.310 1.00 43.73 423 ALA B C 1
ATOM 6871 O O . ALA B 1 423 ? 24.956 0.050 -9.616 1.00 49.55 423 ALA B O 1
ATOM 6873 N N . ASP B 1 424 ? 23.165 -0.261 -8.299 1.00 45.26 424 ASP B N 1
ATOM 6874 C CA . ASP B 1 424 ? 23.489 0.871 -7.421 1.00 49.77 424 ASP B CA 1
ATOM 6875 C C . ASP B 1 424 ? 23.987 0.377 -6.070 1.00 50.58 424 ASP B C 1
ATOM 6876 O O . ASP B 1 424 ? 23.204 -0.086 -5.242 1.00 54.93 424 ASP B O 1
ATOM 6881 N N . GLY B 1 425 ? 25.291 0.473 -5.850 1.00 49.73 425 GLY B N 1
ATOM 6882 C CA . GLY B 1 425 ? 25.873 0.027 -4.597 1.00 53.12 425 GLY B CA 1
ATOM 6883 C C . GLY B 1 425 ? 26.052 1.113 -3.543 1.00 52.77 425 GLY B C 1
ATOM 6884 O O . GLY B 1 425 ? 26.502 0.827 -2.446 1.00 52.88 425 GLY B O 1
ATOM 6885 N N . THR B 1 426 ? 25.687 2.352 -3.854 1.00 53.26 426 THR B N 1
ATOM 6886 C CA . THR B 1 426 ? 25.964 3.464 -2.944 1.00 51.92 426 THR B CA 1
ATOM 6887 C C . THR B 1 426 ? 25.304 3.374 -1.553 1.00 57.91 426 THR B C 1
ATOM 6888 O O . THR B 1 426 ? 25.919 3.745 -0.552 1.00 56.80 426 THR B O 1
ATOM 6892 N N . ILE B 1 427 ? 24.063 2.903 -1.483 1.00 57.27 427 ILE B N 1
ATOM 6893 C CA . ILE B 1 427 ? 23.377 2.776 -0.194 1.00 55.86 427 ILE B CA 1
ATOM 6894 C C . ILE B 1 427 ? 23.161 4.132 0.504 1.00 63.04 427 ILE B C 1
ATOM 6895 O O . ILE B 1 427 ? 23.132 4.217 1.735 1.00 60.72 427 ILE B O 1
ATOM 6900 N N . GLU B 1 428 ? 23.015 5.186 -0.295 1.00 60.75 428 GLU B N 1
ATOM 6901 C CA . GLU B 1 428 ? 22.685 6.518 0.212 1.00 59.92 428 GLU B CA 1
ATOM 6902 C C . GLU B 1 428 ? 23.802 7.153 1.037 1.00 64.28 428 GLU B C 1
ATOM 6903 O O . GLU B 1 428 ? 23.573 8.108 1.790 1.00 64.19 428 GLU B O 1
ATOM 6909 N N . GLY B 1 429 ? 25.012 6.617 0.882 1.00 65.57 429 GLY B N 1
ATOM 6910 C CA . GLY B 1 429 ? 26.197 7.142 1.541 1.00 58.12 429 GLY B CA 1
ATOM 6911 C C . GLY B 1 429 ? 26.330 6.730 2.993 1.00 58.04 429 GLY B C 1
ATOM 6912 O O . GLY B 1 429 ? 27.049 7.371 3.762 1.00 63.01 429 GLY B O 1
ATOM 6913 N N . LYS B 1 430 ? 25.654 5.650 3.368 1.00 54.78 430 LYS B N 1
ATOM 6914 C CA . LYS B 1 430 ? 25.556 5.265 4.773 1.00 53.91 430 LYS B CA 1
ATOM 6915 C C . LYS B 1 430 ? 26.690 4.364 5.281 1.00 51.35 430 LYS B C 1
ATOM 6916 O O . LYS B 1 430 ? 27.073 3.371 4.646 1.00 39.02 430 LYS B O 1
ATOM 6922 N N . TYR B 1 431 ? 27.233 4.722 6.439 1.00 56.42 431 TYR B N 1
ATOM 6923 C CA . TYR B 1 431 ? 28.147 3.820 7.138 1.00 54.81 431 TYR B CA 1
ATOM 6924 C C . TYR B 1 431 ? 27.896 3.808 8.639 1.00 56.56 431 TYR B C 1
ATOM 6925 O O . TYR B 1 431 ? 27.353 4.762 9.195 1.00 54.81 431 TYR B O 1
ATOM 6934 N N . SER B 1 432 ? 28.265 2.705 9.282 1.00 57.76 432 SER B N 1
ATOM 6935 C CA . SER B 1 432 ? 28.223 2.617 10.738 1.00 58.30 432 SER B CA 1
ATOM 6936 C C . SER B 1 432 ? 29.272 1.611 11.204 1.00 56.94 432 SER B C 1
ATOM 6937 O O . SER B 1 432 ? 30.004 1.064 10.379 1.00 58.80 432 SER B O 1
ATOM 6940 N N . LEU B 1 433 ? 29.341 1.352 12.509 1.00 57.72 433 LEU B N 1
ATOM 6941 C CA . LEU B 1 433 ? 30.425 0.526 13.060 1.00 55.48 433 LEU B CA 1
ATOM 6942 C C . LEU B 1 433 ? 30.113 -0.974 13.246 1.00 52.10 433 LEU B C 1
ATOM 6943 O O . LEU B 1 433 ? 29.272 -1.371 14.049 1.00 52.49 433 LEU B O 1
ATOM 6948 N N . LYS B 1 435 ? 28.147 -3.561 13.013 1.00 43.45 435 LYS B N 1
ATOM 6949 C CA . LYS B 1 435 ? 26.699 -3.492 12.779 1.00 65.36 435 LYS B CA 1
ATOM 6950 C C . LYS B 1 435 ? 26.345 -3.448 11.288 1.00 69.47 435 LYS B C 1
ATOM 6951 O O . LYS B 1 435 ? 25.248 -3.839 10.891 1.00 71.87 435 LYS B O 1
ATOM 6953 N N . GLY B 1 436 ? 27.276 -2.961 10.471 1.00 66.42 436 GLY B N 1
ATOM 6954 C CA . GLY B 1 436 ? 27.119 -2.971 9.031 1.00 57.79 436 GLY B CA 1
ATOM 6955 C C . GLY B 1 436 ? 25.885 -2.218 8.597 1.00 68.61 436 GLY B C 1
ATOM 6956 O O . GLY B 1 436 ? 25.348 -1.396 9.333 1.00 71.67 436 GLY B O 1
ATOM 6957 N N . THR B 1 437 ? 25.423 -2.511 7.392 1.00 73.10 437 THR B N 1
ATOM 6958 C CA . THR B 1 437 ? 24.280 -1.808 6.844 1.00 76.47 437 THR B CA 1
ATOM 6959 C C . THR B 1 437 ? 23.067 -2.722 6.791 1.00 75.17 437 THR B C 1
ATOM 6960 O O . THR B 1 437 ? 23.011 -3.662 5.997 1.00 75.69 437 THR B O 1
ATOM 6964 N N . ASN B 1 438 ? 22.103 -2.432 7.656 1.00 78.29 438 ASN B N 1
ATOM 6965 C CA . ASN B 1 438 ? 20.884 -3.227 7.792 1.00 84.74 438 ASN B CA 1
ATOM 6966 C C . ASN B 1 438 ? 20.064 -3.229 6.515 1.00 86.30 438 ASN B C 1
ATOM 6967 O O . ASN B 1 438 ? 19.606 -2.179 6.053 1.00 85.96 438 ASN B O 1
ATOM 6972 N N . THR B 1 440 ? 20.228 -4.595 3.983 1.00 65.88 440 THR B N 1
ATOM 6973 C CA . THR B 1 440 ? 20.832 -4.320 2.685 1.00 69.59 440 THR B CA 1
ATOM 6974 C C . THR B 1 440 ? 22.123 -5.097 2.453 1.00 70.47 440 THR B C 1
ATOM 6975 O O . THR B 1 440 ? 23.021 -5.079 3.293 1.00 73.09 440 THR B O 1
ATOM 6979 N N . SER B 1 441 ? 22.222 -5.759 1.301 1.00 70.22 441 SER B N 1
ATOM 6980 C CA . SER B 1 441 ? 23.383 -6.598 0.994 1.00 69.94 441 SER B CA 1
ATOM 6981 C C . SER B 1 441 ? 23.716 -6.692 -0.499 1.00 67.88 441 SER B C 1
ATOM 6982 O O . SER B 1 441 ? 23.023 -6.131 -1.347 1.00 70.51 441 SER B O 1
ATOM 6985 N N . VAL B 1 442 ? 24.786 -7.426 -0.792 1.00 65.51 442 VAL B N 1
ATOM 6986 C CA . VAL B 1 442 ? 25.242 -7.713 -2.149 1.00 64.53 442 VAL B CA 1
ATOM 6987 C C . VAL B 1 442 ? 24.133 -8.311 -3.013 1.00 69.69 442 VAL B C 1
ATOM 6988 O O . VAL B 1 442 ? 24.273 -8.442 -4.233 1.00 67.00 442 VAL B O 1
ATOM 6992 N N . GLU B 1 443 ? 23.015 -8.645 -2.379 1.00 77.65 443 GLU B N 1
ATOM 6993 C CA . GLU B 1 443 ? 21.976 -9.432 -3.033 1.00 77.58 443 GLU B CA 1
ATOM 6994 C C . GLU B 1 443 ? 20.687 -8.657 -3.304 1.00 74.59 443 GLU B C 1
ATOM 6995 O O . GLU B 1 443 ? 19.895 -9.039 -4.178 1.00 74.12 443 GLU B O 1
ATOM 7001 N N . ASP B 1 444 ? 20.472 -7.572 -2.568 1.00 67.90 444 ASP B N 1
ATOM 7002 C CA . ASP B 1 444 ? 19.195 -6.871 -2.668 1.00 74.33 444 ASP B CA 1
ATOM 7003 C C . ASP B 1 444 ? 19.292 -5.378 -3.020 1.00 73.35 444 ASP B C 1
ATOM 7004 O O . ASP B 1 444 ? 18.337 -4.620 -2.818 1.00 73.16 444 ASP B O 1
ATOM 7009 N N . ILE B 1 445 ? 20.438 -4.960 -3.551 1.00 70.24 445 ILE B N 1
ATOM 7010 C CA . ILE B 1 445 ? 20.565 -3.625 -4.130 1.00 60.41 445 ILE B CA 1
ATOM 7011 C C . ILE B 1 445 ? 19.777 -3.574 -5.439 1.00 65.40 445 ILE B C 1
ATOM 7012 O O . ILE B 1 445 ? 19.604 -4.599 -6.112 1.00 64.06 445 ILE B O 1
ATOM 7017 N N . PRO B 1 446 ? 19.283 -2.384 -5.800 1.00 63.13 446 PRO B N 1
ATOM 7018 C CA . PRO B 1 446 ? 18.547 -2.214 -7.057 1.00 61.90 446 PRO B CA 1
ATOM 7019 C C . PRO B 1 446 ? 19.457 -2.482 -8.241 1.00 56.44 446 PRO B C 1
ATOM 7020 O O . PRO B 1 446 ? 20.573 -1.981 -8.264 1.00 54.77 446 PRO B O 1
ATOM 7024 N N . CYS B 1 447 ? 18.993 -3.271 -9.200 1.00 53.22 447 CYS B N 1
ATOM 7025 C CA . CYS B 1 447 ? 19.766 -3.534 -10.397 1.00 49.46 447 CYS B CA 1
ATOM 7026 C C . CYS B 1 447 ? 18.847 -3.602 -11.605 1.00 57.36 447 CYS B C 1
ATOM 7027 O O . CYS B 1 447 ? 17.981 -4.470 -11.669 1.00 62.78 447 CYS B O 1
ATOM 7030 N N . VAL B 1 448 ? 19.036 -2.693 -12.559 1.00 53.88 448 VAL B N 1
ATOM 7031 C CA . VAL B 1 448 ? 18.209 -2.658 -13.756 1.00 48.36 448 VAL B CA 1
ATOM 7032 C C . VAL B 1 448 ? 18.967 -3.182 -14.965 1.00 49.41 448 VAL B C 1
ATOM 7033 O O . VAL B 1 448 ? 20.127 -3.556 -14.858 1.00 48.16 448 VAL B O 1
ATOM 7037 N N . ALA B 1 449 ? 18.292 -3.226 -16.109 1.00 48.16 449 ALA B N 1
ATOM 7038 C CA . ALA B 1 449 ? 18.891 -3.721 -17.339 1.00 43.78 449 ALA B CA 1
ATOM 7039 C C . ALA B 1 449 ? 18.485 -2.850 -18.533 1.00 51.47 449 ALA B C 1
ATOM 7040 O O . ALA B 1 449 ? 17.468 -2.151 -18.511 1.00 49.80 449 ALA B O 1
ATOM 7042 N N . VAL B 1 450 ? 19.295 -2.881 -19.574 1.00 46.69 450 VAL B N 1
ATOM 7043 C CA . VAL B 1 450 ? 19.046 -2.050 -20.728 1.00 40.64 450 VAL B CA 1
ATOM 7044 C C . VAL B 1 450 ? 19.403 -2.882 -21.936 1.00 50.60 450 VAL B C 1
ATOM 7045 O O . VAL B 1 450 ? 20.546 -3.312 -22.088 1.00 51.82 450 VAL B O 1
ATOM 7049 N N . GLU B 1 451 ? 18.407 -3.147 -22.774 1.00 57.85 451 GLU B N 1
ATOM 7050 C CA . GLU B 1 451 ? 18.606 -3.982 -23.947 1.00 56.76 451 GLU B CA 1
ATOM 7051 C C . GLU B 1 451 ? 17.937 -3.338 -25.149 1.00 58.94 451 GLU B C 1
ATOM 7052 O O . GLU B 1 451 ? 16.972 -2.590 -25.004 1.00 58.64 451 GLU B O 1
ATOM 7058 N N . ALA B 1 452 ? 18.480 -3.601 -26.332 1.00 63.11 452 ALA B N 1
ATOM 7059 C CA . ALA B 1 452 ? 17.965 -3.011 -27.564 1.00 64.78 452 ALA B CA 1
ATOM 7060 C C . ALA B 1 452 ? 18.151 -3.978 -28.730 1.00 61.81 452 ALA B C 1
ATOM 7061 O O . ALA B 1 452 ? 18.358 -3.564 -29.872 1.00 59.95 452 ALA B O 1
ATOM 7063 N N . GLY B 1 453 ? 18.084 -5.270 -28.425 1.00 64.22 453 GLY B N 1
ATOM 7064 C CA . GLY B 1 453 ? 18.321 -6.304 -29.413 1.00 64.84 453 GLY B CA 1
ATOM 7065 C C . GLY B 1 453 ? 19.802 -6.499 -29.648 1.00 63.76 453 GLY B C 1
ATOM 7066 O O . GLY B 1 453 ? 20.622 -5.757 -29.120 1.00 60.49 453 GLY B O 1
ATOM 7067 N N . PRO B 1 454 ? 20.157 -7.518 -30.433 1.00 68.42 454 PRO B N 1
ATOM 7068 C CA . PRO B 1 454 ? 21.564 -7.717 -30.795 1.00 65.48 454 PRO B CA 1
ATOM 7069 C C . PRO B 1 454 ? 22.088 -6.579 -31.677 1.00 69.20 454 PRO B C 1
ATOM 7070 O O . PRO B 1 454 ? 21.399 -6.124 -32.602 1.00 59.99 454 PRO B O 1
ATOM 7074 N N . ILE B 1 455 ? 23.299 -6.118 -31.360 1.00 73.93 455 ILE B N 1
ATOM 7075 C CA . ILE B 1 455 ? 24.020 -5.129 -32.164 1.00 72.69 455 ILE B CA 1
ATOM 7076 C C . ILE B 1 455 ? 25.504 -5.482 -32.186 1.00 70.19 455 ILE B C 1
ATOM 7077 O O . ILE B 1 455 ? 26.340 -4.711 -31.710 1.00 67.58 455 ILE B O 1
ATOM 7082 N N . GLU B 1 456 ? 25.825 -6.648 -32.742 1.00 77.95 456 GLU B N 1
ATOM 7083 C CA . GLU B 1 456 ? 27.184 -7.184 -32.676 1.00 81.23 456 GLU B CA 1
ATOM 7084 C C . GLU B 1 456 ? 28.244 -6.205 -33.161 1.00 75.87 456 GLU B C 1
ATOM 7085 O O . GLU B 1 456 ? 29.370 -6.198 -32.662 1.00 71.16 456 GLU B O 1
ATOM 7091 N N . ILE B 1 457 ? 27.878 -5.381 -34.135 1.00 72.15 457 ILE B N 1
ATOM 7092 C CA . ILE B 1 457 ? 28.825 -4.452 -34.732 1.00 67.49 457 ILE B CA 1
ATOM 7093 C C . ILE B 1 457 ? 29.387 -3.454 -33.711 1.00 68.93 457 ILE B C 1
ATOM 7094 O O . ILE B 1 457 ? 30.492 -2.949 -33.897 1.00 70.06 457 ILE B O 1
ATOM 7099 N N . MET B 1 458 ? 28.650 -3.182 -32.631 1.00 69.28 458 MET B N 1
ATOM 7100 C CA . MET B 1 458 ? 29.133 -2.250 -31.598 1.00 69.69 458 MET B CA 1
ATOM 7101 C C . MET B 1 458 ? 30.464 -2.682 -30.967 1.00 69.24 458 MET B C 1
ATOM 7102 O O . MET B 1 458 ? 31.209 -1.859 -30.433 1.00 67.74 458 MET B O 1
ATOM 7107 N N . GLY B 1 459 ? 30.753 -3.976 -31.019 1.00 65.81 459 GLY B N 1
ATOM 7108 C CA . GLY B 1 459 ? 31.966 -4.495 -30.424 1.00 69.10 459 GLY B CA 1
ATOM 7109 C C . GLY B 1 459 ? 33.036 -4.694 -31.472 1.00 70.20 459 GLY B C 1
ATOM 7110 O O . GLY B 1 459 ? 34.132 -5.156 -31.161 1.00 72.29 459 GLY B O 1
ATOM 7111 N N . ASP B 1 460 ? 32.709 -4.351 -32.715 1.00 69.13 460 ASP B N 1
ATOM 7112 C CA . ASP B 1 460 ? 33.661 -4.431 -33.822 1.00 69.34 460 ASP B CA 1
ATOM 7113 C C . ASP B 1 460 ? 34.254 -3.059 -34.102 1.00 65.13 460 ASP B C 1
ATOM 7114 O O . ASP B 1 460 ? 34.767 -2.790 -35.192 1.00 63.99 460 ASP B O 1
ATOM 7119 N N . ILE B 1 461 ? 34.180 -2.206 -33.085 1.00 65.83 461 ILE B N 1
ATOM 7120 C CA . ILE B 1 461 ? 34.711 -0.848 -33.125 1.00 68.57 461 ILE B CA 1
ATOM 7121 C C . ILE B 1 461 ? 35.449 -0.597 -31.797 1.00 69.91 461 ILE B C 1
ATOM 7122 O O . ILE B 1 461 ? 34.971 -0.987 -30.723 1.00 69.65 461 ILE B O 1
ATOM 7127 N N . THR B 1 462 ? 36.624 0.026 -31.876 1.00 72.45 462 THR B N 1
ATOM 7128 C CA . THR B 1 462 ? 37.528 0.129 -30.723 1.00 68.97 462 THR B CA 1
ATOM 7129 C C . THR B 1 462 ? 37.162 1.225 -29.716 1.00 68.46 462 THR B C 1
ATOM 7130 O O . THR B 1 462 ? 36.707 2.311 -30.097 1.00 71.22 462 THR B O 1
ATOM 7134 N N . ALA B 1 463 ? 37.384 0.926 -28.436 1.00 64.21 463 ALA B N 1
ATOM 7135 C CA . ALA B 1 463 ? 37.072 1.836 -27.333 1.00 67.05 463 ALA B CA 1
ATOM 7136 C C . ALA B 1 463 ? 35.566 2.082 -27.175 1.00 67.72 463 ALA B C 1
ATOM 7137 O O . ALA B 1 463 ? 35.135 3.164 -26.765 1.00 65.51 463 ALA B O 1
ATOM 7139 N N . SER B 1 464 ? 34.770 1.070 -27.502 1.00 68.34 464 SER B N 1
ATOM 7140 C CA . SER B 1 464 ? 33.321 1.175 -27.412 1.00 65.11 464 SER B CA 1
ATOM 7141 C C . SER B 1 464 ? 32.900 1.441 -25.967 1.00 62.53 464 SER B C 1
ATOM 7142 O O . SER B 1 464 ? 32.241 2.441 -25.673 1.00 58.14 464 SER B O 1
ATOM 7145 N N . GLY B 1 465 ? 33.298 0.542 -25.068 1.00 68.78 465 GLY B N 1
ATOM 7146 C CA . GLY B 1 465 ? 33.052 0.696 -23.642 1.00 64.21 465 GLY B CA 1
ATOM 7147 C C . GLY B 1 465 ? 33.785 1.891 -23.053 1.00 57.76 465 GLY B C 1
ATOM 7148 O O . GLY B 1 465 ? 33.296 2.528 -22.119 1.00 55.10 465 GLY B O 1
ATOM 7149 N N . CYS B 1 466 ? 34.955 2.206 -23.602 1.00 58.80 466 CYS B N 1
ATOM 7150 C CA . CYS B 1 466 ? 35.650 3.436 -23.217 1.00 60.22 466 CYS B CA 1
ATOM 7151 C C . CYS B 1 466 ? 34.732 4.616 -23.502 1.00 52.02 466 CYS B C 1
ATOM 7152 O O . CYS B 1 466 ? 34.471 5.439 -22.628 1.00 44.37 466 CYS B O 1
ATOM 7155 N N . SER B 1 467 ? 34.213 4.676 -24.726 1.00 60.53 467 SER B N 1
ATOM 7156 C CA . SER B 1 467 ? 33.318 5.763 -25.121 1.00 48.42 467 SER B CA 1
ATOM 7157 C C . SER B 1 467 ? 31.957 5.753 -24.439 1.00 45.33 467 SER B C 1
ATOM 7158 O O . SER B 1 467 ? 31.361 6.812 -24.244 1.00 47.32 467 SER B O 1
ATOM 7161 N N . LEU B 1 468 ? 31.471 4.578 -24.054 1.00 43.26 468 LEU B N 1
ATOM 7162 C CA . LEU B 1 468 ? 30.324 4.527 -23.151 1.00 45.34 468 LEU B CA 1
ATOM 7163 C C . LEU B 1 468 ? 30.672 5.227 -21.835 1.00 45.41 468 LEU B C 1
ATOM 7164 O O . LEU B 1 468 ? 29.834 5.927 -21.253 1.00 40.01 468 LEU B O 1
ATOM 7169 N N . GLY B 1 469 ? 31.917 5.036 -21.385 1.00 48.22 469 GLY B N 1
ATOM 7170 C CA . GLY B 1 469 ? 32.472 5.751 -20.245 1.00 37.80 469 GLY B CA 1
ATOM 7171 C C . GLY B 1 469 ? 32.449 7.265 -20.387 1.00 42.44 469 GLY B C 1
ATOM 7172 O O . GLY B 1 469 ? 31.991 7.971 -19.482 1.00 41.02 469 GLY B O 1
ATOM 7173 N N . SER B 1 470 ? 32.932 7.777 -21.519 1.00 43.67 470 SER B N 1
ATOM 7174 C CA . SER B 1 470 ? 32.811 9.209 -21.797 1.00 41.03 470 SER B CA 1
ATOM 7175 C C . SER B 1 470 ? 31.366 9.665 -21.625 1.00 44.97 470 SER B C 1
ATOM 7176 O O . SER B 1 470 ? 31.102 10.719 -21.021 1.00 41.68 470 SER B O 1
ATOM 7179 N N . THR B 1 471 ? 30.432 8.869 -22.159 1.00 42.82 471 THR B N 1
ATOM 7180 C CA . THR B 1 471 ? 29.015 9.232 -22.141 1.00 42.22 471 THR B CA 1
ATOM 7181 C C . THR B 1 471 ? 28.492 9.316 -20.712 1.00 43.75 471 THR B C 1
ATOM 7182 O O . THR B 1 471 ? 27.885 10.316 -20.322 1.00 43.29 471 THR B O 1
ATOM 7186 N N . ILE B 1 472 ? 28.732 8.261 -19.938 1.00 42.31 472 ILE B N 1
ATOM 7187 C CA . ILE B 1 472 ? 28.349 8.236 -18.530 1.00 41.87 472 ILE B CA 1
ATOM 7188 C C . ILE B 1 472 ? 28.896 9.456 -17.792 1.00 44.59 472 ILE B C 1
ATOM 7189 O O . ILE B 1 472 ? 28.172 10.117 -17.047 1.00 44.11 472 ILE B O 1
ATOM 7194 N N . ALA B 1 473 ? 30.175 9.757 -18.008 1.00 43.49 473 ALA B N 1
ATOM 7195 C CA . ALA B 1 473 ? 30.811 10.885 -17.324 1.00 44.40 473 ALA B CA 1
ATOM 7196 C C . ALA B 1 473 ? 30.104 12.208 -17.601 1.00 48.03 473 ALA B C 1
ATOM 7197 O O . ALA B 1 473 ? 29.899 13.018 -16.683 1.00 42.91 473 ALA B O 1
ATOM 7199 N N . CYS B 1 474 ? 29.746 12.434 -18.867 1.00 45.54 474 CYS B N 1
ATOM 7200 C CA . CYS B 1 474 ? 29.088 13.680 -19.235 1.00 44.43 474 CYS B CA 1
ATOM 7201 C C . CYS B 1 474 ? 27.729 13.719 -18.555 1.00 46.48 474 CYS B C 1
ATOM 7202 O O . CYS B 1 474 ? 27.315 14.748 -18.015 1.00 49.16 474 CYS B O 1
ATOM 7205 N N . MET B 1 475 ? 27.054 12.578 -18.550 1.00 42.56 475 MET B N 1
ATOM 7206 C CA . MET B 1 475 ? 25.757 12.477 -17.903 1.00 44.51 475 MET B CA 1
ATOM 7207 C C . MET B 1 475 ? 25.852 12.745 -16.409 1.00 47.39 475 MET B C 1
ATOM 7208 O O . MET B 1 475 ? 25.035 13.490 -15.868 1.00 50.30 475 MET B O 1
ATOM 7213 N N . ILE B 1 476 ? 26.846 12.152 -15.746 1.00 46.42 476 ILE B N 1
ATOM 7214 C CA . ILE B 1 476 ? 27.098 12.461 -14.335 1.00 47.88 476 ILE B CA 1
ATOM 7215 C C . ILE B 1 476 ? 27.661 13.862 -14.126 1.00 50.41 476 ILE B C 1
ATOM 7216 O O . ILE B 1 476 ? 27.318 14.536 -13.150 1.00 55.90 476 ILE B O 1
ATOM 7221 N N . GLY B 1 477 ? 28.543 14.287 -15.027 1.00 46.28 477 GLY B N 1
ATOM 7222 C CA . GLY B 1 477 ? 29.064 15.643 -15.002 1.00 49.21 477 GLY B CA 1
ATOM 7223 C C . GLY B 1 477 ? 28.018 16.719 -14.725 1.00 58.47 477 GLY B C 1
ATOM 7224 O O . GLY B 1 477 ? 28.184 17.524 -13.804 1.00 63.39 477 GLY B O 1
ATOM 7225 N N . GLY B 1 478 ? 26.930 16.714 -15.498 1.00 50.05 478 GLY B N 1
ATOM 7226 C CA . GLY B 1 478 ? 25.943 17.782 -15.456 1.00 51.58 478 GLY B CA 1
ATOM 7227 C C . GLY B 1 478 ? 24.933 17.850 -14.316 1.00 54.19 478 GLY B C 1
ATOM 7228 O O . GLY B 1 478 ? 24.222 18.853 -14.165 1.00 53.75 478 GLY B O 1
ATOM 7229 N N . GLN B 1 479 ? 24.852 16.803 -13.505 1.00 53.56 479 GLN B N 1
ATOM 7230 C CA . GLN B 1 479 ? 23.888 16.791 -12.404 1.00 57.88 479 GLN B CA 1
ATOM 7231 C C . GLN B 1 479 ? 24.230 17.804 -11.314 1.00 64.05 479 GLN B C 1
ATOM 7232 O O . GLN B 1 479 ? 25.406 17.996 -10.974 1.00 66.97 479 GLN B O 1
ATOM 7238 N N . PRO B 1 480 ? 23.198 18.459 -10.766 1.00 63.31 480 PRO B N 1
ATOM 7239 C CA . PRO B 1 480 ? 23.352 19.421 -9.678 1.00 63.85 480 PRO B CA 1
ATOM 7240 C C . PRO B 1 480 ? 23.258 18.694 -8.351 1.00 65.85 480 PRO B C 1
ATOM 7241 O O . PRO B 1 480 ? 23.016 17.487 -8.332 1.00 63.16 480 PRO B O 1
ATOM 7245 N N . SER B 1 481 ? 23.425 19.434 -7.261 1.00 68.48 481 SER B N 1
ATOM 7246 C CA . SER B 1 481 ? 23.296 18.893 -5.917 1.00 67.22 481 SER B CA 1
ATOM 7247 C C . SER B 1 481 ? 22.067 17.994 -5.749 1.00 64.52 481 SER B C 1
ATOM 7248 O O . SER B 1 481 ? 22.147 16.955 -5.106 1.00 61.43 481 SER B O 1
ATOM 7251 N N . GLU B 1 482 ? 20.934 18.396 -6.323 1.00 68.84 482 GLU B N 1
ATOM 7252 C CA . GLU B 1 482 ? 19.683 17.643 -6.178 1.00 70.60 482 GLU B CA 1
ATOM 7253 C C . GLU B 1 482 ? 19.561 16.542 -7.218 1.00 68.87 482 GLU B C 1
ATOM 7254 O O . GLU B 1 482 ? 18.531 15.866 -7.297 1.00 65.22 482 GLU B O 1
ATOM 7260 N N . GLY B 1 483 ? 20.606 16.375 -8.021 1.00 64.53 483 GLY B N 1
ATOM 7261 C CA . GLY B 1 483 ? 20.604 15.365 -9.059 1.00 61.15 483 GLY B CA 1
ATOM 7262 C C . GLY B 1 483 ? 20.538 13.968 -8.479 1.00 58.30 483 GLY B C 1
ATOM 7263 O O . GLY B 1 483 ? 20.428 13.783 -7.266 1.00 56.12 483 GLY B O 1
ATOM 7264 N N . ASN B 1 484 ? 20.591 12.972 -9.347 1.00 52.95 484 ASN B N 1
ATOM 7265 C CA . ASN B 1 484 ? 20.690 11.613 -8.867 1.00 50.71 484 ASN B CA 1
ATOM 7266 C C . ASN B 1 484 ? 21.735 10.839 -9.636 1.00 52.57 484 ASN B C 1
ATOM 7267 O O . ASN B 1 484 ? 21.712 10.778 -10.861 1.00 52.72 484 ASN B O 1
ATOM 7272 N N . LEU B 1 485 ? 22.665 10.261 -8.891 1.00 55.04 485 LEU B N 1
ATOM 7273 C CA . LEU B 1 485 ? 23.776 9.529 -9.466 1.00 50.36 485 LEU B CA 1
ATOM 7274 C C . LEU B 1 485 ? 23.277 8.335 -10.282 1.00 47.11 485 LEU B C 1
ATOM 7275 O O . LEU B 1 485 ? 23.558 8.223 -11.480 1.00 47.77 485 LEU B O 1
ATOM 7280 N N . PHE B 1 486 ? 22.534 7.445 -9.639 1.00 44.24 486 PHE B N 1
ATOM 7281 C CA . PHE B 1 486 ? 22.046 6.261 -10.328 1.00 48.54 486 PHE B CA 1
ATOM 7282 C C . PHE B 1 486 ? 21.337 6.612 -11.639 1.00 52.04 486 PHE B C 1
ATOM 7283 O O . PHE B 1 486 ? 21.651 6.049 -12.686 1.00 50.06 486 PHE B O 1
ATOM 7291 N N . HIS B 1 487 ? 20.393 7.551 -11.584 1.00 49.84 487 HIS B N 1
ATOM 7292 C CA . HIS B 1 487 ? 19.610 7.894 -12.767 1.00 53.91 487 HIS B CA 1
ATOM 7293 C C . HIS B 1 487 ? 20.476 8.391 -13.914 1.00 51.03 487 HIS B C 1
ATOM 7294 O O . HIS B 1 487 ? 20.193 8.108 -15.085 1.00 48.77 487 HIS B O 1
ATOM 7301 N N . ALA B 1 488 ? 21.539 9.111 -13.578 1.00 45.38 488 ALA B N 1
ATOM 7302 C CA . ALA B 1 488 ? 22.419 9.670 -14.599 1.00 46.66 488 ALA B CA 1
ATOM 7303 C C . ALA B 1 488 ? 23.267 8.605 -15.296 1.00 44.44 488 ALA B C 1
ATOM 7304 O O . ALA B 1 488 ? 23.628 8.762 -16.456 1.00 45.67 488 ALA B O 1
ATOM 7306 N N . VAL B 1 489 ? 23.579 7.519 -14.601 1.00 43.11 489 VAL B N 1
ATOM 7307 C CA . VAL B 1 489 ? 24.315 6.429 -15.233 1.00 45.44 489 VAL B CA 1
ATOM 7308 C C . VAL B 1 489 ? 23.378 5.654 -16.157 1.00 48.17 489 VAL B C 1
ATOM 7309 O O . VAL B 1 489 ? 23.710 5.345 -17.306 1.00 47.28 489 VAL B O 1
ATOM 7313 N N . VAL B 1 490 ? 22.193 5.346 -15.655 1.00 46.50 490 VAL B N 1
ATOM 7314 C CA . VAL B 1 490 ? 21.212 4.695 -16.488 1.00 47.86 490 VAL B CA 1
ATOM 7315 C C . VAL B 1 490 ? 20.965 5.572 -17.722 1.00 51.34 490 VAL B C 1
ATOM 7316 O O . VAL B 1 490 ? 21.070 5.101 -18.854 1.00 50.85 490 VAL B O 1
ATOM 7320 N N . ALA B 1 491 ? 20.671 6.851 -17.509 1.00 44.73 491 ALA B N 1
ATOM 7321 C CA . ALA B 1 491 ? 20.445 7.755 -18.633 1.00 47.05 491 ALA B CA 1
ATOM 7322 C C . ALA B 1 491 ? 21.555 7.648 -19.676 1.00 51.34 491 ALA B C 1
ATOM 7323 O O . ALA B 1 491 ? 21.278 7.583 -20.877 1.00 50.39 491 ALA B O 1
ATOM 7325 N N . GLY B 1 492 ? 22.805 7.617 -19.207 1.00 46.15 492 GLY B N 1
ATOM 7326 C CA . GLY B 1 492 ? 23.965 7.528 -20.076 1.00 41.96 492 GLY B CA 1
ATOM 7327 C C . GLY B 1 492 ? 24.030 6.229 -20.852 1.00 46.06 492 GLY B C 1
ATOM 7328 O O . GLY B 1 492 ? 24.369 6.210 -22.034 1.00 47.24 492 GLY B O 1
ATOM 7329 N N . VAL B 1 493 ? 23.700 5.131 -20.188 1.00 47.07 493 VAL B N 1
ATOM 7330 C CA . VAL B 1 493 ? 23.645 3.833 -20.853 1.00 48.89 493 VAL B CA 1
ATOM 7331 C C . VAL B 1 493 ? 22.529 3.767 -21.923 1.00 48.93 493 VAL B C 1
ATOM 7332 O O . VAL B 1 493 ? 22.745 3.283 -23.039 1.00 47.46 493 VAL B O 1
ATOM 7336 N N . MET B 1 494 ? 21.342 4.259 -21.589 1.00 49.63 494 MET B N 1
ATOM 7337 C CA . MET B 1 494 ? 20.263 4.333 -22.560 1.00 45.58 494 MET B CA 1
ATOM 7338 C C . MET B 1 494 ? 20.748 5.088 -23.785 1.00 49.76 494 MET B C 1
ATOM 7339 O O . MET B 1 494 ? 20.707 4.570 -24.901 1.00 48.97 494 MET B O 1
ATOM 7344 N N . LEU B 1 495 ? 21.222 6.312 -23.562 1.00 45.75 495 LEU B N 1
ATOM 7345 C CA . LEU B 1 495 ? 21.658 7.190 -24.645 1.00 45.58 495 LEU B CA 1
ATOM 7346 C C . LEU B 1 495 ? 22.639 6.512 -25.590 1.00 46.71 495 LEU B C 1
ATOM 7347 O O . LEU B 1 495 ? 22.473 6.574 -26.806 1.00 48.97 495 LEU B O 1
ATOM 7352 N N . TYR B 1 496 ? 23.662 5.871 -25.029 1.00 44.80 496 TYR B N 1
ATOM 7353 C CA . TYR B 1 496 ? 24.690 5.214 -25.831 1.00 43.18 496 TYR B CA 1
ATOM 7354 C C . TYR B 1 496 ? 24.127 4.012 -26.591 1.00 43.70 496 TYR B C 1
ATOM 7355 O O . TYR B 1 496 ? 24.476 3.778 -27.742 1.00 46.48 496 TYR B O 1
ATOM 7364 N N . LYS B 1 497 ? 23.263 3.242 -25.944 1.00 43.99 497 LYS B N 1
ATOM 7365 C CA . LYS B 1 497 ? 22.669 2.095 -26.604 1.00 45.08 497 LYS B CA 1
ATOM 7366 C C . LYS B 1 497 ? 21.747 2.586 -27.695 1.00 48.79 497 LYS B C 1
ATOM 7367 O O . LYS B 1 497 ? 21.776 2.094 -28.821 1.00 51.75 497 LYS B O 1
ATOM 7373 N N . ALA B 1 498 ? 20.927 3.571 -27.358 1.00 48.15 498 ALA B N 1
ATOM 7374 C CA . ALA B 1 498 ? 20.020 4.144 -28.334 1.00 48.85 498 ALA B CA 1
ATOM 7375 C C . ALA B 1 498 ? 20.802 4.588 -29.560 1.00 50.26 498 ALA B C 1
ATOM 7376 O O . ALA B 1 498 ? 20.338 4.432 -30.692 1.00 53.12 498 ALA B O 1
ATOM 7378 N N . ALA B 1 499 ? 21.993 5.136 -29.338 1.00 45.73 499 ALA B N 1
ATOM 7379 C CA . ALA B 1 499 ? 22.758 5.697 -30.439 1.00 41.64 499 ALA B CA 1
ATOM 7380 C C . ALA B 1 499 ? 23.502 4.627 -31.207 1.00 42.53 499 ALA B C 1
ATOM 7381 O O . ALA B 1 499 ? 23.941 4.856 -32.327 1.00 48.88 499 ALA B O 1
ATOM 7383 N N . GLY B 1 500 ? 23.627 3.449 -30.619 1.00 41.24 500 GLY B N 1
ATOM 7384 C CA . GLY B 1 500 ? 24.258 2.344 -31.314 1.00 46.21 500 GLY B CA 1
ATOM 7385 C C . GLY B 1 500 ? 23.261 1.569 -32.161 1.00 48.31 500 GLY B C 1
ATOM 7386 O O . GLY B 1 500 ? 23.618 0.974 -33.180 1.00 47.12 500 GLY B O 1
ATOM 7387 N N . LYS B 1 501 ? 22.006 1.558 -31.722 1.00 46.02 501 LYS B N 1
ATOM 7388 C CA . LYS B 1 501 ? 20.925 0.984 -32.504 1.00 46.17 501 LYS B CA 1
ATOM 7389 C C . LYS B 1 501 ? 20.808 1.770 -33.805 1.00 44.65 501 LYS B C 1
ATOM 7390 O O . LYS B 1 501 ? 20.821 1.205 -34.897 1.00 41.34 501 LYS B O 1
ATOM 7396 N N . ILE B 1 502 ? 20.720 3.086 -33.675 1.00 42.59 502 ILE B N 1
ATOM 7397 C CA . ILE B 1 502 ? 20.601 3.961 -34.832 1.00 41.69 502 ILE B CA 1
ATOM 7398 C C . ILE B 1 502 ? 21.791 3.873 -35.786 1.00 41.70 502 ILE B C 1
ATOM 7399 O O . ILE B 1 502 ? 21.631 3.978 -36.988 1.00 45.97 502 ILE B O 1
ATOM 7404 N N . ALA B 1 503 ? 22.990 3.683 -35.268 1.00 44.83 503 ALA B N 1
ATOM 7405 C CA . ALA B 1 503 ? 24.140 3.624 -36.158 1.00 44.56 503 ALA B CA 1
ATOM 7406 C C . ALA B 1 503 ? 24.170 2.287 -36.894 1.00 46.53 503 ALA B C 1
ATOM 7407 O O . ALA B 1 503 ? 24.487 2.225 -38.077 1.00 49.02 503 ALA B O 1
ATOM 7409 N N . SER B 1 504 ? 23.842 1.211 -36.193 1.00 46.31 504 SER B N 1
ATOM 7410 C CA . SER B 1 504 ? 23.883 -0.100 -36.813 1.00 47.23 504 SER B CA 1
ATOM 7411 C C . SER B 1 504 ? 22.954 -0.137 -38.020 1.00 47.81 504 SER B C 1
ATOM 7412 O O . SER B 1 504 ? 23.207 -0.852 -38.982 1.00 54.31 504 SER B O 1
ATOM 7415 N N . GLU B 1 505 ? 21.886 0.652 -37.974 1.00 48.39 505 GLU B N 1
ATOM 7416 C CA . GLU B 1 505 ? 20.911 0.675 -39.059 1.00 44.26 505 GLU B CA 1
ATOM 7417 C C . GLU B 1 505 ? 21.412 1.509 -40.236 1.00 46.64 505 GLU B C 1
ATOM 7418 O O . GLU B 1 505 ? 21.085 1.232 -41.388 1.00 53.03 505 GLU B O 1
ATOM 7424 N N . LYS B 1 506 ? 22.224 2.519 -39.952 1.00 42.49 506 LYS B N 1
ATOM 7425 C CA . LYS B 1 506 ? 22.638 3.461 -40.989 1.00 44.34 506 LYS B CA 1
ATOM 7426 C C . LYS B 1 506 ? 24.034 3.203 -41.555 1.00 45.17 506 LYS B C 1
ATOM 7427 O O . LYS B 1 506 ? 24.486 3.925 -42.432 1.00 42.86 506 LYS B O 1
ATOM 7433 N N . CYS B 1 507 ? 24.714 2.171 -41.073 1.00 47.04 507 CYS B N 1
ATOM 7434 C CA . CYS B 1 507 ? 26.120 1.988 -41.431 1.00 49.62 507 CYS B CA 1
ATOM 7435 C C . CYS B 1 507 ? 26.317 0.941 -42.521 1.00 53.67 507 CYS B C 1
ATOM 7436 O O . CYS B 1 507 ? 25.412 0.173 -42.823 1.00 58.83 507 CYS B O 1
ATOM 7439 N N . ASN B 1 508 ? 27.514 0.913 -43.097 1.00 55.24 508 ASN B N 1
ATOM 7440 C CA . ASN B 1 508 ? 27.884 -0.084 -44.099 1.00 51.31 508 ASN B CA 1
ATOM 7441 C C . ASN B 1 508 ? 29.099 -0.899 -43.694 1.00 51.79 508 ASN B C 1
ATOM 7442 O O . ASN B 1 508 ? 29.827 -1.386 -44.551 1.00 51.03 508 ASN B O 1
ATOM 7447 N N . GLY B 1 509 ? 29.315 -1.037 -42.388 1.00 50.76 509 GLY B N 1
ATOM 7448 C CA . GLY B 1 509 ? 30.508 -1.684 -41.868 1.00 54.97 509 GLY B CA 1
ATOM 7449 C C . GLY B 1 509 ? 31.096 -0.973 -40.660 1.00 53.44 509 GLY B C 1
ATOM 7450 O O . GLY B 1 509 ? 30.540 0.015 -40.190 1.00 56.80 509 GLY B O 1
ATOM 7451 N N . SER B 1 510 ? 32.230 -1.469 -40.169 1.00 57.36 510 SER B N 1
ATOM 7452 C CA . SER B 1 510 ? 32.899 -0.910 -38.985 1.00 52.52 510 SER B CA 1
ATOM 7453 C C . SER B 1 510 ? 33.177 0.582 -39.092 1.00 52.61 510 SER B C 1
ATOM 7454 O O . SER B 1 510 ? 32.729 1.371 -38.254 1.00 50.17 510 SER B O 1
ATOM 7457 N N . GLY B 1 511 ? 33.947 0.948 -40.114 1.00 54.94 511 GLY B N 1
ATOM 7458 C CA . GLY B 1 511 ? 34.309 2.330 -40.372 1.00 51.48 511 GLY B CA 1
ATOM 7459 C C . GLY B 1 511 ? 33.153 3.306 -40.234 1.00 52.43 511 GLY B C 1
ATOM 7460 O O . GLY B 1 511 ? 33.206 4.237 -39.427 1.00 54.75 511 GLY B O 1
ATOM 7461 N N . SER B 1 512 ? 32.094 3.103 -41.002 1.00 46.30 512 SER B N 1
ATOM 7462 C CA . SER B 1 512 ? 31.006 4.073 -40.981 1.00 53.71 512 SER B CA 1
ATOM 7463 C C . SER B 1 512 ? 30.189 3.953 -39.700 1.00 48.53 512 SER B C 1
ATOM 7464 O O . SER B 1 512 ? 29.514 4.899 -39.302 1.00 50.45 512 SER B O 1
ATOM 7467 N N . PHE B 1 513 ? 30.251 2.800 -39.047 1.00 43.64 513 PHE B N 1
ATOM 7468 C CA . PHE B 1 513 ? 29.493 2.639 -37.816 1.00 47.25 513 PHE B CA 1
ATOM 7469 C C . PHE B 1 513 ? 29.911 3.691 -36.796 1.00 50.53 513 PHE B C 1
ATOM 7470 O O . PHE B 1 513 ? 29.062 4.390 -36.236 1.00 48.34 513 PHE B O 1
ATOM 7478 N N . GLN B 1 514 ? 31.217 3.811 -36.560 1.00 49.16 514 GLN B N 1
ATOM 7479 C CA . GLN B 1 514 ? 31.704 4.744 -35.548 1.00 45.33 514 GLN B CA 1
ATOM 7480 C C . GLN B 1 514 ? 31.281 6.184 -35.827 1.00 47.53 514 GLN B C 1
ATOM 7481 O O . GLN B 1 514 ? 30.842 6.896 -34.921 1.00 46.54 514 GLN B O 1
ATOM 7487 N N . VAL B 1 515 ? 31.408 6.623 -37.074 1.00 45.64 515 VAL B N 1
ATOM 7488 C CA . VAL B 1 515 ? 31.000 7.988 -37.403 1.00 46.98 515 VAL B CA 1
ATOM 7489 C C . VAL B 1 515 ? 29.481 8.181 -37.310 1.00 46.15 515 VAL B C 1
ATOM 7490 O O . VAL B 1 515 ? 29.006 9.279 -37.030 1.00 50.71 515 VAL B O 1
ATOM 7494 N N . GLU B 1 516 ? 28.725 7.112 -37.506 1.00 41.50 516 GLU B N 1
ATOM 7495 C CA . GLU B 1 516 ? 27.289 7.173 -37.286 1.00 44.86 516 GLU B CA 1
ATOM 7496 C C . GLU B 1 516 ? 26.962 7.250 -35.801 1.00 43.60 516 GLU B C 1
ATOM 7497 O O . GLU B 1 516 ? 26.004 7.912 -35.409 1.00 43.52 516 GLU B O 1
ATOM 7503 N N . LEU B 1 517 ? 27.750 6.555 -34.984 1.00 42.77 517 LEU B N 1
ATOM 7504 C CA . LEU B 1 517 ? 27.578 6.564 -33.532 1.00 43.47 517 LEU B CA 1
ATOM 7505 C C . LEU B 1 517 ? 27.652 7.988 -32.957 1.00 44.26 517 LEU B C 1
ATOM 7506 O O . LEU B 1 517 ? 26.770 8.422 -32.210 1.00 41.89 517 LEU B O 1
ATOM 7511 N N . ILE B 1 518 ? 28.710 8.714 -33.300 1.00 38.58 518 ILE B N 1
ATOM 7512 C CA . ILE B 1 518 ? 28.860 10.075 -32.820 1.00 40.09 518 ILE B CA 1
ATOM 7513 C C . ILE B 1 518 ? 27.743 10.988 -33.335 1.00 43.15 518 ILE B C 1
ATOM 7514 O O . ILE B 1 518 ? 27.171 11.783 -32.580 1.00 40.29 518 ILE B O 1
ATOM 7519 N N . ASP B 1 519 ? 27.429 10.875 -34.624 1.00 44.69 519 ASP B N 1
ATOM 7520 C CA . ASP B 1 519 ? 26.293 11.604 -35.182 1.00 42.31 519 ASP B CA 1
ATOM 7521 C C . ASP B 1 519 ? 25.034 11.293 -34.403 1.00 40.65 519 ASP B C 1
ATOM 7522 O O . ASP B 1 519 ? 24.320 12.195 -33.983 1.00 43.67 519 ASP B O 1
ATOM 7527 N N . ALA B 1 520 ? 24.758 10.009 -34.212 1.00 37.08 520 ALA B N 1
ATOM 7528 C CA . ALA B 1 520 ? 23.551 9.612 -33.506 1.00 40.61 520 ALA B CA 1
ATOM 7529 C C . ALA B 1 520 ? 23.524 10.208 -32.105 1.00 40.58 520 ALA B C 1
ATOM 7530 O O . ALA B 1 520 ? 22.471 10.616 -31.616 1.00 43.05 520 ALA B O 1
ATOM 7532 N N . LEU B 1 521 ? 24.689 10.274 -31.471 1.00 41.10 521 LEU B N 1
ATOM 7533 C CA . LEU B 1 521 ? 24.819 10.886 -30.147 1.00 40.37 521 LEU B CA 1
ATOM 7534 C C . LEU B 1 521 ? 24.613 12.395 -30.213 1.00 40.99 521 LEU B C 1
ATOM 7535 O O . LEU B 1 521 ? 24.003 12.987 -29.324 1.00 41.61 521 LEU B O 1
ATOM 7540 N N . TYR B 1 522 ? 25.122 13.013 -31.275 1.00 40.03 522 TYR B N 1
ATOM 7541 C CA . TYR B 1 522 ? 24.970 14.448 -31.470 1.00 36.45 522 TYR B CA 1
ATOM 7542 C C . TYR B 1 522 ? 23.504 14.826 -31.669 1.00 48.36 522 TYR B C 1
ATOM 7543 O O . TYR B 1 522 ? 22.995 15.709 -30.979 1.00 49.38 522 TYR B O 1
ATOM 7552 N N . ARG B 1 523 ? 22.829 14.141 -32.602 1.00 46.71 523 ARG B N 1
ATOM 7553 C CA . ARG B 1 523 ? 21.429 14.410 -32.938 1.00 41.77 523 ARG B CA 1
ATOM 7554 C C . ARG B 1 523 ? 20.492 14.104 -31.780 1.00 44.85 523 ARG B C 1
ATOM 7555 O O . ARG B 1 523 ? 19.627 14.909 -31.451 1.00 44.56 523 ARG B O 1
ATOM 7563 N N . LEU B 1 524 ? 20.655 12.927 -31.179 1.00 42.83 524 LEU B N 1
ATOM 7564 C CA . LEU B 1 524 ? 19.772 12.490 -30.099 1.00 44.61 524 LEU B CA 1
ATOM 7565 C C . LEU B 1 524 ? 19.693 13.482 -28.957 1.00 48.59 524 LEU B C 1
ATOM 7566 O O . LEU B 1 524 ? 18.618 13.707 -28.402 1.00 54.78 524 LEU B O 1
ATOM 7571 N N . THR B 1 525 ? 20.826 14.076 -28.601 1.00 48.41 525 THR B N 1
ATOM 7572 C CA . THR B 1 525 ? 20.858 14.967 -27.450 1.00 47.76 525 THR B CA 1
ATOM 7573 C C . THR B 1 525 ? 20.454 16.363 -27.869 1.00 49.06 525 THR B C 1
ATOM 7574 O O . THR B 1 525 ? 19.795 17.070 -27.112 1.00 54.72 525 THR B O 1
ATOM 7578 N N . ARG B 1 526 ? 20.834 16.757 -29.081 1.00 47.27 526 ARG B N 1
ATOM 7579 C CA . ARG B 1 526 ? 20.368 18.030 -29.630 1.00 52.49 526 ARG B CA 1
ATOM 7580 C C . ARG B 1 526 ? 18.824 18.113 -29.703 1.00 60.43 526 ARG B C 1
ATOM 7581 O O . ARG B 1 526 ? 18.253 19.190 -29.534 1.00 67.06 526 ARG B O 1
ATOM 7589 N N . GLU B 1 527 ? 18.149 16.989 -29.947 1.00 51.94 527 GLU B N 1
ATOM 7590 C CA . GLU B 1 527 ? 16.689 16.977 -29.933 1.00 56.28 527 GLU B CA 1
ATOM 7591 C C . GLU B 1 527 ? 16.149 16.199 -28.749 1.00 56.40 527 GLU B C 1
ATOM 7592 O O . GLU B 1 527 ? 15.072 15.629 -28.813 1.00 66.82 527 GLU B O 1
ATOM 7598 N N . ASN B 1 528 ? 16.933 16.157 -27.689 1.00 56.69 528 ASN B N 1
ATOM 7599 C CA . ASN B 1 528 ? 16.551 15.557 -26.420 1.00 57.85 528 ASN B CA 1
ATOM 7600 C C . ASN B 1 528 ? 15.073 15.142 -26.326 1.00 54.41 528 ASN B C 1
ATOM 7601 O O . ASN B 1 528 ? 14.243 15.902 -25.832 1.00 54.97 528 ASN B O 1
ATOM 7606 N N . THR B 1 529 ? 14.748 13.943 -26.813 1.00 54.04 529 THR B N 1
ATOM 7607 C CA . THR B 1 529 ? 13.382 13.423 -26.709 1.00 57.39 529 THR B CA 1
ATOM 7608 C C . THR B 1 529 ? 13.360 11.913 -26.495 1.00 61.86 529 THR B C 1
ATOM 7609 O O . THR B 1 529 ? 13.069 11.153 -27.420 1.00 63.44 529 THR B O 1
ATOM 7613 N N . PRO B 1 530 ? 13.645 11.477 -25.261 1.00 65.70 530 PRO B N 1
ATOM 7614 C CA . PRO B 1 530 ? 13.834 10.059 -24.910 1.00 61.36 530 PRO B CA 1
ATOM 7615 C C . PRO B 1 530 ? 12.677 9.136 -25.313 1.00 65.44 530 PRO B C 1
ATOM 7616 O O . PRO B 1 530 ? 12.925 7.949 -25.560 1.00 61.76 530 PRO B O 1
ATOM 7620 N N . VAL B 1 531 ? 11.451 9.655 -25.383 1.00 62.70 531 VAL B N 1
ATOM 7621 C CA . VAL B 1 531 ? 10.310 8.823 -25.760 1.00 60.08 531 VAL B CA 1
ATOM 7622 C C . VAL B 1 531 ? 10.632 8.026 -27.024 1.00 61.56 531 VAL B C 1
ATOM 7623 O O . VAL B 1 531 ? 10.170 6.904 -27.213 1.00 59.62 531 VAL B O 1
ATOM 7627 N N . THR B 1 532 ? 11.450 8.625 -27.878 1.00 64.76 532 THR B N 1
ATOM 7628 C CA . THR B 1 532 ? 11.773 8.084 -29.189 1.00 59.54 532 THR B CA 1
ATOM 7629 C C . THR B 1 532 ? 12.698 6.877 -29.169 1.00 62.59 532 THR B C 1
ATOM 7630 O O . THR B 1 532 ? 12.550 5.976 -29.990 1.00 61.25 532 THR B O 1
ATOM 7634 N N . TRP B 1 533 ? 13.646 6.859 -28.233 1.00 58.32 533 TRP B N 1
ATOM 7635 C CA . TRP B 1 533 ? 14.759 5.907 -28.284 1.00 57.21 533 TRP B CA 1
ATOM 7636 C C . TRP B 1 533 ? 14.385 4.426 -28.305 1.00 59.31 533 TRP B C 1
ATOM 7637 O O . TRP B 1 533 ? 13.356 4.012 -27.764 1.00 59.00 533 TRP B O 1
ATOM 7648 N N . ALA B 1 534 ? 15.262 3.632 -28.916 1.00 57.22 534 ALA B N 1
ATOM 7649 C CA . ALA B 1 534 ? 15.041 2.197 -29.089 1.00 57.42 534 ALA B CA 1
ATOM 7650 C C . ALA B 1 534 ? 15.108 1.347 -27.815 1.00 62.62 534 ALA B C 1
ATOM 7651 O O . ALA B 1 534 ? 14.291 0.443 -27.646 1.00 65.04 534 ALA B O 1
ATOM 7653 N N . PRO B 1 535 ? 16.096 1.611 -26.932 1.00 64.19 535 PRO B N 1
ATOM 7654 C CA . PRO B 1 535 ? 16.390 0.711 -25.809 1.00 62.87 535 PRO B CA 1
ATOM 7655 C C . PRO B 1 535 ? 15.249 0.599 -24.806 1.00 58.35 535 PRO B C 1
ATOM 7656 O O . PRO B 1 535 ? 14.497 1.558 -24.612 1.00 55.30 535 PRO B O 1
ATOM 7660 N N . LYS B 1 536 ? 15.162 -0.571 -24.177 1.00 55.48 536 LYS B N 1
ATOM 7661 C CA . LYS B 1 536 ? 14.108 -0.927 -23.233 1.00 57.53 536 LYS B CA 1
ATOM 7662 C C . LYS B 1 536 ? 14.710 -1.143 -21.838 1.00 57.74 536 LYS B C 1
ATOM 7663 O O . LYS B 1 536 ? 15.665 -1.906 -21.679 1.00 51.85 536 LYS B O 1
ATOM 7669 N N . LEU B 1 537 ? 14.137 -0.482 -20.834 1.00 54.19 537 LEU B N 1
ATOM 7670 C CA . LEU B 1 537 ? 14.696 -0.459 -19.481 1.00 48.61 537 LEU B CA 1
ATOM 7671 C C . LEU B 1 537 ? 13.879 -1.277 -18.492 1.00 53.84 537 LEU B C 1
ATOM 7672 O O . LEU B 1 537 ? 12.777 -0.873 -18.124 1.00 62.84 537 LEU B O 1
ATOM 7677 N N . THR B 1 538 ? 14.423 -2.406 -18.040 1.00 46.65 538 THR B N 1
ATOM 7678 C CA . THR B 1 538 ? 13.691 -3.298 -17.138 1.00 48.87 538 THR B CA 1
ATOM 7679 C C . THR B 1 538 ? 14.341 -3.443 -15.749 1.00 59.16 538 THR B C 1
ATOM 7680 O O . THR B 1 538 ? 15.372 -2.830 -15.465 1.00 55.60 538 THR B O 1
ATOM 7684 N N . HIS B 1 539 ? 13.733 -4.254 -14.884 1.00 57.68 539 HIS B N 1
ATOM 7685 C CA . HIS B 1 539 ? 14.351 -4.601 -13.604 1.00 54.42 539 HIS B CA 1
ATOM 7686 C C . HIS B 1 539 ? 15.059 -5.943 -13.733 1.00 56.26 539 HIS B C 1
ATOM 7687 O O . HIS B 1 539 ? 14.510 -6.875 -14.304 1.00 57.34 539 HIS B O 1
ATOM 7694 N N . THR B 1 540 ? 16.279 -6.040 -13.215 1.00 58.86 540 THR B N 1
ATOM 7695 C CA . THR B 1 540 ? 16.986 -7.314 -13.159 1.00 57.31 540 THR B CA 1
ATOM 7696 C C . THR B 1 540 ? 16.459 -8.082 -11.961 1.00 75.52 540 THR B C 1
ATOM 7697 O O . THR B 1 540 ? 17.156 -8.924 -11.385 1.00 83.66 540 THR B O 1
ATOM 7700 N N . PHE C 1 3 ? 98.763 -31.201 -37.314 1.00 64.03 3 PHE C N 1
ATOM 7701 C CA . PHE C 1 3 ? 97.510 -30.623 -37.805 1.00 62.96 3 PHE C CA 1
ATOM 7702 C C . PHE C 1 3 ? 97.690 -29.796 -39.073 1.00 70.74 3 PHE C C 1
ATOM 7703 O O . PHE C 1 3 ? 98.340 -28.749 -39.048 1.00 75.18 3 PHE C O 1
ATOM 7711 N N . SER C 1 4 ? 97.100 -30.258 -40.173 1.00 69.09 4 SER C N 1
ATOM 7712 C CA . SER C 1 4 ? 97.050 -29.476 -41.407 1.00 70.26 4 SER C CA 1
ATOM 7713 C C . SER C 1 4 ? 95.851 -28.529 -41.370 1.00 69.71 4 SER C C 1
ATOM 7714 O O . SER C 1 4 ? 94.831 -28.834 -40.744 1.00 67.87 4 SER C O 1
ATOM 7717 N N . LYS C 1 5 ? 95.962 -27.392 -42.050 1.00 64.36 5 LYS C N 1
ATOM 7718 C CA . LYS C 1 5 ? 94.880 -26.404 -42.067 1.00 70.14 5 LYS C CA 1
ATOM 7719 C C . LYS C 1 5 ? 93.453 -26.976 -42.246 1.00 69.95 5 LYS C C 1
ATOM 7720 O O . LYS C 1 5 ? 92.511 -26.524 -41.594 1.00 66.62 5 LYS C O 1
ATOM 7726 N N . GLU C 1 6 ? 93.298 -27.975 -43.108 1.00 68.21 6 GLU C N 1
ATOM 7727 C CA . GLU C 1 6 ? 91.975 -28.510 -43.412 1.00 66.92 6 GLU C CA 1
ATOM 7728 C C . GLU C 1 6 ? 91.453 -29.390 -42.282 1.00 66.62 6 GLU C C 1
ATOM 7729 O O . GLU C 1 6 ? 90.269 -29.736 -42.247 1.00 65.56 6 GLU C O 1
ATOM 7735 N N . GLN C 1 7 ? 92.343 -29.751 -41.361 1.00 68.95 7 GLN C N 1
ATOM 7736 C CA . GLN C 1 7 ? 91.976 -30.592 -40.223 1.00 67.96 7 GLN C CA 1
ATOM 7737 C C . GLN C 1 7 ? 91.318 -29.775 -39.113 1.00 65.27 7 GLN C C 1
ATOM 7738 O O . GLN C 1 7 ? 90.775 -30.331 -38.158 1.00 65.76 7 GLN C O 1
ATOM 7744 N N . PHE C 1 8 ? 91.373 -28.454 -39.245 1.00 61.25 8 PHE C N 1
ATOM 7745 C CA . PHE C 1 8 ? 90.769 -27.563 -38.264 1.00 62.57 8 PHE C CA 1
ATOM 7746 C C . PHE C 1 8 ? 89.250 -27.540 -38.390 1.00 58.99 8 PHE C C 1
ATOM 7747 O O . PHE C 1 8 ? 88.699 -27.031 -39.366 1.00 59.51 8 PHE C O 1
ATOM 7755 N N . ASP C 1 9 ? 88.581 -28.097 -37.393 1.00 58.00 9 ASP C N 1
ATOM 7756 C CA . ASP C 1 9 ? 87.133 -28.050 -37.316 1.00 55.34 9 ASP C CA 1
ATOM 7757 C C . ASP C 1 9 ? 86.760 -26.886 -36.411 1.00 58.61 9 ASP C C 1
ATOM 7758 O O . ASP C 1 9 ? 87.231 -26.790 -35.278 1.00 52.45 9 ASP C O 1
ATOM 7763 N N . TYR C 1 10 ? 85.927 -25.977 -36.899 1.00 59.54 10 TYR C N 1
ATOM 7764 C CA . TYR C 1 10 ? 85.444 -24.934 -36.008 1.00 52.92 10 TYR C CA 1
ATOM 7765 C C . TYR C 1 10 ? 84.097 -25.352 -35.432 1.00 55.62 10 TYR C C 1
ATOM 7766 O O . TYR C 1 10 ? 83.922 -26.515 -35.098 1.00 65.16 10 TYR C O 1
ATOM 7775 N N . SER C 1 11 ? 83.161 -24.435 -35.273 1.00 52.57 11 SER C N 1
ATOM 7776 C CA . SER C 1 11 ? 81.828 -24.828 -34.832 1.00 51.98 11 SER C CA 1
ATOM 7777 C C . SER C 1 11 ? 81.713 -25.224 -33.358 1.00 57.98 11 SER C C 1
ATOM 7778 O O . SER C 1 11 ? 80.685 -25.741 -32.942 1.00 67.66 11 SER C O 1
ATOM 7781 N N . LEU C 1 12 ? 82.772 -25.040 -32.582 1.00 56.43 12 LEU C N 1
ATOM 7782 C CA . LEU C 1 12 ? 82.633 -24.878 -31.137 1.00 54.26 12 LEU C CA 1
ATOM 7783 C C . LEU C 1 12 ? 83.970 -24.363 -30.663 1.00 55.16 12 LEU C C 1
ATOM 7784 O O . LEU C 1 12 ? 84.525 -24.852 -29.690 1.00 66.44 12 LEU C O 1
ATOM 7786 N N . TYR C 1 13 ? 84.485 -23.375 -31.387 1.00 53.73 13 TYR C N 1
ATOM 7787 C CA . TYR C 1 13 ? 85.709 -22.676 -31.027 1.00 53.05 13 TYR C CA 1
ATOM 7788 C C . TYR C 1 13 ? 85.570 -22.111 -29.618 1.00 52.14 13 TYR C C 1
ATOM 7789 O O . TYR C 1 13 ? 84.841 -21.149 -29.402 1.00 52.48 13 TYR C O 1
ATOM 7798 N N . LEU C 1 14 ? 86.254 -22.720 -28.657 1.00 50.16 14 LEU C N 1
ATOM 7799 C CA . LEU C 1 14 ? 86.158 -22.285 -27.273 1.00 48.99 14 LEU C CA 1
ATOM 7800 C C . LEU C 1 14 ? 87.316 -21.363 -26.958 1.00 50.01 14 LEU C C 1
ATOM 7801 O O . LEU C 1 14 ? 88.463 -21.800 -26.966 1.00 52.32 14 LEU C O 1
ATOM 7806 N N . VAL C 1 15 ? 87.019 -20.092 -26.687 1.00 49.85 15 VAL C N 1
ATOM 7807 C CA . VAL C 1 15 ? 88.038 -19.110 -26.293 1.00 52.28 15 VAL C CA 1
ATOM 7808 C C . VAL C 1 15 ? 88.102 -18.981 -24.754 1.00 53.79 15 VAL C C 1
ATOM 7809 O O . VAL C 1 15 ? 87.118 -18.611 -24.116 1.00 54.69 15 VAL C O 1
ATOM 7813 N N . THR C 1 16 ? 89.250 -19.298 -24.158 1.00 50.65 16 THR C N 1
ATOM 7814 C CA . THR C 1 16 ? 89.322 -19.401 -22.697 1.00 53.80 16 THR C CA 1
ATOM 7815 C C . THR C 1 16 ? 89.455 -18.070 -21.985 1.00 56.92 16 THR C C 1
ATOM 7816 O O . THR C 1 16 ? 89.912 -17.082 -22.560 1.00 61.03 16 THR C O 1
ATOM 7820 N N . ASP C 1 17 ? 89.074 -18.061 -20.715 1.00 61.82 17 ASP C N 1
ATOM 7821 C CA . ASP C 1 17 ? 89.278 -16.887 -19.871 1.00 74.85 17 ASP C CA 1
ATOM 7822 C C . ASP C 1 17 ? 89.459 -17.223 -18.379 1.00 78.53 17 ASP C C 1
ATOM 7823 O O . ASP C 1 17 ? 88.487 -17.286 -17.623 1.00 80.15 17 ASP C O 1
ATOM 7828 N N . SER C 1 18 ? 90.704 -17.423 -17.953 1.00 78.34 18 SER C N 1
ATOM 7829 C CA . SER C 1 18 ? 90.974 -17.605 -16.531 1.00 76.03 18 SER C CA 1
ATOM 7830 C C . SER C 1 18 ? 90.552 -16.326 -15.832 1.00 75.86 18 SER C C 1
ATOM 7831 O O . SER C 1 18 ? 90.713 -15.235 -16.380 1.00 75.36 18 SER C O 1
ATOM 7833 N N . GLY C 1 19 ? 89.989 -16.457 -14.637 1.00 75.42 19 GLY C N 1
ATOM 7834 C CA . GLY C 1 19 ? 89.511 -15.296 -13.909 1.00 80.04 19 GLY C CA 1
ATOM 7835 C C . GLY C 1 19 ? 88.090 -14.917 -14.285 1.00 76.00 19 GLY C C 1
ATOM 7836 O O . GLY C 1 19 ? 87.639 -13.798 -14.046 1.00 74.51 19 GLY C O 1
ATOM 7837 N N . MET C 1 20 ? 87.385 -15.860 -14.892 1.00 73.64 20 MET C N 1
ATOM 7838 C CA . MET C 1 20 ? 85.968 -15.703 -15.172 1.00 78.03 20 MET C CA 1
ATOM 7839 C C . MET C 1 20 ? 85.353 -17.020 -14.744 1.00 76.27 20 MET C C 1
ATOM 7840 O O . MET C 1 20 ? 84.163 -17.277 -14.933 1.00 70.12 20 MET C O 1
ATOM 7845 N N . ILE C 1 21 ? 86.199 -17.855 -14.151 1.00 76.82 21 ILE C N 1
ATOM 7846 C CA . ILE C 1 21 ? 85.813 -19.201 -13.765 1.00 79.34 21 ILE C CA 1
ATOM 7847 C C . ILE C 1 21 ? 85.093 -19.188 -12.429 1.00 80.58 21 ILE C C 1
ATOM 7848 O O . ILE C 1 21 ? 85.446 -18.418 -11.535 1.00 80.95 21 ILE C O 1
ATOM 7853 N N . PRO C 1 22 ? 84.057 -20.026 -12.305 1.00 77.82 22 PRO C N 1
ATOM 7854 C CA . PRO C 1 22 ? 83.283 -20.209 -11.076 1.00 85.21 22 PRO C CA 1
ATOM 7855 C C . PRO C 1 22 ? 84.122 -20.890 -10.006 1.00 89.13 22 PRO C C 1
ATOM 7856 O O . PRO C 1 22 ? 84.975 -21.718 -10.331 1.00 89.62 22 PRO C O 1
ATOM 7860 N N . GLU C 1 23 ? 83.875 -20.551 -8.745 1.00 91.05 23 GLU C N 1
ATOM 7861 C CA . GLU C 1 23 ? 84.602 -21.166 -7.644 1.00 95.31 23 GLU C CA 1
ATOM 7862 C C . GLU C 1 23 ? 84.453 -22.682 -7.655 1.00 95.61 23 GLU C C 1
ATOM 7863 O O . GLU C 1 23 ? 83.454 -23.222 -8.146 1.00 90.14 23 GLU C O 1
ATOM 7869 N N . GLY C 1 24 ? 85.463 -23.362 -7.119 1.00 91.53 24 GLY C N 1
ATOM 7870 C CA . GLY C 1 24 ? 85.467 -24.811 -7.065 1.00 90.49 24 GLY C CA 1
ATOM 7871 C C . GLY C 1 24 ? 85.691 -25.433 -8.428 1.00 92.23 24 GLY C C 1
ATOM 7872 O O . GLY C 1 24 ? 85.765 -26.654 -8.561 1.00 94.51 24 GLY C O 1
ATOM 7873 N N . LYS C 1 25 ? 85.797 -24.585 -9.444 1.00 87.11 25 LYS C N 1
ATOM 7874 C CA . LYS C 1 25 ? 86.076 -25.048 -10.793 1.00 84.05 25 LYS C CA 1
ATOM 7875 C C . LYS C 1 25 ? 87.415 -24.517 -11.292 1.00 84.50 25 LYS C C 1
ATOM 7876 O O . LYS C 1 25 ? 87.833 -23.422 -10.920 1.00 83.96 25 LYS C O 1
ATOM 7882 N N . THR C 1 26 ? 88.094 -25.301 -12.123 1.00 75.82 26 THR C N 1
ATOM 7883 C CA . THR C 1 26 ? 89.354 -24.862 -12.704 1.00 68.29 26 THR C CA 1
ATOM 7884 C C . THR C 1 26 ? 89.208 -24.647 -14.200 1.00 69.45 26 THR C C 1
ATOM 7885 O O . THR C 1 26 ? 88.251 -25.119 -14.814 1.00 69.62 26 THR C O 1
ATOM 7889 N N . LEU C 1 27 ? 90.157 -23.927 -14.786 1.00 69.49 27 LEU C N 1
ATOM 7890 C CA . LEU C 1 27 ? 90.175 -23.743 -16.228 1.00 64.12 27 LEU C CA 1
ATOM 7891 C C . LEU C 1 27 ? 90.294 -25.096 -16.899 1.00 62.59 27 LEU C C 1
ATOM 7892 O O . LEU C 1 27 ? 89.584 -25.385 -17.860 1.00 64.62 27 LEU C O 1
ATOM 7897 N N . TYR C 1 28 ? 91.201 -25.921 -16.384 1.00 61.90 28 TYR C N 1
ATOM 7898 C CA . TYR C 1 28 ? 91.403 -27.266 -16.901 1.00 64.16 28 TYR C CA 1
ATOM 7899 C C . TYR C 1 28 ? 90.078 -28.024 -16.942 1.00 66.71 28 TYR C C 1
ATOM 7900 O O . TYR C 1 28 ? 89.735 -28.638 -17.952 1.00 63.68 28 TYR C O 1
ATOM 7909 N N . GLY C 1 29 ? 89.339 -27.978 -15.837 1.00 67.26 29 GLY C N 1
ATOM 7910 C CA . GLY C 1 29 ? 88.049 -28.634 -15.749 1.00 65.18 29 GLY C CA 1
ATOM 7911 C C . GLY C 1 29 ? 87.084 -28.162 -16.820 1.00 64.99 29 GLY C C 1
ATOM 7912 O O . GLY C 1 29 ? 86.506 -28.974 -17.540 1.00 65.61 29 GLY C O 1
ATOM 7913 N N . GLN C 1 30 ? 86.917 -26.847 -16.931 1.00 65.95 30 GLN C N 1
ATOM 7914 C CA . GLN C 1 30 ? 85.988 -26.277 -17.902 1.00 60.68 30 GLN C CA 1
ATOM 7915 C C . GLN C 1 30 ? 86.380 -26.598 -19.337 1.00 61.02 30 GLN C C 1
ATOM 7916 O O . GLN C 1 30 ? 85.509 -26.794 -20.183 1.00 70.65 30 GLN C O 1
ATOM 7922 N N . VAL C 1 31 ? 87.676 -26.655 -19.624 1.00 52.65 31 VAL C N 1
ATOM 7923 C CA . VAL C 1 31 ? 88.108 -26.987 -20.975 1.00 51.22 31 VAL C CA 1
ATOM 7924 C C . VAL C 1 31 ? 88.029 -28.482 -21.242 1.00 60.70 31 VAL C C 1
ATOM 7925 O O . VAL C 1 31 ? 87.881 -28.902 -22.385 1.00 65.47 31 VAL C O 1
ATOM 7929 N N . GLU C 1 32 ? 88.124 -29.292 -20.192 1.00 65.17 32 GLU C N 1
ATOM 7930 C CA . GLU C 1 32 ? 87.976 -30.736 -20.346 1.00 65.03 32 GLU C CA 1
ATOM 7931 C C . GLU C 1 32 ? 86.505 -31.057 -20.627 1.00 65.84 32 GLU C C 1
ATOM 7932 O O . GLU C 1 32 ? 86.186 -31.859 -21.511 1.00 64.32 32 GLU C O 1
ATOM 7938 N N . ALA C 1 33 ? 85.620 -30.405 -19.875 1.00 64.29 33 ALA C N 1
ATOM 7939 C CA . ALA C 1 33 ? 84.177 -30.603 -20.004 1.00 69.04 33 ALA C CA 1
ATOM 7940 C C . ALA C 1 33 ? 83.695 -30.371 -21.434 1.00 68.84 33 ALA C C 1
ATOM 7941 O O . ALA C 1 33 ? 82.906 -31.146 -21.967 1.00 66.41 33 ALA C O 1
ATOM 7943 N N . GLY C 1 34 ? 84.175 -29.297 -22.048 1.00 67.52 34 GLY C N 1
ATOM 7944 C CA . GLY C 1 34 ? 83.809 -28.981 -23.414 1.00 68.36 34 GLY C CA 1
ATOM 7945 C C . GLY C 1 34 ? 84.393 -29.955 -24.417 1.00 65.19 34 GLY C C 1
ATOM 7946 O O . GLY C 1 34 ? 83.708 -30.378 -25.348 1.00 70.48 34 GLY C O 1
ATOM 7947 N N . LEU C 1 35 ? 85.663 -30.303 -24.231 1.00 64.12 35 LEU C N 1
ATOM 7948 C CA . LEU C 1 35 ? 86.356 -31.209 -25.144 1.00 64.47 35 LEU C CA 1
ATOM 7949 C C . LEU C 1 35 ? 85.730 -32.602 -25.109 1.00 68.10 35 LEU C C 1
ATOM 7950 O O . LEU C 1 35 ? 85.997 -33.446 -25.970 1.00 63.78 35 LEU C O 1
ATOM 7955 N N . GLN C 1 36 ? 84.899 -32.834 -24.100 1.00 68.05 36 GLN C N 1
ATOM 7956 C CA . GLN C 1 36 ? 84.190 -34.097 -23.972 1.00 71.59 36 GLN C CA 1
ATOM 7957 C C . GLN C 1 36 ? 82.780 -34.002 -24.565 1.00 71.27 36 GLN C C 1
ATOM 7958 O O . GLN C 1 36 ? 82.201 -34.995 -24.994 1.00 69.98 36 GLN C O 1
ATOM 7964 N N . ASN C 1 37 ? 82.231 -32.799 -24.590 1.00 67.46 37 ASN C N 1
ATOM 7965 C CA . ASN C 1 37 ? 80.860 -32.639 -25.018 1.00 68.24 37 ASN C CA 1
ATOM 7966 C C . ASN C 1 37 ? 80.736 -31.806 -26.281 1.00 70.68 37 ASN C C 1
ATOM 7967 O O . ASN C 1 37 ? 79.730 -31.137 -26.497 1.00 72.73 37 ASN C O 1
ATOM 7972 N N . GLY C 1 38 ? 81.763 -31.854 -27.120 1.00 67.53 38 GLY C N 1
ATOM 7973 C CA . GLY C 1 38 ? 81.648 -31.310 -28.459 1.00 64.19 38 GLY C CA 1
ATOM 7974 C C . GLY C 1 38 ? 82.261 -29.944 -28.670 1.00 60.79 38 GLY C C 1
ATOM 7975 O O . GLY C 1 38 ? 81.612 -29.036 -29.163 1.00 71.61 38 GLY C O 1
ATOM 7976 N N . VAL C 1 39 ? 83.516 -29.794 -28.280 1.00 59.00 39 VAL C N 1
ATOM 7977 C CA . VAL C 1 39 ? 84.286 -28.607 -28.610 1.00 52.80 39 VAL C CA 1
ATOM 7978 C C . VAL C 1 39 ? 85.333 -29.092 -29.585 1.00 53.79 39 VAL C C 1
ATOM 7979 O O . VAL C 1 39 ? 85.878 -30.176 -29.403 1.00 57.01 39 VAL C O 1
ATOM 7983 N N . THR C 1 40 ? 85.613 -28.321 -30.626 1.00 49.66 40 THR C N 1
ATOM 7984 C CA . THR C 1 40 ? 86.462 -28.834 -31.695 1.00 46.95 40 THR C CA 1
ATOM 7985 C C . THR C 1 40 ? 87.692 -27.976 -31.930 1.00 49.03 40 THR C C 1
ATOM 7986 O O . THR C 1 40 ? 88.538 -28.284 -32.775 1.00 49.30 40 THR C O 1
ATOM 7990 N N . LEU C 1 41 ? 87.786 -26.892 -31.177 1.00 52.02 41 LEU C N 1
ATOM 7991 C CA . LEU C 1 41 ? 88.902 -25.969 -31.309 1.00 50.77 41 LEU C CA 1
ATOM 7992 C C . LEU C 1 41 ? 88.996 -25.103 -30.048 1.00 51.78 41 LEU C C 1
ATOM 7993 O O . LEU C 1 41 ? 87.981 -24.643 -29.516 1.00 50.30 41 LEU C O 1
ATOM 7998 N N . VAL C 1 42 ? 90.216 -24.902 -29.558 1.00 51.38 42 VAL C N 1
ATOM 7999 C CA . VAL C 1 42 ? 90.421 -24.212 -28.292 1.00 44.92 42 VAL C CA 1
ATOM 8000 C C . VAL C 1 42 ? 91.446 -23.112 -28.450 1.00 44.06 42 VAL C C 1
ATOM 8001 O O . VAL C 1 42 ? 92.526 -23.330 -28.978 1.00 47.51 42 VAL C O 1
ATOM 8005 N N . GLN C 1 43 ? 91.095 -21.922 -27.995 1.00 44.08 43 GLN C N 1
ATOM 8006 C CA . GLN C 1 43 ? 92.039 -20.822 -27.978 1.00 49.09 43 GLN C CA 1
ATOM 8007 C C . GLN C 1 43 ? 92.357 -20.424 -26.538 1.00 52.78 43 GLN C C 1
ATOM 8008 O O . GLN C 1 43 ? 91.481 -20.441 -25.662 1.00 49.38 43 GLN C O 1
ATOM 8014 N N . ILE C 1 44 ? 93.618 -20.070 -26.307 1.00 49.46 44 ILE C N 1
ATOM 8015 C CA . ILE C 1 44 ? 94.085 -19.704 -24.979 1.00 53.31 44 ILE C CA 1
ATOM 8016 C C . ILE C 1 44 ? 94.362 -18.222 -24.889 1.00 52.87 44 ILE C C 1
ATOM 8017 O O . ILE C 1 44 ? 95.114 -17.652 -25.687 1.00 47.84 44 ILE C O 1
ATOM 8022 N N . ARG C 1 45 ? 93.737 -17.618 -23.890 1.00 56.43 45 ARG C N 1
ATOM 8023 C CA . ARG C 1 45 ? 93.699 -16.180 -23.749 1.00 60.15 45 ARG C CA 1
ATOM 8024 C C . ARG C 1 45 ? 94.062 -15.789 -22.316 1.00 67.13 45 ARG C C 1
ATOM 8025 O O . ARG C 1 45 ? 93.346 -16.113 -21.361 1.00 67.86 45 ARG C O 1
ATOM 8033 N N . GLU C 1 46 ? 95.204 -15.127 -22.167 1.00 69.26 46 GLU C N 1
ATOM 8034 C CA . GLU C 1 46 ? 95.563 -14.490 -20.906 1.00 73.91 46 GLU C CA 1
ATOM 8035 C C . GLU C 1 46 ? 96.077 -13.090 -21.221 1.00 79.68 46 GLU C C 1
ATOM 8036 O O . GLU C 1 46 ? 97.224 -12.922 -21.637 1.00 87.18 46 GLU C O 1
ATOM 8042 N N . LYS C 1 47 ? 95.221 -12.089 -21.048 1.00 75.98 47 LYS C N 1
ATOM 8043 C CA . LYS C 1 47 ? 95.588 -10.725 -21.401 1.00 80.03 47 LYS C CA 1
ATOM 8044 C C . LYS C 1 47 ? 96.396 -10.046 -20.289 1.00 86.30 47 LYS C C 1
ATOM 8045 O O . LYS C 1 47 ? 96.960 -8.969 -20.498 1.00 84.22 47 LYS C O 1
ATOM 8051 N N . ASP C 1 48 ? 96.462 -10.677 -19.117 1.00 85.71 48 ASP C N 1
ATOM 8052 C CA . ASP C 1 48 ? 97.056 -10.027 -17.949 1.00 85.58 48 ASP C CA 1
ATOM 8053 C C . ASP C 1 48 ? 98.150 -10.834 -17.241 1.00 85.37 48 ASP C C 1
ATOM 8054 O O . ASP C 1 48 ? 99.049 -10.259 -16.630 1.00 86.25 48 ASP C O 1
ATOM 8059 N N . ALA C 1 49 ? 98.081 -12.157 -17.323 1.00 84.57 49 ALA C N 1
ATOM 8060 C CA . ALA C 1 49 ? 98.999 -13.011 -16.564 1.00 82.36 49 ALA C CA 1
ATOM 8061 C C . ALA C 1 49 ? 100.474 -12.959 -17.006 1.00 80.18 49 ALA C C 1
ATOM 8062 O O . ALA C 1 49 ? 100.822 -12.334 -18.018 1.00 70.81 49 ALA C O 1
ATOM 8064 N N . ASP C 1 50 ? 101.325 -13.628 -16.226 1.00 75.86 50 ASP C N 1
ATOM 8065 C CA . ASP C 1 50 ? 102.768 -13.681 -16.465 1.00 74.91 50 ASP C CA 1
ATOM 8066 C C . ASP C 1 50 ? 103.100 -14.582 -17.634 1.00 69.52 50 ASP C C 1
ATOM 8067 O O . ASP C 1 50 ? 102.592 -15.697 -17.708 1.00 66.00 50 ASP C O 1
ATOM 8072 N N . THR C 1 51 ? 103.976 -14.123 -18.526 1.00 63.78 51 THR C N 1
ATOM 8073 C CA . THR C 1 51 ? 104.301 -14.906 -19.714 1.00 62.34 51 THR C CA 1
ATOM 8074 C C . THR C 1 51 ? 104.895 -16.264 -19.338 1.00 65.96 51 THR C C 1
ATOM 8075 O O . THR C 1 51 ? 105.038 -17.148 -20.185 1.00 67.22 51 THR C O 1
ATOM 8079 N N . LYS C 1 52 ? 105.233 -16.435 -18.067 1.00 61.54 52 LYS C N 1
ATOM 8080 C CA . LYS C 1 52 ? 105.772 -17.707 -17.613 1.00 62.31 52 LYS C CA 1
ATOM 8081 C C . LYS C 1 52 ? 104.657 -18.606 -17.125 1.00 65.39 52 LYS C C 1
ATOM 8082 O O . LYS C 1 52 ? 104.775 -19.825 -17.186 1.00 74.55 52 LYS C O 1
ATOM 8088 N N . PHE C 1 53 ? 103.579 -18.008 -16.625 1.00 63.90 53 PHE C N 1
ATOM 8089 C CA . PHE C 1 53 ? 102.432 -18.790 -16.176 1.00 69.03 53 PHE C CA 1
ATOM 8090 C C . PHE C 1 53 ? 101.574 -19.168 -17.374 1.00 69.42 53 PHE C C 1
ATOM 8091 O O . PHE C 1 53 ? 101.027 -20.265 -17.440 1.00 68.43 53 PHE C O 1
ATOM 8099 N N . PHE C 1 54 ? 101.445 -18.222 -18.297 1.00 64.72 54 PHE C N 1
ATOM 8100 C CA . PHE C 1 54 ? 100.856 -18.453 -19.596 1.00 63.14 54 PHE C CA 1
ATOM 8101 C C . PHE C 1 54 ? 101.426 -19.753 -20.165 1.00 68.57 54 PHE C C 1
ATOM 8102 O O . PHE C 1 54 ? 100.673 -20.664 -20.529 1.00 63.19 54 PHE C O 1
ATOM 8110 N N . ILE C 1 55 ? 102.759 -19.840 -20.224 1.00 64.41 55 ILE C N 1
ATOM 8111 C CA . ILE C 1 55 ? 103.445 -20.984 -20.833 1.00 56.17 55 ILE C CA 1
ATOM 8112 C C . ILE C 1 55 ? 103.133 -22.287 -20.111 1.00 58.13 55 ILE C C 1
ATOM 8113 O O . ILE C 1 55 ? 102.708 -23.268 -20.721 1.00 57.39 55 ILE C O 1
ATOM 8118 N N . GLU C 1 56 ? 103.330 -22.292 -18.802 1.00 62.05 56 GLU C N 1
ATOM 8119 C CA . GLU C 1 56 ? 103.033 -23.475 -18.014 1.00 67.56 56 GLU C CA 1
ATOM 8120 C C . GLU C 1 56 ? 101.574 -23.886 -18.213 1.00 64.52 56 GLU C C 1
ATOM 8121 O O . GLU C 1 56 ? 101.256 -25.068 -18.283 1.00 69.73 56 GLU C O 1
ATOM 8127 N N . GLU C 1 57 ? 100.690 -22.904 -18.322 1.00 63.98 57 GLU C N 1
ATOM 8128 C CA . GLU C 1 57 ? 99.268 -23.180 -18.467 1.00 63.28 57 GLU C CA 1
ATOM 8129 C C . GLU C 1 57 ? 98.927 -23.578 -19.894 1.00 61.08 57 GLU C C 1
ATOM 8130 O O . GLU C 1 57 ? 98.100 -24.455 -20.113 1.00 59.69 57 GLU C O 1
ATOM 8136 N N . ALA C 1 58 ? 99.566 -22.932 -20.862 1.00 57.03 58 ALA C N 1
ATOM 8137 C CA . ALA C 1 58 ? 99.353 -23.267 -22.261 1.00 53.65 58 ALA C CA 1
ATOM 8138 C C . ALA C 1 58 ? 99.841 -24.677 -22.574 1.00 59.80 58 ALA C C 1
ATOM 8139 O O . ALA C 1 58 ? 99.143 -25.453 -23.232 1.00 60.37 58 ALA C O 1
ATOM 8141 N N . LEU C 1 59 ? 101.040 -25.008 -22.100 1.00 62.65 59 LEU C N 1
ATOM 8142 C CA . LEU C 1 59 ? 101.595 -26.344 -22.296 1.00 57.05 59 LEU C CA 1
ATOM 8143 C C . LEU C 1 59 ? 100.752 -27.420 -21.632 1.00 56.55 59 LEU C C 1
ATOM 8144 O O . LEU C 1 59 ? 100.655 -28.535 -22.144 1.00 56.73 59 LEU C O 1
ATOM 8149 N N . GLN C 1 60 ? 100.140 -27.084 -20.499 1.00 53.01 60 GLN C N 1
ATOM 8150 C CA . GLN C 1 60 ? 99.331 -28.045 -19.758 1.00 58.43 60 GLN C CA 1
ATOM 8151 C C . GLN C 1 60 ? 98.069 -28.358 -20.521 1.00 62.95 60 GLN C C 1
ATOM 8152 O O . GLN C 1 60 ? 97.625 -29.510 -20.578 1.00 62.11 60 GLN C O 1
ATOM 8158 N N . ILE C 1 61 ? 97.501 -27.307 -21.107 1.00 68.15 61 ILE C N 1
ATOM 8159 C CA . ILE C 1 61 ? 96.248 -27.390 -21.843 1.00 59.28 61 ILE C CA 1
ATOM 8160 C C . ILE C 1 61 ? 96.494 -27.855 -23.272 1.00 61.20 61 ILE C C 1
ATOM 8161 O O . ILE C 1 61 ? 95.594 -28.420 -23.901 1.00 65.05 61 ILE C O 1
ATOM 8166 N N . LYS C 1 62 ? 97.708 -27.645 -23.786 1.00 56.17 62 LYS C N 1
ATOM 8167 C CA . LYS C 1 62 ? 98.046 -28.210 -25.094 1.00 57.22 62 LYS C CA 1
ATOM 8168 C C . LYS C 1 62 ? 97.912 -29.731 -25.056 1.00 64.45 62 LYS C C 1
ATOM 8169 O O . LYS C 1 62 ? 97.280 -30.327 -25.932 1.00 63.61 62 LYS C O 1
ATOM 8175 N N . GLU C 1 63 ? 98.501 -30.353 -24.035 1.00 61.39 63 GLU C N 1
ATOM 8176 C CA . GLU C 1 63 ? 98.369 -31.794 -23.847 1.00 64.73 63 GLU C CA 1
ATOM 8177 C C . GLU C 1 63 ? 96.915 -32.265 -23.838 1.00 66.49 63 GLU C C 1
ATOM 8178 O O . GLU C 1 63 ? 96.565 -33.192 -24.571 1.00 71.79 63 GLU C O 1
ATOM 8184 N N . LEU C 1 64 ? 96.076 -31.637 -23.014 1.00 63.98 64 LEU C N 1
ATOM 8185 C CA . LEU C 1 64 ? 94.656 -31.989 -22.957 1.00 67.79 64 LEU C CA 1
ATOM 8186 C C . LEU C 1 64 ? 94.024 -31.920 -24.349 1.00 64.79 64 LEU C C 1
ATOM 8187 O O . LEU C 1 64 ? 93.341 -32.846 -24.784 1.00 59.98 64 LEU C O 1
ATOM 8192 N N . CYS C 1 65 ? 94.258 -30.815 -25.043 1.00 61.71 65 CYS C N 1
ATOM 8193 C CA . CYS C 1 65 ? 93.694 -30.637 -26.371 1.00 64.69 65 CYS C CA 1
ATOM 8194 C C . CYS C 1 65 ? 94.166 -31.715 -27.326 1.00 63.26 65 CYS C C 1
ATOM 8195 O O . CYS C 1 65 ? 93.357 -32.386 -27.960 1.00 66.29 65 CYS C O 1
ATOM 8198 N N . HIS C 1 66 ? 95.477 -31.882 -27.422 1.00 62.32 66 HIS C N 1
ATOM 8199 C CA . HIS C 1 66 ? 96.049 -32.894 -28.294 1.00 61.23 66 HIS C CA 1
ATOM 8200 C C . HIS C 1 66 ? 95.569 -34.301 -27.950 1.00 65.85 66 HIS C C 1
ATOM 8201 O O . HIS C 1 66 ? 95.568 -35.180 -28.812 1.00 66.89 66 HIS C O 1
ATOM 8208 N N . ALA C 1 67 ? 95.148 -34.509 -26.704 1.00 64.49 67 ALA C N 1
ATOM 8209 C CA . ALA C 1 67 ? 94.624 -35.809 -26.276 1.00 61.61 67 ALA C CA 1
ATOM 8210 C C . ALA C 1 67 ? 93.194 -36.066 -26.763 1.00 63.54 67 ALA C C 1
ATOM 8211 O O . ALA C 1 67 ? 92.669 -37.166 -26.604 1.00 66.43 67 ALA C O 1
ATOM 8213 N N . HIS C 1 68 ? 92.565 -35.046 -27.342 1.00 63.36 68 HIS C N 1
ATOM 8214 C CA . HIS C 1 68 ? 91.253 -35.192 -27.956 1.00 55.99 68 HIS C CA 1
ATOM 8215 C C . HIS C 1 68 ? 91.371 -34.891 -29.442 1.00 61.51 68 HIS C C 1
ATOM 8216 O O . HIS C 1 68 ? 90.367 -34.736 -30.137 1.00 66.19 68 HIS C O 1
ATOM 8223 N N . ASN C 1 69 ? 92.605 -34.809 -29.928 1.00 60.22 69 ASN C N 1
ATOM 8224 C CA . ASN C 1 69 ? 92.869 -34.464 -31.326 1.00 62.75 69 ASN C CA 1
ATOM 8225 C C . ASN C 1 69 ? 92.201 -33.164 -31.759 1.00 66.26 69 ASN C C 1
ATOM 8226 O O . ASN C 1 69 ? 91.576 -33.101 -32.830 1.00 61.47 69 ASN C O 1
ATOM 8231 N N . VAL C 1 70 ? 92.323 -32.145 -30.908 1.00 62.49 70 VAL C N 1
ATOM 8232 C CA . VAL C 1 70 ? 91.896 -30.782 -31.219 1.00 56.35 70 VAL C CA 1
ATOM 8233 C C . VAL C 1 70 ? 93.074 -29.859 -31.033 1.00 54.64 70 VAL C C 1
ATOM 8234 O O . VAL C 1 70 ? 93.783 -29.950 -30.041 1.00 61.96 70 VAL C O 1
ATOM 8238 N N . PRO C 1 71 ? 93.306 -28.979 -32.005 1.00 53.77 71 PRO C N 1
ATOM 8239 C CA . PRO C 1 71 ? 94.446 -28.063 -31.984 1.00 55.24 71 PRO C CA 1
ATOM 8240 C C . PRO C 1 71 ? 94.284 -26.963 -30.946 1.00 53.39 71 PRO C C 1
ATOM 8241 O O . PRO C 1 71 ? 93.170 -26.680 -30.515 1.00 54.43 71 PRO C O 1
ATOM 8245 N N . LEU C 1 72 ? 95.399 -26.355 -30.558 1.00 54.71 72 LEU C N 1
ATOM 8246 C CA . LEU C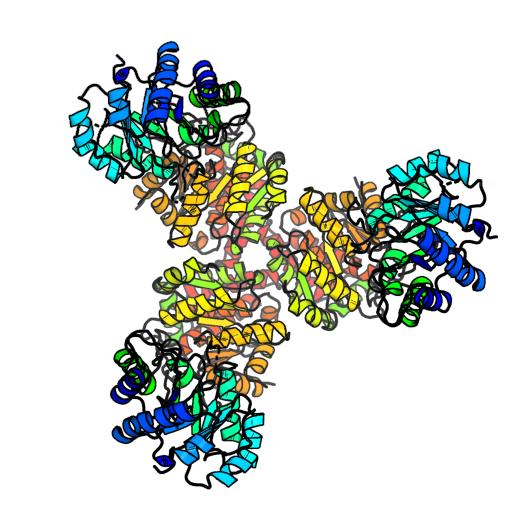 1 72 ? 95.406 -25.260 -29.594 1.00 52.12 72 LEU C CA 1
ATOM 8247 C C . LEU C 1 72 ? 95.849 -23.951 -30.256 1.00 50.28 72 LEU C C 1
ATOM 8248 O O . LEU C 1 72 ? 96.849 -23.904 -30.981 1.00 49.48 72 LEU C O 1
ATOM 8253 N N . ILE C 1 73 ? 95.103 -22.886 -29.998 1.00 46.91 73 ILE C N 1
ATOM 8254 C CA . ILE C 1 73 ? 95.480 -21.574 -30.484 1.00 45.83 73 ILE C CA 1
ATOM 8255 C C . ILE C 1 73 ? 95.831 -20.639 -29.321 1.00 51.25 73 ILE C C 1
ATOM 8256 O O . ILE C 1 73 ? 95.286 -20.752 -28.220 1.00 46.66 73 ILE C O 1
ATOM 8261 N N . ILE C 1 74 ? 96.767 -19.729 -29.571 1.00 52.06 74 ILE C N 1
ATOM 8262 C CA . ILE C 1 74 ? 97.241 -18.805 -28.552 1.00 47.29 74 ILE C CA 1
ATOM 8263 C C . ILE C 1 74 ? 96.975 -17.360 -28.948 1.00 47.77 74 ILE C C 1
ATOM 8264 O O . ILE C 1 74 ? 97.417 -16.904 -30.004 1.00 48.46 74 ILE C O 1
ATOM 8269 N N . ASN C 1 75 ? 96.247 -16.642 -28.100 1.00 47.20 75 ASN C N 1
ATOM 8270 C CA . ASN C 1 75 ? 95.896 -15.254 -28.375 1.00 49.13 75 ASN C CA 1
ATOM 8271 C C . ASN C 1 75 ? 97.069 -14.298 -28.176 1.00 52.59 75 ASN C C 1
ATOM 8272 O O . ASN C 1 75 ? 97.815 -14.408 -27.203 1.00 51.25 75 ASN C O 1
ATOM 8277 N N . ASP C 1 76 ? 97.223 -13.359 -29.105 1.00 53.03 76 ASP C N 1
ATOM 8278 C CA . ASP C 1 76 ? 98.291 -12.370 -29.030 1.00 50.73 76 ASP C CA 1
ATOM 8279 C C . ASP C 1 76 ? 99.632 -13.016 -28.694 1.00 52.58 76 ASP C C 1
ATOM 8280 O O . ASP C 1 76 ? 100.132 -13.858 -29.440 1.00 53.65 76 ASP C O 1
ATOM 8285 N N . ARG C 1 77 ? 100.210 -12.613 -27.567 1.00 30.00 77 ARG C N 1
ATOM 8286 C CA . ARG C 1 77 ? 101.496 -13.144 -27.131 1.00 30.00 77 ARG C CA 1
ATOM 8287 C C . ARG C 1 77 ? 101.919 -14.340 -27.977 1.00 30.00 77 ARG C C 1
ATOM 8288 O O . ARG C 1 77 ? 101.733 -15.490 -27.580 1.00 30.00 77 ARG C O 1
ATOM 8290 N N . ILE C 1 78 ? 102.491 -14.062 -29.144 1.00 40.55 78 ILE C N 1
ATOM 8291 C CA . ILE C 1 78 ? 102.948 -15.115 -30.043 1.00 51.80 78 ILE C CA 1
ATOM 8292 C C . ILE C 1 78 ? 104.090 -15.909 -29.419 1.00 52.67 78 ILE C C 1
ATOM 8293 O O . ILE C 1 78 ? 103.893 -17.023 -28.935 1.00 48.00 78 ILE C O 1
ATOM 8298 N N . ASP C 1 79 ? 105.285 -15.327 -29.432 1.00 54.24 79 ASP C N 1
ATOM 8299 C CA . ASP C 1 79 ? 106.457 -15.973 -28.858 1.00 53.08 79 ASP C CA 1
ATOM 8300 C C . ASP C 1 79 ? 106.028 -17.155 -27.994 1.00 51.23 79 ASP C C 1
ATOM 8301 O O . ASP C 1 79 ? 106.539 -18.257 -28.161 1.00 54.22 79 ASP C O 1
ATOM 8306 N N . VAL C 1 80 ? 105.070 -16.947 -27.099 1.00 43.94 80 VAL C N 1
ATOM 8307 C CA . VAL C 1 80 ? 104.497 -18.078 -26.387 1.00 47.48 80 VAL C CA 1
ATOM 8308 C C . VAL C 1 80 ? 104.203 -19.184 -27.395 1.00 53.41 80 VAL C C 1
ATOM 8309 O O . VAL C 1 80 ? 104.781 -20.278 -27.336 1.00 54.15 80 VAL C O 1
ATOM 8313 N N . ALA C 1 81 ? 103.314 -18.881 -28.339 1.00 56.30 81 ALA C N 1
ATOM 8314 C CA . ALA C 1 81 ? 102.892 -19.856 -29.331 1.00 51.67 81 ALA C CA 1
ATOM 8315 C C . ALA C 1 81 ? 104.101 -20.523 -29.993 1.00 52.64 81 ALA C C 1
ATOM 8316 O O . ALA C 1 81 ? 104.138 -21.745 -30.145 1.00 52.64 81 ALA C O 1
ATOM 8318 N N . MET C 1 82 ? 105.099 -19.731 -30.367 1.00 52.12 82 MET C N 1
ATOM 8319 C CA . MET C 1 82 ? 106.327 -20.310 -30.899 1.00 52.41 82 MET C CA 1
ATOM 8320 C C . MET C 1 82 ? 107.004 -21.200 -29.864 1.00 54.24 82 MET C C 1
ATOM 8321 O O . MET C 1 82 ? 107.294 -22.366 -30.126 1.00 57.90 82 MET C O 1
ATOM 8326 N N . ALA C 1 83 ? 107.225 -20.656 -28.680 1.00 48.01 83 ALA C N 1
ATOM 8327 C CA . ALA C 1 83 ? 107.866 -21.409 -27.617 1.00 51.69 83 ALA C CA 1
ATOM 8328 C C . ALA C 1 83 ? 107.175 -22.740 -27.353 1.00 55.01 83 ALA C C 1
ATOM 8329 O O . ALA C 1 83 ? 107.820 -23.793 -27.363 1.00 57.54 83 ALA C O 1
ATOM 8331 N N . ILE C 1 84 ? 105.872 -22.709 -27.104 1.00 51.59 84 ILE C N 1
ATOM 8332 C CA . ILE C 1 84 ? 105.191 -23.939 -26.700 1.00 58.28 84 ILE C CA 1
ATOM 8333 C C . ILE C 1 84 ? 104.796 -24.856 -27.863 1.00 59.06 84 ILE C C 1
ATOM 8334 O O . ILE C 1 84 ? 104.215 -25.918 -27.641 1.00 60.04 84 ILE C O 1
ATOM 8339 N N . GLY C 1 85 ? 105.110 -24.456 -29.094 1.00 55.97 85 GLY C N 1
ATOM 8340 C CA . GLY C 1 85 ? 104.685 -25.210 -30.262 1.00 55.30 85 GLY C CA 1
ATOM 8341 C C . GLY C 1 85 ? 103.165 -25.294 -30.362 1.00 62.46 85 GLY C C 1
ATOM 8342 O O . GLY C 1 85 ? 102.591 -26.381 -30.381 1.00 66.84 85 GLY C O 1
ATOM 8343 N N . ALA C 1 86 ? 102.506 -24.140 -30.403 1.00 62.33 86 ALA C N 1
ATOM 8344 C CA . ALA C 1 86 ? 101.053 -24.094 -30.521 1.00 55.89 86 ALA C CA 1
ATOM 8345 C C . ALA C 1 86 ? 100.674 -24.291 -31.969 1.00 56.61 86 ALA C C 1
ATOM 8346 O O . ALA C 1 86 ? 101.452 -23.975 -32.867 1.00 57.84 86 ALA C O 1
ATOM 8348 N N . ASP C 1 87 ? 99.463 -24.796 -32.185 1.00 58.51 87 ASP C N 1
ATOM 8349 C CA . ASP C 1 87 ? 98.971 -25.120 -33.522 1.00 55.15 87 ASP C CA 1
ATOM 8350 C C . ASP C 1 87 ? 98.569 -23.887 -34.331 1.00 54.43 87 ASP C C 1
ATOM 8351 O O . ASP C 1 87 ? 98.579 -23.903 -35.564 1.00 56.11 87 ASP C O 1
ATOM 8356 N N . GLY C 1 88 ? 98.220 -22.816 -33.634 1.00 54.46 88 GLY C N 1
ATOM 8357 C CA . GLY C 1 88 ? 97.874 -21.580 -34.303 1.00 61.16 88 GLY C CA 1
ATOM 8358 C C . GLY C 1 88 ? 97.801 -20.409 -33.346 1.00 59.28 88 GLY C C 1
ATOM 8359 O O . GLY C 1 88 ? 97.821 -20.597 -32.124 1.00 52.95 88 GLY C O 1
ATOM 8360 N N . ILE C 1 89 ? 97.713 -19.204 -33.911 1.00 53.64 89 ILE C N 1
ATOM 8361 C CA . ILE C 1 89 ? 97.610 -17.977 -33.131 1.00 50.62 89 ILE C CA 1
ATOM 8362 C C . ILE C 1 89 ? 96.458 -17.093 -33.611 1.00 53.81 89 ILE C C 1
ATOM 8363 O O . ILE C 1 89 ? 96.061 -17.147 -34.774 1.00 54.81 89 ILE C O 1
ATOM 8368 N N . HIS C 1 90 ? 95.931 -16.277 -32.704 1.00 52.10 90 HIS C N 1
ATOM 8369 C CA . HIS C 1 90 ? 94.868 -15.341 -33.025 1.00 50.45 90 HIS C CA 1
ATOM 8370 C C . HIS C 1 90 ? 95.298 -13.957 -32.590 1.00 55.29 90 HIS C C 1
ATOM 8371 O O . HIS C 1 90 ? 95.504 -13.720 -31.400 1.00 55.40 90 HIS C O 1
ATOM 8378 N N . VAL C 1 91 ? 95.444 -13.045 -33.549 1.00 55.76 91 VAL C N 1
ATOM 8379 C CA . VAL C 1 91 ? 95.787 -11.659 -33.237 1.00 54.76 91 VAL C CA 1
ATOM 8380 C C . VAL C 1 91 ? 94.649 -10.703 -33.569 1.00 57.53 91 VAL C C 1
ATOM 8381 O O . VAL C 1 91 ? 93.830 -10.974 -34.451 1.00 58.80 91 VAL C O 1
ATOM 8385 N N . GLY C 1 92 ? 94.605 -9.588 -32.844 1.00 58.20 92 GLY C N 1
ATOM 8386 C CA . GLY C 1 92 ? 93.636 -8.537 -33.082 1.00 54.90 92 GLY C CA 1
ATOM 8387 C C . GLY C 1 92 ? 94.149 -7.548 -34.114 1.00 59.22 92 GLY C C 1
ATOM 8388 O O . GLY C 1 92 ? 95.154 -7.781 -34.792 1.00 58.34 92 GLY C O 1
ATOM 8389 N N . GLN C 1 93 ? 93.457 -6.427 -34.232 1.00 62.18 93 GLN C N 1
ATOM 8390 C CA . GLN C 1 93 ? 93.754 -5.467 -35.278 1.00 59.38 93 GLN C CA 1
ATOM 8391 C C . GLN C 1 93 ? 94.769 -4.440 -34.773 1.00 61.17 93 GLN C C 1
ATOM 8392 O O . GLN C 1 93 ? 95.278 -3.611 -35.532 1.00 66.26 93 GLN C O 1
ATOM 8398 N N . ASP C 1 94 ? 95.058 -4.501 -33.480 1.00 58.18 94 ASP C N 1
ATOM 8399 C CA . ASP C 1 94 ? 96.026 -3.593 -32.874 1.00 67.12 94 ASP C CA 1
ATOM 8400 C C . ASP C 1 94 ? 97.233 -4.386 -32.378 1.00 70.20 94 ASP C C 1
ATOM 8401 O O . ASP C 1 94 ? 98.192 -3.834 -31.818 1.00 65.36 94 ASP C O 1
ATOM 8406 N N . ASP C 1 95 ? 97.160 -5.695 -32.588 1.00 63.49 95 ASP C N 1
ATOM 8407 C CA . ASP C 1 95 ? 98.241 -6.597 -32.260 1.00 56.94 95 ASP C CA 1
ATOM 8408 C C . ASP C 1 95 ? 99.271 -6.554 -33.397 1.00 58.23 95 ASP C C 1
ATOM 8409 O O . ASP C 1 95 ? 99.403 -5.526 -34.068 1.00 55.10 95 ASP C O 1
ATOM 8414 N N . MET C 1 96 ? 100.018 -7.632 -33.606 1.00 59.92 96 MET C N 1
ATOM 8415 C CA . MET C 1 96 ? 101.134 -7.590 -34.554 1.00 59.34 96 MET C CA 1
ATOM 8416 C C . MET C 1 96 ? 100.657 -7.815 -35.987 1.00 57.58 96 MET C C 1
ATOM 8417 O O . MET C 1 96 ? 99.835 -8.694 -36.233 1.00 57.24 96 MET C O 1
ATOM 8422 N N . PRO C 1 97 ? 101.166 -7.004 -36.935 1.00 59.98 97 PRO C N 1
ATOM 8423 C CA . PRO C 1 97 ? 100.824 -7.079 -38.362 1.00 50.83 97 PRO C CA 1
ATOM 8424 C C . PRO C 1 97 ? 101.039 -8.471 -38.943 1.00 59.22 97 PRO C C 1
ATOM 8425 O O . PRO C 1 97 ? 102.116 -9.055 -38.781 1.00 62.08 97 PRO C O 1
ATOM 8429 N N . ILE C 1 98 ? 100.017 -8.987 -39.617 1.00 53.14 98 ILE C N 1
ATOM 8430 C CA . ILE C 1 98 ? 100.055 -10.326 -40.174 1.00 55.59 98 ILE C CA 1
ATOM 8431 C C . ILE C 1 98 ? 101.358 -10.650 -40.907 1.00 58.59 98 ILE C C 1
ATOM 8432 O O . ILE C 1 98 ? 101.973 -11.682 -40.647 1.00 60.00 98 ILE C O 1
ATOM 8437 N N . PRO C 1 99 ? 101.784 -9.781 -41.832 1.00 57.19 99 PRO C N 1
ATOM 8438 C CA . PRO C 1 99 ? 103.037 -10.072 -42.536 1.00 59.12 99 PRO C CA 1
ATOM 8439 C C . PRO C 1 99 ? 104.226 -10.379 -41.599 1.00 58.42 99 PRO C C 1
ATOM 8440 O O . PRO C 1 99 ? 104.879 -11.404 -41.789 1.00 61.40 99 PRO C O 1
ATOM 8444 N N . MET C 1 100 ? 104.495 -9.539 -40.604 1.00 57.61 100 MET C N 1
ATOM 8445 C CA . MET C 1 100 ? 105.578 -9.824 -39.658 1.00 57.57 100 MET C CA 1
ATOM 8446 C C . MET C 1 100 ? 105.407 -11.185 -38.997 1.00 59.58 100 MET C C 1
ATOM 8447 O O . MET C 1 100 ? 106.383 -11.889 -38.747 1.00 63.34 100 MET C O 1
ATOM 8452 N N . ILE C 1 101 ? 104.166 -11.544 -38.693 1.00 54.83 101 ILE C N 1
ATOM 8453 C CA . ILE C 1 101 ? 103.894 -12.785 -37.987 1.00 54.17 101 ILE C CA 1
ATOM 8454 C C . ILE C 1 101 ? 104.206 -13.982 -38.858 1.00 58.35 101 ILE C C 1
ATOM 8455 O O . ILE C 1 101 ? 104.778 -14.972 -38.405 1.00 62.41 101 ILE C O 1
ATOM 8460 N N . ARG C 1 102 ? 103.806 -13.903 -40.115 1.00 59.19 102 ARG C N 1
ATOM 8461 C CA . ARG C 1 102 ? 104.060 -15.001 -41.019 1.00 60.96 102 ARG C CA 1
ATOM 8462 C C . ARG C 1 102 ? 105.570 -15.147 -41.144 1.00 56.16 102 ARG C C 1
ATOM 8463 O O . ARG C 1 102 ? 106.087 -16.244 -41.323 1.00 56.04 102 ARG C O 1
ATOM 8471 N N . LYS C 1 103 ? 106.274 -14.029 -41.017 1.00 52.80 103 LYS C N 1
ATOM 8472 C CA . LYS C 1 103 ? 107.720 -14.023 -41.163 1.00 58.88 103 LYS C CA 1
ATOM 8473 C C . LYS C 1 103 ? 108.422 -14.715 -39.982 1.00 59.16 103 LYS C C 1
ATOM 8474 O O . LYS C 1 103 ? 109.545 -15.205 -40.115 1.00 57.90 103 LYS C O 1
ATOM 8480 N N . LEU C 1 104 ? 107.756 -14.765 -38.833 1.00 57.10 104 LEU C N 1
ATOM 8481 C CA . LEU C 1 104 ? 108.317 -15.440 -37.664 1.00 57.25 104 LEU C CA 1
ATOM 8482 C C . LEU C 1 104 ? 107.942 -16.913 -37.622 1.00 62.92 104 LEU C C 1
ATOM 8483 O O . LEU C 1 104 ? 108.791 -17.769 -37.360 1.00 62.31 104 LEU C O 1
ATOM 8488 N N . VAL C 1 105 ? 106.666 -17.200 -37.877 1.00 62.99 105 VAL C N 1
ATOM 8489 C CA . VAL C 1 105 ? 106.111 -18.540 -37.689 1.00 62.23 105 VAL C CA 1
ATOM 8490 C C . VAL C 1 105 ? 106.127 -19.376 -38.964 1.00 65.88 105 VAL C C 1
ATOM 8491 O O . VAL C 1 105 ? 105.912 -20.590 -38.919 1.00 66.56 105 VAL C O 1
ATOM 8495 N N . GLY C 1 106 ? 106.370 -18.727 -40.098 1.00 62.62 106 GLY C N 1
ATOM 8496 C CA . GLY C 1 106 ? 106.382 -19.417 -41.375 1.00 65.99 106 GLY C CA 1
ATOM 8497 C C . GLY C 1 106 ? 105.012 -19.997 -41.669 1.00 76.78 106 GLY C C 1
ATOM 8498 O O . GLY C 1 106 ? 104.088 -19.837 -40.864 1.00 75.38 106 GLY C O 1
ATOM 8499 N N . PRO C 1 107 ? 104.867 -20.686 -42.814 1.00 79.74 107 PRO C N 1
ATOM 8500 C CA . PRO C 1 107 ? 103.554 -21.239 -43.155 1.00 75.56 107 PRO C CA 1
ATOM 8501 C C . PRO C 1 107 ? 103.288 -22.434 -42.258 1.00 83.18 107 PRO C C 1
ATOM 8502 O O . PRO C 1 107 ? 104.118 -22.710 -41.377 1.00 88.33 107 PRO C O 1
ATOM 8506 N N . ASP C 1 108 ? 102.165 -23.120 -42.469 1.00 75.46 108 ASP C N 1
ATOM 8507 C CA . ASP C 1 108 ? 101.813 -24.313 -41.665 1.00 84.50 108 ASP C CA 1
ATOM 8508 C C . ASP C 1 108 ? 101.138 -24.073 -40.365 1.00 78.41 108 ASP C C 1
ATOM 8509 O O . ASP C 1 108 ? 100.630 -25.001 -39.734 1.00 78.35 108 ASP C O 1
ATOM 8514 N N . MET C 1 109 ? 101.140 -22.814 -39.932 1.00 74.49 109 MET C N 1
ATOM 8515 C CA . MET C 1 109 ? 100.520 -22.428 -38.621 1.00 67.65 109 MET C CA 1
ATOM 8516 C C . MET C 1 109 ? 99.332 -21.555 -38.980 1.00 63.20 109 MET C C 1
ATOM 8517 O O . MET C 1 109 ? 99.436 -20.589 -39.743 1.00 57.30 109 MET C O 1
ATOM 8522 N N . VAL C 1 110 ? 98.194 -21.896 -38.387 1.00 59.93 110 VAL C N 1
ATOM 8523 C CA . VAL C 1 110 ? 96.967 -21.147 -38.598 1.00 59.05 110 VAL C CA 1
ATOM 8524 C C . VAL C 1 110 ? 97.086 -19.776 -37.931 1.00 58.52 110 VAL C C 1
ATOM 8525 O O . VAL C 1 110 ? 97.716 -19.631 -36.882 1.00 57.03 110 VAL C O 1
ATOM 8529 N N . ILE C 1 111 ? 96.508 -18.764 -38.558 1.00 55.68 111 ILE C N 1
ATOM 8530 C CA . ILE C 1 111 ? 96.569 -17.422 -38.017 1.00 54.84 111 ILE C CA 1
ATOM 8531 C C . ILE C 1 111 ? 95.184 -16.802 -38.085 1.00 55.33 111 ILE C C 1
ATOM 8532 O O . ILE C 1 111 ? 94.654 -16.596 -39.166 1.00 52.92 111 ILE C O 1
ATOM 8537 N N . GLY C 1 112 ? 94.595 -16.535 -36.923 1.00 56.14 112 GLY C N 1
ATOM 8538 C CA . GLY C 1 112 ? 93.283 -15.921 -36.850 1.00 51.50 112 GLY C CA 1
ATOM 8539 C C . GLY C 1 112 ? 93.363 -14.414 -36.707 1.00 54.53 112 GLY C C 1
ATOM 8540 O O . GLY C 1 112 ? 94.159 -13.896 -35.921 1.00 55.76 112 GLY C O 1
ATOM 8541 N N . TRP C 1 113 ? 92.534 -13.707 -37.468 1.00 52.01 113 TRP C N 1
ATOM 8542 C CA . TRP C 1 113 ? 92.478 -12.255 -37.388 1.00 51.54 113 TRP C CA 1
ATOM 8543 C C . TRP C 1 113 ? 91.099 -11.855 -36.913 1.00 50.05 113 TRP C C 1
ATOM 8544 O O . TRP C 1 113 ? 90.109 -12.456 -37.316 1.00 49.55 113 TRP C O 1
ATOM 8555 N N . SER C 1 114 ? 91.025 -10.853 -36.050 1.00 47.14 114 SER C N 1
ATOM 8556 C CA . SER C 1 114 ? 89.736 -10.368 -35.603 1.00 42.67 114 SER C CA 1
ATOM 8557 C C . SER C 1 114 ? 89.174 -9.385 -36.625 1.00 48.36 114 SER C C 1
ATOM 8558 O O . SER C 1 114 ? 89.851 -8.432 -37.025 1.00 47.09 114 SER C O 1
ATOM 8561 N N . VAL C 1 115 ? 87.941 -9.624 -37.065 1.00 47.64 115 VAL C N 1
ATOM 8562 C CA . VAL C 1 115 ? 87.353 -8.793 -38.116 1.00 50.53 115 VAL C CA 1
ATOM 8563 C C . VAL C 1 115 ? 85.935 -8.304 -37.832 1.00 47.17 115 VAL C C 1
ATOM 8564 O O . VAL C 1 115 ? 85.074 -9.064 -37.386 1.00 45.08 115 VAL C O 1
ATOM 8568 N N . GLY C 1 116 ? 85.718 -7.016 -38.083 1.00 46.01 116 GLY C N 1
ATOM 8569 C CA . GLY C 1 116 ? 84.402 -6.418 -37.961 1.00 55.07 116 GLY C CA 1
ATOM 8570 C C . GLY C 1 116 ? 83.901 -5.758 -39.244 1.00 53.05 116 GLY C C 1
ATOM 8571 O O . GLY C 1 116 ? 82.697 -5.709 -39.478 1.00 57.72 116 GLY C O 1
ATOM 8572 N N . PHE C 1 117 ? 84.820 -5.260 -40.071 1.00 53.88 117 PHE C N 1
ATOM 8573 C CA . PHE C 1 117 ? 84.464 -4.449 -41.240 1.00 59.75 117 PHE C CA 1
ATOM 8574 C C . PHE C 1 117 ? 85.040 -5.002 -42.529 1.00 58.37 117 PHE C C 1
ATOM 8575 O O . PHE C 1 117 ? 86.099 -5.618 -42.524 1.00 62.33 117 PHE C O 1
ATOM 8583 N N . PRO C 1 118 ? 84.356 -4.750 -43.647 1.00 59.70 118 PRO C N 1
ATOM 8584 C CA . PRO C 1 118 ? 84.769 -5.289 -44.941 1.00 57.38 118 PRO C CA 1
ATOM 8585 C C . PRO C 1 118 ? 86.121 -4.746 -45.381 1.00 57.61 118 PRO C C 1
ATOM 8586 O O . PRO C 1 118 ? 86.857 -5.460 -46.053 1.00 59.13 118 PRO C O 1
ATOM 8590 N N . GLU C 1 119 ? 86.435 -3.504 -45.027 1.00 55.49 119 GLU C N 1
ATOM 8591 C CA . GLU C 1 119 ? 87.697 -2.901 -45.439 1.00 62.06 119 GLU C CA 1
ATOM 8592 C C . GLU C 1 119 ? 88.859 -3.718 -44.887 1.00 67.61 119 GLU C C 1
ATOM 8593 O O . GLU C 1 119 ? 89.967 -3.713 -45.431 1.00 68.66 119 GLU C O 1
ATOM 8599 N N . GLU C 1 120 ? 88.596 -4.421 -43.794 1.00 58.88 120 GLU C N 1
ATOM 8600 C CA . GLU C 1 120 ? 89.592 -5.295 -43.213 1.00 56.96 120 GLU C CA 1
ATOM 8601 C C . GLU C 1 120 ? 89.763 -6.525 -44.083 1.00 57.06 120 GLU C C 1
ATOM 8602 O O . GLU C 1 120 ? 90.847 -7.092 -44.166 1.00 61.95 120 GLU C O 1
ATOM 8608 N N . VAL C 1 121 ? 88.691 -6.925 -44.754 1.00 63.23 121 VAL C N 1
ATOM 8609 C CA . VAL C 1 121 ? 88.737 -8.085 -45.636 1.00 57.70 121 VAL C CA 1
ATOM 8610 C C . VAL C 1 121 ? 89.468 -7.768 -46.933 1.00 58.08 121 VAL C C 1
ATOM 8611 O O . VAL C 1 121 ? 90.205 -8.594 -47.455 1.00 58.42 121 VAL C O 1
ATOM 8615 N N . ASP C 1 122 ? 89.277 -6.562 -47.447 1.00 61.30 122 ASP C N 1
ATOM 8616 C CA . ASP C 1 122 ? 90.080 -6.118 -48.573 1.00 63.68 122 ASP C CA 1
ATOM 8617 C C . ASP C 1 122 ? 91.569 -6.340 -48.262 1.00 67.35 122 ASP C C 1
ATOM 8618 O O . ASP C 1 122 ? 92.245 -7.058 -49.000 1.00 66.42 122 ASP C O 1
ATOM 8623 N N . GLU C 1 123 ? 92.068 -5.755 -47.167 1.00 61.79 123 GLU C N 1
ATOM 8624 C CA . GLU C 1 123 ? 93.459 -5.968 -46.751 1.00 62.81 123 GLU C CA 1
ATOM 8625 C C . GLU C 1 123 ? 93.784 -7.461 -46.681 1.00 64.54 123 GLU C C 1
ATOM 8626 O O . GLU C 1 123 ? 94.679 -7.951 -47.369 1.00 65.86 123 GLU C O 1
ATOM 8632 N N . LEU C 1 124 ? 93.070 -8.164 -45.807 1.00 56.61 124 LEU C N 1
ATOM 8633 C CA . LEU C 1 124 ? 93.175 -9.611 -45.687 1.00 53.94 124 LEU C CA 1
ATOM 8634 C C . LEU C 1 124 ? 93.332 -10.258 -47.056 1.00 61.25 124 LEU C C 1
ATOM 8635 O O . LEU C 1 124 ? 94.083 -11.215 -47.217 1.00 65.14 124 LEU C O 1
ATOM 8640 N N . SER C 1 125 ? 92.619 -9.728 -48.044 1.00 60.63 125 SER C N 1
ATOM 8641 C CA . SER C 1 125 ? 92.651 -10.281 -49.391 1.00 62.84 125 SER C CA 1
ATOM 8642 C C . SER C 1 125 ? 93.899 -9.841 -50.135 1.00 64.60 125 SER C C 1
ATOM 8643 O O . SER C 1 125 ? 94.496 -10.619 -50.871 1.00 68.03 125 SER C O 1
ATOM 8646 N N . LYS C 1 126 ? 94.285 -8.587 -49.939 1.00 60.86 126 LYS C N 1
ATOM 8647 C CA . LYS C 1 126 ? 95.446 -8.025 -50.613 1.00 63.50 126 LYS C CA 1
ATOM 8648 C C . LYS C 1 126 ? 96.725 -8.724 -50.170 1.00 72.09 126 LYS C C 1
ATOM 8649 O O . LYS C 1 126 ? 97.812 -8.407 -50.652 1.00 74.36 126 LYS C O 1
ATOM 8651 N N . MET C 1 127 ? 96.598 -9.669 -49.242 1.00 68.71 127 MET C N 1
ATOM 8652 C CA . MET C 1 127 ? 97.766 -10.368 -48.728 1.00 64.72 127 MET C CA 1
ATOM 8653 C C . MET C 1 127 ? 97.825 -11.766 -49.301 1.00 65.11 127 MET C C 1
ATOM 8654 O O . MET C 1 127 ? 98.774 -12.509 -49.062 1.00 77.45 127 MET C O 1
ATOM 8659 N N . GLY C 1 128 ? 96.814 -12.123 -50.074 1.00 60.80 128 GLY C N 1
ATOM 8660 C CA . GLY C 1 128 ? 96.788 -13.432 -50.693 1.00 68.89 128 GLY C CA 1
ATOM 8661 C C . GLY C 1 128 ? 96.607 -14.528 -49.667 1.00 67.86 128 GLY C C 1
ATOM 8662 O O . GLY C 1 128 ? 96.547 -14.254 -48.469 1.00 68.20 128 GLY C O 1
ATOM 8663 N N . PRO C 1 129 ? 96.516 -15.780 -50.134 1.00 68.80 129 PRO C N 1
ATOM 8664 C CA . PRO C 1 129 ? 96.276 -16.933 -49.260 1.00 67.34 129 PRO C CA 1
ATOM 8665 C C . PRO C 1 129 ? 97.267 -16.981 -48.111 1.00 74.81 129 PRO C C 1
ATOM 8666 O O . PRO C 1 129 ? 96.893 -16.630 -47.000 1.00 82.07 129 PRO C O 1
ATOM 8670 N N . ASP C 1 130 ? 98.504 -17.389 -48.378 1.00 71.87 130 ASP C N 1
ATOM 8671 C CA . ASP C 1 130 ? 99.494 -17.613 -47.324 1.00 73.38 130 ASP C CA 1
ATOM 8672 C C . ASP C 1 130 ? 99.568 -16.494 -46.270 1.00 72.95 130 ASP C C 1
ATOM 8673 O O . ASP C 1 130 ? 100.601 -15.835 -46.128 1.00 80.63 130 ASP C O 1
ATOM 8675 N N . MET C 1 131 ? 98.498 -16.302 -45.507 1.00 63.18 131 MET C N 1
ATOM 8676 C CA . MET C 1 131 ? 98.448 -15.214 -44.539 1.00 61.80 131 MET C CA 1
ATOM 8677 C C . MET C 1 131 ? 97.394 -15.471 -43.477 1.00 60.60 131 MET C C 1
ATOM 8678 O O . MET C 1 131 ? 97.673 -16.101 -42.461 1.00 64.91 131 MET C O 1
ATOM 8683 N N . VAL C 1 132 ? 96.186 -14.970 -43.702 1.00 56.54 132 VAL C N 1
ATOM 8684 C CA . VAL C 1 132 ? 95.102 -15.166 -42.750 1.00 51.23 132 VAL C CA 1
ATOM 8685 C C . VAL C 1 132 ? 94.307 -16.411 -43.097 1.00 52.42 132 VAL C C 1
ATOM 8686 O O . VAL C 1 132 ? 93.701 -16.495 -44.163 1.00 57.71 132 VAL C O 1
ATOM 8690 N N . ASP C 1 133 ? 94.299 -17.377 -42.191 1.00 47.36 133 ASP C N 1
ATOM 8691 C CA . ASP C 1 133 ? 93.637 -18.640 -42.456 1.00 52.01 133 ASP C CA 1
ATOM 8692 C C . ASP C 1 133 ? 92.182 -18.606 -42.013 1.00 50.22 133 ASP C C 1
ATOM 8693 O O . ASP C 1 133 ? 91.365 -19.394 -42.469 1.00 50.20 133 ASP C O 1
ATOM 8698 N N . TYR C 1 134 ? 91.853 -17.687 -41.124 1.00 47.90 134 TYR C N 1
ATOM 8699 C CA . TYR C 1 134 ? 90.481 -17.575 -40.683 1.00 46.61 134 TYR C CA 1
ATOM 8700 C C . TYR C 1 134 ? 90.324 -16.252 -39.976 1.00 48.50 134 TYR C C 1
ATOM 8701 O O . TYR C 1 134 ? 91.314 -15.643 -39.578 1.00 47.96 134 TYR C O 1
ATOM 8710 N N . ILE C 1 135 ? 89.079 -15.795 -39.868 1.00 46.11 135 ILE C N 1
ATOM 8711 C CA . ILE C 1 135 ? 88.752 -14.600 -39.102 1.00 45.97 135 ILE C CA 1
ATOM 8712 C C . ILE C 1 135 ? 87.599 -14.887 -38.159 1.00 49.70 135 ILE C C 1
ATOM 8713 O O . ILE C 1 135 ? 86.708 -15.697 -38.457 1.00 44.17 135 ILE C O 1
ATOM 8718 N N . GLY C 1 136 ? 87.657 -14.244 -36.998 1.00 49.05 136 GLY C N 1
ATOM 8719 C CA . GLY C 1 136 ? 86.535 -14.194 -36.090 1.00 48.60 136 GLY C CA 1
ATOM 8720 C C . GLY C 1 136 ? 85.800 -12.919 -36.438 1.00 49.60 136 GLY C C 1
ATOM 8721 O O . GLY C 1 136 ? 86.365 -11.822 -36.365 1.00 49.90 136 GLY C O 1
ATOM 8722 N N . VAL C 1 137 ? 84.557 -13.056 -36.874 1.00 48.42 137 VAL C N 1
ATOM 8723 C CA . VAL C 1 137 ? 83.760 -11.881 -37.151 1.00 47.35 137 VAL C CA 1
ATOM 8724 C C . VAL C 1 137 ? 82.986 -11.593 -35.877 1.00 45.04 137 VAL C C 1
ATOM 8725 O O . VAL C 1 137 ? 82.278 -12.451 -35.355 1.00 46.24 137 VAL C O 1
ATOM 8729 N N . GLY C 1 138 ? 83.183 -10.393 -35.353 1.00 44.86 138 GLY C N 1
ATOM 8730 C CA . GLY C 1 138 ? 82.638 -10.000 -34.069 1.00 45.20 138 GLY C CA 1
ATOM 8731 C C . GLY C 1 138 ? 82.922 -8.522 -33.936 1.00 50.74 138 GLY C C 1
ATOM 8732 O O . GLY C 1 138 ? 83.582 -7.945 -34.808 1.00 53.61 138 GLY C O 1
ATOM 8733 N N . THR C 1 139 ? 82.407 -7.898 -32.882 1.00 43.51 139 THR C N 1
ATOM 8734 C CA . THR C 1 139 ? 81.560 -8.568 -31.911 1.00 47.00 139 THR C CA 1
ATOM 8735 C C . THR C 1 139 ? 80.110 -8.404 -32.331 1.00 51.41 139 THR C C 1
ATOM 8736 O O . THR C 1 139 ? 79.708 -7.321 -32.740 1.00 57.79 139 THR C O 1
ATOM 8740 N N . LEU C 1 140 ? 79.312 -9.458 -32.212 1.00 46.15 140 LEU C N 1
ATOM 8741 C CA . LEU C 1 140 ? 77.922 -9.397 -32.668 1.00 48.19 140 LEU C CA 1
ATOM 8742 C C . LEU C 1 140 ? 76.953 -8.714 -31.680 1.00 44.77 140 LEU C C 1
ATOM 8743 O O . LEU C 1 140 ? 76.500 -9.304 -30.694 1.00 41.69 140 LEU C O 1
ATOM 8748 N N . PRO C 1 142 ? 76.912 -7.797 -28.391 1.00 59.68 142 PRO C N 1
ATOM 8749 C CA . PRO C 1 142 ? 77.206 -6.932 -27.245 1.00 74.46 142 PRO C CA 1
ATOM 8750 C C . PRO C 1 142 ? 77.553 -7.770 -26.032 1.00 84.62 142 PRO C C 1
ATOM 8751 O O . PRO C 1 142 ? 76.651 -8.215 -25.317 1.00 76.78 142 PRO C O 1
ATOM 8755 N N . THR C 1 143 ? 78.849 -7.978 -25.816 1.00 91.04 143 THR C N 1
ATOM 8756 C CA . THR C 1 143 ? 79.347 -8.819 -24.733 1.00 93.32 143 THR C CA 1
ATOM 8757 C C . THR C 1 143 ? 79.912 -7.960 -23.590 1.00 98.09 143 THR C C 1
ATOM 8758 O O . THR C 1 143 ? 79.967 -6.729 -23.689 1.00 95.46 143 THR C O 1
ATOM 8762 N N . LEU C 1 144 ? 80.320 -8.618 -22.508 1.00 94.64 144 LEU C N 1
ATOM 8763 C CA . LEU C 1 144 ? 80.883 -7.936 -21.349 1.00 93.01 144 LEU C CA 1
ATOM 8764 C C . LEU C 1 144 ? 82.309 -8.434 -21.121 1.00 94.00 144 LEU C C 1
ATOM 8765 O O . LEU C 1 144 ? 82.955 -8.082 -20.133 1.00 93.04 144 LEU C O 1
ATOM 8770 N N . THR C 1 145 ? 82.791 -9.255 -22.052 1.00 95.34 145 THR C N 1
ATOM 8771 C CA . THR C 1 145 ? 84.119 -9.856 -21.957 1.00 87.31 145 THR C CA 1
ATOM 8772 C C . THR C 1 145 ? 85.137 -9.037 -22.748 1.00 85.77 145 THR C C 1
ATOM 8773 O O . THR C 1 145 ? 86.264 -8.824 -22.301 1.00 81.71 145 THR C O 1
ATOM 8777 N N . MET C 1 154 ? 77.185 -5.133 -33.753 1.00 59.95 154 MET C N 1
ATOM 8778 C CA . MET C 1 154 ? 76.943 -4.910 -35.174 1.00 59.11 154 MET C CA 1
ATOM 8779 C C . MET C 1 154 ? 75.993 -5.949 -35.766 1.00 55.21 154 MET C C 1
ATOM 8780 O O . MET C 1 154 ? 75.567 -5.830 -36.914 1.00 55.04 154 MET C O 1
ATOM 8785 N N . GLY C 1 155 ? 75.665 -6.970 -34.984 1.00 52.12 155 GLY C N 1
ATOM 8786 C CA . GLY C 1 155 ? 74.636 -7.916 -35.380 1.00 49.36 155 GLY C CA 1
ATOM 8787 C C . GLY C 1 155 ? 74.976 -8.724 -36.616 1.00 48.59 155 GLY C C 1
ATOM 8788 O O . GLY C 1 155 ? 76.018 -8.527 -37.240 1.00 50.28 155 GLY C O 1
ATOM 8789 N N . THR C 1 156 ? 74.092 -9.648 -36.969 1.00 45.75 156 THR C N 1
ATOM 8790 C CA . THR C 1 156 ? 74.323 -10.513 -38.118 1.00 45.28 156 THR C CA 1
ATOM 8791 C C . THR C 1 156 ? 74.442 -9.710 -39.403 1.00 46.03 156 THR C C 1
ATOM 8792 O O . THR C 1 156 ? 75.169 -10.092 -40.322 1.00 44.08 156 THR C O 1
ATOM 8796 N N . ALA C 1 157 ? 73.730 -8.590 -39.451 1.00 47.72 157 ALA C N 1
ATOM 8797 C CA . ALA C 1 157 ? 73.769 -7.702 -40.603 1.00 47.42 157 ALA C CA 1
ATOM 8798 C C . ALA C 1 157 ? 75.194 -7.250 -40.866 1.00 48.38 157 ALA C C 1
ATOM 8799 O O . ALA C 1 157 ? 75.613 -7.147 -42.015 1.00 52.34 157 ALA C O 1
ATOM 8801 N N . GLY C 1 158 ? 75.935 -6.984 -39.793 1.00 52.66 158 GLY C N 1
ATOM 8802 C CA . GLY C 1 158 ? 77.331 -6.582 -39.896 1.00 49.79 158 GLY C CA 1
ATOM 8803 C C . GLY C 1 158 ? 78.183 -7.738 -40.375 1.00 47.06 158 GLY C C 1
ATOM 8804 O O . GLY C 1 158 ? 79.032 -7.583 -41.254 1.00 45.21 158 GLY C O 1
ATOM 8805 N N . ALA C 1 159 ? 77.938 -8.907 -39.789 1.00 48.70 159 ALA C N 1
ATOM 8806 C CA . ALA C 1 159 ? 78.568 -10.148 -40.219 1.00 47.70 159 ALA C CA 1
ATOM 8807 C C . ALA C 1 159 ? 78.382 -10.384 -41.712 1.00 52.57 159 ALA C C 1
ATOM 8808 O O . ALA C 1 159 ? 79.356 -10.682 -42.409 1.00 49.50 159 ALA C O 1
ATOM 8810 N N . ILE C 1 160 ? 77.137 -10.263 -42.192 1.00 48.07 160 ILE C N 1
ATOM 8811 C CA . ILE C 1 160 ? 76.835 -10.505 -43.604 1.00 47.38 160 ILE C CA 1
ATOM 8812 C C . ILE C 1 160 ? 77.689 -9.615 -44.485 1.00 48.83 160 ILE C C 1
ATOM 8813 O O . ILE C 1 160 ? 78.224 -10.058 -45.497 1.00 50.00 160 ILE C O 1
ATOM 8818 N N . ARG C 1 161 ? 77.825 -8.355 -44.100 1.00 46.82 161 ARG C N 1
ATOM 8819 C CA . ARG C 1 161 ? 78.574 -7.427 -44.931 1.00 50.24 161 ARG C CA 1
ATOM 8820 C C . ARG C 1 161 ? 79.991 -7.939 -45.121 1.00 51.79 161 ARG C C 1
ATOM 8821 O O . ARG C 1 161 ? 80.589 -7.751 -46.183 1.00 53.42 161 ARG C O 1
ATOM 8829 N N . VAL C 1 162 ? 80.500 -8.624 -44.098 1.00 49.90 162 VAL C N 1
ATOM 8830 C CA . VAL C 1 162 ? 81.863 -9.150 -44.111 1.00 49.98 162 VAL C CA 1
ATOM 8831 C C . VAL C 1 162 ? 81.953 -10.447 -44.917 1.00 47.01 162 VAL C C 1
ATOM 8832 O O . VAL C 1 162 ? 82.797 -10.565 -45.806 1.00 48.09 162 VAL C O 1
ATOM 8836 N N . LEU C 1 163 ? 81.086 -11.409 -44.608 1.00 45.36 163 LEU C N 1
ATOM 8837 C CA . LEU C 1 163 ? 80.953 -12.614 -45.427 1.00 48.04 163 LEU C CA 1
ATOM 8838 C C . LEU C 1 163 ? 80.880 -12.279 -46.913 1.00 52.27 163 LEU C C 1
ATOM 8839 O O . LEU C 1 163 ? 81.518 -12.933 -47.726 1.00 59.16 163 LEU C O 1
ATOM 8844 N N . ASP C 1 164 ? 80.091 -11.266 -47.261 1.00 51.33 164 ASP C N 1
ATOM 8845 C CA . ASP C 1 164 ? 79.959 -10.818 -48.647 1.00 49.31 164 ASP C CA 1
ATOM 8846 C C . ASP C 1 164 ? 81.270 -10.349 -49.242 1.00 54.99 164 ASP C C 1
ATOM 8847 O O . ASP C 1 164 ? 81.597 -10.688 -50.377 1.00 56.81 164 ASP C O 1
ATOM 8852 N N . ALA C 1 165 ? 82.003 -9.543 -48.475 1.00 55.57 165 ALA C N 1
ATOM 8853 C CA . ALA C 1 165 ? 83.292 -9.014 -48.904 1.00 51.55 165 ALA C CA 1
ATOM 8854 C C . ALA C 1 165 ? 84.270 -10.138 -49.212 1.00 52.57 165 ALA C C 1
ATOM 8855 O O . ALA C 1 165 ? 85.157 -9.995 -50.054 1.00 51.82 165 ALA C O 1
ATOM 8857 N N . LEU C 1 166 ? 84.111 -11.257 -48.518 1.00 52.05 166 LEU C N 1
ATOM 8858 C CA . LEU C 1 166 ? 84.943 -12.417 -48.778 1.00 55.83 166 LEU C CA 1
ATOM 8859 C C . LEU C 1 166 ? 84.594 -12.938 -50.150 1.00 56.87 166 LEU C C 1
ATOM 8860 O O . LEU C 1 166 ? 85.424 -12.974 -51.057 1.00 59.52 166 LEU C O 1
ATOM 8865 N N . GLU C 1 167 ? 83.337 -13.333 -50.282 1.00 60.33 167 GLU C N 1
ATOM 8866 C CA . GLU C 1 167 ? 82.772 -13.810 -51.533 1.00 58.75 167 GLU C CA 1
ATOM 8867 C C . GLU C 1 167 ? 83.117 -12.890 -52.706 1.00 53.47 167 GLU C C 1
ATOM 8868 O O . GLU C 1 167 ? 83.567 -13.347 -53.750 1.00 52.75 167 GLU C O 1
ATOM 8874 N N . ARG C 1 168 ? 82.914 -11.593 -52.519 1.00 50.15 168 ARG C N 1
ATOM 8875 C CA . ARG C 1 168 ? 83.311 -10.601 -53.506 1.00 49.25 168 ARG C CA 1
ATOM 8876 C C . ARG C 1 168 ? 84.773 -10.775 -53.906 1.00 54.56 168 ARG C C 1
ATOM 8877 O O . ARG C 1 168 ? 85.074 -10.984 -55.078 1.00 53.58 168 ARG C O 1
ATOM 8885 N N . ASN C 1 169 ? 85.665 -10.712 -52.917 1.00 59.46 169 ASN C N 1
ATOM 8886 C CA . ASN C 1 169 ? 87.115 -10.786 -53.118 1.00 56.38 169 ASN C CA 1
ATOM 8887 C C . ASN C 1 169 ? 87.613 -12.152 -53.543 1.00 55.85 169 ASN C C 1
ATOM 8888 O O . ASN C 1 169 ? 88.799 -12.337 -53.795 1.00 56.36 169 ASN C O 1
ATOM 8893 N N . ASN C 1 170 ? 86.705 -13.114 -53.608 1.00 63.22 170 ASN C N 1
ATOM 8894 C CA . ASN C 1 170 ? 87.089 -14.496 -53.857 1.00 70.10 170 ASN C CA 1
ATOM 8895 C C . ASN C 1 170 ? 88.270 -14.891 -52.980 1.00 69.94 170 ASN C C 1
ATOM 8896 O O . ASN C 1 170 ? 89.286 -15.399 -53.462 1.00 70.27 170 ASN C O 1
ATOM 8901 N N . ALA C 1 171 ? 88.124 -14.620 -51.686 1.00 66.32 171 ALA C N 1
ATOM 8902 C CA . ALA C 1 171 ? 89.073 -15.070 -50.683 1.00 63.19 171 ALA C CA 1
ATOM 8903 C C . ALA C 1 171 ? 88.572 -16.399 -50.135 1.00 63.88 171 ALA C C 1
ATOM 8904 O O . ALA C 1 171 ? 88.112 -16.492 -48.998 1.00 58.47 171 ALA C O 1
ATOM 8906 N N . HIS C 1 172 ? 88.650 -17.421 -50.978 1.00 68.31 172 HIS C N 1
ATOM 8907 C CA . HIS C 1 172 ? 88.160 -18.756 -50.663 1.00 68.21 172 HIS C CA 1
ATOM 8908 C C . HIS C 1 172 ? 88.913 -19.386 -49.493 1.00 64.10 172 HIS C C 1
ATOM 8909 O O . HIS C 1 172 ? 88.350 -20.169 -48.732 1.00 66.61 172 HIS C O 1
ATOM 8916 N N . TRP C 1 173 ? 90.191 -19.051 -49.356 1.00 61.81 173 TRP C N 1
ATOM 8917 C CA . TRP C 1 173 ? 91.040 -19.696 -48.358 1.00 60.74 173 TRP C CA 1
ATOM 8918 C C . TRP C 1 173 ? 90.623 -19.426 -46.913 1.00 61.29 173 TRP C C 1
ATOM 8919 O O . TRP C 1 173 ? 90.832 -20.261 -46.040 1.00 64.20 173 TRP C O 1
ATOM 8930 N N . CYS C 1 174 ? 90.020 -18.265 -46.675 1.00 59.15 174 CYS C N 1
ATOM 8931 C CA . CYS C 1 174 ? 89.782 -17.764 -45.327 1.00 49.26 174 CYS C CA 1
ATOM 8932 C C . CYS C 1 174 ? 88.492 -18.238 -44.659 1.00 48.59 174 CYS C C 1
ATOM 8933 O O . CYS C 1 174 ? 87.422 -17.788 -45.023 1.00 56.29 174 CYS C O 1
ATOM 8936 N N . ARG C 1 175 ? 88.596 -19.124 -43.670 1.00 48.60 175 ARG C N 1
ATOM 8937 C CA . ARG C 1 175 ? 87.436 -19.563 -42.889 1.00 44.87 175 ARG C CA 1
ATOM 8938 C C . ARG C 1 175 ? 86.898 -18.437 -42.011 1.00 43.86 175 ARG C C 1
ATOM 8939 O O . ARG C 1 175 ? 87.481 -17.358 -41.957 1.00 41.90 175 ARG C O 1
ATOM 8947 N N . THR C 1 176 ? 85.773 -18.685 -41.348 1.00 40.45 176 THR C N 1
ATOM 8948 C CA . THR C 1 176 ? 85.121 -17.667 -40.527 1.00 44.30 176 THR C CA 1
ATOM 8949 C C . THR C 1 176 ? 84.379 -18.310 -39.376 1.00 48.35 176 THR C C 1
ATOM 8950 O O . THR C 1 176 ? 83.715 -19.326 -39.550 1.00 47.66 176 THR C O 1
ATOM 8954 N N . VAL C 1 177 ? 84.498 -17.712 -38.197 1.00 50.10 177 VAL C N 1
ATOM 8955 C CA . VAL C 1 177 ? 83.672 -18.094 -37.060 1.00 48.16 177 VAL C CA 1
ATOM 8956 C C . VAL C 1 177 ? 83.069 -16.837 -36.456 1.00 48.93 177 VAL C C 1
ATOM 8957 O O . VAL C 1 177 ? 83.692 -15.776 -36.472 1.00 52.43 177 VAL C O 1
ATOM 8961 N N . GLY C 1 178 ? 81.844 -16.949 -35.955 1.00 47.60 178 GLY C N 1
ATOM 8962 C CA . GLY C 1 178 ? 81.149 -15.798 -35.405 1.00 46.02 178 GLY C CA 1
ATOM 8963 C C . GLY C 1 178 ? 81.488 -15.689 -33.936 1.00 48.97 178 GLY C C 1
ATOM 8964 O O . GLY C 1 178 ? 81.751 -16.702 -33.283 1.00 43.78 178 GLY C O 1
ATOM 8965 N N . ILE C 1 179 ? 81.484 -14.470 -33.407 1.00 46.69 179 ILE C N 1
ATOM 8966 C CA . ILE C 1 179 ? 81.901 -14.273 -32.028 1.00 44.56 179 ILE C CA 1
ATOM 8967 C C . ILE C 1 179 ? 81.425 -12.963 -31.410 1.00 44.52 179 ILE C C 1
ATOM 8968 O O . ILE C 1 179 ? 81.599 -11.886 -31.980 1.00 45.92 179 ILE C O 1
ATOM 8973 N N . GLY C 1 180 ? 80.829 -13.071 -30.230 1.00 43.91 180 GLY C N 1
ATOM 8974 C CA . GLY C 1 180 ? 80.439 -11.903 -29.473 1.00 44.87 180 GLY C CA 1
ATOM 8975 C C . GLY C 1 180 ? 79.108 -12.122 -28.801 1.00 54.89 180 GLY C C 1
ATOM 8976 O O . GLY C 1 180 ? 78.074 -12.100 -29.449 1.00 59.85 180 GLY C O 1
ATOM 8977 N N . GLY C 1 181 ? 79.119 -12.346 -27.498 1.00 58.56 181 GLY C N 1
ATOM 8978 C CA . GLY C 1 181 ? 77.872 -12.535 -26.787 1.00 60.40 181 GLY C CA 1
ATOM 8979 C C . GLY C 1 181 ? 76.962 -13.573 -27.411 1.00 51.47 181 GLY C C 1
ATOM 8980 O O . GLY C 1 181 ? 75.745 -13.436 -27.348 1.00 47.58 181 GLY C O 1
ATOM 8981 N N . LEU C 1 182 ? 77.559 -14.608 -28.004 1.00 55.69 182 LEU C N 1
ATOM 8982 C CA . LEU C 1 182 ? 76.823 -15.769 -28.512 1.00 55.04 182 LEU C CA 1
ATOM 8983 C C . LEU C 1 182 ? 76.352 -16.699 -27.389 1.00 56.74 182 LEU C C 1
ATOM 8984 O O . LEU C 1 182 ? 77.151 -17.189 -26.599 1.00 58.95 182 LEU C O 1
ATOM 8989 N N . HIS C 1 183 ? 75.050 -16.954 -27.336 1.00 60.68 183 HIS C N 1
ATOM 8990 C CA . HIS C 1 183 ? 74.473 -17.865 -26.352 1.00 60.05 183 HIS C CA 1
ATOM 8991 C C . HIS C 1 183 ? 73.380 -18.701 -27.020 1.00 61.52 183 HIS C C 1
ATOM 8992 O O . HIS C 1 183 ? 73.083 -18.495 -28.191 1.00 64.23 183 HIS C O 1
ATOM 8999 N N . PRO C 1 184 ? 72.789 -19.657 -26.286 1.00 62.46 184 PRO C N 1
ATOM 9000 C CA . PRO C 1 184 ? 71.709 -20.495 -26.828 1.00 64.19 184 PRO C CA 1
ATOM 9001 C C . PRO C 1 184 ? 70.483 -19.744 -27.358 1.00 63.46 184 PRO C C 1
ATOM 9002 O O . PRO C 1 184 ? 69.825 -20.233 -28.279 1.00 61.04 184 PRO C O 1
ATOM 9006 N N . ASP C 1 185 ? 70.169 -18.586 -26.789 1.00 66.19 185 ASP C N 1
ATOM 9007 C CA . ASP C 1 185 ? 68.986 -17.853 -27.229 1.00 63.85 185 ASP C CA 1
ATOM 9008 C C . ASP C 1 185 ? 69.162 -17.216 -28.614 1.00 64.98 185 ASP C C 1
ATOM 9009 O O . ASP C 1 185 ? 68.182 -17.037 -29.342 1.00 64.34 185 ASP C O 1
ATOM 9014 N N . ASN C 1 186 ? 70.403 -16.910 -28.991 1.00 57.84 186 ASN C N 1
ATOM 9015 C CA . ASN C 1 186 ? 70.666 -16.263 -30.277 1.00 57.28 186 ASN C CA 1
ATOM 9016 C C . ASN C 1 186 ? 71.529 -17.051 -31.261 1.00 60.17 186 ASN C C 1
ATOM 9017 O O . ASN C 1 186 ? 71.889 -16.535 -32.321 1.00 59.78 186 ASN C O 1
ATOM 9022 N N . ILE C 1 187 ? 71.868 -18.290 -30.927 1.00 61.99 187 ILE C N 1
ATOM 9023 C CA . ILE C 1 187 ? 72.805 -19.038 -31.766 1.00 59.41 187 ILE C CA 1
ATOM 9024 C C . ILE C 1 187 ? 72.186 -19.520 -33.080 1.00 58.55 187 ILE C C 1
ATOM 9025 O O . ILE C 1 187 ? 72.744 -19.279 -34.149 1.00 56.62 187 ILE C O 1
ATOM 9030 N N . GLU C 1 188 ? 71.035 -20.180 -33.013 1.00 57.34 188 GLU C N 1
ATOM 9031 C CA . GLU C 1 188 ? 70.403 -20.654 -34.243 1.00 60.44 188 GLU C CA 1
ATOM 9032 C C . GLU C 1 188 ? 70.061 -19.506 -35.191 1.00 56.10 188 GLU C C 1
ATOM 9033 O O . GLU C 1 188 ? 70.048 -19.686 -36.408 1.00 51.32 188 GLU C O 1
ATOM 9039 N N . ARG C 1 189 ? 69.818 -18.324 -34.631 1.00 56.62 189 ARG C N 1
ATOM 9040 C CA . ARG C 1 189 ? 69.505 -17.146 -35.439 1.00 56.79 189 ARG C CA 1
ATOM 9041 C C . ARG C 1 189 ? 70.739 -16.499 -36.055 1.00 54.00 189 ARG C C 1
ATOM 9042 O O . ARG C 1 189 ? 70.651 -15.838 -37.091 1.00 53.20 189 ARG C O 1
ATOM 9050 N N . VAL C 1 190 ? 71.884 -16.677 -35.409 1.00 54.86 190 VAL C N 1
ATOM 9051 C CA . VAL C 1 190 ? 73.136 -16.162 -35.947 1.00 53.28 190 VAL C CA 1
ATOM 9052 C C . VAL C 1 190 ? 73.594 -17.030 -37.113 1.00 50.65 190 VAL C C 1
ATOM 9053 O O . VAL C 1 190 ? 74.112 -16.536 -38.111 1.00 48.57 190 VAL C O 1
ATOM 9057 N N . LEU C 1 191 ? 73.376 -18.331 -36.967 1.00 52.26 191 LEU C N 1
ATOM 9058 C CA . LEU C 1 191 ? 73.784 -19.334 -37.942 1.00 53.01 191 LEU C CA 1
ATOM 9059 C C . LEU C 1 191 ? 72.815 -19.288 -39.111 1.00 55.78 191 LEU C C 1
ATOM 9060 O O . LEU C 1 191 ? 73.188 -19.530 -40.254 1.00 56.46 191 LEU C O 1
ATOM 9065 N N . TYR C 1 192 ? 71.561 -18.969 -38.795 1.00 54.26 192 TYR C N 1
ATOM 9066 C CA . TYR C 1 192 ? 70.470 -18.967 -39.756 1.00 51.44 192 TYR C CA 1
ATOM 9067 C C . TYR C 1 192 ? 70.518 -17.765 -40.691 1.00 50.69 192 TYR C C 1
ATOM 9068 O O . TYR C 1 192 ? 70.270 -17.903 -41.888 1.00 50.82 192 TYR C O 1
ATOM 9077 N N . GLN C 1 193 ? 70.856 -16.589 -40.167 1.00 54.27 193 GLN C N 1
ATOM 9078 C CA . GLN C 1 193 ? 70.873 -15.405 -41.026 1.00 50.60 193 GLN C CA 1
ATOM 9079 C C . GLN C 1 193 ? 72.240 -14.787 -41.329 1.00 47.92 193 GLN C C 1
ATOM 9080 O O . GLN C 1 193 ? 72.316 -13.697 -41.889 1.00 50.71 193 GLN C O 1
ATOM 9086 N N . CYS C 1 194 ? 73.315 -15.489 -40.987 1.00 51.73 194 CYS C N 1
ATOM 9087 C CA . CYS C 1 194 ? 74.650 -15.091 -41.435 1.00 53.01 194 CYS C CA 1
ATOM 9088 C C . CYS C 1 194 ? 75.077 -15.909 -42.649 1.00 58.18 194 CYS C C 1
ATOM 9089 O O . CYS C 1 194 ? 75.908 -16.812 -42.525 1.00 56.94 194 CYS C O 1
ATOM 9092 N N . VAL C 1 195 ? 74.489 -15.612 -43.810 1.00 54.33 195 VAL C N 1
ATOM 9093 C CA . VAL C 1 195 ? 74.936 -16.202 -45.070 1.00 54.32 195 VAL C CA 1
ATOM 9094 C C . VAL C 1 195 ? 75.322 -15.109 -46.062 1.00 52.97 195 VAL C C 1
ATOM 9095 O O . VAL C 1 195 ? 74.886 -13.962 -45.960 1.00 50.61 195 VAL C O 1
ATOM 9099 N N . SER C 1 196 ? 76.155 -15.477 -47.022 1.00 53.96 196 SER C N 1
ATOM 9100 C CA . SER C 1 196 ? 76.604 -14.546 -48.029 1.00 53.30 196 SER C CA 1
ATOM 9101 C C . SER C 1 196 ? 75.383 -14.085 -48.838 1.00 59.95 196 SER C C 1
ATOM 9102 O O . SER C 1 196 ? 74.367 -14.774 -48.881 1.00 55.60 196 SER C O 1
ATOM 9105 N N . SER C 1 197 ? 75.459 -12.921 -49.470 1.00 54.98 197 SER C N 1
ATOM 9106 C CA . SER C 1 197 ? 74.299 -12.444 -50.203 1.00 58.49 197 SER C CA 1
ATOM 9107 C C . SER C 1 197 ? 74.085 -13.346 -51.397 1.00 63.42 197 SER C C 1
ATOM 9108 O O . SER C 1 197 ? 72.980 -13.442 -51.919 1.00 64.02 197 SER C O 1
ATOM 9111 N N . ASN C 1 198 ? 75.147 -14.027 -51.815 1.00 63.92 198 ASN C N 1
ATOM 9112 C CA . ASN C 1 198 ? 75.030 -14.975 -52.913 1.00 58.41 198 ASN C CA 1
ATOM 9113 C C . ASN C 1 198 ? 74.739 -16.392 -52.432 1.00 57.94 198 ASN C C 1
ATOM 9114 O O . ASN C 1 198 ? 74.731 -17.334 -53.216 1.00 62.38 198 ASN C O 1
ATOM 9119 N N . GLY C 1 199 ? 74.502 -16.525 -51.132 1.00 62.48 199 GLY C N 1
ATOM 9120 C CA . GLY C 1 199 ? 74.067 -17.779 -50.534 1.00 60.71 199 GLY C CA 1
ATOM 9121 C C . GLY C 1 199 ? 75.084 -18.905 -50.526 1.00 59.03 199 GLY C C 1
ATOM 9122 O O . GLY C 1 199 ? 74.803 -20.005 -50.033 1.00 56.17 199 GLY C O 1
ATOM 9123 N N . LYS C 1 200 ? 76.269 -18.635 -51.063 1.00 57.55 200 LYS C N 1
ATOM 9124 C CA . LYS C 1 200 ? 77.288 -19.672 -51.174 1.00 61.90 200 LYS C CA 1
ATOM 9125 C C . LYS C 1 200 ? 78.145 -19.883 -49.915 1.00 57.24 200 LYS C C 1
ATOM 9126 O O . LYS C 1 200 ? 78.691 -20.968 -49.713 1.00 52.18 200 LYS C O 1
ATOM 9132 N N . ARG C 1 201 ? 78.236 -18.868 -49.059 1.00 56.21 201 ARG C N 1
ATOM 9133 C CA . ARG C 1 201 ? 79.136 -18.941 -47.913 1.00 54.52 201 ARG C CA 1
ATOM 9134 C C . ARG C 1 201 ? 78.479 -18.655 -46.563 1.00 51.97 201 ARG C C 1
ATOM 9135 O O . ARG C 1 201 ? 77.720 -17.698 -46.434 1.00 50.65 201 ARG C O 1
ATOM 9143 N N . SER C 1 202 ? 78.768 -19.483 -45.558 1.00 50.74 202 SER C N 1
ATOM 9144 C CA . SER C 1 202 ? 78.330 -19.172 -44.189 1.00 55.10 202 SER C CA 1
ATOM 9145 C C . SER C 1 202 ? 79.408 -19.342 -43.096 1.00 56.43 202 SER C C 1
ATOM 9146 O O . SER C 1 202 ? 80.596 -19.560 -43.383 1.00 55.63 202 SER C O 1
ATOM 9149 N N . LEU C 1 203 ? 78.993 -19.205 -41.839 1.00 58.10 203 LEU C N 1
ATOM 9150 C CA . LEU C 1 203 ? 79.934 -19.312 -40.721 1.00 50.55 203 LEU C CA 1
ATOM 9151 C C . LEU C 1 203 ? 80.407 -20.745 -40.574 1.00 54.52 203 LEU C C 1
ATOM 9152 O O . LEU C 1 203 ? 79.602 -21.679 -40.534 1.00 56.80 203 LEU C O 1
ATOM 9157 N N . ASP C 1 204 ? 81.726 -20.902 -40.501 1.00 55.52 204 ASP C N 1
ATOM 9158 C CA . ASP C 1 204 ? 82.357 -22.206 -40.397 1.00 49.95 204 ASP C CA 1
ATOM 9159 C C . ASP C 1 204 ? 82.312 -22.708 -38.968 1.00 53.18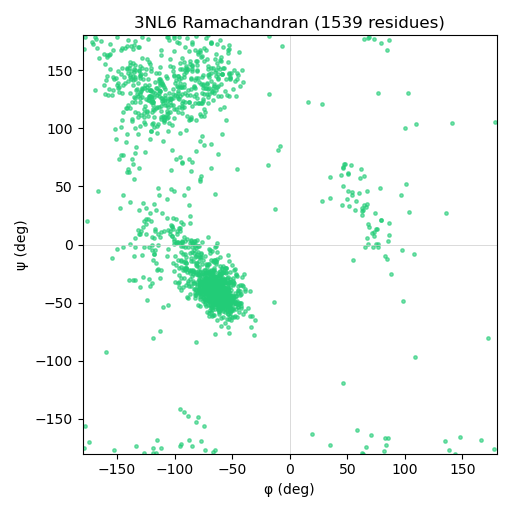 204 ASP C C 1
ATOM 9160 O O . ASP C 1 204 ? 82.655 -23.857 -38.698 1.00 54.73 204 ASP C O 1
ATOM 9165 N N . GLY C 1 205 ? 81.885 -21.846 -38.051 1.00 51.16 205 GLY C N 1
ATOM 9166 C CA . GLY C 1 205 ? 81.765 -22.244 -36.664 1.00 47.59 205 GLY C CA 1
ATOM 9167 C C . GLY C 1 205 ? 81.241 -21.176 -35.735 1.00 49.70 205 GLY C C 1
ATOM 9168 O O . GLY C 1 205 ? 81.148 -20.003 -36.094 1.00 53.46 205 GLY C O 1
ATOM 9169 N N . ILE C 1 206 ? 80.892 -21.588 -34.526 1.00 47.30 206 ILE C N 1
ATOM 9170 C CA . ILE C 1 206 ? 80.448 -20.651 -33.507 1.00 46.88 206 ILE C CA 1
ATOM 9171 C C . ILE C 1 206 ? 81.457 -20.575 -32.355 1.00 50.24 206 ILE C C 1
ATOM 9172 O O . ILE C 1 206 ? 82.011 -21.583 -31.923 1.00 50.82 206 ILE C O 1
ATOM 9177 N N . CYS C 1 207 ? 81.708 -19.369 -31.866 1.00 51.46 207 CYS C N 1
ATOM 9178 C CA . CYS C 1 207 ? 82.811 -19.152 -30.942 1.00 46.43 207 CYS C CA 1
ATOM 9179 C C . CYS C 1 207 ? 82.333 -18.596 -29.594 1.00 46.25 207 CYS C C 1
ATOM 9180 O O . CYS C 1 207 ? 81.628 -17.590 -29.560 1.00 46.44 207 CYS C O 1
ATOM 9183 N N . VAL C 1 208 ? 82.720 -19.254 -28.506 1.00 51.27 208 VAL C N 1
ATOM 9184 C CA . VAL C 1 208 ? 82.329 -18.821 -27.169 1.00 51.71 208 VAL C CA 1
ATOM 9185 C C . VAL C 1 208 ? 83.531 -18.776 -26.232 1.00 56.95 208 VAL C C 1
ATOM 9186 O O . VAL C 1 208 ? 84.616 -19.246 -26.575 1.00 58.76 208 VAL C O 1
ATOM 9190 N N . VAL C 1 209 ? 83.3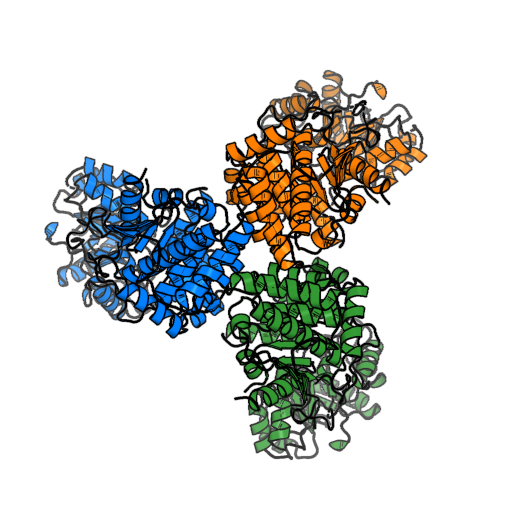30 -18.205 -25.049 1.00 56.21 209 VAL C N 1
ATOM 9191 C CA . VAL C 1 209 ? 84.394 -18.098 -24.058 1.00 49.92 209 VAL C CA 1
ATOM 9192 C C . VAL C 1 209 ? 83.822 -18.016 -22.646 1.00 56.34 209 VAL C C 1
ATOM 9193 O O . VAL C 1 209 ? 84.552 -18.134 -21.662 1.00 63.30 209 VAL C O 1
ATOM 9197 N N . SER C 1 210 ? 82.512 -17.813 -22.556 1.00 20.00 210 SER C N 1
ATOM 9198 C CA . SER C 1 210 ? 81.838 -17.716 -21.267 1.00 20.00 210 SER C CA 1
ATOM 9199 C C . SER C 1 210 ? 80.705 -18.731 -21.161 1.00 20.00 210 SER C C 1
ATOM 9200 O O . SER C 1 210 ? 80.591 -19.447 -20.166 1.00 20.00 210 SER C O 1
ATOM 9203 N N . ASP C 1 211 ? 79.870 -18.788 -22.193 1.00 64.63 211 ASP C N 1
ATOM 9204 C CA . ASP C 1 211 ? 78.746 -19.716 -22.218 1.00 65.12 211 ASP C CA 1
ATOM 9205 C C . ASP C 1 211 ? 79.140 -21.072 -21.641 1.00 63.66 211 ASP C C 1
ATOM 9206 O O . ASP C 1 211 ? 78.292 -21.820 -21.154 1.00 61.15 211 ASP C O 1
ATOM 9211 N N . ILE C 1 212 ? 80.431 -21.381 -21.700 1.00 63.34 212 ILE C N 1
ATOM 9212 C CA . ILE C 1 212 ? 80.941 -22.644 -21.182 1.00 65.08 212 ILE C CA 1
ATOM 9213 C C . ILE C 1 212 ? 81.992 -22.413 -20.100 1.00 63.70 212 ILE C C 1
ATOM 9214 O O . ILE C 1 212 ? 82.077 -23.169 -19.133 1.00 62.67 212 ILE C O 1
ATOM 9219 N N . ILE C 1 213 ? 82.789 -21.364 -20.272 1.00 64.38 213 ILE C N 1
ATOM 9220 C CA . ILE C 1 213 ? 83.836 -21.033 -19.313 1.00 67.34 213 ILE C CA 1
ATOM 9221 C C . ILE C 1 213 ? 83.244 -20.616 -17.971 1.00 67.49 213 ILE C C 1
ATOM 9222 O O . ILE C 1 213 ? 83.631 -21.136 -16.923 1.00 72.25 213 ILE C O 1
ATOM 9227 N N . ALA C 1 214 ? 82.305 -19.677 -18.009 1.00 64.77 214 ALA C N 1
ATOM 9228 C CA . ALA C 1 214 ? 81.659 -19.187 -16.793 1.00 65.44 214 ALA C CA 1
ATOM 9229 C C . ALA C 1 214 ? 80.510 -20.073 -16.313 1.00 67.83 214 ALA C C 1
ATOM 9230 O O . ALA C 1 214 ? 79.857 -19.755 -15.320 1.00 68.60 214 ALA C O 1
ATOM 9232 N N . SER C 1 215 ? 80.281 -21.187 -17.003 1.00 59.29 215 SER C N 1
ATOM 9233 C CA . SER C 1 215 ? 79.175 -22.080 -16.673 1.00 63.60 215 SER C CA 1
ATOM 9234 C C . SER C 1 215 ? 79.428 -22.952 -15.445 1.00 75.64 215 SER C C 1
ATOM 9235 O O . SER C 1 215 ? 80.547 -23.419 -15.220 1.00 78.87 215 SER C O 1
ATOM 9238 N N . LEU C 1 216 ? 78.378 -23.192 -14.664 1.00 76.34 216 LEU C N 1
ATOM 9239 C CA . LEU C 1 216 ? 78.476 -24.086 -13.515 1.00 74.48 216 LEU C CA 1
ATOM 9240 C C . LEU C 1 216 ? 78.567 -25.555 -13.940 1.00 81.41 216 LEU C C 1
ATOM 9241 O O . LEU C 1 216 ? 79.160 -26.374 -13.237 1.00 84.34 216 LEU C O 1
ATOM 9246 N N . ASP C 1 217 ? 77.987 -25.880 -15.095 1.00 79.07 217 ASP C N 1
ATOM 9247 C CA . ASP C 1 217 ? 78.003 -27.250 -15.625 1.00 81.76 217 ASP C CA 1
ATOM 9248 C C . ASP C 1 217 ? 78.360 -27.260 -17.122 1.00 81.35 217 ASP C C 1
ATOM 9249 O O . ASP C 1 217 ? 77.490 -27.402 -17.992 1.00 79.81 217 ASP C O 1
ATOM 9254 N N . ALA C 1 218 ? 79.650 -27.116 -17.412 1.00 75.01 218 ALA C N 1
ATOM 9255 C CA . ALA C 1 218 ? 80.121 -27.017 -18.790 1.00 71.07 218 ALA C CA 1
ATOM 9256 C C . ALA C 1 218 ? 79.862 -28.267 -19.649 1.00 71.82 218 ALA C C 1
ATOM 9257 O O . ALA C 1 218 ? 80.026 -28.229 -20.867 1.00 68.44 218 ALA C O 1
ATOM 9259 N N . ALA C 1 219 ? 79.478 -29.376 -19.026 1.00 74.08 219 ALA C N 1
ATOM 9260 C CA . ALA C 1 219 ? 79.124 -30.560 -19.795 1.00 70.64 219 ALA C CA 1
ATOM 9261 C C . ALA C 1 219 ? 77.824 -30.227 -20.477 1.00 74.67 219 ALA C C 1
ATOM 9262 O O . ALA C 1 219 ? 77.724 -30.236 -21.705 1.00 75.16 219 ALA C O 1
ATOM 9264 N N . LYS C 1 220 ? 76.832 -29.914 -19.650 1.00 75.71 220 LYS C N 1
ATOM 9265 C CA . LYS C 1 220 ? 75.509 -29.507 -20.105 1.00 70.95 220 LYS C CA 1
ATOM 9266 C C . LYS C 1 220 ? 75.602 -28.394 -21.149 1.00 71.27 220 LYS C C 1
ATOM 9267 O O . LYS C 1 220 ? 75.083 -28.528 -22.256 1.00 74.47 220 LYS C O 1
ATOM 9273 N N . SER C 1 221 ? 76.278 -27.302 -20.799 1.00 68.97 221 SER C N 1
ATOM 9274 C CA . SER C 1 221 ? 76.368 -26.137 -21.677 1.00 65.30 221 SER C CA 1
ATOM 9275 C C . SER C 1 221 ? 76.947 -26.436 -23.060 1.00 64.76 221 SER C C 1
ATOM 9276 O O . SER C 1 221 ? 76.475 -25.893 -24.058 1.00 68.94 221 SER C O 1
ATOM 9279 N N . THR C 1 222 ? 77.966 -27.287 -23.121 1.00 61.84 222 THR C N 1
ATOM 9280 C CA . THR C 1 222 ? 78.608 -27.617 -24.386 1.00 62.14 222 THR C CA 1
ATOM 9281 C C . THR C 1 222 ? 77.697 -28.535 -25.188 1.00 67.90 222 THR C C 1
ATOM 9282 O O . THR C 1 222 ? 77.582 -28.405 -26.411 1.00 64.45 222 THR C O 1
ATOM 9286 N N . LYS C 1 223 ? 77.043 -29.459 -24.491 1.00 70.96 223 LYS C N 1
ATOM 9287 C CA . LYS C 1 223 ? 76.119 -30.391 -25.132 1.00 71.29 223 LYS C CA 1
ATOM 9288 C C . LYS C 1 223 ? 74.913 -29.642 -25.697 1.00 67.66 223 LYS C C 1
ATOM 9289 O O . LYS C 1 223 ? 74.294 -30.082 -26.671 1.00 66.37 223 LYS C O 1
ATOM 9291 N N . ILE C 1 224 ? 74.589 -28.508 -25.082 1.00 65.50 224 ILE C N 1
ATOM 9292 C CA . ILE C 1 224 ? 73.479 -27.680 -25.539 1.00 63.93 224 ILE C CA 1
ATOM 9293 C C . ILE C 1 224 ? 73.846 -26.904 -26.788 1.00 57.78 224 ILE C C 1
ATOM 9294 O O . ILE C 1 224 ? 73.095 -26.902 -27.751 1.00 64.37 224 ILE C O 1
ATOM 9299 N N . LEU C 1 225 ? 74.996 -26.242 -26.771 1.00 59.08 225 LEU C N 1
ATOM 9300 C CA . LEU C 1 225 ? 75.483 -25.545 -27.953 1.00 58.47 225 LEU C CA 1
ATOM 9301 C C . LEU C 1 225 ? 75.770 -26.541 -29.064 1.00 62.59 225 LEU C C 1
ATOM 9302 O O . LEU C 1 225 ? 75.693 -26.206 -30.246 1.00 61.66 225 LEU C O 1
ATOM 9307 N N . ARG C 1 226 ? 76.105 -27.769 -28.692 1.00 60.62 226 ARG C N 1
ATOM 9308 C CA . ARG C 1 226 ? 76.309 -28.789 -29.703 1.00 60.08 226 ARG C CA 1
ATOM 9309 C C . ARG C 1 226 ? 75.004 -29.112 -30.426 1.00 64.25 226 ARG C C 1
ATOM 9310 O O . ARG C 1 226 ? 74.985 -29.212 -31.650 1.00 64.43 226 ARG C O 1
ATOM 9318 N N . GLY C 1 227 ? 73.914 -29.256 -29.673 1.00 65.51 227 GLY C N 1
ATOM 9319 C CA . GLY C 1 227 ? 72.591 -29.394 -30.263 1.00 56.71 227 GLY C CA 1
ATOM 9320 C C . GLY C 1 227 ? 72.342 -28.343 -31.336 1.00 61.43 227 GLY C C 1
ATOM 9321 O O . GLY C 1 227 ? 72.138 -28.667 -32.509 1.00 59.41 227 GLY C O 1
ATOM 9322 N N . LEU C 1 228 ? 72.382 -27.076 -30.931 1.00 57.32 228 LEU C N 1
ATOM 9323 C CA . LEU C 1 228 ? 72.175 -25.950 -31.839 1.00 52.56 228 LEU C CA 1
ATOM 9324 C C . LEU C 1 228 ? 73.113 -25.937 -33.041 1.00 54.21 228 LEU C C 1
ATOM 9325 O O . LEU C 1 228 ? 72.712 -25.606 -34.140 1.00 56.20 228 LEU C O 1
ATOM 9330 N N . ILE C 1 229 ? 74.375 -26.267 -32.837 1.00 59.57 229 ILE C N 1
ATOM 9331 C CA . ILE C 1 229 ? 75.346 -26.047 -33.896 1.00 60.38 229 ILE C CA 1
ATOM 9332 C C . ILE C 1 229 ? 75.194 -27.019 -35.062 1.00 62.13 229 ILE C C 1
ATOM 9333 O O . ILE C 1 229 ? 75.356 -26.635 -36.221 1.00 63.30 229 ILE C O 1
ATOM 9338 N N . ASP C 1 230 ? 74.868 -28.271 -34.762 1.00 60.85 230 ASP C N 1
ATOM 9339 C CA . ASP C 1 230 ? 74.849 -29.300 -35.796 1.00 63.22 230 ASP C CA 1
ATOM 9340 C C . ASP C 1 230 ? 73.433 -29.763 -36.146 1.00 62.24 230 ASP C C 1
ATOM 9341 O O . ASP C 1 230 ? 73.236 -30.771 -36.833 1.00 58.37 230 ASP C O 1
ATOM 9346 N N . LYS C 1 231 ? 72.456 -29.008 -35.654 1.00 67.29 231 LYS C N 1
ATOM 9347 C CA . LYS C 1 231 ? 71.089 -29.037 -36.168 1.00 61.56 231 LYS C CA 1
ATOM 9348 C C . LYS C 1 231 ? 71.101 -28.270 -37.486 1.00 63.44 231 LYS C C 1
ATOM 9349 O O . LYS C 1 231 ? 72.026 -27.503 -37.750 1.00 68.47 231 LYS C O 1
ATOM 9355 N N . THR C 1 232 ? 70.081 -28.455 -38.312 1.00 62.50 232 THR C N 1
ATOM 9356 C CA . THR C 1 232 ? 70.080 -27.858 -39.645 1.00 66.83 232 THR C CA 1
ATOM 9357 C C . THR C 1 232 ? 68.770 -27.088 -39.949 1.00 73.94 232 THR C C 1
ATOM 9358 O O . THR C 1 232 ? 68.524 -26.629 -41.075 1.00 68.57 232 THR C O 1
ATOM 9362 N N . ASP C 1 233 ? 67.947 -26.917 -38.923 1.00 71.33 233 ASP C N 1
ATOM 9363 C CA . ASP C 1 233 ? 66.570 -26.515 -39.137 1.00 70.34 233 ASP C CA 1
ATOM 9364 C C . ASP C 1 233 ? 66.062 -25.591 -38.030 1.00 65.92 233 ASP C C 1
ATOM 9365 O O . ASP C 1 233 ? 65.909 -26.003 -36.881 1.00 68.20 233 ASP C O 1
ATOM 9370 N N . TYR C 1 234 ? 65.784 -24.344 -38.393 1.00 62.39 234 TYR C N 1
ATOM 9371 C CA . TYR C 1 234 ? 65.341 -23.335 -37.435 1.00 61.86 234 TYR C CA 1
ATOM 9372 C C . TYR C 1 234 ? 63.848 -23.018 -37.583 1.00 60.78 234 TYR C C 1
ATOM 9373 O O . TYR C 1 234 ? 63.423 -22.408 -38.566 1.00 61.13 234 TYR C O 1
ATOM 9382 N N . LYS C 1 235 ? 63.057 -23.457 -36.607 1.00 58.12 235 LYS C N 1
ATOM 9383 C CA . LYS C 1 235 ? 61.649 -23.084 -36.527 1.00 58.90 235 LYS C CA 1
ATOM 9384 C C . LYS C 1 235 ? 61.460 -21.890 -35.590 1.00 63.46 235 LYS C C 1
ATOM 9385 O O . LYS C 1 235 ? 61.361 -22.055 -34.367 1.00 61.59 235 LYS C O 1
ATOM 9391 N N . PHE C 1 236 ? 61.405 -20.690 -36.166 1.00 59.09 236 PHE C N 1
ATOM 9392 C CA . PHE C 1 236 ? 61.262 -19.471 -35.376 1.00 58.31 236 PHE C CA 1
ATOM 9393 C C . PHE C 1 236 ? 59.808 -19.069 -35.149 1.00 60.44 236 PHE C C 1
ATOM 9394 O O . PHE C 1 236 ? 59.493 -18.314 -34.224 1.00 61.09 236 PHE C O 1
ATOM 9402 N N . VAL C 1 237 ? 58.922 -19.580 -35.991 1.00 57.39 237 VAL C N 1
ATOM 9403 C CA . VAL C 1 237 ? 57.510 -19.276 -35.848 1.00 57.95 237 VAL C CA 1
ATOM 9404 C C . VAL C 1 237 ? 56.665 -20.532 -36.094 1.00 59.03 237 VAL C C 1
ATOM 9405 O O . VAL C 1 237 ? 57.017 -21.379 -36.917 1.00 59.29 237 VAL C O 1
ATOM 9409 N N . ASN C 1 238 ? 55.569 -20.658 -35.351 1.00 60.24 238 ASN C N 1
ATOM 9410 C CA . ASN C 1 238 ? 54.694 -21.830 -35.432 1.00 63.15 238 ASN C CA 1
ATOM 9411 C C . ASN C 1 238 ? 53.787 -21.826 -36.664 1.00 61.04 238 ASN C C 1
ATOM 9412 O O . ASN C 1 238 ? 52.558 -21.850 -36.559 1.00 62.50 238 ASN C O 1
ATOM 9417 N N . ILE C 1 239 ? 54.410 -21.779 -37.832 1.00 57.65 239 ILE C N 1
ATOM 9418 C CA . ILE C 1 239 ? 53.696 -21.699 -39.087 1.00 56.58 239 ILE C CA 1
ATOM 9419 C C . ILE C 1 239 ? 54.629 -22.219 -40.158 1.00 58.11 239 ILE C C 1
ATOM 9420 O O . ILE C 1 239 ? 55.775 -21.775 -40.248 1.00 57.43 239 ILE C O 1
ATOM 9425 N N . GLY C 1 240 ? 54.148 -23.164 -40.960 1.00 52.49 240 GLY C N 1
ATOM 9426 C CA . GLY C 1 240 ? 54.938 -23.706 -42.046 1.00 49.23 240 GLY C CA 1
ATOM 9427 C C . GLY C 1 240 ? 55.625 -22.622 -42.857 1.00 54.30 240 GLY C C 1
ATOM 9428 O O . GLY C 1 240 ? 55.061 -21.552 -43.106 1.00 52.89 240 GLY C O 1
ATOM 9429 N N . LEU C 1 241 ? 56.850 -22.911 -43.277 1.00 51.63 241 LEU C N 1
ATOM 9430 C CA . LEU C 1 241 ? 57.657 -21.961 -44.028 1.00 59.25 241 LEU C CA 1
ATOM 9431 C C . LEU C 1 241 ? 57.954 -22.489 -45.419 1.00 62.86 241 LEU C C 1
ATOM 9432 O O . LEU C 1 241 ? 58.819 -21.961 -46.125 1.00 60.96 241 LEU C O 1
ATOM 9437 N N . SER C 1 242 ? 57.234 -23.538 -45.799 1.00 65.77 242 SER C N 1
ATOM 9438 C CA . SER C 1 242 ? 57.471 -24.212 -47.067 1.00 73.63 242 SER C CA 1
ATOM 9439 C C . SER C 1 242 ? 57.593 -23.234 -48.233 1.00 77.23 242 SER C C 1
ATOM 9440 O O . SER C 1 242 ? 56.878 -22.221 -48.307 1.00 68.61 242 SER C O 1
ATOM 9443 N N . THR C 1 243 ? 58.518 -23.543 -49.136 1.00 77.40 243 THR C N 1
ATOM 9444 C CA . THR C 1 243 ? 58.669 -22.766 -50.354 1.00 81.82 243 THR C CA 1
ATOM 9445 C C . THR C 1 243 ? 57.570 -23.131 -51.351 1.00 82.95 243 THR C C 1
ATOM 9446 O O . THR C 1 243 ? 57.407 -24.295 -51.732 1.00 75.43 243 THR C O 1
ATOM 9450 N N . LYS C 1 244 ? 56.805 -22.116 -51.739 1.00 85.18 244 LYS C N 1
ATOM 9451 C CA . LYS C 1 244 ? 55.702 -22.262 -52.677 1.00 84.25 244 LYS C CA 1
ATOM 9452 C C . LYS C 1 244 ? 56.044 -21.562 -53.984 1.00 85.68 244 LYS C C 1
ATOM 9453 O O . LYS C 1 244 ? 56.102 -20.332 -54.050 1.00 79.81 244 LYS C O 1
ATOM 9459 N N . ASN C 1 245 ? 56.276 -22.340 -55.028 1.00 85.65 245 ASN C N 1
ATOM 9460 C CA . ASN C 1 245 ? 56.524 -21.749 -56.329 1.00 84.94 245 ASN C CA 1
ATOM 9461 C C . ASN C 1 245 ? 55.225 -21.344 -57.016 1.00 81.39 245 ASN C C 1
ATOM 9462 O O . ASN C 1 245 ? 55.231 -20.524 -57.937 1.00 75.26 245 ASN C O 1
ATOM 9467 N N . SER C 1 246 ? 54.114 -21.914 -56.549 1.00 80.01 246 SER C N 1
ATOM 9468 C CA . SER C 1 246 ? 52.790 -21.616 -57.098 1.00 81.45 246 SER C CA 1
ATOM 9469 C C . SER C 1 246 ? 52.206 -20.344 -56.505 1.00 76.12 246 SER C C 1
ATOM 9470 O O . SER C 1 246 ? 52.247 -20.152 -55.293 1.00 75.54 246 SER C O 1
ATOM 9473 N N . LEU C 1 247 ? 51.649 -19.483 -57.353 1.00 75.93 247 LEU C N 1
ATOM 9474 C CA . LEU C 1 247 ? 50.858 -18.364 -56.860 1.00 71.18 247 LEU C CA 1
ATOM 9475 C C . LEU C 1 247 ? 49.911 -18.831 -55.751 1.00 71.44 247 LEU C C 1
ATOM 9476 O O . LEU C 1 247 ? 49.679 -20.032 -55.556 1.00 70.14 247 LEU C O 1
ATOM 9481 N N . THR C 1 248 ? 49.363 -17.861 -55.033 1.00 71.21 248 THR C N 1
ATOM 9482 C CA . THR C 1 248 ? 48.412 -18.131 -53.970 1.00 68.50 248 THR C CA 1
ATOM 9483 C C . THR C 1 248 ? 47.009 -18.197 -54.554 1.00 67.91 248 THR C C 1
ATOM 9484 O O . THR C 1 248 ? 46.542 -17.249 -55.185 1.00 67.39 248 THR C O 1
ATOM 9488 N N . THR C 1 249 ? 46.344 -19.325 -54.345 1.00 67.31 249 THR C N 1
ATOM 9489 C CA . THR C 1 249 ? 45.047 -19.561 -54.954 1.00 65.83 249 THR C CA 1
ATOM 9490 C C . THR C 1 249 ? 43.914 -18.856 -54.211 1.00 66.49 249 THR C C 1
ATOM 9491 O O . THR C 1 249 ? 44.075 -18.394 -53.078 1.00 63.37 249 THR C O 1
ATOM 9495 N N . THR C 1 250 ? 42.769 -18.779 -54.882 1.00 66.72 250 THR C N 1
ATOM 9496 C CA . THR C 1 250 ? 41.544 -18.247 -54.312 1.00 62.31 250 THR C CA 1
ATOM 9497 C C . THR C 1 250 ? 41.096 -19.012 -53.066 1.00 65.64 250 THR C C 1
ATOM 9498 O O . THR C 1 250 ? 40.658 -18.413 -52.088 1.00 65.75 250 THR C O 1
ATOM 9502 N N . ASP C 1 251 ? 41.205 -20.336 -53.104 1.00 64.49 251 ASP C N 1
ATOM 9503 C CA . ASP C 1 251 ? 40.793 -21.165 -51.979 1.00 64.36 251 ASP C CA 1
ATOM 9504 C C . ASP C 1 251 ? 41.742 -21.003 -50.793 1.00 65.70 251 ASP C C 1
ATOM 9505 O O . ASP C 1 251 ? 41.329 -21.059 -49.627 1.00 59.80 251 ASP C O 1
ATOM 9510 N N . GLU C 1 252 ? 43.024 -20.827 -51.100 1.00 65.18 252 GLU C N 1
ATOM 9511 C CA . GLU C 1 252 ? 44.023 -20.601 -50.067 1.00 64.48 252 GLU C CA 1
ATOM 9512 C C . GLU C 1 252 ? 43.700 -19.310 -49.317 1.00 61.83 252 GLU C C 1
ATOM 9513 O O . GLU C 1 252 ? 43.526 -19.327 -48.094 1.00 56.57 252 GLU C O 1
ATOM 9519 N N . ILE C 1 253 ? 43.578 -18.208 -50.060 1.00 56.78 253 ILE C N 1
ATOM 9520 C CA . ILE C 1 253 ? 43.208 -16.923 -49.474 1.00 51.56 253 ILE C CA 1
ATOM 9521 C C . ILE C 1 253 ? 41.937 -17.041 -48.666 1.00 51.18 253 ILE C C 1
ATOM 9522 O O . ILE C 1 253 ? 41.839 -16.536 -47.556 1.00 53.20 253 ILE C O 1
ATOM 9527 N N . GLN C 1 254 ? 40.960 -17.712 -49.251 1.00 57.37 254 GLN C N 1
ATOM 9528 C CA . GLN C 1 254 ? 39.667 -17.925 -48.633 1.00 55.81 254 GLN C CA 1
ATOM 9529 C C . GLN C 1 254 ? 39.832 -18.623 -47.296 1.00 55.94 254 GLN C C 1
ATOM 9530 O O . GLN C 1 254 ? 39.147 -18.303 -46.326 1.00 55.52 254 GLN C O 1
ATOM 9536 N N . SER C 1 255 ? 40.748 -19.582 -47.247 1.00 56.36 255 SER C N 1
ATOM 9537 C CA . SER C 1 255 ? 40.942 -20.369 -46.041 1.00 57.34 255 SER C CA 1
ATOM 9538 C C . SER C 1 255 ? 41.741 -19.601 -45.003 1.00 58.72 255 SER C C 1
ATOM 9539 O O . SER C 1 255 ? 41.440 -19.667 -43.807 1.00 58.11 255 SER C O 1
ATOM 9542 N N . ILE C 1 256 ? 42.767 -18.889 -45.463 1.00 56.78 256 ILE C N 1
ATOM 9543 C CA . ILE C 1 256 ? 43.527 -18.002 -44.598 1.00 52.85 256 ILE C CA 1
ATOM 9544 C C . ILE C 1 256 ? 42.555 -17.125 -43.827 1.00 54.99 256 ILE C C 1
ATOM 9545 O O . ILE C 1 256 ? 42.572 -17.100 -42.598 1.00 56.00 256 ILE C O 1
ATOM 9550 N N . ILE C 1 257 ? 41.703 -16.411 -44.562 1.00 53.23 257 ILE C N 1
ATOM 9551 C CA . ILE C 1 257 ? 40.743 -15.480 -43.965 1.00 53.82 257 ILE C CA 1
ATOM 9552 C C . ILE C 1 257 ? 39.807 -16.151 -42.961 1.00 54.83 257 ILE C C 1
ATOM 9553 O O . ILE C 1 257 ? 39.560 -15.618 -41.873 1.00 52.07 257 ILE C O 1
ATOM 9558 N N . SER C 1 258 ? 39.301 -17.323 -43.329 1.00 52.96 258 SER C N 1
ATOM 9559 C CA . SER C 1 258 ? 38.463 -18.116 -42.434 1.00 58.19 258 SER C CA 1
ATOM 9560 C C . SER C 1 258 ? 39.213 -18.534 -41.177 1.00 56.00 258 SER C C 1
ATOM 9561 O O . SER C 1 258 ? 38.681 -18.450 -40.071 1.00 57.24 258 SER C O 1
ATOM 9564 N N . ASN C 1 259 ? 40.443 -19.005 -41.356 1.00 56.44 259 ASN C N 1
ATOM 9565 C CA . ASN C 1 259 ? 41.306 -19.335 -40.223 1.00 57.11 259 ASN C CA 1
ATOM 9566 C C . ASN C 1 259 ? 41.376 -18.212 -39.182 1.00 55.86 259 ASN C C 1
ATOM 9567 O O . ASN C 1 259 ? 41.146 -18.442 -37.990 1.00 55.01 259 ASN C O 1
ATOM 9572 N N . THR C 1 260 ? 41.672 -16.996 -39.638 1.00 51.41 260 THR C N 1
ATOM 9573 C CA . THR C 1 260 ? 41.847 -15.875 -38.723 1.00 52.78 260 THR C CA 1
ATOM 9574 C C . THR C 1 260 ? 40.537 -15.397 -38.096 1.00 56.85 260 THR C C 1
ATOM 9575 O O . THR C 1 260 ? 40.520 -14.972 -36.940 1.00 53.56 260 THR C O 1
ATOM 9579 N N . LEU C 1 261 ? 39.441 -15.469 -38.849 1.00 58.65 261 LEU C N 1
ATOM 9580 C CA . LEU C 1 261 ? 38.133 -15.104 -38.302 1.00 62.29 261 LEU C CA 1
ATOM 9581 C C . LEU C 1 261 ? 37.746 -16.076 -37.198 1.00 62.23 261 LEU C C 1
ATOM 9582 O O . LEU C 1 261 ? 37.130 -15.701 -36.197 1.00 63.42 261 LEU C O 1
ATOM 9587 N N . LYS C 1 262 ? 38.124 -17.332 -37.401 1.00 61.62 262 LYS C N 1
ATOM 9588 C CA . LYS C 1 262 ? 37.773 -18.410 -36.494 1.00 65.15 262 LYS C CA 1
ATOM 9589 C C . LYS C 1 262 ? 38.716 -18.434 -35.301 1.00 60.21 262 LYS C C 1
ATOM 9590 O O . LYS C 1 262 ? 38.358 -18.936 -34.239 1.00 59.55 262 LYS C O 1
ATOM 9596 N N . ALA C 1 263 ? 39.913 -17.878 -35.480 1.00 61.29 263 ALA C N 1
ATOM 9597 C CA . ALA C 1 263 ? 40.904 -17.797 -34.394 1.00 65.88 263 ALA C CA 1
ATOM 9598 C C . ALA C 1 263 ? 40.747 -16.534 -33.541 1.00 61.49 263 ALA C C 1
ATOM 9599 O O . ALA C 1 263 ? 40.973 -16.564 -32.336 1.00 56.01 263 ALA C O 1
ATOM 9601 N N . ARG C 1 264 ? 40.327 -15.441 -34.178 1.00 66.28 264 ARG C N 1
ATOM 9602 C CA . ARG C 1 264 ? 40.310 -14.107 -33.564 1.00 63.42 264 ARG C CA 1
ATOM 9603 C C . ARG C 1 264 ? 41.623 -13.806 -32.853 1.00 59.83 264 ARG C C 1
ATOM 9604 O O . ARG C 1 264 ? 41.670 -13.742 -31.625 1.00 62.37 264 ARG C O 1
ATOM 9612 N N . PRO C 1 265 ? 42.699 -13.630 -33.632 1.00 58.19 265 PRO C N 1
ATOM 9613 C CA . PRO C 1 265 ? 44.040 -13.371 -33.107 1.00 54.86 265 PRO C CA 1
ATOM 9614 C C . PRO C 1 265 ? 44.141 -12.102 -32.266 1.00 56.75 265 PRO C C 1
ATOM 9615 O O . PRO C 1 265 ? 43.576 -11.060 -32.601 1.00 56.16 265 PRO C O 1
ATOM 9619 N N . LEU C 1 266 ? 44.872 -12.204 -31.163 1.00 60.12 266 LEU C N 1
ATOM 9620 C CA . LEU C 1 266 ? 45.299 -11.030 -30.422 1.00 52.78 266 LEU C CA 1
ATOM 9621 C C . LEU C 1 266 ? 46.492 -10.437 -31.166 1.00 54.25 266 LEU C C 1
ATOM 9622 O O . LEU C 1 266 ? 47.491 -11.125 -31.395 1.00 55.65 266 LEU C O 1
ATOM 9627 N N . VAL C 1 267 ? 46.374 -9.180 -31.583 1.00 52.84 267 VAL C N 1
ATOM 9628 C CA . VAL C 1 267 ? 47.452 -8.521 -32.304 1.00 48.46 267 VAL C CA 1
ATOM 9629 C C . VAL C 1 267 ? 47.939 -7.387 -31.445 1.00 52.10 267 VAL C C 1
ATOM 9630 O O . VAL C 1 267 ? 47.289 -6.349 -31.380 1.00 53.37 267 VAL C O 1
ATOM 9634 N N . GLN C 1 268 ? 49.072 -7.590 -30.775 1.00 51.66 268 GLN C N 1
ATOM 9635 C CA . GLN C 1 268 ? 49.656 -6.542 -29.961 1.00 47.26 268 GLN C CA 1
ATOM 9636 C C . GLN C 1 268 ? 50.304 -5.538 -30.894 1.00 49.07 268 GLN C C 1
ATOM 9637 O O . GLN C 1 268 ? 51.120 -5.903 -31.741 1.00 45.60 268 GLN C O 1
ATOM 9643 N N . HIS C 1 269 ? 49.907 -4.277 -30.735 1.00 52.36 269 HIS C N 1
ATOM 9644 C CA . HIS C 1 269 ? 50.406 -3.154 -31.518 1.00 49.40 269 HIS C CA 1
ATOM 9645 C C . HIS C 1 269 ? 51.389 -2.326 -30.697 1.00 51.57 269 HIS C C 1
ATOM 9646 O O . HIS C 1 269 ? 51.007 -1.704 -29.712 1.00 58.01 269 HIS C O 1
ATOM 9653 N N . ILE C 1 270 ? 52.652 -2.309 -31.085 1.00 51.93 270 ILE C N 1
ATOM 9654 C CA . ILE C 1 270 ? 53.570 -1.334 -30.520 1.00 56.87 270 ILE C CA 1
ATOM 9655 C C . ILE C 1 270 ? 53.858 -0.362 -31.648 1.00 58.54 270 ILE C C 1
ATOM 9656 O O . ILE C 1 270 ? 54.576 -0.689 -32.585 1.00 59.88 270 ILE C O 1
ATOM 9661 N N . THR C 1 271 ? 53.284 0.830 -31.580 1.00 61.64 271 THR C N 1
ATOM 9662 C CA . THR C 1 271 ? 53.266 1.671 -32.764 1.00 65.22 271 THR C CA 1
ATOM 9663 C C . THR C 1 271 ? 53.057 3.151 -32.459 1.00 62.90 271 THR C C 1
ATOM 9664 O O . THR C 1 271 ? 52.612 3.519 -31.373 1.00 64.90 271 THR C O 1
ATOM 9668 N N . ASN C 1 272 ? 53.373 3.985 -33.445 1.00 62.90 272 ASN C N 1
ATOM 9669 C CA . ASN C 1 272 ? 53.226 5.438 -33.355 1.00 67.79 272 ASN C CA 1
ATOM 9670 C C . ASN C 1 272 ? 51.799 5.896 -33.065 1.00 66.75 272 ASN C C 1
ATOM 9671 O O . ASN C 1 272 ? 50.831 5.277 -33.517 1.00 65.46 272 ASN C O 1
ATOM 9676 N N . LYS C 1 273 ? 51.679 6.999 -32.333 1.00 63.64 273 LYS C N 1
ATOM 9677 C CA . LYS C 1 273 ? 50.377 7.544 -31.957 1.00 67.23 273 LYS C CA 1
ATOM 9678 C C . LYS C 1 273 ? 49.364 7.623 -33.114 1.00 61.88 273 LYS C C 1
ATOM 9679 O O . LYS C 1 273 ? 48.233 7.155 -32.974 1.00 58.82 273 LYS C O 1
ATOM 9681 N N . VAL C 1 274 ? 49.761 8.204 -34.247 1.00 60.37 274 VAL C N 1
ATOM 9682 C CA . VAL C 1 274 ? 48.845 8.347 -35.386 1.00 54.34 274 VAL C CA 1
ATOM 9683 C C . VAL C 1 274 ? 48.168 7.032 -35.762 1.00 63.55 274 VAL C C 1
ATOM 9684 O O . VAL C 1 274 ? 46.962 6.991 -36.005 1.00 73.83 274 VAL C O 1
ATOM 9688 N N . HIS C 1 275 ? 48.945 5.957 -35.809 1.00 60.88 275 HIS C N 1
ATOM 9689 C CA . HIS C 1 275 ? 48.438 4.671 -36.257 1.00 58.37 275 HIS C CA 1
ATOM 9690 C C . HIS C 1 275 ? 47.663 3.909 -35.182 1.00 60.73 275 HIS C C 1
ATOM 9691 O O . HIS C 1 275 ? 47.234 2.790 -35.413 1.00 67.97 275 HIS C O 1
ATOM 9698 N N . GLN C 1 276 ? 47.470 4.507 -34.015 1.00 62.93 276 GLN C N 1
ATOM 9699 C CA . GLN C 1 276 ? 46.823 3.795 -32.913 1.00 62.54 276 GLN C CA 1
ATOM 9700 C C . GLN C 1 276 ? 45.374 3.391 -33.207 1.00 59.86 276 GLN C C 1
ATOM 9701 O O . GLN C 1 276 ? 45.061 2.204 -33.258 1.00 59.32 276 GLN C O 1
ATOM 9707 N N . ASN C 1 277 ? 44.484 4.367 -33.384 1.00 61.08 277 ASN C N 1
ATOM 9708 C CA . ASN C 1 277 ? 43.069 4.044 -33.543 1.00 59.18 277 ASN C CA 1
ATOM 9709 C C . ASN C 1 277 ? 42.778 3.419 -34.901 1.00 57.68 277 ASN C C 1
ATOM 9710 O O . ASN C 1 277 ? 42.007 2.463 -35.014 1.00 54.03 277 ASN C O 1
ATOM 9715 N N . PHE C 1 278 ? 43.397 3.974 -35.932 1.00 54.77 278 PHE C N 1
ATOM 9716 C CA . PHE C 1 278 ? 43.296 3.412 -37.261 1.00 54.94 278 PHE C CA 1
ATOM 9717 C C . PHE C 1 278 ? 43.635 1.925 -37.174 1.00 57.82 278 PHE C C 1
ATOM 9718 O O . PHE C 1 278 ? 42.773 1.071 -37.388 1.00 55.61 278 PHE C O 1
ATOM 9726 N N . GLY C 1 279 ? 44.880 1.623 -36.813 1.00 56.09 279 GLY C N 1
ATOM 9727 C CA . GLY C 1 279 ? 45.353 0.252 -36.751 1.00 50.75 279 GLY C CA 1
ATOM 9728 C C . GLY C 1 279 ? 44.485 -0.673 -35.920 1.00 52.08 279 GLY C C 1
ATOM 9729 O O . GLY C 1 279 ? 44.399 -1.869 -36.212 1.00 48.10 279 GLY C O 1
ATOM 9730 N N . ALA C 1 280 ? 43.853 -0.130 -34.881 1.00 52.21 280 ALA C N 1
ATOM 9731 C CA . ALA C 1 280 ? 43.020 -0.933 -33.984 1.00 50.00 280 ALA C CA 1
ATOM 9732 C C . ALA C 1 280 ? 41.693 -1.301 -34.640 1.00 55.62 280 ALA C C 1
ATOM 9733 O O . ALA C 1 280 ? 41.190 -2.411 -34.464 1.00 54.87 280 ALA C O 1
ATOM 9735 N N . ASN C 1 281 ? 41.124 -0.372 -35.397 1.00 54.33 281 ASN C N 1
ATOM 9736 C CA . ASN C 1 281 ? 39.870 -0.638 -36.086 1.00 51.53 281 ASN C CA 1
ATOM 9737 C C . ASN C 1 281 ? 40.048 -1.558 -37.295 1.00 53.75 281 ASN C C 1
ATOM 9738 O O . ASN C 1 281 ? 39.242 -2.460 -37.510 1.00 56.68 281 ASN C O 1
ATOM 9743 N N . VAL C 1 282 ? 41.104 -1.342 -38.075 1.00 49.55 282 VAL C N 1
ATOM 9744 C CA . VAL C 1 282 ? 41.451 -2.272 -39.138 1.00 44.88 282 VAL C CA 1
ATOM 9745 C C . VAL C 1 282 ? 41.568 -3.673 -38.559 1.00 51.51 282 VAL C C 1
ATOM 9746 O O . VAL C 1 282 ? 41.167 -4.659 -39.187 1.00 54.90 282 VAL C O 1
ATOM 9750 N N . THR C 1 283 ? 42.106 -3.751 -37.345 1.00 50.45 283 THR C N 1
ATOM 9751 C CA . THR C 1 283 ? 42.317 -5.025 -36.663 1.00 51.74 283 THR C CA 1
ATOM 9752 C C . THR C 1 283 ? 41.010 -5.746 -36.396 1.00 52.88 283 THR C C 1
ATOM 9753 O O . THR C 1 283 ? 40.852 -6.888 -36.812 1.00 54.88 283 THR C O 1
ATOM 9757 N N . LEU C 1 284 ? 40.068 -5.101 -35.712 1.00 54.16 284 LEU C N 1
ATOM 9758 C CA . LEU C 1 284 ? 38.817 -5.795 -35.417 1.00 57.32 284 LEU C CA 1
ATOM 9759 C C . LEU C 1 284 ? 37.771 -5.691 -36.529 1.00 58.88 284 LEU C C 1
ATOM 9760 O O . LEU C 1 284 ? 36.745 -6.379 -36.497 1.00 63.48 284 LEU C O 1
ATOM 9765 N N . ALA C 1 285 ? 38.052 -4.873 -37.537 1.00 54.48 285 ALA C N 1
ATOM 9766 C CA . ALA C 1 285 ? 37.314 -4.987 -38.788 1.00 53.95 285 ALA C CA 1
ATOM 9767 C C . ALA C 1 285 ? 37.696 -6.316 -39.403 1.00 54.49 285 ALA C C 1
ATOM 9768 O O . ALA C 1 285 ? 36.950 -6.885 -40.191 1.00 54.51 285 ALA C O 1
ATOM 9770 N N . LEU C 1 286 ? 38.873 -6.812 -39.042 1.00 54.24 286 LEU C N 1
ATOM 9771 C CA . LEU C 1 286 ? 39.320 -8.101 -39.547 1.00 56.42 286 LEU C CA 1
ATOM 9772 C C . LEU C 1 286 ? 38.974 -9.231 -38.586 1.00 56.80 286 LEU C C 1
ATOM 9773 O O . LEU C 1 286 ? 39.558 -10.310 -38.654 1.00 59.75 286 LEU C O 1
ATOM 9778 N N . GLY C 1 287 ? 38.023 -8.981 -37.691 1.00 54.23 287 GLY C N 1
ATOM 9779 C CA . GLY C 1 287 ? 37.530 -10.018 -36.801 1.00 59.14 287 GLY C CA 1
ATOM 9780 C C . GLY C 1 287 ? 38.527 -10.519 -35.763 1.00 63.54 287 GLY C C 1
ATOM 9781 O O . GLY C 1 287 ? 38.244 -11.472 -35.042 1.00 66.07 287 GLY C O 1
ATOM 9782 N N . SER C 1 288 ? 39.700 -9.897 -35.694 1.00 60.16 288 SER C N 1
ATOM 9783 C CA . SER C 1 288 ? 40.631 -10.167 -34.601 1.00 63.38 288 SER C CA 1
ATOM 9784 C C . SER C 1 288 ? 40.532 -9.065 -33.555 1.00 60.24 288 SER C C 1
ATOM 9785 O O . SER C 1 288 ? 39.735 -8.137 -33.710 1.00 60.98 288 SER C O 1
ATOM 9788 N N . SER C 1 289 ? 41.315 -9.178 -32.486 1.00 57.38 289 SER C N 1
ATOM 9789 C CA . SER C 1 289 ? 41.190 -8.260 -31.350 1.00 60.02 289 SER C CA 1
ATOM 9790 C C . SER C 1 289 ? 42.536 -7.682 -30.941 1.00 55.62 289 SER C C 1
ATOM 9791 O O . SER C 1 289 ? 43.477 -8.423 -30.669 1.00 58.75 289 SER C O 1
ATOM 9794 N N . PRO C 1 290 ? 42.626 -6.352 -30.886 1.00 50.00 290 PRO C N 1
ATOM 9795 C CA . PRO C 1 290 ? 43.907 -5.665 -30.749 1.00 53.76 290 PRO C CA 1
ATOM 9796 C C . PRO C 1 290 ? 44.213 -5.177 -29.332 1.00 53.73 290 PRO C C 1
ATOM 9797 O O . PRO C 1 290 ? 43.285 -4.846 -28.588 1.00 52.51 290 PRO C O 1
ATOM 9801 N N . ILE C 1 291 ? 45.503 -5.138 -28.982 1.00 54.65 291 ILE C N 1
ATOM 9802 C CA . ILE C 1 291 ? 45.991 -4.543 -27.735 1.00 51.42 291 ILE C CA 1
ATOM 9803 C C . ILE C 1 291 ? 47.117 -3.603 -28.075 1.00 53.62 291 ILE C C 1
ATOM 9804 O O . ILE C 1 291 ? 48.033 -3.987 -28.793 1.00 55.80 291 ILE C O 1
ATOM 9809 N N . MET C 1 292 ? 47.077 -2.384 -27.552 1.00 53.14 292 MET C N 1
ATOM 9810 C CA . MET C 1 292 ? 48.157 -1.441 -27.824 1.00 59.61 292 MET C CA 1
ATOM 9811 C C . MET C 1 292 ? 49.174 -1.296 -26.680 1.00 60.90 292 MET C C 1
ATOM 9812 O O . MET C 1 292 ? 49.874 -0.288 -26.603 1.00 65.03 292 MET C O 1
ATOM 9817 N N . SER C 1 293 ? 49.269 -2.307 -25.817 1.00 56.04 293 SER C N 1
ATOM 9818 C CA . SER C 1 293 ? 50.162 -2.265 -24.638 1.00 67.18 293 SER C CA 1
ATOM 9819 C C . SER C 1 293 ? 51.684 -2.138 -24.880 1.00 61.72 293 SER C C 1
ATOM 9820 O O . SER C 1 293 ? 52.281 -2.936 -25.607 1.00 58.57 293 SER C O 1
ATOM 9823 N N . GLU C 1 294 ? 52.309 -1.156 -24.233 1.00 64.33 294 GLU C N 1
ATOM 9824 C CA . GLU C 1 294 ? 53.772 -1.037 -24.254 1.00 66.33 294 GLU C CA 1
ATOM 9825 C C . GLU C 1 294 ? 54.406 -1.272 -22.874 1.00 64.40 294 GLU C C 1
ATOM 9826 O O . GLU C 1 294 ? 55.331 -0.567 -22.474 1.00 64.02 294 GLU C O 1
ATOM 9832 N N . ILE C 1 295 ? 53.920 -2.282 -22.162 1.00 62.45 295 ILE C N 1
ATOM 9833 C CA . ILE C 1 295 ? 54.367 -2.541 -20.799 1.00 63.86 295 ILE C CA 1
ATOM 9834 C C . ILE C 1 295 ? 55.274 -3.771 -20.696 1.00 62.32 295 ILE C C 1
ATOM 9835 O O . ILE C 1 295 ? 54.862 -4.881 -21.023 1.00 60.18 295 ILE C O 1
ATOM 9840 N N . GLN C 1 296 ? 56.503 -3.583 -20.225 1.00 63.45 296 GLN C N 1
ATOM 9841 C CA . GLN C 1 296 ? 57.437 -4.704 -20.104 1.00 57.40 296 GLN C CA 1
ATOM 9842 C C . GLN C 1 296 ? 56.918 -5.858 -19.249 1.00 58.93 296 GLN C C 1
ATOM 9843 O O . GLN C 1 296 ? 57.090 -7.027 -19.599 1.00 57.78 296 GLN C O 1
ATOM 9849 N N . SER C 1 297 ? 56.283 -5.534 -18.129 1.00 56.11 297 SER C N 1
ATOM 9850 C CA . SER C 1 297 ? 55.722 -6.560 -17.252 1.00 55.74 297 SER C CA 1
ATOM 9851 C C . SER C 1 297 ? 54.687 -7.468 -17.928 1.00 59.98 297 SER C C 1
ATOM 9852 O O . SER C 1 297 ? 54.414 -8.577 -17.460 1.00 58.55 297 SER C O 1
ATOM 9855 N N . GLU C 1 298 ? 54.120 -7.010 -19.038 1.00 61.93 298 GLU C N 1
ATOM 9856 C CA . GLU C 1 298 ? 53.037 -7.749 -19.679 1.00 60.16 298 GLU C CA 1
ATOM 9857 C C . GLU C 1 298 ? 53.459 -8.642 -20.837 1.00 55.33 298 GLU C C 1
ATOM 9858 O O . GLU C 1 298 ? 52.855 -9.688 -21.055 1.00 62.00 298 GLU C O 1
ATOM 9864 N N . VAL C 1 299 ? 54.472 -8.229 -21.588 1.00 50.14 299 VAL C N 1
ATOM 9865 C CA . VAL C 1 299 ? 54.783 -8.896 -22.851 1.00 56.11 299 VAL C CA 1
ATOM 9866 C C . VAL C 1 299 ? 54.718 -10.417 -22.758 1.00 61.70 299 VAL C C 1
ATOM 9867 O O . VAL C 1 299 ? 54.334 -11.086 -23.719 1.00 60.13 299 VAL C O 1
ATOM 9871 N N . ASN C 1 300 ? 55.102 -10.965 -21.610 1.00 58.03 300 ASN C N 1
ATOM 9872 C CA . ASN C 1 300 ? 55.175 -12.413 -21.463 1.00 62.66 300 ASN C CA 1
ATOM 9873 C C . ASN C 1 300 ? 53.818 -13.104 -21.429 1.00 60.39 300 ASN C C 1
ATOM 9874 O O . ASN C 1 300 ? 53.592 -14.063 -22.161 1.00 59.02 300 ASN C O 1
ATOM 9879 N N . ASP C 1 301 ? 52.926 -12.632 -20.565 1.00 62.02 301 ASP C N 1
ATOM 9880 C CA . ASP C 1 301 ? 51.607 -13.243 -20.452 1.00 63.36 301 ASP C CA 1
ATOM 9881 C C . ASP C 1 301 ? 50.744 -12.896 -21.661 1.00 65.33 301 ASP C C 1
ATOM 9882 O O . ASP C 1 301 ? 49.733 -13.547 -21.933 1.00 64.10 301 ASP C O 1
ATOM 9887 N N . LEU C 1 302 ? 51.176 -11.875 -22.392 1.00 63.55 302 LEU C N 1
ATOM 9888 C CA . LEU C 1 302 ? 50.506 -11.435 -23.604 1.00 60.35 302 LEU C CA 1
ATOM 9889 C C . LEU C 1 302 ? 50.860 -12.368 -24.752 1.00 60.96 302 LEU C C 1
ATOM 9890 O O . LEU C 1 302 ? 50.013 -12.701 -25.575 1.00 62.84 302 LEU C O 1
ATOM 9895 N N . ALA C 1 303 ? 52.122 -12.783 -24.808 1.00 58.53 303 ALA C N 1
ATOM 9896 C CA . ALA C 1 303 ? 52.600 -13.628 -25.893 1.00 55.50 303 ALA C CA 1
ATOM 9897 C C . ALA C 1 303 ? 52.201 -15.069 -25.663 1.00 57.65 303 ALA C C 1
ATOM 9898 O O . ALA C 1 303 ? 52.413 -15.922 -26.520 1.00 66.09 303 ALA C O 1
ATOM 9900 N N . ALA C 1 304 ? 51.622 -15.338 -24.500 1.00 59.38 304 ALA C N 1
ATOM 9901 C CA . ALA C 1 304 ? 51.233 -16.697 -24.140 1.00 63.74 304 ALA C CA 1
ATOM 9902 C C . ALA C 1 304 ? 49.802 -16.943 -24.572 1.00 63.04 304 ALA C C 1
ATOM 9903 O O . ALA C 1 304 ? 49.366 -18.087 -24.714 1.00 61.35 304 ALA C O 1
ATOM 9905 N N . ILE C 1 305 ? 49.074 -15.851 -24.772 1.00 64.15 305 ILE C N 1
ATOM 9906 C CA . ILE C 1 305 ? 47.702 -15.920 -25.255 1.00 64.25 305 ILE C CA 1
ATOM 9907 C C . ILE C 1 305 ? 47.662 -16.611 -26.621 1.00 64.70 305 ILE C C 1
ATOM 9908 O O . ILE C 1 305 ? 48.401 -16.241 -27.534 1.00 65.80 305 ILE C O 1
ATOM 9913 N N . PRO C 1 306 ? 46.806 -17.639 -26.739 1.00 63.77 306 PRO C N 1
ATOM 9914 C CA . PRO C 1 306 ? 46.763 -18.684 -27.769 1.00 66.33 306 PRO C CA 1
ATOM 9915 C C . PRO C 1 306 ? 47.156 -18.292 -29.205 1.00 72.71 306 PRO C C 1
ATOM 9916 O O . PRO C 1 306 ? 47.827 -19.107 -29.856 1.00 75.49 306 PRO C O 1
ATOM 9920 N N . HIS C 1 307 ? 46.755 -17.117 -29.695 1.00 60.23 307 HIS C N 1
ATOM 9921 C CA . HIS C 1 307 ? 47.131 -16.718 -31.058 1.00 61.06 307 HIS C CA 1
ATOM 9922 C C . HIS C 1 307 ? 47.857 -15.367 -31.171 1.00 62.69 307 HIS C C 1
ATOM 9923 O O . HIS C 1 307 ? 47.748 -14.674 -32.186 1.00 55.10 307 HIS C O 1
ATOM 9930 N N . ALA C 1 308 ? 48.623 -15.014 -30.141 1.00 64.97 308 ALA C N 1
ATOM 9931 C CA . ALA C 1 308 ? 49.285 -13.710 -30.083 1.00 60.31 308 ALA C CA 1
ATOM 9932 C C . ALA C 1 308 ? 50.114 -13.415 -31.331 1.00 56.72 308 ALA C C 1
ATOM 9933 O O . ALA C 1 308 ? 50.668 -14.326 -31.951 1.00 54.65 308 ALA C O 1
ATOM 9935 N N . THR C 1 309 ? 50.186 -12.133 -31.683 1.00 51.03 309 THR C N 1
ATOM 9936 C CA . THR C 1 309 ? 50.936 -11.667 -32.838 1.00 46.53 309 THR C CA 1
ATOM 9937 C C . THR C 1 309 ? 51.493 -10.289 -32.528 1.00 51.13 309 THR C C 1
ATOM 9938 O O . THR C 1 309 ? 50.856 -9.510 -31.817 1.00 54.86 309 THR C O 1
ATOM 9942 N N . LEU C 1 310 ? 52.669 -9.970 -33.059 1.00 49.45 310 LEU C N 1
ATOM 9943 C CA . LEU C 1 310 ? 53.298 -8.690 -32.739 1.00 46.86 310 LEU C CA 1
ATOM 9944 C C . LEU C 1 310 ? 53.445 -7.776 -33.949 1.00 47.37 310 LEU C C 1
ATOM 9945 O O . LEU C 1 310 ? 54.148 -8.097 -34.904 1.00 46.83 310 LEU C O 1
ATOM 9950 N N . LEU C 1 311 ? 52.781 -6.630 -33.900 1.00 46.78 311 LEU C N 1
ATOM 9951 C CA . LEU C 1 311 ? 52.963 -5.611 -34.921 1.00 47.04 311 LEU C CA 1
ATOM 9952 C C . LEU C 1 311 ? 53.848 -4.548 -34.308 1.00 50.43 311 LEU C C 1
ATOM 9953 O O . LEU C 1 311 ? 53.490 -3.939 -33.299 1.00 50.62 311 LEU C O 1
ATOM 9958 N N . LEU C 1 312 ? 55.001 -4.315 -34.913 1.00 49.32 312 LEU C N 1
ATOM 9959 C CA . LEU C 1 312 ? 55.976 -3.437 -34.299 1.00 47.10 312 LEU C CA 1
ATOM 9960 C C . LEU C 1 312 ? 56.367 -2.291 -35.214 1.00 49.30 312 LEU C C 1
ATOM 9961 O O . LEU C 1 312 ? 56.983 -2.492 -36.260 1.00 48.60 312 LEU C O 1
ATOM 9966 N N . ASN C 1 313 ? 56.005 -1.082 -34.804 1.00 54.13 313 ASN C N 1
ATOM 9967 C CA . ASN C 1 313 ? 56.354 0.118 -35.550 1.00 58.25 313 ASN C CA 1
ATOM 9968 C C . ASN C 1 313 ? 57.439 0.975 -34.903 1.00 67.39 313 ASN C C 1
ATOM 9969 O O . ASN C 1 313 ? 57.532 1.106 -33.680 1.00 73.24 313 ASN C O 1
ATOM 9974 N N . THR C 1 314 ? 58.256 1.563 -35.756 1.00 66.76 314 THR C N 1
ATOM 9975 C CA . THR C 1 314 ? 59.437 2.275 -35.331 1.00 6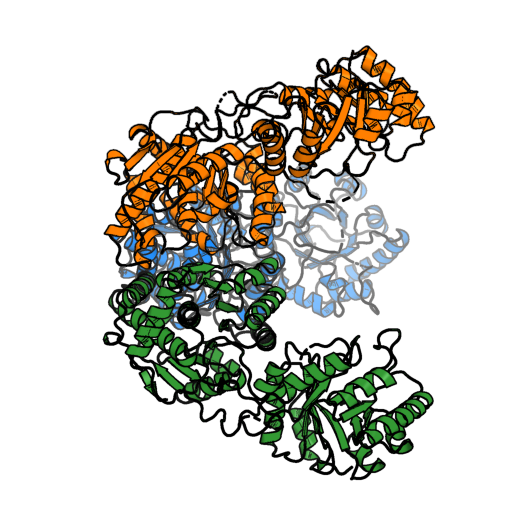8.03 314 THR C CA 1
ATOM 9976 C C . THR C 1 314 ? 59.140 3.754 -35.107 1.00 82.11 314 THR C C 1
ATOM 9977 O O . THR C 1 314 ? 58.163 4.288 -35.646 1.00 80.09 314 THR C O 1
ATOM 9981 N N . GLY C 1 315 ? 59.975 4.403 -34.294 1.00 86.28 315 GLY C N 1
ATOM 9982 C CA . GLY C 1 315 ? 59.822 5.817 -33.998 1.00 84.91 315 GLY C CA 1
ATOM 9983 C C . GLY C 1 315 ? 58.708 6.070 -33.001 1.00 90.21 315 GLY C C 1
ATOM 9984 O O . GLY C 1 315 ? 58.467 7.219 -32.616 1.00 89.96 315 GLY C O 1
ATOM 9985 N N . SER C 1 316 ? 58.026 4.995 -32.596 1.00 86.06 316 SER C N 1
ATOM 9986 C CA . SER C 1 316 ? 57.018 5.066 -31.539 1.00 86.79 316 SER C CA 1
ATOM 9987 C C . SER C 1 316 ? 57.689 5.543 -30.257 1.00 89.41 316 SER C C 1
ATOM 9988 O O . SER C 1 316 ? 58.909 5.455 -30.120 1.00 91.88 316 SER C O 1
ATOM 9991 N N . VAL C 1 317 ? 56.907 6.080 -29.330 1.00 89.46 317 VAL C N 1
ATOM 9992 C CA . VAL C 1 317 ? 57.473 6.520 -28.061 1.00 99.70 317 VAL C CA 1
ATOM 9993 C C . VAL C 1 317 ? 57.632 5.332 -27.112 1.00 96.71 317 VAL C C 1
ATOM 9994 O O . VAL C 1 317 ? 56.802 5.099 -26.231 1.00 98.66 317 VAL C O 1
ATOM 9998 N N . ALA C 1 318 ? 58.703 4.575 -27.313 1.00 92.00 318 ALA C N 1
ATOM 9999 C CA . ALA C 1 318 ? 58.932 3.363 -26.543 1.00 82.40 318 ALA C CA 1
ATOM 10000 C C . ALA C 1 318 ? 60.415 3.145 -26.385 1.00 75.96 318 ALA C C 1
ATOM 10001 O O . ALA C 1 318 ? 61.166 3.207 -27.362 1.00 72.59 318 ALA C O 1
ATOM 10003 N N . PRO C 1 319 ? 60.837 2.890 -25.145 1.00 69.85 319 PRO C N 1
ATOM 10004 C CA . PRO C 1 319 ? 62.236 2.663 -24.789 1.00 65.15 319 PRO C CA 1
ATOM 10005 C C . PRO C 1 319 ? 62.714 1.382 -25.445 1.00 66.42 319 PRO C C 1
ATOM 10006 O O . PRO C 1 319 ? 62.017 0.367 -25.330 1.00 65.75 319 PRO C O 1
ATOM 10010 N N . PRO C 1 320 ? 63.872 1.425 -26.130 1.00 65.31 320 PRO C N 1
ATOM 10011 C CA . PRO C 1 320 ? 64.478 0.265 -26.796 1.00 64.04 320 PRO C CA 1
ATOM 10012 C C . PRO C 1 320 ? 64.538 -0.969 -25.901 1.00 60.50 320 PRO C C 1
ATOM 10013 O O . PRO C 1 320 ? 64.631 -2.088 -26.405 1.00 58.13 320 PRO C O 1
ATOM 10017 N N . GLU C 1 321 ? 64.484 -0.759 -24.591 1.00 59.97 321 GLU C N 1
ATOM 10018 C CA . GLU C 1 321 ? 64.545 -1.856 -23.641 1.00 56.54 321 GLU C CA 1
ATOM 10019 C C . GLU C 1 321 ? 63.299 -2.711 -23.681 1.00 55.15 321 GLU C C 1
ATOM 10020 O O . GLU C 1 321 ? 63.388 -3.928 -23.570 1.00 52.85 321 GLU C O 1
ATOM 10026 N N . MET C 1 322 ? 62.137 -2.077 -23.839 1.00 61.93 322 MET C N 1
ATOM 10027 C CA . MET C 1 322 ? 60.869 -2.813 -23.907 1.00 59.67 322 MET C CA 1
ATOM 10028 C C . MET C 1 322 ? 60.670 -3.438 -25.292 1.00 57.01 322 MET C C 1
ATOM 10029 O O . MET C 1 322 ? 60.155 -4.551 -25.408 1.00 55.65 322 MET C O 1
ATOM 10034 N N . LEU C 1 323 ? 61.089 -2.725 -26.336 1.00 55.52 323 LEU C N 1
ATOM 10035 C CA . LEU C 1 323 ? 61.090 -3.285 -27.680 1.00 48.74 323 LEU C CA 1
ATOM 10036 C C . LEU C 1 323 ? 61.881 -4.594 -27.695 1.00 51.58 323 LEU C C 1
ATOM 10037 O O . LEU C 1 323 ? 61.417 -5.595 -28.237 1.00 50.30 323 LEU C O 1
ATOM 10042 N N . LYS C 1 324 ? 63.064 -4.595 -27.081 1.00 50.62 324 LYS C N 1
ATOM 10043 C CA . LYS C 1 324 ? 63.883 -5.803 -27.024 1.00 49.13 324 LYS C CA 1
ATOM 10044 C C . LYS C 1 324 ? 63.169 -6.930 -26.274 1.00 52.57 324 LYS C C 1
ATOM 10045 O O . LYS C 1 324 ? 63.110 -8.063 -26.754 1.00 53.87 324 LYS C O 1
ATOM 10051 N N . ALA C 1 325 ? 62.615 -6.615 -25.109 1.00 46.05 325 ALA C N 1
ATOM 10052 C CA . ALA C 1 325 ? 61.863 -7.596 -24.332 1.00 43.13 325 ALA C CA 1
ATOM 10053 C C . ALA C 1 325 ? 60.700 -8.212 -25.123 1.00 49.54 325 ALA C C 1
ATOM 10054 O O . ALA C 1 325 ? 60.421 -9.410 -25.012 1.00 45.96 325 ALA C O 1
ATOM 10056 N N . ALA C 1 326 ? 60.018 -7.383 -25.908 1.00 48.53 326 ALA C N 1
ATOM 10057 C CA . ALA C 1 326 ? 58.859 -7.830 -26.671 1.00 44.51 326 ALA C CA 1
ATOM 10058 C C . ALA C 1 326 ? 59.295 -8.777 -27.775 1.00 41.87 326 ALA C C 1
ATOM 10059 O O . ALA C 1 326 ? 58.836 -9.911 -27.843 1.00 45.17 326 ALA C O 1
ATOM 10061 N N . ILE C 1 327 ? 60.199 -8.319 -28.629 1.00 42.75 327 ILE C N 1
ATOM 10062 C CA . ILE C 1 327 ? 60.738 -9.176 -29.678 1.00 46.40 327 ILE C CA 1
ATOM 10063 C C . ILE C 1 327 ? 61.128 -10.551 -29.131 1.00 43.66 327 ILE C C 1
ATOM 10064 O O . ILE C 1 327 ? 60.768 -11.580 -29.691 1.00 44.70 327 ILE C O 1
ATOM 10069 N N . ARG C 1 328 ? 61.863 -10.556 -28.026 1.00 48.41 328 ARG C N 1
ATOM 10070 C CA . ARG C 1 328 ? 62.301 -11.790 -27.394 1.00 45.92 328 ARG C CA 1
ATOM 10071 C C . ARG C 1 328 ? 61.103 -12.579 -26.875 1.00 48.93 328 ARG C C 1
ATOM 10072 O O . ARG C 1 328 ? 61.034 -13.795 -27.049 1.00 52.01 328 ARG C O 1
ATOM 10080 N N . ALA C 1 329 ? 60.161 -11.893 -26.235 1.00 44.86 329 ALA C N 1
ATOM 10081 C CA . ALA C 1 329 ? 58.987 -12.561 -25.671 1.00 46.42 329 ALA C CA 1
ATOM 10082 C C . ALA C 1 329 ? 58.262 -13.406 -26.707 1.00 51.89 329 ALA C C 1
ATOM 10083 O O . ALA C 1 329 ? 57.876 -14.540 -26.429 1.00 54.51 329 ALA C O 1
ATOM 10085 N N . TYR C 1 330 ? 58.075 -12.853 -27.902 1.00 51.70 330 TYR C N 1
ATOM 10086 C CA . TYR C 1 330 ? 57.361 -13.570 -28.958 1.00 51.15 330 TYR C CA 1
ATOM 10087 C C . TYR C 1 330 ? 58.222 -14.660 -29.583 1.00 53.02 330 TYR C C 1
ATOM 10088 O O . TYR C 1 330 ? 57.740 -15.766 -29.807 1.00 57.44 330 TYR C O 1
ATOM 10097 N N . ASN C 1 331 ? 59.492 -14.364 -29.847 1.00 50.60 331 ASN C N 1
ATOM 10098 C CA . ASN C 1 331 ? 60.383 -15.361 -30.444 1.00 53.22 331 ASN C CA 1
ATOM 10099 C C . ASN C 1 331 ? 60.581 -16.587 -29.551 1.00 54.77 331 ASN C C 1
ATOM 10100 O O . ASN C 1 331 ? 60.805 -17.702 -30.041 1.00 53.38 331 ASN C O 1
ATOM 10105 N N . ASP C 1 332 ? 60.478 -16.367 -28.243 1.00 55.82 332 ASP C N 1
ATOM 10106 C CA . ASP C 1 332 ? 60.600 -17.436 -27.258 1.00 58.10 332 ASP C CA 1
ATOM 10107 C C . ASP C 1 332 ? 59.407 -18.371 -27.314 1.00 59.27 332 ASP C C 1
ATOM 10108 O O . ASP C 1 332 ? 59.522 -19.556 -26.991 1.00 63.35 332 ASP C O 1
ATOM 10113 N N . VAL C 1 333 ? 58.258 -17.826 -27.700 1.00 54.76 333 VAL C N 1
ATOM 10114 C CA . VAL C 1 333 ? 57.030 -18.607 -27.774 1.00 56.62 333 VAL C CA 1
ATOM 10115 C C . VAL C 1 333 ? 56.751 -19.018 -29.229 1.00 55.42 333 VAL C C 1
ATOM 10116 O O . VAL C 1 333 ? 55.727 -19.628 -29.528 1.00 54.69 333 VAL C O 1
ATOM 10120 N N . LYS C 1 334 ? 57.692 -18.692 -30.115 1.00 59.05 334 LYS C N 1
ATOM 10121 C CA . LYS C 1 334 ? 57.611 -19.000 -31.550 1.00 55.95 334 LYS C CA 1
ATOM 10122 C C . LYS C 1 334 ? 56.369 -18.425 -32.237 1.00 60.39 334 LYS C C 1
ATOM 10123 O O . LYS C 1 334 ? 55.789 -19.043 -33.132 1.00 57.99 334 LYS C O 1
ATOM 10129 N N . ARG C 1 335 ? 55.988 -17.226 -31.810 1.00 57.89 335 ARG C N 1
ATOM 10130 C CA . ARG C 1 335 ? 54.872 -16.494 -32.380 1.00 51.57 335 ARG C CA 1
ATOM 10131 C C . ARG C 1 335 ? 55.404 -15.414 -33.323 1.00 54.81 335 ARG C C 1
ATOM 10132 O O . ARG C 1 335 ? 56.529 -14.931 -33.139 1.00 48.75 335 ARG C O 1
ATOM 10140 N N . PRO C 1 336 ? 54.591 -15.030 -34.333 1.00 53.39 336 PRO C N 1
ATOM 10141 C CA . PRO C 1 336 ? 54.975 -14.169 -35.463 1.00 49.28 336 PRO C CA 1
ATOM 10142 C C . PRO C 1 336 ? 55.172 -12.706 -35.081 1.00 51.12 336 PRO C C 1
ATOM 10143 O O . PRO C 1 336 ? 54.374 -12.160 -34.316 1.00 51.39 336 PRO C O 1
ATOM 10147 N N . ILE C 1 337 ? 56.211 -12.076 -35.621 1.00 49.55 337 ILE C N 1
ATOM 10148 C CA . ILE C 1 337 ? 56.400 -10.645 -35.442 1.00 46.16 337 ILE C CA 1
ATOM 10149 C C . ILE C 1 337 ? 56.458 -9.981 -36.803 1.00 46.01 337 ILE C C 1
ATOM 10150 O O . ILE C 1 337 ? 57.099 -10.496 -37.721 1.00 44.26 337 ILE C O 1
ATOM 10155 N N . VAL C 1 338 ? 55.790 -8.836 -36.920 1.00 40.92 338 VAL C N 1
ATOM 10156 C CA . VAL C 1 338 ? 55.806 -8.049 -38.138 1.00 38.53 338 VAL C CA 1
ATOM 10157 C C . VAL C 1 338 ? 56.432 -6.705 -37.841 1.00 41.28 338 VAL C C 1
ATOM 10158 O O . VAL C 1 338 ? 56.036 -6.013 -36.903 1.00 43.53 338 VAL C O 1
ATOM 10162 N N . PHE C 1 339 ? 57.390 -6.327 -38.672 1.00 40.32 339 PHE C N 1
ATOM 10163 C CA . PHE C 1 339 ? 58.226 -5.174 -38.413 1.00 41.43 339 PHE C CA 1
ATOM 10164 C C . PHE C 1 339 ? 58.080 -4.131 -39.521 1.00 41.69 339 PHE C C 1
ATOM 10165 O O . PHE C 1 339 ? 58.311 -4.424 -40.685 1.00 39.09 339 PHE C O 1
ATOM 10173 N N . ASP C 1 340 ? 57.698 -2.915 -39.142 1.00 45.24 340 ASP C N 1
ATOM 10174 C CA . ASP C 1 340 ? 57.641 -1.779 -40.060 1.00 49.75 340 ASP C CA 1
ATOM 10175 C C . ASP C 1 340 ? 58.615 -0.669 -39.622 1.00 51.13 340 ASP C C 1
ATOM 10176 O O . ASP C 1 340 ? 58.383 -0.003 -38.614 1.00 56.00 340 ASP C O 1
ATOM 10181 N N . PRO C 1 341 ? 59.685 -0.479 -40.387 1.00 50.86 341 PRO C N 1
ATOM 10182 C CA . PRO C 1 341 ? 60.689 0.538 -40.062 1.00 55.42 341 PRO C CA 1
ATOM 10183 C C . PRO C 1 341 ? 60.348 1.905 -40.650 1.00 56.61 341 PRO C C 1
ATOM 10184 O O . PRO C 1 341 ? 60.978 2.330 -41.618 1.00 59.65 341 PRO C O 1
ATOM 10188 N N . VAL C 1 342 ? 59.364 2.582 -40.066 1.00 30.00 342 VAL C N 1
ATOM 10189 C CA . VAL C 1 342 ? 58.983 3.916 -40.518 1.00 30.00 342 VAL C CA 1
ATOM 10190 C C . VAL C 1 342 ? 60.205 4.827 -40.536 1.00 30.00 342 VAL C C 1
ATOM 10191 O O . VAL C 1 342 ? 61.252 4.480 -39.989 1.00 30.00 342 VAL C O 1
ATOM 10195 N N . GLY C 1 343 ? 60.074 5.991 -41.164 1.00 30.00 343 GLY C N 1
ATOM 10196 C CA . GLY C 1 343 ? 61.194 6.908 -41.275 1.00 30.00 343 GLY C CA 1
ATOM 10197 C C . GLY C 1 343 ? 62.490 6.124 -41.245 1.00 30.00 343 GLY C C 1
ATOM 10198 O O . GLY C 1 343 ? 63.484 6.553 -40.659 1.00 30.00 343 GLY C O 1
ATOM 10199 N N . TYR C 1 344 ? 62.465 4.959 -41.882 1.00 62.86 344 TYR C N 1
ATOM 10200 C CA . TYR C 1 344 ? 63.596 4.038 -41.881 1.00 59.83 344 TYR C CA 1
ATOM 10201 C C . TYR C 1 344 ? 64.954 4.732 -41.845 1.00 68.46 344 TYR C C 1
ATOM 10202 O O . TYR C 1 344 ? 65.660 4.677 -40.838 1.00 61.64 344 TYR C O 1
ATOM 10211 N N . SER C 1 345 ? 65.323 5.373 -42.949 1.00 68.69 345 SER C N 1
ATOM 10212 C CA . SER C 1 345 ? 66.664 5.931 -43.084 1.00 70.40 345 SER C CA 1
ATOM 10213 C C . SER C 1 345 ? 66.613 7.427 -43.372 1.00 70.49 345 SER C C 1
ATOM 10214 O O . SER C 1 345 ? 67.566 7.999 -43.903 1.00 66.07 345 SER C O 1
ATOM 10217 N N . ALA C 1 346 ? 65.497 8.056 -43.019 1.00 66.78 346 ALA C N 1
ATOM 10218 C CA . ALA C 1 346 ? 65.323 9.481 -43.237 1.00 61.83 346 ALA C CA 1
ATOM 10219 C C . ALA C 1 346 ? 66.313 10.248 -42.381 1.00 60.82 346 ALA C C 1
ATOM 10220 O O . ALA C 1 346 ? 66.715 11.359 -42.721 1.00 58.46 346 ALA C O 1
ATOM 10222 N N . THR C 1 347 ? 66.706 9.645 -41.265 1.00 63.26 347 THR C N 1
ATOM 10223 C CA . THR C 1 347 ? 67.556 10.328 -40.298 1.00 65.00 347 THR C CA 1
ATOM 10224 C C . THR C 1 347 ? 68.630 9.412 -39.718 1.00 62.01 347 THR C C 1
ATOM 10225 O O . THR C 1 347 ? 68.443 8.202 -39.634 1.00 63.83 347 THR C O 1
ATOM 10229 N N . GLU C 1 348 ? 69.757 9.990 -39.317 1.00 65.94 348 GLU C N 1
ATOM 10230 C CA . GLU C 1 348 ? 70.823 9.209 -38.695 1.00 68.99 348 GLU C CA 1
ATOM 10231 C C . GLU C 1 348 ? 70.278 8.491 -37.460 1.00 63.78 348 GLU C C 1
ATOM 10232 O O . GLU C 1 348 ? 70.709 7.389 -37.114 1.00 59.75 348 GLU C O 1
ATOM 10238 N N . THR C 1 349 ? 69.307 9.116 -36.809 1.00 61.75 349 THR C N 1
ATOM 10239 C CA . THR C 1 349 ? 68.775 8.594 -35.558 1.00 57.91 349 THR C CA 1
ATOM 10240 C C . THR C 1 349 ? 67.896 7.347 -35.715 1.00 57.54 349 THR C C 1
ATOM 10241 O O . THR C 1 349 ? 68.078 6.379 -34.983 1.00 58.62 349 THR C O 1
ATOM 10245 N N . ARG C 1 350 ? 66.953 7.363 -36.660 1.00 60.58 350 ARG C N 1
ATOM 10246 C CA . ARG C 1 350 ? 66.084 6.198 -36.906 1.00 60.32 350 ARG C CA 1
ATOM 10247 C C . ARG C 1 350 ? 66.857 5.030 -37.524 1.00 59.60 350 ARG C C 1
ATOM 10248 O O . ARG C 1 350 ? 66.662 3.873 -37.148 1.00 56.46 350 ARG C O 1
ATOM 10256 N N . LEU C 1 351 ? 67.728 5.339 -38.477 1.00 58.14 351 LEU C N 1
ATOM 10257 C CA . LEU C 1 351 ? 68.629 4.347 -39.036 1.00 53.25 351 LEU C CA 1
ATOM 10258 C C . LEU C 1 351 ? 69.270 3.545 -37.908 1.00 58.44 351 LEU C C 1
ATOM 10259 O O . LEU C 1 351 ? 69.179 2.320 -37.875 1.00 59.27 351 LEU C O 1
ATOM 10264 N N . LEU C 1 352 ? 69.913 4.244 -36.978 1.00 60.70 352 LEU C N 1
ATOM 10265 C CA . LEU C 1 352 ? 70.455 3.613 -35.779 1.00 56.02 352 LEU C CA 1
ATOM 10266 C C . LEU C 1 352 ? 69.414 2.770 -35.050 1.00 55.72 352 LEU C C 1
ATOM 10267 O O . LEU C 1 352 ? 69.626 1.587 -34.822 1.00 59.74 352 LEU C O 1
ATOM 10272 N N . LEU C 1 353 ? 68.292 3.383 -34.680 1.00 58.70 353 LEU C N 1
ATOM 10273 C CA . LEU C 1 353 ? 67.274 2.704 -33.876 1.00 54.02 353 LEU C CA 1
ATOM 10274 C C . LEU C 1 353 ? 66.709 1.444 -34.543 1.00 54.28 353 LEU C C 1
ATOM 10275 O O . LEU C 1 353 ? 66.454 0.446 -33.872 1.00 53.40 353 LEU C O 1
ATOM 10280 N N . ASN C 1 354 ? 66.509 1.492 -35.858 1.00 54.93 354 ASN C N 1
ATOM 10281 C CA . ASN C 1 354 ? 65.979 0.346 -36.590 1.00 51.23 354 ASN C CA 1
ATOM 10282 C C . ASN C 1 354 ? 66.977 -0.800 -36.581 1.00 53.85 354 ASN C C 1
ATOM 10283 O O . ASN C 1 354 ? 66.619 -1.962 -36.370 1.00 52.02 354 ASN C O 1
ATOM 10288 N N . ASN C 1 355 ? 68.239 -0.466 -36.803 1.00 45.55 355 ASN C N 1
ATOM 10289 C CA . ASN C 1 355 ? 69.266 -1.482 -36.892 1.00 46.27 355 ASN C CA 1
ATOM 10290 C C . ASN C 1 355 ? 69.520 -2.230 -35.580 1.00 51.07 355 ASN C C 1
ATOM 10291 O O . ASN C 1 355 ? 69.838 -3.422 -35.581 1.00 51.52 355 ASN C O 1
ATOM 10296 N N . LYS C 1 356 ? 69.372 -1.529 -34.464 1.00 47.89 356 LYS C N 1
ATOM 10297 C CA . LYS C 1 356 ? 69.540 -2.137 -33.158 1.00 48.21 356 LYS C CA 1
ATOM 10298 C C . LYS C 1 356 ? 68.471 -3.204 -32.973 1.00 48.88 356 LYS C C 1
ATOM 10299 O O . LYS C 1 356 ? 68.715 -4.257 -32.395 1.00 48.77 356 LYS C O 1
ATOM 10305 N N . LEU C 1 357 ? 67.283 -2.929 -33.496 1.00 52.96 357 LEU C N 1
ATOM 10306 C CA . LEU C 1 357 ? 66.138 -3.820 -33.336 1.00 51.87 357 LEU C CA 1
ATOM 10307 C C . LEU C 1 357 ? 66.237 -5.059 -34.212 1.00 48.84 357 LEU C C 1
ATOM 10308 O O . LEU C 1 357 ? 65.782 -6.131 -33.821 1.00 51.63 357 LEU C O 1
ATOM 10313 N N . LEU C 1 358 ? 66.821 -4.913 -35.397 1.00 47.86 358 LEU C N 1
ATOM 10314 C CA . LEU C 1 358 ? 66.978 -6.045 -36.305 1.00 45.78 358 LEU C CA 1
ATOM 10315 C C . LEU C 1 358 ? 67.996 -7.065 -35.788 1.00 48.95 358 LEU C C 1
ATOM 10316 O O . LEU C 1 358 ? 68.158 -8.143 -36.372 1.00 55.11 358 LEU C O 1
ATOM 10321 N N . THR C 1 359 ? 68.678 -6.719 -34.697 1.00 47.50 359 THR C N 1
ATOM 10322 C CA . THR C 1 359 ? 69.585 -7.642 -34.022 1.00 47.42 359 THR C CA 1
ATOM 10323 C C . THR C 1 359 ? 68.895 -8.284 -32.821 1.00 49.70 359 THR C C 1
ATOM 10324 O O . THR C 1 359 ? 69.349 -9.311 -32.319 1.00 50.18 359 THR C O 1
ATOM 10328 N N . PHE C 1 360 ? 67.796 -7.690 -32.366 1.00 48.12 360 PHE C N 1
ATOM 10329 C CA . PHE C 1 360 ? 67.064 -8.228 -31.222 1.00 44.62 360 PHE C CA 1
ATOM 10330 C C . PHE C 1 360 ? 66.354 -9.563 -31.489 1.00 49.63 360 PHE C C 1
ATOM 10331 O O . PHE C 1 360 ? 66.098 -10.318 -30.554 1.00 47.98 360 PHE C O 1
ATOM 10339 N N . GLY C 1 361 ? 66.012 -9.859 -32.743 1.00 49.86 361 GLY C N 1
ATOM 10340 C CA . GLY C 1 361 ? 65.275 -11.085 -33.012 1.00 46.26 361 GLY C CA 1
ATOM 10341 C C . GLY C 1 361 ? 65.006 -11.476 -34.461 1.00 50.81 361 GLY C C 1
ATOM 10342 O O . GLY C 1 361 ? 65.556 -10.888 -35.403 1.00 48.55 361 GLY C O 1
ATOM 10343 N N . GLN C 1 362 ? 64.146 -12.483 -34.628 1.00 45.66 362 GLN C N 1
ATOM 10344 C CA . GLN C 1 362 ? 63.818 -13.037 -35.939 1.00 47.68 362 GLN C CA 1
ATOM 10345 C C . GLN C 1 362 ? 62.393 -12.697 -36.359 1.00 52.11 362 GLN C C 1
ATOM 10346 O O . GLN C 1 362 ? 61.425 -13.216 -35.795 1.00 53.31 362 GLN C O 1
ATOM 10352 N N . PHE C 1 363 ? 62.264 -11.842 -37.366 1.00 46.28 363 PHE C N 1
ATOM 10353 C CA . PHE C 1 363 ? 60.941 -11.407 -37.786 1.00 50.85 363 PHE C CA 1
ATOM 10354 C C . PHE C 1 363 ? 60.329 -12.302 -38.879 1.00 49.93 363 PHE C C 1
ATOM 10355 O O . PHE C 1 363 ? 61.043 -12.882 -39.700 1.00 48.51 363 PHE C O 1
ATOM 10363 N N . SER C 1 364 ? 59.004 -12.419 -38.860 1.00 50.41 364 SER C N 1
ATOM 10364 C CA . SER C 1 364 ? 58.275 -13.222 -39.837 1.00 48.62 364 SER C CA 1
ATOM 10365 C C . SER C 1 364 ? 58.136 -12.459 -41.146 1.00 47.87 364 SER C C 1
ATOM 10366 O O . SER C 1 364 ? 58.249 -13.026 -42.233 1.00 46.46 364 SER C O 1
ATOM 10369 N N . CYS C 1 365 ? 57.918 -11.156 -41.029 1.00 46.42 365 CYS C N 1
ATOM 10370 C CA . CYS C 1 365 ? 57.777 -10.304 -42.193 1.00 41.36 365 CYS C CA 1
ATOM 10371 C C . CYS C 1 365 ? 58.299 -8.899 -41.919 1.00 38.98 365 CYS C C 1
ATOM 10372 O O . CYS C 1 365 ? 58.018 -8.327 -40.871 1.00 41.14 365 CYS C O 1
ATOM 10375 N N . ILE C 1 366 ? 59.060 -8.349 -42.860 1.00 35.45 366 ILE C N 1
ATOM 10376 C CA . ILE C 1 366 ? 59.438 -6.939 -42.813 1.00 38.73 366 ILE C CA 1
ATOM 10377 C C . ILE C 1 366 ? 58.719 -6.115 -43.890 1.00 46.30 366 ILE C C 1
ATOM 10378 O O . ILE C 1 366 ? 58.753 -6.456 -45.070 1.00 52.55 366 ILE C O 1
ATOM 10383 N N . LYS C 1 367 ? 58.090 -5.018 -43.482 1.00 48.99 367 LYS C N 1
ATOM 10384 C CA . LYS C 1 367 ? 57.175 -4.264 -44.343 1.00 45.43 367 LYS C CA 1
ATOM 10385 C C . LYS C 1 367 ? 57.570 -2.792 -44.490 1.00 48.78 367 LYS C C 1
ATOM 10386 O O . LYS C 1 367 ? 57.517 -2.042 -43.521 1.00 52.85 367 LYS C O 1
ATOM 10392 N N . GLY C 1 368 ? 57.943 -2.367 -45.692 1.00 45.04 368 GLY C N 1
ATOM 10393 C CA . GLY C 1 368 ? 58.283 -0.974 -45.902 1.00 44.20 368 GLY C CA 1
ATOM 10394 C C . GLY C 1 368 ? 57.857 -0.416 -47.244 1.00 44.43 368 GLY C C 1
ATOM 10395 O O . GLY C 1 368 ? 57.457 -1.158 -48.121 1.00 48.01 368 GLY C O 1
ATOM 10396 N N . ASN C 1 369 ? 57.944 0.897 -47.409 1.00 42.58 369 ASN C N 1
ATOM 10397 C CA . ASN C 1 369 ? 57.671 1.484 -48.703 1.00 48.75 369 ASN C CA 1
ATOM 10398 C C . ASN C 1 369 ? 58.882 1.318 -49.598 1.00 49.77 369 ASN C C 1
ATOM 10399 O O . ASN C 1 369 ? 59.591 0.337 -49.474 1.00 54.01 369 ASN C O 1
ATOM 10404 N N . SER C 1 370 ? 59.111 2.258 -50.508 1.00 52.64 370 SER C N 1
ATOM 10405 C CA . SER C 1 370 ? 60.194 2.126 -51.479 1.00 53.39 370 SER C CA 1
ATOM 10406 C C . SER C 1 370 ? 61.492 2.692 -50.925 1.00 56.78 370 SER C C 1
ATOM 10407 O O . SER C 1 370 ? 62.558 2.093 -51.055 1.00 57.43 370 SER C O 1
ATOM 10410 N N . SER C 1 371 ? 61.390 3.871 -50.331 1.00 54.12 371 SER C N 1
ATOM 10411 C CA . SER C 1 371 ? 62.511 4.496 -49.679 1.00 50.31 371 SER C CA 1
ATOM 10412 C C . SER C 1 371 ? 63.083 3.549 -48.607 1.00 57.24 371 SER C C 1
ATOM 10413 O O . SER C 1 371 ? 64.295 3.334 -48.517 1.00 57.80 371 SER C O 1
ATOM 10416 N N . GLU C 1 372 ? 62.196 2.969 -47.807 1.00 55.21 372 GLU C N 1
ATOM 10417 C CA . GLU C 1 372 ? 62.590 2.093 -46.714 1.00 50.79 372 GLU C CA 1
ATOM 10418 C C . GLU C 1 372 ? 63.225 0.778 -47.174 1.00 55.07 372 GLU C C 1
ATOM 10419 O O . GLU C 1 372 ? 64.178 0.301 -46.554 1.00 55.96 372 GLU C O 1
ATOM 10425 N N . ILE C 1 373 ? 62.708 0.201 -48.260 1.00 55.82 373 ILE C N 1
ATOM 10426 C CA . ILE C 1 373 ? 63.189 -1.091 -48.760 1.00 51.14 373 ILE C CA 1
ATOM 10427 C C . ILE C 1 373 ? 64.553 -0.979 -49.443 1.00 53.76 373 ILE C C 1
ATOM 10428 O O . ILE C 1 373 ? 65.294 -1.953 -49.511 1.00 55.95 373 ILE C O 1
ATOM 10433 N N . LEU C 1 374 ? 64.896 0.202 -49.945 1.00 55.06 374 LEU C N 1
ATOM 10434 C CA . LEU C 1 374 ? 66.193 0.380 -50.598 1.00 56.62 374 LEU C CA 1
ATOM 10435 C C . LEU C 1 374 ? 67.250 0.735 -49.566 1.00 61.45 374 LEU C C 1
ATOM 10436 O O . LEU C 1 374 ? 68.442 0.507 -49.772 1.00 67.57 374 LEU C O 1
ATOM 10441 N N . GLY C 1 375 ? 66.808 1.309 -48.455 1.00 57.84 375 GLY C N 1
ATOM 10442 C CA . GLY C 1 375 ? 67.703 1.550 -47.343 1.00 56.16 375 GLY C CA 1
ATOM 10443 C C . GLY C 1 375 ? 68.128 0.212 -46.784 1.00 58.38 375 GLY C C 1
ATOM 10444 O O . GLY C 1 375 ? 69.307 -0.017 -46.537 1.00 62.19 375 GLY C O 1
ATOM 10445 N N . LEU C 1 376 ? 67.157 -0.682 -46.615 1.00 55.97 376 LEU C N 1
ATOM 10446 C CA . LEU C 1 376 ? 67.388 -1.995 -46.030 1.00 52.23 376 LEU C CA 1
ATOM 10447 C C . LEU C 1 376 ? 68.152 -2.941 -46.939 1.00 53.45 376 LEU C C 1
ATOM 10448 O O . LEU C 1 376 ? 68.855 -3.825 -46.461 1.00 60.29 376 LEU C O 1
ATOM 10453 N N . ALA C 1 377 ? 68.000 -2.776 -48.245 1.00 54.96 377 ALA C N 1
ATOM 10454 C CA . ALA C 1 377 ? 68.699 -3.627 -49.189 1.00 52.40 377 ALA C CA 1
ATOM 10455 C C . ALA C 1 377 ? 70.099 -3.078 -49.345 1.00 61.44 377 ALA C C 1
ATOM 10456 O O . ALA C 1 377 ? 70.918 -3.625 -50.084 1.00 62.11 377 ALA C O 1
ATOM 10458 N N . GLU C 1 378 ? 70.358 -1.983 -48.636 1.00 63.34 378 GLU C N 1
ATOM 10459 C CA . GLU C 1 378 ? 71.681 -1.372 -48.592 1.00 63.87 378 GLU C CA 1
ATOM 10460 C C . GLU C 1 378 ? 72.124 -0.958 -49.983 1.00 75.00 378 GLU C C 1
ATOM 10461 O O . GLU C 1 378 ? 73.271 -1.194 -50.379 1.00 75.95 378 GLU C O 1
ATOM 10467 N N . LEU C 1 379 ? 71.177 -0.338 -50.697 1.00 69.26 379 LEU C N 1
ATOM 10468 C CA . LEU C 1 379 ? 71.352 0.228 -52.041 1.00 82.12 379 LEU C CA 1
ATOM 10469 C C . LEU C 1 379 ? 72.807 0.453 -52.456 1.00 89.81 379 LEU C C 1
ATOM 10470 O O . LEU C 1 379 ? 73.089 1.221 -53.381 1.00 90.34 379 LEU C O 1
ATOM 10472 N N . SER C 1 394 ? 62.640 3.322 -60.392 1.00 72.53 394 SER C N 1
ATOM 10473 C CA . SER C 1 394 ? 62.450 2.208 -61.322 1.00 77.22 394 SER C CA 1
ATOM 10474 C C . SER C 1 394 ? 61.636 1.087 -60.675 1.00 79.17 394 SER C C 1
ATOM 10475 O O . SER C 1 394 ? 61.054 1.290 -59.611 1.00 82.29 394 SER C O 1
ATOM 10478 N N . ASN C 1 395 ? 61.609 -0.094 -61.293 1.00 74.97 395 ASN C N 1
ATOM 10479 C CA . ASN C 1 395 ? 60.688 -1.143 -60.855 1.00 73.65 395 ASN C CA 1
ATOM 10480 C C . ASN C 1 395 ? 61.270 -2.554 -60.763 1.00 70.98 395 ASN C C 1
ATOM 10481 O O . ASN C 1 395 ? 60.818 -3.363 -59.954 1.00 62.47 395 ASN C O 1
ATOM 10486 N N . GLU C 1 396 ? 62.243 -2.863 -61.614 1.00 75.14 396 GLU C N 1
ATOM 10487 C CA . GLU C 1 396 ? 62.973 -4.119 -61.489 1.00 73.36 396 GLU C CA 1
ATOM 10488 C C . GLU C 1 396 ? 63.822 -3.970 -60.250 1.00 71.38 396 GLU C C 1
ATOM 10489 O O . GLU C 1 396 ? 64.069 -4.934 -59.518 1.00 65.36 396 GLU C O 1
ATOM 10495 N N . LEU C 1 397 ? 64.266 -2.732 -60.043 1.00 68.74 397 LEU C N 1
ATOM 10496 C CA . LEU C 1 397 ? 65.047 -2.342 -58.887 1.00 62.84 397 LEU C CA 1
ATOM 10497 C C . LEU C 1 397 ? 64.318 -2.715 -57.608 1.00 62.46 397 LEU C C 1
ATOM 10498 O O . LEU C 1 397 ? 64.845 -3.454 -56.782 1.00 65.73 397 LEU C O 1
ATOM 10503 N N . LEU C 1 398 ? 63.101 -2.206 -57.448 1.00 64.80 398 LEU C N 1
ATOM 10504 C CA . LEU C 1 398 ? 62.276 -2.540 -56.290 1.00 62.21 398 LEU C CA 1
ATOM 10505 C C . LEU C 1 398 ? 62.067 -4.047 -56.100 1.00 62.59 398 LEU C C 1
ATOM 10506 O O . LEU C 1 398 ? 61.709 -4.493 -55.012 1.00 61.66 398 LEU C O 1
ATOM 10511 N N . ILE C 1 399 ? 62.271 -4.835 -57.148 1.00 60.10 399 ILE C N 1
ATOM 10512 C CA . ILE C 1 399 ? 62.113 -6.274 -57.006 1.00 56.82 399 ILE C CA 1
ATOM 10513 C C . ILE C 1 399 ? 63.442 -6.907 -56.604 1.00 58.13 399 ILE C C 1
ATOM 10514 O O . ILE C 1 399 ? 63.482 -7.876 -55.844 1.00 52.29 399 ILE C O 1
ATOM 10519 N N . GLN C 1 400 ? 64.531 -6.350 -57.117 1.00 58.35 400 GLN C N 1
ATOM 10520 C CA . GLN C 1 400 ? 65.852 -6.744 -56.665 1.00 59.56 400 GLN C CA 1
ATOM 10521 C C . GLN C 1 400 ? 65.964 -6.407 -55.176 1.00 59.39 400 GLN C C 1
ATOM 10522 O O . GLN C 1 400 ? 66.307 -7.272 -54.357 1.00 55.82 400 GLN C O 1
ATOM 10528 N N . ALA C 1 401 ? 65.646 -5.157 -54.834 1.00 53.50 401 ALA C N 1
ATOM 10529 C CA . ALA C 1 401 ? 65.689 -4.682 -53.452 1.00 51.26 401 ALA C CA 1
ATOM 10530 C C . ALA C 1 401 ? 64.827 -5.499 -52.477 1.00 52.33 401 ALA C C 1
ATOM 10531 O O . ALA C 1 401 ? 65.284 -5.844 -51.384 1.00 48.89 401 ALA C O 1
ATOM 10533 N N . THR C 1 402 ? 63.593 -5.816 -52.862 1.00 52.80 402 THR C N 1
ATOM 10534 C CA . THR C 1 402 ? 62.702 -6.577 -51.977 1.00 48.92 402 THR C CA 1
ATOM 10535 C C . THR C 1 402 ? 63.223 -7.983 -51.687 1.00 49.89 402 THR C C 1
ATOM 10536 O O . THR C 1 402 ? 63.012 -8.514 -50.596 1.00 48.00 402 THR C O 1
ATOM 10540 N N . LYS C 1 403 ? 63.896 -8.582 -52.668 1.00 51.75 403 LYS C N 1
ATOM 10541 C CA . LYS C 1 403 ? 64.427 -9.934 -52.525 1.00 51.96 403 LYS C CA 1
ATOM 10542 C C . LYS C 1 403 ? 65.712 -9.948 -51.692 1.00 53.13 403 LYS C C 1
ATOM 10543 O O . LYS C 1 403 ? 66.051 -10.956 -51.081 1.00 54.13 403 LYS C O 1
ATOM 10549 N N . ILE C 1 404 ? 66.429 -8.830 -51.680 1.00 50.95 404 ILE C N 1
ATOM 10550 C CA . ILE C 1 404 ? 67.591 -8.683 -50.818 1.00 51.98 404 ILE C CA 1
ATOM 10551 C C . ILE C 1 404 ? 67.143 -8.607 -49.359 1.00 52.66 404 ILE C C 1
ATOM 10552 O O . ILE C 1 404 ? 67.627 -9.359 -48.504 1.00 52.67 404 ILE C O 1
ATOM 10557 N N . VAL C 1 405 ? 66.201 -7.708 -49.089 1.00 47.40 405 VAL C N 1
ATOM 10558 C CA . VAL C 1 405 ? 65.669 -7.527 -47.746 1.00 45.61 405 VAL C CA 1
ATOM 10559 C C . VAL C 1 405 ? 65.055 -8.814 -47.203 1.00 48.42 405 VAL C C 1
ATOM 10560 O O . VAL C 1 405 ? 65.073 -9.066 -46.001 1.00 51.66 405 VAL C O 1
ATOM 10564 N N . ALA C 1 406 ? 64.522 -9.642 -48.089 1.00 45.43 406 ALA C N 1
ATOM 10565 C CA . ALA C 1 406 ? 63.821 -10.831 -47.645 1.00 44.65 406 ALA C CA 1
ATOM 10566 C C . ALA C 1 406 ? 64.846 -11.854 -47.208 1.00 48.37 406 ALA C C 1
ATOM 10567 O O . ALA C 1 406 ? 64.675 -12.546 -46.203 1.00 45.76 406 ALA C O 1
ATOM 10569 N N . PHE C 1 407 ? 65.924 -11.930 -47.982 1.00 48.82 407 PHE C N 1
ATOM 10570 C CA . PHE C 1 407 ? 66.946 -12.947 -47.798 1.00 53.25 407 PHE C CA 1
ATOM 10571 C C . PHE C 1 407 ? 67.883 -12.540 -46.660 1.00 52.63 407 PHE C C 1
ATOM 10572 O O . PHE C 1 407 ? 68.264 -13.360 -45.824 1.00 41.64 407 PHE C O 1
ATOM 10580 N N . LYS C 1 408 ? 68.221 -11.254 -46.640 1.00 51.62 408 LYS C N 1
ATOM 10581 C CA . LYS C 1 408 ? 69.108 -10.691 -45.646 1.00 46.59 408 LYS C CA 1
ATOM 10582 C C . LYS C 1 408 ? 68.631 -10.955 -44.232 1.00 46.33 408 LYS C C 1
ATOM 10583 O O . LYS C 1 408 ? 69.418 -11.330 -43.371 1.00 51.27 408 LYS C O 1
ATOM 10589 N N . TYR C 1 409 ? 67.344 -10.750 -43.986 1.00 47.12 409 TYR C N 1
ATOM 10590 C CA . TYR C 1 409 ? 66.808 -10.922 -42.641 1.00 48.14 409 TYR C CA 1
ATOM 10591 C C . TYR C 1 409 ? 66.006 -12.205 -42.545 1.00 45.16 409 TYR C C 1
ATOM 10592 O O . TYR C 1 409 ? 65.308 -12.445 -41.560 1.00 45.72 409 TYR C O 1
ATOM 10601 N N . LYS C 1 410 ? 66.154 -13.037 -43.576 1.00 48.81 410 LYS C N 1
ATOM 10602 C CA . LYS C 1 410 ? 65.524 -14.358 -43.648 1.00 49.62 410 LYS C CA 1
ATOM 10603 C C . LYS C 1 410 ? 64.035 -14.273 -43.354 1.00 46.92 410 LYS C C 1
ATOM 10604 O O . LYS C 1 410 ? 63.523 -14.872 -42.411 1.00 47.48 410 LYS C O 1
ATOM 10610 N N . THR C 1 411 ? 63.334 -13.534 -44.193 1.00 47.53 411 THR C N 1
ATOM 10611 C CA . THR C 1 411 ? 62.003 -13.106 -43.839 1.00 48.19 411 THR C CA 1
ATOM 10612 C C . THR C 1 411 ? 61.160 -12.869 -45.087 1.00 50.56 411 THR C C 1
ATOM 10613 O O . THR C 1 411 ? 61.691 -12.827 -46.199 1.00 53.67 411 THR C O 1
ATOM 10617 N N . VAL C 1 412 ? 59.848 -12.728 -44.908 1.00 49.67 412 VAL C N 1
ATOM 10618 C CA . VAL C 1 412 ? 58.977 -12.288 -45.994 1.00 45.39 412 VAL C CA 1
ATOM 10619 C C . VAL C 1 412 ? 58.948 -10.761 -46.048 1.00 45.48 412 VAL C C 1
ATOM 10620 O O . VAL C 1 412 ? 58.396 -10.120 -45.161 1.00 46.49 412 VAL C O 1
ATOM 10624 N N . ALA C 1 413 ? 59.551 -10.182 -47.083 1.00 43.38 413 ALA C N 1
ATOM 10625 C CA . ALA C 1 413 ? 59.591 -8.731 -47.233 1.00 41.69 413 ALA C CA 1
ATOM 10626 C C . ALA C 1 413 ? 58.459 -8.242 -48.123 1.00 46.46 413 ALA C C 1
ATOM 10627 O O . ALA C 1 413 ? 58.193 -8.809 -49.178 1.00 47.22 413 ALA C O 1
ATOM 10629 N N . VAL C 1 414 ? 57.800 -7.173 -47.703 1.00 46.82 414 VAL C N 1
ATOM 10630 C CA . VAL C 1 414 ? 56.716 -6.612 -48.477 1.00 41.66 414 VAL C CA 1
ATOM 10631 C C . VAL C 1 414 ? 57.070 -5.194 -48.860 1.00 45.82 414 VAL C C 1
ATOM 10632 O O . VAL C 1 414 ? 57.286 -4.369 -47.985 1.00 46.27 414 VAL C O 1
ATOM 10636 N N . CYS C 1 415 ? 57.129 -4.908 -50.160 1.00 47.55 415 CYS C N 1
ATOM 10637 C CA . CYS C 1 415 ? 57.427 -3.557 -50.625 1.00 44.53 415 CYS C CA 1
ATOM 10638 C C . CYS C 1 415 ? 56.221 -2.823 -51.178 1.00 51.13 415 CYS C C 1
ATOM 10639 O O . CYS C 1 415 ? 55.891 -2.985 -52.351 1.00 56.61 415 CYS C O 1
ATOM 10642 N N . THR C 1 416 ? 55.594 -1.979 -50.363 1.00 53.72 416 THR C N 1
ATOM 10643 C CA . THR C 1 416 ? 54.412 -1.242 -50.806 1.00 52.88 416 THR C CA 1
ATOM 10644 C C . THR C 1 416 ? 54.702 -0.328 -52.000 1.00 55.16 416 THR C C 1
ATOM 10645 O O . THR C 1 416 ? 55.844 -0.208 -52.448 1.00 58.44 416 THR C O 1
ATOM 10649 N N . GLY C 1 417 ? 53.655 0.315 -52.505 1.00 54.44 417 GLY C N 1
ATOM 10650 C CA . GLY C 1 417 ? 53.736 1.103 -53.723 1.00 56.46 417 GLY C CA 1
ATOM 10651 C C . GLY C 1 417 ? 52.556 0.797 -54.625 1.00 53.76 417 GLY C C 1
ATOM 10652 O O . GLY C 1 417 ? 51.609 0.132 -54.203 1.00 49.66 417 GLY C O 1
ATOM 10653 N N . GLU C 1 418 ? 52.605 1.274 -55.866 1.00 60.48 418 GLU C N 1
ATOM 10654 C CA . GLU C 1 418 ? 51.536 0.980 -56.823 1.00 61.34 418 GLU C CA 1
ATOM 10655 C C . GLU C 1 418 ? 51.457 -0.513 -57.054 1.00 59.48 418 GLU C C 1
ATOM 10656 O O . GLU C 1 418 ? 50.383 -1.109 -56.991 1.00 57.75 418 GLU C O 1
ATOM 10662 N N . PHE C 1 419 ? 52.611 -1.109 -57.326 1.00 60.28 419 PHE C N 1
ATOM 10663 C CA . PHE C 1 419 ? 52.757 -2.548 -57.216 1.00 61.55 419 PHE C CA 1
ATOM 10664 C C . PHE C 1 419 ? 53.298 -2.878 -55.831 1.00 59.58 419 PHE C C 1
ATOM 10665 O O . PHE C 1 419 ? 54.288 -2.297 -55.397 1.00 63.19 419 PHE C O 1
ATOM 10673 N N . ASP C 1 420 ? 52.649 -3.804 -55.138 1.00 55.08 420 ASP C N 1
ATOM 10674 C CA . ASP C 1 420 ? 53.182 -4.346 -53.901 1.00 52.94 420 ASP C CA 1
ATOM 10675 C C . ASP C 1 420 ? 54.013 -5.571 -54.251 1.00 55.99 420 ASP C C 1
ATOM 10676 O O . ASP C 1 420 ? 53.552 -6.439 -54.986 1.00 59.61 420 ASP C O 1
ATOM 10681 N N . PHE C 1 421 ? 55.240 -5.649 -53.745 1.00 52.97 421 PHE C N 1
ATOM 10682 C CA . PHE C 1 421 ? 56.064 -6.838 -53.982 1.00 54.65 421 PHE C CA 1
ATOM 10683 C C . PHE C 1 421 ? 56.233 -7.675 -52.724 1.00 54.40 421 PHE C C 1
ATOM 10684 O O . PHE C 1 421 ? 56.484 -7.133 -51.647 1.00 54.55 421 PHE C O 1
ATOM 10692 N N . ILE C 1 422 ? 56.101 -8.991 -52.856 1.00 49.64 422 ILE C N 1
ATOM 10693 C CA . ILE C 1 422 ? 56.305 -9.888 -51.724 1.00 44.09 422 ILE C CA 1
ATOM 10694 C C . ILE C 1 422 ? 57.339 -10.959 -52.075 1.00 52.71 422 ILE C C 1
ATOM 10695 O O . ILE C 1 422 ? 57.156 -11.726 -53.025 1.00 50.06 422 ILE C O 1
ATOM 10700 N N . ALA C 1 423 ? 58.440 -10.987 -51.318 1.00 54.80 423 ALA C N 1
ATOM 10701 C CA . ALA C 1 423 ? 59.470 -12.013 -51.476 1.00 44.95 423 ALA C CA 1
ATOM 10702 C C . ALA C 1 423 ? 59.537 -12.902 -50.246 1.00 47.11 423 ALA C C 1
ATOM 10703 O O . ALA C 1 423 ? 59.389 -12.428 -49.122 1.00 48.90 423 ALA C O 1
ATOM 10705 N N . ASP C 1 424 ? 59.737 -14.197 -50.459 1.00 50.90 424 ASP C N 1
ATOM 10706 C CA . ASP C 1 424 ? 59.964 -15.114 -49.353 1.00 50.37 424 ASP C CA 1
ATOM 10707 C C . ASP C 1 424 ? 61.438 -15.453 -49.304 1.00 54.04 424 ASP C C 1
ATOM 10708 O O . ASP C 1 424 ? 62.011 -15.879 -50.300 1.00 56.06 424 ASP C O 1
ATOM 10713 N N . GLY C 1 425 ? 62.058 -15.245 -48.151 1.00 51.98 425 GLY C N 1
ATOM 10714 C CA . GLY C 1 425 ? 63.475 -15.514 -48.012 1.00 53.10 425 GLY C CA 1
ATOM 10715 C C . GLY C 1 425 ? 63.767 -16.383 -46.810 1.00 52.27 425 GLY C C 1
ATOM 10716 O O . GLY C 1 425 ? 64.915 -16.527 -46.420 1.00 50.84 425 GLY C O 1
ATOM 10717 N N . THR C 1 426 ? 62.725 -16.964 -46.225 1.00 50.55 426 THR C N 1
ATOM 10718 C CA . THR C 1 426 ? 62.867 -17.766 -45.017 1.00 50.82 426 THR C CA 1
ATOM 10719 C C . THR C 1 426 ? 63.507 -19.134 -45.289 1.00 58.92 426 THR C C 1
ATOM 10720 O O . THR C 1 426 ? 63.852 -19.864 -44.355 1.00 56.75 426 THR C O 1
ATOM 10724 N N . ILE C 1 427 ? 63.654 -19.470 -46.568 1.00 55.51 427 ILE C N 1
ATOM 10725 C CA . ILE C 1 427 ? 64.237 -20.740 -47.003 1.00 57.20 427 ILE C CA 1
ATOM 10726 C C . ILE C 1 427 ? 63.948 -21.961 -46.120 1.00 58.55 427 ILE C C 1
ATOM 10727 O O . ILE C 1 427 ? 64.826 -22.792 -45.909 1.00 55.88 427 ILE C O 1
ATOM 10732 N N . GLU C 1 428 ? 62.723 -22.063 -45.617 1.00 61.63 428 GLU C N 1
ATOM 10733 C CA . GLU C 1 428 ? 62.256 -23.261 -44.920 1.00 61.46 428 GLU C CA 1
ATOM 10734 C C . GLU C 1 428 ? 62.918 -23.411 -43.560 1.00 61.94 428 GLU C C 1
ATOM 10735 O O . GLU C 1 428 ? 62.791 -24.446 -42.901 1.00 63.88 428 GLU C O 1
ATOM 10741 N N . GLY C 1 429 ? 63.619 -22.363 -43.148 1.00 60.51 429 GLY C N 1
ATOM 10742 C CA . GLY C 1 429 ? 64.285 -22.341 -41.858 1.00 61.87 429 GLY C CA 1
ATOM 10743 C C . GLY C 1 429 ? 65.599 -23.097 -41.844 1.00 59.02 429 GLY C C 1
ATOM 10744 O O . GLY C 1 429 ? 66.073 -23.493 -40.782 1.00 62.36 429 GLY C O 1
ATOM 10745 N N . LYS C 1 430 ? 66.195 -23.292 -43.017 1.00 53.16 430 LYS C N 1
ATOM 10746 C CA . LYS C 1 430 ? 67.408 -24.095 -43.121 1.00 58.30 430 LYS C CA 1
ATOM 10747 C C . LYS C 1 430 ? 68.690 -23.305 -42.870 1.00 61.31 430 LYS C C 1
ATOM 10748 O O . LYS C 1 430 ? 68.878 -22.205 -43.388 1.00 57.51 430 LYS C O 1
ATOM 10754 N N . TYR C 1 431 ? 69.576 -23.873 -42.064 1.00 61.01 431 TYR C N 1
ATOM 10755 C CA . TYR C 1 431 ? 70.929 -23.346 -41.982 1.00 60.26 431 TYR C CA 1
ATOM 10756 C C . TYR C 1 431 ? 71.932 -24.477 -41.997 1.00 64.38 431 TYR C C 1
ATOM 10757 O O . TYR C 1 431 ? 71.583 -25.654 -41.856 1.00 62.48 431 TYR C O 1
ATOM 10766 N N . SER C 1 432 ? 73.188 -24.104 -42.172 1.00 66.02 432 SER C N 1
ATOM 10767 C CA . SER C 1 432 ? 74.271 -25.064 -42.165 1.00 64.56 432 SER C CA 1
ATOM 10768 C C . SER C 1 432 ? 75.571 -24.335 -41.869 1.00 60.20 432 SER C C 1
ATOM 10769 O O . SER C 1 432 ? 75.661 -23.116 -42.028 1.00 58.05 432 SER C O 1
ATOM 10772 N N . LEU C 1 433 ? 76.581 -25.083 -41.450 1.00 52.78 433 LEU C N 1
ATOM 10773 C CA . LEU C 1 433 ? 77.900 -24.503 -41.280 1.00 55.13 433 LEU C CA 1
ATOM 10774 C C . LEU C 1 433 ? 78.623 -24.479 -42.615 1.00 55.44 433 LEU C C 1
ATOM 10775 O O . LEU C 1 433 ? 78.556 -25.447 -43.371 1.00 56.83 433 LEU C O 1
ATOM 10780 N N . SER C 1 434 ? 79.280 -23.357 -42.905 1.00 54.95 434 SER C N 1
ATOM 10781 C CA . SER C 1 434 ? 80.149 -23.210 -44.081 1.00 55.85 434 SER C CA 1
ATOM 10782 C C . SER C 1 434 ? 79.424 -23.034 -45.435 1.00 55.54 434 SER C C 1
ATOM 10783 O O . SER C 1 434 ? 78.579 -23.851 -45.843 1.00 63.06 434 SER C O 1
ATOM 10785 N N . THR C 1 437 ? 73.677 -21.817 -47.016 1.00 50.72 437 THR C N 1
ATOM 10786 C CA . THR C 1 437 ? 72.330 -21.971 -47.585 1.00 77.52 437 THR C CA 1
ATOM 10787 C C . THR C 1 437 ? 72.395 -21.995 -49.097 1.00 76.88 437 THR C C 1
ATOM 10788 O O . THR C 1 437 ? 72.229 -20.962 -49.748 1.00 78.82 437 THR C O 1
ATOM 10790 N N . ASN C 1 438 ? 72.621 -23.178 -49.655 1.00 78.66 438 ASN C N 1
ATOM 10791 C CA . ASN C 1 438 ? 72.856 -23.295 -51.081 1.00 85.44 438 ASN C CA 1
ATOM 10792 C C . ASN C 1 438 ? 72.054 -24.437 -51.685 1.00 87.42 438 ASN C C 1
ATOM 10793 O O . ASN C 1 438 ? 71.749 -25.419 -51.009 1.00 83.26 438 ASN C O 1
ATOM 10795 N N . GLY C 1 439 ? 71.687 -24.278 -52.952 1.00 84.59 439 GLY C N 1
ATOM 10796 C CA . GLY C 1 439 ? 71.965 -23.047 -53.676 1.00 83.17 439 GLY C CA 1
ATOM 10797 C C . GLY C 1 439 ? 70.752 -22.134 -53.816 1.00 87.58 439 GLY C C 1
ATOM 10798 O O . GLY C 1 439 ? 70.068 -22.128 -54.844 1.00 81.30 439 GLY C O 1
ATOM 10799 N N . THR C 1 440 ? 70.472 -21.366 -52.770 1.00 85.86 440 THR C N 1
ATOM 10800 C CA . THR C 1 440 ? 69.405 -20.375 -52.816 1.00 77.66 440 THR C CA 1
ATOM 10801 C C . THR C 1 440 ? 70.039 -19.029 -52.572 1.00 75.36 440 THR C C 1
ATOM 10802 O O . THR C 1 440 ? 70.563 -18.784 -51.489 1.00 73.74 440 THR C O 1
ATOM 10806 N N . SER C 1 441 ? 70.012 -18.158 -53.570 1.00 72.02 441 SER C N 1
ATOM 10807 C CA . SER C 1 441 ? 70.678 -16.870 -53.430 1.00 71.10 441 SER C CA 1
ATOM 10808 C C . SER C 1 441 ? 69.684 -15.736 -53.262 1.00 69.65 441 SER C C 1
ATOM 10809 O O . SER C 1 441 ? 68.471 -15.951 -53.267 1.00 71.69 441 SER C O 1
ATOM 10812 N N . VAL C 1 442 ? 70.214 -14.528 -53.103 1.00 66.71 442 VAL C N 1
ATOM 10813 C CA . VAL C 1 442 ? 69.404 -13.319 -53.090 1.00 66.45 442 VAL C CA 1
ATOM 10814 C C . VAL C 1 442 ? 68.724 -13.091 -54.452 1.00 75.21 442 VAL C C 1
ATOM 10815 O O . VAL C 1 442 ? 67.772 -12.316 -54.561 1.00 66.59 442 VAL C O 1
ATOM 10819 N N . GLU C 1 443 ? 69.200 -13.790 -55.479 1.00 74.62 443 GLU C N 1
ATOM 10820 C CA . GLU C 1 443 ? 68.732 -13.556 -56.840 1.00 75.79 443 GLU C CA 1
ATOM 10821 C C . GLU C 1 443 ? 67.532 -14.427 -57.221 1.00 75.75 443 GLU C C 1
ATOM 10822 O O . GLU C 1 443 ? 66.835 -14.145 -58.197 1.00 82.87 443 GLU C O 1
ATOM 10828 N N . ASP C 1 444 ? 67.271 -15.475 -56.451 1.00 70.60 444 ASP C N 1
ATOM 10829 C CA . ASP C 1 444 ? 66.189 -16.380 -56.814 1.00 76.93 444 ASP C CA 1
ATOM 10830 C C . ASP C 1 444 ? 65.458 -16.997 -55.625 1.00 75.10 444 ASP C C 1
ATOM 10831 O O . ASP C 1 444 ? 65.661 -18.161 -55.276 1.00 73.14 444 ASP C O 1
ATOM 10836 N N . ILE C 1 445 ? 64.605 -16.187 -55.012 1.00 73.35 445 ILE C N 1
ATOM 10837 C CA . ILE C 1 445 ? 63.688 -16.626 -53.973 1.00 64.17 445 ILE C CA 1
ATOM 10838 C C . ILE C 1 445 ? 62.304 -16.286 -54.517 1.00 59.71 445 ILE C C 1
ATOM 10839 O O . ILE C 1 445 ? 62.176 -15.398 -55.364 1.00 62.81 445 ILE C O 1
ATOM 10844 N N . PRO C 1 446 ? 61.260 -16.993 -54.063 1.00 58.53 446 PRO C N 1
ATOM 10845 C CA . PRO C 1 446 ? 59.927 -16.715 -54.624 1.00 57.53 446 PRO C CA 1
ATOM 10846 C C . PRO C 1 446 ? 59.494 -15.274 -54.386 1.00 58.99 446 PRO C C 1
ATOM 10847 O O . PRO C 1 446 ? 59.341 -14.896 -53.229 1.00 60.40 446 PRO C O 1
ATOM 10851 N N . CYS C 1 447 ? 59.302 -14.489 -55.445 1.00 58.97 447 CYS C N 1
ATOM 10852 C CA . CYS C 1 447 ? 58.833 -13.110 -55.299 1.00 52.27 447 CYS C CA 1
ATOM 10853 C C . CYS C 1 447 ? 57.679 -12.753 -56.234 1.00 61.34 447 CYS C C 1
ATOM 10854 O O . CYS C 1 447 ? 57.876 -12.604 -57.441 1.00 62.69 447 CYS C O 1
ATOM 10857 N N . VAL C 1 448 ? 56.489 -12.571 -55.661 1.00 63.29 448 VAL C N 1
ATOM 10858 C CA . VAL C 1 448 ? 55.274 -12.277 -56.422 1.00 56.26 448 VAL C CA 1
ATOM 10859 C C . VAL C 1 448 ? 54.974 -10.781 -56.472 1.00 58.31 448 VAL C C 1
ATOM 10860 O O . VAL C 1 448 ? 55.703 -9.977 -55.884 1.00 52.40 448 VAL C O 1
ATOM 10864 N N . ALA C 1 449 ? 53.898 -10.415 -57.177 1.00 56.40 449 ALA C N 1
ATOM 10865 C CA . ALA C 1 449 ? 53.451 -9.018 -57.251 1.00 54.55 449 ALA C CA 1
ATOM 10866 C C . ALA C 1 449 ? 51.929 -8.855 -57.097 1.00 57.45 449 ALA C C 1
ATOM 10867 O O . ALA C 1 449 ? 51.161 -9.789 -57.352 1.00 56.94 449 ALA C O 1
ATOM 10869 N N . VAL C 1 450 ? 51.501 -7.669 -56.666 1.00 52.96 450 VAL C N 1
ATOM 10870 C CA . VAL C 1 450 ? 50.080 -7.375 -56.499 1.00 48.78 450 VAL C CA 1
ATOM 10871 C C . VAL C 1 450 ? 49.770 -5.955 -56.957 1.00 53.82 450 VAL C C 1
ATOM 10872 O O . VAL C 1 450 ? 50.320 -5.006 -56.417 1.00 55.63 450 VAL C O 1
ATOM 10876 N N . GLU C 1 451 ? 48.896 -5.797 -57.951 1.00 63.47 451 GLU C N 1
ATOM 10877 C CA . GLU C 1 451 ? 48.667 -4.464 -58.522 1.00 66.63 451 GLU C CA 1
ATOM 10878 C C . GLU C 1 451 ? 47.280 -4.247 -59.122 1.00 67.01 451 GLU C C 1
ATOM 10879 O O . GLU C 1 451 ? 47.035 -4.625 -60.265 1.00 75.68 451 GLU C O 1
ATOM 10881 N N . ALA C 1 452 ? 46.390 -3.602 -58.371 1.00 61.45 452 ALA C N 1
ATOM 10882 C CA . ALA C 1 452 ? 45.055 -3.275 -58.877 1.00 60.82 452 ALA C CA 1
ATOM 10883 C C . ALA C 1 452 ? 44.970 -1.894 -59.532 1.00 53.66 452 ALA C C 1
ATOM 10884 O O . ALA C 1 452 ? 44.005 -1.168 -59.309 1.00 51.09 452 ALA C O 1
ATOM 10886 N N . GLY C 1 453 ? 45.974 -1.535 -60.331 1.00 61.01 453 GLY C N 1
ATOM 10887 C CA . GLY C 1 453 ? 46.019 -0.234 -60.989 1.00 59.76 453 GLY C CA 1
ATOM 10888 C C . GLY C 1 453 ? 46.332 0.925 -60.057 1.00 59.88 453 GLY C C 1
ATOM 10889 O O . GLY C 1 453 ? 46.462 0.732 -58.850 1.00 57.70 453 GLY C O 1
ATOM 10890 N N . PRO C 1 454 ? 46.458 2.143 -60.609 1.00 63.29 454 PRO C N 1
ATOM 10891 C CA . PRO C 1 454 ? 46.769 3.335 -59.804 1.00 65.93 454 PRO C CA 1
ATOM 10892 C C . PRO C 1 454 ? 45.660 3.727 -58.826 1.00 65.71 454 PRO C C 1
ATOM 10893 O O . PRO C 1 454 ? 44.512 3.933 -59.236 1.00 63.06 454 PRO C O 1
ATOM 10897 N N . ILE C 1 455 ? 46.018 3.824 -57.546 1.00 59.07 455 ILE C N 1
ATOM 10898 C CA . ILE C 1 455 ? 45.105 4.285 -56.504 1.00 59.67 455 ILE C CA 1
ATOM 10899 C C . ILE C 1 455 ? 45.802 5.272 -55.564 1.00 61.54 455 ILE C C 1
ATOM 10900 O O . ILE C 1 455 ? 46.043 4.955 -54.401 1.00 60.56 455 ILE C O 1
ATOM 10905 N N . GLU C 1 456 ? 46.109 6.467 -56.069 1.00 69.33 456 GLU C N 1
ATOM 10906 C CA . GLU C 1 456 ? 46.867 7.479 -55.326 1.00 71.22 456 GLU C CA 1
ATOM 10907 C C . GLU C 1 456 ? 46.310 7.810 -53.940 1.00 66.42 456 GLU C C 1
ATOM 10908 O O . GLU C 1 456 ? 47.066 7.931 -52.971 1.00 66.00 456 GLU C O 1
ATOM 10914 N N . ILE C 1 457 ? 44.992 7.967 -53.862 1.00 58.37 457 ILE C N 1
ATOM 10915 C CA . ILE C 1 457 ? 44.308 8.355 -52.632 1.00 57.24 457 ILE C CA 1
ATOM 10916 C C . ILE C 1 457 ? 44.670 7.454 -51.451 1.00 61.33 457 ILE C C 1
ATOM 10917 O O . ILE C 1 457 ? 44.389 7.789 -50.300 1.00 61.80 457 ILE C O 1
ATOM 10922 N N . MET C 1 458 ? 45.293 6.312 -51.725 1.00 59.53 458 MET C N 1
ATOM 10923 C CA . MET C 1 458 ? 45.711 5.424 -50.643 1.00 63.65 458 MET C CA 1
ATOM 10924 C C . MET C 1 458 ? 46.906 5.980 -49.860 1.00 65.19 458 MET C C 1
ATOM 10925 O O . MET C 1 458 ? 47.120 5.613 -48.704 1.00 61.96 458 MET C O 1
ATOM 10930 N N . GLY C 1 459 ? 47.673 6.865 -50.494 1.00 62.62 459 GLY C N 1
ATOM 10931 C CA . GLY C 1 459 ? 48.827 7.483 -49.862 1.00 64.19 459 GLY C CA 1
ATOM 10932 C C . GLY C 1 459 ? 48.538 8.896 -49.397 1.00 67.53 459 GLY C C 1
ATOM 10933 O O . GLY C 1 459 ? 49.438 9.619 -48.974 1.00 65.42 459 GLY C O 1
ATOM 10934 N N . ASP C 1 460 ? 47.273 9.294 -49.497 1.00 68.96 460 ASP C N 1
ATOM 10935 C CA . ASP C 1 460 ? 46.814 10.578 -48.983 1.00 61.26 460 ASP C CA 1
ATOM 10936 C C . ASP C 1 460 ? 46.065 10.360 -47.672 1.00 59.92 460 ASP C C 1
ATOM 10937 O O . ASP C 1 460 ? 45.319 11.226 -47.210 1.00 57.30 460 ASP C O 1
ATOM 10942 N N . ILE C 1 461 ? 46.272 9.179 -47.095 1.00 60.80 461 ILE C N 1
ATOM 10943 C CA . ILE C 1 461 ? 45.746 8.815 -45.782 1.00 62.80 461 ILE C CA 1
ATOM 10944 C C . ILE C 1 461 ? 46.929 8.407 -44.869 1.00 67.07 461 ILE C C 1
ATOM 10945 O O . ILE C 1 461 ? 47.908 7.792 -45.327 1.00 62.92 461 ILE C O 1
ATOM 10950 N N . THR C 1 462 ? 46.851 8.765 -43.589 1.00 63.34 462 THR C N 1
ATOM 10951 C CA . THR C 1 462 ? 47.963 8.510 -42.672 1.00 67.02 462 THR C CA 1
ATOM 10952 C C . THR C 1 462 ? 48.034 7.063 -42.190 1.00 64.36 462 THR C C 1
ATOM 10953 O O . THR C 1 462 ? 47.004 6.441 -41.897 1.00 60.88 462 THR C O 1
ATOM 10957 N N . ALA C 1 463 ? 49.262 6.548 -42.102 1.00 66.37 463 ALA C N 1
ATOM 10958 C CA . ALA C 1 463 ? 49.527 5.180 -41.648 1.00 63.74 463 ALA C CA 1
ATOM 10959 C C . ALA C 1 463 ? 48.902 4.122 -42.568 1.00 65.24 463 ALA C C 1
ATOM 10960 O O . ALA C 1 463 ? 48.597 3.006 -42.132 1.00 59.13 463 ALA C O 1
ATOM 10962 N N . SER C 1 464 ? 48.703 4.484 -43.834 1.00 58.92 464 SER C N 1
ATOM 10963 C CA . SER C 1 464 ? 48.192 3.543 -44.802 1.00 54.33 464 SER C CA 1
ATOM 10964 C C . SER C 1 464 ? 49.005 2.266 -44.682 1.00 54.82 464 SER C C 1
ATOM 10965 O O . SER C 1 464 ? 48.473 1.216 -44.331 1.00 55.36 464 SER C O 1
ATOM 10968 N N . GLY C 1 465 ? 50.304 2.365 -44.942 1.00 56.59 465 GLY C N 1
ATOM 10969 C CA . GLY C 1 465 ? 51.206 1.236 -44.768 1.00 60.83 465 GLY C CA 1
ATOM 10970 C C . GLY C 1 465 ? 51.220 0.613 -43.374 1.00 56.68 465 GLY C C 1
ATOM 10971 O O . GLY C 1 465 ? 51.320 -0.607 -43.225 1.00 51.65 465 GLY C O 1
ATOM 10972 N N . CYS C 1 466 ? 51.125 1.443 -42.343 1.00 56.94 466 CYS C N 1
ATOM 10973 C CA . CYS C 1 466 ? 51.070 0.924 -40.985 1.00 59.10 466 CYS C CA 1
ATOM 10974 C C . CYS C 1 466 ? 49.839 0.021 -40.832 1.00 53.80 466 CYS C C 1
ATOM 10975 O O . CYS C 1 466 ? 49.906 -1.034 -40.206 1.00 49.07 466 CYS C O 1
ATOM 10978 N N . SER C 1 467 ? 48.719 0.422 -41.430 1.00 61.36 467 SER C N 1
ATOM 10979 C CA . SER C 1 467 ? 47.492 -0.384 -41.361 1.00 54.36 467 SER C CA 1
ATOM 10980 C C . SER C 1 467 ? 47.451 -1.536 -42.359 1.00 48.68 467 SER C C 1
ATOM 10981 O O . SER C 1 467 ? 46.672 -2.477 -42.210 1.00 48.02 467 SER C O 1
ATOM 10984 N N . LEU C 1 468 ? 48.298 -1.460 -43.373 1.00 48.24 468 LEU C N 1
ATOM 10985 C CA . LEU C 1 468 ? 48.615 -2.637 -44.154 1.00 48.13 468 LEU C CA 1
ATOM 10986 C C . LEU C 1 468 ? 49.375 -3.611 -43.248 1.00 47.30 468 LEU C C 1
ATOM 10987 O O . LEU C 1 468 ? 49.274 -4.826 -43.403 1.00 46.64 468 LEU C O 1
ATOM 10992 N N . GLY C 1 469 ? 50.129 -3.063 -42.295 1.00 52.23 469 GLY C N 1
ATOM 10993 C CA . GLY C 1 469 ? 50.832 -3.860 -41.300 1.00 44.37 469 GLY C CA 1
ATOM 10994 C C . GLY C 1 469 ? 49.876 -4.662 -40.436 1.00 46.23 469 GLY C C 1
ATOM 10995 O O . GLY C 1 469 ? 50.004 -5.879 -40.323 1.00 43.99 469 GLY C O 1
ATOM 10996 N N . SER C 1 470 ? 48.902 -3.990 -39.829 1.00 48.98 470 SER C N 1
ATOM 10997 C CA . SER C 1 470 ? 47.914 -4.689 -39.016 1.00 47.60 470 SER C CA 1
ATOM 10998 C C . SER C 1 470 ? 47.233 -5.808 -39.803 1.00 47.82 470 SER C C 1
ATOM 10999 O O . SER C 1 470 ? 47.020 -6.908 -39.282 1.00 44.95 470 SER C O 1
ATOM 11002 N N . THR C 1 471 ? 46.886 -5.525 -41.059 1.00 48.32 471 THR C N 1
ATOM 11003 C CA . THR C 1 471 ? 46.155 -6.491 -41.883 1.00 45.68 471 THR C CA 1
ATOM 11004 C C . THR C 1 471 ? 46.969 -7.774 -42.045 1.00 44.60 471 THR C C 1
ATOM 11005 O O . THR C 1 471 ? 46.503 -8.863 -41.699 1.00 44.44 471 THR C O 1
ATOM 11009 N N . ILE C 1 472 ? 48.194 -7.635 -42.548 1.00 43.42 472 ILE C N 1
ATOM 11010 C CA . ILE C 1 472 ? 49.128 -8.755 -42.613 1.00 41.63 472 ILE C CA 1
ATOM 11011 C C . ILE C 1 472 ? 49.207 -9.508 -41.282 1.00 45.51 472 ILE C C 1
ATOM 11012 O O . ILE C 1 472 ? 49.062 -10.728 -41.249 1.00 47.04 472 ILE C O 1
ATOM 11017 N N . ALA C 1 473 ? 49.417 -8.775 -40.190 1.00 43.19 473 ALA C N 1
ATOM 11018 C CA . ALA C 1 473 ? 49.496 -9.368 -38.849 1.00 45.01 473 ALA C CA 1
ATOM 11019 C C . ALA C 1 473 ? 48.289 -10.232 -38.465 1.00 51.08 473 ALA C C 1
ATOM 11020 O O . ALA C 1 473 ? 48.461 -11.273 -37.823 1.00 51.18 473 ALA C O 1
ATOM 11022 N N . CYS C 1 474 ? 47.077 -9.808 -38.832 1.00 44.70 474 CYS C N 1
ATOM 11023 C CA . CYS C 1 474 ? 45.890 -10.615 -38.535 1.00 46.18 474 CYS C CA 1
ATOM 11024 C C . CYS C 1 474 ? 45.911 -11.885 -39.358 1.00 49.27 474 CYS C C 1
ATOM 11025 O O . CYS C 1 474 ? 45.684 -12.977 -38.834 1.00 52.58 474 CYS C O 1
ATOM 11028 N N . MET C 1 475 ? 46.186 -11.737 -40.650 1.00 44.57 475 MET C N 1
ATOM 11029 C CA . MET C 1 475 ? 46.288 -12.886 -41.538 1.00 47.55 475 MET C CA 1
ATOM 11030 C C . MET C 1 475 ? 47.334 -13.889 -41.050 1.00 50.77 475 MET C C 1
ATOM 11031 O O . MET C 1 475 ? 47.091 -15.094 -41.066 1.00 49.47 475 MET C O 1
ATOM 11036 N N . ILE C 1 476 ? 48.493 -13.400 -40.614 1.00 46.44 476 ILE C N 1
ATOM 11037 C CA . ILE C 1 476 ? 49.516 -14.297 -40.082 1.00 50.45 476 ILE C CA 1
ATOM 11038 C C . ILE C 1 476 ? 49.034 -14.948 -38.791 1.00 52.20 476 ILE C C 1
ATOM 11039 O O . ILE C 1 476 ? 49.187 -16.149 -38.597 1.00 55.05 476 ILE C O 1
ATOM 11044 N N . GLY C 1 477 ? 48.436 -14.142 -37.920 1.00 52.60 477 GLY C N 1
ATOM 11045 C CA . GLY C 1 477 ? 48.011 -14.594 -36.609 1.00 50.21 477 GLY C CA 1
ATOM 11046 C C . GLY C 1 477 ? 46.905 -15.628 -36.590 1.00 54.78 477 GLY C C 1
ATOM 11047 O O . GLY C 1 477 ? 46.664 -16.265 -35.568 1.00 61.37 477 GLY C O 1
ATOM 11048 N N . GLY C 1 478 ? 46.219 -15.812 -37.704 1.00 49.34 478 GLY C N 1
ATOM 11049 C CA . GLY C 1 478 ? 45.148 -16.787 -37.717 1.00 54.64 478 GLY C CA 1
ATOM 11050 C C . GLY C 1 478 ? 45.573 -18.159 -38.210 1.00 61.48 478 GLY C C 1
ATOM 11051 O O . GLY C 1 478 ? 44.787 -19.104 -38.176 1.00 65.81 478 GLY C O 1
ATOM 11052 N N . GLN C 1 479 ? 46.809 -18.285 -38.681 1.00 54.93 479 GLN C N 1
ATOM 11053 C CA . GLN C 1 479 ? 47.259 -19.565 -39.216 1.00 56.52 479 GLN C CA 1
ATOM 11054 C C . GLN C 1 479 ? 47.450 -20.613 -38.111 1.00 65.05 479 GLN C C 1
ATOM 11055 O O . GLN C 1 479 ? 47.692 -20.272 -36.946 1.00 61.89 479 GLN C O 1
ATOM 11061 N N . PRO C 1 480 ? 47.315 -21.900 -38.474 1.00 69.73 480 PRO C N 1
ATOM 11062 C CA . PRO C 1 480 ? 47.603 -23.007 -37.559 1.00 64.73 480 PRO C CA 1
ATOM 11063 C C . PRO C 1 480 ? 49.031 -23.479 -37.779 1.00 64.59 480 PRO C C 1
ATOM 11064 O O . PRO C 1 480 ? 49.783 -22.849 -38.522 1.00 63.92 480 PRO C O 1
ATOM 11068 N N . SER C 1 481 ? 49.394 -24.591 -37.155 1.00 67.30 481 SER C N 1
ATOM 11069 C CA . SER C 1 481 ? 50.727 -25.152 -37.320 1.00 70.76 481 SER C CA 1
ATOM 11070 C C . SER C 1 481 ? 51.008 -25.490 -38.792 1.00 70.02 481 SER C C 1
ATOM 11071 O O . SER C 1 481 ? 52.130 -25.339 -39.277 1.00 66.11 481 SER C O 1
ATOM 11074 N N . GLU C 1 482 ? 49.976 -25.927 -39.507 1.00 71.14 482 GLU C N 1
ATOM 11075 C CA . GLU C 1 482 ? 50.152 -26.408 -40.873 1.00 71.92 482 GLU C CA 1
ATOM 11076 C C . GLU C 1 482 ? 49.879 -25.313 -41.893 1.00 73.83 482 GLU C C 1
ATOM 11077 O O . GLU C 1 482 ? 49.752 -25.598 -43.085 1.00 70.28 482 GLU C O 1
ATOM 11083 N N . GLY C 1 483 ? 49.777 -24.070 -41.424 1.00 66.45 483 GLY C N 1
ATOM 11084 C CA . GLY C 1 483 ? 49.551 -22.940 -42.307 1.00 57.23 483 GLY C CA 1
ATOM 11085 C C . GLY C 1 483 ? 50.788 -22.653 -43.138 1.00 56.48 483 GLY C C 1
ATOM 11086 O O . GLY C 1 483 ? 51.794 -23.352 -43.014 1.00 60.49 483 GLY C O 1
ATOM 11087 N N . ASN C 1 484 ? 50.717 -21.639 -43.994 1.00 49.51 484 ASN C N 1
ATOM 11088 C CA . ASN C 1 484 ? 51.890 -21.187 -44.737 1.00 50.65 484 ASN C CA 1
ATOM 11089 C C . ASN C 1 484 ? 52.128 -19.704 -44.491 1.00 55.48 484 ASN C C 1
ATOM 11090 O O . ASN C 1 484 ? 51.191 -18.910 -44.513 1.00 60.18 484 ASN C O 1
ATOM 11095 N N . LEU C 1 485 ? 53.378 -19.328 -44.245 1.00 57.81 485 LEU C N 1
ATOM 11096 C CA . LEU C 1 485 ? 53.684 -17.951 -43.888 1.00 50.74 485 LEU C CA 1
ATOM 11097 C C . LEU C 1 485 ? 53.575 -17.032 -45.080 1.00 47.12 485 LEU C C 1
ATOM 11098 O O . LEU C 1 485 ? 52.955 -15.978 -45.000 1.00 51.04 485 LEU C O 1
ATOM 11103 N N . PHE C 1 486 ? 54.179 -17.431 -46.189 1.00 49.40 486 PHE C N 1
ATOM 11104 C CA . PHE C 1 486 ? 54.148 -16.613 -47.400 1.00 54.40 486 PHE C CA 1
ATOM 11105 C C . PHE C 1 486 ? 52.723 -16.301 -47.877 1.00 53.28 486 PHE C C 1
ATOM 11106 O O . PHE C 1 486 ? 52.410 -15.156 -48.188 1.00 50.60 486 PHE C O 1
ATOM 11114 N N . HIS C 1 487 ? 51.876 -17.327 -47.921 1.00 51.28 487 HIS C N 1
ATOM 11115 C CA . HIS C 1 487 ? 50.489 -17.187 -48.336 1.00 54.98 487 HIS C CA 1
ATOM 11116 C C . HIS C 1 487 ? 49.706 -16.218 -47.462 1.00 54.06 487 HIS C C 1
ATOM 11117 O O . HIS C 1 487 ? 48.943 -15.392 -47.974 1.00 54.79 487 HIS C O 1
ATOM 11124 N N . ALA C 1 488 ? 49.870 -16.336 -46.150 1.00 49.51 488 ALA C N 1
ATOM 11125 C CA . ALA C 1 488 ? 49.163 -15.456 -45.227 1.00 49.23 488 ALA C CA 1
ATOM 11126 C C . ALA C 1 488 ? 49.534 -14.005 -45.505 1.00 49.90 488 ALA C C 1
ATOM 11127 O O . ALA C 1 488 ? 48.687 -13.114 -45.418 1.00 46.54 488 ALA C O 1
ATOM 11129 N N . VAL C 1 489 ? 50.803 -13.771 -45.840 1.00 50.24 489 VAL C N 1
ATOM 11130 C CA . VAL C 1 489 ? 51.248 -12.431 -46.188 1.00 44.42 489 VAL C CA 1
ATOM 11131 C C . VAL C 1 489 ? 50.565 -12.002 -47.483 1.00 47.48 489 VAL C C 1
ATOM 11132 O O . VAL C 1 489 ? 49.822 -11.022 -47.504 1.00 49.16 489 VAL C O 1
ATOM 11136 N N . VAL C 1 490 ? 50.796 -12.742 -48.560 1.00 45.68 490 VAL C N 1
ATOM 11137 C CA . VAL C 1 490 ? 50.142 -12.431 -49.828 1.00 46.83 490 VAL C CA 1
ATOM 11138 C C . VAL C 1 490 ? 48.627 -12.232 -49.681 1.00 44.15 490 VAL C C 1
ATOM 11139 O O . VAL C 1 490 ? 48.076 -11.269 -50.211 1.00 42.23 490 VAL C O 1
ATOM 11143 N N . ALA C 1 491 ? 47.958 -13.123 -48.957 1.00 40.84 491 ALA C N 1
ATOM 11144 C CA . ALA C 1 491 ? 46.532 -12.946 -48.696 1.00 39.54 491 ALA C CA 1
ATOM 11145 C C . ALA C 1 491 ? 46.241 -11.574 -48.104 1.00 44.28 491 ALA C C 1
ATOM 11146 O O . ALA C 1 491 ? 45.335 -10.869 -48.563 1.00 43.32 491 ALA C O 1
ATOM 11148 N N . GLY C 1 492 ? 47.020 -11.198 -47.090 1.00 45.38 492 GLY C N 1
ATOM 11149 C CA . GLY C 1 492 ? 46.879 -9.913 -46.419 1.00 40.09 492 GLY C CA 1
ATOM 11150 C C . GLY C 1 492 ? 47.055 -8.693 -47.310 1.00 39.27 492 GLY C C 1
ATOM 11151 O O . GLY C 1 492 ? 46.336 -7.699 -47.169 1.00 38.43 492 GLY C O 1
ATOM 11152 N N . VAL C 1 493 ? 48.018 -8.757 -48.223 1.00 39.83 493 VAL C N 1
ATOM 11153 C CA . VAL C 1 493 ? 48.250 -7.661 -49.158 1.00 41.45 493 VAL C CA 1
ATOM 11154 C C . VAL C 1 493 ? 47.114 -7.569 -50.179 1.00 46.53 493 VAL C C 1
ATOM 11155 O O . VAL C 1 493 ? 46.630 -6.474 -50.470 1.00 46.71 493 VAL C O 1
ATOM 11159 N N . MET C 1 494 ? 46.691 -8.718 -50.714 1.00 47.06 494 MET C N 1
ATOM 11160 C CA . MET C 1 494 ? 45.532 -8.783 -51.609 1.00 43.21 494 MET C CA 1
ATOM 11161 C C . MET C 1 494 ? 44.338 -8.142 -50.934 1.00 42.99 494 MET C C 1
ATOM 11162 O O . MET C 1 494 ? 43.772 -7.173 -51.437 1.00 46.26 494 MET C O 1
ATOM 11167 N N . LEU C 1 495 ? 43.954 -8.691 -49.789 1.00 38.48 495 LEU C N 1
ATOM 11168 C CA . LEU C 1 495 ? 42.817 -8.167 -49.046 1.00 41.47 495 LEU C CA 1
ATOM 11169 C C . LEU C 1 495 ? 42.845 -6.635 -48.967 1.00 45.61 495 LEU C C 1
ATOM 11170 O O . LEU C 1 495 ? 41.877 -5.964 -49.333 1.00 44.02 495 LEU C O 1
ATOM 11175 N N . TYR C 1 496 ? 43.966 -6.091 -48.495 1.00 48.16 496 TYR C N 1
ATOM 11176 C CA . TYR C 1 496 ? 44.112 -4.648 -48.296 1.00 46.92 496 TYR C CA 1
ATOM 11177 C C . TYR C 1 496 ? 43.940 -3.841 -49.580 1.00 46.44 496 TYR C C 1
ATOM 11178 O O . TYR C 1 496 ? 43.210 -2.851 -49.598 1.00 50.22 496 TYR C O 1
ATOM 11187 N N . LYS C 1 497 ? 44.625 -4.252 -50.645 1.00 45.99 497 LYS C N 1
ATOM 11188 C CA . LYS C 1 497 ? 44.489 -3.579 -51.934 1.00 49.04 497 LYS C CA 1
ATOM 11189 C C . LYS C 1 497 ? 43.067 -3.735 -52.457 1.00 49.71 497 LYS C C 1
ATOM 11190 O O . LYS C 1 497 ? 42.488 -2.788 -52.970 1.00 48.81 497 LYS C O 1
ATOM 11196 N N . ALA C 1 498 ? 42.510 -4.935 -52.331 1.00 46.70 498 ALA C N 1
ATOM 11197 C CA . ALA C 1 498 ? 41.118 -5.154 -52.694 1.00 46.73 498 ALA C CA 1
ATOM 11198 C C . ALA C 1 498 ? 40.213 -4.139 -52.010 1.00 47.58 498 ALA C C 1
ATOM 11199 O O . ALA C 1 498 ? 39.386 -3.507 -52.660 1.00 52.32 498 ALA C O 1
ATOM 11201 N N . ALA C 1 499 ? 40.365 -3.976 -50.701 1.00 47.33 499 ALA C N 1
ATOM 11202 C CA . ALA C 1 499 ? 39.538 -3.017 -49.973 1.00 44.44 499 ALA C CA 1
ATOM 11203 C C . ALA C 1 499 ? 39.927 -1.587 -50.312 1.00 43.79 499 ALA C C 1
ATOM 11204 O O . ALA C 1 499 ? 39.176 -0.656 -50.052 1.00 47.82 499 ALA C O 1
ATOM 11206 N N . GLY C 1 500 ? 41.106 -1.412 -50.891 1.00 44.97 500 GLY C N 1
ATOM 11207 C CA . GLY C 1 500 ? 41.556 -0.091 -51.277 1.00 46.08 500 GLY C CA 1
ATOM 11208 C C . GLY C 1 500 ? 40.937 0.369 -52.582 1.00 47.67 500 GLY C C 1
ATOM 11209 O O . GLY C 1 500 ? 40.566 1.529 -52.720 1.00 48.29 500 GLY C O 1
ATOM 11210 N N . LYS C 1 501 ? 40.838 -0.538 -53.550 1.00 48.81 501 LYS C N 1
ATOM 11211 C CA . LYS C 1 501 ? 40.192 -0.235 -54.822 1.00 49.37 501 LYS C CA 1
ATOM 11212 C C . LYS C 1 501 ? 38.732 0.152 -54.573 1.00 47.12 501 LYS C C 1
ATOM 11213 O O . LYS C 1 501 ? 38.283 1.220 -54.987 1.00 44.41 501 LYS C O 1
ATOM 11219 N N . ILE C 1 502 ? 38.010 -0.713 -53.869 1.00 44.42 502 ILE C N 1
ATOM 11220 C CA . ILE C 1 502 ? 36.638 -0.433 -53.467 1.00 40.88 502 ILE C CA 1
ATOM 11221 C C . ILE C 1 502 ? 36.450 0.930 -52.808 1.00 43.13 502 ILE C C 1
ATOM 11222 O O . ILE C 1 502 ? 35.615 1.718 -53.238 1.00 45.39 502 ILE C O 1
ATOM 11227 N N . ALA C 1 503 ? 37.210 1.223 -51.764 1.00 43.94 503 ALA C N 1
ATOM 11228 C CA . ALA C 1 503 ? 37.047 2.512 -51.092 1.00 44.84 503 ALA C CA 1
ATOM 11229 C C . ALA C 1 503 ? 37.297 3.670 -52.054 1.00 43.02 503 ALA C C 1
ATOM 11230 O O . ALA C 1 503 ? 36.634 4.704 -51.982 1.00 49.15 503 ALA C O 1
ATOM 11232 N N . SER C 1 504 ? 38.247 3.493 -52.964 1.00 44.39 504 SER C N 1
ATOM 11233 C CA . SER C 1 504 ? 38.607 4.557 -53.896 1.00 47.44 504 SER C CA 1
ATOM 11234 C C . SER C 1 504 ? 37.487 4.837 -54.897 1.00 48.17 504 SER C C 1
ATOM 11235 O O . SER C 1 504 ? 37.517 5.843 -55.597 1.00 52.41 504 SER C O 1
ATOM 11238 N N . GLU C 1 505 ? 36.507 3.944 -54.968 1.00 42.97 505 GLU C N 1
ATOM 11239 C CA . GLU C 1 505 ? 35.373 4.134 -55.864 1.00 47.08 505 GLU C CA 1
ATOM 11240 C C . GLU C 1 505 ? 34.193 4.754 -55.129 1.00 47.09 505 GLU C C 1
ATOM 11241 O O . GLU C 1 505 ? 33.305 5.323 -55.754 1.00 52.31 505 GLU C O 1
ATOM 11247 N N . LYS C 1 506 ? 34.192 4.649 -53.804 1.00 43.58 506 LYS C N 1
ATOM 11248 C CA . LYS C 1 506 ? 33.061 5.097 -52.996 1.00 44.98 506 LYS C CA 1
ATOM 11249 C C . LYS C 1 506 ? 33.330 6.395 -52.230 1.00 51.30 506 LYS C C 1
ATOM 11250 O O . LYS C 1 506 ? 32.415 6.997 -51.660 1.00 47.48 506 LYS C O 1
ATOM 11256 N N . CYS C 1 507 ? 34.588 6.827 -52.233 1.00 53.66 507 CYS C N 1
ATOM 11257 C CA . CYS C 1 507 ? 35.015 7.990 -51.453 1.00 53.37 507 CYS C CA 1
ATOM 11258 C C . CYS C 1 507 ? 34.811 9.314 -52.200 1.00 52.75 507 CYS C C 1
ATOM 11259 O O . CYS C 1 507 ? 34.767 9.346 -53.426 1.00 49.12 507 CYS C O 1
ATOM 11262 N N . ASN C 1 508 ? 34.725 10.409 -51.447 1.00 56.14 508 ASN C N 1
ATOM 11263 C CA . ASN C 1 508 ? 34.730 11.754 -52.026 1.00 54.63 508 ASN C CA 1
ATOM 11264 C C . ASN C 1 508 ? 35.971 12.585 -51.647 1.00 53.77 508 ASN C C 1
ATOM 11265 O O . ASN C 1 508 ? 36.032 13.784 -51.930 1.00 49.61 508 ASN C O 1
ATOM 11270 N N . GLY C 1 509 ? 36.949 11.934 -51.014 1.00 52.86 509 GLY C N 1
ATOM 11271 C CA . GLY C 1 509 ? 38.192 12.569 -50.600 1.00 49.62 509 GLY C CA 1
ATOM 11272 C C . GLY C 1 509 ? 39.002 11.728 -49.617 1.00 55.07 509 GLY C C 1
ATOM 11273 O O . GLY C 1 509 ? 38.713 10.546 -49.412 1.00 55.61 509 GLY C O 1
ATOM 11274 N N . SER C 1 510 ? 40.019 12.342 -49.011 1.00 55.29 510 SER C N 1
ATOM 11275 C CA . SER C 1 510 ? 40.865 11.687 -48.016 1.00 47.72 510 SER C CA 1
ATOM 11276 C C . SER C 1 510 ? 40.041 11.229 -46.828 1.00 49.56 510 SER C C 1
ATOM 11277 O O . SER C 1 510 ? 40.248 10.138 -46.305 1.00 50.02 510 SER C O 1
ATOM 11280 N N . GLY C 1 511 ? 39.112 12.072 -46.399 1.00 47.21 511 GLY C N 1
ATOM 11281 C CA . GLY C 1 511 ? 38.299 11.782 -45.235 1.00 48.20 511 GLY C CA 1
ATOM 11282 C C . GLY C 1 511 ? 37.484 10.516 -45.389 1.00 53.23 511 GLY C C 1
ATOM 11283 O O . GLY C 1 511 ? 37.764 9.511 -44.738 1.00 56.98 511 GLY C O 1
ATOM 11284 N N . SER C 1 512 ? 36.472 10.550 -46.250 1.00 50.06 512 SER C N 1
ATOM 11285 C CA . SER C 1 512 ? 35.615 9.386 -46.419 1.00 50.89 512 SER C CA 1
ATOM 11286 C C . SER C 1 512 ? 36.409 8.173 -46.898 1.00 53.18 512 SER C C 1
ATOM 11287 O O . SER C 1 512 ? 36.009 7.033 -46.649 1.00 55.26 512 SER C O 1
ATOM 11290 N N . PHE C 1 513 ? 37.536 8.400 -47.569 1.00 49.07 513 PHE C N 1
ATOM 11291 C CA . PHE C 1 513 ? 38.306 7.264 -48.068 1.00 49.07 513 PHE C CA 1
ATOM 11292 C C . PHE C 1 513 ? 38.730 6.331 -46.942 1.00 50.54 513 PHE C C 1
ATOM 11293 O O . PHE C 1 513 ? 38.668 5.113 -47.087 1.00 51.79 513 PHE C O 1
ATOM 11301 N N . GLN C 1 514 ? 39.169 6.890 -45.821 1.00 51.85 514 GLN C N 1
ATOM 11302 C CA . GLN C 1 514 ? 39.625 6.039 -44.736 1.00 52.34 514 GLN C CA 1
ATOM 11303 C C . GLN C 1 514 ? 38.465 5.222 -44.190 1.00 53.46 514 GLN C C 1
ATOM 11304 O O . GLN C 1 514 ? 38.619 4.046 -43.845 1.00 53.11 514 GLN C O 1
ATOM 11310 N N . VAL C 1 515 ? 37.296 5.841 -44.111 1.00 48.58 515 VAL C N 1
ATOM 11311 C CA . VAL C 1 515 ? 36.162 5.135 -43.545 1.00 50.06 515 VAL C CA 1
ATOM 11312 C C . VAL C 1 515 ? 35.577 4.093 -44.503 1.00 48.59 515 VAL C C 1
ATOM 11313 O O . VAL C 1 515 ? 34.975 3.115 -44.061 1.00 52.19 515 VAL C O 1
ATOM 11317 N N . GLU C 1 516 ? 35.791 4.267 -45.805 1.00 50.85 516 GLU C N 1
ATOM 11318 C CA . GLU C 1 516 ? 35.385 3.235 -46.762 1.00 51.02 516 GLU C CA 1
ATOM 11319 C C . GLU C 1 516 ? 36.379 2.078 -46.725 1.00 47.22 516 GLU C C 1
ATOM 11320 O O . GLU C 1 516 ? 35.987 0.919 -46.798 1.00 46.75 516 GLU C O 1
ATOM 11326 N N . LEU C 1 517 ? 37.663 2.394 -46.597 1.00 46.80 517 LEU C N 1
ATOM 11327 C CA . LEU C 1 517 ? 38.692 1.355 -46.485 1.00 46.79 517 LEU C CA 1
ATOM 11328 C C . LEU C 1 517 ? 38.387 0.394 -45.342 1.00 42.84 517 LEU C C 1
ATOM 11329 O O . LEU C 1 517 ? 38.512 -0.814 -45.492 1.00 45.54 517 LEU C O 1
ATOM 11334 N N . ILE C 1 518 ? 37.981 0.917 -44.195 1.00 42.76 518 ILE C N 1
ATOM 11335 C CA . ILE C 1 518 ? 37.664 0.031 -43.085 1.00 44.03 518 ILE C CA 1
ATOM 11336 C C . ILE C 1 518 ? 36.390 -0.739 -43.393 1.00 47.07 518 ILE C C 1
ATOM 11337 O O . ILE C 1 518 ? 36.362 -1.968 -43.295 1.00 46.78 518 ILE C O 1
ATOM 11342 N N . ASP C 1 519 ? 35.350 -0.018 -43.805 1.00 48.02 519 ASP C N 1
ATOM 11343 C CA . ASP C 1 519 ? 34.115 -0.646 -44.263 1.00 44.58 519 ASP C CA 1
ATOM 11344 C C . ASP C 1 519 ? 34.337 -1.751 -45.293 1.00 43.87 519 ASP C C 1
ATOM 11345 O O . ASP C 1 519 ? 33.730 -2.814 -45.207 1.00 47.33 519 ASP C O 1
ATOM 11350 N N . ALA C 1 520 ? 35.199 -1.506 -46.272 1.00 41.47 520 ALA C N 1
ATOM 11351 C CA . ALA C 1 520 ? 35.485 -2.520 -47.287 1.00 42.77 520 ALA C CA 1
ATOM 11352 C C . ALA C 1 520 ? 36.186 -3.742 -46.703 1.00 44.12 520 ALA C C 1
ATOM 11353 O O . ALA C 1 520 ? 35.851 -4.870 -47.055 1.00 45.00 520 ALA C O 1
ATOM 11355 N N . LEU C 1 521 ? 37.158 -3.519 -45.819 1.00 41.39 521 LEU C N 1
ATOM 11356 C CA . LEU C 1 521 ? 37.842 -4.623 -45.150 1.00 40.88 521 LEU C CA 1
ATOM 11357 C C . LEU C 1 521 ? 36.856 -5.398 -44.298 1.00 43.21 521 LEU C C 1
ATOM 11358 O O . LEU C 1 521 ? 36.872 -6.623 -44.268 1.00 47.42 521 LEU C O 1
ATOM 11363 N N . TYR C 1 522 ? 35.997 -4.677 -43.597 1.00 40.90 522 TYR C N 1
ATOM 11364 C CA . TYR C 1 522 ? 34.976 -5.317 -42.794 1.00 43.65 522 TYR C CA 1
ATOM 11365 C C . TYR C 1 522 ? 34.082 -6.245 -43.614 1.00 49.04 522 TYR C C 1
ATOM 11366 O O . TYR C 1 522 ? 33.728 -7.321 -43.147 1.00 50.35 522 TYR C O 1
ATOM 11375 N N . ARG C 1 523 ? 33.713 -5.810 -44.822 1.00 47.55 523 ARG C N 1
ATOM 11376 C CA . ARG C 1 523 ? 32.777 -6.544 -45.692 1.00 50.77 523 ARG C CA 1
ATOM 11377 C C . ARG C 1 523 ? 33.449 -7.598 -46.570 1.00 50.04 523 ARG C C 1
ATOM 11378 O O . ARG C 1 523 ? 32.916 -8.690 -46.741 1.00 49.33 523 ARG C O 1
ATOM 11386 N N . LEU C 1 524 ? 34.596 -7.262 -47.153 1.00 45.93 524 LEU C N 1
ATOM 11387 C CA . LEU C 1 524 ? 35.345 -8.227 -47.940 1.00 43.05 524 LEU C CA 1
ATOM 11388 C C . LEU C 1 524 ? 35.581 -9.511 -47.165 1.00 48.68 524 LEU C C 1
ATOM 11389 O O . LEU C 1 524 ? 35.619 -10.585 -47.755 1.00 51.33 524 LEU C O 1
ATOM 11394 N N . THR C 1 525 ? 35.723 -9.400 -45.846 1.00 44.79 525 THR C N 1
ATOM 11395 C CA . THR C 1 525 ? 36.080 -10.556 -45.024 1.00 49.62 525 THR C CA 1
ATOM 11396 C C . THR C 1 525 ? 34.887 -11.261 -44.422 1.00 48.82 525 THR C C 1
ATOM 11397 O O . THR C 1 525 ? 34.964 -12.443 -44.139 1.00 55.91 525 THR C O 1
ATOM 11401 N N . ARG C 1 526 ? 33.802 -10.533 -44.180 1.00 52.62 526 ARG C N 1
ATOM 11402 C CA . ARG C 1 526 ? 32.553 -11.159 -43.746 1.00 54.72 526 ARG C CA 1
ATOM 11403 C C . ARG C 1 526 ? 31.912 -11.916 -44.918 1.00 58.89 526 ARG C C 1
ATOM 11404 O O . ARG C 1 526 ? 31.318 -12.976 -44.728 1.00 62.88 526 ARG C O 1
ATOM 11412 N N . GLU C 1 527 ? 32.049 -11.370 -46.127 1.00 53.26 527 GLU C N 1
ATOM 11413 C CA . GLU C 1 527 ? 31.650 -12.066 -47.347 1.00 57.26 527 GLU C CA 1
ATOM 11414 C C . GLU C 1 527 ? 32.666 -13.132 -47.788 1.00 56.86 527 GLU C C 1
ATOM 11415 O O . GLU C 1 527 ? 32.278 -14.166 -48.328 1.00 59.29 527 GLU C O 1
ATOM 11417 N N . ASN C 1 528 ? 33.957 -12.873 -47.577 1.00 57.66 528 ASN C N 1
ATOM 11418 C CA . ASN C 1 528 ? 35.021 -13.861 -47.838 1.00 55.40 528 ASN C CA 1
ATOM 11419 C C . ASN C 1 528 ? 34.881 -14.558 -49.189 1.00 55.48 528 ASN C C 1
ATOM 11420 O O . ASN C 1 528 ? 34.658 -15.760 -49.251 1.00 56.62 528 ASN C O 1
ATOM 11425 N N . THR C 1 529 ? 35.031 -13.798 -50.266 1.00 60.24 529 THR C N 1
ATOM 11426 C CA . THR C 1 529 ? 34.679 -14.269 -51.604 1.00 58.28 529 THR C CA 1
ATOM 11427 C C . THR C 1 529 ? 35.782 -13.904 -52.579 1.00 59.86 529 THR C C 1
ATOM 11428 O O . THR C 1 529 ? 35.530 -13.220 -53.571 1.00 62.41 529 THR C O 1
ATOM 11432 N N . PRO C 1 530 ? 37.013 -14.343 -52.293 1.00 54.96 530 PRO C N 1
ATOM 11433 C CA . PRO C 1 530 ? 38.191 -13.880 -53.029 1.00 55.18 530 PRO C CA 1
ATOM 11434 C C . PRO C 1 530 ? 38.021 -13.770 -54.548 1.00 60.48 530 PRO C C 1
ATOM 11435 O O . PRO C 1 530 ? 38.484 -12.766 -55.092 1.00 62.26 530 PRO C O 1
ATOM 11439 N N . VAL C 1 531 ? 37.381 -14.740 -55.208 1.00 59.80 531 VAL C N 1
ATOM 11440 C CA . VAL C 1 531 ? 37.187 -14.688 -56.671 1.00 61.48 531 VAL C CA 1
ATOM 11441 C C . VAL C 1 531 ? 36.813 -13.288 -57.187 1.00 62.50 531 VAL C C 1
ATOM 11442 O O . VAL C 1 531 ? 37.217 -12.881 -58.280 1.00 57.50 531 VAL C O 1
ATOM 11444 N N . THR C 1 532 ? 36.053 -12.559 -56.372 1.00 65.72 532 THR C N 1
ATOM 11445 C CA . THR C 1 532 ? 35.540 -11.226 -56.691 1.00 56.82 532 THR C CA 1
ATOM 11446 C C . THR C 1 532 ? 36.561 -10.081 -56.720 1.00 61.71 532 THR C C 1
ATOM 11447 O O . THR C 1 532 ? 36.420 -9.157 -57.521 1.00 64.22 532 THR C O 1
ATOM 11451 N N . TRP C 1 533 ? 37.568 -10.127 -55.845 1.00 60.51 533 TRP C N 1
ATOM 11452 C CA . TRP C 1 533 ? 38.471 -8.984 -55.644 1.00 60.74 533 TRP C CA 1
ATOM 11453 C C . TRP C 1 533 ? 39.123 -8.456 -56.919 1.00 60.72 533 TRP C C 1
ATOM 11454 O O . TRP C 1 533 ? 39.122 -9.120 -57.950 1.00 68.62 533 TRP C O 1
ATOM 11465 N N . ALA C 1 534 ? 39.682 -7.253 -56.834 1.00 60.00 534 ALA C N 1
ATOM 11466 C CA . ALA C 1 534 ? 40.230 -6.574 -58.003 1.00 59.77 534 ALA C CA 1
ATOM 11467 C C . ALA C 1 534 ? 41.748 -6.737 -58.218 1.00 64.39 534 ALA C C 1
ATOM 11468 O O . ALA C 1 534 ? 42.212 -6.745 -59.365 1.00 60.12 534 ALA C O 1
ATOM 11470 N N . PRO C 1 535 ? 42.533 -6.852 -57.125 1.00 68.95 535 PRO C N 1
ATOM 11471 C CA . PRO C 1 535 ? 43.989 -6.865 -57.324 1.00 64.11 535 PRO C CA 1
ATOM 11472 C C . PRO C 1 535 ? 44.410 -8.060 -58.161 1.00 65.19 535 PRO C C 1
ATOM 11473 O O . PRO C 1 535 ? 43.819 -9.137 -58.035 1.00 60.01 535 PRO C O 1
ATOM 11477 N N . LYS C 1 536 ? 45.412 -7.864 -59.012 1.00 68.42 536 LYS C N 1
ATOM 11478 C CA . LYS C 1 536 ? 45.919 -8.943 -59.856 1.00 68.28 536 LYS C CA 1
ATOM 11479 C C . LYS C 1 536 ? 47.282 -9.453 -59.358 1.00 66.20 536 LYS C C 1
ATOM 11480 O O . LYS C 1 536 ? 48.267 -8.704 -59.313 1.00 65.04 536 LYS C O 1
ATOM 11486 N N . LEU C 1 537 ? 47.316 -10.731 -58.984 1.00 60.71 537 LEU C N 1
ATOM 11487 C CA . LEU C 1 537 ? 48.508 -11.379 -58.439 1.00 60.18 537 LEU C CA 1
ATOM 11488 C C . LEU C 1 537 ? 49.368 -12.026 -59.526 1.00 60.93 537 LEU C C 1
ATOM 11489 O O . LEU C 1 537 ? 48.893 -12.887 -60.262 1.00 66.07 537 LEU C O 1
ATOM 11494 N N . THR C 1 538 ? 50.633 -11.623 -59.620 1.00 58.81 538 THR C N 1
ATOM 11495 C CA . THR C 1 538 ? 51.523 -12.137 -60.662 1.00 60.15 538 THR C CA 1
ATOM 11496 C C . THR C 1 538 ? 52.856 -12.673 -60.130 1.00 63.16 538 THR C C 1
ATOM 11497 O O . THR C 1 538 ? 53.111 -12.646 -58.930 1.00 65.07 538 THR C O 1
ATOM 11501 N N . HIS C 1 539 ? 53.693 -13.176 -61.032 1.00 65.23 539 HIS C N 1
ATOM 11502 C CA . HIS C 1 539 ? 55.074 -13.505 -60.694 1.00 68.40 539 HIS C CA 1
ATOM 11503 C C . HIS C 1 539 ? 55.943 -12.335 -61.116 1.00 71.77 539 HIS C C 1
ATOM 11504 O O . HIS C 1 539 ? 55.661 -11.684 -62.127 1.00 73.09 539 HIS C O 1
ATOM 11511 N N . THR C 1 540 ? 56.992 -12.065 -60.345 1.00 73.32 540 THR C N 1
ATOM 11512 C CA . THR C 1 540 ? 57.945 -11.018 -60.693 1.00 77.13 540 THR C CA 1
ATOM 11513 C C . THR C 1 540 ? 58.674 -11.396 -61.988 1.00 88.76 540 THR C C 1
ATOM 11514 O O . THR C 1 540 ? 59.048 -10.529 -62.786 1.00 90.26 540 THR C O 1
#

Foldseek 3Di:
DDFLVPQQQAEEEEEAPQADPPDDRLRLVLLCLVQHHQEYEYDDPDDDLVVSLVVQLVVQVVQVVSPHFYEYELDLPSCVVNVGQAYEYEPPRDDDVVSCVVPPPRRAYEYEEQALVVVVVVLVVADNQEYAYHAQQAAPVPDHHQHLLSLQRNQQSCVVSVRVRYAYEYHHPDALLCLLQSQQQNAHQQQAFTHSYYYDYCQRRNDPNSNVSNNSSVCSRADWFALQALAFADADQDFQDLVNLLVLLVLLLVQQAEEEEQEAPQCVVLLQLLQCLSNHGYDDDLDQVCLQVQLVDALYFYEYYPPRPHDVVSLLSNQSSNSVVRHAYEYEQPLLVPDPVSVVSVSVSLNRHAHAEYEYEQSVLCVLLVHVPVRSQLSQLSNCQNRLYWYWYDDQKIKTFGNVLRRTAHRTRGHPRDHSRDTWMKIKHQGDLVLCVVEPCSVVSLSSQLRSSCSSHHSHHHSRSSNVSSVLLLNQQQVQLSVVDDHNVSSSVSSSVSSSVCSVDSPSVPGRMDMGTD/DAFLVNQQAAEEEEEDQPQFDPPAGPLRLVLLLLVQDHAEYEYEDPDDDPVVSLVVQLVVQVVCVVSDHFYEYEADLVSCVVNVGQAYEYEPPPDDLVVSCVVPPQGHAYEYEDQALVVVVVVLVVPLSHQEYEHHACAAPVPVDHQHLLRLQSNQQSCVVSVNVRYAYEYDHPDALLCLLLNLQLNAHQQQQAGHSYYYDYCQRRNDPRNNVSNNSSVCSRADWFALQALAFADADQDDQDLVLLLVLLVLLLVLQFEEAEAEAPVCVPLLQLLLVLSNHGYDPDQDQVCLLVQLVPPQYEYEYYPPHPRDVVSLLSNQSSNSVNRHAYEYEAPPDPVRVVSVSVSLNSHQHAEYEYEQVVLQVQLVHPPVVSQLSQLSNCQNRLYWYWYDDQKIKTWHNVLRRTGHNSGHPDRSPPTWMKIKHQGDLPLCVVEPCSSVNLSSQLRSSSSRHHSHHHSRSSNVSSVQLQVLQQVQLSVVDDHNVSSSVSSSVSSSVCSVVSRSVPGRMDMGTD/DFLVQQAAAQEAEADPPLADPPDDSLRLLLLLLVQPGAEYEYDDPDDDLVVSLVVQLVVQVSCVVSPHFYEYEQPCVSCVVSVGQEYEYEPPGDDQVVVCVVVPARHAYEYEDQALVVVVVVLVVPQRTHQEYEHDDCAAPVLHLLSLQNNLQSCVVSVVVRYAYEYHHPDALLCLLQSQLQNAHLQRQFGHSHYYYHCLRRNDPRNNVSSNSSVVSRADWFDQQALAFADADLDDFDLVLLLVLLVLLLVVQEEEEEAEAPVCVVLLQLLQCLSNHHYHPDQDLVCLQVQLVPPLYEYEYEFPHPHDLVSLLSNQSNNSVVRHAYEYEQPCCPVDPVSVVSVSVNLNSHAHAEYEYEQVNLQVQLVHPPVVSQLSQLSNQQNSLYWYWYDDQKIKTFHNVLRRTGHRRRPDDHSVDTFMKIKHLDDQPLCVVEPCSRVSLSSQLRSSRSSDHSHHHSRNSNVSSNQLQVQQQVQLSVVDPHNVSSSVSSSVSSSPCSVVSRSVPGRMDMGTD

Organism: Candida glabrata (strain ATCC 2001 / BCRC 20586 / JCM 3761 / NBRC 0622 / NRRL Y-65 / CBS 138) (NCBI:txid284593)

Nearest PDB structures (foldseek):
  3nl6-assembly1_C-2  TM=1.002E+00  e=0.000E+00  Nakaseomyces glabratus
  3nl6-assembly1_B-2  TM=9.922E-01  e=2.375E-94  Nakaseomyces glabratus
  3nl5-assembly1_B-2  TM=9.929E-01  e=3.698E-91  Nakaseomyces glabratus
  3nl5-assembly1_C-2  TM=9.929E-01  e=6.081E-91  Nakaseomyces glabratus
  3nl5-assembly1_A-2  TM=9.929E-01  e=7.313E-90  Nakaseomyces glabratus

B-factor: mean 56.2, std 12.74, range [20.0, 174.03]